Protein 2KX2 (pdb70)

Secondary structure (DSSP, 8-state):
-------EEEEEEEETTTTEEEEEEEEES--HHHHHHHHHHH-SEEEEETTEEEEE--B-GGG--S--HHHHTSTHHHHHHHHHHHHHHHHHHHH-

CATH classification: 3.30.780.30

Organism: Methanothermobacter thermautotrophicus (strain ATCC 29096 / DSM 1053 / JCM 10044 / NBRC 100330 / Delta H) (NCBI:txid187420)

Radius of gyration: 13.92 Å; Cα contacts (8 Å, |Δi|>4): 136; chains: 1; bounding box: 38×39×29 Å

InterPro domains:
  IPR043962 Protein of unknown function DUF5750 [PF19024] (6-96)

Sequence (96 aa):
MVFYLKVKVEDFGFREDMGLNYVRYRVSGLDEELTEKLIERLDEDTERDDGDLIITVFYEREYFPFGSEESKVKMADFIAREEIEMMVFLSSVLEDMVFYLKVKVEDFGFREDMGLNYVRYRVSGLDEELTEKLIERLDEDTERDDGDLIITVFYEREYFPFGSEESKVKMADFIAREEIEMMVFLSSVLEDMVFYLKVKVEDFGFREDMGLNYVRYRVSGLDEELTEKLIERLDEDTERDDGDLIITVFYEREYFPFGSEESKVKMADFIAREEIEMMVFLSSVLEDMVFYLKVKVEDFGFREDMGLNYVRYRVSGLDEELTEKLIERLDEDTERDDGDLIITVFYEREYFPFGSEESKVKMADFIAREEIEMMVFLSSVLEDMVFYLKVKVEDFGFREDMGLNYVRYRVSGLDEELTEKLIERLDEDTERDDGDLIITVFYEREYFPFGSEESKVKMADFIAREEIEMMVFLSSVLEDMVFYLKVKVEDFGFREDMGLNYVRYRVSGLDEELTEKLIERLDEDTERDDGDLIITVFYEREYFPFGSEESKVKMADFIAREEIEMMVFLSSVLEDMVFYLKVKVEDFGFREDMGLNYVRYRVSGLDEELTEKLIERLDEDTERDDGDLIITVFYEREYFPFGSEESKVKMADFIAREEIEMMVFLSSVLEDMVFYLKVKVEDFGFREDMGLNYVRYRVSGLDEELTEKLIERLDEDTERDDGDLIITVFYEREYFPFGSEESKVKMADFIAREEIEMMVFLSSVLEDMVFYLKVKVEDFGFREDMGLNYVRYRVSGLDEELTEKLIERLDEDTERDDGDLIITVFYEREYFPFGSEESKVKMADFIAREEIEMMVFLSSVLEDMVFYLKVKVEDFGFREDMGLNYVRYRVSGLDEELTEKLIERLDEDTERDDGDLIITVFYEREYFPFGSEESKVKMADFIAREEIEMMVFLSSVLEDMVFYLKVKVEDFGFREDMGLNYVRYRVSGLDEELTEKLIERLDEDTERDDGDLIITVFYEREYFPFGSEESKVKMADFIAREEIEMMVFLSSVLEDMVFYLKVKVEDFGFREDMGLNYVRYRVSGLDEELTEKLIERLDEDTERDDGDLIITVFYEREYFPFGSEESKVKMADFIAREEIEMMVFLSSVLEDMVFYLKVKVEDFGFREDMGLNYVRYRVSGLDEELTEKLIERLDEDTERDDGDLIITVFYEREYFPFGSEESKVKMADFIAREEIEMMVFLSSVLEDMVFYLKVKVEDFGFREDMGLNYVRYRVSGLDEELTEKLIERLDEDTERDDGDLIITVFYEREYFPFGSEESKVKMADFIAREEIEMMVFLSSVLEDMVFYLKVKVEDFGFREDMGLNYVRYRVSGLDEELTEKLIERLDEDTERDDGDLIITVFYEREYFPFGSEESKVKMADFIAREEIEMMVFLSSVLEDMVFYLKVKVEDFGFREDMGLNYVRYRVSGLDEELTEKLIERLDEDTERDDGDLIITVFYEREYFPFGSEESKVKMADFIAREEIEMMVFLSSVLEDMVFYLKVKVEDFGFREDMGLNYVRYRVSGLDEELTEKLIERLDEDTERDDGDLIITVFYEREYFPFGSEESKVKMADFIAREEIEMMVFLSSVLEDMVFYLKVKVEDFGFREDMGLNYVRYRVSGLDEELTEKLIERLDEDTERDDGDLIITVFYEREYFPFGSEESKVKMADFIAREEIEMMVFLSSVLEDMVFYLKVKVEDFGFREDMGLNYVRYRVSGLDEELTEKLIERLDEDTERDDGDLIITVFYEREYFPFGSEESKVKMADFIAREEIEMMVFLSSVLEDMVFYLKVKVEDFGFREDMGLNYVRYRVSGLDEELTEKLIERLDEDTERDDGDLIITVFYEREYFPFGSEESKVKMADFIAREEIEMMVFLSSVLED

Structure (mmCIF, N/CA/C/O backbone):
data_2KX2
#
_entry.id   2KX2
#
loop_
_atom_site.group_PDB
_atom_site.id
_atom_site.type_symbol
_atom_site.label_atom_id
_atom_site.label_alt_id
_atom_site.label_comp_id
_atom_site.label_asym_id
_atom_site.label_entity_id
_atom_site.label_seq_id
_atom_site.pdbx_PDB_ins_code
_atom_site.Cartn_x
_atom_site.Cartn_y
_atom_site.Cartn_z
_atom_site.occupancy
_atom_site.B_iso_or_equiv
_atom_site.auth_seq_id
_atom_site.auth_comp_id
_atom_site.auth_asym_id
_atom_site.auth_atom_id
_atom_site.pdbx_PDB_model_num
ATOM 1 N N . MET A 1 1 ? 2.075 -1.685 -0.132 1.00 0.00 1 MET A N 1
ATOM 2 C CA . MET A 1 1 ? 2.545 -2.148 1.169 1.00 0.00 1 MET A CA 1
ATOM 3 C C . MET A 1 1 ? 3.737 -3.087 1.013 1.00 0.00 1 MET A C 1
ATOM 4 O O . MET A 1 1 ? 4.633 -3.114 1.856 1.00 0.00 1 MET A O 1
ATOM 18 N N . VAL A 1 2 ? 3.741 -3.856 -0.071 1.00 0.00 2 VAL A N 1
ATOM 19 C CA . VAL A 1 2 ? 4.824 -4.796 -0.338 1.00 0.00 2 VAL A CA 1
ATOM 20 C C . VAL A 1 2 ? 5.439 -4.550 -1.711 1.00 0.00 2 VAL A C 1
ATOM 21 O O . VAL A 1 2 ? 4.736 -4.236 -2.671 1.00 0.00 2 VAL A O 1
ATOM 34 N N . PHE A 1 3 ? 6.758 -4.695 -1.796 1.00 0.00 3 PHE A N 1
ATOM 35 C CA . PHE A 1 3 ? 7.469 -4.488 -3.052 1.00 0.00 3 PHE A CA 1
ATOM 36 C C . PHE A 1 3 ? 7.635 -5.804 -3.807 1.00 0.00 3 PHE A C 1
ATOM 37 O O . PHE A 1 3 ? 7.783 -6.865 -3.201 1.00 0.00 3 PHE A O 1
ATOM 54 N N . TYR A 1 4 ? 7.607 -5.726 -5.133 1.00 0.00 4 TYR A N 1
ATOM 55 C CA . TYR A 1 4 ? 7.751 -6.910 -5.971 1.00 0.00 4 TYR A CA 1
ATOM 56 C C . TYR A 1 4 ? 9.012 -6.824 -6.825 1.00 0.00 4 TYR A C 1
ATOM 57 O O . TYR A 1 4 ? 9.139 -5.946 -7.679 1.00 0.00 4 TYR A O 1
ATOM 75 N N . LEU A 1 5 ? 9.943 -7.742 -6.588 1.00 0.00 5 LEU A N 1
ATOM 76 C CA . LEU A 1 5 ? 11.195 -7.772 -7.335 1.00 0.00 5 LEU A CA 1
ATOM 77 C C . LEU A 1 5 ? 11.300 -9.042 -8.172 1.00 0.00 5 LEU A C 1
ATOM 78 O O . LEU A 1 5 ? 11.056 -10.145 -7.681 1.00 0.00 5 LEU A O 1
ATOM 94 N N . LYS A 1 6 ? 11.667 -8.881 -9.439 1.00 0.00 6 LYS A N 1
ATOM 95 C CA . LYS A 1 6 ? 11.808 -10.014 -10.346 1.00 0.00 6 LYS A CA 1
ATOM 96 C C . LYS A 1 6 ? 13.194 -10.032 -10.983 1.00 0.00 6 LYS A C 1
ATOM 97 O O . LYS A 1 6 ? 13.574 -9.101 -11.692 1.00 0.00 6 LYS A O 1
ATOM 116 N N . VAL A 1 7 ? 13.944 -11.099 -10.726 1.00 0.00 7 VAL A N 1
ATOM 117 C CA . VAL A 1 7 ? 15.287 -11.240 -11.277 1.00 0.00 7 VAL A CA 1
ATOM 118 C C . VAL A 1 7 ? 15.387 -12.468 -12.174 1.00 0.00 7 VAL A C 1
ATOM 119 O O . VAL A 1 7 ? 15.120 -13.590 -11.743 1.00 0.00 7 VAL A O 1
ATOM 132 N N . LYS A 1 8 ? 15.774 -12.249 -13.426 1.00 0.00 8 LYS A N 1
ATOM 133 C CA . LYS A 1 8 ? 15.912 -13.337 -14.387 1.00 0.00 8 LYS A CA 1
ATOM 134 C C . LYS A 1 8 ? 17.206 -13.200 -15.183 1.00 0.00 8 LYS A C 1
ATOM 135 O O . LYS A 1 8 ? 17.737 -12.100 -15.338 1.00 0.00 8 LYS A O 1
ATOM 154 N N . VAL A 1 9 ? 17.708 -14.323 -15.687 1.00 0.00 9 VAL A N 1
ATOM 155 C CA . VAL A 1 9 ? 18.938 -14.327 -16.469 1.00 0.00 9 VAL A CA 1
ATOM 156 C C . VAL A 1 9 ? 18.727 -13.671 -17.829 1.00 0.00 9 VAL A C 1
ATOM 157 O O . VAL A 1 9 ? 17.709 -13.893 -18.484 1.00 0.00 9 VAL A O 1
ATOM 170 N N . GLU A 1 10 ? 19.695 -12.862 -18.247 1.00 0.00 10 GLU A N 1
ATOM 171 C CA . GLU A 1 10 ? 19.614 -12.173 -19.529 1.00 0.00 10 GLU A CA 1
ATOM 172 C C . GLU A 1 10 ? 20.735 -12.626 -20.462 1.00 0.00 10 GLU A C 1
ATOM 173 O O . GLU A 1 10 ? 20.559 -12.682 -21.679 1.00 0.00 10 GLU A O 1
ATOM 185 N N . ASP A 1 11 ? 21.886 -12.946 -19.881 1.00 0.00 11 ASP A N 1
ATOM 186 C CA . ASP A 1 11 ? 23.035 -13.394 -20.659 1.00 0.00 11 ASP A CA 1
ATOM 187 C C . ASP A 1 11 ? 24.010 -14.177 -19.785 1.00 0.00 11 ASP A C 1
ATOM 188 O O . ASP A 1 11 ? 24.585 -13.637 -18.839 1.00 0.00 11 ASP A O 1
ATOM 197 N N . PHE A 1 12 ? 24.192 -15.454 -20.108 1.00 0.00 12 PHE A N 1
ATOM 198 C CA . PHE A 1 12 ? 25.096 -16.312 -19.351 1.00 0.00 12 PHE A CA 1
ATOM 199 C C . PHE A 1 12 ? 26.317 -16.686 -20.186 1.00 0.00 12 PHE A C 1
ATOM 200 O O . PHE A 1 12 ? 26.247 -16.754 -21.412 1.00 0.00 12 PHE A O 1
ATOM 217 N N . GLY A 1 13 ? 27.437 -16.926 -19.511 1.00 0.00 13 GLY A N 1
ATOM 218 C CA . GLY A 1 13 ? 28.659 -17.289 -20.205 1.00 0.00 13 GLY A CA 1
ATOM 219 C C . GLY A 1 13 ? 29.698 -17.884 -19.277 1.00 0.00 13 GLY A C 1
ATOM 220 O O . GLY A 1 13 ? 29.495 -17.948 -18.064 1.00 0.00 13 GLY A O 1
ATOM 224 N N . PHE A 1 14 ? 30.816 -18.323 -19.846 1.00 0.00 14 PHE A N 1
ATOM 225 C CA . PHE A 1 14 ? 31.891 -18.919 -19.061 1.00 0.00 14 PHE A CA 1
ATOM 226 C C . PHE A 1 14 ? 33.251 -18.399 -19.518 1.00 0.00 14 PHE A C 1
ATOM 227 O O . PHE A 1 14 ? 33.501 -18.252 -20.715 1.00 0.00 14 PHE A O 1
ATOM 244 N N . ARG A 1 15 ? 34.125 -18.121 -18.556 1.00 0.00 15 ARG A N 1
ATOM 245 C CA . ARG A 1 15 ? 35.458 -17.616 -18.859 1.00 0.00 15 ARG A CA 1
ATOM 246 C C . ARG A 1 15 ? 36.516 -18.686 -18.605 1.00 0.00 15 ARG A C 1
ATOM 247 O O . ARG A 1 15 ? 36.776 -19.055 -17.460 1.00 0.00 15 ARG A O 1
ATOM 268 N N . GLU A 1 16 ? 37.121 -19.180 -19.681 1.00 0.00 16 GLU A N 1
ATOM 269 C CA . GLU A 1 16 ? 38.149 -20.208 -19.574 1.00 0.00 16 GLU A CA 1
ATOM 270 C C . GLU A 1 16 ? 39.432 -19.635 -18.979 1.00 0.00 16 GLU A C 1
ATOM 271 O O . GLU A 1 16 ? 40.222 -20.356 -18.369 1.00 0.00 16 GLU A O 1
ATOM 283 N N . ASP A 1 17 ? 39.632 -18.335 -19.161 1.00 0.00 17 ASP A N 1
ATOM 284 C CA . ASP A 1 17 ? 40.819 -17.664 -18.642 1.00 0.00 17 ASP A CA 1
ATOM 285 C C . ASP A 1 17 ? 40.828 -17.679 -17.116 1.00 0.00 17 ASP A C 1
ATOM 286 O O . ASP A 1 17 ? 41.887 -17.621 -16.492 1.00 0.00 17 ASP A O 1
ATOM 295 N N . MET A 1 18 ? 39.641 -17.755 -16.523 1.00 0.00 18 MET A N 1
ATOM 296 C CA . MET A 1 18 ? 39.514 -17.778 -15.071 1.00 0.00 18 MET A CA 1
ATOM 297 C C . MET A 1 18 ? 39.173 -19.180 -14.577 1.00 0.00 18 MET A C 1
ATOM 298 O O . MET A 1 18 ? 39.769 -19.673 -13.619 1.00 0.00 18 MET A O 1
ATOM 312 N N . GLY A 1 19 ? 38.211 -19.819 -15.236 1.00 0.00 19 GLY A N 1
ATOM 313 C CA . GLY A 1 19 ? 37.809 -21.158 -14.849 1.00 0.00 19 GLY A CA 1
ATOM 314 C C . GLY A 1 19 ? 36.510 -21.170 -14.068 1.00 0.00 19 GLY A C 1
ATOM 315 O O . GLY A 1 19 ? 36.219 -22.125 -13.346 1.00 0.00 19 GLY A O 1
ATOM 319 N N . LEU A 1 20 ? 35.726 -20.107 -14.210 1.00 0.00 20 LEU A N 1
ATOM 320 C CA . LEU A 1 20 ? 34.450 -19.997 -13.511 1.00 0.00 20 LEU A CA 1
ATOM 321 C C . LEU A 1 20 ? 33.344 -19.551 -14.462 1.00 0.00 20 LEU A C 1
ATOM 322 O O . LEU A 1 20 ? 33.614 -19.000 -15.528 1.00 0.00 20 LEU A O 1
ATOM 338 N N . ASN A 1 21 ? 32.099 -19.793 -14.068 1.00 0.00 21 ASN A N 1
ATOM 339 C CA . ASN A 1 21 ? 30.951 -19.415 -14.884 1.00 0.00 21 ASN A CA 1
ATOM 340 C C . ASN A 1 21 ? 30.360 -18.090 -14.412 1.00 0.00 21 ASN A C 1
ATOM 341 O O . ASN A 1 21 ? 30.378 -17.780 -13.220 1.00 0.00 21 ASN A O 1
ATOM 352 N N . TYR A 1 22 ? 29.834 -17.314 -15.353 1.00 0.00 22 TYR A N 1
ATOM 353 C CA . TYR A 1 22 ? 29.238 -16.022 -15.033 1.00 0.00 22 TYR A CA 1
ATOM 354 C C . TYR A 1 22 ? 27.884 -15.863 -15.717 1.00 0.00 22 TYR A C 1
ATOM 355 O O . TYR A 1 22 ? 27.628 -16.463 -16.761 1.00 0.00 22 TYR A O 1
ATOM 373 N N . VAL A 1 23 ? 27.020 -15.047 -15.121 1.00 0.00 23 VAL A N 1
ATOM 374 C CA . VAL A 1 23 ? 25.692 -14.806 -15.672 1.00 0.00 23 VAL A CA 1
ATOM 375 C C . VAL A 1 23 ? 25.188 -13.415 -15.303 1.00 0.00 23 VAL A C 1
ATOM 376 O O . VAL A 1 23 ? 25.440 -12.925 -14.202 1.00 0.00 23 VAL A O 1
ATOM 389 N N . ARG A 1 24 ? 24.474 -12.784 -16.230 1.00 0.00 24 ARG A N 1
ATOM 390 C CA . ARG A 1 24 ? 23.935 -11.449 -16.002 1.00 0.00 24 ARG A CA 1
ATOM 391 C C . ARG A 1 24 ? 22.441 -11.511 -15.697 1.00 0.00 24 ARG A C 1
ATOM 392 O O . ARG A 1 24 ? 21.681 -12.175 -16.401 1.00 0.00 24 ARG A O 1
ATOM 413 N N . TYR A 1 25 ? 22.029 -10.815 -14.643 1.00 0.00 25 TYR A N 1
ATOM 414 C CA . TYR A 1 25 ? 20.627 -10.793 -14.243 1.00 0.00 25 TYR A CA 1
ATOM 415 C C . TYR A 1 25 ? 19.972 -9.470 -14.626 1.00 0.00 25 TYR A C 1
ATOM 416 O O . TYR A 1 25 ? 20.626 -8.427 -14.660 1.00 0.00 25 TYR A O 1
ATOM 434 N N . ARG A 1 26 ? 18.675 -9.520 -14.914 1.00 0.00 26 ARG A N 1
ATOM 435 C CA . ARG A 1 26 ? 17.930 -8.327 -15.296 1.00 0.00 26 ARG A CA 1
ATOM 436 C C . ARG A 1 26 ? 16.980 -7.900 -14.181 1.00 0.00 26 ARG A C 1
ATOM 437 O O . ARG A 1 26 ? 16.015 -8.598 -13.871 1.00 0.00 26 ARG A O 1
ATOM 458 N N . VAL A 1 27 ? 17.261 -6.747 -13.580 1.00 0.00 27 VAL A N 1
ATOM 459 C CA . VAL A 1 27 ? 16.431 -6.226 -12.500 1.00 0.00 27 VAL A CA 1
ATOM 460 C C . VAL A 1 27 ? 15.898 -4.838 -12.838 1.00 0.00 27 VAL A C 1
ATOM 461 O O . VAL A 1 27 ? 16.647 -3.962 -13.269 1.00 0.00 27 VAL A O 1
ATOM 474 N N . SER A 1 28 ? 14.598 -4.645 -12.638 1.00 0.00 28 SER A N 1
ATOM 475 C CA . SER A 1 28 ? 13.963 -3.364 -12.924 1.00 0.00 28 SER A CA 1
ATOM 476 C C . SER A 1 28 ? 13.249 -2.824 -11.688 1.00 0.00 28 SER A C 1
ATOM 477 O O . SER A 1 28 ? 12.548 -3.557 -10.992 1.00 0.00 28 SER A O 1
ATOM 485 N N . GLY A 1 29 ? 13.434 -1.534 -11.422 1.00 0.00 29 GLY A N 1
ATOM 486 C CA . GLY A 1 29 ? 12.802 -0.916 -10.271 1.00 0.00 29 GLY A CA 1
ATOM 487 C C . GLY A 1 29 ? 13.787 -0.149 -9.411 1.00 0.00 29 GLY A C 1
ATOM 488 O O . GLY A 1 29 ? 13.411 0.793 -8.713 1.00 0.00 29 GLY A O 1
ATOM 492 N N . LEU A 1 30 ? 15.052 -0.553 -9.459 1.00 0.00 30 LEU A N 1
ATOM 493 C CA . LEU A 1 30 ? 16.095 0.102 -8.677 1.00 0.00 30 LEU A CA 1
ATOM 494 C C . LEU A 1 30 ? 16.296 1.542 -9.137 1.00 0.00 30 LEU A C 1
ATOM 495 O O . LEU A 1 30 ? 15.714 1.974 -10.132 1.00 0.00 30 LEU A O 1
ATOM 511 N N . ASP A 1 31 ? 17.126 2.280 -8.407 1.00 0.00 31 ASP A N 1
ATOM 512 C CA . ASP A 1 31 ? 17.408 3.671 -8.742 1.00 0.00 31 ASP A CA 1
ATOM 513 C C . ASP A 1 31 ? 18.909 3.903 -8.880 1.00 0.00 31 ASP A C 1
ATOM 514 O O . ASP A 1 31 ? 19.716 3.069 -8.471 1.00 0.00 31 ASP A O 1
ATOM 523 N N . GLU A 1 32 ? 19.276 5.042 -9.460 1.00 0.00 32 GLU A N 1
ATOM 524 C CA . GLU A 1 32 ? 20.680 5.382 -9.654 1.00 0.00 32 GLU A CA 1
ATOM 525 C C . GLU A 1 32 ? 21.441 5.326 -8.332 1.00 0.00 32 GLU A C 1
ATOM 526 O O . GLU A 1 32 ? 22.543 4.785 -8.262 1.00 0.00 32 GLU A O 1
ATOM 538 N N . GLU A 1 33 ? 20.843 5.891 -7.288 1.00 0.00 33 GLU A N 1
ATOM 539 C CA . GLU A 1 33 ? 21.465 5.907 -5.969 1.00 0.00 33 GLU A CA 1
ATOM 540 C C . GLU A 1 33 ? 21.347 4.543 -5.295 1.00 0.00 33 GLU A C 1
ATOM 541 O O . GLU A 1 33 ? 22.295 4.060 -4.675 1.00 0.00 33 GLU A O 1
ATOM 553 N N . LEU A 1 34 ? 20.176 3.928 -5.421 1.00 0.00 34 LEU A N 1
ATOM 554 C CA . LEU A 1 34 ? 19.932 2.619 -4.824 1.00 0.00 34 LEU A CA 1
ATOM 555 C C . LEU A 1 34 ? 20.944 1.594 -5.327 1.00 0.00 34 LEU A C 1
ATOM 556 O O . LEU A 1 34 ? 21.411 0.743 -4.570 1.00 0.00 34 LEU A O 1
ATOM 572 N N . THR A 1 35 ? 21.280 1.682 -6.610 1.00 0.00 35 THR A N 1
ATOM 573 C CA . THR A 1 35 ? 22.237 0.764 -7.214 1.00 0.00 35 THR A CA 1
ATOM 574 C C . THR A 1 35 ? 23.534 0.717 -6.415 1.00 0.00 35 THR A C 1
ATOM 575 O O . THR A 1 35 ? 24.117 -0.350 -6.224 1.00 0.00 35 THR A O 1
ATOM 586 N N . GLU A 1 36 ? 23.979 1.879 -5.949 1.00 0.00 36 GLU A N 1
ATOM 587 C CA . GLU A 1 36 ? 25.208 1.969 -5.170 1.00 0.00 36 GLU A CA 1
ATOM 588 C C . GLU A 1 36 ? 25.110 1.128 -3.900 1.00 0.00 36 GLU A C 1
ATOM 589 O O . GLU A 1 36 ? 26.120 0.669 -3.365 1.00 0.00 36 GLU A O 1
ATOM 601 N N . LYS A 1 37 ? 23.886 0.930 -3.422 1.00 0.00 37 LYS A N 1
ATOM 602 C CA . LYS A 1 37 ? 23.653 0.145 -2.216 1.00 0.00 37 LYS A CA 1
ATOM 603 C C . LYS A 1 37 ? 23.888 -1.339 -2.479 1.00 0.00 37 LYS A C 1
ATOM 604 O O . LYS A 1 37 ? 24.668 -1.989 -1.781 1.00 0.00 37 LYS A O 1
ATOM 623 N N . LEU A 1 38 ? 23.210 -1.870 -3.491 1.00 0.00 38 LEU A N 1
ATOM 624 C CA . LEU A 1 38 ? 23.347 -3.278 -3.848 1.00 0.00 38 LEU A CA 1
ATOM 625 C C . LEU A 1 38 ? 24.757 -3.580 -4.345 1.00 0.00 38 LEU A C 1
ATOM 626 O O . LEU A 1 38 ? 25.395 -4.531 -3.892 1.00 0.00 38 LEU A O 1
ATOM 642 N N . ILE A 1 39 ? 25.238 -2.763 -5.276 1.00 0.00 39 ILE A N 1
ATOM 643 C CA . ILE A 1 39 ? 26.574 -2.941 -5.832 1.00 0.00 39 ILE A CA 1
ATOM 644 C C . ILE A 1 39 ? 27.625 -2.992 -4.729 1.00 0.00 39 ILE A C 1
ATOM 645 O O . ILE A 1 39 ? 28.669 -3.625 -4.882 1.00 0.00 39 ILE A O 1
ATOM 661 N N . GLU A 1 40 ? 27.341 -2.322 -3.616 1.00 0.00 40 GLU A N 1
ATOM 662 C CA . GLU A 1 40 ? 28.263 -2.292 -2.486 1.00 0.00 40 GLU A CA 1
ATOM 663 C C . GLU A 1 40 ? 28.185 -3.589 -1.686 1.00 0.00 40 GLU A C 1
ATOM 664 O O . GLU A 1 40 ? 29.208 -4.187 -1.353 1.00 0.00 40 GLU A O 1
ATOM 676 N N . ARG A 1 41 ? 26.965 -4.017 -1.381 1.00 0.00 41 ARG A N 1
ATOM 677 C CA . ARG A 1 41 ? 26.753 -5.241 -0.619 1.00 0.00 41 ARG A CA 1
ATOM 678 C C . ARG A 1 41 ? 27.214 -6.462 -1.411 1.00 0.00 41 ARG A C 1
ATOM 679 O O . ARG A 1 41 ? 27.896 -7.339 -0.879 1.00 0.00 41 ARG A O 1
ATOM 700 N N . LEU A 1 42 ? 26.838 -6.511 -2.683 1.00 0.00 42 LEU A N 1
ATOM 701 C CA . LEU A 1 42 ? 27.212 -7.624 -3.549 1.00 0.00 42 LEU A CA 1
ATOM 702 C C . LEU A 1 42 ? 28.643 -7.464 -4.054 1.00 0.00 42 LEU A C 1
ATOM 703 O O . LEU A 1 42 ? 29.328 -8.449 -4.331 1.00 0.00 42 LEU A O 1
ATOM 719 N N . ASP A 1 43 ? 29.088 -6.218 -4.168 1.00 0.00 43 ASP A N 1
ATOM 720 C CA . ASP A 1 43 ? 30.439 -5.928 -4.635 1.00 0.00 43 ASP A CA 1
ATOM 721 C C . ASP A 1 43 ? 30.629 -6.401 -6.073 1.00 0.00 43 ASP A C 1
ATOM 722 O O . ASP A 1 43 ? 31.737 -6.749 -6.480 1.00 0.00 43 ASP A O 1
ATOM 731 N N . GLU A 1 44 ? 29.541 -6.411 -6.836 1.00 0.00 44 GLU A N 1
ATOM 732 C CA . GLU A 1 44 ? 29.589 -6.843 -8.228 1.00 0.00 44 GLU A CA 1
ATOM 733 C C . GLU A 1 44 ? 29.549 -5.644 -9.171 1.00 0.00 44 GLU A C 1
ATOM 734 O O . GLU A 1 44 ? 29.629 -4.495 -8.736 1.00 0.00 44 GLU A O 1
ATOM 746 N N . ASP A 1 45 ? 29.427 -5.920 -10.465 1.00 0.00 45 ASP A N 1
ATOM 747 C CA . ASP A 1 45 ? 29.376 -4.866 -11.471 1.00 0.00 45 ASP A CA 1
ATOM 748 C C . ASP A 1 45 ? 27.933 -4.542 -11.847 1.00 0.00 45 ASP A C 1
ATOM 749 O O . ASP A 1 45 ? 27.286 -5.295 -12.575 1.00 0.00 45 ASP A O 1
ATOM 758 N N . THR A 1 46 ? 27.434 -3.417 -11.345 1.00 0.00 46 THR A N 1
ATOM 759 C CA . THR A 1 46 ? 26.067 -2.995 -11.626 1.00 0.00 46 THR A CA 1
ATOM 760 C C . THR A 1 46 ? 26.046 -1.783 -12.550 1.00 0.00 46 THR A C 1
ATOM 761 O O . THR A 1 46 ? 26.882 -0.888 -12.433 1.00 0.00 46 THR A O 1
ATOM 772 N N . GLU A 1 47 ? 25.083 -1.760 -13.466 1.00 0.00 47 GLU A N 1
ATOM 773 C CA . GLU A 1 47 ? 24.953 -0.656 -14.410 1.00 0.00 47 GLU A CA 1
ATOM 774 C C . GLU A 1 47 ? 23.522 -0.547 -14.926 1.00 0.00 47 GLU A C 1
ATOM 775 O O . GLU A 1 47 ? 22.851 -1.556 -15.146 1.00 0.00 47 GLU A O 1
ATOM 787 N N . ARG A 1 48 ? 23.060 0.685 -15.117 1.00 0.00 48 ARG A N 1
ATOM 788 C CA . ARG A 1 48 ? 21.708 0.927 -15.606 1.00 0.00 48 ARG A CA 1
ATOM 789 C C . ARG A 1 48 ? 21.646 0.786 -17.124 1.00 0.00 48 ARG A C 1
ATOM 790 O O . ARG A 1 48 ? 22.447 1.380 -17.846 1.00 0.00 48 ARG A O 1
ATOM 811 N N . ASP A 1 49 ? 20.689 -0.002 -17.601 1.00 0.00 49 ASP A N 1
ATOM 812 C CA . ASP A 1 49 ? 20.521 -0.221 -19.033 1.00 0.00 49 ASP A CA 1
ATOM 813 C C . ASP A 1 49 ? 19.043 -0.280 -19.404 1.00 0.00 49 ASP A C 1
ATOM 814 O O . ASP A 1 49 ? 18.366 -1.274 -19.139 1.00 0.00 49 ASP A O 1
ATOM 823 N N . ASP A 1 50 ? 18.548 0.789 -20.018 1.00 0.00 50 ASP A N 1
ATOM 824 C CA . ASP A 1 50 ? 17.150 0.859 -20.425 1.00 0.00 50 ASP A CA 1
ATOM 825 C C . ASP A 1 50 ? 16.225 0.708 -19.222 1.00 0.00 50 ASP A C 1
ATOM 826 O O . ASP A 1 50 ? 15.079 0.281 -19.356 1.00 0.00 50 ASP A O 1
ATOM 835 N N . GLY A 1 51 ? 16.732 1.060 -18.044 1.00 0.00 51 GLY A N 1
ATOM 836 C CA . GLY A 1 51 ? 15.939 0.955 -16.833 1.00 0.00 51 GLY A CA 1
ATOM 837 C C . GLY A 1 51 ? 16.274 -0.283 -16.026 1.00 0.00 51 GLY A C 1
ATOM 838 O O . GLY A 1 51 ? 16.049 -0.324 -14.816 1.00 0.00 51 GLY A O 1
ATOM 842 N N . ASP A 1 52 ? 16.812 -1.297 -16.695 1.00 0.00 52 ASP A N 1
ATOM 843 C CA . ASP A 1 52 ? 17.178 -2.543 -16.032 1.00 0.00 52 ASP A CA 1
ATOM 844 C C . ASP A 1 52 ? 18.589 -2.458 -15.457 1.00 0.00 52 ASP A C 1
ATOM 845 O O . ASP A 1 52 ? 19.327 -1.511 -15.733 1.00 0.00 52 ASP A O 1
ATOM 854 N N . LEU A 1 53 ? 18.956 -3.452 -14.656 1.00 0.00 53 LEU A N 1
ATOM 855 C CA . LEU A 1 53 ? 20.278 -3.489 -14.040 1.00 0.00 53 LEU A CA 1
ATOM 856 C C . LEU A 1 53 ? 20.983 -4.808 -14.343 1.00 0.00 53 LEU A C 1
ATOM 857 O O . LEU A 1 53 ? 20.400 -5.882 -14.197 1.00 0.00 53 LEU A O 1
ATOM 873 N N . ILE A 1 54 ? 22.240 -4.717 -14.764 1.00 0.00 54 ILE A N 1
ATOM 874 C CA . ILE A 1 54 ? 23.025 -5.903 -15.085 1.00 0.00 54 ILE A CA 1
ATOM 875 C C . ILE A 1 54 ? 23.950 -6.277 -13.932 1.00 0.00 54 ILE A C 1
ATOM 876 O O . ILE A 1 54 ? 24.730 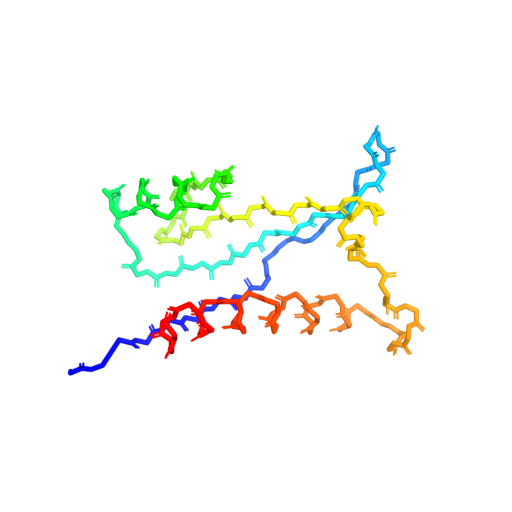-5.452 -13.455 1.00 0.00 54 ILE A O 1
ATOM 892 N N . ILE A 1 55 ? 23.860 -7.527 -13.490 1.00 0.00 55 ILE A N 1
ATOM 893 C CA . ILE A 1 55 ? 24.691 -8.012 -12.395 1.00 0.00 55 ILE A CA 1
ATOM 894 C C . ILE A 1 55 ? 25.383 -9.319 -12.767 1.00 0.00 55 ILE A C 1
ATOM 895 O O . ILE A 1 55 ? 24.730 -10.339 -12.991 1.00 0.00 55 ILE A O 1
ATOM 911 N N . THR A 1 56 ? 26.710 -9.283 -12.831 1.00 0.00 56 THR A N 1
ATOM 912 C CA . THR A 1 56 ? 27.492 -10.464 -13.175 1.00 0.00 56 THR A CA 1
ATOM 913 C C . THR A 1 56 ? 28.204 -11.028 -11.950 1.00 0.00 56 THR A C 1
ATOM 914 O O . THR A 1 56 ? 29.019 -10.349 -11.326 1.00 0.00 56 THR A O 1
ATOM 925 N N . VAL A 1 57 ? 27.891 -12.274 -11.612 1.00 0.00 57 VAL A N 1
ATOM 926 C CA . VAL A 1 57 ? 28.503 -12.931 -10.462 1.00 0.00 57 VAL A CA 1
ATOM 927 C C . VAL A 1 57 ? 29.052 -14.301 -10.841 1.00 0.00 57 VAL A C 1
ATOM 928 O O . VAL A 1 57 ? 28.303 -15.198 -11.229 1.00 0.00 57 VAL A O 1
ATOM 941 N N . PHE A 1 58 ? 30.367 -14.458 -10.725 1.00 0.00 58 PHE A N 1
ATOM 942 C CA . PHE A 1 58 ? 31.019 -15.720 -11.055 1.00 0.00 58 PHE A CA 1
ATOM 943 C C . PHE A 1 58 ? 31.744 -16.292 -9.840 1.00 0.00 58 PHE A C 1
ATOM 944 O O . PHE A 1 58 ? 32.280 -15.550 -9.017 1.00 0.00 58 PHE A O 1
ATOM 961 N N . TYR A 1 59 ? 31.755 -17.616 -9.735 1.00 0.00 59 TYR A N 1
ATOM 962 C CA . TYR A 1 59 ? 32.411 -18.289 -8.620 1.00 0.00 59 TYR A CA 1
ATOM 963 C C . TYR A 1 59 ? 33.166 -19.525 -9.098 1.00 0.00 59 TYR A C 1
ATOM 964 O O . TYR A 1 59 ? 32.678 -20.275 -9.943 1.00 0.00 59 TYR A O 1
ATOM 982 N N . GLU A 1 60 ? 34.360 -19.730 -8.550 1.00 0.00 60 GLU A N 1
ATOM 983 C CA . GLU A 1 60 ? 35.183 -20.875 -8.920 1.00 0.00 60 GLU A CA 1
ATOM 984 C C . GLU A 1 60 ? 34.924 -22.055 -7.987 1.00 0.00 60 GLU A C 1
ATOM 985 O O . GLU A 1 60 ? 34.056 -21.994 -7.117 1.00 0.00 60 GLU A O 1
ATOM 997 N N . ARG A 1 61 ? 35.684 -23.129 -8.177 1.00 0.00 61 ARG A N 1
ATOM 998 C CA . ARG A 1 61 ? 35.537 -24.324 -7.355 1.00 0.00 61 ARG A CA 1
ATOM 999 C C . ARG A 1 61 ? 35.406 -23.956 -5.880 1.00 0.00 61 ARG A C 1
ATOM 1000 O O . ARG A 1 61 ? 34.654 -24.587 -5.138 1.00 0.00 61 ARG A O 1
ATOM 1021 N N . GLU A 1 62 ? 36.144 -22.933 -5.462 1.00 0.00 62 GLU A N 1
ATOM 1022 C CA . GLU A 1 62 ? 36.111 -22.483 -4.076 1.00 0.00 62 GLU A CA 1
ATOM 1023 C C . GLU A 1 62 ? 34.674 -22.276 -3.605 1.00 0.00 62 GLU A C 1
ATOM 1024 O O . GLU A 1 62 ? 34.334 -22.580 -2.461 1.00 0.00 62 GLU A O 1
ATOM 1036 N N . TYR A 1 63 ? 33.836 -21.756 -4.495 1.00 0.00 63 TYR A N 1
ATOM 1037 C CA . TYR A 1 63 ? 32.436 -21.506 -4.170 1.00 0.00 63 TYR A CA 1
ATOM 1038 C C . TYR A 1 63 ? 31.514 -22.320 -5.072 1.00 0.00 63 TYR A C 1
ATOM 1039 O O . TYR A 1 63 ? 30.308 -22.076 -5.130 1.00 0.00 63 TYR A O 1
ATOM 1057 N N . PHE A 1 64 ? 32.089 -23.290 -5.776 1.00 0.00 64 PHE A N 1
ATOM 1058 C CA . PHE A 1 64 ? 31.320 -24.141 -6.676 1.00 0.00 64 PHE A CA 1
ATOM 1059 C C . PHE A 1 64 ? 30.748 -23.330 -7.835 1.00 0.00 64 PHE A C 1
ATOM 1060 O O . PHE A 1 64 ? 29.756 -22.615 -7.695 1.00 0.00 64 PHE A O 1
ATOM 1077 N N . PRO A 1 65 ? 31.389 -23.443 -9.008 1.00 0.00 65 PRO A N 1
ATOM 1078 C CA . PRO A 1 65 ? 30.962 -22.728 -10.215 1.00 0.00 65 PRO A CA 1
ATOM 1079 C C . PRO A 1 65 ? 29.646 -23.262 -10.770 1.00 0.00 65 PRO A C 1
ATOM 1080 O O . PRO A 1 65 ? 29.293 -24.421 -10.552 1.00 0.00 65 PRO A O 1
ATOM 1091 N N . PHE A 1 66 ? 28.923 -22.410 -11.489 1.00 0.00 66 PHE A N 1
ATOM 1092 C CA . PHE A 1 66 ? 27.645 -22.797 -12.076 1.00 0.00 66 PHE A CA 1
ATOM 1093 C C . PHE A 1 66 ? 27.853 -23.514 -13.407 1.00 0.00 66 PHE A C 1
ATOM 1094 O O . PHE A 1 66 ? 28.115 -22.884 -14.430 1.00 0.00 66 PHE A O 1
ATOM 1111 N N . GLY A 1 67 ? 27.733 -24.838 -13.383 1.00 0.00 67 GLY A N 1
ATOM 1112 C CA . GLY A 1 67 ? 27.911 -25.621 -14.592 1.00 0.00 67 GLY A CA 1
ATOM 1113 C C . GLY A 1 67 ? 27.394 -27.038 -14.447 1.00 0.00 67 GLY A C 1
ATOM 1114 O O . GLY A 1 67 ? 27.957 -27.973 -15.015 1.00 0.00 67 GLY A O 1
ATOM 1118 N N . SER A 1 68 ? 26.318 -27.198 -13.683 1.00 0.00 68 SER A N 1
ATOM 1119 C CA . SER A 1 68 ? 25.728 -28.513 -13.460 1.00 0.00 68 SER A CA 1
ATOM 1120 C C . SER A 1 68 ? 24.568 -28.758 -14.420 1.00 0.00 68 SER A C 1
ATOM 1121 O O . SER A 1 68 ? 23.602 -29.440 -14.081 1.00 0.00 68 SER A O 1
ATOM 1129 N N . GLU A 1 69 ? 24.672 -28.195 -15.620 1.00 0.00 69 GLU A N 1
ATOM 1130 C CA . GLU A 1 69 ? 23.632 -28.351 -16.630 1.00 0.00 69 GLU A CA 1
ATOM 1131 C C . GLU A 1 69 ? 23.540 -29.800 -17.097 1.00 0.00 69 GLU A C 1
ATOM 1132 O O . GLU A 1 69 ? 22.499 -30.241 -17.584 1.00 0.00 69 GLU A O 1
ATOM 1144 N N . GLU A 1 70 ? 24.636 -30.536 -16.944 1.00 0.00 70 GLU A N 1
ATOM 1145 C CA . GLU A 1 70 ? 24.680 -31.935 -17.352 1.00 0.00 70 GLU A CA 1
ATOM 1146 C C . GLU A 1 70 ? 23.567 -32.733 -16.678 1.00 0.00 70 GLU A C 1
ATOM 1147 O O . GLU A 1 70 ? 23.133 -33.766 -17.187 1.00 0.00 70 GLU A O 1
ATOM 1159 N N . SER A 1 71 ? 23.110 -32.245 -15.528 1.00 0.00 71 SER A N 1
ATOM 1160 C CA . SER A 1 71 ? 22.051 -32.914 -14.782 1.00 0.00 71 SER A CA 1
ATOM 1161 C C . SER A 1 71 ? 20.725 -32.837 -15.532 1.00 0.00 71 SER A C 1
ATOM 1162 O O . SER A 1 71 ? 20.117 -33.859 -15.851 1.00 0.00 71 SER A O 1
ATOM 1170 N N . LYS A 1 72 ? 20.281 -31.616 -15.812 1.00 0.00 72 LYS A N 1
ATOM 1171 C CA . LYS A 1 72 ? 19.028 -31.402 -16.525 1.00 0.00 72 LYS A CA 1
ATOM 1172 C C . LYS A 1 72 ? 19.174 -31.760 -18.001 1.00 0.00 72 LYS A C 1
ATOM 1173 O O . LYS A 1 72 ? 18.188 -32.043 -18.682 1.00 0.00 72 LYS A O 1
ATOM 1192 N N . VAL A 1 73 ? 20.410 -31.748 -18.488 1.00 0.00 73 VAL A N 1
ATOM 1193 C CA . VAL A 1 73 ? 20.686 -32.074 -19.883 1.00 0.00 73 VAL A CA 1
ATOM 1194 C C . VAL A 1 73 ? 20.096 -31.025 -20.819 1.00 0.00 73 VAL A C 1
ATOM 1195 O O . VAL A 1 73 ? 19.465 -31.357 -21.823 1.00 0.00 73 VAL A O 1
ATOM 1208 N N . LYS A 1 74 ? 20.307 -29.757 -20.485 1.00 0.00 74 LYS A N 1
ATOM 1209 C CA . LYS A 1 74 ? 19.799 -28.657 -21.296 1.00 0.00 74 LYS A CA 1
ATOM 1210 C C . LYS A 1 74 ? 20.184 -27.311 -20.691 1.00 0.00 74 LYS A C 1
ATOM 1211 O O . LYS A 1 74 ? 20.656 -27.243 -19.556 1.00 0.00 74 LYS A O 1
ATOM 1230 N N . MET A 1 75 ? 19.978 -26.243 -21.454 1.00 0.00 75 MET A N 1
ATOM 1231 C CA . MET A 1 75 ? 20.301 -24.898 -20.990 1.00 0.00 75 MET A CA 1
ATOM 1232 C C . MET A 1 75 ? 19.350 -24.463 -19.881 1.00 0.00 75 MET A C 1
ATOM 1233 O O . MET A 1 75 ? 19.696 -23.627 -19.046 1.00 0.00 75 MET A O 1
ATOM 1247 N N . ALA A 1 76 ? 18.150 -25.034 -19.878 1.00 0.00 76 ALA A N 1
ATOM 1248 C CA . ALA A 1 76 ? 17.149 -24.705 -18.870 1.00 0.00 76 ALA A CA 1
ATOM 1249 C C . ALA A 1 76 ? 17.734 -24.800 -17.465 1.00 0.00 76 ALA A C 1
ATOM 1250 O O . ALA A 1 76 ? 17.306 -24.090 -16.555 1.00 0.00 76 ALA A O 1
ATOM 1257 N N . ASP A 1 77 ? 18.713 -25.682 -17.295 1.00 0.00 77 ASP A N 1
ATOM 1258 C CA . ASP A 1 77 ? 19.357 -25.869 -16.000 1.00 0.00 77 ASP A CA 1
ATOM 1259 C C . ASP A 1 77 ? 20.087 -24.602 -15.568 1.00 0.00 77 ASP A C 1
ATOM 1260 O O . ASP A 1 77 ? 20.059 -24.226 -14.396 1.00 0.00 77 ASP A O 1
ATOM 1269 N N . PHE A 1 78 ? 20.741 -23.947 -16.521 1.00 0.00 78 PHE A N 1
ATOM 1270 C CA . PHE A 1 78 ? 21.481 -22.722 -16.238 1.00 0.00 78 PHE A CA 1
ATOM 1271 C C . PHE A 1 78 ? 20.538 -21.608 -15.793 1.00 0.00 78 PHE A C 1
ATOM 1272 O O . PHE A 1 78 ? 20.748 -20.981 -14.754 1.00 0.00 78 PHE A O 1
ATOM 1289 N N . ILE A 1 79 ? 19.500 -21.368 -16.586 1.00 0.00 79 ILE A N 1
ATOM 1290 C CA . ILE A 1 79 ? 18.524 -20.330 -16.273 1.00 0.00 79 ILE A CA 1
ATOM 1291 C C . ILE A 1 79 ? 17.724 -20.687 -15.025 1.00 0.00 79 ILE A C 1
ATOM 1292 O O . ILE A 1 79 ? 17.351 -19.812 -14.244 1.00 0.00 79 ILE A O 1
ATOM 1308 N N . ALA A 1 80 ? 17.464 -21.977 -14.844 1.00 0.00 80 ALA A N 1
ATOM 1309 C CA . ALA A 1 80 ? 16.711 -22.450 -13.689 1.00 0.00 80 ALA A CA 1
ATOM 1310 C C . ALA A 1 80 ? 17.535 -22.335 -12.411 1.00 0.00 80 ALA A C 1
ATOM 1311 O O . ALA A 1 80 ? 17.041 -21.877 -11.381 1.00 0.00 80 ALA A O 1
ATOM 1318 N N . ARG A 1 81 ? 18.795 -22.753 -12.485 1.00 0.00 81 ARG A N 1
ATOM 1319 C CA . ARG A 1 81 ? 19.687 -22.698 -11.334 1.00 0.00 81 ARG A CA 1
ATOM 1320 C C . ARG A 1 81 ? 20.097 -21.260 -11.032 1.00 0.00 81 ARG A C 1
ATOM 1321 O O . ARG A 1 81 ? 20.320 -20.898 -9.877 1.00 0.00 81 ARG A O 1
ATOM 1342 N N . GLU A 1 82 ? 20.194 -20.445 -12.078 1.00 0.00 82 GLU A N 1
ATOM 1343 C CA . GLU A 1 82 ? 20.578 -19.047 -11.924 1.00 0.00 82 GLU A CA 1
ATOM 1344 C C . GLU A 1 82 ? 19.416 -18.220 -11.383 1.00 0.00 82 GLU A C 1
ATOM 1345 O O . GLU A 1 82 ? 19.589 -17.407 -10.476 1.00 0.00 82 GLU A O 1
ATOM 1357 N N . GLU A 1 83 ? 18.231 -18.434 -11.947 1.00 0.00 83 GLU A N 1
ATOM 1358 C CA . GLU A 1 83 ? 17.041 -17.707 -11.522 1.00 0.00 83 GLU A CA 1
ATOM 1359 C C . GLU A 1 83 ? 16.779 -17.915 -10.033 1.00 0.00 83 GLU A C 1
ATOM 1360 O O . GLU A 1 83 ? 16.632 -16.953 -9.278 1.00 0.00 83 GLU A O 1
ATOM 1372 N N . ILE A 1 84 ? 16.723 -19.176 -9.618 1.00 0.00 84 ILE A N 1
ATOM 1373 C CA . ILE A 1 84 ? 16.480 -19.509 -8.220 1.00 0.00 84 ILE A CA 1
ATOM 1374 C C . ILE A 1 84 ? 17.619 -19.020 -7.332 1.00 0.00 84 ILE A C 1
ATOM 1375 O O . ILE A 1 84 ? 17.409 -18.678 -6.169 1.00 0.00 84 ILE A O 1
ATOM 1391 N N . GLU A 1 85 ? 18.825 -18.988 -7.890 1.00 0.00 85 GLU A N 1
ATOM 1392 C CA . GLU A 1 85 ? 19.998 -18.539 -7.148 1.00 0.00 85 GLU A CA 1
ATOM 1393 C C . GLU A 1 85 ? 19.834 -17.091 -6.696 1.00 0.00 85 GLU A C 1
ATOM 1394 O O . GLU A 1 85 ? 20.082 -16.760 -5.537 1.00 0.00 85 GLU A O 1
ATOM 1406 N N . MET A 1 86 ? 19.415 -16.233 -7.621 1.00 0.00 86 MET A N 1
ATOM 1407 C CA . MET A 1 86 ? 19.218 -14.820 -7.318 1.00 0.00 86 MET A CA 1
ATOM 1408 C C . MET A 1 86 ? 17.943 -14.611 -6.506 1.00 0.00 86 MET A C 1
ATOM 1409 O O . MET A 1 86 ? 17.945 -13.896 -5.504 1.00 0.00 86 MET A O 1
ATOM 1423 N N . MET A 1 87 ? 16.858 -15.238 -6.946 1.00 0.00 87 MET A N 1
ATOM 1424 C CA . MET A 1 87 ? 15.576 -15.121 -6.260 1.00 0.00 87 MET A CA 1
ATOM 1425 C C . MET A 1 87 ? 15.696 -15.566 -4.806 1.00 0.00 87 MET A C 1
ATOM 1426 O O . MET A 1 87 ? 15.302 -14.844 -3.890 1.00 0.00 87 MET A O 1
ATOM 1440 N N . VAL A 1 88 ? 16.242 -16.761 -4.600 1.00 0.00 88 VAL A N 1
ATOM 1441 C CA . VAL A 1 88 ? 16.415 -17.302 -3.257 1.00 0.00 88 VAL A CA 1
ATOM 1442 C C . VAL A 1 88 ? 17.378 -16.448 -2.440 1.00 0.00 88 VAL A C 1
ATOM 1443 O O . VAL A 1 88 ? 17.165 -16.221 -1.249 1.00 0.00 88 VAL A O 1
ATOM 1456 N N . PHE A 1 89 ? 18.438 -15.977 -3.088 1.00 0.00 89 PHE A N 1
ATOM 1457 C CA . PHE A 1 89 ? 19.435 -15.148 -2.422 1.00 0.00 89 PHE A CA 1
ATOM 1458 C C . PHE A 1 89 ? 18.793 -13.898 -1.827 1.00 0.00 89 PHE A C 1
ATOM 1459 O O . PHE A 1 89 ? 18.914 -13.633 -0.630 1.00 0.00 89 PHE A O 1
ATOM 1476 N N . LEU A 1 90 ? 18.112 -13.131 -2.671 1.00 0.00 90 LEU A N 1
ATOM 1477 C CA . LEU A 1 90 ? 17.451 -11.908 -2.231 1.00 0.00 90 LEU A CA 1
ATOM 1478 C C . LEU A 1 90 ? 16.365 -12.215 -1.205 1.00 0.00 90 LEU A C 1
ATOM 1479 O O . LEU A 1 90 ? 16.358 -11.656 -0.108 1.00 0.00 90 LEU A O 1
ATOM 1495 N N . SER A 1 91 ? 15.449 -13.107 -1.568 1.00 0.00 91 SER A N 1
ATOM 1496 C CA . SER A 1 91 ? 14.357 -13.488 -0.680 1.00 0.00 91 SER A CA 1
ATOM 1497 C C . SER A 1 91 ? 14.890 -13.900 0.689 1.00 0.00 91 SER A C 1
ATOM 1498 O O . SER A 1 91 ? 14.293 -13.587 1.720 1.00 0.00 91 SER A O 1
ATOM 1506 N N . SER A 1 92 ? 16.017 -14.605 0.691 1.00 0.00 92 SER A N 1
ATOM 1507 C CA . SER A 1 92 ? 16.629 -15.065 1.932 1.00 0.00 92 SER A CA 1
ATOM 1508 C C . SER A 1 92 ? 17.171 -13.889 2.739 1.00 0.00 92 SER A C 1
ATOM 1509 O O . SER A 1 92 ? 17.188 -13.919 3.969 1.00 0.00 92 SER A O 1
ATOM 1517 N N . VAL A 1 93 ? 17.615 -12.851 2.035 1.00 0.00 93 VAL A N 1
ATOM 1518 C CA . VAL A 1 93 ? 18.157 -11.664 2.684 1.00 0.00 93 VAL A CA 1
ATOM 1519 C C . VAL A 1 93 ? 17.044 -10.791 3.254 1.00 0.00 93 VAL A C 1
ATOM 1520 O O . VAL A 1 93 ? 17.180 -10.220 4.336 1.00 0.00 93 VAL A O 1
ATOM 1533 N N . LEU A 1 94 ? 15.942 -10.694 2.518 1.00 0.00 94 LEU A N 1
ATOM 1534 C CA . LEU A 1 94 ? 14.803 -9.891 2.950 1.00 0.00 94 LEU A CA 1
ATOM 1535 C C . LEU A 1 94 ? 13.996 -10.622 4.019 1.00 0.00 94 LEU A C 1
ATOM 1536 O O . LEU A 1 94 ? 13.487 -10.005 4.954 1.00 0.00 94 LEU A O 1
ATOM 1552 N N . GLU A 1 95 ? 13.887 -11.938 3.874 1.00 0.00 95 GLU A N 1
ATOM 1553 C CA . GLU A 1 95 ? 13.143 -12.752 4.829 1.00 0.00 95 GLU A CA 1
ATOM 1554 C C . GLU A 1 95 ? 13.890 -12.853 6.156 1.00 0.00 95 GLU A C 1
ATOM 1555 O O . GLU A 1 95 ? 13.282 -13.042 7.210 1.00 0.00 95 GLU A O 1
ATOM 1567 N N . ASP A 1 96 ? 15.211 -12.726 6.095 1.00 0.00 96 ASP A N 1
ATOM 1568 C CA . ASP A 1 96 ? 16.042 -12.802 7.291 1.00 0.00 96 ASP A CA 1
ATOM 1569 C C . ASP A 1 96 ? 16.721 -11.464 7.567 1.00 0.00 96 ASP A C 1
ATOM 1570 O O . ASP A 1 96 ? 17.636 -11.061 6.847 1.00 0.00 96 ASP A O 1
ATOM 1579 N N . MET A 1 1 ? 1.648 0.642 -0.084 1.00 0.00 1 MET A N 2
ATOM 1580 C CA . MET A 1 1 ? 2.403 0.603 -1.331 1.00 0.00 1 MET A CA 2
ATOM 1581 C C . MET A 1 1 ? 3.530 -0.422 -1.253 1.00 0.00 1 MET A C 2
ATOM 1582 O O . MET A 1 1 ? 4.147 -0.602 -0.202 1.00 0.00 1 MET A O 2
ATOM 1596 N N . VAL A 1 2 ? 3.793 -1.092 -2.370 1.00 0.00 2 VAL A N 2
ATOM 1597 C CA . VAL A 1 2 ? 4.846 -2.099 -2.427 1.00 0.00 2 VAL A CA 2
ATOM 1598 C C . VAL A 1 2 ? 5.404 -2.230 -3.840 1.00 0.00 2 VAL A C 2
ATOM 1599 O O . VAL A 1 2 ? 4.677 -2.084 -4.822 1.00 0.00 2 VAL A O 2
ATOM 1612 N N . PHE A 1 3 ? 6.700 -2.508 -3.935 1.00 0.00 3 PHE A N 2
ATOM 1613 C CA . PHE A 1 3 ? 7.357 -2.660 -5.228 1.00 0.00 3 PHE A CA 2
ATOM 1614 C C . PHE A 1 3 ? 7.799 -4.103 -5.448 1.00 0.00 3 PHE A C 2
ATOM 1615 O O . PHE A 1 3 ? 8.547 -4.664 -4.646 1.00 0.00 3 PHE A O 2
ATOM 1632 N N . TYR A 1 4 ? 7.332 -4.699 -6.539 1.00 0.00 4 TYR A N 2
ATOM 1633 C CA . TYR A 1 4 ? 7.676 -6.078 -6.863 1.00 0.00 4 TYR A CA 2
ATOM 1634 C C . TYR A 1 4 ? 8.743 -6.132 -7.952 1.00 0.00 4 TYR A C 2
ATOM 1635 O O . TYR A 1 4 ? 8.536 -5.647 -9.066 1.00 0.00 4 TYR A O 2
ATOM 1653 N N . LEU A 1 5 ? 9.885 -6.726 -7.624 1.00 0.00 5 LEU A N 2
ATOM 1654 C CA . LEU A 1 5 ? 10.986 -6.845 -8.573 1.00 0.00 5 LEU A CA 2
ATOM 1655 C C . LEU A 1 5 ? 11.393 -8.303 -8.755 1.00 0.00 5 LEU A C 2
ATOM 1656 O O . LEU A 1 5 ? 11.395 -9.082 -7.801 1.00 0.00 5 LEU A O 2
ATOM 1672 N N . LYS A 1 6 ? 11.740 -8.666 -9.985 1.00 0.00 6 LYS A N 2
ATOM 1673 C CA . LYS A 1 6 ? 12.153 -10.030 -10.293 1.00 0.00 6 LYS A CA 2
ATOM 1674 C C . LYS A 1 6 ? 13.521 -10.046 -10.967 1.00 0.00 6 LYS A C 2
ATOM 1675 O O . LYS A 1 6 ? 13.873 -9.121 -11.699 1.00 0.00 6 LYS A O 2
ATOM 1694 N N . VAL A 1 7 ? 14.287 -11.103 -10.717 1.00 0.00 7 VAL A N 2
ATOM 1695 C CA . VAL A 1 7 ? 15.616 -11.239 -11.303 1.00 0.00 7 VAL A CA 2
ATOM 1696 C C . VAL A 1 7 ? 15.672 -12.417 -12.269 1.00 0.00 7 VAL A C 2
ATOM 1697 O O . VAL A 1 7 ? 15.350 -13.549 -11.905 1.00 0.00 7 VAL A O 2
ATOM 1710 N N . LYS A 1 8 ? 16.083 -12.144 -13.502 1.00 0.00 8 LYS A N 2
ATOM 1711 C CA . LYS A 1 8 ? 16.184 -13.181 -14.523 1.00 0.00 8 LYS A CA 2
ATOM 1712 C C . LYS A 1 8 ? 17.491 -13.055 -15.299 1.00 0.00 8 LYS A C 2
ATOM 1713 O O . LYS A 1 8 ? 18.070 -11.972 -15.387 1.00 0.00 8 LYS A O 2
ATOM 1732 N N . VAL A 1 9 ? 17.950 -14.169 -15.861 1.00 0.00 9 VAL A N 2
ATOM 1733 C CA . VAL A 1 9 ? 19.187 -14.182 -16.632 1.00 0.00 9 VAL A CA 2
ATOM 1734 C C . VAL A 1 9 ? 18.974 -13.595 -18.023 1.00 0.00 9 VAL A C 2
ATOM 1735 O O . VAL A 1 9 ? 18.053 -13.987 -18.738 1.00 0.00 9 VAL A O 2
ATOM 1748 N N . GLU A 1 10 ? 19.833 -12.653 -18.399 1.00 0.00 10 GLU A N 2
ATOM 1749 C CA . GLU A 1 10 ? 19.738 -12.011 -19.705 1.00 0.00 10 GLU A CA 2
ATOM 1750 C C . GLU A 1 10 ? 20.835 -12.515 -20.640 1.00 0.00 10 GLU A C 2
ATOM 1751 O O . GLU A 1 10 ? 20.632 -12.625 -21.849 1.00 0.00 10 GLU A O 2
ATOM 1763 N N . ASP A 1 11 ? 21.996 -12.819 -20.070 1.00 0.00 11 ASP A N 2
ATOM 1764 C CA . ASP A 1 11 ? 23.125 -13.311 -20.851 1.00 0.00 11 ASP A CA 2
ATOM 1765 C C . ASP A 1 11 ? 24.207 -13.883 -19.941 1.00 0.00 11 ASP A C 2
ATOM 1766 O O . ASP A 1 11 ? 24.860 -13.149 -19.198 1.00 0.00 11 ASP A O 2
ATOM 1775 N N . PHE A 1 12 ? 24.391 -15.197 -20.002 1.00 0.00 12 PHE A N 2
ATOM 1776 C CA . PHE A 1 12 ? 25.393 -15.868 -19.181 1.00 0.00 12 PHE A CA 2
ATOM 1777 C C . PHE A 1 12 ? 26.385 -16.634 -20.052 1.00 0.00 12 PHE A C 2
ATOM 1778 O O . PHE A 1 12 ? 26.183 -16.785 -21.256 1.00 0.00 12 PHE A O 2
ATOM 1795 N N . GLY A 1 13 ? 27.459 -17.114 -19.432 1.00 0.00 13 GLY A N 2
ATOM 1796 C CA . GLY A 1 13 ? 28.468 -17.858 -20.165 1.00 0.00 13 GLY A CA 2
ATOM 1797 C C . GLY A 1 13 ? 29.592 -18.344 -19.272 1.00 0.00 13 GLY A C 2
ATOM 1798 O O . GLY A 1 13 ? 29.569 -18.129 -18.060 1.00 0.00 13 GLY A O 2
ATOM 1802 N N . PHE A 1 14 ? 30.578 -19.003 -19.872 1.00 0.00 14 PHE A N 2
ATOM 1803 C CA . PHE A 1 14 ? 31.716 -19.523 -19.122 1.00 0.00 14 PHE A CA 2
ATOM 1804 C C . PHE A 1 14 ? 33.030 -19.006 -19.699 1.00 0.00 14 PHE A C 2
ATOM 1805 O O . PHE A 1 14 ? 33.206 -18.946 -20.916 1.00 0.00 14 PHE A O 2
ATOM 1822 N N . ARG A 1 15 ? 33.950 -18.631 -18.816 1.00 0.00 15 ARG A N 2
ATOM 1823 C CA . ARG A 1 15 ? 35.248 -18.116 -19.236 1.00 0.00 15 ARG A CA 2
ATOM 1824 C C . ARG A 1 15 ? 36.364 -19.087 -18.864 1.00 0.00 15 ARG A C 2
ATOM 1825 O O . ARG A 1 15 ? 36.579 -19.379 -17.688 1.00 0.00 15 ARG A O 2
ATOM 1846 N N . GLU A 1 16 ? 37.071 -19.584 -19.874 1.00 0.00 16 GLU A N 2
ATOM 1847 C CA . GLU A 1 16 ? 38.164 -20.523 -19.652 1.00 0.00 16 GLU A CA 2
ATOM 1848 C C . GLU A 1 16 ? 39.363 -19.823 -19.020 1.00 0.00 16 GLU A C 2
ATOM 1849 O O . GLU A 1 16 ? 40.060 -20.396 -18.182 1.00 0.00 16 GLU A O 2
ATOM 1861 N N . ASP A 1 17 ? 39.597 -18.580 -19.427 1.00 0.00 17 ASP A N 2
ATOM 1862 C CA . ASP A 1 17 ? 40.711 -17.800 -18.900 1.00 0.00 17 ASP A CA 2
ATOM 1863 C C . ASP A 1 17 ? 40.559 -17.580 -17.398 1.00 0.00 17 ASP A C 2
ATOM 1864 O O . ASP A 1 17 ? 41.543 -17.380 -16.687 1.00 0.00 17 ASP A O 2
ATOM 1873 N N . MET A 1 18 ? 39.318 -17.616 -16.923 1.00 0.00 18 MET A N 2
ATOM 1874 C CA . MET A 1 18 ? 39.037 -17.420 -15.506 1.00 0.00 18 MET A CA 2
ATOM 1875 C C . MET A 1 18 ? 38.749 -18.752 -14.820 1.00 0.00 18 MET A C 2
ATOM 1876 O O . MET A 1 18 ? 38.839 -18.864 -13.598 1.00 0.00 18 MET A O 2
ATOM 1890 N N . GLY A 1 19 ? 38.401 -19.760 -15.615 1.00 0.00 19 GLY A N 2
ATOM 1891 C CA . GLY A 1 19 ? 38.105 -21.070 -15.065 1.00 0.00 19 GLY A CA 2
ATOM 1892 C C . GLY A 1 19 ? 36.802 -21.093 -14.292 1.00 0.00 19 GLY A C 2
ATOM 1893 O O . GLY A 1 19 ? 36.530 -22.035 -13.546 1.00 0.00 19 GLY A O 2
ATOM 1897 N N . LEU A 1 20 ? 35.993 -20.054 -14.467 1.00 0.00 20 LEU A N 2
ATOM 1898 C CA . LEU A 1 20 ? 34.711 -19.957 -13.778 1.00 0.00 20 LEU A CA 2
ATOM 1899 C C . LEU A 1 20 ? 33.605 -19.537 -14.742 1.00 0.00 20 LEU A C 2
ATOM 1900 O O . LEU A 1 20 ? 33.873 -19.152 -15.879 1.00 0.00 20 LEU A O 2
ATOM 1916 N N . ASN A 1 21 ? 32.363 -19.611 -14.277 1.00 0.00 21 ASN A N 2
ATOM 1917 C CA . ASN A 1 21 ? 31.216 -19.236 -15.097 1.00 0.00 21 ASN A CA 2
ATOM 1918 C C . ASN A 1 21 ? 30.593 -17.936 -14.599 1.00 0.00 21 ASN A C 2
ATOM 1919 O O . ASN A 1 21 ? 30.594 -17.654 -13.400 1.00 0.00 21 ASN A O 2
ATOM 1930 N N . TYR A 1 22 ? 30.060 -17.148 -15.526 1.00 0.00 22 TYR A N 2
ATOM 1931 C CA . TYR A 1 22 ? 29.435 -15.877 -15.183 1.00 0.00 22 TYR A CA 2
ATOM 1932 C C . TYR A 1 22 ? 28.024 -15.791 -15.757 1.00 0.00 22 TYR A C 2
ATOM 1933 O O . TYR A 1 22 ? 27.692 -16.477 -16.724 1.00 0.00 22 TYR A O 2
ATOM 1951 N N . VAL A 1 23 ? 27.198 -14.941 -15.155 1.00 0.00 23 VAL A N 2
ATOM 1952 C CA . VAL A 1 23 ? 25.823 -14.762 -15.606 1.00 0.00 23 VAL A CA 2
ATOM 1953 C C . VAL A 1 23 ? 25.317 -13.361 -15.284 1.00 0.00 23 VAL A C 2
ATOM 1954 O O . VAL A 1 23 ? 25.489 -12.869 -14.169 1.00 0.00 23 VAL A O 2
ATOM 1967 N N . ARG A 1 24 ? 24.692 -12.723 -16.268 1.00 0.00 24 ARG A N 2
ATOM 1968 C CA . ARG A 1 24 ? 24.161 -11.377 -16.090 1.00 0.00 24 ARG A CA 2
ATOM 1969 C C . ARG A 1 24 ? 22.663 -11.417 -15.803 1.00 0.00 24 ARG A C 2
ATOM 1970 O O . ARG A 1 24 ? 21.897 -12.045 -16.534 1.00 0.00 24 ARG A O 2
ATOM 1991 N N . TYR A 1 25 ? 22.252 -10.744 -14.734 1.00 0.00 25 TYR A N 2
ATOM 1992 C CA . TYR A 1 25 ? 20.847 -10.705 -14.348 1.00 0.00 25 TYR A CA 2
ATOM 1993 C C . TYR A 1 25 ? 20.222 -9.358 -14.702 1.00 0.00 25 TYR A C 2
ATOM 1994 O O . TYR A 1 25 ? 20.894 -8.327 -14.692 1.00 0.00 25 TYR A O 2
ATOM 2012 N N . ARG A 1 26 ? 18.930 -9.377 -15.014 1.00 0.00 26 ARG A N 2
ATOM 2013 C CA . ARG A 1 26 ? 18.213 -8.159 -15.372 1.00 0.00 26 ARG A CA 2
ATOM 2014 C C . ARG A 1 26 ? 17.248 -7.751 -14.263 1.00 0.00 26 ARG A C 2
ATOM 2015 O O . ARG A 1 26 ? 16.269 -8.446 -13.990 1.00 0.00 26 ARG A O 2
ATOM 2036 N N . VAL A 1 27 ? 17.530 -6.619 -13.626 1.00 0.00 27 VAL A N 2
ATOM 2037 C CA . VAL A 1 27 ? 16.688 -6.118 -12.547 1.00 0.00 27 VAL A CA 2
ATOM 2038 C C . VAL A 1 27 ? 16.175 -4.716 -12.856 1.00 0.00 27 VAL A C 2
ATOM 2039 O O . VAL A 1 27 ? 16.952 -3.765 -12.943 1.00 0.00 27 VAL A O 2
ATOM 2052 N N . SER A 1 28 ? 14.862 -4.595 -13.021 1.00 0.00 28 SER A N 2
ATOM 2053 C CA . SER A 1 28 ? 14.244 -3.309 -13.324 1.00 0.00 28 SER A CA 2
ATOM 2054 C C . SER A 1 28 ? 13.298 -2.883 -12.206 1.00 0.00 28 SER A C 2
ATOM 2055 O O . SER A 1 28 ? 12.510 -3.684 -11.706 1.00 0.00 28 SER A O 2
ATOM 2063 N N . GLY A 1 29 ? 13.383 -1.614 -11.817 1.00 0.00 29 GLY A N 2
ATOM 2064 C CA . GLY A 1 29 ? 12.530 -1.103 -10.761 1.00 0.00 29 GLY A CA 2
ATOM 2065 C C . GLY A 1 29 ? 13.322 -0.530 -9.602 1.00 0.00 29 GLY A C 2
ATOM 2066 O O . GLY A 1 29 ? 12.837 -0.486 -8.471 1.00 0.00 29 GLY A O 2
ATOM 2070 N N . LEU A 1 30 ? 14.545 -0.093 -9.882 1.00 0.00 30 LEU A N 2
ATOM 2071 C CA . LEU A 1 30 ? 15.407 0.479 -8.854 1.00 0.00 30 LEU A CA 2
ATOM 2072 C C . LEU A 1 30 ? 15.765 1.924 -9.184 1.00 0.00 30 LEU A C 2
ATOM 2073 O O . LEU A 1 30 ? 15.430 2.427 -10.257 1.00 0.00 30 LEU A O 2
ATOM 2089 N N . ASP A 1 31 ? 16.449 2.585 -8.257 1.00 0.00 31 ASP A N 2
ATOM 2090 C CA . ASP A 1 31 ? 16.855 3.972 -8.451 1.00 0.00 31 ASP A CA 2
ATOM 2091 C C . ASP A 1 31 ? 18.360 4.130 -8.254 1.00 0.00 31 ASP A C 2
ATOM 2092 O O . ASP A 1 31 ? 19.038 3.203 -7.811 1.00 0.00 31 ASP A O 2
ATOM 2101 N N . GLU A 1 32 ? 18.875 5.310 -8.588 1.00 0.00 32 GLU A N 2
ATOM 2102 C CA . GLU A 1 32 ? 20.300 5.587 -8.449 1.00 0.00 32 GLU A CA 2
ATOM 2103 C C . GLU A 1 32 ? 20.736 5.478 -6.991 1.00 0.00 32 GLU A C 2
ATOM 2104 O O . GLU A 1 32 ? 21.799 4.936 -6.689 1.00 0.00 32 GLU A O 2
ATOM 2116 N N . GLU A 1 33 ? 19.907 5.999 -6.091 1.00 0.00 33 GLU A N 2
ATOM 2117 C CA . GLU A 1 33 ? 20.208 5.962 -4.665 1.00 0.00 33 GLU A CA 2
ATOM 2118 C C . GLU A 1 33 ? 20.115 4.537 -4.126 1.00 0.00 33 GLU A C 2
ATOM 2119 O O . GLU A 1 33 ? 20.939 4.113 -3.314 1.00 0.00 33 GLU A O 2
ATOM 2131 N N . LEU A 1 34 ? 19.106 3.803 -4.582 1.00 0.00 34 LEU A N 2
ATOM 2132 C CA . LEU A 1 34 ? 18.904 2.425 -4.147 1.00 0.00 34 LEU A CA 2
ATOM 2133 C C . LEU A 1 34 ? 20.002 1.516 -4.689 1.00 0.00 34 LEU A C 2
ATOM 2134 O O . LEU A 1 34 ? 20.457 0.598 -4.007 1.00 0.00 34 LEU A O 2
ATOM 2150 N N . THR A 1 35 ? 20.425 1.778 -5.922 1.00 0.00 35 THR A N 2
ATOM 2151 C CA . THR A 1 35 ? 21.470 0.985 -6.557 1.00 0.00 35 THR A CA 2
ATOM 2152 C C . THR A 1 35 ? 22.708 0.897 -5.671 1.00 0.00 35 THR A C 2
ATOM 2153 O O . THR A 1 35 ? 23.336 -0.156 -5.571 1.00 0.00 35 THR A O 2
ATOM 2164 N N . GLU A 1 36 ? 23.051 2.010 -5.031 1.00 0.00 36 GLU A N 2
ATOM 2165 C CA . GLU A 1 36 ? 24.215 2.058 -4.154 1.00 0.00 36 GLU A CA 2
ATOM 2166 C C . GLU A 1 36 ? 24.076 1.056 -3.011 1.00 0.00 36 GLU A C 2
ATOM 2167 O O . GLU A 1 36 ? 25.070 0.583 -2.460 1.00 0.00 36 GLU A O 2
ATOM 2179 N N . LYS A 1 37 ? 22.835 0.738 -2.659 1.00 0.00 37 LYS A N 2
ATOM 2180 C CA . LYS A 1 37 ? 22.563 -0.208 -1.582 1.00 0.00 37 LYS A CA 2
ATOM 2181 C C . LYS A 1 37 ? 22.893 -1.633 -2.014 1.00 0.00 37 LYS A C 2
ATOM 2182 O O . LYS A 1 37 ? 23.658 -2.332 -1.349 1.00 0.00 37 LYS A O 2
ATOM 2201 N N . LEU A 1 38 ? 22.311 -2.057 -3.130 1.00 0.00 38 LEU A N 2
ATOM 2202 C CA . LEU A 1 38 ? 22.544 -3.400 -3.652 1.00 0.00 38 LEU A CA 2
ATOM 2203 C C . LEU A 1 38 ? 24.000 -3.575 -4.073 1.00 0.00 38 LEU A C 2
ATOM 2204 O O . LEU A 1 38 ? 24.651 -4.551 -3.698 1.00 0.00 38 LEU A O 2
ATOM 2220 N N . ILE A 1 39 ? 24.504 -2.624 -4.852 1.00 0.00 39 ILE A N 2
ATOM 2221 C CA . ILE A 1 39 ? 25.883 -2.673 -5.321 1.00 0.00 39 ILE A CA 2
ATOM 2222 C C . ILE A 1 39 ? 26.854 -2.827 -4.155 1.00 0.00 39 ILE A C 2
ATOM 2223 O O . ILE A 1 39 ? 27.939 -3.387 -4.309 1.00 0.00 39 ILE A O 2
ATOM 2239 N N . GLU A 1 40 ? 26.456 -2.327 -2.990 1.00 0.00 40 GLU A N 2
ATOM 2240 C CA . GLU A 1 40 ? 27.292 -2.410 -1.798 1.00 0.00 40 GLU A CA 2
ATOM 2241 C C . GLU A 1 40 ? 27.235 -3.809 -1.191 1.00 0.00 40 GLU A C 2
ATOM 2242 O O . GLU A 1 40 ? 28.267 -4.400 -0.869 1.00 0.00 40 GLU A O 2
ATOM 2254 N N . ARG A 1 41 ? 26.023 -4.332 -1.036 1.00 0.00 41 ARG A N 2
ATOM 2255 C CA . ARG A 1 41 ? 25.831 -5.660 -0.466 1.00 0.00 41 ARG A CA 2
ATOM 2256 C C . ARG A 1 41 ? 26.402 -6.735 -1.387 1.00 0.00 41 ARG A C 2
ATOM 2257 O O . ARG A 1 41 ? 27.092 -7.651 -0.937 1.00 0.00 41 ARG A O 2
ATOM 2278 N N . LEU A 1 42 ? 26.109 -6.617 -2.677 1.00 0.00 42 LEU A N 2
ATOM 2279 C CA . LEU A 1 42 ? 26.592 -7.578 -3.662 1.00 0.00 42 LEU A CA 2
ATOM 2280 C C . LEU A 1 42 ? 28.060 -7.329 -3.992 1.00 0.00 42 LEU A C 2
ATOM 2281 O O . LEU A 1 42 ? 28.836 -8.270 -4.165 1.00 0.00 42 LEU A O 2
ATOM 2297 N N . ASP A 1 43 ? 28.435 -6.058 -4.075 1.00 0.00 43 ASP A N 2
ATOM 2298 C CA . ASP A 1 43 ? 29.811 -5.684 -4.380 1.00 0.00 43 ASP A CA 2
ATOM 2299 C C . ASP A 1 43 ? 30.208 -6.164 -5.773 1.00 0.00 43 ASP A C 2
ATOM 2300 O O . ASP A 1 43 ? 31.388 -6.370 -6.055 1.00 0.00 43 ASP A O 2
ATOM 2309 N N . GLU A 1 44 ? 29.215 -6.341 -6.638 1.00 0.00 44 GLU A N 2
ATOM 2310 C CA . GLU A 1 44 ? 29.461 -6.799 -8.000 1.00 0.00 44 GLU A CA 2
ATOM 2311 C C . GLU A 1 44 ? 29.428 -5.631 -8.981 1.00 0.00 44 GLU A C 2
ATOM 2312 O O . GLU A 1 44 ? 29.310 -4.473 -8.580 1.00 0.00 44 GLU A O 2
ATOM 2324 N N . ASP A 1 45 ? 29.534 -5.944 -10.268 1.00 0.00 45 ASP A N 2
ATOM 2325 C CA . ASP A 1 45 ? 29.516 -4.921 -11.307 1.00 0.00 45 ASP A CA 2
ATOM 2326 C C . ASP A 1 45 ? 28.084 -4.573 -11.701 1.00 0.00 45 ASP A C 2
ATOM 2327 O O . ASP A 1 45 ? 27.423 -5.327 -12.417 1.00 0.00 45 ASP A O 2
ATOM 2336 N N . THR A 1 46 ? 27.608 -3.425 -11.229 1.00 0.00 46 THR A N 2
ATOM 2337 C CA . THR A 1 46 ? 26.254 -2.977 -11.529 1.00 0.00 46 THR A CA 2
ATOM 2338 C C . THR A 1 46 ? 26.267 -1.783 -12.476 1.00 0.00 46 THR A C 2
ATOM 2339 O O . THR A 1 46 ? 27.136 -0.916 -12.384 1.00 0.00 46 THR A O 2
ATOM 2350 N N . GLU A 1 47 ? 25.299 -1.744 -13.386 1.00 0.00 47 GLU A N 2
ATOM 2351 C CA . GLU A 1 47 ? 25.201 -0.655 -14.351 1.00 0.00 47 GLU A CA 2
ATOM 2352 C C . GLU A 1 47 ? 23.770 -0.506 -14.860 1.00 0.00 47 GLU A C 2
ATOM 2353 O O . GLU A 1 47 ? 23.069 -1.495 -15.071 1.00 0.00 47 GLU A O 2
ATOM 2365 N N . ARG A 1 48 ? 23.344 0.738 -15.054 1.00 0.00 48 ARG A N 2
ATOM 2366 C CA . ARG A 1 48 ? 21.997 1.018 -15.536 1.00 0.00 48 ARG A CA 2
ATOM 2367 C C . ARG A 1 48 ? 21.945 0.976 -17.061 1.00 0.00 48 ARG A C 2
ATOM 2368 O O . ARG A 1 48 ? 22.705 1.669 -17.737 1.00 0.00 48 ARG A O 2
ATOM 2389 N N . ASP A 1 49 ? 21.045 0.157 -17.594 1.00 0.00 49 ASP A N 2
ATOM 2390 C CA . ASP A 1 49 ? 20.894 0.025 -19.039 1.00 0.00 49 ASP A CA 2
ATOM 2391 C C . ASP A 1 49 ? 19.421 -0.069 -19.424 1.00 0.00 49 ASP A C 2
ATOM 2392 O O . ASP A 1 49 ? 18.773 -1.091 -19.198 1.00 0.00 49 ASP A O 2
ATOM 2401 N N . ASP A 1 50 ? 18.898 1.005 -20.007 1.00 0.00 50 ASP A N 2
ATOM 2402 C CA . ASP A 1 50 ? 17.501 1.045 -20.424 1.00 0.00 50 ASP A CA 2
ATOM 2403 C C . ASP A 1 50 ? 16.571 0.927 -19.220 1.00 0.00 50 ASP A C 2
ATOM 2404 O O . ASP A 1 50 ? 15.423 0.504 -19.350 1.00 0.00 50 ASP A O 2
ATOM 2413 N N . GLY A 1 51 ? 17.076 1.303 -18.049 1.00 0.00 51 GLY A N 2
ATOM 2414 C CA . GLY A 1 51 ? 16.277 1.230 -16.840 1.00 0.00 51 GLY A CA 2
ATOM 2415 C C . GLY A 1 51 ? 16.427 -0.098 -16.125 1.00 0.00 51 GLY A C 2
ATOM 2416 O O . GLY A 1 51 ? 15.714 -0.375 -15.160 1.00 0.00 51 GLY A O 2
ATOM 2420 N N . ASP A 1 52 ? 17.353 -0.923 -16.601 1.00 0.00 52 ASP A N 2
ATOM 2421 C CA . ASP A 1 52 ? 17.593 -2.231 -16.001 1.00 0.00 52 ASP A CA 2
ATOM 2422 C C . ASP A 1 52 ? 18.928 -2.253 -15.263 1.00 0.00 52 ASP A C 2
ATOM 2423 O O . ASP A 1 52 ? 19.724 -1.318 -15.368 1.00 0.00 52 ASP A O 2
ATOM 2432 N N . LEU A 1 53 ? 19.168 -3.326 -14.517 1.00 0.00 53 LEU A N 2
ATOM 2433 C CA . LEU A 1 53 ? 20.407 -3.470 -13.760 1.00 0.00 53 LEU A CA 2
ATOM 2434 C C . LEU A 1 53 ? 21.113 -4.775 -14.115 1.00 0.00 53 LEU A C 2
ATOM 2435 O O . LEU A 1 53 ? 20.527 -5.854 -14.022 1.00 0.00 53 LEU A O 2
ATOM 2451 N N . ILE A 1 54 ? 22.374 -4.668 -14.520 1.00 0.00 54 ILE A N 2
ATOM 2452 C CA . ILE A 1 54 ? 23.160 -5.840 -14.885 1.00 0.00 54 ILE A CA 2
ATOM 2453 C C . ILE A 1 54 ? 24.053 -6.284 -13.732 1.00 0.00 54 ILE A C 2
ATOM 2454 O O . ILE A 1 54 ? 24.850 -5.501 -13.213 1.00 0.00 54 ILE A O 2
ATOM 2470 N N . ILE A 1 55 ? 23.915 -7.545 -13.336 1.00 0.00 55 ILE A N 2
ATOM 2471 C CA . ILE A 1 55 ? 24.712 -8.094 -12.246 1.00 0.00 55 ILE A CA 2
ATOM 2472 C C . ILE A 1 55 ? 25.432 -9.367 -12.678 1.00 0.00 55 ILE A C 2
ATOM 2473 O O . ILE A 1 55 ? 24.799 -10.361 -13.036 1.00 0.00 55 ILE A O 2
ATOM 2489 N N . THR A 1 56 ? 26.760 -9.331 -12.640 1.00 0.00 56 THR A N 2
ATOM 2490 C CA . THR A 1 56 ? 27.567 -10.481 -13.027 1.00 0.00 56 THR A CA 2
ATOM 2491 C C . THR A 1 56 ? 28.296 -11.071 -11.825 1.00 0.00 56 THR A C 2
ATOM 2492 O O . THR A 1 56 ? 29.103 -10.398 -11.183 1.00 0.00 56 THR A O 2
ATOM 2503 N N . VAL A 1 57 ? 28.007 -12.333 -11.524 1.00 0.00 57 VAL A N 2
ATOM 2504 C CA . VAL A 1 57 ? 28.637 -13.015 -10.400 1.00 0.00 57 VAL A CA 2
ATOM 2505 C C . VAL A 1 57 ? 29.212 -14.361 -10.825 1.00 0.00 57 VAL A C 2
ATOM 2506 O O . VAL A 1 57 ? 28.476 -15.266 -11.219 1.00 0.00 57 VAL A O 2
ATOM 2519 N N . PHE A 1 58 ? 30.532 -14.487 -10.741 1.00 0.00 58 PHE A N 2
ATOM 2520 C CA . PHE A 1 58 ? 31.207 -15.724 -11.118 1.00 0.00 58 PHE A CA 2
ATOM 2521 C C . PHE A 1 58 ? 31.988 -16.298 -9.939 1.00 0.00 58 PHE A C 2
ATOM 2522 O O . PHE A 1 58 ? 32.526 -15.556 -9.116 1.00 0.00 58 PHE A O 2
ATOM 2539 N N . TYR A 1 59 ? 32.046 -17.623 -9.865 1.00 0.00 59 TYR A N 2
ATOM 2540 C CA . TYR A 1 59 ? 32.759 -18.297 -8.786 1.00 0.00 59 TYR A CA 2
ATOM 2541 C C . TYR A 1 59 ? 33.489 -19.532 -9.304 1.00 0.00 59 TYR A C 2
ATOM 2542 O O . TYR A 1 59 ? 32.950 -20.294 -10.106 1.00 0.00 59 TYR A O 2
ATOM 2560 N N . GLU A 1 60 ? 34.720 -19.722 -8.839 1.00 0.00 60 GLU A N 2
ATOM 2561 C CA . GLU A 1 60 ? 35.526 -20.864 -9.256 1.00 0.00 60 GLU A CA 2
ATOM 2562 C C . GLU A 1 60 ? 35.365 -22.027 -8.281 1.00 0.00 60 GLU A C 2
ATOM 2563 O O . GLU A 1 60 ? 34.592 -21.949 -7.327 1.00 0.00 60 GLU A O 2
ATOM 2575 N N . ARG A 1 61 ? 36.100 -23.106 -8.531 1.00 0.00 61 ARG A N 2
ATOM 2576 C CA . ARG A 1 61 ? 36.039 -24.286 -7.677 1.00 0.00 61 ARG A CA 2
ATOM 2577 C C . ARG A 1 61 ? 36.099 -23.895 -6.203 1.00 0.00 61 ARG A C 2
ATOM 2578 O O . ARG A 1 61 ? 35.483 -24.540 -5.355 1.00 0.00 61 ARG A O 2
ATOM 2599 N N . GLU A 1 62 ? 36.846 -22.836 -5.907 1.00 0.00 62 GLU A N 2
ATOM 2600 C CA . GLU A 1 62 ? 36.987 -22.361 -4.536 1.00 0.00 62 GLU A CA 2
ATOM 2601 C C . GLU A 1 62 ? 35.621 -22.144 -3.892 1.00 0.00 62 GLU A C 2
ATOM 2602 O O . GLU A 1 62 ? 35.435 -22.402 -2.703 1.00 0.00 62 GLU A O 2
ATOM 2614 N N . TYR A 1 63 ? 34.669 -21.666 -4.686 1.00 0.00 63 TYR A N 2
ATOM 2615 C CA . TYR A 1 63 ? 33.321 -21.410 -4.194 1.00 0.00 63 TYR A CA 2
ATOM 2616 C C . TYR A 1 63 ? 32.294 -22.235 -4.963 1.00 0.00 63 TYR A C 2
ATOM 2617 O O . TYR A 1 63 ? 31.090 -21.996 -4.868 1.00 0.00 63 TYR A O 2
ATOM 2635 N N . PHE A 1 64 ? 32.780 -23.210 -5.725 1.00 0.00 64 PHE A N 2
ATOM 2636 C CA . PHE A 1 64 ? 31.906 -24.072 -6.512 1.00 0.00 64 PHE A CA 2
ATOM 2637 C C . PHE A 1 64 ? 31.224 -23.284 -7.627 1.00 0.00 64 PHE A C 2
ATOM 2638 O O . PHE A 1 64 ? 30.260 -22.551 -7.403 1.00 0.00 64 PHE A O 2
ATOM 2655 N N . PRO A 1 65 ? 31.736 -23.437 -8.857 1.00 0.00 65 PRO A N 2
ATOM 2656 C CA . PRO A 1 65 ? 31.192 -22.748 -10.031 1.00 0.00 65 PRO A CA 2
ATOM 2657 C C . PRO A 1 65 ? 29.819 -23.277 -10.430 1.00 0.00 65 PRO A C 2
ATOM 2658 O O . PRO A 1 65 ? 29.476 -24.424 -10.140 1.00 0.00 65 PRO A O 2
ATOM 2669 N N . PHE A 1 66 ? 29.036 -22.436 -11.097 1.00 0.00 66 PHE A N 2
ATOM 2670 C CA . PHE A 1 66 ? 27.699 -22.819 -11.536 1.00 0.00 66 PHE A CA 2
ATOM 2671 C C . PHE A 1 66 ? 27.758 -23.583 -12.856 1.00 0.00 66 PHE A C 2
ATOM 2672 O O . PHE A 1 66 ? 27.923 -22.991 -13.921 1.00 0.00 66 PHE A O 2
ATOM 2689 N N . GLY A 1 67 ? 27.622 -24.903 -12.775 1.00 0.00 67 GLY A N 2
ATOM 2690 C CA . GLY A 1 67 ? 27.663 -25.727 -13.969 1.00 0.00 67 GLY A CA 2
ATOM 2691 C C . GLY A 1 67 ? 27.278 -27.167 -13.693 1.00 0.00 67 GLY A C 2
ATOM 2692 O O . GLY A 1 67 ? 28.116 -27.974 -13.291 1.00 0.00 67 GLY A O 2
ATOM 2696 N N . SER A 1 68 ? 26.007 -27.490 -13.908 1.00 0.00 68 SER A N 2
ATOM 2697 C CA . SER A 1 68 ? 25.512 -28.842 -13.675 1.00 0.00 68 SER A CA 2
ATOM 2698 C C . SER A 1 68 ? 24.269 -29.118 -14.516 1.00 0.00 68 SER A C 2
ATOM 2699 O O . SER A 1 68 ? 23.327 -29.762 -14.057 1.00 0.00 68 SER A O 2
ATOM 2707 N N . GLU A 1 69 ? 24.277 -28.625 -15.751 1.00 0.00 69 GLU A N 2
ATOM 2708 C CA . GLU A 1 69 ? 23.151 -28.818 -16.657 1.00 0.00 69 GLU A CA 2
ATOM 2709 C C . GLU A 1 69 ? 22.994 -30.291 -17.024 1.00 0.00 69 GLU A C 2
ATOM 2710 O O . GLU A 1 69 ? 21.910 -30.735 -17.401 1.00 0.00 69 GLU A O 2
ATOM 2722 N N . GLU A 1 70 ? 24.085 -31.042 -16.912 1.00 0.00 70 GLU A N 2
ATOM 2723 C CA . GLU A 1 70 ? 24.069 -32.464 -17.234 1.00 0.00 70 GLU A CA 2
ATOM 2724 C C . GLU A 1 70 ? 22.996 -33.192 -16.430 1.00 0.00 70 GLU A C 2
ATOM 2725 O O . GLU A 1 70 ? 22.507 -34.245 -16.838 1.00 0.00 70 GLU A O 2
ATOM 2737 N N . SER A 1 71 ? 22.634 -32.622 -15.285 1.00 0.00 71 SER A N 2
ATOM 2738 C CA . SER A 1 71 ? 21.622 -33.218 -14.421 1.00 0.00 71 SER A CA 2
ATOM 2739 C C . SER A 1 71 ? 20.242 -33.140 -15.067 1.00 0.00 71 SER A C 2
ATOM 2740 O O . SER A 1 71 ? 19.581 -34.159 -15.273 1.00 0.00 71 SER A O 2
ATOM 2748 N N . LYS A 1 72 ? 19.812 -31.924 -15.385 1.00 0.00 72 LYS A N 2
ATOM 2749 C CA . LYS A 1 72 ? 18.512 -31.710 -16.009 1.00 0.00 72 LYS A CA 2
ATOM 2750 C C . LYS A 1 72 ? 18.524 -32.170 -17.463 1.00 0.00 72 LYS A C 2
ATOM 2751 O O . LYS A 1 72 ? 17.481 -32.495 -18.031 1.00 0.00 72 LYS A O 2
ATOM 2770 N N . VAL A 1 73 ? 19.711 -32.195 -18.061 1.00 0.00 73 VAL A N 2
ATOM 2771 C CA . VAL A 1 73 ? 19.859 -32.618 -19.449 1.00 0.00 73 VAL A CA 2
ATOM 2772 C C . VAL A 1 73 ? 19.183 -31.635 -20.398 1.00 0.00 73 VAL A C 2
ATOM 2773 O O . VAL A 1 73 ? 18.700 -32.017 -21.464 1.00 0.00 73 VAL A O 2
ATOM 2786 N N . LYS A 1 74 ? 19.152 -30.367 -20.004 1.00 0.00 74 LYS A N 2
ATOM 2787 C CA . LYS A 1 74 ? 18.537 -29.326 -20.819 1.00 0.00 74 LYS A CA 2
ATOM 2788 C C . LYS A 1 74 ? 19.009 -27.943 -20.383 1.00 0.00 74 LYS A C 2
ATOM 2789 O O . LYS A 1 74 ? 19.369 -27.737 -19.224 1.00 0.00 74 LYS A O 2
ATOM 2808 N N . MET A 1 75 ? 19.002 -26.998 -21.318 1.00 0.00 75 MET A N 2
ATOM 2809 C CA . MET A 1 75 ? 19.427 -25.634 -21.028 1.00 0.00 75 MET A CA 2
ATOM 2810 C C . MET A 1 75 ? 18.634 -25.053 -19.862 1.00 0.00 75 MET A C 2
ATOM 2811 O O . MET A 1 75 ? 19.109 -24.163 -19.157 1.00 0.00 75 MET A O 2
ATOM 2825 N N . ALA A 1 76 ? 17.422 -25.563 -19.665 1.00 0.00 76 ALA A N 2
ATOM 2826 C CA . ALA A 1 76 ? 16.564 -25.096 -18.583 1.00 0.00 76 ALA A CA 2
ATOM 2827 C C . ALA A 1 76 ? 17.306 -25.104 -17.251 1.00 0.00 76 ALA A C 2
ATOM 2828 O O . ALA A 1 76 ? 17.020 -24.298 -16.365 1.00 0.00 76 ALA A O 2
ATOM 2835 N N . ASP A 1 77 ? 18.259 -26.020 -17.116 1.00 0.00 77 ASP A N 2
ATOM 2836 C CA . ASP A 1 77 ? 19.043 -26.132 -15.891 1.00 0.00 77 ASP A CA 2
ATOM 2837 C C . ASP A 1 77 ? 19.880 -24.878 -15.664 1.00 0.00 77 ASP A C 2
ATOM 2838 O O . ASP A 1 77 ? 20.051 -24.429 -14.531 1.00 0.00 77 ASP A O 2
ATOM 2847 N N . PHE A 1 78 ? 20.402 -24.316 -16.750 1.00 0.00 78 PHE A N 2
ATOM 2848 C CA . PHE A 1 78 ? 21.224 -23.114 -16.670 1.00 0.00 78 PHE A CA 2
ATOM 2849 C C . PHE A 1 78 ? 20.394 -21.918 -16.213 1.00 0.00 78 PHE A C 2
ATOM 2850 O O . PHE A 1 78 ? 20.767 -21.213 -15.275 1.00 0.00 78 PHE A O 2
ATOM 2867 N N . ILE A 1 79 ? 19.268 -21.696 -16.882 1.00 0.00 79 ILE A N 2
ATOM 2868 C CA . ILE A 1 79 ? 18.386 -20.585 -16.545 1.00 0.00 79 ILE A CA 2
ATOM 2869 C C . ILE A 1 79 ? 17.726 -20.801 -15.188 1.00 0.00 79 ILE A C 2
ATOM 2870 O O . ILE A 1 79 ? 17.502 -19.852 -14.437 1.00 0.00 79 ILE A O 2
ATOM 2886 N N . ALA A 1 80 ? 17.418 -22.056 -14.878 1.00 0.00 80 ALA A N 2
ATOM 2887 C CA . ALA A 1 80 ? 16.787 -22.397 -13.609 1.00 0.00 80 ALA A CA 2
ATOM 2888 C C . ALA A 1 80 ? 17.769 -22.255 -12.452 1.00 0.00 80 ALA A C 2
ATOM 2889 O O . ALA A 1 80 ? 17.459 -21.636 -11.434 1.00 0.00 80 ALA A O 2
ATOM 2896 N N . ARG A 1 81 ? 18.955 -22.833 -12.614 1.00 0.00 81 ARG A N 2
ATOM 2897 C CA . ARG A 1 81 ? 19.983 -22.772 -11.582 1.00 0.00 81 ARG A CA 2
ATOM 2898 C C . ARG A 1 81 ? 20.411 -21.330 -11.326 1.00 0.00 81 ARG A C 2
ATOM 2899 O O . ARG A 1 81 ? 20.693 -20.949 -10.190 1.00 0.00 81 ARG A O 2
ATOM 2920 N N . GLU A 1 82 ? 20.458 -20.534 -12.389 1.00 0.00 82 GLU A N 2
ATOM 2921 C CA . GLU A 1 82 ? 20.854 -19.135 -12.279 1.00 0.00 82 GLU A CA 2
ATOM 2922 C C . GLU A 1 82 ? 19.733 -18.299 -11.667 1.00 0.00 82 GLU A C 2
ATOM 2923 O O . GLU A 1 82 ? 19.956 -17.542 -10.723 1.00 0.00 82 GLU A O 2
ATOM 2935 N N . GLU A 1 83 ? 18.530 -18.443 -12.212 1.00 0.00 83 GLU A N 2
ATOM 2936 C CA . GLU A 1 83 ? 17.375 -17.700 -11.721 1.00 0.00 83 GLU A CA 2
ATOM 2937 C C . GLU A 1 83 ? 17.166 -17.945 -10.229 1.00 0.00 83 GLU A C 2
ATOM 2938 O O . GLU A 1 83 ? 17.077 -17.003 -9.441 1.00 0.00 83 GLU A O 2
ATOM 2950 N N . ILE A 1 84 ? 17.088 -19.216 -9.850 1.00 0.00 84 ILE A N 2
ATOM 2951 C CA . ILE A 1 84 ? 16.889 -19.585 -8.453 1.00 0.00 84 ILE A CA 2
ATOM 2952 C C . ILE A 1 84 ? 18.066 -19.136 -7.594 1.00 0.00 84 ILE A C 2
ATOM 2953 O O . ILE A 1 84 ? 17.901 -18.822 -6.415 1.00 0.00 84 ILE A O 2
ATOM 2969 N N . GLU A 1 85 ? 19.252 -19.107 -8.192 1.00 0.00 85 GLU A N 2
ATOM 2970 C CA . GLU A 1 85 ? 20.456 -18.694 -7.481 1.00 0.00 85 GLU A CA 2
ATOM 2971 C C . GLU A 1 85 ? 20.316 -17.269 -6.955 1.00 0.00 85 GLU A C 2
ATOM 2972 O O . GLU A 1 85 ? 20.604 -16.994 -5.790 1.00 0.00 85 GLU A O 2
ATOM 2984 N N . MET A 1 86 ? 19.873 -16.365 -7.823 1.00 0.00 86 MET A N 2
ATOM 2985 C CA . MET A 1 86 ? 19.694 -14.968 -7.446 1.00 0.00 86 MET A CA 2
ATOM 2986 C C . MET A 1 86 ? 18.418 -14.784 -6.630 1.00 0.00 86 MET A C 2
ATOM 2987 O O . MET A 1 86 ? 18.423 -14.118 -5.595 1.00 0.00 86 MET A O 2
ATOM 3001 N N . MET A 1 87 ? 17.327 -15.377 -7.104 1.00 0.00 87 MET A N 2
ATOM 3002 C CA . MET A 1 87 ? 16.045 -15.279 -6.417 1.00 0.00 87 MET A CA 2
ATOM 3003 C C . MET A 1 87 ? 16.160 -15.767 -4.976 1.00 0.00 87 MET A C 2
ATOM 3004 O O . MET A 1 87 ? 15.649 -15.134 -4.053 1.00 0.00 87 MET A O 2
ATOM 3018 N N . VAL A 1 88 ? 16.836 -16.897 -4.792 1.00 0.00 88 VAL A N 2
ATOM 3019 C CA . VAL A 1 88 ? 17.019 -17.470 -3.464 1.00 0.00 88 VAL A CA 2
ATOM 3020 C C . VAL A 1 88 ? 18.046 -16.679 -2.661 1.00 0.00 88 VAL A C 2
ATOM 3021 O O . VAL A 1 88 ? 17.894 -16.489 -1.454 1.00 0.00 88 VAL A O 2
ATOM 3034 N N . PHE A 1 89 ? 19.092 -16.219 -3.339 1.00 0.00 89 PHE A N 2
ATOM 3035 C CA . PHE A 1 89 ? 20.146 -15.448 -2.690 1.00 0.00 89 PHE A CA 2
ATOM 3036 C C . PHE A 1 89 ? 19.583 -14.173 -2.070 1.00 0.00 89 PHE A C 2
ATOM 3037 O O . PHE A 1 89 ? 19.758 -13.918 -0.878 1.00 0.00 89 PHE A O 2
ATOM 3054 N N . LEU A 1 90 ? 18.907 -13.373 -2.888 1.00 0.00 90 LEU A N 2
ATOM 3055 C CA . LEU A 1 90 ? 18.318 -12.123 -2.422 1.00 0.00 90 LEU A CA 2
ATOM 3056 C C . LEU A 1 90 ? 17.263 -12.383 -1.351 1.00 0.00 90 LEU A C 2
ATOM 3057 O O . LEU A 1 90 ? 17.107 -11.599 -0.416 1.00 0.00 90 LEU A O 2
ATOM 3073 N N . SER A 1 91 ? 16.543 -13.491 -1.495 1.00 0.00 91 SER A N 2
ATOM 3074 C CA . SER A 1 91 ? 15.501 -13.855 -0.542 1.00 0.00 91 SER A CA 2
ATOM 3075 C C . SER A 1 91 ? 16.082 -14.020 0.860 1.00 0.00 91 SER A C 2
ATOM 3076 O O . SER A 1 91 ? 15.408 -13.759 1.857 1.00 0.00 91 SER A O 2
ATOM 3084 N N . SER A 1 92 ? 17.336 -14.455 0.927 1.00 0.00 92 SER A N 2
ATOM 3085 C CA . SER A 1 92 ? 18.007 -14.659 2.206 1.00 0.00 92 SER A CA 2
ATOM 3086 C C . SER A 1 92 ? 18.268 -13.326 2.901 1.00 0.00 92 SER A C 2
ATOM 3087 O O . SER A 1 92 ? 18.268 -13.242 4.129 1.00 0.00 92 SER A O 2
ATOM 3095 N N . VAL A 1 93 ? 18.491 -12.284 2.105 1.00 0.00 93 VAL A N 2
ATOM 3096 C CA . VAL A 1 93 ? 18.753 -10.954 2.642 1.00 0.00 93 VAL A CA 2
ATOM 3097 C C . VAL A 1 93 ? 17.455 -10.250 3.023 1.00 0.00 93 VAL A C 2
ATOM 3098 O O . VAL A 1 93 ? 17.401 -9.515 4.010 1.00 0.00 93 VAL A O 2
ATOM 3111 N N . LEU A 1 94 ? 16.411 -10.480 2.235 1.00 0.00 94 LEU A N 2
ATOM 3112 C CA . LEU A 1 94 ? 15.111 -9.868 2.489 1.00 0.00 94 LEU A CA 2
ATOM 3113 C C . LEU A 1 94 ? 14.384 -10.585 3.622 1.00 0.00 94 LEU A C 2
ATOM 3114 O O . LEU A 1 94 ? 13.700 -9.957 4.429 1.00 0.00 94 LEU A O 2
ATOM 3130 N N . GLU A 1 95 ? 14.539 -11.904 3.677 1.00 0.00 95 GLU A N 2
ATOM 3131 C CA . GLU A 1 95 ? 13.898 -12.706 4.712 1.00 0.00 95 GLU A CA 2
ATOM 3132 C C . GLU A 1 95 ? 14.451 -12.358 6.091 1.00 0.00 95 GLU A C 2
ATOM 3133 O O . GLU A 1 95 ? 13.739 -12.424 7.092 1.00 0.00 95 GLU A O 2
ATOM 3145 N N . ASP A 1 96 ? 15.726 -11.987 6.133 1.00 0.00 96 ASP A N 2
ATOM 3146 C CA . ASP A 1 96 ? 16.376 -11.627 7.388 1.00 0.00 96 ASP A CA 2
ATOM 3147 C C . ASP A 1 96 ? 17.422 -10.539 7.166 1.00 0.00 96 ASP A C 2
ATOM 3148 O O . ASP A 1 96 ? 18.383 -10.731 6.420 1.00 0.00 96 ASP A O 2
ATOM 3157 N N . MET A 1 1 ? 4.500 -4.985 2.918 1.00 0.00 1 MET A N 3
ATOM 3158 C CA . MET A 1 1 ? 5.813 -4.652 2.379 1.00 0.00 1 MET A CA 3
ATOM 3159 C C . MET A 1 1 ? 6.322 -5.760 1.464 1.00 0.00 1 MET A C 3
ATOM 3160 O O . MET A 1 1 ? 7.458 -6.217 1.598 1.00 0.00 1 MET A O 3
ATOM 3174 N N . VAL A 1 2 ? 5.476 -6.189 0.533 1.00 0.00 2 VAL A N 3
ATOM 3175 C CA . VAL A 1 2 ? 5.841 -7.244 -0.405 1.00 0.00 2 VAL A CA 3
ATOM 3176 C C . VAL A 1 2 ? 6.173 -6.669 -1.777 1.00 0.00 2 VAL A C 3
ATOM 3177 O O . VAL A 1 2 ? 5.361 -6.728 -2.700 1.00 0.00 2 VAL A O 3
ATOM 3190 N N . PHE A 1 3 ? 7.373 -6.112 -1.904 1.00 0.00 3 PHE A N 3
ATOM 3191 C CA . PHE A 1 3 ? 7.814 -5.525 -3.164 1.00 0.00 3 PHE A CA 3
ATOM 3192 C C . PHE A 1 3 ? 7.855 -6.576 -4.270 1.00 0.00 3 PHE A C 3
ATOM 3193 O O . PHE A 1 3 ? 8.122 -7.750 -4.015 1.00 0.00 3 PHE A O 3
ATOM 3210 N N . TYR A 1 4 ? 7.587 -6.145 -5.497 1.00 0.00 4 TYR A N 3
ATOM 3211 C CA . TYR A 1 4 ? 7.590 -7.049 -6.642 1.00 0.00 4 TYR A CA 3
ATOM 3212 C C . TYR A 1 4 ? 8.892 -6.928 -7.428 1.00 0.00 4 TYR A C 3
ATOM 3213 O O . TYR A 1 4 ? 9.221 -5.861 -7.948 1.00 0.00 4 TYR A O 3
ATOM 3231 N N . LEU A 1 5 ? 9.630 -8.029 -7.510 1.00 0.00 5 LEU A N 3
ATOM 3232 C CA . LEU A 1 5 ? 10.897 -8.050 -8.234 1.00 0.00 5 LEU A CA 3
ATOM 3233 C C . LEU A 1 5 ? 11.165 -9.430 -8.824 1.00 0.00 5 LEU A C 3
ATOM 3234 O O . LEU A 1 5 ? 11.110 -10.440 -8.121 1.00 0.00 5 LEU A O 3
ATOM 3250 N N . LYS A 1 6 ? 11.456 -9.467 -10.120 1.00 0.00 6 LYS A N 3
ATOM 3251 C CA . LYS A 1 6 ? 11.737 -10.723 -10.806 1.00 0.00 6 LYS A CA 3
ATOM 3252 C C . LYS A 1 6 ? 13.086 -10.665 -11.516 1.00 0.00 6 LYS A C 3
ATOM 3253 O O . LYS A 1 6 ? 13.367 -9.727 -12.261 1.00 0.00 6 LYS A O 3
ATOM 3272 N N . VAL A 1 7 ? 13.917 -11.676 -11.281 1.00 0.00 7 VAL A N 3
ATOM 3273 C CA . VAL A 1 7 ? 15.235 -11.742 -11.901 1.00 0.00 7 VAL A CA 3
ATOM 3274 C C . VAL A 1 7 ? 15.264 -12.773 -13.023 1.00 0.00 7 VAL A C 3
ATOM 3275 O O . VAL A 1 7 ? 14.802 -13.902 -12.856 1.00 0.00 7 VAL A O 3
ATOM 3288 N N . LYS A 1 8 ? 15.811 -12.379 -14.168 1.00 0.00 8 LYS A N 3
ATOM 3289 C CA . LYS A 1 8 ? 15.903 -13.269 -15.319 1.00 0.00 8 LYS A CA 3
ATOM 3290 C C . LYS A 1 8 ? 17.275 -13.166 -15.978 1.00 0.00 8 LYS A C 3
ATOM 3291 O O . LYS A 1 8 ? 17.858 -12.084 -16.056 1.00 0.00 8 LYS A O 3
ATOM 3310 N N . VAL A 1 9 ? 17.786 -14.298 -16.451 1.00 0.00 9 VAL A N 3
ATOM 3311 C CA . VAL A 1 9 ? 19.088 -14.335 -17.106 1.00 0.00 9 VAL A CA 3
ATOM 3312 C C . VAL A 1 9 ? 19.036 -13.657 -18.471 1.00 0.00 9 VAL A C 3
ATOM 3313 O O . VAL A 1 9 ? 18.269 -14.059 -19.345 1.00 0.00 9 VAL A O 3
ATOM 3326 N N . GLU A 1 10 ? 19.858 -12.627 -18.645 1.00 0.00 10 GLU A N 3
ATOM 3327 C CA . GLU A 1 10 ? 19.905 -11.893 -19.905 1.00 0.00 10 GLU A CA 3
ATOM 3328 C C . GLU A 1 10 ? 21.007 -12.436 -20.810 1.00 0.00 10 GLU A C 3
ATOM 3329 O O . GLU A 1 10 ? 20.853 -12.488 -22.030 1.00 0.00 10 GLU A O 3
ATOM 3341 N N . ASP A 1 11 ? 22.118 -12.838 -20.203 1.00 0.00 11 ASP A N 3
ATOM 3342 C CA . ASP A 1 11 ? 23.247 -13.378 -20.953 1.00 0.00 11 ASP A CA 3
ATOM 3343 C C . ASP A 1 11 ? 24.263 -14.024 -20.016 1.00 0.00 11 ASP A C 3
ATOM 3344 O O . ASP A 1 11 ? 24.983 -13.335 -19.294 1.00 0.00 11 ASP A O 3
ATOM 3353 N N . PHE A 1 12 ? 24.314 -15.352 -20.033 1.00 0.00 12 PHE A N 3
ATOM 3354 C CA . PHE A 1 12 ? 25.240 -16.092 -19.184 1.00 0.00 12 PHE A CA 3
ATOM 3355 C C . PHE A 1 12 ? 26.329 -16.759 -20.019 1.00 0.00 12 PHE A C 3
ATOM 3356 O O . PHE A 1 12 ? 26.233 -16.828 -21.244 1.00 0.00 12 PHE A O 3
ATOM 3373 N N . GLY A 1 13 ? 27.366 -17.250 -19.346 1.00 0.00 13 GLY A N 3
ATOM 3374 C CA . GLY A 1 13 ? 28.458 -17.905 -20.041 1.00 0.00 13 GLY A CA 3
ATOM 3375 C C . GLY A 1 13 ? 29.546 -18.377 -19.097 1.00 0.00 13 GLY A C 3
ATOM 3376 O O . GLY A 1 13 ? 29.336 -18.455 -17.886 1.00 0.00 13 GLY A O 3
ATOM 3380 N N . PHE A 1 14 ? 30.711 -18.695 -19.650 1.00 0.00 14 PHE A N 3
ATOM 3381 C CA . PHE A 1 14 ? 31.836 -19.165 -18.849 1.00 0.00 14 PHE A CA 3
ATOM 3382 C C . PHE A 1 14 ? 33.135 -18.498 -19.293 1.00 0.00 14 PHE A C 3
ATOM 3383 O O . PHE A 1 14 ? 33.442 -18.442 -20.484 1.00 0.00 14 PHE A O 3
ATOM 3400 N N . ARG A 1 15 ? 33.894 -17.994 -18.325 1.00 0.00 15 ARG A N 3
ATOM 3401 C CA . ARG A 1 15 ? 35.160 -17.330 -18.615 1.00 0.00 15 ARG A CA 3
ATOM 3402 C C . ARG A 1 15 ? 36.337 -18.263 -18.345 1.00 0.00 15 ARG A C 3
ATOM 3403 O O . ARG A 1 15 ? 36.641 -18.577 -17.195 1.00 0.00 15 ARG A O 3
ATOM 3424 N N . GLU A 1 16 ? 36.995 -18.701 -19.414 1.00 0.00 16 GLU A N 3
ATOM 3425 C CA . GLU A 1 16 ? 38.138 -19.598 -19.292 1.00 0.00 16 GLU A CA 3
ATOM 3426 C C . GLU A 1 16 ? 39.340 -18.870 -18.696 1.00 0.00 16 GLU A C 3
ATOM 3427 O O . GLU A 1 16 ? 40.223 -19.489 -18.103 1.00 0.00 16 GLU A O 3
ATOM 3439 N N . ASP A 1 17 ? 39.367 -17.552 -18.860 1.00 0.00 17 ASP A N 3
ATOM 3440 C CA . ASP A 1 17 ? 40.459 -16.738 -18.339 1.00 0.00 17 ASP A CA 3
ATOM 3441 C C . ASP A 1 17 ? 40.577 -16.892 -16.826 1.00 0.00 17 ASP A C 3
ATOM 3442 O O . ASP A 1 17 ? 41.653 -16.712 -16.257 1.00 0.00 17 ASP A O 3
ATOM 3451 N N . MET A 1 18 ? 39.464 -17.224 -16.181 1.00 0.00 18 MET A N 3
ATOM 3452 C CA . MET A 1 18 ? 39.443 -17.402 -14.734 1.00 0.00 18 MET A CA 3
ATOM 3453 C C . MET A 1 18 ? 39.119 -18.847 -14.368 1.00 0.00 18 MET A C 3
ATOM 3454 O O . MET A 1 18 ? 39.616 -19.371 -13.373 1.00 0.00 18 MET A O 3
ATOM 3468 N N . GLY A 1 19 ? 38.281 -19.485 -15.181 1.00 0.00 19 GLY A N 3
ATOM 3469 C CA . GLY A 1 19 ? 37.905 -20.863 -14.925 1.00 0.00 19 GLY A CA 3
ATOM 3470 C C . GLY A 1 19 ? 36.633 -20.974 -14.109 1.00 0.00 19 GLY A C 3
ATOM 3471 O O . GLY A 1 19 ? 36.425 -21.960 -13.400 1.00 0.00 19 GLY A O 3
ATOM 3475 N N . LEU A 1 20 ? 35.779 -19.961 -14.206 1.00 0.00 20 LEU A N 3
ATOM 3476 C CA . LEU A 1 20 ? 34.520 -19.949 -13.469 1.00 0.00 20 LEU A CA 3
ATOM 3477 C C . LEU A 1 20 ? 33.359 -19.567 -14.382 1.00 0.00 20 LEU A C 3
ATOM 3478 O O . LEU A 1 20 ? 33.563 -19.047 -15.478 1.00 0.00 20 LEU A O 3
ATOM 3494 N N . ASN A 1 21 ? 32.140 -19.827 -13.920 1.00 0.00 21 ASN A N 3
ATOM 3495 C CA . ASN A 1 21 ? 30.945 -19.509 -14.695 1.00 0.00 21 ASN A CA 3
ATOM 3496 C C . ASN A 1 21 ? 30.331 -18.192 -14.231 1.00 0.00 21 ASN A C 3
ATOM 3497 O O . ASN A 1 21 ? 30.338 -17.876 -13.041 1.00 0.00 21 ASN A O 3
ATOM 3508 N N . TYR A 1 22 ? 29.800 -17.427 -15.178 1.00 0.00 22 TYR A N 3
ATOM 3509 C CA . TYR A 1 22 ? 29.183 -16.143 -14.868 1.00 0.00 22 TYR A CA 3
ATOM 3510 C C . TYR A 1 22 ? 27.823 -16.013 -15.548 1.00 0.00 22 TYR A C 3
ATOM 3511 O O . TYR A 1 22 ? 27.576 -16.622 -16.590 1.00 0.00 22 TYR A O 3
ATOM 3529 N N . VAL A 1 23 ? 26.944 -15.214 -14.952 1.00 0.00 23 VAL A N 3
ATOM 3530 C CA . VAL A 1 23 ? 25.610 -15.001 -15.500 1.00 0.00 23 VAL A CA 3
ATOM 3531 C C . VAL A 1 23 ? 25.120 -13.585 -15.219 1.00 0.00 23 VAL A C 3
ATOM 3532 O O . VAL A 1 23 ? 25.292 -13.065 -14.117 1.00 0.00 23 VAL A O 3
ATOM 3545 N N . ARG A 1 24 ? 24.508 -12.966 -16.224 1.00 0.00 24 ARG A N 3
ATOM 3546 C CA . ARG A 1 24 ? 23.993 -11.609 -16.085 1.00 0.00 24 ARG A CA 3
ATOM 3547 C C . ARG A 1 24 ? 22.493 -11.623 -15.806 1.00 0.00 24 ARG A C 3
ATOM 3548 O O . ARG A 1 24 ? 21.723 -12.259 -16.526 1.00 0.00 24 ARG A O 3
ATOM 3569 N N . TYR A 1 25 ? 22.085 -10.917 -14.757 1.00 0.00 25 TYR A N 3
ATOM 3570 C CA . TYR A 1 25 ? 20.678 -10.851 -14.381 1.00 0.00 25 TYR A CA 3
ATOM 3571 C C . TYR A 1 25 ? 20.110 -9.459 -14.640 1.00 0.00 25 TYR A C 3
ATOM 3572 O O . TYR A 1 25 ? 20.761 -8.450 -14.366 1.00 0.00 25 TYR A O 3
ATOM 3590 N N . ARG A 1 26 ? 18.892 -9.413 -15.170 1.00 0.00 26 ARG A N 3
ATOM 3591 C CA . ARG A 1 26 ? 18.236 -8.146 -15.467 1.00 0.00 26 ARG A CA 3
ATOM 3592 C C . ARG A 1 26 ? 17.084 -7.890 -14.500 1.00 0.00 26 ARG A C 3
ATOM 3593 O O . ARG A 1 26 ? 16.085 -8.609 -14.503 1.00 0.00 26 ARG A O 3
ATOM 3614 N N . VAL A 1 27 ? 17.231 -6.861 -13.671 1.00 0.00 27 VAL A N 3
ATOM 3615 C CA . VAL A 1 27 ? 16.203 -6.510 -12.698 1.00 0.00 27 VAL A CA 3
ATOM 3616 C C . VAL A 1 27 ? 15.717 -5.079 -12.904 1.00 0.00 27 VAL A C 3
ATOM 3617 O O . VAL A 1 27 ? 16.516 -4.163 -13.095 1.00 0.00 27 VAL A O 3
ATOM 3630 N N . SER A 1 28 ? 14.401 -4.896 -12.864 1.00 0.00 28 SER A N 3
ATOM 3631 C CA . SER A 1 28 ? 13.808 -3.577 -13.049 1.00 0.00 28 SER A CA 3
ATOM 3632 C C . SER A 1 28 ? 13.132 -3.100 -11.767 1.00 0.00 28 SER A C 3
ATOM 3633 O O . SER A 1 28 ? 12.411 -3.854 -11.115 1.00 0.00 28 SER A O 3
ATOM 3641 N N . GLY A 1 29 ? 13.371 -1.841 -11.412 1.00 0.00 29 GLY A N 3
ATOM 3642 C CA . GLY A 1 29 ? 12.778 -1.284 -10.210 1.00 0.00 29 GLY A CA 3
ATOM 3643 C C . GLY A 1 29 ? 13.760 -0.448 -9.414 1.00 0.00 29 GLY A C 3
ATOM 3644 O O . GLY A 1 29 ? 13.450 0.677 -9.018 1.00 0.00 29 GLY A O 3
ATOM 3648 N N . LEU A 1 30 ? 14.947 -0.996 -9.177 1.00 0.00 30 LEU A N 3
ATOM 3649 C CA . LEU A 1 30 ? 15.977 -0.293 -8.421 1.00 0.00 30 LEU A CA 3
ATOM 3650 C C . LEU A 1 30 ? 16.217 1.101 -8.993 1.00 0.00 30 LEU A C 3
ATOM 3651 O O . LEU A 1 30 ? 15.722 1.434 -10.070 1.00 0.00 30 LEU A O 3
ATOM 3667 N N . ASP A 1 31 ? 16.980 1.909 -8.266 1.00 0.00 31 ASP A N 3
ATOM 3668 C CA . ASP A 1 31 ? 17.289 3.266 -8.703 1.00 0.00 31 ASP A CA 3
ATOM 3669 C C . ASP A 1 31 ? 18.788 3.438 -8.924 1.00 0.00 31 ASP A C 3
ATOM 3670 O O . ASP A 1 31 ? 19.584 2.584 -8.536 1.00 0.00 31 ASP A O 3
ATOM 3679 N N . GLU A 1 32 ? 19.165 4.548 -9.550 1.00 0.00 32 GLU A N 3
ATOM 3680 C CA . GLU A 1 32 ? 20.570 4.830 -9.824 1.00 0.00 32 GLU A CA 3
ATOM 3681 C C . GLU A 1 32 ? 21.359 4.974 -8.526 1.00 0.00 32 GLU A C 3
ATOM 3682 O O . GLU A 1 32 ? 22.480 4.479 -8.412 1.00 0.00 32 GLU A O 3
ATOM 3694 N N . GLU A 1 33 ? 20.765 5.656 -7.552 1.00 0.00 33 GLU A N 3
ATOM 3695 C CA . GLU A 1 33 ? 21.414 5.867 -6.263 1.00 0.00 33 GLU A CA 3
ATOM 3696 C C . GLU A 1 33 ? 21.361 4.600 -5.414 1.00 0.00 33 GLU A C 3
ATOM 3697 O O . GLU A 1 33 ? 22.357 4.202 -4.809 1.00 0.00 33 GLU A O 3
ATOM 3709 N N . LEU A 1 34 ? 20.192 3.970 -5.374 1.00 0.00 34 LEU A N 3
ATOM 3710 C CA . LEU A 1 34 ? 20.007 2.748 -4.599 1.00 0.00 34 LEU A CA 3
ATOM 3711 C C . LEU A 1 34 ? 21.011 1.679 -5.020 1.00 0.00 34 LEU A C 3
ATOM 3712 O O . LEU A 1 34 ? 21.563 0.965 -4.182 1.00 0.00 34 LEU A O 3
ATOM 3728 N N . THR A 1 35 ? 21.246 1.576 -6.325 1.00 0.00 35 THR A N 3
ATOM 3729 C CA . THR A 1 35 ? 22.184 0.596 -6.857 1.00 0.00 35 THR A CA 3
ATOM 3730 C C . THR A 1 35 ? 23.540 0.702 -6.168 1.00 0.00 35 THR A C 3
ATOM 3731 O O . THR A 1 35 ? 24.175 -0.309 -5.870 1.00 0.00 35 THR A O 3
ATOM 3742 N N . GLU A 1 36 ? 23.977 1.932 -5.918 1.00 0.00 36 GLU A N 3
ATOM 3743 C CA . GLU A 1 36 ? 25.258 2.169 -5.264 1.00 0.00 36 GLU A CA 3
ATOM 3744 C C . GLU A 1 36 ? 25.288 1.529 -3.879 1.00 0.00 36 GLU A C 3
ATOM 3745 O O . GLU A 1 36 ? 26.352 1.184 -3.364 1.00 0.00 36 GLU A O 3
ATOM 3757 N N . LYS A 1 37 ? 24.112 1.375 -3.280 1.00 0.00 37 LYS A N 3
ATOM 3758 C CA . LYS A 1 37 ? 24.001 0.777 -1.954 1.00 0.00 37 LYS A CA 3
ATOM 3759 C C . LYS A 1 37 ? 24.262 -0.725 -2.011 1.00 0.00 37 LYS A C 3
ATOM 3760 O O . LYS A 1 37 ? 25.116 -1.244 -1.291 1.00 0.00 37 LYS A O 3
ATOM 3779 N N . LEU A 1 38 ? 23.524 -1.417 -2.872 1.00 0.00 38 LEU A N 3
ATOM 3780 C CA . LEU A 1 38 ? 23.677 -2.859 -3.024 1.00 0.00 38 LEU A CA 3
ATOM 3781 C C . LEU A 1 38 ? 25.054 -3.205 -3.584 1.00 0.00 38 LEU A C 3
ATOM 3782 O O . LEU A 1 38 ? 25.751 -4.070 -3.052 1.00 0.00 38 LEU A O 3
ATOM 3798 N N . ILE A 1 39 ? 25.439 -2.522 -4.657 1.00 0.00 39 ILE A N 3
ATOM 3799 C CA . ILE A 1 39 ? 26.733 -2.755 -5.285 1.00 0.00 39 ILE A CA 3
ATOM 3800 C C . ILE A 1 39 ? 27.868 -2.613 -4.277 1.00 0.00 39 ILE A C 3
ATOM 3801 O O . ILE A 1 39 ? 28.923 -3.228 -4.424 1.00 0.00 39 ILE A O 3
ATOM 3817 N N . GLU A 1 40 ? 27.641 -1.798 -3.251 1.00 0.00 40 GLU A N 3
ATOM 3818 C CA . GLU A 1 40 ? 28.645 -1.576 -2.216 1.00 0.00 40 GLU A CA 3
ATOM 3819 C C . GLU A 1 40 ? 28.678 -2.741 -1.231 1.00 0.00 40 GLU A C 3
ATOM 3820 O O . GLU A 1 40 ? 29.701 -3.004 -0.598 1.00 0.00 40 GLU A O 3
ATOM 3832 N N . ARG A 1 41 ? 27.550 -3.434 -1.105 1.00 0.00 41 ARG A N 3
ATOM 3833 C CA . ARG A 1 41 ? 27.449 -4.569 -0.196 1.00 0.00 41 ARG A CA 3
ATOM 3834 C C . ARG A 1 41 ? 27.687 -5.882 -0.936 1.00 0.00 41 ARG A C 3
ATOM 3835 O O . ARG A 1 41 ? 27.956 -6.914 -0.320 1.00 0.00 41 ARG A O 3
ATOM 3856 N N . LEU A 1 42 ? 27.587 -5.835 -2.260 1.00 0.00 42 LEU A N 3
ATOM 3857 C CA . LEU A 1 42 ? 27.791 -7.021 -3.085 1.00 0.00 42 LEU A CA 3
ATOM 3858 C C . LEU A 1 42 ? 29.131 -6.955 -3.810 1.00 0.00 42 LEU A C 3
ATOM 3859 O O . LEU A 1 42 ? 29.674 -7.979 -4.227 1.00 0.00 42 LEU A O 3
ATOM 3875 N N . ASP A 1 43 ? 29.660 -5.745 -3.956 1.00 0.00 43 ASP A N 3
ATOM 3876 C CA . ASP A 1 43 ? 30.939 -5.546 -4.628 1.00 0.00 43 ASP A CA 3
ATOM 3877 C C . ASP A 1 43 ? 30.917 -6.150 -6.028 1.00 0.00 43 ASP A C 3
ATOM 3878 O O . ASP A 1 43 ? 31.955 -6.539 -6.563 1.00 0.00 43 ASP A O 3
ATOM 3887 N N . GLU A 1 44 ? 29.727 -6.226 -6.616 1.00 0.00 44 GLU A N 3
ATOM 3888 C CA . GLU A 1 44 ? 29.571 -6.785 -7.954 1.00 0.00 44 GLU A CA 3
ATOM 3889 C C . GLU A 1 44 ? 29.533 -5.679 -9.004 1.00 0.00 44 GLU A C 3
ATOM 3890 O O . GLU A 1 44 ? 29.660 -4.498 -8.682 1.00 0.00 44 GLU A O 3
ATOM 3902 N N . ASP A 1 45 ? 29.359 -6.071 -10.261 1.00 0.00 45 ASP A N 3
ATOM 3903 C CA . ASP A 1 45 ? 29.304 -5.114 -11.360 1.00 0.00 45 ASP A CA 3
ATOM 3904 C C . ASP A 1 45 ? 27.859 -4.774 -11.713 1.00 0.00 45 ASP A C 3
ATOM 3905 O O . ASP A 1 45 ? 27.125 -5.608 -12.244 1.00 0.00 45 ASP A O 3
ATOM 3914 N N . THR A 1 46 ? 27.456 -3.543 -11.413 1.00 0.00 46 THR A N 3
ATOM 3915 C CA . THR A 1 46 ? 26.099 -3.093 -11.696 1.00 0.00 46 THR A CA 3
ATOM 3916 C C . THR A 1 46 ? 26.100 -1.930 -12.681 1.00 0.00 46 THR A C 3
ATOM 3917 O O . THR A 1 46 ? 26.966 -1.058 -12.625 1.00 0.00 46 THR A O 3
ATOM 3928 N N . GLU A 1 47 ? 25.122 -1.924 -13.583 1.00 0.00 47 GLU A N 3
ATOM 3929 C CA . GLU A 1 47 ? 25.012 -0.867 -14.581 1.00 0.00 47 GLU A CA 3
ATOM 3930 C C . GLU A 1 47 ? 23.569 -0.714 -15.054 1.00 0.00 47 GLU A C 3
ATOM 3931 O O . GLU A 1 47 ? 22.848 -1.700 -15.208 1.00 0.00 47 GLU A O 3
ATOM 3943 N N . ARG A 1 48 ? 23.156 0.528 -15.283 1.00 0.00 48 ARG A N 3
ATOM 3944 C CA . ARG A 1 48 ? 21.799 0.811 -15.736 1.00 0.00 48 ARG A CA 3
ATOM 3945 C C . ARG A 1 48 ? 21.689 0.656 -17.250 1.00 0.00 48 ARG A C 3
ATOM 3946 O O . ARG A 1 48 ? 22.484 1.221 -18.002 1.00 0.00 48 ARG A O 3
ATOM 3967 N N . ASP A 1 49 ? 20.700 -0.114 -17.691 1.00 0.00 49 ASP A N 3
ATOM 3968 C CA . ASP A 1 49 ? 20.485 -0.343 -19.115 1.00 0.00 49 ASP A CA 3
ATOM 3969 C C . ASP A 1 49 ? 18.997 -0.454 -19.429 1.00 0.00 49 ASP A C 3
ATOM 3970 O O . ASP A 1 49 ? 18.354 -1.450 -19.096 1.00 0.00 49 ASP A O 3
ATOM 3979 N N . ASP A 1 50 ? 18.455 0.575 -20.071 1.00 0.00 50 ASP A N 3
ATOM 3980 C CA . ASP A 1 50 ? 17.041 0.594 -20.430 1.00 0.00 50 ASP A CA 3
ATOM 3981 C C . ASP A 1 50 ? 16.163 0.529 -19.184 1.00 0.00 50 ASP A C 3
ATOM 3982 O O . ASP A 1 50 ? 15.019 0.082 -19.242 1.00 0.00 50 ASP A O 3
ATOM 3991 N N . GLY A 1 51 ? 16.708 0.978 -18.058 1.00 0.00 51 GLY A N 3
ATOM 3992 C CA . GLY A 1 51 ? 15.961 0.962 -16.814 1.00 0.00 51 GLY A CA 3
ATOM 3993 C C . GLY A 1 51 ? 16.262 -0.263 -15.973 1.00 0.00 51 GLY A C 3
ATOM 3994 O O . GLY A 1 51 ? 16.048 -0.260 -14.760 1.00 0.00 51 GLY A O 3
ATOM 3998 N N . ASP A 1 52 ? 16.759 -1.313 -16.617 1.00 0.00 52 ASP A N 3
ATOM 3999 C CA . ASP A 1 52 ? 17.090 -2.551 -15.921 1.00 0.00 52 ASP A CA 3
ATOM 4000 C C . ASP A 1 52 ? 18.506 -2.495 -15.355 1.00 0.00 52 ASP A C 3
ATOM 4001 O O . ASP A 1 52 ? 19.273 -1.582 -15.664 1.00 0.00 52 ASP A O 3
ATOM 4010 N N . LEU A 1 53 ? 18.845 -3.475 -14.525 1.00 0.00 53 LEU A N 3
ATOM 4011 C CA . LEU A 1 53 ? 20.168 -3.537 -13.915 1.00 0.00 53 LEU A CA 3
ATOM 4012 C C . LEU A 1 53 ? 20.844 -4.871 -14.214 1.00 0.00 53 LEU A C 3
ATOM 4013 O O . LEU A 1 53 ? 20.232 -5.932 -14.080 1.00 0.00 53 LEU A O 3
ATOM 4029 N N . ILE A 1 54 ? 22.108 -4.811 -14.617 1.00 0.00 54 ILE A N 3
ATOM 4030 C CA . ILE A 1 54 ? 22.868 -6.015 -14.932 1.00 0.00 54 ILE A CA 3
ATOM 4031 C C . ILE A 1 54 ? 23.742 -6.436 -13.756 1.00 0.00 54 ILE A C 3
ATOM 4032 O O . ILE A 1 54 ? 24.490 -5.628 -13.205 1.00 0.00 54 ILE A O 3
ATOM 4048 N N . ILE A 1 55 ? 23.645 -7.707 -13.378 1.00 0.00 55 ILE A N 3
ATOM 4049 C CA . ILE A 1 55 ? 24.430 -8.236 -12.270 1.00 0.00 55 ILE A CA 3
ATOM 4050 C C . ILE A 1 55 ? 25.160 -9.512 -12.673 1.00 0.00 55 ILE A C 3
ATOM 4051 O O . ILE A 1 55 ? 24.537 -10.502 -13.058 1.00 0.00 55 ILE A O 3
ATOM 4067 N N . THR A 1 56 ? 26.486 -9.484 -12.581 1.00 0.00 56 THR A N 3
ATOM 4068 C CA . THR A 1 56 ? 27.302 -10.638 -12.935 1.00 0.00 56 THR A CA 3
ATOM 4069 C C . THR A 1 56 ? 28.041 -11.184 -11.718 1.00 0.00 56 THR A C 3
ATOM 4070 O O . THR A 1 56 ? 28.851 -10.487 -11.108 1.00 0.00 56 THR A O 3
ATOM 4081 N N . VAL A 1 57 ? 27.756 -12.435 -11.370 1.00 0.00 57 VAL A N 3
ATOM 4082 C CA . VAL A 1 57 ? 28.396 -13.074 -10.227 1.00 0.00 57 VAL A CA 3
ATOM 4083 C C . VAL A 1 57 ? 28.959 -14.440 -10.605 1.00 0.00 57 VAL A C 3
ATOM 4084 O O . VAL A 1 57 ? 28.213 -15.357 -10.951 1.00 0.00 57 VAL A O 3
ATOM 4097 N N . PHE A 1 58 ? 30.279 -14.569 -10.536 1.00 0.00 58 PHE A N 3
ATOM 4098 C CA . PHE A 1 58 ? 30.943 -15.823 -10.871 1.00 0.00 58 PHE A CA 3
ATOM 4099 C C . PHE A 1 58 ? 31.734 -16.356 -9.680 1.00 0.00 58 PHE A C 3
ATOM 4100 O O . PHE A 1 58 ? 32.286 -15.586 -8.893 1.00 0.00 58 PHE A O 3
ATOM 4117 N N . TYR A 1 59 ? 31.783 -17.677 -9.553 1.00 0.00 59 TYR A N 3
ATOM 4118 C CA . TYR A 1 59 ? 32.503 -18.314 -8.456 1.00 0.00 59 TYR A CA 3
ATOM 4119 C C . TYR A 1 59 ? 33.291 -19.523 -8.951 1.00 0.00 59 TYR A C 3
ATOM 4120 O O . TYR A 1 59 ? 32.796 -20.313 -9.754 1.00 0.00 59 TYR A O 3
ATOM 4138 N N . GLU A 1 60 ? 34.520 -19.660 -8.464 1.00 0.00 60 GLU A N 3
ATOM 4139 C CA . GLU A 1 60 ? 35.377 -20.772 -8.856 1.00 0.00 60 GLU A CA 3
ATOM 4140 C C . GLU A 1 60 ? 35.239 -21.936 -7.879 1.00 0.00 60 GLU A C 3
ATOM 4141 O O . GLU A 1 60 ? 34.422 -21.895 -6.959 1.00 0.00 60 GLU A O 3
ATOM 4153 N N . ARG A 1 61 ? 36.043 -22.974 -8.087 1.00 0.00 61 ARG A N 3
ATOM 4154 C CA . ARG A 1 61 ? 36.010 -24.151 -7.227 1.00 0.00 61 ARG A CA 3
ATOM 4155 C C . ARG A 1 61 ? 35.945 -23.748 -5.757 1.00 0.00 61 ARG A C 3
ATOM 4156 O O . ARG A 1 61 ? 35.272 -24.394 -4.955 1.00 0.00 61 ARG A O 3
ATOM 4177 N N . GLU A 1 62 ? 36.650 -22.675 -5.411 1.00 0.00 62 GLU A N 3
ATOM 4178 C CA . GLU A 1 62 ? 36.674 -22.187 -4.037 1.00 0.00 62 GLU A CA 3
ATOM 4179 C C . GLU A 1 62 ? 35.258 -22.039 -3.488 1.00 0.00 62 GLU A C 3
ATOM 4180 O O . GLU A 1 62 ? 34.999 -22.330 -2.320 1.00 0.00 62 GLU A O 3
ATOM 4192 N N . TYR A 1 63 ? 34.344 -21.585 -4.339 1.00 0.00 63 TYR A N 3
ATOM 4193 C CA . TYR A 1 63 ? 32.955 -21.395 -3.939 1.00 0.00 63 TYR A CA 3
ATOM 4194 C C . TYR A 1 63 ? 32.026 -22.289 -4.755 1.00 0.00 63 TYR A C 3
ATOM 4195 O O . TYR A 1 63 ? 30.808 -22.113 -4.745 1.00 0.00 63 TYR A O 3
ATOM 4213 N N . PHE A 1 64 ? 32.612 -23.252 -5.460 1.00 0.00 64 PHE A N 3
ATOM 4214 C CA . PHE A 1 64 ? 31.839 -24.175 -6.282 1.00 0.00 64 PHE A CA 3
ATOM 4215 C C . PHE A 1 64 ? 31.147 -23.438 -7.425 1.00 0.00 64 PHE A C 3
ATOM 4216 O O . PHE A 1 64 ? 30.120 -22.783 -7.244 1.00 0.00 64 PHE A O 3
ATOM 4233 N N . PRO A 1 65 ? 31.722 -23.545 -8.632 1.00 0.00 65 PRO A N 3
ATOM 4234 C CA . PRO A 1 65 ? 31.179 -22.895 -9.829 1.00 0.00 65 PRO A CA 3
ATOM 4235 C C . PRO A 1 65 ? 29.870 -23.528 -10.288 1.00 0.00 65 PRO A C 3
ATOM 4236 O O . PRO A 1 65 ? 29.713 -24.749 -10.252 1.00 0.00 65 PRO A O 3
ATOM 4247 N N . PHE A 1 66 ? 28.933 -22.691 -10.720 1.00 0.00 66 PHE A N 3
ATOM 4248 C CA . PHE A 1 66 ? 27.636 -23.169 -11.186 1.00 0.00 66 PHE A CA 3
ATOM 4249 C C . PHE A 1 66 ? 27.710 -23.603 -12.647 1.00 0.00 66 PHE A C 3
ATOM 4250 O O . PHE A 1 66 ? 28.279 -22.904 -13.485 1.00 0.00 66 PHE A O 3
ATOM 4267 N N . GLY A 1 67 ? 27.131 -24.762 -12.944 1.00 0.00 67 GLY A N 3
ATOM 4268 C CA . GLY A 1 67 ? 27.142 -25.270 -14.303 1.00 0.00 67 GLY A CA 3
ATOM 4269 C C . GLY A 1 67 ? 26.768 -26.737 -14.377 1.00 0.00 67 GLY A C 3
ATOM 4270 O O . GLY A 1 67 ? 27.334 -27.490 -15.169 1.00 0.00 67 GLY A O 3
ATOM 4274 N N . SER A 1 68 ? 25.812 -27.145 -13.548 1.00 0.00 68 SER A N 3
ATOM 4275 C CA . SER A 1 68 ? 25.367 -28.533 -13.518 1.00 0.00 68 SER A CA 3
ATOM 4276 C C . SER A 1 68 ? 24.169 -28.739 -14.441 1.00 0.00 68 SER A C 3
ATOM 4277 O O . SER A 1 68 ? 23.202 -29.408 -14.079 1.00 0.00 68 SER A O 3
ATOM 4285 N N . GLU A 1 69 ? 24.242 -28.157 -15.634 1.00 0.00 69 GLU A N 3
ATOM 4286 C CA . GLU A 1 69 ? 23.163 -28.275 -16.608 1.00 0.00 69 GLU A CA 3
ATOM 4287 C C . GLU A 1 69 ? 23.024 -29.716 -17.092 1.00 0.00 69 GLU A C 3
ATOM 4288 O O . GLU A 1 69 ? 21.960 -30.124 -17.558 1.00 0.00 69 GLU A O 3
ATOM 4300 N N . GLU A 1 70 ? 24.106 -30.480 -16.979 1.00 0.00 70 GLU A N 3
ATOM 4301 C CA . GLU A 1 70 ? 24.104 -31.874 -17.407 1.00 0.00 70 GLU A CA 3
ATOM 4302 C C . GLU A 1 70 ? 22.986 -32.652 -16.719 1.00 0.00 70 GLU A C 3
ATOM 4303 O O . GLU A 1 70 ? 22.513 -33.665 -17.234 1.00 0.00 70 GLU A O 3
ATOM 4315 N N . SER A 1 71 ? 22.570 -32.172 -15.552 1.00 0.00 71 SER A N 3
ATOM 4316 C CA . SER A 1 71 ? 21.511 -32.824 -14.791 1.00 0.00 71 SER A CA 3
ATOM 4317 C C . SER A 1 71 ? 20.184 -32.760 -15.541 1.00 0.00 71 SER A C 3
ATOM 4318 O O . SER A 1 71 ? 19.575 -33.788 -15.840 1.00 0.00 71 SER A O 3
ATOM 4326 N N . LYS A 1 72 ? 19.740 -31.544 -15.842 1.00 0.00 72 LYS A N 3
ATOM 4327 C CA . LYS A 1 72 ? 18.486 -31.342 -16.558 1.00 0.00 72 LYS A CA 3
ATOM 4328 C C . LYS A 1 72 ? 18.631 -31.723 -18.028 1.00 0.00 72 LYS A C 3
ATOM 4329 O O . LYS A 1 72 ? 17.647 -32.028 -18.701 1.00 0.00 72 LYS A O 3
ATOM 4348 N N . VAL A 1 73 ? 19.866 -31.705 -18.520 1.00 0.00 73 VAL A N 3
ATOM 4349 C CA . VAL A 1 73 ? 20.141 -32.051 -19.910 1.00 0.00 73 VAL A CA 3
ATOM 4350 C C . VAL A 1 73 ? 19.540 -31.022 -20.861 1.00 0.00 73 VAL A C 3
ATOM 4351 O O . VAL A 1 73 ? 18.899 -31.375 -21.851 1.00 0.00 73 VAL A O 3
ATOM 4364 N N . LYS A 1 74 ? 19.753 -29.747 -20.555 1.00 0.00 74 LYS A N 3
ATOM 4365 C CA . LYS A 1 74 ? 19.235 -28.664 -21.383 1.00 0.00 74 LYS A CA 3
ATOM 4366 C C . LYS A 1 74 ? 19.635 -27.306 -20.816 1.00 0.00 74 LYS A C 3
ATOM 4367 O O . LYS A 1 74 ? 20.142 -27.215 -19.698 1.00 0.00 74 LYS A O 3
ATOM 4386 N N . MET A 1 75 ? 19.403 -26.253 -21.593 1.00 0.00 75 MET A N 3
ATOM 4387 C CA . MET A 1 75 ? 19.738 -24.900 -21.166 1.00 0.00 75 MET A CA 3
ATOM 4388 C C . MET A 1 75 ? 18.818 -24.443 -20.038 1.00 0.00 75 MET A C 3
ATOM 4389 O O . MET A 1 75 ? 19.191 -23.598 -19.224 1.00 0.00 75 MET A O 3
ATOM 4403 N N . ALA A 1 76 ? 17.616 -25.007 -19.996 1.00 0.00 76 ALA A N 3
ATOM 4404 C CA . ALA A 1 76 ? 16.644 -24.658 -18.966 1.00 0.00 76 ALA A CA 3
ATOM 4405 C C . ALA A 1 76 ? 17.262 -24.747 -17.575 1.00 0.00 76 ALA A C 3
ATOM 4406 O O . ALA A 1 76 ? 16.870 -24.019 -16.664 1.00 0.00 76 ALA A O 3
ATOM 4413 N N . ASP A 1 77 ? 18.229 -25.645 -17.419 1.00 0.00 77 ASP A N 3
ATOM 4414 C CA . ASP A 1 77 ? 18.902 -25.829 -16.138 1.00 0.00 77 ASP A CA 3
ATOM 4415 C C . ASP A 1 77 ? 19.673 -24.573 -15.744 1.00 0.00 77 ASP A C 3
ATOM 4416 O O . ASP A 1 77 ? 19.631 -24.143 -14.591 1.00 0.00 77 ASP A O 3
ATOM 4425 N N . PHE A 1 78 ? 20.377 -23.990 -16.708 1.00 0.00 78 PHE A N 3
ATOM 4426 C CA . PHE A 1 78 ? 21.160 -22.785 -16.462 1.00 0.00 78 PHE A CA 3
ATOM 4427 C C . PHE A 1 78 ? 20.260 -21.631 -16.028 1.00 0.00 78 PHE A C 3
ATOM 4428 O O . PHE A 1 78 ? 20.497 -20.998 -14.999 1.00 0.00 78 PHE A O 3
ATOM 4445 N N . ILE A 1 79 ? 19.227 -21.364 -16.821 1.00 0.00 79 ILE A N 3
ATOM 4446 C CA . ILE A 1 79 ? 18.292 -20.288 -16.519 1.00 0.00 79 ILE A CA 3
ATOM 4447 C C . ILE A 1 79 ? 17.509 -20.581 -15.244 1.00 0.00 79 ILE A C 3
ATOM 4448 O O . ILE A 1 79 ? 17.162 -19.670 -14.493 1.00 0.00 79 ILE A O 3
ATOM 4464 N N . ALA A 1 80 ? 17.236 -21.860 -15.004 1.00 0.00 80 ALA A N 3
ATOM 4465 C CA . ALA A 1 80 ? 16.498 -22.274 -13.818 1.00 0.00 80 ALA A CA 3
ATOM 4466 C C . ALA A 1 80 ? 17.339 -22.097 -12.558 1.00 0.00 80 ALA A C 3
ATOM 4467 O O . ALA A 1 80 ? 16.873 -21.543 -11.562 1.00 0.00 80 ALA A O 3
ATOM 4474 N N . ARG A 1 81 ? 18.580 -22.570 -12.609 1.00 0.00 81 ARG A N 3
ATOM 4475 C CA . ARG A 1 81 ? 19.485 -22.465 -11.471 1.00 0.00 81 ARG A CA 3
ATOM 4476 C C . ARG A 1 81 ? 19.955 -21.026 -11.281 1.00 0.00 81 ARG A C 3
ATOM 4477 O O . ARG A 1 81 ? 20.203 -20.588 -10.158 1.00 0.00 81 ARG A O 3
ATOM 4498 N N . GLU A 1 82 ? 20.076 -20.297 -12.386 1.00 0.00 82 GLU A N 3
ATOM 4499 C CA . GLU A 1 82 ? 20.517 -18.908 -12.340 1.00 0.00 82 GLU A CA 3
ATOM 4500 C C . GLU A 1 82 ? 19.425 -18.009 -11.769 1.00 0.00 82 GLU A C 3
ATOM 4501 O O . GLU A 1 82 ? 19.688 -17.161 -10.917 1.00 0.00 82 GLU A O 3
ATOM 4513 N N . GLU A 1 83 ? 18.199 -18.201 -12.246 1.00 0.00 83 GLU A N 3
ATOM 4514 C CA . GLU A 1 83 ? 17.067 -17.406 -11.784 1.00 0.00 83 GLU A CA 3
ATOM 4515 C C . GLU A 1 83 ? 16.810 -17.638 -10.297 1.00 0.00 83 GLU A C 3
ATOM 4516 O O . GLU A 1 83 ? 16.734 -16.690 -9.515 1.00 0.00 83 GLU A O 3
ATOM 4528 N N . ILE A 1 84 ? 16.677 -18.904 -9.916 1.00 0.00 84 ILE A N 3
ATOM 4529 C CA . ILE A 1 84 ? 16.429 -19.260 -8.525 1.00 0.00 84 ILE A CA 3
ATOM 4530 C C . ILE A 1 84 ? 17.598 -18.849 -7.636 1.00 0.00 84 ILE A C 3
ATOM 4531 O O . ILE A 1 84 ? 17.414 -18.525 -6.463 1.00 0.00 84 ILE A O 3
ATOM 4547 N N . GLU A 1 85 ? 18.800 -18.863 -8.203 1.00 0.00 85 GLU A N 3
ATOM 4548 C CA . GLU A 1 85 ? 19.999 -18.491 -7.462 1.00 0.00 85 GLU A CA 3
ATOM 4549 C C . GLU A 1 85 ? 19.866 -17.084 -6.884 1.00 0.00 85 GLU A C 3
ATOM 4550 O O . GLU A 1 85 ? 20.156 -16.854 -5.711 1.00 0.00 85 GLU A O 3
ATOM 4562 N N . MET A 1 86 ? 19.427 -16.148 -7.719 1.00 0.00 86 MET A N 3
ATOM 4563 C CA . MET A 1 86 ? 19.255 -14.764 -7.292 1.00 0.00 86 MET A CA 3
ATOM 4564 C C . MET A 1 86 ? 17.977 -14.601 -6.477 1.00 0.00 86 MET A C 3
ATOM 4565 O O . MET A 1 86 ? 17.980 -13.973 -5.418 1.00 0.00 86 MET A O 3
ATOM 4579 N N . MET A 1 87 ? 16.885 -15.170 -6.977 1.00 0.00 87 MET A N 3
ATOM 4580 C CA . MET A 1 87 ? 15.599 -15.089 -6.293 1.00 0.00 87 MET A CA 3
ATOM 4581 C C . MET A 1 87 ? 15.713 -15.593 -4.858 1.00 0.00 87 MET A C 3
ATOM 4582 O O . MET A 1 87 ? 15.251 -14.941 -3.922 1.00 0.00 87 MET A O 3
ATOM 4596 N N . VAL A 1 88 ? 16.331 -16.758 -4.692 1.00 0.00 88 VAL A N 3
ATOM 4597 C CA . VAL A 1 88 ? 16.507 -17.349 -3.371 1.00 0.00 88 VAL A CA 3
ATOM 4598 C C . VAL A 1 88 ? 17.534 -16.573 -2.554 1.00 0.00 88 VAL A C 3
ATOM 4599 O O . VAL A 1 88 ? 17.376 -16.396 -1.346 1.00 0.00 88 VAL A O 3
ATOM 4612 N N . PHE A 1 89 ? 18.586 -16.112 -3.221 1.00 0.00 89 PHE A N 3
ATOM 4613 C CA . PHE A 1 89 ? 19.641 -15.355 -2.556 1.00 0.00 89 PHE A CA 3
ATOM 4614 C C . PHE A 1 89 ? 19.089 -14.066 -1.956 1.00 0.00 89 PHE A C 3
ATOM 4615 O O . PHE A 1 89 ? 19.248 -13.805 -0.762 1.00 0.00 89 PHE A O 3
ATOM 4632 N N . LEU A 1 90 ? 18.440 -13.262 -2.791 1.00 0.00 90 LEU A N 3
ATOM 4633 C CA . LEU A 1 90 ? 17.863 -11.998 -2.344 1.00 0.00 90 LEU A CA 3
ATOM 4634 C C . LEU A 1 90 ? 16.728 -12.238 -1.354 1.00 0.00 90 LEU A C 3
ATOM 4635 O O . LEU A 1 90 ? 16.521 -11.452 -0.430 1.00 0.00 90 LEU A O 3
ATOM 4651 N N . SER A 1 91 ? 15.996 -13.329 -1.553 1.00 0.00 91 SER A N 3
ATOM 4652 C CA . SER A 1 91 ? 14.880 -13.672 -0.679 1.00 0.00 91 SER A CA 3
ATOM 4653 C C . SER A 1 91 ? 15.379 -14.080 0.703 1.00 0.00 91 SER A C 3
ATOM 4654 O O . SER A 1 91 ? 14.760 -13.760 1.718 1.00 0.00 91 SER A O 3
ATOM 4662 N N . SER A 1 92 ? 16.502 -14.790 0.735 1.00 0.00 92 SER A N 3
ATOM 4663 C CA . SER A 1 92 ? 17.083 -15.246 1.992 1.00 0.00 92 SER A CA 3
ATOM 4664 C C . SER A 1 92 ? 17.620 -14.069 2.801 1.00 0.00 92 SER A C 3
ATOM 4665 O O . SER A 1 92 ? 17.612 -14.092 4.032 1.00 0.00 92 SER A O 3
ATOM 4673 N N . VAL A 1 93 ? 18.086 -13.040 2.100 1.00 0.00 93 VAL A N 3
ATOM 4674 C CA . VAL A 1 93 ? 18.625 -11.853 2.752 1.00 0.00 93 VAL A CA 3
ATOM 4675 C C . VAL A 1 93 ? 17.509 -10.911 3.190 1.00 0.00 93 VAL A C 3
ATOM 4676 O O . VAL A 1 93 ? 17.600 -10.269 4.237 1.00 0.00 93 VAL A O 3
ATOM 4689 N N . LEU A 1 94 ? 16.457 -10.835 2.384 1.00 0.00 94 LEU A N 3
ATOM 4690 C CA . LEU A 1 94 ? 15.321 -9.972 2.688 1.00 0.00 94 LEU A CA 3
ATOM 4691 C C . LEU A 1 94 ? 14.429 -10.601 3.754 1.00 0.00 94 LEU A C 3
ATOM 4692 O O . LEU A 1 94 ? 13.885 -9.906 4.611 1.00 0.00 94 LEU A O 3
ATOM 4708 N N . GLU A 1 95 ? 14.285 -11.921 3.693 1.00 0.00 95 GLU A N 3
ATOM 4709 C CA . GLU A 1 95 ? 13.460 -12.644 4.654 1.00 0.00 95 GLU A CA 3
ATOM 4710 C C . GLU A 1 95 ? 14.047 -12.543 6.059 1.00 0.00 95 GLU A C 3
ATOM 4711 O O . GLU A 1 95 ? 13.319 -12.582 7.051 1.00 0.00 95 GLU A O 3
ATOM 4723 N N . ASP A 1 96 ? 15.367 -12.415 6.135 1.00 0.00 96 ASP A N 3
ATOM 4724 C CA . ASP A 1 96 ? 16.052 -12.308 7.418 1.00 0.00 96 ASP A CA 3
ATOM 4725 C C . ASP A 1 96 ? 16.929 -11.060 7.463 1.00 0.00 96 ASP A C 3
ATOM 4726 O O . ASP A 1 96 ? 17.350 -10.624 8.535 1.00 0.00 96 ASP A O 3
ATOM 4735 N N . MET A 1 1 ? 1.876 -4.293 -0.576 1.00 0.00 1 MET A N 4
ATOM 4736 C CA . MET A 1 1 ? 2.405 -5.583 -1.003 1.00 0.00 1 MET A CA 4
ATOM 4737 C C . MET A 1 1 ? 2.210 -5.780 -2.503 1.00 0.00 1 MET A C 4
ATOM 4738 O O . MET A 1 1 ? 1.753 -6.834 -2.946 1.00 0.00 1 MET A O 4
ATOM 4752 N N . VAL A 1 2 ? 2.558 -4.760 -3.280 1.00 0.00 2 VAL A N 4
ATOM 4753 C CA . VAL A 1 2 ? 2.421 -4.822 -4.731 1.00 0.00 2 VAL A CA 4
ATOM 4754 C C . VAL A 1 2 ? 3.786 -4.852 -5.410 1.00 0.00 2 VAL A C 4
ATOM 4755 O O . VAL A 1 2 ? 3.909 -5.272 -6.561 1.00 0.00 2 VAL A O 4
ATOM 4768 N N . PHE A 1 3 ? 4.809 -4.405 -4.691 1.00 0.00 3 PHE A N 4
ATOM 4769 C CA . PHE A 1 3 ? 6.166 -4.380 -5.224 1.00 0.00 3 PHE A CA 4
ATOM 4770 C C . PHE A 1 3 ? 6.836 -5.742 -5.071 1.00 0.00 3 PHE A C 4
ATOM 4771 O O . PHE A 1 3 ? 7.132 -6.179 -3.958 1.00 0.00 3 PHE A O 4
ATOM 4788 N N . TYR A 1 4 ? 7.071 -6.408 -6.196 1.00 0.00 4 TYR A N 4
ATOM 4789 C CA . TYR A 1 4 ? 7.703 -7.722 -6.188 1.00 0.00 4 TYR A CA 4
ATOM 4790 C C . TYR A 1 4 ? 8.815 -7.799 -7.229 1.00 0.00 4 TYR A C 4
ATOM 4791 O O . TYR A 1 4 ? 8.607 -8.280 -8.343 1.00 0.00 4 TYR A O 4
ATOM 4809 N N . LEU A 1 5 ? 9.998 -7.320 -6.858 1.00 0.00 5 LEU A N 4
ATOM 4810 C CA . LEU A 1 5 ? 11.145 -7.334 -7.758 1.00 0.00 5 LEU A CA 4
ATOM 4811 C C . LEU A 1 5 ? 11.369 -8.728 -8.334 1.00 0.00 5 LEU A C 4
ATOM 4812 O O . LEU A 1 5 ? 11.255 -9.730 -7.627 1.00 0.00 5 LEU A O 4
ATOM 4828 N N . LYS A 1 6 ? 11.690 -8.786 -9.622 1.00 0.00 6 LYS A N 4
ATOM 4829 C CA . LYS A 1 6 ? 11.934 -10.057 -10.294 1.00 0.00 6 LYS A CA 4
ATOM 4830 C C . LYS A 1 6 ? 13.301 -10.061 -10.969 1.00 0.00 6 LYS A C 4
ATOM 4831 O O . LYS A 1 6 ? 13.692 -9.086 -11.611 1.00 0.00 6 LYS A O 4
ATOM 4850 N N . VAL A 1 7 ? 14.025 -11.166 -10.821 1.00 0.00 7 VAL A N 4
ATOM 4851 C CA . VAL A 1 7 ? 15.349 -11.299 -11.419 1.00 0.00 7 VAL A CA 4
ATOM 4852 C C . VAL A 1 7 ? 15.391 -12.457 -12.410 1.00 0.00 7 VAL A C 4
ATOM 4853 O O . VAL A 1 7 ? 15.067 -13.594 -12.068 1.00 0.00 7 VAL A O 4
ATOM 4866 N N . LYS A 1 8 ? 15.792 -12.160 -13.641 1.00 0.00 8 LYS A N 4
ATOM 4867 C CA . LYS A 1 8 ? 15.878 -13.175 -14.684 1.00 0.00 8 LYS A CA 4
ATOM 4868 C C . LYS A 1 8 ? 17.177 -13.037 -15.472 1.00 0.00 8 LYS A C 4
ATOM 4869 O O . LYS A 1 8 ? 17.762 -11.955 -15.539 1.00 0.00 8 LYS A O 4
ATOM 4888 N N . VAL A 1 9 ? 17.623 -14.138 -16.067 1.00 0.00 9 VAL A N 4
ATOM 4889 C CA . VAL A 1 9 ? 18.852 -14.139 -16.852 1.00 0.00 9 VAL A CA 4
ATOM 4890 C C . VAL A 1 9 ? 18.669 -13.375 -18.159 1.00 0.00 9 VAL A C 4
ATOM 4891 O O . VAL A 1 9 ? 17.676 -13.558 -18.862 1.00 0.00 9 VAL A O 4
ATOM 4904 N N . GLU A 1 10 ? 19.635 -12.519 -18.478 1.00 0.00 10 GLU A N 4
ATOM 4905 C CA . GLU A 1 10 ? 19.580 -11.727 -19.701 1.00 0.00 10 GLU A CA 4
ATOM 4906 C C . GLU A 1 10 ? 20.732 -12.088 -20.635 1.00 0.00 10 GLU A C 4
ATOM 4907 O O . GLU A 1 10 ? 20.644 -11.898 -21.849 1.00 0.00 10 GLU A O 4
ATOM 4919 N N . ASP A 1 11 ? 21.810 -12.609 -20.061 1.00 0.00 11 ASP A N 4
ATOM 4920 C CA . ASP A 1 11 ? 22.980 -12.997 -20.841 1.00 0.00 11 ASP A CA 4
ATOM 4921 C C . ASP A 1 11 ? 23.962 -13.793 -19.988 1.00 0.00 11 ASP A C 4
ATOM 4922 O O . ASP A 1 11 ? 24.561 -13.261 -19.053 1.00 0.00 11 ASP A O 4
ATOM 4931 N N . PHE A 1 12 ? 24.123 -15.071 -20.315 1.00 0.00 12 PHE A N 4
ATOM 4932 C CA . PHE A 1 12 ? 25.031 -15.941 -19.578 1.00 0.00 12 PHE A CA 4
ATOM 4933 C C . PHE A 1 12 ? 26.289 -16.230 -20.392 1.00 0.00 12 PHE A C 4
ATOM 4934 O O . PHE A 1 12 ? 26.292 -16.101 -21.616 1.00 0.00 12 PHE A O 4
ATOM 4951 N N . GLY A 1 13 ? 27.356 -16.621 -19.703 1.00 0.00 13 GLY A N 4
ATOM 4952 C CA . GLY A 1 13 ? 28.606 -16.922 -20.377 1.00 0.00 13 GLY A CA 4
ATOM 4953 C C . GLY A 1 13 ? 29.630 -17.544 -19.450 1.00 0.00 13 GLY A C 4
ATOM 4954 O O . GLY A 1 13 ? 29.628 -17.284 -18.246 1.00 0.00 13 GLY A O 4
ATOM 4958 N N . PHE A 1 14 ? 30.508 -18.370 -20.009 1.00 0.00 14 PHE A N 4
ATOM 4959 C CA . PHE A 1 14 ? 31.542 -19.034 -19.223 1.00 0.00 14 PHE A CA 4
ATOM 4960 C C . PHE A 1 14 ? 32.932 -18.590 -19.668 1.00 0.00 14 PHE A C 4
ATOM 4961 O O . PHE A 1 14 ? 33.192 -18.428 -20.861 1.00 0.00 14 PHE A O 4
ATOM 4978 N N . ARG A 1 15 ? 33.822 -18.395 -18.701 1.00 0.00 15 ARG A N 4
ATOM 4979 C CA . ARG A 1 15 ? 35.186 -17.969 -18.991 1.00 0.00 15 ARG A CA 4
ATOM 4980 C C . ARG A 1 15 ? 36.187 -19.059 -18.621 1.00 0.00 15 ARG A C 4
ATOM 4981 O O . ARG A 1 15 ? 36.585 -19.181 -17.463 1.00 0.00 15 ARG A O 4
ATOM 5002 N N . GLU A 1 16 ? 36.589 -19.848 -19.612 1.00 0.00 16 GLU A N 4
ATOM 5003 C CA . GLU A 1 16 ? 37.543 -20.928 -19.389 1.00 0.00 16 GLU A CA 4
ATOM 5004 C C . GLU A 1 16 ? 38.862 -20.386 -18.847 1.00 0.00 16 GLU A C 4
ATOM 5005 O O . GLU A 1 16 ? 39.609 -21.097 -18.175 1.00 0.00 16 GLU A O 4
ATOM 5017 N N . ASP A 1 17 ? 39.142 -19.121 -19.144 1.00 0.00 17 ASP A N 4
ATOM 5018 C CA . ASP A 1 17 ? 40.370 -18.482 -18.687 1.00 0.00 17 ASP A CA 4
ATOM 5019 C C . ASP A 1 17 ? 40.338 -18.260 -17.178 1.00 0.00 17 ASP A C 4
ATOM 5020 O O . ASP A 1 17 ? 41.381 -18.186 -16.529 1.00 0.00 17 ASP A O 4
ATOM 5029 N N . MET A 1 18 ? 39.134 -18.152 -16.626 1.00 0.00 18 MET A N 4
ATOM 5030 C CA . MET A 1 18 ? 38.966 -17.938 -15.194 1.00 0.00 18 MET A CA 4
ATOM 5031 C C . MET A 1 18 ? 38.580 -19.236 -14.491 1.00 0.00 18 MET A C 4
ATOM 5032 O O . MET A 1 18 ? 38.825 -19.403 -13.298 1.00 0.00 18 MET A O 4
ATOM 5046 N N . GLY A 1 19 ? 37.975 -20.152 -15.241 1.00 0.00 19 GLY A N 4
ATOM 5047 C CA . GLY A 1 19 ? 37.564 -21.423 -14.672 1.00 0.00 19 GLY A CA 4
ATOM 5048 C C . GLY A 1 19 ? 36.240 -21.330 -13.942 1.00 0.00 19 GLY A C 4
ATOM 5049 O O . GLY A 1 19 ? 35.877 -22.229 -13.182 1.00 0.00 19 GLY A O 4
ATOM 5053 N N . LEU A 1 20 ? 35.515 -20.240 -14.169 1.00 0.00 20 LEU A N 4
ATOM 5054 C CA . LEU A 1 20 ? 34.222 -20.033 -13.526 1.00 0.00 20 LEU A CA 4
ATOM 5055 C C . LEU A 1 20 ? 33.170 -19.604 -14.543 1.00 0.00 20 LEU A C 4
ATOM 5056 O O . LEU A 1 20 ? 33.489 -19.308 -15.694 1.00 0.00 20 LEU A O 4
ATOM 5072 N N . ASN A 1 21 ? 31.914 -19.572 -14.110 1.00 0.00 21 ASN A N 4
ATOM 5073 C CA . ASN A 1 21 ? 30.814 -19.177 -14.982 1.00 0.00 21 ASN A CA 4
ATOM 5074 C C . ASN A 1 21 ? 30.162 -17.889 -14.488 1.00 0.00 21 ASN A C 4
ATOM 5075 O O . ASN A 1 21 ? 30.026 -17.673 -13.284 1.00 0.00 21 ASN A O 4
ATOM 5086 N N . TYR A 1 22 ? 29.761 -17.039 -15.426 1.00 0.00 22 TYR A N 4
ATOM 5087 C CA . TYR A 1 22 ? 29.125 -15.771 -15.087 1.00 0.00 22 TYR A CA 4
ATOM 5088 C C . TYR A 1 22 ? 27.790 -15.621 -15.809 1.00 0.00 22 TYR A C 4
ATOM 5089 O O . TYR A 1 22 ? 27.569 -16.220 -16.861 1.00 0.00 22 TYR A O 4
ATOM 5107 N N . VAL A 1 23 ? 26.902 -14.815 -15.235 1.00 0.00 23 VAL A N 4
ATOM 5108 C CA . VAL A 1 23 ? 25.588 -14.584 -15.824 1.00 0.00 23 VAL A CA 4
ATOM 5109 C C . VAL A 1 23 ? 25.051 -13.208 -15.444 1.00 0.00 23 VAL A C 4
ATOM 5110 O O . VAL A 1 23 ? 25.186 -12.772 -14.301 1.00 0.00 23 VAL A O 4
ATOM 5123 N N . ARG A 1 24 ? 24.440 -12.530 -16.410 1.00 0.00 24 ARG A N 4
ATOM 5124 C CA . ARG A 1 24 ? 23.882 -11.204 -16.177 1.00 0.00 24 ARG A CA 4
ATOM 5125 C C . ARG A 1 24 ? 22.380 -11.282 -15.923 1.00 0.00 24 ARG A C 4
ATOM 5126 O O . ARG A 1 24 ? 21.638 -11.879 -16.704 1.00 0.00 24 ARG A O 4
ATOM 5147 N N . TYR A 1 25 ? 21.938 -10.677 -14.826 1.00 0.00 25 TYR A N 4
ATOM 5148 C CA . TYR A 1 25 ? 20.525 -10.681 -14.467 1.00 0.00 25 TYR A CA 4
ATOM 5149 C C . TYR A 1 25 ? 19.887 -9.324 -14.750 1.00 0.00 25 TYR A C 4
ATOM 5150 O O . TYR A 1 25 ? 20.563 -8.295 -14.748 1.00 0.00 25 TYR A O 4
ATOM 5168 N N . ARG A 1 26 ? 18.580 -9.331 -14.993 1.00 0.00 26 ARG A N 4
ATOM 5169 C CA . ARG A 1 26 ? 17.850 -8.102 -15.279 1.00 0.00 26 ARG A CA 4
ATOM 5170 C C . ARG A 1 26 ? 16.955 -7.716 -14.104 1.00 0.00 26 ARG A C 4
ATOM 5171 O O . ARG A 1 26 ? 15.992 -8.414 -13.789 1.00 0.00 26 ARG A O 4
ATOM 5192 N N . VAL A 1 27 ? 17.281 -6.600 -13.460 1.00 0.00 27 VAL A N 4
ATOM 5193 C CA . VAL A 1 27 ? 16.507 -6.120 -12.321 1.00 0.00 27 VAL A CA 4
ATOM 5194 C C . VAL A 1 27 ? 15.980 -4.712 -12.569 1.00 0.00 27 VAL A C 4
ATOM 5195 O O . VAL A 1 27 ? 16.753 -3.770 -12.745 1.00 0.00 27 VAL A O 4
ATOM 5208 N N . SER A 1 28 ? 14.658 -4.575 -12.581 1.00 0.00 28 SER A N 4
ATOM 5209 C CA . SER A 1 28 ? 14.025 -3.281 -12.810 1.00 0.00 28 SER A CA 4
ATOM 5210 C C . SER A 1 28 ? 13.270 -2.818 -11.569 1.00 0.00 28 SER A C 4
ATOM 5211 O O . SER A 1 28 ? 12.552 -3.594 -10.940 1.00 0.00 28 SER A O 4
ATOM 5219 N N . GLY A 1 29 ? 13.437 -1.545 -11.221 1.00 0.00 29 GLY A N 4
ATOM 5220 C CA . GLY A 1 29 ? 12.766 -0.999 -10.057 1.00 0.00 29 GLY A CA 4
ATOM 5221 C C . GLY A 1 29 ? 13.736 -0.426 -9.043 1.00 0.00 29 GLY A C 4
ATOM 5222 O O . GLY A 1 29 ? 13.430 -0.351 -7.852 1.00 0.00 29 GLY A O 4
ATOM 5226 N N . LEU A 1 30 ? 14.911 -0.021 -9.514 1.00 0.00 30 LEU A N 4
ATOM 5227 C CA . LEU A 1 30 ? 15.931 0.547 -8.640 1.00 0.00 30 LEU A CA 4
ATOM 5228 C C . LEU A 1 30 ? 16.300 1.960 -9.081 1.00 0.00 30 LEU A C 4
ATOM 5229 O O . LEU A 1 30 ? 15.924 2.400 -10.167 1.00 0.00 30 LEU A O 4
ATOM 5245 N N . ASP A 1 31 ? 17.040 2.664 -8.231 1.00 0.00 31 ASP A N 4
ATOM 5246 C CA . ASP A 1 31 ? 17.463 4.027 -8.534 1.00 0.00 31 ASP A CA 4
ATOM 5247 C C . ASP A 1 31 ? 18.981 4.109 -8.661 1.00 0.00 31 ASP A C 4
ATOM 5248 O O . ASP A 1 31 ? 19.694 3.174 -8.300 1.00 0.00 31 ASP A O 4
ATOM 5257 N N . GLU A 1 32 ? 19.466 5.233 -9.179 1.00 0.00 32 GLU A N 4
ATOM 5258 C CA . GLU A 1 32 ? 20.899 5.435 -9.356 1.00 0.00 32 GLU A CA 4
ATOM 5259 C C . GLU A 1 32 ? 21.617 5.450 -8.010 1.00 0.00 32 GLU A C 4
ATOM 5260 O O . GLU A 1 32 ? 22.704 4.892 -7.868 1.00 0.00 32 GLU A O 4
ATOM 5272 N N . GLU A 1 33 ? 21.000 6.094 -7.024 1.00 0.00 33 GLU A N 4
ATOM 5273 C CA . GLU A 1 33 ? 21.580 6.183 -5.689 1.00 0.00 33 GLU A CA 4
ATOM 5274 C C . GLU A 1 33 ? 21.437 4.860 -4.944 1.00 0.00 33 GLU A C 4
ATOM 5275 O O . GLU A 1 33 ? 22.386 4.376 -4.325 1.00 0.00 33 GLU A O 4
ATOM 5287 N N . LEU A 1 34 ? 20.244 4.279 -5.007 1.00 0.00 34 LEU A N 4
ATOM 5288 C CA . LEU A 1 34 ? 19.974 3.011 -4.337 1.00 0.00 34 LEU A CA 4
ATOM 5289 C C . LEU A 1 34 ? 20.945 1.931 -4.805 1.00 0.00 34 LEU A C 4
ATOM 5290 O O . LEU A 1 34 ? 21.465 1.158 -4.000 1.00 0.00 34 LEU A O 4
ATOM 5306 N N . THR A 1 35 ? 21.187 1.885 -6.111 1.00 0.00 35 THR A N 4
ATOM 5307 C CA . THR A 1 35 ? 22.096 0.902 -6.686 1.00 0.00 35 THR A CA 4
ATOM 5308 C C . THR A 1 35 ? 23.449 0.928 -5.985 1.00 0.00 35 THR A C 4
ATOM 5309 O O . THR A 1 35 ? 24.042 -0.117 -5.722 1.00 0.00 35 THR A O 4
ATOM 5320 N N . GLU A 1 36 ? 23.932 2.130 -5.685 1.00 0.00 36 GLU A N 4
ATOM 5321 C CA . GLU A 1 36 ? 25.216 2.291 -5.014 1.00 0.00 36 GLU A CA 4
ATOM 5322 C C . GLU A 1 36 ? 25.218 1.580 -3.664 1.00 0.00 36 GLU A C 4
ATOM 5323 O O . GLU A 1 36 ? 26.267 1.171 -3.166 1.00 0.00 36 GLU A O 4
ATOM 5335 N N . LYS A 1 37 ? 24.035 1.435 -3.077 1.00 0.00 37 LYS A N 4
ATOM 5336 C CA . LYS A 1 37 ? 23.898 0.773 -1.785 1.00 0.00 37 LYS A CA 4
ATOM 5337 C C . LYS A 1 37 ? 24.120 -0.730 -1.918 1.00 0.00 37 LYS A C 4
ATOM 5338 O O . LYS A 1 37 ? 24.955 -1.308 -1.221 1.00 0.00 37 LYS A O 4
ATOM 5357 N N . LEU A 1 38 ? 23.370 -1.357 -2.817 1.00 0.00 38 LEU A N 4
ATOM 5358 C CA . LEU A 1 38 ? 23.486 -2.794 -3.042 1.00 0.00 38 LEU A CA 4
ATOM 5359 C C . LEU A 1 38 ? 24.856 -3.146 -3.614 1.00 0.00 38 LEU A C 4
ATOM 5360 O O . LEU A 1 38 ? 25.531 -4.051 -3.121 1.00 0.00 38 LEU A O 4
ATOM 5376 N N . ILE A 1 39 ? 25.261 -2.424 -4.653 1.00 0.00 39 ILE A N 4
ATOM 5377 C CA . ILE A 1 39 ? 26.552 -2.659 -5.289 1.00 0.00 39 ILE A CA 4
ATOM 5378 C C . ILE A 1 39 ? 27.685 -2.594 -4.271 1.00 0.00 39 ILE A C 4
ATOM 5379 O O . ILE A 1 39 ? 28.725 -3.229 -4.445 1.00 0.00 39 ILE A O 4
ATOM 5395 N N . GLU A 1 40 ? 27.476 -1.823 -3.208 1.00 0.00 40 GLU A N 4
ATOM 5396 C CA . GLU A 1 40 ? 28.482 -1.677 -2.162 1.00 0.00 40 GLU A CA 4
ATOM 5397 C C . GLU A 1 40 ? 28.491 -2.894 -1.243 1.00 0.00 40 GLU A C 4
ATOM 5398 O O . GLU A 1 40 ? 29.513 -3.223 -0.641 1.00 0.00 40 GLU A O 4
ATOM 5410 N N . ARG A 1 41 ? 27.345 -3.559 -1.139 1.00 0.00 41 ARG A N 4
ATOM 5411 C CA . ARG A 1 41 ? 27.220 -4.739 -0.292 1.00 0.00 41 ARG A CA 4
ATOM 5412 C C . ARG A 1 41 ? 27.442 -6.015 -1.100 1.00 0.00 41 ARG A C 4
ATOM 5413 O O . ARG A 1 41 ? 27.702 -7.080 -0.540 1.00 0.00 41 ARG A O 4
ATOM 5434 N N . LEU A 1 42 ? 27.336 -5.899 -2.419 1.00 0.00 42 LEU A N 4
ATOM 5435 C CA . LEU A 1 42 ? 27.525 -7.042 -3.305 1.00 0.00 42 LEU A CA 4
ATOM 5436 C C . LEU A 1 42 ? 28.887 -6.983 -3.988 1.00 0.00 42 LEU A C 4
ATOM 5437 O O . LEU A 1 42 ? 29.408 -8.001 -4.445 1.00 0.00 42 LEU A O 4
ATOM 5453 N N . ASP A 1 43 ? 29.461 -5.787 -4.050 1.00 0.00 43 ASP A N 4
ATOM 5454 C CA . ASP A 1 43 ? 30.765 -5.596 -4.673 1.00 0.00 43 ASP A CA 4
ATOM 5455 C C . ASP A 1 43 ? 30.776 -6.152 -6.094 1.00 0.00 43 ASP A C 4
ATOM 5456 O O . ASP A 1 43 ? 31.821 -6.552 -6.606 1.00 0.00 43 ASP A O 4
ATOM 5465 N N . GLU A 1 44 ? 29.605 -6.175 -6.723 1.00 0.00 44 GLU A N 4
ATOM 5466 C CA . GLU A 1 44 ? 29.480 -6.684 -8.084 1.00 0.00 44 GLU A CA 4
ATOM 5467 C C . GLU A 1 44 ? 29.483 -5.541 -9.095 1.00 0.00 44 GLU A C 4
ATOM 5468 O O . GLU A 1 44 ? 29.674 -4.379 -8.734 1.00 0.00 44 GLU A O 4
ATOM 5480 N N . ASP A 1 45 ? 29.272 -5.880 -10.362 1.00 0.00 45 ASP A N 4
ATOM 5481 C CA . ASP A 1 45 ? 29.250 -4.883 -11.426 1.00 0.00 45 ASP A CA 4
ATOM 5482 C C . ASP A 1 45 ? 27.816 -4.543 -11.823 1.00 0.00 45 ASP A C 4
ATOM 5483 O O . ASP A 1 45 ? 27.157 -5.307 -12.529 1.00 0.00 45 ASP A O 4
ATOM 5492 N N . THR A 1 46 ? 27.338 -3.391 -11.362 1.00 0.00 46 THR A N 4
ATOM 5493 C CA . THR A 1 46 ? 25.982 -2.951 -11.666 1.00 0.00 46 THR A CA 4
ATOM 5494 C C . THR A 1 46 ? 25.991 -1.769 -12.629 1.00 0.00 46 THR A C 4
ATOM 5495 O O . THR A 1 46 ? 26.855 -0.898 -12.548 1.00 0.00 46 THR A O 4
ATOM 5506 N N . GLU A 1 47 ? 25.022 -1.746 -13.540 1.00 0.00 47 GLU A N 4
ATOM 5507 C CA . GLU A 1 47 ? 24.920 -0.670 -14.519 1.00 0.00 47 GLU A CA 4
ATOM 5508 C C . GLU A 1 47 ? 23.478 -0.497 -14.988 1.00 0.00 47 GLU A C 4
ATOM 5509 O O . GLU A 1 47 ? 22.749 -1.473 -15.162 1.00 0.00 47 GLU A O 4
ATOM 5521 N N . ARG A 1 48 ? 23.074 0.753 -15.190 1.00 0.00 48 ARG A N 4
ATOM 5522 C CA . ARG A 1 48 ? 21.720 1.055 -15.637 1.00 0.00 48 ARG A CA 4
ATOM 5523 C C . ARG A 1 48 ? 21.616 0.963 -17.157 1.00 0.00 48 ARG A C 4
ATOM 5524 O O . ARG A 1 48 ? 22.404 1.572 -17.881 1.00 0.00 48 ARG A O 4
ATOM 5545 N N . ASP A 1 49 ? 20.640 0.198 -17.632 1.00 0.00 49 ASP A N 4
ATOM 5546 C CA . ASP A 1 49 ? 20.432 0.027 -19.065 1.00 0.00 49 ASP A CA 4
ATOM 5547 C C . ASP A 1 49 ? 18.944 -0.049 -19.393 1.00 0.00 49 ASP A C 4
ATOM 5548 O O . ASP A 1 49 ? 18.270 -1.019 -19.044 1.00 0.00 49 ASP A O 4
ATOM 5557 N N . ASP A 1 50 ? 18.438 0.979 -20.065 1.00 0.00 50 ASP A N 4
ATOM 5558 C CA . ASP A 1 50 ? 17.030 1.029 -20.440 1.00 0.00 50 ASP A CA 4
ATOM 5559 C C . ASP A 1 50 ? 16.135 0.928 -19.209 1.00 0.00 50 ASP A C 4
ATOM 5560 O O . ASP A 1 50 ? 14.986 0.499 -19.297 1.00 0.00 50 ASP A O 4
ATOM 5569 N N . GLY A 1 51 ? 16.672 1.327 -18.059 1.00 0.00 51 GLY A N 4
ATOM 5570 C CA . GLY A 1 51 ? 15.909 1.272 -16.826 1.00 0.00 51 GLY A CA 4
ATOM 5571 C C . GLY A 1 51 ? 16.166 0.001 -16.041 1.00 0.00 51 GLY A C 4
ATOM 5572 O O . GLY A 1 51 ? 15.860 -0.075 -14.851 1.00 0.00 51 GLY A O 4
ATOM 5576 N N . ASP A 1 52 ? 16.728 -1.001 -16.708 1.00 0.00 52 ASP A N 4
ATOM 5577 C CA . ASP A 1 52 ? 17.026 -2.276 -16.066 1.00 0.00 52 ASP A CA 4
ATOM 5578 C C . ASP A 1 52 ? 18.398 -2.242 -15.400 1.00 0.00 52 ASP A C 4
ATOM 5579 O O . ASP A 1 52 ? 19.171 -1.303 -15.595 1.00 0.00 52 ASP A O 4
ATOM 5588 N N . LEU A 1 53 ? 18.694 -3.271 -14.614 1.00 0.00 53 LEU A N 4
ATOM 5589 C CA . LEU A 1 53 ? 19.973 -3.359 -13.919 1.00 0.00 53 LEU A CA 4
ATOM 5590 C C . LEU A 1 53 ? 20.668 -4.683 -14.222 1.00 0.00 53 LEU A C 4
ATOM 5591 O O . LEU A 1 53 ? 20.053 -5.747 -14.157 1.00 0.00 53 LEU A O 4
ATOM 5607 N N . ILE A 1 54 ? 21.953 -4.608 -14.552 1.00 0.00 54 ILE A N 4
ATOM 5608 C CA . ILE A 1 54 ? 22.732 -5.801 -14.863 1.00 0.00 54 ILE A CA 4
ATOM 5609 C C . ILE A 1 54 ? 23.549 -6.252 -13.657 1.00 0.00 54 ILE A C 4
ATOM 5610 O O . ILE A 1 54 ? 24.139 -5.433 -12.952 1.00 0.00 54 ILE A O 4
ATOM 5626 N N . ILE A 1 55 ? 23.579 -7.561 -13.427 1.00 0.00 55 ILE A N 4
ATOM 5627 C CA . ILE A 1 55 ? 24.326 -8.122 -12.308 1.00 0.00 55 ILE A CA 4
ATOM 5628 C C . ILE A 1 55 ? 25.084 -9.377 -12.727 1.00 0.00 55 ILE A C 4
ATOM 5629 O O . ILE A 1 55 ? 24.481 -10.397 -13.064 1.00 0.00 55 ILE A O 4
ATOM 5645 N N . THR A 1 56 ? 26.411 -9.297 -12.703 1.00 0.00 56 THR A N 4
ATOM 5646 C CA . THR A 1 56 ? 27.252 -10.427 -13.079 1.00 0.00 56 THR A CA 4
ATOM 5647 C C . THR A 1 56 ? 27.976 -11.001 -11.867 1.00 0.00 56 THR A C 4
ATOM 5648 O O . THR A 1 56 ? 28.780 -10.320 -11.232 1.00 0.00 56 THR A O 4
ATOM 5659 N N . VAL A 1 57 ? 27.686 -12.260 -11.552 1.00 0.00 57 VAL A N 4
ATOM 5660 C CA . VAL A 1 57 ? 28.311 -12.927 -10.416 1.00 0.00 57 VAL A CA 4
ATOM 5661 C C . VAL A 1 57 ? 28.850 -14.297 -10.813 1.00 0.00 57 VAL A C 4
ATOM 5662 O O . VAL A 1 57 ? 28.089 -15.193 -11.177 1.00 0.00 57 VAL A O 4
ATOM 5675 N N . PHE A 1 58 ? 30.167 -14.452 -10.738 1.00 0.00 58 PHE A N 4
ATOM 5676 C CA . PHE A 1 58 ? 30.809 -15.714 -11.089 1.00 0.00 58 PHE A CA 4
ATOM 5677 C C . PHE A 1 58 ? 31.591 -16.275 -9.905 1.00 0.00 58 PHE A C 4
ATOM 5678 O O . PHE A 1 58 ? 32.152 -15.525 -9.106 1.00 0.00 58 PHE A O 4
ATOM 5695 N N . TYR A 1 59 ? 31.622 -17.599 -9.798 1.00 0.00 59 TYR A N 4
ATOM 5696 C CA . TYR A 1 59 ? 32.331 -18.261 -8.710 1.00 0.00 59 TYR A CA 4
ATOM 5697 C C . TYR A 1 59 ? 32.944 -19.577 -9.181 1.00 0.00 59 TYR A C 4
ATOM 5698 O O . TYR A 1 59 ? 32.317 -20.338 -9.917 1.00 0.00 59 TYR A O 4
ATOM 5716 N N . GLU A 1 60 ? 34.175 -19.836 -8.750 1.00 0.00 60 GLU A N 4
ATOM 5717 C CA . GLU A 1 60 ? 34.873 -21.059 -9.127 1.00 0.00 60 GLU A CA 4
ATOM 5718 C C . GLU A 1 60 ? 34.666 -22.150 -8.080 1.00 0.00 60 GLU A C 4
ATOM 5719 O O . GLU A 1 60 ? 33.945 -21.956 -7.101 1.00 0.00 60 GLU A O 4
ATOM 5731 N N . ARG A 1 61 ? 35.302 -23.296 -8.294 1.00 0.00 61 ARG A N 4
ATOM 5732 C CA . ARG A 1 61 ? 35.187 -24.419 -7.371 1.00 0.00 61 ARG A CA 4
ATOM 5733 C C . ARG A 1 61 ? 35.344 -23.952 -5.926 1.00 0.00 61 ARG A C 4
ATOM 5734 O O . ARG A 1 61 ? 34.716 -24.495 -5.018 1.00 0.00 61 ARG A O 4
ATOM 5755 N N . GLU A 1 62 ? 36.187 -22.945 -5.723 1.00 0.00 62 GLU A N 4
ATOM 5756 C CA . GLU A 1 62 ? 36.427 -22.407 -4.389 1.00 0.00 62 GLU A CA 4
ATOM 5757 C C . GLU A 1 62 ? 35.114 -22.025 -3.712 1.00 0.00 62 GLU A C 4
ATOM 5758 O O . GLU A 1 62 ? 34.953 -22.197 -2.504 1.00 0.00 62 GLU A O 4
ATOM 5770 N N . TYR A 1 63 ? 34.179 -21.505 -4.499 1.00 0.00 63 TYR A N 4
ATOM 5771 C CA . TYR A 1 63 ? 32.881 -21.096 -3.976 1.00 0.00 63 TYR A CA 4
ATOM 5772 C C . TYR A 1 63 ? 31.753 -21.875 -4.646 1.00 0.00 63 TYR A C 4
ATOM 5773 O O . TYR A 1 63 ? 30.580 -21.522 -4.523 1.00 0.00 63 TYR A O 4
ATOM 5791 N N . PHE A 1 64 ? 32.118 -22.940 -5.353 1.00 0.00 64 PHE A N 4
ATOM 5792 C CA . PHE A 1 64 ? 31.138 -23.771 -6.043 1.00 0.00 64 PHE A CA 4
ATOM 5793 C C . PHE A 1 64 ? 30.476 -23.001 -7.181 1.00 0.00 64 PHE A C 4
ATOM 5794 O O . PHE A 1 64 ? 29.589 -22.173 -6.971 1.00 0.00 64 PHE A O 4
ATOM 5811 N N . PRO A 1 65 ? 30.916 -23.278 -8.417 1.00 0.00 65 PRO A N 4
ATOM 5812 C CA . PRO A 1 65 ? 30.380 -22.623 -9.614 1.00 0.00 65 PRO A CA 4
ATOM 5813 C C . PRO A 1 65 ? 28.950 -23.054 -9.921 1.00 0.00 65 PRO A C 4
ATOM 5814 O O . PRO A 1 65 ? 28.520 -24.138 -9.527 1.00 0.00 65 PRO A O 4
ATOM 5825 N N . PHE A 1 66 ? 28.217 -22.199 -10.626 1.00 0.00 66 PHE A N 4
ATOM 5826 C CA . PHE A 1 66 ? 26.835 -22.491 -10.985 1.00 0.00 66 PHE A CA 4
ATOM 5827 C C . PHE A 1 66 ? 26.770 -23.368 -12.232 1.00 0.00 66 PHE A C 4
ATOM 5828 O O . PHE A 1 66 ? 26.946 -22.888 -13.351 1.00 0.00 66 PHE A O 4
ATOM 5845 N N . GLY A 1 67 ? 26.518 -24.658 -12.029 1.00 0.00 67 GLY A N 4
ATOM 5846 C CA . GLY A 1 67 ? 26.436 -25.582 -13.146 1.00 0.00 67 GLY A CA 4
ATOM 5847 C C . GLY A 1 67 ? 25.879 -26.932 -12.741 1.00 0.00 67 GLY A C 4
ATOM 5848 O O . GLY A 1 67 ? 26.422 -27.596 -11.858 1.00 0.00 67 GLY A O 4
ATOM 5852 N N . SER A 1 68 ? 24.791 -27.339 -13.386 1.00 0.00 68 SER A N 4
ATOM 5853 C CA . SER A 1 68 ? 24.156 -28.617 -13.084 1.00 0.00 68 SER A CA 4
ATOM 5854 C C . SER A 1 68 ? 23.604 -29.262 -14.351 1.00 0.00 68 SER A C 4
ATOM 5855 O O . SER A 1 68 ? 22.776 -30.171 -14.288 1.00 0.00 68 SER A O 4
ATOM 5863 N N . GLU A 1 69 ? 24.069 -28.785 -15.502 1.00 0.00 69 GLU A N 4
ATOM 5864 C CA . GLU A 1 69 ? 23.621 -29.315 -16.784 1.00 0.00 69 GLU A CA 4
ATOM 5865 C C . GLU A 1 69 ? 23.898 -30.812 -16.882 1.00 0.00 69 GLU A C 4
ATOM 5866 O O . GLU A 1 69 ? 23.264 -31.521 -17.661 1.00 0.00 69 GLU A O 4
ATOM 5878 N N . GLU A 1 70 ? 24.852 -31.284 -16.085 1.00 0.00 70 GLU A N 4
ATOM 5879 C CA . GLU A 1 70 ? 25.215 -32.696 -16.083 1.00 0.00 70 GLU A CA 4
ATOM 5880 C C . GLU A 1 70 ? 24.045 -33.558 -15.617 1.00 0.00 70 GLU A C 4
ATOM 5881 O O . GLU A 1 70 ? 23.964 -34.742 -15.944 1.00 0.00 70 GLU A O 4
ATOM 5893 N N . SER A 1 71 ? 23.142 -32.955 -14.852 1.00 0.00 71 SER A N 4
ATOM 5894 C CA . SER A 1 71 ? 21.978 -33.667 -14.337 1.00 0.00 71 SER A CA 4
ATOM 5895 C C . SER A 1 71 ? 20.749 -33.394 -15.198 1.00 0.00 71 SER A C 4
ATOM 5896 O O . SER A 1 71 ? 20.122 -34.317 -15.717 1.00 0.00 71 SER A O 4
ATOM 5904 N N . LYS A 1 72 ? 20.409 -32.117 -15.345 1.00 0.00 72 LYS A N 4
ATOM 5905 C CA . LYS A 1 72 ? 19.256 -31.719 -16.143 1.00 0.00 72 LYS A CA 4
ATOM 5906 C C . LYS A 1 72 ? 19.445 -32.110 -17.605 1.00 0.00 72 LYS A C 4
ATOM 5907 O O . LYS A 1 72 ? 18.510 -32.567 -18.262 1.00 0.00 72 LYS A O 4
ATOM 5926 N N . VAL A 1 73 ? 20.662 -31.930 -18.109 1.00 0.00 73 VAL A N 4
ATOM 5927 C CA . VAL A 1 73 ? 20.975 -32.267 -19.493 1.00 0.00 73 VAL A CA 4
ATOM 5928 C C . VAL A 1 73 ? 20.224 -31.360 -20.462 1.00 0.00 73 VAL A C 4
ATOM 5929 O O . VAL A 1 73 ? 19.546 -31.834 -21.374 1.00 0.00 73 VAL A O 4
ATOM 5942 N N . LYS A 1 74 ? 20.350 -30.053 -20.259 1.00 0.00 74 LYS A N 4
ATOM 5943 C CA . LYS A 1 74 ? 19.686 -29.078 -21.115 1.00 0.00 74 LYS A CA 4
ATOM 5944 C C . LYS A 1 74 ? 20.004 -27.655 -20.667 1.00 0.00 74 LYS A C 4
ATOM 5945 O O . LYS A 1 74 ? 20.288 -27.412 -19.495 1.00 0.00 74 LYS A O 4
ATOM 5964 N N . MET A 1 75 ? 19.952 -26.718 -21.608 1.00 0.00 75 MET A N 4
ATOM 5965 C CA . MET A 1 75 ? 20.232 -25.318 -21.309 1.00 0.00 75 MET A CA 4
ATOM 5966 C C . MET A 1 75 ? 19.354 -24.821 -20.164 1.00 0.00 75 MET A C 4
ATOM 5967 O O . MET A 1 75 ? 19.731 -23.906 -19.434 1.00 0.00 75 MET A O 4
ATOM 5981 N N . ALA A 1 76 ? 18.183 -25.431 -20.015 1.00 0.00 76 ALA A N 4
ATOM 5982 C CA . ALA A 1 76 ? 17.253 -25.051 -18.959 1.00 0.00 76 ALA A CA 4
ATOM 5983 C C . ALA A 1 76 ? 17.946 -25.025 -17.601 1.00 0.00 76 ALA A C 4
ATOM 5984 O O . ALA A 1 76 ? 17.571 -24.255 -16.716 1.00 0.00 76 ALA A O 4
ATOM 5991 N N . ASP A 1 77 ? 18.958 -25.871 -17.442 1.00 0.00 77 ASP A N 4
ATOM 5992 C CA . ASP A 1 77 ? 19.704 -25.944 -16.191 1.00 0.00 77 ASP A CA 4
ATOM 5993 C C . ASP A 1 77 ? 20.435 -24.634 -15.916 1.00 0.00 77 ASP A C 4
ATOM 5994 O O . ASP A 1 77 ? 20.500 -24.175 -14.775 1.00 0.00 77 ASP A O 4
ATOM 6003 N N . PHE A 1 78 ? 20.984 -24.036 -16.969 1.00 0.00 78 PHE A N 4
ATOM 6004 C CA . PHE A 1 78 ? 21.712 -22.779 -16.841 1.00 0.00 78 PHE A CA 4
ATOM 6005 C C . PHE A 1 78 ? 20.777 -21.650 -16.415 1.00 0.00 78 PHE A C 4
ATOM 6006 O O . PHE A 1 78 ? 21.042 -20.945 -15.441 1.00 0.00 78 PHE A O 4
ATOM 6023 N N . ILE A 1 79 ? 19.684 -21.486 -17.152 1.00 0.00 79 ILE A N 4
ATOM 6024 C CA . ILE A 1 79 ? 18.710 -20.444 -16.852 1.00 0.00 79 ILE A CA 4
ATOM 6025 C C . ILE A 1 79 ? 18.019 -20.705 -15.518 1.00 0.00 79 ILE A C 4
ATOM 6026 O O . ILE A 1 79 ? 17.687 -19.774 -14.786 1.00 0.00 79 ILE A O 4
ATOM 6042 N N . ALA A 1 80 ? 17.808 -21.980 -15.207 1.00 0.00 80 ALA A N 4
ATOM 6043 C CA . ALA A 1 80 ? 17.160 -22.365 -13.960 1.00 0.00 80 ALA A CA 4
ATOM 6044 C C . ALA A 1 80 ? 18.080 -22.127 -12.767 1.00 0.00 80 ALA A C 4
ATOM 6045 O O . ALA A 1 80 ? 17.676 -21.528 -11.770 1.00 0.00 80 ALA A O 4
ATOM 6052 N N . ARG A 1 81 ? 19.318 -22.598 -12.876 1.00 0.00 81 ARG A N 4
ATOM 6053 C CA . ARG A 1 81 ? 20.294 -22.438 -11.806 1.00 0.00 81 ARG A CA 4
ATOM 6054 C C . ARG A 1 81 ? 20.651 -20.967 -11.612 1.00 0.00 81 ARG A C 4
ATOM 6055 O O . ARG A 1 81 ? 20.936 -20.530 -10.497 1.00 0.00 81 ARG A O 4
ATOM 6076 N N . GLU A 1 82 ? 20.633 -20.209 -12.704 1.00 0.00 82 GLU A N 4
ATOM 6077 C CA . GLU A 1 82 ? 20.956 -18.788 -12.653 1.00 0.00 82 GLU A CA 4
ATOM 6078 C C . GLU A 1 82 ? 19.817 -17.994 -12.019 1.00 0.00 82 GLU A C 4
ATOM 6079 O O . GLU A 1 82 ? 20.041 -17.166 -11.137 1.00 0.00 82 GLU A O 4
ATOM 6091 N N . GLU A 1 83 ? 18.597 -18.253 -12.477 1.00 0.00 83 GLU A N 4
ATOM 6092 C CA . GLU A 1 83 ? 17.423 -17.561 -11.956 1.00 0.00 83 GLU A CA 4
ATOM 6093 C C . GLU A 1 83 ? 17.236 -17.852 -10.470 1.00 0.00 83 GLU A C 4
ATOM 6094 O O . GLU A 1 83 ? 17.120 -16.934 -9.657 1.00 0.00 83 GLU A O 4
ATOM 6106 N N . ILE A 1 84 ? 17.207 -19.134 -10.123 1.00 0.00 84 ILE A N 4
ATOM 6107 C CA . ILE A 1 84 ? 17.034 -19.546 -8.736 1.00 0.00 84 ILE A CA 4
ATOM 6108 C C . ILE A 1 84 ? 18.160 -19.009 -7.859 1.00 0.00 84 ILE A C 4
ATOM 6109 O O . ILE A 1 84 ? 17.958 -18.724 -6.679 1.00 0.00 84 ILE A O 4
ATOM 6125 N N . GLU A 1 85 ? 19.345 -18.871 -8.445 1.00 0.00 85 GLU A N 4
ATOM 6126 C CA . GLU A 1 85 ? 20.503 -18.367 -7.716 1.00 0.00 85 GLU A CA 4
ATOM 6127 C C . GLU A 1 85 ? 20.254 -16.947 -7.214 1.00 0.00 85 GLU A C 4
ATOM 6128 O O . GLU A 1 85 ? 20.575 -16.616 -6.073 1.00 0.00 85 GLU A O 4
ATOM 6140 N N . MET A 1 86 ? 19.681 -16.114 -8.076 1.00 0.00 86 MET A N 4
ATOM 6141 C CA . MET A 1 86 ? 19.388 -14.730 -7.720 1.00 0.00 86 MET A CA 4
ATOM 6142 C C . MET A 1 86 ? 18.142 -14.646 -6.845 1.00 0.00 86 MET A C 4
ATOM 6143 O O . MET A 1 86 ? 18.134 -13.958 -5.824 1.00 0.00 86 MET A O 4
ATOM 6157 N N . MET A 1 87 ? 17.090 -15.349 -7.251 1.00 0.00 87 MET A N 4
ATOM 6158 C CA . MET A 1 87 ? 15.838 -15.353 -6.502 1.00 0.00 87 MET A CA 4
ATOM 6159 C C . MET A 1 87 ? 16.057 -15.861 -5.081 1.00 0.00 87 MET A C 4
ATOM 6160 O O . MET A 1 87 ? 15.587 -15.258 -4.116 1.00 0.00 87 MET A O 4
ATOM 6174 N N . VAL A 1 88 ? 16.773 -16.975 -4.958 1.00 0.00 88 VAL A N 4
ATOM 6175 C CA . VAL A 1 88 ? 17.055 -17.563 -3.655 1.00 0.00 88 VAL A CA 4
ATOM 6176 C C . VAL A 1 88 ? 18.020 -16.694 -2.856 1.00 0.00 88 VAL A C 4
ATOM 6177 O O . VAL A 1 88 ? 17.884 -16.552 -1.641 1.00 0.00 88 VAL A O 4
ATOM 6190 N N . PHE A 1 89 ? 18.994 -16.112 -3.548 1.00 0.00 89 PHE A N 4
ATOM 6191 C CA . PHE A 1 89 ? 19.983 -15.256 -2.903 1.00 0.00 89 PHE A CA 4
ATOM 6192 C C . PHE A 1 89 ? 19.307 -14.108 -2.159 1.00 0.00 89 PHE A C 4
ATOM 6193 O O . PHE A 1 89 ? 19.530 -13.911 -0.964 1.00 0.00 89 PHE A O 4
ATOM 6210 N N . LEU A 1 90 ? 18.479 -13.354 -2.874 1.00 0.00 90 LEU A N 4
ATOM 6211 C CA . LEU A 1 90 ? 17.770 -12.224 -2.284 1.00 0.00 90 LEU A CA 4
ATOM 6212 C C . LEU A 1 90 ? 16.733 -12.702 -1.272 1.00 0.00 90 LEU A C 4
ATOM 6213 O O . LEU A 1 90 ? 16.476 -12.035 -0.270 1.00 0.00 90 LEU A O 4
ATOM 6229 N N . SER A 1 91 ? 16.143 -13.863 -1.539 1.00 0.00 91 SER A N 4
ATOM 6230 C CA . SER A 1 91 ? 15.133 -14.429 -0.653 1.00 0.00 91 SER A CA 4
ATOM 6231 C C . SER A 1 91 ? 15.743 -14.807 0.694 1.00 0.00 91 SER A C 4
ATOM 6232 O O . SER A 1 91 ? 15.138 -14.591 1.744 1.00 0.00 91 SER A O 4
ATOM 6240 N N . SER A 1 92 ? 16.946 -15.372 0.655 1.00 0.00 92 SER A N 4
ATOM 6241 C CA . SER A 1 92 ? 17.637 -15.783 1.871 1.00 0.00 92 SER A CA 4
ATOM 6242 C C . SER A 1 92 ? 18.061 -14.569 2.692 1.00 0.00 92 SER A C 4
ATOM 6243 O O . SER A 1 92 ? 18.113 -14.624 3.921 1.00 0.00 92 SER A O 4
ATOM 6251 N N . VAL A 1 93 ? 18.365 -13.474 2.003 1.00 0.00 93 VAL A N 4
ATOM 6252 C CA . VAL A 1 93 ? 18.784 -12.245 2.667 1.00 0.00 93 VAL A CA 4
ATOM 6253 C C . VAL A 1 93 ? 17.582 -11.461 3.182 1.00 0.00 93 VAL A C 4
ATOM 6254 O O . VAL A 1 93 ? 17.641 -10.838 4.242 1.00 0.00 93 VAL A O 4
ATOM 6267 N N . LEU A 1 94 ? 16.491 -11.497 2.424 1.00 0.00 94 LEU A N 4
ATOM 6268 C CA . LEU A 1 94 ? 15.273 -10.790 2.804 1.00 0.00 94 LEU A CA 4
ATOM 6269 C C . LEU A 1 94 ? 14.516 -11.551 3.887 1.00 0.00 94 LEU A C 4
ATOM 6270 O O . LEU A 1 94 ? 13.931 -10.950 4.788 1.00 0.00 94 LEU A O 4
ATOM 6286 N N . GLU A 1 95 ? 14.535 -12.877 3.794 1.00 0.00 95 GLU A N 4
ATOM 6287 C CA . GLU A 1 95 ? 13.851 -13.721 4.768 1.00 0.00 95 GLU A CA 4
ATOM 6288 C C . GLU A 1 95 ? 14.488 -13.584 6.148 1.00 0.00 95 GLU A C 4
ATOM 6289 O O . GLU A 1 95 ? 13.808 -13.680 7.169 1.00 0.00 95 GLU A O 4
ATOM 6301 N N . ASP A 1 96 ? 15.798 -13.361 6.169 1.00 0.00 96 ASP A N 4
ATOM 6302 C CA . ASP A 1 96 ? 16.528 -13.211 7.423 1.00 0.00 96 ASP A CA 4
ATOM 6303 C C . ASP A 1 96 ? 16.768 -11.738 7.738 1.00 0.00 96 ASP A C 4
ATOM 6304 O O . ASP A 1 96 ? 17.908 -11.312 7.927 1.00 0.00 96 ASP A O 4
ATOM 6313 N N . MET A 1 1 ? -1.057 1.340 -4.771 1.00 0.00 1 MET A N 5
ATOM 6314 C CA . MET A 1 1 ? -0.646 0.260 -5.660 1.00 0.00 1 MET A CA 5
ATOM 6315 C C . MET A 1 1 ? 0.644 -0.388 -5.167 1.00 0.00 1 MET A C 5
ATOM 6316 O O . MET A 1 1 ? 1.505 0.278 -4.591 1.00 0.00 1 MET A O 5
ATOM 6330 N N . VAL A 1 2 ? 0.772 -1.691 -5.398 1.00 0.00 2 VAL A N 5
ATOM 6331 C CA . VAL A 1 2 ? 1.958 -2.428 -4.978 1.00 0.00 2 VAL A CA 5
ATOM 6332 C C . VAL A 1 2 ? 2.789 -2.863 -6.180 1.00 0.00 2 VAL A C 5
ATOM 6333 O O . VAL A 1 2 ? 2.255 -3.100 -7.264 1.00 0.00 2 VAL A O 5
ATOM 6346 N N . PHE A 1 3 ? 4.098 -2.967 -5.981 1.00 0.00 3 PHE A N 5
ATOM 6347 C CA . PHE A 1 3 ? 5.004 -3.373 -7.049 1.00 0.00 3 PHE A CA 5
ATOM 6348 C C . PHE A 1 3 ? 5.959 -4.462 -6.567 1.00 0.00 3 PHE A C 5
ATOM 6349 O O . PHE A 1 3 ? 6.254 -4.561 -5.376 1.00 0.00 3 PHE A O 5
ATOM 6366 N N . TYR A 1 4 ? 6.438 -5.275 -7.501 1.00 0.00 4 TYR A N 5
ATOM 6367 C CA . TYR A 1 4 ? 7.358 -6.359 -7.173 1.00 0.00 4 TYR A CA 5
ATOM 6368 C C . TYR A 1 4 ? 8.500 -6.428 -8.182 1.00 0.00 4 TYR A C 5
ATOM 6369 O O . TYR A 1 4 ? 8.313 -6.158 -9.369 1.00 0.00 4 TYR A O 5
ATOM 6387 N N . LEU A 1 5 ? 9.683 -6.794 -7.702 1.00 0.00 5 LEU A N 5
ATOM 6388 C CA . LEU A 1 5 ? 10.858 -6.901 -8.560 1.00 0.00 5 LEU A CA 5
ATOM 6389 C C . LEU A 1 5 ? 11.224 -8.362 -8.802 1.00 0.00 5 LEU A C 5
ATOM 6390 O O . LEU A 1 5 ? 11.161 -9.188 -7.892 1.00 0.00 5 LEU A O 5
ATOM 6406 N N . LYS A 1 6 ? 11.609 -8.674 -10.035 1.00 0.00 6 LYS A N 5
ATOM 6407 C CA . LYS A 1 6 ? 11.990 -10.034 -10.397 1.00 0.00 6 LYS A CA 5
ATOM 6408 C C . LYS A 1 6 ? 13.381 -10.061 -11.023 1.00 0.00 6 LYS A C 5
ATOM 6409 O O . LYS A 1 6 ? 13.794 -9.107 -11.683 1.00 0.00 6 LYS A O 5
ATOM 6428 N N . VAL A 1 7 ? 14.098 -11.160 -10.814 1.00 0.00 7 VAL A N 5
ATOM 6429 C CA . VAL A 1 7 ? 15.441 -11.313 -11.360 1.00 0.00 7 VAL A CA 5
ATOM 6430 C C . VAL A 1 7 ? 15.523 -12.519 -12.288 1.00 0.00 7 VAL A C 5
ATOM 6431 O O . VAL A 1 7 ? 15.252 -13.649 -11.881 1.00 0.00 7 VAL A O 5
ATOM 6444 N N . LYS A 1 8 ? 15.900 -12.273 -13.538 1.00 0.00 8 LYS A N 5
ATOM 6445 C CA . LYS A 1 8 ? 16.021 -13.338 -14.526 1.00 0.00 8 LYS A CA 5
ATOM 6446 C C . LYS A 1 8 ? 17.302 -13.183 -15.340 1.00 0.00 8 LYS A C 5
ATOM 6447 O O . LYS A 1 8 ? 17.831 -12.081 -15.479 1.00 0.00 8 LYS A O 5
ATOM 6466 N N . VAL A 1 9 ? 17.795 -14.295 -15.876 1.00 0.00 9 VAL A N 5
ATOM 6467 C CA . VAL A 1 9 ? 19.012 -14.282 -16.679 1.00 0.00 9 VAL A CA 5
ATOM 6468 C C . VAL A 1 9 ? 18.777 -13.602 -18.023 1.00 0.00 9 VAL A C 5
ATOM 6469 O O . VAL A 1 9 ? 17.776 -13.858 -18.692 1.00 0.00 9 VAL A O 5
ATOM 6482 N N . GLU A 1 10 ? 19.706 -12.735 -18.412 1.00 0.00 10 GLU A N 5
ATOM 6483 C CA . GLU A 1 10 ? 19.599 -12.017 -19.677 1.00 0.00 10 GLU A CA 5
ATOM 6484 C C . GLU A 1 10 ? 20.720 -12.424 -20.629 1.00 0.00 10 GLU A C 5
ATOM 6485 O O . GLU A 1 10 ? 20.553 -12.397 -21.849 1.00 0.00 10 GLU A O 5
ATOM 6497 N N . ASP A 1 11 ? 21.862 -12.798 -20.063 1.00 0.00 11 ASP A N 5
ATOM 6498 C CA . ASP A 1 11 ? 23.011 -13.211 -20.861 1.00 0.00 11 ASP A CA 5
ATOM 6499 C C . ASP A 1 11 ? 24.003 -14.004 -20.015 1.00 0.00 11 ASP A C 5
ATOM 6500 O O . ASP A 1 11 ? 24.626 -13.465 -19.100 1.00 0.00 11 ASP A O 5
ATOM 6509 N N . PHE A 1 12 ? 24.143 -15.288 -20.327 1.00 0.00 12 PHE A N 5
ATOM 6510 C CA . PHE A 1 12 ? 25.057 -16.157 -19.594 1.00 0.00 12 PHE A CA 5
ATOM 6511 C C . PHE A 1 12 ? 26.287 -16.487 -20.436 1.00 0.00 12 PHE A C 5
ATOM 6512 O O . PHE A 1 12 ? 26.245 -16.429 -21.665 1.00 0.00 12 PHE A O 5
ATOM 6529 N N . GLY A 1 13 ? 27.381 -16.832 -19.765 1.00 0.00 13 GLY A N 5
ATOM 6530 C CA . GLY A 1 13 ? 28.607 -17.165 -20.467 1.00 0.00 13 GLY A CA 5
ATOM 6531 C C . GLY A 1 13 ? 29.661 -17.749 -19.547 1.00 0.00 13 GLY A C 5
ATOM 6532 O O . GLY A 1 13 ? 29.716 -17.416 -18.363 1.00 0.00 13 GLY A O 5
ATOM 6536 N N . PHE A 1 14 ? 30.499 -18.625 -20.091 1.00 0.00 14 PHE A N 5
ATOM 6537 C CA . PHE A 1 14 ? 31.555 -19.260 -19.311 1.00 0.00 14 PHE A CA 5
ATOM 6538 C C . PHE A 1 14 ? 32.932 -18.876 -19.845 1.00 0.00 14 PHE A C 5
ATOM 6539 O O . PHE A 1 14 ? 33.140 -18.797 -21.056 1.00 0.00 14 PHE A O 5
ATOM 6556 N N . ARG A 1 15 ? 33.868 -18.638 -18.933 1.00 0.00 15 ARG A N 5
ATOM 6557 C CA . ARG A 1 15 ? 35.224 -18.260 -19.311 1.00 0.00 15 ARG A CA 5
ATOM 6558 C C . ARG A 1 15 ? 36.220 -19.349 -18.921 1.00 0.00 15 ARG A C 5
ATOM 6559 O O . ARG A 1 15 ? 36.477 -19.574 -17.739 1.00 0.00 15 ARG A O 5
ATOM 6580 N N . GLU A 1 16 ? 36.778 -20.020 -19.924 1.00 0.00 16 GLU A N 5
ATOM 6581 C CA . GLU A 1 16 ? 37.744 -21.086 -19.685 1.00 0.00 16 GLU A CA 5
ATOM 6582 C C . GLU A 1 16 ? 39.063 -20.518 -19.170 1.00 0.00 16 GLU A C 5
ATOM 6583 O O . GLU A 1 16 ? 39.840 -21.217 -18.519 1.00 0.00 16 GLU A O 5
ATOM 6595 N N . ASP A 1 17 ? 39.309 -19.247 -19.466 1.00 0.00 17 ASP A N 5
ATOM 6596 C CA . ASP A 1 17 ? 40.534 -18.584 -19.033 1.00 0.00 17 ASP A CA 5
ATOM 6597 C C . ASP A 1 17 ? 40.521 -18.349 -17.526 1.00 0.00 17 ASP A C 5
ATOM 6598 O O . ASP A 1 17 ? 41.573 -18.251 -16.894 1.00 0.00 17 ASP A O 5
ATOM 6607 N N . MET A 1 18 ? 39.324 -18.258 -16.957 1.00 0.00 18 MET A N 5
ATOM 6608 C CA . MET A 1 18 ? 39.174 -18.035 -15.523 1.00 0.00 18 MET A CA 5
ATOM 6609 C C . MET A 1 18 ? 38.813 -19.331 -14.806 1.00 0.00 18 MET A C 5
ATOM 6610 O O . MET A 1 18 ? 39.123 -19.507 -13.628 1.00 0.00 18 MET A O 5
ATOM 6624 N N . GLY A 1 19 ? 38.155 -20.237 -15.524 1.00 0.00 19 GLY A N 5
ATOM 6625 C CA . GLY A 1 19 ? 37.763 -21.505 -14.938 1.00 0.00 19 GLY A CA 5
ATOM 6626 C C . GLY A 1 19 ? 36.439 -21.420 -14.204 1.00 0.00 19 GLY A C 5
ATOM 6627 O O . GLY A 1 19 ? 36.085 -22.319 -13.440 1.00 0.00 19 GLY A O 5
ATOM 6631 N N . LEU A 1 20 ? 35.706 -20.336 -14.433 1.00 0.00 20 LEU A N 5
ATOM 6632 C CA . LEU A 1 20 ? 34.414 -20.136 -13.786 1.00 0.00 20 LEU A CA 5
ATOM 6633 C C . LEU A 1 20 ? 33.367 -19.674 -14.794 1.00 0.00 20 LEU A C 5
ATOM 6634 O O . LEU A 1 20 ? 33.693 -19.325 -15.927 1.00 0.00 20 LEU A O 5
ATOM 6650 N N . ASN A 1 21 ? 32.106 -19.674 -14.372 1.00 0.00 21 ASN A N 5
ATOM 6651 C CA . ASN A 1 21 ? 31.010 -19.254 -15.237 1.00 0.00 21 ASN A CA 5
ATOM 6652 C C . ASN A 1 21 ? 30.367 -17.972 -14.716 1.00 0.00 21 ASN A C 5
ATOM 6653 O O . ASN A 1 21 ? 30.299 -17.746 -13.508 1.00 0.00 21 ASN A O 5
ATOM 6664 N N . TYR A 1 22 ? 29.896 -17.138 -15.636 1.00 0.00 22 TYR A N 5
ATOM 6665 C CA . TYR A 1 22 ? 29.259 -15.878 -15.271 1.00 0.00 22 TYR A CA 5
ATOM 6666 C C . TYR A 1 22 ? 27.899 -15.737 -15.948 1.00 0.00 22 TYR A C 5
ATOM 6667 O O . TYR A 1 22 ? 27.642 -16.352 -16.983 1.00 0.00 22 TYR A O 5
ATOM 6685 N N . VAL A 1 23 ? 27.032 -14.923 -15.357 1.00 0.00 23 VAL A N 5
ATOM 6686 C CA . VAL A 1 23 ? 25.698 -14.699 -15.902 1.00 0.00 23 VAL A CA 5
ATOM 6687 C C . VAL A 1 23 ? 25.176 -13.316 -15.528 1.00 0.00 23 VAL A C 5
ATOM 6688 O O . VAL A 1 23 ? 25.363 -12.855 -14.401 1.00 0.00 23 VAL A O 5
ATOM 6701 N N . ARG A 1 24 ? 24.521 -12.659 -16.479 1.00 0.00 24 ARG A N 5
ATOM 6702 C CA . ARG A 1 24 ? 23.972 -11.328 -16.249 1.00 0.00 24 ARG A CA 5
ATOM 6703 C C . ARG A 1 24 ? 22.483 -11.404 -15.922 1.00 0.00 24 ARG A C 5
ATOM 6704 O O . ARG A 1 24 ? 21.707 -12.020 -16.653 1.00 0.00 24 ARG A O 5
ATOM 6725 N N . TYR A 1 25 ? 22.092 -10.773 -14.820 1.00 0.00 25 TYR A N 5
ATOM 6726 C CA . TYR A 1 25 ? 20.698 -10.771 -14.395 1.00 0.00 25 TYR A CA 5
ATOM 6727 C C . TYR A 1 25 ? 20.045 -9.421 -14.676 1.00 0.00 25 TYR A C 5
ATOM 6728 O O . TYR A 1 25 ? 20.703 -8.382 -14.645 1.00 0.00 25 TYR A O 5
ATOM 6746 N N . ARG A 1 26 ? 18.744 -9.447 -14.951 1.00 0.00 26 ARG A N 5
ATOM 6747 C CA . ARG A 1 26 ? 18.000 -8.226 -15.239 1.00 0.00 26 ARG A CA 5
ATOM 6748 C C . ARG A 1 26 ? 17.076 -7.867 -14.079 1.00 0.00 26 ARG A C 5
ATOM 6749 O O . ARG A 1 26 ? 16.107 -8.573 -13.802 1.00 0.00 26 ARG A O 5
ATOM 6770 N N . VAL A 1 27 ? 17.384 -6.763 -13.404 1.00 0.00 27 VAL A N 5
ATOM 6771 C CA . VAL A 1 27 ? 16.581 -6.309 -12.275 1.00 0.00 27 VAL A CA 5
ATOM 6772 C C . VAL A 1 27 ? 16.077 -4.887 -12.495 1.00 0.00 27 VAL A C 5
ATOM 6773 O O . VAL A 1 27 ? 16.865 -3.964 -12.702 1.00 0.00 27 VAL A O 5
ATOM 6786 N N . SER A 1 28 ? 14.760 -4.718 -12.449 1.00 0.00 28 SER A N 5
ATOM 6787 C CA . SER A 1 28 ? 14.150 -3.409 -12.647 1.00 0.00 28 SER A CA 5
ATOM 6788 C C . SER A 1 28 ? 13.279 -3.029 -11.453 1.00 0.00 28 SER A C 5
ATOM 6789 O O . SER A 1 28 ? 12.509 -3.844 -10.948 1.00 0.00 28 SER A O 5
ATOM 6797 N N . GLY A 1 29 ? 13.409 -1.783 -11.006 1.00 0.00 29 GLY A N 5
ATOM 6798 C CA . GLY A 1 29 ? 12.629 -1.316 -9.875 1.00 0.00 29 GLY A CA 5
ATOM 6799 C C . GLY A 1 29 ? 13.476 -0.594 -8.846 1.00 0.00 29 GLY A C 5
ATOM 6800 O O . GLY A 1 29 ? 12.949 0.040 -7.931 1.00 0.00 29 GLY A O 5
ATOM 6804 N N . LEU A 1 30 ? 14.793 -0.692 -8.992 1.00 0.00 30 LEU A N 5
ATOM 6805 C CA . LEU A 1 30 ? 15.716 -0.045 -8.065 1.00 0.00 30 LEU A CA 5
ATOM 6806 C C . LEU A 1 30 ? 15.958 1.407 -8.464 1.00 0.00 30 LEU A C 5
ATOM 6807 O O . LEU A 1 30 ? 15.342 1.915 -9.401 1.00 0.00 30 LEU A O 5
ATOM 6823 N N . ASP A 1 31 ? 16.860 2.069 -7.748 1.00 0.00 31 ASP A N 5
ATOM 6824 C CA . ASP A 1 31 ? 17.187 3.462 -8.028 1.00 0.00 31 ASP A CA 5
ATOM 6825 C C . ASP A 1 31 ? 18.685 3.635 -8.253 1.00 0.00 31 ASP A C 5
ATOM 6826 O O . ASP A 1 31 ? 19.471 2.726 -7.986 1.00 0.00 31 ASP A O 5
ATOM 6835 N N . GLU A 1 32 ? 19.074 4.806 -8.747 1.00 0.00 32 GLU A N 5
ATOM 6836 C CA . GLU A 1 32 ? 20.479 5.096 -9.009 1.00 0.00 32 GLU A CA 5
ATOM 6837 C C . GLU A 1 32 ? 21.284 5.105 -7.713 1.00 0.00 32 GLU A C 5
ATOM 6838 O O . GLU A 1 32 ? 22.403 4.597 -7.662 1.00 0.00 32 GLU A O 5
ATOM 6850 N N . GLU A 1 33 ? 20.705 5.688 -6.668 1.00 0.00 33 GLU A N 5
ATOM 6851 C CA . GLU A 1 33 ? 21.369 5.765 -5.372 1.00 0.00 33 GLU A CA 5
ATOM 6852 C C . GLU A 1 33 ? 21.312 4.422 -4.651 1.00 0.00 33 GLU A C 5
ATOM 6853 O O . GLU A 1 33 ? 22.307 3.965 -4.086 1.00 0.00 33 GLU A O 5
ATOM 6865 N N . LEU A 1 34 ? 20.142 3.794 -4.673 1.00 0.00 34 LEU A N 5
ATOM 6866 C CA . LEU A 1 34 ? 19.953 2.503 -4.021 1.00 0.00 34 LEU A CA 5
ATOM 6867 C C . LEU A 1 34 ? 20.949 1.475 -4.550 1.00 0.00 34 LEU A C 5
ATOM 6868 O O . LEU A 1 34 ? 21.516 0.693 -3.786 1.00 0.00 34 LEU A O 5
ATOM 6884 N N . THR A 1 35 ? 21.161 1.485 -5.862 1.00 0.00 35 THR A N 5
ATOM 6885 C CA . THR A 1 35 ? 22.089 0.556 -6.494 1.00 0.00 35 THR A CA 5
ATOM 6886 C C . THR A 1 35 ? 23.458 0.605 -5.823 1.00 0.00 35 THR A C 5
ATOM 6887 O O . THR A 1 35 ? 24.097 -0.427 -5.622 1.00 0.00 35 THR A O 5
ATOM 6898 N N . GLU A 1 36 ? 23.900 1.811 -5.479 1.00 0.00 36 GLU A N 5
ATOM 6899 C CA . GLU A 1 36 ? 25.193 1.993 -4.831 1.00 0.00 36 GLU A CA 5
ATOM 6900 C C . GLU A 1 36 ? 25.251 1.233 -3.509 1.00 0.00 36 GLU A C 5
ATOM 6901 O O . GLU A 1 36 ? 26.326 0.846 -3.049 1.00 0.00 36 GLU A O 5
ATOM 6913 N N . LYS A 1 37 ? 24.088 1.023 -2.903 1.00 0.00 37 LYS A N 5
ATOM 6914 C CA . LYS A 1 37 ? 24.004 0.309 -1.634 1.00 0.00 37 LYS A CA 5
ATOM 6915 C C . LYS A 1 37 ? 24.274 -1.179 -1.828 1.00 0.00 37 LYS A C 5
ATOM 6916 O O . LYS A 1 37 ? 25.144 -1.754 -1.172 1.00 0.00 37 LYS A O 5
ATOM 6935 N N . LEU A 1 38 ? 23.525 -1.799 -2.734 1.00 0.00 38 LEU A N 5
ATOM 6936 C CA . LEU A 1 38 ? 23.685 -3.221 -3.016 1.00 0.00 38 LEU A CA 5
ATOM 6937 C C . LEU A 1 38 ? 25.051 -3.504 -3.631 1.00 0.00 38 LEU A C 5
ATOM 6938 O O . LEU A 1 38 ? 25.767 -4.403 -3.190 1.00 0.00 38 LEU A O 5
ATOM 6954 N N . ILE A 1 39 ? 25.407 -2.729 -4.650 1.00 0.00 39 ILE A N 5
ATOM 6955 C CA . ILE A 1 39 ? 26.689 -2.895 -5.324 1.00 0.00 39 ILE A CA 5
ATOM 6956 C C . ILE A 1 39 ? 27.844 -2.829 -4.330 1.00 0.00 39 ILE A C 5
ATOM 6957 O O . ILE A 1 39 ? 28.900 -3.421 -4.551 1.00 0.00 39 ILE A O 5
ATOM 6973 N N . GLU A 1 40 ? 27.635 -2.105 -3.235 1.00 0.00 40 GLU A N 5
ATOM 6974 C CA . GLU A 1 40 ? 28.659 -1.962 -2.207 1.00 0.00 40 GLU A CA 5
ATOM 6975 C C . GLU A 1 40 ? 28.730 -3.211 -1.332 1.00 0.00 40 GLU A C 5
ATOM 6976 O O . GLU A 1 40 ? 29.775 -3.525 -0.763 1.00 0.00 40 GLU A O 5
ATOM 6988 N N . ARG A 1 41 ? 27.609 -3.918 -1.230 1.00 0.00 41 ARG A N 5
ATOM 6989 C CA . ARG A 1 41 ? 27.542 -5.130 -0.423 1.00 0.00 41 ARG A CA 5
ATOM 6990 C C . ARG A 1 41 ? 27.805 -6.367 -1.278 1.00 0.00 41 ARG A C 5
ATOM 6991 O O . ARG A 1 41 ? 28.135 -7.434 -0.759 1.00 0.00 41 ARG A O 5
ATOM 7012 N N . LEU A 1 42 ? 27.655 -6.216 -2.589 1.00 0.00 42 LEU A N 5
ATOM 7013 C CA . LEU A 1 42 ? 27.875 -7.320 -3.516 1.00 0.00 42 LEU A CA 5
ATOM 7014 C C . LEU A 1 42 ? 29.222 -7.181 -4.219 1.00 0.00 42 LEU A C 5
ATOM 7015 O O . LEU A 1 42 ? 29.777 -8.160 -4.718 1.00 0.00 42 LEU A O 5
ATOM 7031 N N . ASP A 1 43 ? 29.742 -5.959 -4.252 1.00 0.00 43 ASP A N 5
ATOM 7032 C CA . ASP A 1 43 ? 31.026 -5.692 -4.891 1.00 0.00 43 ASP A CA 5
ATOM 7033 C C . ASP A 1 43 ? 31.040 -6.215 -6.323 1.00 0.00 43 ASP A C 5
ATOM 7034 O O . ASP A 1 43 ? 32.092 -6.566 -6.855 1.00 0.00 43 ASP A O 5
ATOM 7043 N N . GLU A 1 44 ? 29.864 -6.266 -6.941 1.00 0.00 44 GLU A N 5
ATOM 7044 C CA . GLU A 1 44 ? 29.741 -6.749 -8.311 1.00 0.00 44 GLU A CA 5
ATOM 7045 C C . GLU A 1 44 ? 29.699 -5.585 -9.297 1.00 0.00 44 GLU A C 5
ATOM 7046 O O . GLU A 1 44 ? 29.949 -4.437 -8.929 1.00 0.00 44 GLU A O 5
ATOM 7058 N N . ASP A 1 45 ? 29.382 -5.890 -10.550 1.00 0.00 45 ASP A N 5
ATOM 7059 C CA . ASP A 1 45 ? 29.306 -4.870 -11.590 1.00 0.00 45 ASP A CA 5
ATOM 7060 C C . ASP A 1 45 ? 27.854 -4.559 -11.941 1.00 0.00 45 ASP A C 5
ATOM 7061 O O . ASP A 1 45 ? 27.190 -5.336 -12.629 1.00 0.00 45 ASP A O 5
ATOM 7070 N N . THR A 1 46 ? 27.366 -3.419 -11.464 1.00 0.00 46 THR A N 5
ATOM 7071 C CA . THR A 1 46 ? 25.993 -3.006 -11.726 1.00 0.00 46 THR A CA 5
ATOM 7072 C C . THR A 1 46 ? 25.950 -1.795 -12.650 1.00 0.00 46 THR A C 5
ATOM 7073 O O . THR A 1 46 ? 26.837 -0.943 -12.614 1.00 0.00 46 THR A O 5
ATOM 7084 N N . GLU A 1 47 ? 24.912 -1.725 -13.478 1.00 0.00 47 GLU A N 5
ATOM 7085 C CA . GLU A 1 47 ? 24.754 -0.617 -14.413 1.00 0.00 47 GLU A CA 5
ATOM 7086 C C . GLU A 1 47 ? 23.306 -0.500 -14.879 1.00 0.00 47 GLU A C 5
ATOM 7087 O O . GLU A 1 47 ? 22.628 -1.506 -15.091 1.00 0.00 47 GLU A O 5
ATOM 7099 N N . ARG A 1 48 ? 22.839 0.734 -15.037 1.00 0.00 48 ARG A N 5
ATOM 7100 C CA . ARG A 1 48 ? 21.471 0.983 -15.476 1.00 0.00 48 ARG A CA 5
ATOM 7101 C C . ARG A 1 48 ? 21.394 1.056 -16.998 1.00 0.00 48 ARG A C 5
ATOM 7102 O O . ARG A 1 48 ? 22.135 1.807 -17.632 1.00 0.00 48 ARG A O 5
ATOM 7123 N N . ASP A 1 49 ? 20.493 0.270 -17.577 1.00 0.00 49 ASP A N 5
ATOM 7124 C CA . ASP A 1 49 ? 20.318 0.246 -19.025 1.00 0.00 49 ASP A CA 5
ATOM 7125 C C . ASP A 1 49 ? 18.846 0.082 -19.392 1.00 0.00 49 ASP A C 5
ATOM 7126 O O . ASP A 1 49 ? 18.258 -0.979 -19.182 1.00 0.00 49 ASP A O 5
ATOM 7135 N N . ASP A 1 50 ? 18.257 1.140 -19.940 1.00 0.00 50 ASP A N 5
ATOM 7136 C CA . ASP A 1 50 ? 16.854 1.114 -20.336 1.00 0.00 50 ASP A CA 5
ATOM 7137 C C . ASP A 1 50 ? 15.950 0.919 -19.122 1.00 0.00 50 ASP A C 5
ATOM 7138 O O . ASP A 1 50 ? 14.809 0.478 -19.249 1.00 0.00 50 ASP A O 5
ATOM 7147 N N . GLY A 1 51 ? 16.470 1.251 -17.944 1.00 0.00 51 GLY A N 5
ATOM 7148 C CA . GLY A 1 51 ? 15.697 1.105 -16.724 1.00 0.00 51 GLY A CA 5
ATOM 7149 C C . GLY A 1 51 ? 15.927 -0.232 -16.049 1.00 0.00 51 GLY A C 5
ATOM 7150 O O . GLY A 1 51 ? 15.320 -0.528 -15.019 1.00 0.00 51 GLY A O 5
ATOM 7154 N N . ASP A 1 52 ? 16.806 -1.042 -16.629 1.00 0.00 52 ASP A N 5
ATOM 7155 C CA . ASP A 1 52 ? 17.114 -2.356 -16.076 1.00 0.00 52 ASP A CA 5
ATOM 7156 C C . ASP A 1 52 ? 18.452 -2.337 -15.343 1.00 0.00 52 ASP A C 5
ATOM 7157 O O . ASP A 1 52 ? 19.202 -1.363 -15.423 1.00 0.00 52 ASP A O 5
ATOM 7166 N N . LEU A 1 53 ? 18.744 -3.417 -14.627 1.00 0.00 53 LEU A N 5
ATOM 7167 C CA . LEU A 1 53 ? 19.991 -3.524 -13.877 1.00 0.00 53 LEU A CA 5
ATOM 7168 C C . LEU A 1 53 ? 20.715 -4.825 -14.208 1.00 0.00 53 LEU A C 5
ATOM 7169 O O . LEU A 1 53 ? 20.126 -5.905 -14.155 1.00 0.00 53 LEU A O 5
ATOM 7185 N N . ILE A 1 54 ? 21.995 -4.714 -14.547 1.00 0.00 54 ILE A N 5
ATOM 7186 C CA . ILE A 1 54 ? 22.800 -5.882 -14.883 1.00 0.00 54 ILE A CA 5
ATOM 7187 C C . ILE A 1 54 ? 23.626 -6.342 -13.687 1.00 0.00 54 ILE A C 5
ATOM 7188 O O . ILE A 1 54 ? 24.198 -5.526 -12.963 1.00 0.00 54 ILE A O 5
ATOM 7204 N N . ILE A 1 55 ? 23.687 -7.654 -13.486 1.00 0.00 55 ILE A N 5
ATOM 7205 C CA . ILE A 1 55 ? 24.447 -8.223 -12.380 1.00 0.00 55 ILE A CA 5
ATOM 7206 C C . ILE A 1 55 ? 25.219 -9.461 -12.822 1.00 0.00 55 ILE A C 5
ATOM 7207 O O . ILE A 1 55 ? 24.628 -10.484 -13.171 1.00 0.00 55 ILE A O 5
ATOM 7223 N N . THR A 1 56 ? 26.545 -9.363 -12.805 1.00 0.00 56 THR A N 5
ATOM 7224 C CA . THR A 1 56 ? 27.399 -10.474 -13.203 1.00 0.00 56 THR A CA 5
ATOM 7225 C C . THR A 1 56 ? 28.167 -11.032 -12.011 1.00 0.00 56 THR A C 5
ATOM 7226 O O . THR A 1 56 ? 28.973 -10.333 -11.396 1.00 0.00 56 THR A O 5
ATOM 7237 N N . VAL A 1 57 ? 27.914 -12.297 -11.689 1.00 0.00 57 VAL A N 5
ATOM 7238 C CA . VAL A 1 57 ? 28.584 -12.950 -10.570 1.00 0.00 57 VAL A CA 5
ATOM 7239 C C . VAL A 1 57 ? 29.149 -14.304 -10.983 1.00 0.00 57 VAL A C 5
ATOM 7240 O O . VAL A 1 57 ? 28.404 -15.218 -11.336 1.00 0.00 57 VAL A O 5
ATOM 7253 N N . PHE A 1 58 ? 30.471 -14.426 -10.935 1.00 0.00 58 PHE A N 5
ATOM 7254 C CA . PHE A 1 58 ? 31.138 -15.670 -11.305 1.00 0.00 58 PHE A CA 5
ATOM 7255 C C . PHE A 1 58 ? 31.949 -16.220 -10.135 1.00 0.00 58 PHE A C 5
ATOM 7256 O O . PHE A 1 58 ? 32.503 -15.463 -9.339 1.00 0.00 58 PHE A O 5
ATOM 7273 N N . TYR A 1 59 ? 32.013 -17.544 -10.039 1.00 0.00 59 TYR A N 5
ATOM 7274 C CA . TYR A 1 59 ? 32.753 -18.197 -8.966 1.00 0.00 59 TYR A CA 5
ATOM 7275 C C . TYR A 1 59 ? 33.399 -19.489 -9.458 1.00 0.00 59 TYR A C 5
ATOM 7276 O O . TYR A 1 59 ? 32.790 -20.254 -10.204 1.00 0.00 59 TYR A O 5
ATOM 7294 N N . GLU A 1 60 ? 34.637 -19.723 -9.033 1.00 0.00 60 GLU A N 5
ATOM 7295 C CA . GLU A 1 60 ? 35.366 -20.921 -9.430 1.00 0.00 60 GLU A CA 5
ATOM 7296 C C . GLU A 1 60 ? 35.190 -22.032 -8.398 1.00 0.00 60 GLU A C 5
ATOM 7297 O O . GLU A 1 60 ? 34.476 -21.867 -7.409 1.00 0.00 60 GLU A O 5
ATOM 7309 N N . ARG A 1 61 ? 35.846 -23.163 -8.637 1.00 0.00 61 ARG A N 5
ATOM 7310 C CA . ARG A 1 61 ? 35.762 -24.301 -7.730 1.00 0.00 61 ARG A CA 5
ATOM 7311 C C . ARG A 1 61 ? 35.942 -23.857 -6.281 1.00 0.00 61 ARG A C 5
ATOM 7312 O O . ARG A 1 61 ? 35.361 -24.441 -5.367 1.00 0.00 61 ARG A O 5
ATOM 7333 N N . GLU A 1 62 ? 36.751 -22.821 -6.081 1.00 0.00 62 GLU A N 5
ATOM 7334 C CA . GLU A 1 62 ? 37.008 -22.301 -4.744 1.00 0.00 62 GLU A CA 5
ATOM 7335 C C . GLU A 1 62 ? 35.702 -21.947 -4.037 1.00 0.00 62 GLU A C 5
ATOM 7336 O O . GLU A 1 62 ? 35.570 -22.128 -2.827 1.00 0.00 62 GLU A O 5
ATOM 7348 N N . TYR A 1 63 ? 34.741 -21.441 -4.802 1.00 0.00 63 TYR A N 5
ATOM 7349 C CA . TYR A 1 63 ? 33.447 -21.059 -4.250 1.00 0.00 63 TYR A CA 5
ATOM 7350 C C . TYR A 1 63 ? 32.319 -21.844 -4.913 1.00 0.00 63 TYR A C 5
ATOM 7351 O O . TYR A 1 63 ? 31.143 -21.507 -4.767 1.00 0.00 63 TYR A O 5
ATOM 7369 N N . PHE A 1 64 ? 32.685 -22.892 -5.643 1.00 0.00 64 PHE A N 5
ATOM 7370 C CA . PHE A 1 64 ? 31.706 -23.725 -6.330 1.00 0.00 64 PHE A CA 5
ATOM 7371 C C . PHE A 1 64 ? 31.023 -22.949 -7.453 1.00 0.00 64 PHE A C 5
ATOM 7372 O O . PHE A 1 64 ? 30.132 -22.132 -7.224 1.00 0.00 64 PHE A O 5
ATOM 7389 N N . PRO A 1 65 ? 31.452 -23.210 -8.697 1.00 0.00 65 PRO A N 5
ATOM 7390 C CA . PRO A 1 65 ? 30.896 -22.548 -9.881 1.00 0.00 65 PRO A CA 5
ATOM 7391 C C . PRO A 1 65 ? 29.467 -22.989 -10.175 1.00 0.00 65 PRO A C 5
ATOM 7392 O O . PRO A 1 65 ? 29.054 -24.085 -9.796 1.00 0.00 65 PRO A O 5
ATOM 7403 N N . PHE A 1 66 ? 28.715 -22.129 -10.855 1.00 0.00 66 PHE A N 5
ATOM 7404 C CA . PHE A 1 66 ? 27.331 -22.431 -11.200 1.00 0.00 66 PHE A CA 5
ATOM 7405 C C . PHE A 1 66 ? 27.258 -23.283 -12.464 1.00 0.00 66 PHE A C 5
ATOM 7406 O O . PHE A 1 66 ? 27.412 -22.778 -13.575 1.00 0.00 66 PHE A O 5
ATOM 7423 N N . GLY A 1 67 ? 27.024 -24.579 -12.284 1.00 0.00 67 GLY A N 5
ATOM 7424 C CA . GLY A 1 67 ? 26.936 -25.481 -13.417 1.00 0.00 67 GLY A CA 5
ATOM 7425 C C . GLY A 1 67 ? 26.003 -26.648 -13.159 1.00 0.00 67 GLY A C 5
ATOM 7426 O O . GLY A 1 67 ? 24.809 -26.457 -12.927 1.00 0.00 67 GLY A O 5
ATOM 7430 N N . SER A 1 68 ? 26.548 -27.860 -13.200 1.00 0.00 68 SER A N 5
ATOM 7431 C CA . SER A 1 68 ? 25.755 -29.062 -12.973 1.00 0.00 68 SER A CA 5
ATOM 7432 C C . SER A 1 68 ? 24.591 -29.139 -13.957 1.00 0.00 68 SER A C 5
ATOM 7433 O O . SER A 1 68 ? 23.578 -29.783 -13.686 1.00 0.00 68 SER A O 5
ATOM 7441 N N . GLU A 1 69 ? 24.745 -28.476 -15.099 1.00 0.00 69 GLU A N 5
ATOM 7442 C CA . GLU A 1 69 ? 23.706 -28.468 -16.122 1.00 0.00 69 GLU A CA 5
ATOM 7443 C C . GLU A 1 69 ? 23.519 -29.860 -16.719 1.00 0.00 69 GLU A C 5
ATOM 7444 O O . GLU A 1 69 ? 22.456 -30.181 -17.249 1.00 0.00 69 GLU A O 5
ATOM 7456 N N . GLU A 1 70 ? 24.561 -30.681 -16.627 1.00 0.00 70 GLU A N 5
ATOM 7457 C CA . GLU A 1 70 ? 24.511 -32.038 -17.159 1.00 0.00 70 GLU A CA 5
ATOM 7458 C C . GLU A 1 70 ? 23.338 -32.813 -16.566 1.00 0.00 70 GLU A C 5
ATOM 7459 O O . GLU A 1 70 ? 22.837 -33.761 -17.170 1.00 0.00 70 GLU A O 5
ATOM 7471 N N . SER A 1 71 ? 22.905 -32.402 -15.378 1.00 0.00 71 SER A N 5
ATOM 7472 C CA . SER A 1 71 ? 21.794 -33.059 -14.700 1.00 0.00 71 SER A CA 5
ATOM 7473 C C . SER A 1 71 ? 20.514 -32.950 -15.523 1.00 0.00 71 SER A C 5
ATOM 7474 O O . SER A 1 71 ? 19.905 -33.957 -15.883 1.00 0.00 71 SER A O 5
ATOM 7482 N N . LYS A 1 72 ? 20.111 -31.718 -15.819 1.00 0.00 72 LYS A N 5
ATOM 7483 C CA . LYS A 1 72 ? 18.905 -31.474 -16.600 1.00 0.00 72 LYS A CA 5
ATOM 7484 C C . LYS A 1 72 ? 19.126 -31.831 -18.067 1.00 0.00 72 LYS A C 5
ATOM 7485 O O . LYS A 1 72 ? 18.174 -32.100 -18.801 1.00 0.00 72 LYS A O 5
ATOM 7504 N N . VAL A 1 73 ? 20.386 -31.832 -18.488 1.00 0.00 73 VAL A N 5
ATOM 7505 C CA . VAL A 1 73 ? 20.732 -32.158 -19.866 1.00 0.00 73 VAL A CA 5
ATOM 7506 C C . VAL A 1 73 ? 20.200 -31.103 -20.831 1.00 0.00 73 VAL A C 5
ATOM 7507 O O . VAL A 1 73 ? 19.856 -31.408 -21.973 1.00 0.00 73 VAL A O 5
ATOM 7520 N N . LYS A 1 74 ? 20.136 -29.861 -20.364 1.00 0.00 74 LYS A N 5
ATOM 7521 C CA . LYS A 1 74 ? 19.648 -28.759 -21.184 1.00 0.00 74 LYS A CA 5
ATOM 7522 C C . LYS A 1 74 ? 20.038 -27.415 -20.577 1.00 0.00 74 LYS A C 5
ATOM 7523 O O . LYS A 1 74 ? 20.220 -27.300 -19.365 1.00 0.00 74 LYS A O 5
ATOM 7542 N N . MET A 1 75 ? 20.163 -26.401 -21.427 1.00 0.00 75 MET A N 5
ATOM 7543 C CA . MET A 1 75 ? 20.529 -25.064 -20.973 1.00 0.00 75 MET A CA 5
ATOM 7544 C C . MET A 1 75 ? 19.585 -24.587 -19.874 1.00 0.00 75 MET A C 5
ATOM 7545 O O . MET A 1 75 ? 19.957 -23.764 -19.037 1.00 0.00 75 MET A O 5
ATOM 7559 N N . ALA A 1 76 ? 18.362 -25.107 -19.882 1.00 0.00 76 ALA A N 5
ATOM 7560 C CA . ALA A 1 76 ? 17.367 -24.735 -18.885 1.00 0.00 76 ALA A CA 5
ATOM 7561 C C . ALA A 1 76 ? 17.930 -24.859 -17.473 1.00 0.00 76 ALA A C 5
ATOM 7562 O O . ALA A 1 76 ? 17.528 -24.128 -16.568 1.00 0.00 76 ALA A O 5
ATOM 7569 N N . ASP A 1 77 ? 18.862 -25.788 -17.293 1.00 0.00 77 ASP A N 5
ATOM 7570 C CA . ASP A 1 77 ? 19.481 -26.007 -15.991 1.00 0.00 77 ASP A CA 5
ATOM 7571 C C . ASP A 1 77 ? 20.281 -24.783 -15.556 1.00 0.00 77 ASP A C 5
ATOM 7572 O O . ASP A 1 77 ? 20.257 -24.395 -14.388 1.00 0.00 77 ASP A O 5
ATOM 7581 N N . PHE A 1 78 ? 20.989 -24.178 -16.504 1.00 0.00 78 PHE A N 5
ATOM 7582 C CA . PHE A 1 78 ? 21.798 -22.999 -16.219 1.00 0.00 78 PHE A CA 5
ATOM 7583 C C . PHE A 1 78 ? 20.919 -21.827 -15.791 1.00 0.00 78 PHE A C 5
ATOM 7584 O O . PHE A 1 78 ? 21.159 -21.204 -14.756 1.00 0.00 78 PHE A O 5
ATOM 7601 N N . ILE A 1 79 ? 19.903 -21.533 -16.594 1.00 0.00 79 ILE A N 5
ATOM 7602 C CA . ILE A 1 79 ? 18.988 -20.438 -16.298 1.00 0.00 79 ILE A CA 5
ATOM 7603 C C . ILE A 1 79 ? 18.160 -20.734 -15.053 1.00 0.00 79 ILE A C 5
ATOM 7604 O O . ILE A 1 79 ? 17.844 -19.833 -14.276 1.00 0.00 79 ILE A O 5
ATOM 7620 N N . ALA A 1 80 ? 17.812 -22.003 -14.868 1.00 0.00 80 ALA A N 5
ATOM 7621 C CA . ALA A 1 80 ? 17.024 -22.420 -13.715 1.00 0.00 80 ALA A CA 5
ATOM 7622 C C . ALA A 1 80 ? 17.851 -22.363 -12.435 1.00 0.00 80 ALA A C 5
ATOM 7623 O O . ALA A 1 80 ? 17.352 -21.975 -11.379 1.00 0.00 80 ALA A O 5
ATOM 7630 N N . ARG A 1 81 ? 19.118 -22.753 -12.537 1.00 0.00 81 ARG A N 5
ATOM 7631 C CA . ARG A 1 81 ? 20.014 -22.748 -11.387 1.00 0.00 81 ARG A CA 5
ATOM 7632 C C . ARG A 1 81 ? 20.400 -21.322 -11.004 1.00 0.00 81 ARG A C 5
ATOM 7633 O O . ARG A 1 81 ? 20.563 -21.008 -9.826 1.00 0.00 81 ARG A O 5
ATOM 7654 N N . GLU A 1 82 ? 20.544 -20.464 -12.009 1.00 0.00 82 GLU A N 5
ATOM 7655 C CA . GLU A 1 82 ? 20.912 -19.072 -11.777 1.00 0.00 82 GLU A CA 5
ATOM 7656 C C . GLU A 1 82 ? 19.716 -18.269 -11.275 1.00 0.00 82 GLU A C 5
ATOM 7657 O O . GLU A 1 82 ? 19.818 -17.532 -10.295 1.00 0.00 82 GLU A O 5
ATOM 7669 N N . GLU A 1 83 ? 18.583 -18.418 -11.954 1.00 0.00 83 GLU A N 5
ATOM 7670 C CA . GLU A 1 83 ? 17.367 -17.706 -11.577 1.00 0.00 83 GLU A CA 5
ATOM 7671 C C . GLU A 1 83 ? 17.026 -17.951 -10.110 1.00 0.00 83 GLU A C 5
ATOM 7672 O O . GLU A 1 83 ? 16.837 -17.009 -9.341 1.00 0.00 83 GLU A O 5
ATOM 7684 N N . ILE A 1 84 ? 16.948 -19.222 -9.731 1.00 0.00 84 ILE A N 5
ATOM 7685 C CA . ILE A 1 84 ? 16.630 -19.591 -8.357 1.00 0.00 84 ILE A CA 5
ATOM 7686 C C . ILE A 1 84 ? 17.711 -19.112 -7.395 1.00 0.00 84 ILE A C 5
ATOM 7687 O O . ILE A 1 84 ? 17.431 -18.791 -6.241 1.00 0.00 84 ILE A O 5
ATOM 7703 N N . GLU A 1 85 ? 18.949 -19.066 -7.880 1.00 0.00 85 GLU A N 5
ATOM 7704 C CA . GLU A 1 85 ? 20.072 -18.624 -7.062 1.00 0.00 85 GLU A CA 5
ATOM 7705 C C . GLU A 1 85 ? 19.898 -17.169 -6.638 1.00 0.00 85 GLU A C 5
ATOM 7706 O O . GLU A 1 85 ? 20.192 -16.804 -5.499 1.00 0.00 85 GLU A O 5
ATOM 7718 N N . MET A 1 86 ? 19.419 -16.343 -7.561 1.00 0.00 86 MET A N 5
ATOM 7719 C CA . MET A 1 86 ? 19.205 -14.927 -7.283 1.00 0.00 86 MET A CA 5
ATOM 7720 C C . MET A 1 86 ? 17.932 -14.720 -6.470 1.00 0.00 86 MET A C 5
ATOM 7721 O O . MET A 1 86 ? 17.927 -13.983 -5.484 1.00 0.00 86 MET A O 5
ATOM 7735 N N . MET A 1 87 ? 16.853 -15.373 -6.890 1.00 0.00 87 MET A N 5
ATOM 7736 C CA . MET A 1 87 ? 15.574 -15.260 -6.199 1.00 0.00 87 MET A CA 5
ATOM 7737 C C . MET A 1 87 ? 15.685 -15.763 -4.764 1.00 0.00 87 MET A C 5
ATOM 7738 O O . MET A 1 87 ? 15.169 -15.141 -3.835 1.00 0.00 87 MET A O 5
ATOM 7752 N N . VAL A 1 88 ? 16.361 -16.894 -4.589 1.00 0.00 88 VAL A N 5
ATOM 7753 C CA . VAL A 1 88 ? 16.541 -17.481 -3.266 1.00 0.00 88 VAL A CA 5
ATOM 7754 C C . VAL A 1 88 ? 17.521 -16.665 -2.431 1.00 0.00 88 VAL A C 5
ATOM 7755 O O . VAL A 1 88 ? 17.337 -16.498 -1.225 1.00 0.00 88 VAL A O 5
ATOM 7768 N N . PHE A 1 89 ? 18.563 -16.157 -3.081 1.00 0.00 89 PHE A N 5
ATOM 7769 C CA . PHE A 1 89 ? 19.574 -15.358 -2.398 1.00 0.00 89 PHE A CA 5
ATOM 7770 C C . PHE A 1 89 ? 18.942 -14.148 -1.717 1.00 0.00 89 PHE A C 5
ATOM 7771 O O . PHE A 1 89 ? 19.110 -13.940 -0.514 1.00 0.00 89 PHE A O 5
ATOM 7788 N N . LEU A 1 90 ? 18.215 -13.352 -2.493 1.00 0.00 90 LEU A N 5
ATOM 7789 C CA . LEU A 1 90 ? 17.557 -12.162 -1.966 1.00 0.00 90 LEU A CA 5
ATOM 7790 C C . LEU A 1 90 ? 16.488 -12.537 -0.945 1.00 0.00 90 LEU A C 5
ATOM 7791 O O . LEU A 1 90 ? 16.299 -11.844 0.054 1.00 0.00 90 LEU A O 5
ATOM 7807 N N . SER A 1 91 ? 15.792 -13.640 -1.203 1.00 0.00 91 SER A N 5
ATOM 7808 C CA . SER A 1 91 ? 14.741 -14.108 -0.307 1.00 0.00 91 SER A CA 5
ATOM 7809 C C . SER A 1 91 ? 15.264 -14.247 1.119 1.00 0.00 91 SER A C 5
ATOM 7810 O O . SER A 1 91 ? 14.545 -13.987 2.084 1.00 0.00 91 SER A O 5
ATOM 7818 N N . SER A 1 92 ? 16.522 -14.659 1.244 1.00 0.00 92 SER A N 5
ATOM 7819 C CA . SER A 1 92 ? 17.141 -14.837 2.552 1.00 0.00 92 SER A CA 5
ATOM 7820 C C . SER A 1 92 ? 17.350 -13.492 3.241 1.00 0.00 92 SER A C 5
ATOM 7821 O O . SER A 1 92 ? 17.296 -13.395 4.467 1.00 0.00 92 SER A O 5
ATOM 7829 N N . VAL A 1 93 ? 17.589 -12.456 2.444 1.00 0.00 93 VAL A N 5
ATOM 7830 C CA . VAL A 1 93 ? 17.805 -11.115 2.976 1.00 0.00 93 VAL A CA 5
ATOM 7831 C C . VAL A 1 93 ? 16.481 -10.429 3.291 1.00 0.00 93 VAL A C 5
ATOM 7832 O O . VAL A 1 93 ? 16.372 -9.684 4.266 1.00 0.00 93 VAL A O 5
ATOM 7845 N N . LEU A 1 94 ? 15.476 -10.685 2.461 1.00 0.00 94 LEU A N 5
ATOM 7846 C CA . LEU A 1 94 ? 14.157 -10.093 2.651 1.00 0.00 94 LEU A CA 5
ATOM 7847 C C . LEU A 1 94 ? 13.393 -10.808 3.762 1.00 0.00 94 LEU A C 5
ATOM 7848 O O . LEU A 1 94 ? 12.665 -10.181 4.530 1.00 0.00 94 LEU A O 5
ATOM 7864 N N . GLU A 1 95 ? 13.568 -12.123 3.840 1.00 0.00 95 GLU A N 5
ATOM 7865 C CA . GLU A 1 95 ? 12.896 -12.923 4.858 1.00 0.00 95 GLU A CA 5
ATOM 7866 C C . GLU A 1 95 ? 13.382 -12.546 6.255 1.00 0.00 95 GLU A C 5
ATOM 7867 O O . GLU A 1 95 ? 12.647 -12.670 7.234 1.00 0.00 95 GLU A O 5
ATOM 7879 N N . ASP A 1 96 ? 14.625 -12.085 6.337 1.00 0.00 96 ASP A N 5
ATOM 7880 C CA . ASP A 1 96 ? 15.211 -11.689 7.613 1.00 0.00 96 ASP A CA 5
ATOM 7881 C C . ASP A 1 96 ? 16.110 -10.469 7.443 1.00 0.00 96 ASP A C 5
ATOM 7882 O O . ASP A 1 96 ? 17.061 -10.491 6.660 1.00 0.00 96 ASP A O 5
ATOM 7891 N N . MET A 1 1 ? 2.018 -1.622 0.992 1.00 0.00 1 MET A N 6
ATOM 7892 C CA . MET A 1 1 ? 3.074 -0.812 0.396 1.00 0.00 1 MET A CA 6
ATOM 7893 C C . MET A 1 1 ? 4.363 -1.616 0.258 1.00 0.00 1 MET A C 6
ATOM 7894 O O . MET A 1 1 ? 5.289 -1.466 1.056 1.00 0.00 1 MET A O 6
ATOM 7908 N N . VAL A 1 2 ? 4.417 -2.469 -0.760 1.00 0.00 2 VAL A N 6
ATOM 7909 C CA . VAL A 1 2 ? 5.593 -3.296 -1.003 1.00 0.00 2 VAL A CA 6
ATOM 7910 C C . VAL A 1 2 ? 5.719 -3.651 -2.481 1.00 0.00 2 VAL A C 6
ATOM 7911 O O . VAL A 1 2 ? 4.719 -3.870 -3.165 1.00 0.00 2 VAL A O 6
ATOM 7924 N N . PHE A 1 3 ? 6.954 -3.706 -2.967 1.00 0.00 3 PHE A N 6
ATOM 7925 C CA . PHE A 1 3 ? 7.212 -4.035 -4.364 1.00 0.00 3 PHE A CA 6
ATOM 7926 C C . PHE A 1 3 ? 8.148 -5.235 -4.477 1.00 0.00 3 PHE A C 6
ATOM 7927 O O . PHE A 1 3 ? 9.230 -5.250 -3.889 1.00 0.00 3 PHE A O 6
ATOM 7944 N N . TYR A 1 4 ? 7.723 -6.239 -5.236 1.00 0.00 4 TYR A N 6
ATOM 7945 C CA . TYR A 1 4 ? 8.520 -7.445 -5.424 1.00 0.00 4 TYR A CA 6
ATOM 7946 C C . TYR A 1 4 ? 9.406 -7.325 -6.661 1.00 0.00 4 TYR A C 6
ATOM 7947 O O . TYR A 1 4 ? 8.913 -7.197 -7.782 1.00 0.00 4 TYR A O 6
ATOM 7965 N N . LEU A 1 5 ? 10.716 -7.367 -6.448 1.00 0.00 5 LEU A N 6
ATOM 7966 C CA . LEU A 1 5 ? 11.673 -7.264 -7.544 1.00 0.00 5 LEU A CA 6
ATOM 7967 C C . LEU A 1 5 ? 11.798 -8.592 -8.285 1.00 0.00 5 LEU A C 6
ATOM 7968 O O . LEU A 1 5 ? 11.569 -9.658 -7.713 1.00 0.00 5 LEU A O 6
ATOM 7984 N N . LYS A 1 6 ? 12.165 -8.520 -9.559 1.00 0.00 6 LYS A N 6
ATOM 7985 C CA . LYS A 1 6 ? 12.325 -9.715 -10.379 1.00 0.00 6 LYS A CA 6
ATOM 7986 C C . LYS A 1 6 ? 13.715 -9.765 -11.004 1.00 0.00 6 LYS A C 6
ATOM 7987 O O . LYS A 1 6 ? 14.169 -8.795 -11.611 1.00 0.00 6 LYS A O 6
ATOM 8006 N N . VAL A 1 7 ? 14.387 -10.902 -10.853 1.00 0.00 7 VAL A N 6
ATOM 8007 C CA . VAL A 1 7 ? 15.725 -11.079 -11.405 1.00 0.00 7 VAL A CA 6
ATOM 8008 C C . VAL A 1 7 ? 15.780 -12.286 -12.335 1.00 0.00 7 VAL A C 6
ATOM 8009 O O . VAL A 1 7 ? 15.489 -13.411 -11.929 1.00 0.00 7 VAL A O 6
ATOM 8022 N N . LYS A 1 8 ? 16.157 -12.045 -13.586 1.00 0.00 8 LYS A N 6
ATOM 8023 C CA . LYS A 1 8 ? 16.253 -13.111 -14.576 1.00 0.00 8 LYS A CA 6
ATOM 8024 C C . LYS A 1 8 ? 17.535 -12.983 -15.391 1.00 0.00 8 LYS A C 6
ATOM 8025 O O . LYS A 1 8 ? 18.089 -11.892 -15.528 1.00 0.00 8 LYS A O 6
ATOM 8044 N N . VAL A 1 9 ? 18.002 -14.104 -15.933 1.00 0.00 9 VAL A N 6
ATOM 8045 C CA . VAL A 1 9 ? 19.218 -14.115 -16.737 1.00 0.00 9 VAL A CA 6
ATOM 8046 C C . VAL A 1 9 ? 18.965 -13.537 -18.125 1.00 0.00 9 VAL A C 6
ATOM 8047 O O . VAL A 1 9 ? 18.173 -14.076 -18.897 1.00 0.00 9 VAL A O 6
ATOM 8060 N N . GLU A 1 10 ? 19.643 -12.436 -18.434 1.00 0.00 10 GLU A N 6
ATOM 8061 C CA . GLU A 1 10 ? 19.490 -11.784 -19.729 1.00 0.00 10 GLU A CA 6
ATOM 8062 C C . GLU A 1 10 ? 20.493 -12.337 -20.738 1.00 0.00 10 GLU A C 6
ATOM 8063 O O . GLU A 1 10 ? 20.166 -12.540 -21.907 1.00 0.00 10 GLU A O 6
ATOM 8075 N N . ASP A 1 11 ? 21.715 -12.578 -20.277 1.00 0.00 11 ASP A N 6
ATOM 8076 C CA . ASP A 1 11 ? 22.767 -13.107 -21.137 1.00 0.00 11 ASP A CA 6
ATOM 8077 C C . ASP A 1 11 ? 23.931 -13.639 -20.308 1.00 0.00 11 ASP A C 6
ATOM 8078 O O . ASP A 1 11 ? 24.745 -12.870 -19.796 1.00 0.00 11 ASP A O 6
ATOM 8087 N N . PHE A 1 12 ? 24.004 -14.960 -20.178 1.00 0.00 12 PHE A N 6
ATOM 8088 C CA . PHE A 1 12 ? 25.067 -15.595 -19.409 1.00 0.00 12 PHE A CA 6
ATOM 8089 C C . PHE A 1 12 ? 26.073 -16.277 -20.332 1.00 0.00 12 PHE A C 6
ATOM 8090 O O . PHE A 1 12 ? 25.840 -16.409 -21.532 1.00 0.00 12 PHE A O 6
ATOM 8107 N N . GLY A 1 13 ? 27.193 -16.710 -19.760 1.00 0.00 13 GLY A N 6
ATOM 8108 C CA . GLY A 1 13 ? 28.218 -17.372 -20.545 1.00 0.00 13 GLY A CA 6
ATOM 8109 C C . GLY A 1 13 ? 29.297 -17.996 -19.682 1.00 0.00 13 GLY A C 6
ATOM 8110 O O . GLY A 1 13 ? 29.208 -17.977 -18.454 1.00 0.00 13 GLY A O 6
ATOM 8114 N N . PHE A 1 14 ? 30.319 -18.552 -20.324 1.00 0.00 14 PHE A N 6
ATOM 8115 C CA . PHE A 1 14 ? 31.419 -19.186 -19.607 1.00 0.00 14 PHE A CA 6
ATOM 8116 C C . PHE A 1 14 ? 32.763 -18.641 -20.080 1.00 0.00 14 PHE A C 6
ATOM 8117 O O . PHE A 1 14 ? 32.967 -18.413 -21.273 1.00 0.00 14 PHE A O 6
ATOM 8134 N N . ARG A 1 15 ? 33.676 -18.435 -19.137 1.00 0.00 15 ARG A N 6
ATOM 8135 C CA . ARG A 1 15 ? 35.001 -17.915 -19.456 1.00 0.00 15 ARG A CA 6
ATOM 8136 C C . ARG A 1 15 ? 36.081 -18.940 -19.124 1.00 0.00 15 ARG A C 6
ATOM 8137 O O . ARG A 1 15 ? 36.512 -19.052 -17.977 1.00 0.00 15 ARG A O 6
ATOM 8158 N N . GLU A 1 16 ? 36.514 -19.685 -20.136 1.00 0.00 16 GLU A N 6
ATOM 8159 C CA . GLU A 1 16 ? 37.544 -20.701 -19.951 1.00 0.00 16 GLU A CA 6
ATOM 8160 C C . GLU A 1 16 ? 38.869 -20.065 -19.541 1.00 0.00 16 GLU A C 6
ATOM 8161 O O . GLU A 1 16 ? 39.711 -20.707 -18.913 1.00 0.00 16 GLU A O 6
ATOM 8173 N N . ASP A 1 17 ? 39.046 -18.799 -19.902 1.00 0.00 17 ASP A N 6
ATOM 8174 C CA . ASP A 1 17 ? 40.268 -18.074 -19.572 1.00 0.00 17 ASP A CA 6
ATOM 8175 C C . ASP A 1 17 ? 40.478 -18.021 -18.062 1.00 0.00 17 ASP A C 6
ATOM 8176 O O . ASP A 1 17 ? 41.605 -17.882 -17.587 1.00 0.00 17 ASP A O 6
ATOM 8185 N N . MET A 1 18 ? 39.385 -18.130 -17.314 1.00 0.00 18 MET A N 6
ATOM 8186 C CA . MET A 1 18 ? 39.450 -18.095 -15.858 1.00 0.00 18 MET A CA 6
ATOM 8187 C C . MET A 1 18 ? 39.089 -19.453 -15.264 1.00 0.00 18 MET A C 6
ATOM 8188 O O . MET A 1 18 ? 39.655 -19.870 -14.254 1.00 0.00 18 MET A O 6
ATOM 8202 N N . GLY A 1 19 ? 38.142 -20.138 -15.898 1.00 0.00 19 GLY A N 6
ATOM 8203 C CA . GLY A 1 19 ? 37.722 -21.441 -15.417 1.00 0.00 19 GLY A CA 6
ATOM 8204 C C . GLY A 1 19 ? 36.424 -21.380 -14.636 1.00 0.00 19 GLY A C 6
ATOM 8205 O O . GLY A 1 19 ? 36.085 -22.314 -13.907 1.00 0.00 19 GLY A O 6
ATOM 8209 N N . LEU A 1 20 ? 35.697 -20.279 -14.785 1.00 0.00 20 LEU A N 6
ATOM 8210 C CA . LEU A 1 20 ? 34.429 -20.098 -14.086 1.00 0.00 20 LEU A CA 6
ATOM 8211 C C . LEU A 1 20 ? 33.333 -19.661 -15.052 1.00 0.00 20 LEU A C 6
ATOM 8212 O O . LEU A 1 20 ? 33.603 -19.336 -16.207 1.00 0.00 20 LEU A O 6
ATOM 8228 N N . ASN A 1 21 ? 32.094 -19.654 -14.569 1.00 0.00 21 ASN A N 6
ATOM 8229 C CA . ASN A 1 21 ? 30.956 -19.255 -15.389 1.00 0.00 21 ASN A CA 6
ATOM 8230 C C . ASN A 1 21 ? 30.356 -17.945 -14.886 1.00 0.00 21 ASN A C 6
ATOM 8231 O O . ASN A 1 21 ? 30.353 -17.672 -13.686 1.00 0.00 21 ASN A O 6
ATOM 8242 N N . TYR A 1 22 ? 29.849 -17.139 -15.813 1.00 0.00 22 TYR A N 6
ATOM 8243 C CA . TYR A 1 22 ? 29.248 -15.858 -15.464 1.00 0.00 22 TYR A CA 6
ATOM 8244 C C . TYR A 1 22 ? 27.829 -15.754 -16.014 1.00 0.00 22 TYR A C 6
ATOM 8245 O O . TYR A 1 22 ? 27.466 -16.448 -16.964 1.00 0.00 22 TYR A O 6
ATOM 8263 N N . VAL A 1 23 ? 27.029 -14.881 -15.410 1.00 0.00 23 VAL A N 6
ATOM 8264 C CA . VAL A 1 23 ? 25.650 -14.684 -15.838 1.00 0.00 23 VAL A CA 6
ATOM 8265 C C . VAL A 1 23 ? 25.174 -13.270 -15.527 1.00 0.00 23 VAL A C 6
ATOM 8266 O O . VAL A 1 23 ? 25.435 -12.740 -14.446 1.00 0.00 23 VAL A O 6
ATOM 8279 N N . ARG A 1 24 ? 24.475 -12.663 -16.480 1.00 0.00 24 ARG A N 6
ATOM 8280 C CA . ARG A 1 24 ? 23.963 -11.309 -16.308 1.00 0.00 24 ARG A CA 6
ATOM 8281 C C . ARG A 1 24 ? 22.494 -11.331 -15.898 1.00 0.00 24 ARG A C 6
ATOM 8282 O O . ARG A 1 24 ? 21.668 -11.976 -16.545 1.00 0.00 24 ARG A O 6
ATOM 8303 N N . TYR A 1 25 ? 22.175 -10.622 -14.821 1.00 0.00 25 TYR A N 6
ATOM 8304 C CA . TYR A 1 25 ? 20.806 -10.563 -14.323 1.00 0.00 25 TYR A CA 6
ATOM 8305 C C . TYR A 1 25 ? 20.167 -9.215 -14.644 1.00 0.00 25 TYR A C 6
ATOM 8306 O O . TYR A 1 25 ? 20.837 -8.182 -14.641 1.00 0.00 25 TYR A O 6
ATOM 8324 N N . ARG A 1 26 ? 18.867 -9.234 -14.921 1.00 0.00 26 ARG A N 6
ATOM 8325 C CA . ARG A 1 26 ? 18.137 -8.015 -15.245 1.00 0.00 26 ARG A CA 6
ATOM 8326 C C . ARG A 1 26 ? 17.204 -7.620 -14.103 1.00 0.00 26 ARG A C 6
ATOM 8327 O O . ARG A 1 26 ? 16.241 -8.326 -13.802 1.00 0.00 26 ARG A O 6
ATOM 8348 N N . VAL A 1 27 ? 17.497 -6.488 -13.471 1.00 0.00 27 VAL A N 6
ATOM 8349 C CA . VAL A 1 27 ? 16.684 -5.999 -12.363 1.00 0.00 27 VAL A CA 6
ATOM 8350 C C . VAL A 1 27 ? 16.132 -4.609 -12.658 1.00 0.00 27 VAL A C 6
ATOM 8351 O O . VAL A 1 27 ? 16.888 -3.669 -12.904 1.00 0.00 27 VAL A O 6
ATOM 8364 N N . SER A 1 28 ? 14.809 -4.486 -12.632 1.00 0.00 28 SER A N 6
ATOM 8365 C CA . SER A 1 28 ? 14.155 -3.210 -12.900 1.00 0.00 28 SER A CA 6
ATOM 8366 C C . SER A 1 28 ? 13.412 -2.711 -11.665 1.00 0.00 28 SER A C 6
ATOM 8367 O O . SER A 1 28 ? 12.717 -3.473 -10.994 1.00 0.00 28 SER A O 6
ATOM 8375 N N . GLY A 1 29 ? 13.564 -1.423 -11.370 1.00 0.00 29 GLY A N 6
ATOM 8376 C CA . GLY A 1 29 ? 12.903 -0.843 -10.216 1.00 0.00 29 GLY A CA 6
ATOM 8377 C C . GLY A 1 29 ? 13.880 -0.218 -9.241 1.00 0.00 29 GLY A C 6
ATOM 8378 O O . GLY A 1 29 ? 13.480 0.501 -8.324 1.00 0.00 29 GLY A O 6
ATOM 8382 N N . LEU A 1 30 ? 15.165 -0.492 -9.436 1.00 0.00 30 LEU A N 6
ATOM 8383 C CA . LEU A 1 30 ? 16.204 0.047 -8.565 1.00 0.00 30 LEU A CA 6
ATOM 8384 C C . LEU A 1 30 ? 16.359 1.551 -8.769 1.00 0.00 30 LEU A C 6
ATOM 8385 O O . LEU A 1 30 ? 15.807 2.120 -9.712 1.00 0.00 30 LEU A O 6
ATOM 8401 N N . ASP A 1 31 ? 17.115 2.188 -7.882 1.00 0.00 31 ASP A N 6
ATOM 8402 C CA . ASP A 1 31 ? 17.346 3.625 -7.967 1.00 0.00 31 ASP A CA 6
ATOM 8403 C C . ASP A 1 31 ? 18.839 3.936 -7.976 1.00 0.00 31 ASP A C 6
ATOM 8404 O O . ASP A 1 31 ? 19.665 3.067 -7.698 1.00 0.00 31 ASP A O 6
ATOM 8413 N N . GLU A 1 32 ? 19.178 5.180 -8.299 1.00 0.00 32 GLU A N 6
ATOM 8414 C CA . GLU A 1 32 ? 20.572 5.604 -8.346 1.00 0.00 32 GLU A CA 6
ATOM 8415 C C . GLU A 1 32 ? 21.236 5.444 -6.982 1.00 0.00 32 GLU A C 6
ATOM 8416 O O . GLU A 1 32 ? 22.365 4.966 -6.882 1.00 0.00 32 GLU A O 6
ATOM 8428 N N . GLU A 1 33 ? 20.526 5.849 -5.933 1.00 0.00 33 GLU A N 6
ATOM 8429 C CA . GLU A 1 33 ? 21.047 5.752 -4.575 1.00 0.00 33 GLU A CA 6
ATOM 8430 C C . GLU A 1 33 ? 20.969 4.316 -4.064 1.00 0.00 33 GLU A C 6
ATOM 8431 O O . GLU A 1 33 ? 21.817 3.875 -3.287 1.00 0.00 33 GLU A O 6
ATOM 8443 N N . LEU A 1 34 ? 19.946 3.592 -4.505 1.00 0.00 34 LEU A N 6
ATOM 8444 C CA . LEU A 1 34 ? 19.756 2.206 -4.092 1.00 0.00 34 LEU A CA 6
ATOM 8445 C C . LEU A 1 34 ? 20.816 1.302 -4.714 1.00 0.00 34 LEU A C 6
ATOM 8446 O O . LEU A 1 34 ? 21.275 0.345 -4.091 1.00 0.00 34 LEU A O 6
ATOM 8462 N N . THR A 1 35 ? 21.202 1.614 -5.948 1.00 0.00 35 THR A N 6
ATOM 8463 C CA . THR A 1 35 ? 22.208 0.831 -6.654 1.00 0.00 35 THR A CA 6
ATOM 8464 C C . THR A 1 35 ? 23.472 0.675 -5.815 1.00 0.00 35 THR A C 6
ATOM 8465 O O . THR A 1 35 ? 24.084 -0.392 -5.793 1.00 0.00 35 THR A O 6
ATOM 8476 N N . GLU A 1 36 ? 23.855 1.745 -5.125 1.00 0.00 36 GLU A N 6
ATOM 8477 C CA . GLU A 1 36 ? 25.046 1.724 -4.285 1.00 0.00 36 GLU A CA 6
ATOM 8478 C C . GLU A 1 36 ? 24.914 0.682 -3.179 1.00 0.00 36 GLU A C 6
ATOM 8479 O O . GLU A 1 36 ? 25.911 0.159 -2.679 1.00 0.00 36 GLU A O 6
ATOM 8491 N N . LYS A 1 37 ? 23.676 0.383 -2.800 1.00 0.00 37 LYS A N 6
ATOM 8492 C CA . LYS A 1 37 ? 23.410 -0.597 -1.754 1.00 0.00 37 LYS A CA 6
ATOM 8493 C C . LYS A 1 37 ? 23.678 -2.013 -2.254 1.00 0.00 37 LYS A C 6
ATOM 8494 O O . LYS A 1 37 ? 24.443 -2.762 -1.646 1.00 0.00 37 LYS A O 6
ATOM 8513 N N . LEU A 1 38 ? 23.045 -2.372 -3.365 1.00 0.00 38 LEU A N 6
ATOM 8514 C CA . LEU A 1 38 ? 23.217 -3.698 -3.948 1.00 0.00 38 LEU A CA 6
ATOM 8515 C C . LEU A 1 38 ? 24.650 -3.900 -4.430 1.00 0.00 38 LEU A C 6
ATOM 8516 O O . LEU A 1 38 ? 25.282 -4.911 -4.122 1.00 0.00 38 LEU A O 6
ATOM 8532 N N . ILE A 1 39 ? 25.157 -2.931 -5.184 1.00 0.00 39 ILE A N 6
ATOM 8533 C CA . ILE A 1 39 ? 26.517 -3.001 -5.705 1.00 0.00 39 ILE A CA 6
ATOM 8534 C C . ILE A 1 39 ? 27.523 -3.237 -4.584 1.00 0.00 39 ILE A C 6
ATOM 8535 O O . ILE A 1 39 ? 28.585 -3.819 -4.803 1.00 0.00 39 ILE A O 6
ATOM 8551 N N . GLU A 1 40 ? 27.180 -2.784 -3.382 1.00 0.00 40 GLU A N 6
ATOM 8552 C CA . GLU A 1 40 ? 28.054 -2.947 -2.227 1.00 0.00 40 GLU A CA 6
ATOM 8553 C C . GLU A 1 40 ? 27.982 -4.373 -1.687 1.00 0.00 40 GLU A C 6
ATOM 8554 O O . GLU A 1 40 ? 29.007 -5.006 -1.437 1.00 0.00 40 GLU A O 6
ATOM 8566 N N . ARG A 1 41 ? 26.762 -4.870 -1.509 1.00 0.00 41 ARG A N 6
ATOM 8567 C CA . ARG A 1 41 ? 26.555 -6.219 -0.997 1.00 0.00 41 ARG A CA 6
ATOM 8568 C C . ARG A 1 41 ? 27.035 -7.262 -2.002 1.00 0.00 41 ARG A C 6
ATOM 8569 O O . ARG A 1 41 ? 27.715 -8.223 -1.639 1.00 0.00 41 ARG A O 6
ATOM 8590 N N . LEU A 1 42 ? 26.677 -7.066 -3.266 1.00 0.00 42 LEU A N 6
ATOM 8591 C CA . LEU A 1 42 ? 27.070 -7.990 -4.325 1.00 0.00 42 LEU A CA 6
ATOM 8592 C C . LEU A 1 42 ? 28.532 -7.785 -4.710 1.00 0.00 42 LEU A C 6
ATOM 8593 O O . LEU A 1 42 ? 29.258 -8.746 -4.965 1.00 0.00 42 LEU A O 6
ATOM 8609 N N . ASP A 1 43 ? 28.957 -6.527 -4.749 1.00 0.00 43 ASP A N 6
ATOM 8610 C CA . ASP A 1 43 ? 30.333 -6.196 -5.100 1.00 0.00 43 ASP A CA 6
ATOM 8611 C C . ASP A 1 43 ? 30.675 -6.704 -6.497 1.00 0.00 43 ASP A C 6
ATOM 8612 O O . ASP A 1 43 ? 31.691 -7.369 -6.694 1.00 0.00 43 ASP A O 6
ATOM 8621 N N . GLU A 1 44 ? 29.819 -6.386 -7.463 1.00 0.00 44 GLU A N 6
ATOM 8622 C CA . GLU A 1 44 ? 30.030 -6.812 -8.842 1.00 0.00 44 GLU A CA 6
ATOM 8623 C C . GLU A 1 44 ? 29.815 -5.652 -9.809 1.00 0.00 44 GLU A C 6
ATOM 8624 O O . GLU A 1 44 ? 29.555 -4.523 -9.393 1.00 0.00 44 GLU A O 6
ATOM 8636 N N . ASP A 1 45 ? 29.925 -5.939 -11.101 1.00 0.00 45 ASP A N 6
ATOM 8637 C CA . ASP A 1 45 ? 29.742 -4.921 -12.129 1.00 0.00 45 ASP A CA 6
ATOM 8638 C C . ASP A 1 45 ? 28.266 -4.571 -12.292 1.00 0.00 45 ASP A C 6
ATOM 8639 O O . ASP A 1 45 ? 27.453 -5.420 -12.659 1.00 0.00 45 ASP A O 6
ATOM 8648 N N . THR A 1 46 ? 27.926 -3.316 -12.014 1.00 0.00 46 THR A N 6
ATOM 8649 C CA . THR A 1 46 ? 26.548 -2.855 -12.127 1.00 0.00 46 THR A CA 6
ATOM 8650 C C . THR A 1 46 ? 26.444 -1.658 -13.065 1.00 0.00 46 THR A C 6
ATOM 8651 O O . THR A 1 46 ? 27.346 -0.823 -13.122 1.00 0.00 46 THR A O 6
ATOM 8662 N N . GLU A 1 47 ? 25.339 -1.582 -13.800 1.00 0.00 47 GLU A N 6
ATOM 8663 C CA . GLU A 1 47 ? 25.118 -0.486 -14.736 1.00 0.00 47 GLU A CA 6
ATOM 8664 C C . GLU A 1 47 ? 23.639 -0.359 -15.086 1.00 0.00 47 GLU A C 6
ATOM 8665 O O . GLU A 1 47 ? 22.937 -1.360 -15.234 1.00 0.00 47 GLU A O 6
ATOM 8677 N N . ARG A 1 48 ? 23.172 0.878 -15.216 1.00 0.00 48 ARG A N 6
ATOM 8678 C CA . ARG A 1 48 ? 21.776 1.137 -15.547 1.00 0.00 48 ARG A CA 6
ATOM 8679 C C . ARG A 1 48 ? 21.569 1.152 -17.059 1.00 0.00 48 ARG A C 6
ATOM 8680 O O . ARG A 1 48 ? 22.229 1.902 -17.778 1.00 0.00 48 ARG A O 6
ATOM 8701 N N . ASP A 1 49 ? 20.649 0.319 -17.533 1.00 0.00 49 ASP A N 6
ATOM 8702 C CA . ASP A 1 49 ? 20.354 0.237 -18.959 1.00 0.00 49 ASP A CA 6
ATOM 8703 C C . ASP A 1 49 ? 18.849 0.267 -19.205 1.00 0.00 49 ASP A C 6
ATOM 8704 O O . ASP A 1 49 ? 18.143 -0.698 -18.911 1.00 0.00 49 ASP A O 6
ATOM 8713 N N . ASP A 1 50 ? 18.366 1.380 -19.746 1.00 0.00 50 ASP A N 6
ATOM 8714 C CA . ASP A 1 50 ? 16.944 1.535 -20.032 1.00 0.00 50 ASP A CA 6
ATOM 8715 C C . ASP A 1 50 ? 16.111 1.340 -18.770 1.00 0.00 50 ASP A C 6
ATOM 8716 O O . ASP A 1 50 ? 14.937 0.979 -18.838 1.00 0.00 50 ASP A O 6
ATOM 8725 N N . GLY A 1 51 ? 16.728 1.581 -17.616 1.00 0.00 51 GLY A N 6
ATOM 8726 C CA . GLY A 1 51 ? 16.028 1.426 -16.355 1.00 0.00 51 GLY A CA 6
ATOM 8727 C C . GLY A 1 51 ? 16.347 0.109 -15.674 1.00 0.00 51 GLY A C 6
ATOM 8728 O O . GLY A 1 51 ? 16.065 -0.069 -1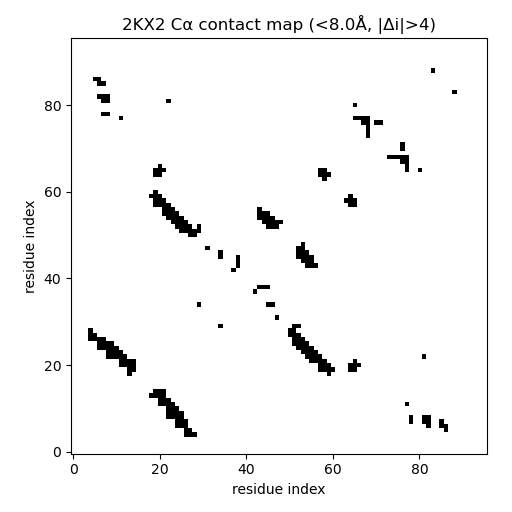4.489 1.00 0.00 51 GLY A O 6
ATOM 8732 N N . ASP A 1 52 ? 16.934 -0.816 -16.425 1.00 0.00 52 ASP A N 6
ATOM 8733 C CA . ASP A 1 52 ? 17.290 -2.124 -15.887 1.00 0.00 52 ASP A CA 6
ATOM 8734 C C . ASP A 1 52 ? 18.695 -2.102 -15.292 1.00 0.00 52 ASP A C 6
ATOM 8735 O O . ASP A 1 52 ? 19.459 -1.162 -15.511 1.00 0.00 52 ASP A O 6
ATOM 8744 N N . LEU A 1 53 ? 19.028 -3.144 -14.537 1.00 0.00 53 LEU A N 6
ATOM 8745 C CA . LEU A 1 53 ? 20.341 -3.244 -13.909 1.00 0.00 53 LEU A CA 6
ATOM 8746 C C . LEU A 1 53 ? 21.003 -4.577 -14.242 1.00 0.00 53 LEU A C 6
ATOM 8747 O O . LEU A 1 53 ? 20.395 -5.638 -14.097 1.00 0.00 53 LEU A O 6
ATOM 8763 N N . ILE A 1 54 ? 22.254 -4.516 -14.688 1.00 0.00 54 ILE A N 6
ATOM 8764 C CA . ILE A 1 54 ? 22.999 -5.718 -15.038 1.00 0.00 54 ILE A CA 6
ATOM 8765 C C . ILE A 1 54 ? 23.918 -6.147 -13.899 1.00 0.00 54 ILE A C 6
ATOM 8766 O O . ILE A 1 54 ? 24.590 -5.318 -13.285 1.00 0.00 54 ILE A O 6
ATOM 8782 N N . ILE A 1 55 ? 23.942 -7.446 -13.623 1.00 0.00 55 ILE A N 6
ATOM 8783 C CA . ILE A 1 55 ? 24.780 -7.986 -12.559 1.00 0.00 55 ILE A CA 6
ATOM 8784 C C . ILE A 1 55 ? 25.481 -9.264 -13.007 1.00 0.00 55 ILE A C 6
ATOM 8785 O O . ILE A 1 55 ? 24.833 -10.259 -13.333 1.00 0.00 55 ILE A O 6
ATOM 8801 N N . THR A 1 56 ? 26.810 -9.231 -13.018 1.00 0.00 56 THR A N 6
ATOM 8802 C CA . THR A 1 56 ? 27.599 -10.387 -13.424 1.00 0.00 56 THR A CA 6
ATOM 8803 C C . THR A 1 56 ? 28.388 -10.954 -12.249 1.00 0.00 56 THR A C 6
ATOM 8804 O O . THR A 1 56 ? 29.241 -10.276 -11.675 1.00 0.00 56 THR A O 6
ATOM 8815 N N . VAL A 1 57 ? 28.098 -12.202 -11.896 1.00 0.00 57 VAL A N 6
ATOM 8816 C CA . VAL A 1 57 ? 28.781 -12.862 -10.789 1.00 0.00 57 VAL A CA 6
ATOM 8817 C C . VAL A 1 57 ? 29.286 -14.241 -11.199 1.00 0.00 57 VAL A C 6
ATOM 8818 O O . VAL A 1 57 ? 28.498 -15.136 -11.508 1.00 0.00 57 VAL A O 6
ATOM 8831 N N . PHE A 1 58 ? 30.604 -14.406 -11.200 1.00 0.00 58 PHE A N 6
ATOM 8832 C CA . PHE A 1 58 ? 31.215 -15.677 -11.573 1.00 0.00 58 PHE A CA 6
ATOM 8833 C C . PHE A 1 58 ? 32.074 -16.222 -10.435 1.00 0.00 58 PHE A C 6
ATOM 8834 O O . PHE A 1 58 ? 32.690 -15.461 -9.688 1.00 0.00 58 PHE A O 6
ATOM 8851 N N . TYR A 1 59 ? 32.108 -17.544 -10.309 1.00 0.00 59 TYR A N 6
ATOM 8852 C CA . TYR A 1 59 ? 32.887 -18.192 -9.261 1.00 0.00 59 TYR A CA 6
ATOM 8853 C C . TYR A 1 59 ? 33.455 -19.522 -9.747 1.00 0.00 59 TYR A C 6
ATOM 8854 O O . TYR A 1 59 ? 32.763 -20.303 -10.398 1.00 0.00 59 TYR A O 6
ATOM 8872 N N . GLU A 1 60 ? 34.721 -19.770 -9.425 1.00 0.00 60 GLU A N 6
ATOM 8873 C CA . GLU A 1 60 ? 35.382 -21.005 -9.829 1.00 0.00 60 GLU A CA 6
ATOM 8874 C C . GLU A 1 60 ? 35.297 -22.055 -8.725 1.00 0.00 60 GLU A C 6
ATOM 8875 O O . GLU A 1 60 ? 34.668 -21.833 -7.690 1.00 0.00 60 GLU A O 6
ATOM 8887 N N . ARG A 1 61 ? 35.934 -23.199 -8.953 1.00 0.00 61 ARG A N 6
ATOM 8888 C CA . ARG A 1 61 ? 35.930 -24.283 -7.979 1.00 0.00 61 ARG A CA 6
ATOM 8889 C C . ARG A 1 61 ? 36.180 -23.751 -6.571 1.00 0.00 61 ARG A C 6
ATOM 8890 O O . ARG A 1 61 ? 35.575 -24.215 -5.606 1.00 0.00 61 ARG A O 6
ATOM 8911 N N . GLU A 1 62 ? 37.076 -22.775 -6.464 1.00 0.00 62 GLU A N 6
ATOM 8912 C CA . GLU A 1 62 ? 37.407 -22.181 -5.174 1.00 0.00 62 GLU A CA 6
ATOM 8913 C C . GLU A 1 62 ? 36.144 -21.762 -4.428 1.00 0.00 62 GLU A C 6
ATOM 8914 O O . GLU A 1 62 ? 36.047 -21.919 -3.211 1.00 0.00 62 GLU A O 6
ATOM 8926 N N . TYR A 1 63 ? 35.178 -21.227 -5.167 1.00 0.00 63 TYR A N 6
ATOM 8927 C CA . TYR A 1 63 ? 33.922 -20.781 -4.577 1.00 0.00 63 TYR A CA 6
ATOM 8928 C C . TYR A 1 63 ? 32.751 -21.612 -5.095 1.00 0.00 63 TYR A C 6
ATOM 8929 O O . TYR A 1 63 ? 31.589 -21.248 -4.916 1.00 0.00 63 TYR A O 6
ATOM 8947 N N . PHE A 1 64 ? 33.068 -22.731 -5.738 1.00 0.00 64 PHE A N 6
ATOM 8948 C CA . PHE A 1 64 ? 32.044 -23.614 -6.283 1.00 0.00 64 PHE A CA 6
ATOM 8949 C C . PHE A 1 64 ? 31.241 -22.909 -7.373 1.00 0.00 64 PHE A C 6
ATOM 8950 O O . PHE A 1 64 ? 30.356 -22.098 -7.101 1.00 0.00 64 PHE A O 6
ATOM 8967 N N . PRO A 1 65 ? 31.557 -23.226 -8.638 1.00 0.00 65 PRO A N 6
ATOM 8968 C CA . PRO A 1 65 ? 30.877 -22.634 -9.795 1.00 0.00 65 PRO A CA 6
ATOM 8969 C C . PRO A 1 65 ? 29.437 -23.116 -9.930 1.00 0.00 65 PRO A C 6
ATOM 8970 O O . PRO A 1 65 ? 29.112 -24.245 -9.560 1.00 0.00 65 PRO A O 6
ATOM 8981 N N . PHE A 1 66 ? 28.577 -22.255 -10.462 1.00 0.00 66 PHE A N 6
ATOM 8982 C CA . PHE A 1 66 ? 27.170 -22.593 -10.646 1.00 0.00 66 PHE A CA 6
ATOM 8983 C C . PHE A 1 66 ? 26.963 -23.373 -11.941 1.00 0.00 66 PHE A C 6
ATOM 8984 O O . PHE A 1 66 ? 27.618 -23.109 -12.949 1.00 0.00 66 PHE A O 6
ATOM 9001 N N . GLY A 1 67 ? 26.046 -24.335 -11.905 1.00 0.00 67 GLY A N 6
ATOM 9002 C CA . GLY A 1 67 ? 25.769 -25.140 -13.081 1.00 0.00 67 GLY A CA 6
ATOM 9003 C C . GLY A 1 67 ? 25.401 -26.568 -12.732 1.00 0.00 67 GLY A C 6
ATOM 9004 O O . GLY A 1 67 ? 26.275 -27.403 -12.500 1.00 0.00 67 GLY A O 6
ATOM 9008 N N . SER A 1 68 ? 24.102 -26.850 -12.693 1.00 0.00 68 SER A N 6
ATOM 9009 C CA . SER A 1 68 ? 23.620 -28.186 -12.365 1.00 0.00 68 SER A CA 6
ATOM 9010 C C . SER A 1 68 ? 23.242 -28.953 -13.628 1.00 0.00 68 SER A C 6
ATOM 9011 O O . SER A 1 68 ? 22.212 -29.625 -13.674 1.00 0.00 68 SER A O 6
ATOM 9019 N N . GLU A 1 69 ? 24.085 -28.848 -14.651 1.00 0.00 69 GLU A N 6
ATOM 9020 C CA . GLU A 1 69 ? 23.839 -29.531 -15.916 1.00 0.00 69 GLU A CA 6
ATOM 9021 C C . GLU A 1 69 ? 23.914 -31.045 -15.740 1.00 0.00 69 GLU A C 6
ATOM 9022 O O . GLU A 1 69 ? 23.352 -31.800 -16.533 1.00 0.00 69 GLU A O 6
ATOM 9034 N N . GLU A 1 70 ? 24.614 -31.479 -14.696 1.00 0.00 70 GLU A N 6
ATOM 9035 C CA . GLU A 1 70 ? 24.764 -32.903 -14.418 1.00 0.00 70 GLU A CA 6
ATOM 9036 C C . GLU A 1 70 ? 23.423 -33.529 -14.049 1.00 0.00 70 GLU A C 6
ATOM 9037 O O . GLU A 1 70 ? 23.220 -34.732 -14.215 1.00 0.00 70 GLU A O 6
ATOM 9049 N N . SER A 1 71 ? 22.509 -32.705 -13.545 1.00 0.00 71 SER A N 6
ATOM 9050 C CA . SER A 1 71 ? 21.189 -33.178 -13.148 1.00 0.00 71 SER A CA 6
ATOM 9051 C C . SER A 1 71 ? 20.151 -32.857 -14.219 1.00 0.00 71 SER A C 6
ATOM 9052 O O . SER A 1 71 ? 19.464 -33.746 -14.723 1.00 0.00 71 SER A O 6
ATOM 9060 N N . LYS A 1 72 ? 20.043 -31.578 -14.564 1.00 0.00 72 LYS A N 6
ATOM 9061 C CA . LYS A 1 72 ? 19.091 -31.136 -15.577 1.00 0.00 72 LYS A CA 6
ATOM 9062 C C . LYS A 1 72 ? 19.475 -31.669 -16.953 1.00 0.00 72 LYS A C 6
ATOM 9063 O O . LYS A 1 72 ? 18.623 -32.141 -17.707 1.00 0.00 72 LYS A O 6
ATOM 9082 N N . VAL A 1 73 ? 20.762 -31.592 -17.275 1.00 0.00 73 VAL A N 6
ATOM 9083 C CA . VAL A 1 73 ? 21.259 -32.069 -18.561 1.00 0.00 73 VAL A CA 6
ATOM 9084 C C . VAL A 1 73 ? 20.741 -31.205 -19.705 1.00 0.00 73 VAL A C 6
ATOM 9085 O O . VAL A 1 73 ? 20.201 -31.714 -20.687 1.00 0.00 73 VAL A O 6
ATOM 9098 N N . LYS A 1 74 ? 20.911 -29.894 -19.572 1.00 0.00 74 LYS A N 6
ATOM 9099 C CA . LYS A 1 74 ? 20.463 -28.956 -20.595 1.00 0.00 74 LYS A CA 6
ATOM 9100 C C . LYS A 1 74 ? 20.778 -27.519 -20.192 1.00 0.00 74 LYS A C 6
ATOM 9101 O O . LYS A 1 74 ? 20.897 -27.209 -19.007 1.00 0.00 74 LYS A O 6
ATOM 9120 N N . MET A 1 75 ? 20.911 -26.647 -21.185 1.00 0.00 75 MET A N 6
ATOM 9121 C CA . MET A 1 75 ? 21.209 -25.242 -20.933 1.00 0.00 75 MET A CA 6
ATOM 9122 C C . MET A 1 75 ? 20.253 -24.661 -19.896 1.00 0.00 75 MET A C 6
ATOM 9123 O O . MET A 1 75 ? 20.618 -23.765 -19.135 1.00 0.00 75 MET A O 6
ATOM 9137 N N . ALA A 1 76 ? 19.029 -25.176 -19.872 1.00 0.00 76 ALA A N 6
ATOM 9138 C CA . ALA A 1 76 ? 18.022 -24.710 -18.927 1.00 0.00 76 ALA A CA 6
ATOM 9139 C C . ALA A 1 76 ? 18.549 -24.754 -17.496 1.00 0.00 76 ALA A C 6
ATOM 9140 O O . ALA A 1 76 ? 18.142 -23.957 -16.650 1.00 0.00 76 ALA A O 6
ATOM 9147 N N . ASP A 1 77 ? 19.455 -25.689 -17.233 1.00 0.00 77 ASP A N 6
ATOM 9148 C CA . ASP A 1 77 ? 20.038 -25.836 -15.905 1.00 0.00 77 ASP A CA 6
ATOM 9149 C C . ASP A 1 77 ? 20.840 -24.597 -15.523 1.00 0.00 77 ASP A C 6
ATOM 9150 O O . ASP A 1 77 ? 20.872 -24.199 -14.358 1.00 0.00 77 ASP A O 6
ATOM 9159 N N . PHE A 1 78 ? 21.489 -23.990 -16.512 1.00 0.00 78 PHE A N 6
ATOM 9160 C CA . PHE A 1 78 ? 22.294 -22.796 -16.279 1.00 0.00 78 PHE A CA 6
ATOM 9161 C C . PHE A 1 78 ? 21.409 -21.602 -15.936 1.00 0.00 78 PHE A C 6
ATOM 9162 O O . PHE A 1 78 ? 21.625 -20.924 -14.931 1.00 0.00 78 PHE A O 6
ATOM 9179 N N . ILE A 1 79 ? 20.412 -21.350 -16.778 1.00 0.00 79 ILE A N 6
ATOM 9180 C CA . ILE A 1 79 ? 19.494 -20.238 -16.564 1.00 0.00 79 ILE A CA 6
ATOM 9181 C C . ILE A 1 79 ? 18.627 -20.471 -15.332 1.00 0.00 79 ILE A C 6
ATOM 9182 O O . ILE A 1 79 ? 18.295 -19.533 -14.608 1.00 0.00 79 ILE A O 6
ATOM 9198 N N . ALA A 1 80 ? 18.265 -21.728 -15.098 1.00 0.00 80 ALA A N 6
ATOM 9199 C CA . ALA A 1 80 ? 17.440 -22.085 -13.951 1.00 0.00 80 ALA A CA 6
ATOM 9200 C C . ALA A 1 80 ? 18.229 -21.972 -12.651 1.00 0.00 80 ALA A C 6
ATOM 9201 O O . ALA A 1 80 ? 17.767 -21.367 -11.684 1.00 0.00 80 ALA A O 6
ATOM 9208 N N . ARG A 1 81 ? 19.421 -22.560 -12.635 1.00 0.00 81 ARG A N 6
ATOM 9209 C CA . ARG A 1 81 ? 20.274 -22.527 -11.452 1.00 0.00 81 ARG A CA 6
ATOM 9210 C C . ARG A 1 81 ? 20.592 -21.089 -11.052 1.00 0.00 81 ARG A C 6
ATOM 9211 O O . ARG A 1 81 ? 20.639 -20.762 -9.866 1.00 0.00 81 ARG A O 6
ATOM 9232 N N . GLU A 1 82 ? 20.809 -20.237 -12.048 1.00 0.00 82 GLU A N 6
ATOM 9233 C CA . GLU A 1 82 ? 21.124 -18.835 -11.798 1.00 0.00 82 GLU A CA 6
ATOM 9234 C C . GLU A 1 82 ? 19.875 -18.062 -11.386 1.00 0.00 82 GLU A C 6
ATOM 9235 O O . GLU A 1 82 ? 19.879 -17.345 -10.385 1.00 0.00 82 GLU A O 6
ATOM 9247 N N . GLU A 1 83 ? 18.808 -18.213 -12.164 1.00 0.00 83 GLU A N 6
ATOM 9248 C CA . GLU A 1 83 ? 17.553 -17.528 -11.880 1.00 0.00 83 GLU A CA 6
ATOM 9249 C C . GLU A 1 83 ? 17.093 -17.804 -10.452 1.00 0.00 83 GLU A C 6
ATOM 9250 O O . GLU A 1 83 ? 16.816 -16.879 -9.688 1.00 0.00 83 GLU A O 6
ATOM 9262 N N . ILE A 1 84 ? 17.015 -19.083 -10.099 1.00 0.00 84 ILE A N 6
ATOM 9263 C CA . ILE A 1 84 ? 16.590 -19.482 -8.763 1.00 0.00 84 ILE A CA 6
ATOM 9264 C C . ILE A 1 84 ? 17.602 -19.044 -7.710 1.00 0.00 84 ILE A C 6
ATOM 9265 O O . ILE A 1 84 ? 17.240 -18.752 -6.571 1.00 0.00 84 ILE A O 6
ATOM 9281 N N . GLU A 1 85 ? 18.872 -18.999 -8.101 1.00 0.00 85 GLU A N 6
ATOM 9282 C CA . GLU A 1 85 ? 19.937 -18.596 -7.190 1.00 0.00 85 GLU A CA 6
ATOM 9283 C C . GLU A 1 85 ? 19.747 -17.151 -6.737 1.00 0.00 85 GLU A C 6
ATOM 9284 O O . GLU A 1 85 ? 19.911 -16.832 -5.560 1.00 0.00 85 GLU A O 6
ATOM 9296 N N . MET A 1 86 ? 19.401 -16.282 -7.681 1.00 0.00 86 MET A N 6
ATOM 9297 C CA . MET A 1 86 ? 19.189 -14.871 -7.379 1.00 0.00 86 MET A CA 6
ATOM 9298 C C . MET A 1 86 ? 17.833 -14.656 -6.715 1.00 0.00 86 MET A C 6
ATOM 9299 O O . MET A 1 86 ? 17.722 -13.924 -5.731 1.00 0.00 86 MET A O 6
ATOM 9313 N N . MET A 1 87 ? 16.804 -15.298 -7.258 1.00 0.00 87 MET A N 6
ATOM 9314 C CA . MET A 1 87 ? 15.455 -15.176 -6.716 1.00 0.00 87 MET A CA 6
ATOM 9315 C C . MET A 1 87 ? 15.398 -15.690 -5.281 1.00 0.00 87 MET A C 6
ATOM 9316 O O . MET A 1 87 ? 14.826 -15.045 -4.402 1.00 0.00 87 MET A O 6
ATOM 9330 N N . VAL A 1 88 ? 15.993 -16.856 -5.050 1.00 0.00 88 VAL A N 6
ATOM 9331 C CA . VAL A 1 88 ? 16.010 -17.456 -3.722 1.00 0.00 88 VAL A CA 6
ATOM 9332 C C . VAL A 1 88 ? 16.916 -16.674 -2.777 1.00 0.00 88 VAL A C 6
ATOM 9333 O O . VAL A 1 88 ? 16.607 -16.512 -1.596 1.00 0.00 88 VAL A O 6
ATOM 9346 N N . PHE A 1 89 ? 18.035 -16.191 -3.305 1.00 0.00 89 PHE A N 6
ATOM 9347 C CA . PHE A 1 89 ? 18.988 -15.426 -2.509 1.00 0.00 89 PHE A CA 6
ATOM 9348 C C . PHE A 1 89 ? 18.311 -14.222 -1.860 1.00 0.00 89 PHE A C 6
ATOM 9349 O O . PHE A 1 89 ? 18.364 -14.047 -0.642 1.00 0.00 89 PHE A O 6
ATOM 9366 N N . LEU A 1 90 ? 17.674 -13.395 -2.682 1.00 0.00 90 LEU A N 6
ATOM 9367 C CA . LEU A 1 90 ? 16.986 -12.207 -2.190 1.00 0.00 90 LEU A CA 6
ATOM 9368 C C . LEU A 1 90 ? 15.782 -12.589 -1.335 1.00 0.00 90 LEU A C 6
ATOM 9369 O O . LEU A 1 90 ? 15.466 -11.917 -0.354 1.00 0.00 90 LEU A O 6
ATOM 9385 N N . SER A 1 91 ? 15.115 -13.675 -1.714 1.00 0.00 91 SER A N 6
ATOM 9386 C CA . SER A 1 91 ? 13.944 -14.146 -0.983 1.00 0.00 91 SER A CA 6
ATOM 9387 C C . SER A 1 91 ? 14.281 -14.386 0.485 1.00 0.00 91 SER A C 6
ATOM 9388 O O . SER A 1 91 ? 13.445 -14.182 1.366 1.00 0.00 91 SER A O 6
ATOM 9396 N N . SER A 1 92 ? 15.511 -14.821 0.741 1.00 0.00 92 SER A N 6
ATOM 9397 C CA . SER A 1 92 ? 15.958 -15.092 2.102 1.00 0.00 92 SER A CA 6
ATOM 9398 C C . SER A 1 92 ? 16.085 -13.799 2.900 1.00 0.00 92 SER A C 6
ATOM 9399 O O . SER A 1 92 ? 15.881 -13.782 4.115 1.00 0.00 92 SER A O 6
ATOM 9407 N N . VAL A 1 93 ? 16.423 -12.715 2.209 1.00 0.00 93 VAL A N 6
ATOM 9408 C CA . VAL A 1 93 ? 16.577 -11.415 2.852 1.00 0.00 93 VAL A CA 6
ATOM 9409 C C . VAL A 1 93 ? 15.227 -10.730 3.036 1.00 0.00 93 VAL A C 6
ATOM 9410 O O . VAL A 1 93 ? 15.000 -10.039 4.030 1.00 0.00 93 VAL A O 6
ATOM 9423 N N . LEU A 1 94 ? 14.334 -10.926 2.072 1.00 0.00 94 LEU A N 6
ATOM 9424 C CA . LEU A 1 94 ? 13.005 -10.327 2.127 1.00 0.00 94 LEU A CA 6
ATOM 9425 C C . LEU A 1 94 ? 12.099 -11.101 3.079 1.00 0.00 94 LEU A C 6
ATOM 9426 O O . LEU A 1 94 ? 11.282 -10.514 3.788 1.00 0.00 94 LEU A O 6
ATOM 9442 N N . GLU A 1 95 ? 12.250 -12.422 3.090 1.00 0.00 95 GLU A N 6
ATOM 9443 C CA . GLU A 1 95 ? 11.445 -13.275 3.956 1.00 0.00 95 GLU A CA 6
ATOM 9444 C C . GLU A 1 95 ? 11.723 -12.974 5.426 1.00 0.00 95 GLU A C 6
ATOM 9445 O O . GLU A 1 95 ? 10.829 -13.060 6.268 1.00 0.00 95 GLU A O 6
ATOM 9457 N N . ASP A 1 96 ? 12.968 -12.622 5.727 1.00 0.00 96 ASP A N 6
ATOM 9458 C CA . ASP A 1 96 ? 13.365 -12.308 7.095 1.00 0.00 96 ASP A CA 6
ATOM 9459 C C . ASP A 1 96 ? 13.366 -10.800 7.327 1.00 0.00 96 ASP A C 6
ATOM 9460 O O . ASP A 1 96 ? 13.431 -10.338 8.467 1.00 0.00 96 ASP A O 6
ATOM 9469 N N . MET A 1 1 ? 6.878 -2.792 2.771 1.00 0.00 1 MET A N 7
ATOM 9470 C CA . MET A 1 1 ? 7.183 -4.057 2.113 1.00 0.00 1 MET A CA 7
ATOM 9471 C C . MET A 1 1 ? 6.767 -4.021 0.646 1.00 0.00 1 MET A C 7
ATOM 9472 O O . MET A 1 1 ? 5.622 -3.705 0.322 1.00 0.00 1 MET A O 7
ATOM 9486 N N . VAL A 1 2 ? 7.704 -4.345 -0.239 1.00 0.00 2 VAL A N 7
ATOM 9487 C CA . VAL A 1 2 ? 7.434 -4.350 -1.672 1.00 0.00 2 VAL A CA 7
ATOM 9488 C C . VAL A 1 2 ? 7.998 -5.602 -2.333 1.00 0.00 2 VAL A C 7
ATOM 9489 O O . VAL A 1 2 ? 9.132 -6.001 -2.067 1.00 0.00 2 VAL A O 7
ATOM 9502 N N . PHE A 1 3 ? 7.199 -6.220 -3.197 1.00 0.00 3 PHE A N 7
ATOM 9503 C CA . PHE A 1 3 ? 7.618 -7.428 -3.897 1.00 0.00 3 PHE A CA 7
ATOM 9504 C C . PHE A 1 3 ? 7.231 -7.364 -5.372 1.00 0.00 3 PHE A C 7
ATOM 9505 O O . PHE A 1 3 ? 6.509 -8.226 -5.873 1.00 0.00 3 PHE A O 7
ATOM 9522 N N . TYR A 1 4 ? 7.717 -6.338 -6.060 1.00 0.00 4 TYR A N 7
ATOM 9523 C CA . TYR A 1 4 ? 7.421 -6.158 -7.477 1.00 0.00 4 TYR A CA 7
ATOM 9524 C C . TYR A 1 4 ? 8.699 -6.194 -8.309 1.00 0.00 4 TYR A C 7
ATOM 9525 O O . TYR A 1 4 ? 8.756 -5.634 -9.405 1.00 0.00 4 TYR A O 7
ATOM 9543 N N . LEU A 1 5 ? 9.722 -6.858 -7.782 1.00 0.00 5 LEU A N 7
ATOM 9544 C CA . LEU A 1 5 ? 11.000 -6.970 -8.476 1.00 0.00 5 LEU A CA 7
ATOM 9545 C C . LEU A 1 5 ? 11.205 -8.381 -9.016 1.00 0.00 5 LEU A C 7
ATOM 9546 O O . LEU A 1 5 ? 11.032 -9.365 -8.296 1.00 0.00 5 LEU A O 7
ATOM 9562 N N . LYS A 1 6 ? 11.578 -8.474 -10.288 1.00 0.00 6 LYS A N 7
ATOM 9563 C CA . LYS A 1 6 ? 11.811 -9.764 -10.926 1.00 0.00 6 LYS A CA 7
ATOM 9564 C C . LYS A 1 6 ? 13.206 -9.824 -11.540 1.00 0.00 6 LYS A C 7
ATOM 9565 O O . LYS A 1 6 ? 13.542 -9.030 -12.420 1.00 0.00 6 LYS A O 7
ATOM 9584 N N . VAL A 1 7 ? 14.014 -10.770 -11.073 1.00 0.00 7 VAL A N 7
ATOM 9585 C CA . VAL A 1 7 ? 15.372 -10.934 -11.579 1.00 0.00 7 VAL A CA 7
ATOM 9586 C C . VAL A 1 7 ? 15.501 -12.211 -12.401 1.00 0.00 7 VAL A C 7
ATOM 9587 O O . VAL A 1 7 ? 15.251 -13.310 -11.905 1.00 0.00 7 VAL A O 7
ATOM 9600 N N . LYS A 1 8 ? 15.893 -12.060 -13.661 1.00 0.00 8 LYS A N 7
ATOM 9601 C CA . LYS A 1 8 ? 16.058 -13.201 -14.554 1.00 0.00 8 LYS A CA 7
ATOM 9602 C C . LYS A 1 8 ? 17.347 -13.079 -15.361 1.00 0.00 8 LYS A C 7
ATOM 9603 O O . LYS A 1 8 ? 17.845 -11.977 -15.591 1.00 0.00 8 LYS A O 7
ATOM 9622 N N . VAL A 1 9 ? 17.881 -14.217 -15.791 1.00 0.00 9 VAL A N 7
ATOM 9623 C CA . VAL A 1 9 ? 19.110 -14.237 -16.575 1.00 0.00 9 VAL A CA 7
ATOM 9624 C C . VAL A 1 9 ? 18.892 -13.627 -17.955 1.00 0.00 9 VAL A C 7
ATOM 9625 O O . VAL A 1 9 ? 17.902 -13.921 -18.624 1.00 0.00 9 VAL A O 7
ATOM 9638 N N . GLU A 1 10 ? 19.823 -12.776 -18.374 1.00 0.00 10 GLU A N 7
ATOM 9639 C CA . GLU A 1 10 ? 19.731 -12.124 -19.675 1.00 0.00 10 GLU A CA 7
ATOM 9640 C C . GLU A 1 10 ? 20.828 -12.623 -20.612 1.00 0.00 10 GLU A C 7
ATOM 9641 O O . GLU A 1 10 ? 20.603 -12.798 -21.810 1.00 0.00 10 GLU A O 7
ATOM 9653 N N . ASP A 1 11 ? 22.014 -12.848 -20.058 1.00 0.00 11 ASP A N 7
ATOM 9654 C CA . ASP A 1 11 ? 23.146 -13.327 -20.843 1.00 0.00 11 ASP A CA 7
ATOM 9655 C C . ASP A 1 11 ? 24.114 -14.121 -19.972 1.00 0.00 11 ASP A C 7
ATOM 9656 O O . ASP A 1 11 ? 24.779 -13.564 -19.098 1.00 0.00 11 ASP A O 7
ATOM 9665 N N . PHE A 1 12 ? 24.188 -15.425 -20.215 1.00 0.00 12 PHE A N 7
ATOM 9666 C CA . PHE A 1 12 ? 25.074 -16.297 -19.451 1.00 0.00 12 PHE A CA 7
ATOM 9667 C C . PHE A 1 12 ? 26.199 -16.833 -20.330 1.00 0.00 12 PHE A C 7
ATOM 9668 O O . PHE A 1 12 ? 26.041 -16.976 -21.542 1.00 0.00 12 PHE A O 7
ATOM 9685 N N . GLY A 1 13 ? 27.338 -17.128 -19.709 1.00 0.00 13 GLY A N 7
ATOM 9686 C CA . GLY A 1 13 ? 28.474 -17.644 -20.450 1.00 0.00 13 GLY A CA 7
ATOM 9687 C C . GLY A 1 13 ? 29.564 -18.178 -19.541 1.00 0.00 13 GLY A C 7
ATOM 9688 O O . GLY A 1 13 ? 29.434 -18.145 -18.317 1.00 0.00 13 GLY A O 7
ATOM 9692 N N . PHE A 1 14 ? 30.642 -18.674 -20.140 1.00 0.00 14 PHE A N 7
ATOM 9693 C CA . PHE A 1 14 ? 31.757 -19.220 -19.377 1.00 0.00 14 PHE A CA 7
ATOM 9694 C C . PHE A 1 14 ? 33.091 -18.740 -19.942 1.00 0.00 14 PHE A C 7
ATOM 9695 O O . PHE A 1 14 ? 33.311 -18.773 -21.153 1.00 0.00 14 PHE A O 7
ATOM 9712 N N . ARG A 1 15 ? 33.976 -18.293 -19.057 1.00 0.00 15 ARG A N 7
ATOM 9713 C CA . ARG A 1 15 ? 35.286 -17.803 -19.468 1.00 0.00 15 ARG A CA 7
ATOM 9714 C C . ARG A 1 15 ? 36.360 -18.861 -19.230 1.00 0.00 15 ARG A C 7
ATOM 9715 O O . ARG A 1 15 ? 36.683 -19.185 -18.087 1.00 0.00 15 ARG A O 7
ATOM 9736 N N . GLU A 1 16 ? 36.909 -19.395 -20.317 1.00 0.00 16 GLU A N 7
ATOM 9737 C CA . GLU A 1 16 ? 37.945 -20.417 -20.225 1.00 0.00 16 GLU A CA 7
ATOM 9738 C C . GLU A 1 16 ? 39.255 -19.819 -19.719 1.00 0.00 16 GLU A C 7
ATOM 9739 O O . GLU A 1 16 ? 40.093 -20.522 -19.154 1.00 0.00 16 GLU A O 7
ATOM 9751 N N . ASP A 1 17 ? 39.424 -18.518 -19.928 1.00 0.00 17 ASP A N 7
ATOM 9752 C CA . ASP A 1 17 ? 40.631 -17.825 -19.494 1.00 0.00 17 ASP A CA 7
ATOM 9753 C C . ASP A 1 17 ? 40.673 -17.708 -17.973 1.00 0.00 17 ASP A C 7
ATOM 9754 O O . ASP A 1 17 ? 41.746 -17.605 -17.378 1.00 0.00 17 ASP A O 7
ATOM 9763 N N . MET A 1 18 ? 39.499 -17.722 -17.351 1.00 0.00 18 MET A N 7
ATOM 9764 C CA . MET A 1 18 ? 39.402 -17.617 -15.900 1.00 0.00 18 MET A CA 7
ATOM 9765 C C . MET A 1 18 ? 39.081 -18.972 -15.277 1.00 0.00 18 MET A C 7
ATOM 9766 O O . MET A 1 18 ? 39.383 -19.218 -14.110 1.00 0.00 18 MET A O 7
ATOM 9780 N N . GLY A 1 19 ? 38.464 -19.849 -16.064 1.00 0.00 19 GLY A N 7
ATOM 9781 C CA . GLY A 1 19 ? 38.111 -21.168 -15.572 1.00 0.00 19 GLY A CA 7
ATOM 9782 C C . GLY A 1 19 ? 36.851 -21.154 -14.730 1.00 0.00 19 GLY A C 7
ATOM 9783 O O . GLY A 1 19 ? 36.596 -22.086 -13.966 1.00 0.00 19 GLY A O 7
ATOM 9787 N N . LEU A 1 20 ? 36.061 -20.095 -14.867 1.00 0.00 20 LEU A N 7
ATOM 9788 C CA . LEU A 1 20 ? 34.820 -19.963 -14.111 1.00 0.00 20 LEU A CA 7
ATOM 9789 C C . LEU A 1 20 ? 33.662 -19.584 -15.028 1.00 0.00 20 LEU A C 7
ATOM 9790 O O . LEU A 1 20 ? 33.864 -19.258 -16.197 1.00 0.00 20 LEU A O 7
ATOM 9806 N N . ASN A 1 21 ? 32.448 -19.629 -14.489 1.00 0.00 21 ASN A N 7
ATOM 9807 C CA . ASN A 1 21 ? 31.257 -19.289 -15.259 1.00 0.00 21 ASN A CA 7
ATOM 9808 C C . ASN A 1 21 ? 30.614 -18.010 -14.730 1.00 0.00 21 ASN A C 7
ATOM 9809 O O . ASN A 1 21 ? 30.582 -17.772 -13.522 1.00 0.00 21 ASN A O 7
ATOM 9820 N N . TYR A 1 22 ? 30.104 -17.190 -15.642 1.00 0.00 22 TYR A N 7
ATOM 9821 C CA . TYR A 1 22 ? 29.464 -15.935 -15.269 1.00 0.00 22 TYR A CA 7
ATOM 9822 C C . TYR A 1 22 ? 28.090 -15.808 -15.921 1.00 0.00 22 TYR A C 7
ATOM 9823 O O . TYR A 1 22 ? 27.804 -16.462 -16.924 1.00 0.00 22 TYR A O 7
ATOM 9841 N N . VAL A 1 23 ? 27.244 -14.962 -15.342 1.00 0.00 23 VAL A N 7
ATOM 9842 C CA . VAL A 1 23 ? 25.900 -14.747 -15.866 1.00 0.00 23 VAL A CA 7
ATOM 9843 C C . VAL A 1 23 ? 25.398 -13.347 -15.534 1.00 0.00 23 VAL A C 7
ATOM 9844 O O . VAL A 1 23 ? 25.630 -12.837 -14.437 1.00 0.00 23 VAL A O 7
ATOM 9857 N N . ARG A 1 24 ? 24.709 -12.729 -16.488 1.00 0.00 24 ARG A N 7
ATOM 9858 C CA . ARG A 1 24 ? 24.175 -11.386 -16.297 1.00 0.00 24 ARG A CA 7
ATOM 9859 C C . ARG A 1 24 ? 22.690 -11.437 -15.946 1.00 0.00 24 ARG A C 7
ATOM 9860 O O . ARG A 1 24 ? 21.899 -12.075 -16.640 1.00 0.00 24 ARG A O 7
ATOM 9881 N N . TYR A 1 25 ? 22.321 -10.761 -14.864 1.00 0.00 25 TYR A N 7
ATOM 9882 C CA . TYR A 1 25 ? 20.933 -10.731 -14.418 1.00 0.00 25 TYR A CA 7
ATOM 9883 C C . TYR A 1 25 ? 20.284 -9.390 -14.745 1.00 0.00 25 TYR A C 7
ATOM 9884 O O . TYR A 1 25 ? 20.947 -8.352 -14.752 1.00 0.00 25 TYR A O 7
ATOM 9902 N N . ARG A 1 26 ? 18.983 -9.419 -15.016 1.00 0.00 26 ARG A N 7
ATOM 9903 C CA . ARG A 1 26 ? 18.244 -8.207 -15.344 1.00 0.00 26 ARG A CA 7
ATOM 9904 C C . ARG A 1 26 ? 17.310 -7.813 -14.204 1.00 0.00 26 ARG A C 7
ATOM 9905 O O . ARG A 1 26 ? 16.344 -8.516 -13.907 1.00 0.00 26 ARG A O 7
ATOM 9926 N N . VAL A 1 27 ? 17.606 -6.684 -13.566 1.00 0.00 27 VAL A N 7
ATOM 9927 C CA . VAL A 1 27 ? 16.793 -6.197 -12.459 1.00 0.00 27 VAL A CA 7
ATOM 9928 C C . VAL A 1 27 ? 16.267 -4.793 -12.739 1.00 0.00 27 VAL A C 7
ATOM 9929 O O . VAL A 1 27 ? 17.039 -3.840 -12.848 1.00 0.00 27 VAL A O 7
ATOM 9942 N N . SER A 1 28 ? 14.949 -4.673 -12.854 1.00 0.00 28 SER A N 7
ATOM 9943 C CA . SER A 1 28 ? 14.319 -3.386 -13.125 1.00 0.00 28 SER A CA 7
ATOM 9944 C C . SER A 1 28 ? 13.436 -2.957 -11.957 1.00 0.00 28 SER A C 7
ATOM 9945 O O . SER A 1 28 ? 12.676 -3.757 -11.412 1.00 0.00 28 SER A O 7
ATOM 9953 N N . GLY A 1 29 ? 13.542 -1.687 -11.578 1.00 0.00 29 GLY A N 7
ATOM 9954 C CA . GLY A 1 29 ? 12.748 -1.172 -10.478 1.00 0.00 29 GLY A CA 7
ATOM 9955 C C . GLY A 1 29 ? 13.593 -0.472 -9.431 1.00 0.00 29 GLY A C 7
ATOM 9956 O O . GLY A 1 29 ? 13.093 0.364 -8.677 1.00 0.00 29 GLY A O 7
ATOM 9960 N N . LEU A 1 30 ? 14.876 -0.813 -9.384 1.00 0.00 30 LEU A N 7
ATOM 9961 C CA . LEU A 1 30 ? 15.792 -0.213 -8.420 1.00 0.00 30 LEU A CA 7
ATOM 9962 C C . LEU A 1 30 ? 15.910 1.291 -8.646 1.00 0.00 30 LEU A C 7
ATOM 9963 O O . LEU A 1 30 ? 15.350 1.832 -9.600 1.00 0.00 30 LEU A O 7
ATOM 9979 N N . ASP A 1 31 ? 16.644 1.960 -7.764 1.00 0.00 31 ASP A N 7
ATOM 9980 C CA . ASP A 1 31 ? 16.839 3.402 -7.868 1.00 0.00 31 ASP A CA 7
ATOM 9981 C C . ASP A 1 31 ? 18.324 3.749 -7.894 1.00 0.00 31 ASP A C 7
ATOM 9982 O O . ASP A 1 31 ? 19.170 2.923 -7.551 1.00 0.00 31 ASP A O 7
ATOM 9991 N N . GLU A 1 32 ? 18.633 4.975 -8.305 1.00 0.00 32 GLU A N 7
ATOM 9992 C CA . GLU A 1 32 ? 20.017 5.430 -8.377 1.00 0.00 32 GLU A CA 7
ATOM 9993 C C . GLU A 1 32 ? 20.708 5.286 -7.024 1.00 0.00 32 GLU A C 7
ATOM 9994 O O . GLU A 1 32 ? 21.841 4.813 -6.942 1.00 0.00 32 GLU A O 7
ATOM 10006 N N . GLU A 1 33 ? 20.017 5.699 -5.966 1.00 0.00 33 GLU A N 7
ATOM 10007 C CA . GLU A 1 33 ? 20.565 5.618 -4.617 1.00 0.00 33 GLU A CA 7
ATOM 10008 C C . GLU A 1 33 ? 20.525 4.183 -4.099 1.00 0.00 33 GLU A C 7
ATOM 10009 O O . GLU A 1 33 ? 21.486 3.701 -3.498 1.00 0.00 33 GLU A O 7
ATOM 10021 N N . LEU A 1 34 ? 19.407 3.506 -4.336 1.00 0.00 34 LEU A N 7
ATOM 10022 C CA . LEU A 1 34 ? 19.240 2.126 -3.893 1.00 0.00 34 LEU A CA 7
ATOM 10023 C C . LEU A 1 34 ? 20.324 1.230 -4.483 1.00 0.00 34 LEU A C 7
ATOM 10024 O O . LEU A 1 34 ? 20.831 0.328 -3.815 1.00 0.00 34 LEU A O 7
ATOM 10040 N N . THR A 1 35 ? 20.679 1.486 -5.738 1.00 0.00 35 THR A N 7
ATOM 10041 C CA . THR A 1 35 ? 21.704 0.704 -6.418 1.00 0.00 35 THR A CA 7
ATOM 10042 C C . THR A 1 35 ? 22.986 0.646 -5.596 1.00 0.00 35 THR A C 7
ATOM 10043 O O . THR A 1 35 ? 23.636 -0.396 -5.515 1.00 0.00 35 THR A O 7
ATOM 10054 N N . GLU A 1 36 ? 23.344 1.772 -4.986 1.00 0.00 36 GLU A N 7
ATOM 10055 C CA . GLU A 1 36 ? 24.551 1.848 -4.170 1.00 0.00 36 GLU A CA 7
ATOM 10056 C C . GLU A 1 36 ? 24.486 0.859 -3.011 1.00 0.00 36 GLU A C 7
ATOM 10057 O O . GLU A 1 36 ? 25.514 0.406 -2.507 1.00 0.00 36 GLU A O 7
ATOM 10069 N N . LYS A 1 37 ? 23.270 0.527 -2.591 1.00 0.00 37 LYS A N 7
ATOM 10070 C CA . LYS A 1 37 ? 23.068 -0.410 -1.491 1.00 0.00 37 LYS A CA 7
ATOM 10071 C C . LYS A 1 37 ? 23.404 -1.834 -1.921 1.00 0.00 37 LYS A C 7
ATOM 10072 O O . LYS A 1 37 ? 24.211 -2.512 -1.284 1.00 0.00 37 LYS A O 7
ATOM 10091 N N . LEU A 1 38 ? 22.782 -2.282 -3.006 1.00 0.00 38 LEU A N 7
ATOM 10092 C CA . LEU A 1 38 ? 23.016 -3.626 -3.523 1.00 0.00 38 LEU A CA 7
ATOM 10093 C C . LEU A 1 38 ? 24.452 -3.778 -4.013 1.00 0.00 38 LEU A C 7
ATOM 10094 O O . LEU A 1 38 ? 25.142 -4.734 -3.657 1.00 0.00 38 LEU A O 7
ATOM 10110 N N . ILE A 1 39 ? 24.897 -2.829 -4.830 1.00 0.00 39 ILE A N 7
ATOM 10111 C CA . ILE A 1 39 ? 26.252 -2.857 -5.366 1.00 0.00 39 ILE A CA 7
ATOM 10112 C C . ILE A 1 39 ? 27.283 -2.974 -4.249 1.00 0.00 39 ILE A C 7
ATOM 10113 O O . ILE A 1 39 ? 28.371 -3.511 -4.450 1.00 0.00 39 ILE A O 7
ATOM 10129 N N . GLU A 1 40 ? 26.931 -2.468 -3.071 1.00 0.00 40 GLU A N 7
ATOM 10130 C CA . GLU A 1 40 ? 27.826 -2.517 -1.921 1.00 0.00 40 GLU A CA 7
ATOM 10131 C C . GLU A 1 40 ? 27.833 -3.909 -1.296 1.00 0.00 40 GLU A C 7
ATOM 10132 O O . GLU A 1 40 ? 28.893 -4.471 -1.018 1.00 0.00 40 GLU A O 7
ATOM 10144 N N . ARG A 1 41 ? 26.643 -4.459 -1.077 1.00 0.00 41 ARG A N 7
ATOM 10145 C CA . ARG A 1 41 ? 26.511 -5.784 -0.484 1.00 0.00 41 ARG A CA 7
ATOM 10146 C C . ARG A 1 41 ? 27.056 -6.857 -1.422 1.00 0.00 41 ARG A C 7
ATOM 10147 O O . ARG A 1 41 ? 27.789 -7.752 -1.000 1.00 0.00 41 ARG A O 7
ATOM 10168 N N . LEU A 1 42 ? 26.693 -6.761 -2.696 1.00 0.00 42 LEU A N 7
ATOM 10169 C CA . LEU A 1 42 ? 27.145 -7.723 -3.695 1.00 0.00 42 LEU A CA 7
ATOM 10170 C C . LEU A 1 42 ? 28.588 -7.446 -4.105 1.00 0.00 42 LEU A C 7
ATOM 10171 O O . LEU A 1 42 ? 29.371 -8.371 -4.319 1.00 0.00 42 LEU A O 7
ATOM 10187 N N . ASP A 1 43 ? 28.932 -6.167 -4.209 1.00 0.00 43 ASP A N 7
ATOM 10188 C CA . ASP A 1 43 ? 30.282 -5.768 -4.590 1.00 0.00 43 ASP A CA 7
ATOM 10189 C C . ASP A 1 43 ? 30.607 -6.232 -6.006 1.00 0.00 43 ASP A C 7
ATOM 10190 O O . ASP A 1 43 ? 31.773 -6.412 -6.358 1.00 0.00 43 ASP A O 7
ATOM 10199 N N . GLU A 1 44 ? 29.569 -6.424 -6.814 1.00 0.00 44 GLU A N 7
ATOM 10200 C CA . GLU A 1 44 ? 29.745 -6.869 -8.191 1.00 0.00 44 GLU A CA 7
ATOM 10201 C C . GLU A 1 44 ? 29.706 -5.686 -9.154 1.00 0.00 44 GLU A C 7
ATOM 10202 O O . GLU A 1 44 ? 29.733 -4.529 -8.735 1.00 0.00 44 GLU A O 7
ATOM 10214 N N . ASP A 1 45 ? 29.643 -5.986 -10.447 1.00 0.00 45 ASP A N 7
ATOM 10215 C CA . ASP A 1 45 ? 29.599 -4.949 -11.471 1.00 0.00 45 ASP A CA 7
ATOM 10216 C C . ASP A 1 45 ? 28.158 -4.607 -11.838 1.00 0.00 45 ASP A C 7
ATOM 10217 O O . ASP A 1 45 ? 27.506 -5.339 -12.583 1.00 0.00 45 ASP A O 7
ATOM 10226 N N . THR A 1 46 ? 27.666 -3.491 -11.309 1.00 0.00 46 THR A N 7
ATOM 10227 C CA . THR A 1 46 ? 26.302 -3.054 -11.579 1.00 0.00 46 THR A CA 7
ATOM 10228 C C . THR A 1 46 ? 26.287 -1.820 -12.474 1.00 0.00 46 THR A C 7
ATOM 10229 O O . THR A 1 46 ? 27.150 -0.950 -12.360 1.00 0.00 46 THR A O 7
ATOM 10240 N N . GLU A 1 47 ? 25.301 -1.751 -13.363 1.00 0.00 47 GLU A N 7
ATOM 10241 C CA . GLU A 1 47 ? 25.176 -0.623 -14.277 1.00 0.00 47 GLU A CA 7
ATOM 10242 C C . GLU A 1 47 ? 23.747 -0.503 -14.801 1.00 0.00 47 GLU A C 7
ATOM 10243 O O . GLU A 1 47 ? 23.087 -1.507 -15.069 1.00 0.00 47 GLU A O 7
ATOM 10255 N N . ARG A 1 48 ? 23.277 0.731 -14.944 1.00 0.00 48 ARG A N 7
ATOM 10256 C CA . ARG A 1 48 ? 21.927 0.983 -15.434 1.00 0.00 48 ARG A CA 7
ATOM 10257 C C . ARG A 1 48 ? 21.885 0.941 -16.959 1.00 0.00 48 ARG A C 7
ATOM 10258 O O . ARG A 1 48 ? 22.676 1.605 -17.630 1.00 0.00 48 ARG A O 7
ATOM 10279 N N . ASP A 1 49 ? 20.958 0.158 -17.499 1.00 0.00 49 ASP A N 7
ATOM 10280 C CA . ASP A 1 49 ? 20.813 0.030 -18.944 1.00 0.00 49 ASP A CA 7
ATOM 10281 C C . ASP A 1 49 ? 19.340 -0.018 -19.340 1.00 0.00 49 ASP A C 7
ATOM 10282 O O . ASP A 1 49 ? 18.675 -1.040 -19.172 1.00 0.00 49 ASP A O 7
ATOM 10291 N N . ASP A 1 50 ? 18.838 1.094 -19.865 1.00 0.00 50 ASP A N 7
ATOM 10292 C CA . ASP A 1 50 ? 17.444 1.179 -20.285 1.00 0.00 50 ASP A CA 7
ATOM 10293 C C . ASP A 1 50 ? 16.506 1.009 -19.093 1.00 0.00 50 ASP A C 7
ATOM 10294 O O . ASP A 1 50 ? 15.357 0.599 -19.248 1.00 0.00 50 ASP A O 7
ATOM 10303 N N . GLY A 1 51 ? 17.006 1.327 -17.903 1.00 0.00 51 GLY A N 7
ATOM 10304 C CA . GLY A 1 51 ? 16.201 1.202 -16.702 1.00 0.00 51 GLY A CA 7
ATOM 10305 C C . GLY A 1 51 ? 16.403 -0.129 -16.005 1.00 0.00 51 GLY A C 7
ATOM 10306 O O . GLY A 1 51 ? 15.800 -0.389 -14.963 1.00 0.00 51 GLY A O 7
ATOM 10310 N N . ASP A 1 52 ? 17.252 -0.973 -16.580 1.00 0.00 52 ASP A N 7
ATOM 10311 C CA . ASP A 1 52 ? 17.531 -2.285 -16.007 1.00 0.00 52 ASP A CA 7
ATOM 10312 C C . ASP A 1 52 ? 18.881 -2.291 -15.297 1.00 0.00 52 ASP A C 7
ATOM 10313 O O . ASP A 1 52 ? 19.657 -1.340 -15.407 1.00 0.00 52 ASP A O 7
ATOM 10322 N N . LEU A 1 53 ? 19.156 -3.367 -14.568 1.00 0.00 53 LEU A N 7
ATOM 10323 C CA . LEU A 1 53 ? 20.412 -3.497 -13.838 1.00 0.00 53 LEU A CA 7
ATOM 10324 C C . LEU A 1 53 ? 21.114 -4.805 -14.190 1.00 0.00 53 LEU A C 7
ATOM 10325 O O . LEU A 1 53 ? 20.535 -5.884 -14.063 1.00 0.00 53 LEU A O 7
ATOM 10341 N N . ILE A 1 54 ? 22.363 -4.700 -14.631 1.00 0.00 54 ILE A N 7
ATOM 10342 C CA . ILE A 1 54 ? 23.144 -5.875 -14.997 1.00 0.00 54 ILE A CA 7
ATOM 10343 C C . ILE A 1 54 ? 24.068 -6.297 -13.861 1.00 0.00 54 ILE A C 7
ATOM 10344 O O . ILE A 1 54 ? 24.808 -5.479 -13.312 1.00 0.00 54 ILE A O 7
ATOM 10360 N N . ILE A 1 55 ? 24.023 -7.579 -13.514 1.00 0.00 55 ILE A N 7
ATOM 10361 C CA . ILE A 1 55 ? 24.859 -8.110 -12.444 1.00 0.00 55 ILE A CA 7
ATOM 10362 C C . ILE A 1 55 ? 25.578 -9.379 -12.888 1.00 0.00 55 ILE A C 7
ATOM 10363 O O . ILE A 1 55 ? 24.946 -10.363 -13.275 1.00 0.00 55 ILE A O 7
ATOM 10379 N N . THR A 1 56 ? 26.906 -9.353 -12.827 1.00 0.00 56 THR A N 7
ATOM 10380 C CA . THR A 1 56 ? 27.713 -10.500 -13.222 1.00 0.00 56 THR A CA 7
ATOM 10381 C C . THR A 1 56 ? 28.434 -11.104 -12.022 1.00 0.00 56 THR A C 7
ATOM 10382 O O . THR A 1 56 ? 29.252 -10.445 -11.381 1.00 0.00 56 THR A O 7
ATOM 10393 N N . VAL A 1 57 ? 28.127 -12.363 -11.725 1.00 0.00 57 VAL A N 7
ATOM 10394 C CA . VAL A 1 57 ? 28.748 -13.056 -10.603 1.00 0.00 57 VAL A CA 7
ATOM 10395 C C . VAL A 1 57 ? 29.294 -14.414 -11.030 1.00 0.00 57 VAL A C 7
ATOM 10396 O O . VAL A 1 57 ? 28.538 -15.303 -11.423 1.00 0.00 57 VAL A O 7
ATOM 10409 N N . PHE A 1 58 ? 30.611 -14.567 -10.950 1.00 0.00 58 PHE A N 7
ATOM 10410 C CA . PHE A 1 58 ? 31.260 -15.817 -11.329 1.00 0.00 58 PHE A CA 7
ATOM 10411 C C . PHE A 1 58 ? 32.036 -16.405 -10.155 1.00 0.00 58 PHE A C 7
ATOM 10412 O O . PHE A 1 58 ? 32.592 -15.673 -9.335 1.00 0.00 58 PHE A O 7
ATOM 10429 N N . TYR A 1 59 ? 32.069 -17.731 -10.079 1.00 0.00 59 TYR A N 7
ATOM 10430 C CA . TYR A 1 59 ? 32.775 -18.418 -9.004 1.00 0.00 59 TYR A CA 7
ATOM 10431 C C . TYR A 1 59 ? 33.444 -19.690 -9.517 1.00 0.00 59 TYR A C 7
ATOM 10432 O O . TYR A 1 59 ? 32.851 -20.450 -10.281 1.00 0.00 59 TYR A O 7
ATOM 10450 N N . GLU A 1 60 ? 34.682 -19.913 -9.089 1.00 0.00 60 GLU A N 7
ATOM 10451 C CA . GLU A 1 60 ? 35.432 -21.093 -9.504 1.00 0.00 60 GLU A CA 7
ATOM 10452 C C . GLU A 1 60 ? 35.285 -22.218 -8.484 1.00 0.00 60 GLU A C 7
ATOM 10453 O O . GLU A 1 60 ? 34.559 -22.086 -7.499 1.00 0.00 60 GLU A O 7
ATOM 10465 N N . ARG A 1 61 ? 35.979 -23.325 -8.729 1.00 0.00 61 ARG A N 7
ATOM 10466 C CA . ARG A 1 61 ? 35.925 -24.474 -7.834 1.00 0.00 61 ARG A CA 7
ATOM 10467 C C . ARG A 1 61 ? 36.065 -24.037 -6.379 1.00 0.00 61 ARG A C 7
ATOM 10468 O O . ARG A 1 61 ? 35.462 -24.628 -5.483 1.00 0.00 61 ARG A O 7
ATOM 10489 N N . GLU A 1 62 ? 36.864 -22.999 -6.152 1.00 0.00 62 GLU A N 7
ATOM 10490 C CA . GLU A 1 62 ? 37.083 -22.485 -4.806 1.00 0.00 62 GLU A CA 7
ATOM 10491 C C . GLU A 1 62 ? 35.756 -22.202 -4.108 1.00 0.00 62 GLU A C 7
ATOM 10492 O O . GLU A 1 62 ? 35.619 -22.411 -2.902 1.00 0.00 62 GLU A O 7
ATOM 10504 N N . TYR A 1 63 ? 34.781 -21.726 -4.874 1.00 0.00 63 TYR A N 7
ATOM 10505 C CA . TYR A 1 63 ? 33.465 -21.412 -4.330 1.00 0.00 63 TYR A CA 7
ATOM 10506 C C . TYR A 1 63 ? 32.381 -22.240 -5.014 1.00 0.00 63 TYR A C 7
ATOM 10507 O O . TYR A 1 63 ? 31.190 -21.964 -4.871 1.00 0.00 63 TYR A O 7
ATOM 10525 N N . PHE A 1 64 ? 32.804 -23.257 -5.758 1.00 0.00 64 PHE A N 7
ATOM 10526 C CA . PHE A 1 64 ? 31.871 -24.126 -6.465 1.00 0.00 64 PHE A CA 7
ATOM 10527 C C . PHE A 1 64 ? 31.143 -23.361 -7.567 1.00 0.00 64 PHE A C 7
ATOM 10528 O O . PHE A 1 64 ? 30.202 -22.608 -7.317 1.00 0.00 64 PHE A O 7
ATOM 10545 N N . PRO A 1 65 ? 31.589 -23.558 -8.817 1.00 0.00 65 PRO A N 7
ATOM 10546 C CA . PRO A 1 65 ? 30.996 -22.896 -9.982 1.00 0.00 65 PRO A CA 7
ATOM 10547 C C . PRO A 1 65 ? 29.597 -23.416 -10.295 1.00 0.00 65 PRO A C 7
ATOM 10548 O O . PRO A 1 65 ? 29.322 -24.609 -10.158 1.00 0.00 65 PRO A O 7
ATOM 10559 N N . PHE A 1 66 ? 28.715 -22.515 -10.715 1.00 0.00 66 PHE A N 7
ATOM 10560 C CA . PHE A 1 66 ? 27.344 -22.884 -11.046 1.00 0.00 66 PHE A CA 7
ATOM 10561 C C . PHE A 1 66 ? 27.256 -23.427 -12.470 1.00 0.00 66 PHE A C 7
ATOM 10562 O O . PHE A 1 66 ? 27.850 -22.875 -13.395 1.00 0.00 66 PHE A O 7
ATOM 10579 N N . GLY A 1 67 ? 26.510 -24.515 -12.636 1.00 0.00 67 GLY A N 7
ATOM 10580 C CA . GLY A 1 67 ? 26.358 -25.116 -13.948 1.00 0.00 67 GLY A CA 7
ATOM 10581 C C . GLY A 1 67 ? 26.208 -26.623 -13.881 1.00 0.00 67 GLY A C 7
ATOM 10582 O O . GLY A 1 67 ? 27.126 -27.362 -14.236 1.00 0.00 67 GLY A O 7
ATOM 10586 N N . SER A 1 68 ? 25.047 -27.081 -13.424 1.00 0.00 68 SER A N 7
ATOM 10587 C CA . SER A 1 68 ? 24.782 -28.510 -13.306 1.00 0.00 68 SER A CA 7
ATOM 10588 C C . SER A 1 68 ? 23.839 -28.981 -14.410 1.00 0.00 68 SER A C 7
ATOM 10589 O O . SER A 1 68 ? 22.921 -29.762 -14.164 1.00 0.00 68 SER A O 7
ATOM 10597 N N . GLU A 1 69 ? 24.073 -28.497 -15.626 1.00 0.00 69 GLU A N 7
ATOM 10598 C CA . GLU A 1 69 ? 23.244 -28.867 -16.767 1.00 0.00 69 GLU A CA 7
ATOM 10599 C C . GLU A 1 69 ? 23.255 -30.378 -16.980 1.00 0.00 69 GLU A C 7
ATOM 10600 O O . GLU A 1 69 ? 22.348 -30.934 -17.599 1.00 0.00 69 GLU A O 7
ATOM 10612 N N . GLU A 1 70 ? 24.287 -31.036 -16.461 1.00 0.00 70 GLU A N 7
ATOM 10613 C CA . GLU A 1 70 ? 24.416 -32.482 -16.596 1.00 0.00 70 GLU A CA 7
ATOM 10614 C C . GLU A 1 70 ? 23.339 -33.202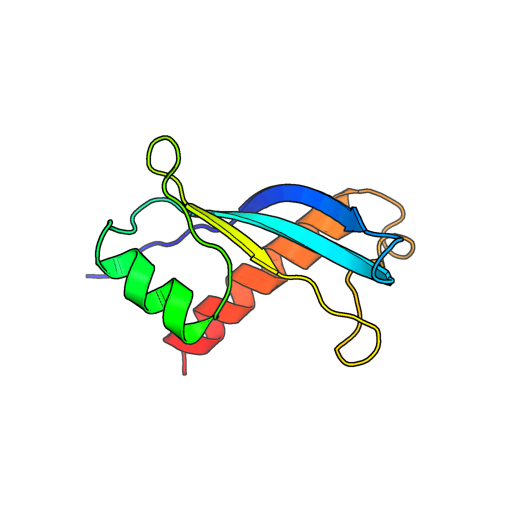 -15.789 1.00 0.00 70 GLU A C 7
ATOM 10615 O O . GLU A 1 70 ? 22.974 -34.337 -16.095 1.00 0.00 70 GLU A O 7
ATOM 10627 N N . SER A 1 71 ? 22.834 -32.533 -14.758 1.00 0.00 71 SER A N 7
ATOM 10628 C CA . SER A 1 71 ? 21.802 -33.109 -13.904 1.00 0.00 71 SER A CA 7
ATOM 10629 C C . SER A 1 71 ? 20.427 -32.985 -14.554 1.00 0.00 71 SER A C 7
ATOM 10630 O O . SER A 1 71 ? 19.729 -33.979 -14.754 1.00 0.00 71 SER A O 7
ATOM 10638 N N . LYS A 1 72 ? 20.044 -31.755 -14.882 1.00 0.00 72 LYS A N 7
ATOM 10639 C CA . LYS A 1 72 ? 18.754 -31.498 -15.511 1.00 0.00 72 LYS A CA 7
ATOM 10640 C C . LYS A 1 72 ? 18.746 -31.984 -16.957 1.00 0.00 72 LYS A C 7
ATOM 10641 O O . LYS A 1 72 ? 17.688 -32.238 -17.532 1.00 0.00 72 LYS A O 7
ATOM 10660 N N . VAL A 1 73 ? 19.934 -32.113 -17.539 1.00 0.00 73 VAL A N 7
ATOM 10661 C CA . VAL A 1 73 ? 20.065 -32.572 -18.917 1.00 0.00 73 VAL A CA 7
ATOM 10662 C C . VAL A 1 73 ? 19.456 -31.568 -19.890 1.00 0.00 73 VAL A C 7
ATOM 10663 O O . VAL A 1 73 ? 18.774 -31.945 -20.843 1.00 0.00 73 VAL A O 7
ATOM 10676 N N . LYS A 1 74 ? 19.709 -30.287 -19.644 1.00 0.00 74 LYS A N 7
ATOM 10677 C CA . LYS A 1 74 ? 19.188 -29.227 -20.499 1.00 0.00 74 LYS A CA 7
ATOM 10678 C C . LYS A 1 74 ? 19.676 -27.860 -20.029 1.00 0.00 74 LYS A C 7
ATOM 10679 O O . LYS A 1 74 ? 20.005 -27.678 -18.857 1.00 0.00 74 LYS A O 7
ATOM 10698 N N . MET A 1 75 ? 19.718 -26.903 -20.950 1.00 0.00 75 MET A N 7
ATOM 10699 C CA . MET A 1 75 ? 20.163 -25.552 -20.628 1.00 0.00 75 MET A CA 7
ATOM 10700 C C . MET A 1 75 ? 19.298 -24.942 -19.530 1.00 0.00 75 MET A C 7
ATOM 10701 O O . MET A 1 75 ? 19.733 -24.042 -18.812 1.00 0.00 75 MET A O 7
ATOM 10715 N N . ALA A 1 76 ? 18.071 -25.437 -19.405 1.00 0.00 76 ALA A N 7
ATOM 10716 C CA . ALA A 1 76 ? 17.146 -24.942 -18.394 1.00 0.00 76 ALA A CA 7
ATOM 10717 C C . ALA A 1 76 ? 17.803 -24.910 -17.018 1.00 0.00 76 ALA A C 7
ATOM 10718 O O . ALA A 1 76 ? 17.467 -24.074 -16.179 1.00 0.00 76 ALA A O 7
ATOM 10725 N N . ASP A 1 77 ? 18.740 -25.824 -16.793 1.00 0.00 77 ASP A N 7
ATOM 10726 C CA . ASP A 1 77 ? 19.445 -25.900 -15.519 1.00 0.00 77 ASP A CA 7
ATOM 10727 C C . ASP A 1 77 ? 20.278 -24.644 -15.283 1.00 0.00 77 ASP A C 7
ATOM 10728 O O . ASP A 1 77 ? 20.372 -24.150 -14.160 1.00 0.00 77 ASP A O 7
ATOM 10737 N N . PHE A 1 78 ? 20.883 -24.133 -16.350 1.00 0.00 78 PHE A N 7
ATOM 10738 C CA . PHE A 1 78 ? 21.711 -22.936 -16.260 1.00 0.00 78 PHE A CA 7
ATOM 10739 C C . PHE A 1 78 ? 20.865 -21.715 -15.912 1.00 0.00 78 PHE A C 7
ATOM 10740 O O . PHE A 1 78 ? 21.172 -20.982 -14.971 1.00 0.00 78 PHE A O 7
ATOM 10757 N N . ILE A 1 79 ? 19.801 -21.502 -16.678 1.00 0.00 79 ILE A N 7
ATOM 10758 C CA . ILE A 1 79 ? 18.910 -20.371 -16.451 1.00 0.00 79 ILE A CA 7
ATOM 10759 C C . ILE A 1 79 ? 18.172 -20.510 -15.124 1.00 0.00 79 ILE A C 7
ATOM 10760 O O . ILE A 1 79 ? 17.933 -19.524 -14.428 1.00 0.00 79 ILE A O 7
ATOM 10776 N N . ALA A 1 80 ? 17.813 -21.743 -14.779 1.00 0.00 80 ALA A N 7
ATOM 10777 C CA . ALA A 1 80 ? 17.105 -22.012 -13.534 1.00 0.00 80 ALA A CA 7
ATOM 10778 C C . ALA A 1 80 ? 18.024 -21.835 -12.330 1.00 0.00 80 ALA A C 7
ATOM 10779 O O . ALA A 1 80 ? 17.669 -21.166 -11.360 1.00 0.00 80 ALA A O 7
ATOM 10786 N N . ARG A 1 81 ? 19.206 -22.440 -12.400 1.00 0.00 81 ARG A N 7
ATOM 10787 C CA . ARG A 1 81 ? 20.175 -22.350 -11.315 1.00 0.00 81 ARG A CA 7
ATOM 10788 C C . ARG A 1 81 ? 20.539 -20.896 -11.030 1.00 0.00 81 ARG A C 7
ATOM 10789 O O . ARG A 1 81 ? 20.680 -20.497 -9.875 1.00 0.00 81 ARG A O 7
ATOM 10810 N N . GLU A 1 82 ? 20.691 -20.110 -12.092 1.00 0.00 82 GLU A N 7
ATOM 10811 C CA . GLU A 1 82 ? 21.041 -18.701 -11.955 1.00 0.00 82 GLU A CA 7
ATOM 10812 C C . GLU A 1 82 ? 19.843 -17.888 -11.472 1.00 0.00 82 GLU A C 7
ATOM 10813 O O . GLU A 1 82 ? 19.959 -17.084 -10.547 1.00 0.00 82 GLU A O 7
ATOM 10825 N N . GLU A 1 83 ? 18.694 -18.104 -12.105 1.00 0.00 83 GLU A N 7
ATOM 10826 C CA . GLU A 1 83 ? 17.476 -17.391 -11.740 1.00 0.00 83 GLU A CA 7
ATOM 10827 C C . GLU A 1 83 ? 17.143 -17.600 -10.266 1.00 0.00 83 GLU A C 7
ATOM 10828 O O .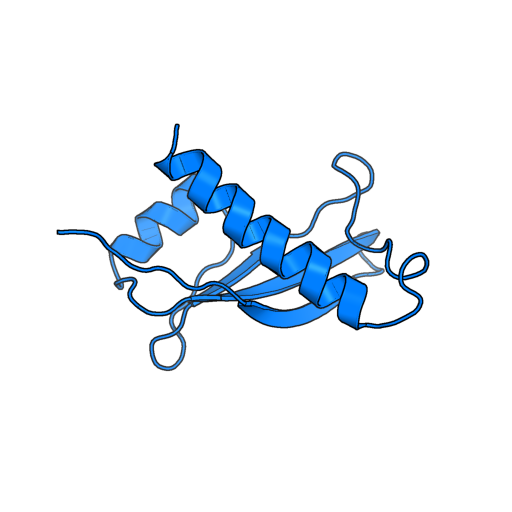 GLU A 1 83 ? 16.950 -16.640 -9.520 1.00 0.00 83 GLU A O 7
ATOM 10840 N N . ILE A 1 84 ? 17.077 -18.862 -9.854 1.00 0.00 84 ILE A N 7
ATOM 10841 C CA . ILE A 1 84 ? 16.768 -19.198 -8.470 1.00 0.00 84 ILE A CA 7
ATOM 10842 C C . ILE A 1 84 ? 17.870 -18.722 -7.529 1.00 0.00 84 ILE A C 7
ATOM 10843 O O . ILE A 1 84 ? 17.610 -18.381 -6.376 1.00 0.00 84 ILE A O 7
ATOM 10859 N N . GLU A 1 85 ? 19.100 -18.700 -8.032 1.00 0.00 85 GLU A N 7
ATOM 10860 C CA . GLU A 1 85 ? 20.242 -18.264 -7.236 1.00 0.00 85 GLU A CA 7
ATOM 10861 C C . GLU A 1 85 ? 20.075 -16.813 -6.794 1.00 0.00 85 GLU A C 7
ATOM 10862 O O . GLU A 1 85 ? 20.279 -16.481 -5.627 1.00 0.00 85 GLU A O 7
ATOM 10874 N N . MET A 1 86 ? 19.703 -15.953 -7.736 1.00 0.00 86 MET A N 7
ATOM 10875 C CA . MET A 1 86 ? 19.508 -14.537 -7.445 1.00 0.00 86 MET A CA 7
ATOM 10876 C C . MET A 1 86 ? 18.181 -14.308 -6.728 1.00 0.00 86 MET A C 7
ATOM 10877 O O . MET A 1 86 ? 18.116 -13.572 -5.744 1.00 0.00 86 MET A O 7
ATOM 10891 N N . MET A 1 87 ? 17.126 -14.943 -7.227 1.00 0.00 87 MET A N 7
ATOM 10892 C CA . MET A 1 87 ? 15.801 -14.808 -6.633 1.00 0.00 87 MET A CA 7
ATOM 10893 C C . MET A 1 87 ? 15.815 -15.241 -5.171 1.00 0.00 87 MET A C 7
ATOM 10894 O O . MET A 1 87 ? 15.269 -14.557 -4.305 1.00 0.00 87 MET A O 7
ATOM 10908 N N . VAL A 1 88 ? 16.441 -16.382 -4.902 1.00 0.00 88 VAL A N 7
ATOM 10909 C CA . VAL A 1 88 ? 16.526 -16.906 -3.544 1.00 0.00 88 VAL A CA 7
ATOM 10910 C C . VAL A 1 88 ? 17.501 -16.092 -2.701 1.00 0.00 88 VAL A C 7
ATOM 10911 O O . VAL A 1 88 ? 17.266 -15.855 -1.516 1.00 0.00 88 VAL A O 7
ATOM 10924 N N . PHE A 1 89 ? 18.597 -15.666 -3.320 1.00 0.00 89 PHE A N 7
ATOM 10925 C CA . PHE A 1 89 ? 19.609 -14.878 -2.626 1.00 0.00 89 PHE A CA 7
ATOM 10926 C C . PHE A 1 89 ? 18.992 -13.633 -1.995 1.00 0.00 89 PHE A C 7
ATOM 10927 O O . PHE A 1 89 ? 19.129 -13.399 -0.794 1.00 0.00 89 PHE A O 7
ATOM 10944 N N . LEU A 1 90 ? 18.312 -12.838 -2.814 1.00 0.00 90 LEU A N 7
ATOM 10945 C CA . LEU A 1 90 ? 17.673 -11.616 -2.338 1.00 0.00 90 LEU A CA 7
ATOM 10946 C C . LEU A 1 90 ? 16.539 -11.937 -1.369 1.00 0.00 90 LEU A C 7
ATOM 10947 O O . LEU A 1 90 ? 16.333 -11.230 -0.382 1.00 0.00 90 LEU A O 7
ATOM 10963 N N . SER A 1 91 ? 15.807 -13.009 -1.656 1.00 0.00 91 SER A N 7
ATOM 10964 C CA . SER A 1 91 ? 14.693 -13.422 -0.811 1.00 0.00 91 SER A CA 7
ATOM 10965 C C . SER A 1 91 ? 15.144 -13.598 0.636 1.00 0.00 91 SER A C 7
ATOM 10966 O O . SER A 1 91 ? 14.379 -13.359 1.570 1.00 0.00 91 SER A O 7
ATOM 10974 N N . SER A 1 92 ? 16.393 -14.017 0.813 1.00 0.00 92 SER A N 7
ATOM 10975 C CA . SER A 1 92 ? 16.947 -14.228 2.145 1.00 0.00 92 SER A CA 7
ATOM 10976 C C . SER A 1 92 ? 17.113 -12.902 2.881 1.00 0.00 92 SER A C 7
ATOM 10977 O O . SER A 1 92 ? 16.978 -12.836 4.103 1.00 0.00 92 SER A O 7
ATOM 10985 N N . VAL A 1 93 ? 17.409 -11.848 2.128 1.00 0.00 93 VAL A N 7
ATOM 10986 C CA . VAL A 1 93 ? 17.593 -10.522 2.707 1.00 0.00 93 VAL A CA 7
ATOM 10987 C C . VAL A 1 93 ? 16.255 -9.820 2.908 1.00 0.00 93 VAL A C 7
ATOM 10988 O O . VAL A 1 93 ? 16.089 -9.032 3.840 1.00 0.00 93 VAL A O 7
ATOM 11001 N N . LEU A 1 94 ? 15.303 -10.110 2.029 1.00 0.00 94 LEU A N 7
ATOM 11002 C CA . LEU A 1 94 ? 13.977 -9.506 2.109 1.00 0.00 94 LEU A CA 7
ATOM 11003 C C . LEU A 1 94 ? 13.141 -10.173 3.196 1.00 0.00 94 LEU A C 7
ATOM 11004 O O . LEU A 1 94 ? 12.295 -9.533 3.821 1.00 0.00 94 LEU A O 7
ATOM 11020 N N . GLU A 1 95 ? 13.384 -11.461 3.417 1.00 0.00 95 GLU A N 7
ATOM 11021 C CA . GLU A 1 95 ? 12.653 -12.213 4.430 1.00 0.00 95 GLU A CA 7
ATOM 11022 C C . GLU A 1 95 ? 12.777 -11.547 5.797 1.00 0.00 95 GLU A C 7
ATOM 11023 O O . GLU A 1 95 ? 11.917 -11.715 6.661 1.00 0.00 95 GLU A O 7
ATOM 11035 N N . ASP A 1 96 ? 13.854 -10.792 5.985 1.00 0.00 96 ASP A N 7
ATOM 11036 C CA . ASP A 1 96 ? 14.092 -10.100 7.247 1.00 0.00 96 ASP A CA 7
ATOM 11037 C C . ASP A 1 96 ? 14.130 -8.590 7.039 1.00 0.00 96 ASP A C 7
ATOM 11038 O O . ASP A 1 96 ? 14.196 -7.822 8.000 1.00 0.00 96 ASP A O 7
ATOM 11047 N N . MET A 1 1 ? -1.736 0.857 -7.077 1.00 0.00 1 MET A N 8
ATOM 11048 C CA . MET A 1 1 ? -0.585 0.316 -7.791 1.00 0.00 1 MET A CA 8
ATOM 11049 C C . MET A 1 1 ? 0.298 -0.504 -6.856 1.00 0.00 1 MET A C 8
ATOM 11050 O O . MET A 1 1 ? 0.636 -0.061 -5.759 1.00 0.00 1 MET A O 8
ATOM 11064 N N . VAL A 1 2 ? 0.669 -1.701 -7.299 1.00 0.00 2 VAL A N 8
ATOM 11065 C CA . VAL A 1 2 ? 1.514 -2.582 -6.502 1.00 0.00 2 VAL A CA 8
ATOM 11066 C C . VAL A 1 2 ? 2.434 -3.413 -7.390 1.00 0.00 2 VAL A C 8
ATOM 11067 O O . VAL A 1 2 ? 2.057 -3.811 -8.492 1.00 0.00 2 VAL A O 8
ATOM 11080 N N . PHE A 1 3 ? 3.643 -3.671 -6.902 1.00 0.00 3 PHE A N 8
ATOM 11081 C CA . PHE A 1 3 ? 4.619 -4.454 -7.652 1.00 0.00 3 PHE A CA 8
ATOM 11082 C C . PHE A 1 3 ? 5.863 -4.722 -6.811 1.00 0.00 3 PHE A C 8
ATOM 11083 O O . PHE A 1 3 ? 6.139 -4.009 -5.847 1.00 0.00 3 PHE A O 8
ATOM 11100 N N . TYR A 1 4 ? 6.610 -5.756 -7.183 1.00 0.00 4 TYR A N 8
ATOM 11101 C CA . TYR A 1 4 ? 7.823 -6.121 -6.462 1.00 0.00 4 TYR A CA 8
ATOM 11102 C C . TYR A 1 4 ? 9.010 -6.234 -7.414 1.00 0.00 4 TYR A C 8
ATOM 11103 O O . TYR A 1 4 ? 8.884 -5.985 -8.614 1.00 0.00 4 TYR A O 8
ATOM 11121 N N . LEU A 1 5 ? 10.162 -6.612 -6.871 1.00 0.00 5 LEU A N 8
ATOM 11122 C CA . LEU A 1 5 ? 11.373 -6.759 -7.671 1.00 0.00 5 LEU A CA 8
ATOM 11123 C C . LEU A 1 5 ? 11.658 -8.229 -7.962 1.00 0.00 5 LEU A C 8
ATOM 11124 O O . LEU A 1 5 ? 11.618 -9.070 -7.064 1.00 0.00 5 LEU A O 8
ATOM 11140 N N . LYS A 1 6 ? 11.947 -8.532 -9.223 1.00 0.00 6 LYS A N 8
ATOM 11141 C CA . LYS A 1 6 ? 12.243 -9.899 -9.633 1.00 0.00 6 LYS A CA 8
ATOM 11142 C C . LYS A 1 6 ? 13.589 -9.974 -10.346 1.00 0.00 6 LYS A C 8
ATOM 11143 O O . LYS A 1 6 ? 13.997 -9.031 -11.024 1.00 0.00 6 LYS A O 8
ATOM 11162 N N . VAL A 1 7 ? 14.275 -11.102 -10.190 1.00 0.00 7 VAL A N 8
ATOM 11163 C CA . VAL A 1 7 ? 15.574 -11.301 -10.820 1.00 0.00 7 VAL A CA 8
ATOM 11164 C C . VAL A 1 7 ? 15.532 -12.459 -11.811 1.00 0.00 7 VAL A C 8
ATOM 11165 O O . VAL A 1 7 ? 15.191 -13.586 -11.452 1.00 0.00 7 VAL A O 8
ATOM 11178 N N . LYS A 1 8 ? 15.882 -12.174 -13.061 1.00 0.00 8 LYS A N 8
ATOM 11179 C CA . LYS A 1 8 ? 15.887 -13.192 -14.105 1.00 0.00 8 LYS A CA 8
ATOM 11180 C C . LYS A 1 8 ? 17.164 -13.113 -14.936 1.00 0.00 8 LYS A C 8
ATOM 11181 O O . LYS A 1 8 ? 17.779 -12.052 -15.048 1.00 0.00 8 LYS A O 8
ATOM 11200 N N . VAL A 1 9 ? 17.557 -14.241 -15.518 1.00 0.00 9 VAL A N 8
ATOM 11201 C CA . VAL A 1 9 ? 18.760 -14.299 -16.340 1.00 0.00 9 VAL A CA 8
ATOM 11202 C C . VAL A 1 9 ? 18.514 -13.690 -17.716 1.00 0.00 9 VAL A C 8
ATOM 11203 O O . VAL A 1 9 ? 17.506 -13.978 -18.361 1.00 0.00 9 VAL A O 8
ATOM 11216 N N . GLU A 1 10 ? 19.442 -12.848 -18.159 1.00 0.00 10 GLU A N 8
ATOM 11217 C CA . GLU A 1 10 ? 19.325 -12.198 -19.459 1.00 0.00 10 GLU A CA 8
ATOM 11218 C C . GLU A 1 10 ? 20.425 -12.672 -20.405 1.00 0.00 10 GLU A C 8
ATOM 11219 O O . GLU A 1 10 ? 20.250 -12.680 -21.623 1.00 0.00 10 GLU A O 8
ATOM 11231 N N . ASP A 1 11 ? 21.559 -13.065 -19.834 1.00 0.00 11 ASP A N 8
ATOM 11232 C CA . ASP A 1 11 ? 22.688 -13.541 -20.625 1.00 0.00 11 ASP A CA 8
ATOM 11233 C C . ASP A 1 11 ? 23.693 -14.280 -19.747 1.00 0.00 11 ASP A C 8
ATOM 11234 O O . ASP A 1 11 ? 24.316 -13.689 -18.866 1.00 0.00 11 ASP A O 8
ATOM 11243 N N . PHE A 1 12 ? 23.844 -15.577 -19.994 1.00 0.00 12 PHE A N 8
ATOM 11244 C CA . PHE A 1 12 ? 24.772 -16.399 -19.225 1.00 0.00 12 PHE A CA 8
ATOM 11245 C C . PHE A 1 12 ? 26.005 -16.748 -20.054 1.00 0.00 12 PHE A C 8
ATOM 11246 O O . PHE A 1 12 ? 25.984 -16.669 -21.281 1.00 0.00 12 PHE A O 8
ATOM 11263 N N . GLY A 1 13 ? 27.079 -17.135 -19.372 1.00 0.00 13 GLY A N 8
ATOM 11264 C CA . GLY A 1 13 ? 28.306 -17.490 -20.060 1.00 0.00 13 GLY A CA 8
ATOM 11265 C C . GLY A 1 13 ? 29.348 -18.072 -19.125 1.00 0.00 13 GLY A C 8
ATOM 11266 O O . GLY A 1 13 ? 29.255 -17.917 -17.907 1.00 0.00 13 GLY A O 8
ATOM 11270 N N . PHE A 1 14 ? 30.341 -18.746 -19.695 1.00 0.00 14 PHE A N 8
ATOM 11271 C CA . PHE A 1 14 ? 31.404 -19.356 -18.904 1.00 0.00 14 PHE A CA 8
ATOM 11272 C C . PHE A 1 14 ? 32.775 -18.891 -19.384 1.00 0.00 14 PHE A C 8
ATOM 11273 O O . PHE A 1 14 ? 33.013 -18.762 -20.585 1.00 0.00 14 PHE A O 8
ATOM 11290 N N . ARG A 1 15 ? 33.673 -18.639 -18.437 1.00 0.00 15 ARG A N 8
ATOM 11291 C CA . ARG A 1 15 ? 35.020 -18.187 -18.762 1.00 0.00 15 ARG A CA 8
ATOM 11292 C C . ARG A 1 15 ? 36.055 -19.242 -18.382 1.00 0.00 15 ARG A C 8
ATOM 11293 O O . ARG A 1 15 ? 36.313 -19.474 -17.202 1.00 0.00 15 ARG A O 8
ATOM 11314 N N . GLU A 1 16 ? 36.644 -19.876 -19.391 1.00 0.00 16 GLU A N 8
ATOM 11315 C CA . GLU A 1 16 ? 37.649 -20.907 -19.161 1.00 0.00 16 GLU A CA 8
ATOM 11316 C C . GLU A 1 16 ? 38.937 -20.299 -18.612 1.00 0.00 16 GLU A C 8
ATOM 11317 O O . GLU A 1 16 ? 39.703 -20.965 -17.917 1.00 0.00 16 GLU A O 8
ATOM 11329 N N . ASP A 1 17 ? 39.167 -19.030 -18.931 1.00 0.00 17 ASP A N 8
ATOM 11330 C CA . ASP A 1 17 ? 40.361 -18.331 -18.470 1.00 0.00 17 ASP A CA 8
ATOM 11331 C C . ASP A 1 17 ? 40.331 -18.145 -16.956 1.00 0.00 17 ASP A C 8
ATOM 11332 O O . ASP A 1 17 ? 41.376 -18.053 -16.312 1.00 0.00 17 ASP A O 8
ATOM 11341 N N . MET A 1 18 ? 39.128 -18.090 -16.395 1.00 0.00 18 MET A N 8
ATOM 11342 C CA . MET A 1 18 ? 38.963 -17.914 -14.957 1.00 0.00 18 MET A CA 8
ATOM 11343 C C . MET A 1 18 ? 38.622 -19.240 -14.284 1.00 0.00 18 MET A C 8
ATOM 11344 O O . MET A 1 18 ? 38.926 -19.447 -13.110 1.00 0.00 18 MET A O 8
ATOM 11358 N N . GLY A 1 19 ? 37.988 -20.135 -15.035 1.00 0.00 19 GLY A N 8
ATOM 11359 C CA . GLY A 1 19 ? 37.616 -21.429 -14.493 1.00 0.00 19 GLY A CA 8
ATOM 11360 C C . GLY A 1 19 ? 36.273 -21.399 -13.791 1.00 0.00 19 GLY A C 8
ATOM 11361 O O . GLY A 1 19 ? 35.920 -22.333 -13.069 1.00 0.00 19 GLY A O 8
ATOM 11365 N N . LEU A 1 20 ? 35.522 -20.323 -14.000 1.00 0.00 20 LEU A N 8
ATOM 11366 C CA . LEU A 1 20 ? 34.210 -20.174 -13.379 1.00 0.00 20 LEU A CA 8
ATOM 11367 C C . LEU A 1 20 ? 33.178 -19.697 -14.396 1.00 0.00 20 LEU A C 8
ATOM 11368 O O . LEU A 1 20 ? 33.527 -19.270 -15.496 1.00 0.00 20 LEU A O 8
ATOM 11384 N N . ASN A 1 21 ? 31.905 -19.770 -14.019 1.00 0.00 21 ASN A N 8
ATOM 11385 C CA . ASN A 1 21 ? 30.822 -19.343 -14.897 1.00 0.00 21 ASN A CA 8
ATOM 11386 C C . ASN A 1 21 ? 30.145 -18.088 -14.355 1.00 0.00 21 ASN A C 8
ATOM 11387 O O . ASN A 1 21 ? 30.057 -17.891 -13.143 1.00 0.00 21 ASN A O 8
ATOM 11398 N N . TYR A 1 22 ? 29.667 -17.243 -15.261 1.00 0.00 22 TYR A N 8
ATOM 11399 C CA . TYR A 1 22 ? 28.999 -16.006 -14.875 1.00 0.00 22 TYR A CA 8
ATOM 11400 C C . TYR A 1 22 ? 27.649 -15.874 -15.574 1.00 0.00 22 TYR A C 8
ATOM 11401 O O . TYR A 1 22 ? 27.391 -16.535 -16.580 1.00 0.00 22 TYR A O 8
ATOM 11419 N N . VAL A 1 23 ? 26.791 -15.015 -15.033 1.00 0.00 23 VAL A N 8
ATOM 11420 C CA . VAL A 1 23 ? 25.468 -14.794 -15.605 1.00 0.00 23 VAL A CA 8
ATOM 11421 C C . VAL A 1 23 ? 24.969 -13.385 -15.306 1.00 0.00 23 VAL A C 8
ATOM 11422 O O . VAL A 1 23 ? 25.179 -12.859 -14.213 1.00 0.00 23 VAL A O 8
ATOM 11435 N N . ARG A 1 24 ? 24.306 -12.778 -16.286 1.00 0.00 24 ARG A N 8
ATOM 11436 C CA . ARG A 1 24 ? 23.777 -11.428 -16.128 1.00 0.00 24 ARG A CA 8
ATOM 11437 C C . ARG A 1 24 ? 22.291 -11.464 -15.786 1.00 0.00 24 ARG A C 8
ATOM 11438 O O . ARG A 1 24 ? 21.501 -12.115 -16.469 1.00 0.00 24 ARG A O 8
ATOM 11459 N N . TYR A 1 25 ? 21.917 -10.759 -14.723 1.00 0.00 25 TYR A N 8
ATOM 11460 C CA . TYR A 1 25 ? 20.526 -10.712 -14.288 1.00 0.00 25 TYR A CA 8
ATOM 11461 C C . TYR A 1 25 ? 19.884 -9.379 -14.660 1.00 0.00 25 TYR A C 8
ATOM 11462 O O . TYR A 1 25 ? 20.557 -8.351 -14.731 1.00 0.00 25 TYR A O 8
ATOM 11480 N N . ARG A 1 26 ? 18.576 -9.406 -14.896 1.00 0.00 26 ARG A N 8
ATOM 11481 C CA . ARG A 1 26 ? 17.841 -8.201 -15.262 1.00 0.00 26 ARG A CA 8
ATOM 11482 C C . ARG A 1 26 ? 16.941 -7.745 -14.117 1.00 0.00 26 ARG A C 8
ATOM 11483 O O . ARG A 1 26 ? 15.971 -8.418 -13.770 1.00 0.00 26 ARG A O 8
ATOM 11504 N N . VAL A 1 27 ? 17.271 -6.597 -13.534 1.00 0.00 27 VAL A N 8
ATOM 11505 C CA . VAL A 1 27 ? 16.493 -6.050 -12.428 1.00 0.00 27 VAL A CA 8
ATOM 11506 C C . VAL A 1 27 ? 15.994 -4.646 -12.750 1.00 0.00 27 VAL A C 8
ATOM 11507 O O . VAL A 1 27 ? 16.786 -3.729 -12.966 1.00 0.00 27 VAL A O 8
ATOM 11520 N N . SER A 1 28 ? 14.675 -4.485 -12.779 1.00 0.00 28 SER A N 8
ATOM 11521 C CA . SER A 1 28 ? 14.069 -3.192 -13.077 1.00 0.00 28 SER A CA 8
ATOM 11522 C C . SER A 1 28 ? 13.237 -2.697 -11.898 1.00 0.00 28 SER A C 8
ATOM 11523 O O . SER A 1 28 ? 12.474 -3.455 -11.300 1.00 0.00 28 SER A O 8
ATOM 11531 N N . GLY A 1 29 ? 13.391 -1.418 -11.569 1.00 0.00 29 GLY A N 8
ATOM 11532 C CA . GLY A 1 29 ? 12.649 -0.843 -10.462 1.00 0.00 29 GLY A CA 8
ATOM 11533 C C . GLY A 1 29 ? 13.556 -0.279 -9.387 1.00 0.00 29 GLY A C 8
ATOM 11534 O O . GLY A 1 29 ? 13.172 -0.199 -8.219 1.00 0.00 29 GLY A O 8
ATOM 11538 N N . LEU A 1 30 ? 14.764 0.112 -9.779 1.00 0.00 30 LEU A N 8
ATOM 11539 C CA . LEU A 1 30 ? 15.730 0.670 -8.839 1.00 0.00 30 LEU A CA 8
ATOM 11540 C C . LEU A 1 30 ? 16.120 2.090 -9.237 1.00 0.00 30 LEU A C 8
ATOM 11541 O O . LEU A 1 30 ? 15.653 2.611 -10.250 1.00 0.00 30 LEU A O 8
ATOM 11557 N N . ASP A 1 31 ? 16.979 2.709 -8.435 1.00 0.00 31 ASP A N 8
ATOM 11558 C CA . ASP A 1 31 ? 17.434 4.067 -8.705 1.00 0.00 31 ASP A CA 8
ATOM 11559 C C . ASP A 1 31 ? 18.953 4.114 -8.843 1.00 0.00 31 ASP A C 8
ATOM 11560 O O . ASP A 1 31 ? 19.640 3.131 -8.569 1.00 0.00 31 ASP A O 8
ATOM 11569 N N . GLU A 1 32 ? 19.468 5.262 -9.271 1.00 0.00 32 GLU A N 8
ATOM 11570 C CA . GLU A 1 32 ? 20.905 5.435 -9.447 1.00 0.00 32 GLU A CA 8
ATOM 11571 C C . GLU A 1 32 ? 21.624 5.422 -8.100 1.00 0.00 32 GLU A C 8
ATOM 11572 O O . GLU A 1 32 ? 22.709 4.856 -7.971 1.00 0.00 32 GLU A O 8
ATOM 11584 N N . GLU A 1 33 ? 21.010 6.050 -7.103 1.00 0.00 33 GLU A N 8
ATOM 11585 C CA . GLU A 1 33 ? 21.592 6.112 -5.767 1.00 0.00 33 GLU A CA 8
ATOM 11586 C C . GLU A 1 33 ? 21.428 4.780 -5.040 1.00 0.00 33 GLU A C 8
ATOM 11587 O O . GLU A 1 33 ? 22.351 4.303 -4.378 1.00 0.00 33 GLU A O 8
ATOM 11599 N N . LEU A 1 34 ? 20.247 4.184 -5.168 1.00 0.00 34 LEU A N 8
ATOM 11600 C CA . LEU A 1 34 ? 19.961 2.907 -4.524 1.00 0.00 34 LEU A CA 8
ATOM 11601 C C . LEU A 1 34 ? 20.930 1.829 -4.997 1.00 0.00 34 LEU A C 8
ATOM 11602 O O . LEU A 1 34 ? 21.441 1.043 -4.198 1.00 0.00 34 LEU A O 8
ATOM 11618 N N . THR A 1 35 ? 21.182 1.798 -6.302 1.00 0.00 35 THR A N 8
ATOM 11619 C CA . THR A 1 35 ? 22.090 0.817 -6.883 1.00 0.00 35 THR A CA 8
ATOM 11620 C C . THR A 1 35 ? 23.439 0.830 -6.173 1.00 0.00 35 THR A C 8
ATOM 11621 O O . THR A 1 35 ? 24.030 -0.220 -5.924 1.00 0.00 35 THR A O 8
ATOM 11632 N N . GLU A 1 36 ? 23.921 2.027 -5.850 1.00 0.00 36 GLU A N 8
ATOM 11633 C CA . GLU A 1 36 ? 25.202 2.175 -5.169 1.00 0.00 36 GLU A CA 8
ATOM 11634 C C . GLU A 1 36 ? 25.192 1.448 -3.827 1.00 0.00 36 GLU A C 8
ATOM 11635 O O . GLU A 1 36 ? 26.236 1.027 -3.328 1.00 0.00 36 GLU A O 8
ATOM 11647 N N . LYS A 1 37 ? 24.005 1.304 -3.248 1.00 0.00 37 LYS A N 8
ATOM 11648 C CA . LYS A 1 37 ? 23.856 0.628 -1.965 1.00 0.00 37 LYS A CA 8
ATOM 11649 C C . LYS A 1 37 ? 24.085 -0.873 -2.111 1.00 0.00 37 LYS A C 8
ATOM 11650 O O . LYS A 1 37 ? 24.915 -1.456 -1.411 1.00 0.00 37 LYS A O 8
ATOM 11669 N N . LEU A 1 38 ? 23.347 -1.493 -3.024 1.00 0.00 38 LEU A N 8
ATOM 11670 C CA . LEU A 1 38 ? 23.470 -2.927 -3.264 1.00 0.00 38 LEU A CA 8
ATOM 11671 C C . LEU A 1 38 ? 24.846 -3.268 -3.826 1.00 0.00 38 LEU A C 8
ATOM 11672 O O . LEU A 1 38 ? 25.523 -4.171 -3.333 1.00 0.00 38 LEU A O 8
ATOM 11688 N N . ILE A 1 39 ? 25.255 -2.540 -4.860 1.00 0.00 39 ILE A N 8
ATOM 11689 C CA . ILE A 1 39 ? 26.552 -2.764 -5.487 1.00 0.00 39 ILE A CA 8
ATOM 11690 C C . ILE A 1 39 ? 27.678 -2.692 -4.461 1.00 0.00 39 ILE A C 8
ATOM 11691 O O . ILE A 1 39 ? 28.724 -3.318 -4.629 1.00 0.00 39 ILE A O 8
ATOM 11707 N N . GLU A 1 40 ? 27.455 -1.926 -3.398 1.00 0.00 40 GLU A N 8
ATOM 11708 C CA . GLU A 1 40 ? 28.451 -1.774 -2.344 1.00 0.00 40 GLU A CA 8
ATOM 11709 C C . GLU A 1 40 ? 28.464 -2.994 -1.428 1.00 0.00 40 GLU A C 8
ATOM 11710 O O . GLU A 1 40 ? 29.483 -3.311 -0.814 1.00 0.00 40 GLU A O 8
ATOM 11722 N N . ARG A 1 41 ? 27.326 -3.673 -1.340 1.00 0.00 41 ARG A N 8
ATOM 11723 C CA . ARG A 1 41 ? 27.205 -4.857 -0.498 1.00 0.00 41 ARG A CA 8
ATOM 11724 C C . ARG A 1 41 ? 27.519 -6.123 -1.290 1.00 0.00 41 ARG A C 8
ATOM 11725 O O . ARG A 1 41 ? 27.971 -7.122 -0.731 1.00 0.00 41 ARG A O 8
ATOM 11746 N N . LEU A 1 42 ? 27.277 -6.072 -2.595 1.00 0.00 42 LEU A N 8
ATOM 11747 C CA . LEU A 1 42 ? 27.533 -7.215 -3.466 1.00 0.00 42 LEU A CA 8
ATOM 11748 C C . LEU A 1 42 ? 28.901 -7.097 -4.130 1.00 0.00 42 LEU A C 8
ATOM 11749 O O . LEU A 1 42 ? 29.477 -8.093 -4.569 1.00 0.00 42 LEU A O 8
ATOM 11765 N N . ASP A 1 43 ? 29.416 -5.874 -4.199 1.00 0.00 43 ASP A N 8
ATOM 11766 C CA . ASP A 1 43 ? 30.718 -5.626 -4.807 1.00 0.00 43 ASP A CA 8
ATOM 11767 C C . ASP A 1 43 ? 30.784 -6.219 -6.211 1.00 0.00 43 ASP A C 8
ATOM 11768 O O . ASP A 1 43 ? 31.825 -6.722 -6.634 1.00 0.00 43 ASP A O 8
ATOM 11777 N N . GLU A 1 44 ? 29.666 -6.157 -6.928 1.00 0.00 44 GLU A N 8
ATOM 11778 C CA . GLU A 1 44 ? 29.598 -6.690 -8.283 1.00 0.00 44 GLU A CA 8
ATOM 11779 C C . GLU A 1 44 ? 29.570 -5.562 -9.310 1.00 0.00 44 GLU A C 8
ATOM 11780 O O . GLU A 1 44 ? 29.788 -4.398 -8.976 1.00 0.00 44 GLU A O 8
ATOM 11792 N N . ASP A 1 45 ? 29.300 -5.917 -10.562 1.00 0.00 45 ASP A N 8
ATOM 11793 C CA . ASP A 1 45 ? 29.242 -4.935 -11.639 1.00 0.00 45 ASP A CA 8
ATOM 11794 C C . ASP A 1 45 ? 27.796 -4.617 -12.008 1.00 0.00 45 ASP A C 8
ATOM 11795 O O . ASP A 1 45 ? 27.109 -5.429 -12.628 1.00 0.00 45 ASP A O 8
ATOM 11804 N N . THR A 1 46 ? 27.340 -3.430 -11.621 1.00 0.00 46 THR A N 8
ATOM 11805 C CA . THR A 1 46 ? 25.975 -3.005 -11.908 1.00 0.00 46 THR A CA 8
ATOM 11806 C C . THR A 1 46 ? 25.957 -1.849 -12.902 1.00 0.00 46 THR A C 8
ATOM 11807 O O . THR A 1 46 ? 26.865 -1.019 -12.918 1.00 0.00 46 THR A O 8
ATOM 11818 N N . GLU A 1 47 ? 24.917 -1.802 -13.728 1.00 0.00 47 GLU A N 8
ATOM 11819 C CA . GLU A 1 47 ? 24.782 -0.747 -14.725 1.00 0.00 47 GLU A CA 8
ATOM 11820 C C . GLU A 1 47 ? 23.332 -0.611 -15.181 1.00 0.00 47 GLU A C 8
ATOM 11821 O O . GLU A 1 47 ? 22.622 -1.605 -15.331 1.00 0.00 47 GLU A O 8
ATOM 11833 N N . ARG A 1 48 ? 22.900 0.627 -15.398 1.00 0.00 48 ARG A N 8
ATOM 11834 C CA . ARG A 1 48 ? 21.535 0.894 -15.835 1.00 0.00 48 ARG A CA 8
ATOM 11835 C C . ARG A 1 48 ? 21.450 0.938 -17.358 1.00 0.00 48 ARG A C 8
ATOM 11836 O O . ARG A 1 48 ? 22.203 1.660 -18.011 1.00 0.00 48 ARG A O 8
ATOM 11857 N N . ASP A 1 49 ? 20.529 0.160 -17.916 1.00 0.00 49 ASP A N 8
ATOM 11858 C CA . ASP A 1 49 ? 20.344 0.110 -19.361 1.00 0.00 49 ASP A CA 8
ATOM 11859 C C . ASP A 1 49 ? 18.868 -0.040 -19.716 1.00 0.00 49 ASP A C 8
ATOM 11860 O O . ASP A 1 49 ? 18.241 -1.049 -19.395 1.00 0.00 49 ASP A O 8
ATOM 11869 N N . ASP A 1 50 ? 18.319 0.972 -20.379 1.00 0.00 50 ASP A N 8
ATOM 11870 C CA . ASP A 1 50 ? 16.917 0.954 -20.778 1.00 0.00 50 ASP A CA 8
ATOM 11871 C C . ASP A 1 50 ? 16.008 0.808 -19.561 1.00 0.00 50 ASP A C 8
ATOM 11872 O O . ASP A 1 50 ? 14.871 0.353 -19.675 1.00 0.00 50 ASP A O 8
ATOM 11881 N N . GLY A 1 51 ? 16.519 1.197 -18.397 1.00 0.00 51 GLY A N 8
ATOM 11882 C CA . GLY A 1 51 ? 15.741 1.101 -17.176 1.00 0.00 51 GLY A CA 8
ATOM 11883 C C . GLY A 1 51 ? 15.976 -0.203 -16.440 1.00 0.00 51 GLY A C 8
ATOM 11884 O O . GLY A 1 51 ? 15.423 -0.424 -15.362 1.00 0.00 51 GLY A O 8
ATOM 11888 N N . ASP A 1 52 ? 16.796 -1.070 -17.023 1.00 0.00 52 ASP A N 8
ATOM 11889 C CA . ASP A 1 52 ? 17.102 -2.360 -16.416 1.00 0.00 52 ASP A CA 8
ATOM 11890 C C . ASP A 1 52 ? 18.447 -2.316 -15.697 1.00 0.00 52 ASP A C 8
ATOM 11891 O O . ASP A 1 52 ? 19.203 -1.353 -15.829 1.00 0.00 52 ASP A O 8
ATOM 11900 N N . LEU A 1 53 ? 18.739 -3.365 -14.935 1.00 0.00 53 LEU A N 8
ATOM 11901 C CA . LEU A 1 53 ? 19.992 -3.446 -14.193 1.00 0.00 53 LEU A CA 8
ATOM 11902 C C . LEU A 1 53 ? 20.688 -4.780 -14.445 1.00 0.00 53 LEU A C 8
ATOM 11903 O O . LEU A 1 53 ? 20.070 -5.841 -14.352 1.00 0.00 53 LEU A O 8
ATOM 11919 N N . ILE A 1 54 ? 21.977 -4.719 -14.761 1.00 0.00 54 ILE A N 8
ATOM 11920 C CA . ILE A 1 54 ? 22.757 -5.922 -15.022 1.00 0.00 54 ILE A CA 8
ATOM 11921 C C . ILE A 1 54 ? 23.548 -6.343 -13.788 1.00 0.00 54 ILE A C 8
ATOM 11922 O O . ILE A 1 54 ? 24.117 -5.505 -13.088 1.00 0.00 54 ILE A O 8
ATOM 11938 N N . ILE A 1 55 ? 23.581 -7.646 -13.529 1.00 0.00 55 ILE A N 8
ATOM 11939 C CA . ILE A 1 55 ? 24.304 -8.178 -12.381 1.00 0.00 55 ILE A CA 8
ATOM 11940 C C . ILE A 1 55 ? 25.072 -9.442 -12.753 1.00 0.00 55 ILE A C 8
ATOM 11941 O O . ILE A 1 55 ? 24.479 -10.466 -13.091 1.00 0.00 55 ILE A O 8
ATOM 11957 N N . THR A 1 56 ? 26.398 -9.363 -12.688 1.00 0.00 56 THR A N 8
ATOM 11958 C CA . THR A 1 56 ? 27.248 -10.500 -13.017 1.00 0.00 56 THR A CA 8
ATOM 11959 C C . THR A 1 56 ? 27.935 -11.051 -11.772 1.00 0.00 56 THR A C 8
ATOM 11960 O O . THR A 1 56 ? 28.712 -10.355 -11.120 1.00 0.00 56 THR A O 8
ATOM 11971 N N . VAL A 1 57 ? 27.644 -12.308 -11.449 1.00 0.00 57 VAL A N 8
ATOM 11972 C CA . VAL A 1 57 ? 28.235 -12.954 -10.283 1.00 0.00 57 VAL A CA 8
ATOM 11973 C C . VAL A 1 57 ? 28.817 -14.315 -10.646 1.00 0.00 57 VAL A C 8
ATOM 11974 O O . VAL A 1 57 ? 28.093 -15.224 -11.053 1.00 0.00 57 VAL A O 8
ATOM 11987 N N . PHE A 1 58 ? 30.131 -14.450 -10.495 1.00 0.00 58 PHE A N 8
ATOM 11988 C CA . PHE A 1 58 ? 30.812 -15.701 -10.807 1.00 0.00 58 PHE A CA 8
ATOM 11989 C C . PHE A 1 58 ? 31.513 -16.261 -9.573 1.00 0.00 58 PHE A C 8
ATOM 11990 O O . PHE A 1 58 ? 32.010 -15.510 -8.734 1.00 0.00 58 PHE A O 8
ATOM 12007 N N . TYR A 1 59 ? 31.548 -17.585 -9.470 1.00 0.00 59 TYR A N 8
ATOM 12008 C CA . TYR A 1 59 ? 32.185 -18.246 -8.338 1.00 0.00 59 TYR A CA 8
ATOM 12009 C C . TYR A 1 59 ? 33.037 -19.423 -8.803 1.00 0.00 59 TYR A C 8
ATOM 12010 O O . TYR A 1 59 ? 32.642 -20.176 -9.692 1.00 0.00 59 TYR A O 8
ATOM 12028 N N . GLU A 1 60 ? 34.210 -19.573 -8.195 1.00 0.00 60 GLU A N 8
ATOM 12029 C CA . GLU A 1 60 ? 35.119 -20.657 -8.547 1.00 0.00 60 GLU A CA 8
ATOM 12030 C C . GLU A 1 60 ? 34.884 -21.874 -7.657 1.00 0.00 60 GLU A C 8
ATOM 12031 O O . GLU A 1 60 ? 33.986 -21.877 -6.816 1.00 0.00 60 GLU A O 8
ATOM 12043 N N . ARG A 1 61 ? 35.699 -22.907 -7.850 1.00 0.00 61 ARG A N 8
ATOM 12044 C CA . ARG A 1 61 ? 35.579 -24.131 -7.067 1.00 0.00 61 ARG A CA 8
ATOM 12045 C C . ARG A 1 61 ? 35.416 -23.814 -5.584 1.00 0.00 61 ARG A C 8
ATOM 12046 O O . ARG A 1 61 ? 34.720 -24.526 -4.861 1.00 0.00 61 ARG A O 8
ATOM 12067 N N . GLU A 1 62 ? 36.062 -22.741 -5.138 1.00 0.00 62 GLU A N 8
ATOM 12068 C CA . GLU A 1 62 ? 35.989 -22.331 -3.741 1.00 0.00 62 GLU A CA 8
ATOM 12069 C C . GLU A 1 62 ? 34.538 -22.214 -3.284 1.00 0.00 62 GLU A C 8
ATOM 12070 O O . GLU A 1 62 ? 34.205 -22.547 -2.146 1.00 0.00 62 GLU A O 8
ATOM 12082 N N . TYR A 1 63 ? 33.679 -21.738 -4.178 1.00 0.00 63 TYR A N 8
ATOM 12083 C CA . TYR A 1 63 ? 32.264 -21.574 -3.867 1.00 0.00 63 TYR A CA 8
ATOM 12084 C C . TYR A 1 63 ? 31.398 -22.402 -4.812 1.00 0.00 63 TYR A C 8
ATOM 12085 O O . TYR A 1 63 ? 30.182 -22.223 -4.875 1.00 0.00 63 TYR A O 8
ATOM 12103 N N . PHE A 1 64 ? 32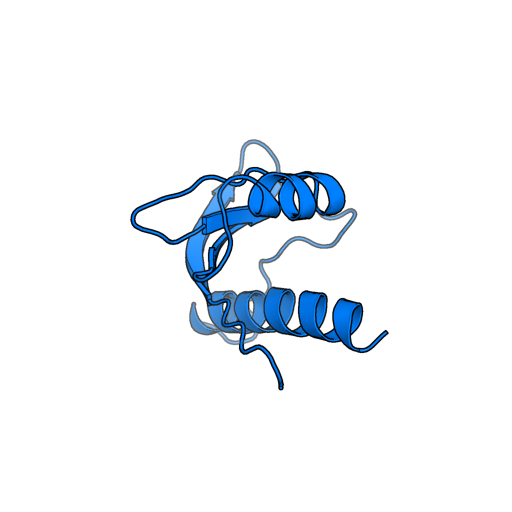.035 -23.308 -5.546 1.00 0.00 64 PHE A N 8
ATOM 12104 C CA . PHE A 1 64 ? 31.325 -24.164 -6.489 1.00 0.00 64 PHE A CA 8
ATOM 12105 C C . PHE A 1 64 ? 30.763 -23.347 -7.649 1.00 0.00 64 PHE A C 8
ATOM 12106 O O . PHE A 1 64 ? 29.743 -22.668 -7.527 1.00 0.00 64 PHE A O 8
ATOM 12123 N N . PRO A 1 65 ? 31.444 -23.412 -8.803 1.00 0.00 65 PRO A N 8
ATOM 12124 C CA . PRO A 1 65 ? 31.033 -22.685 -10.007 1.00 0.00 65 PRO A CA 8
ATOM 12125 C C . PRO A 1 65 ? 29.754 -23.250 -10.617 1.00 0.00 65 PRO A C 8
ATOM 12126 O O . PRO A 1 65 ? 29.430 -24.422 -10.428 1.00 0.00 65 PRO A O 8
ATOM 12137 N N . PHE A 1 66 ? 29.031 -22.408 -11.348 1.00 0.00 66 PHE A N 8
ATOM 12138 C CA . PHE A 1 66 ? 27.787 -22.824 -11.985 1.00 0.00 66 PHE A CA 8
ATOM 12139 C C . PHE A 1 66 ? 28.063 -23.519 -13.315 1.00 0.00 66 PHE A C 8
ATOM 12140 O O . PHE A 1 66 ? 28.365 -22.872 -14.316 1.00 0.00 66 PHE A O 8
ATOM 12157 N N . GLY A 1 67 ? 27.957 -24.845 -13.316 1.00 0.00 67 GLY A N 8
ATOM 12158 C CA . GLY A 1 67 ? 28.199 -25.608 -14.527 1.00 0.00 67 GLY A CA 8
ATOM 12159 C C . GLY A 1 67 ? 27.745 -27.049 -14.405 1.00 0.00 67 GLY A C 8
ATOM 12160 O O . GLY A 1 67 ? 28.521 -27.973 -14.644 1.00 0.00 67 GLY A O 8
ATOM 12164 N N . SER A 1 68 ? 26.484 -27.241 -14.029 1.00 0.00 68 SER A N 8
ATOM 12165 C CA . SER A 1 68 ? 25.930 -28.580 -13.870 1.00 0.00 68 SER A CA 8
ATOM 12166 C C . SER A 1 68 ? 24.735 -28.787 -14.796 1.00 0.00 68 SER A C 8
ATOM 12167 O O . SER A 1 68 ? 23.785 -29.490 -14.452 1.00 0.00 68 SER A O 8
ATOM 12175 N N . GLU A 1 69 ? 24.791 -28.168 -15.971 1.00 0.00 69 GLU A N 8
ATOM 12176 C CA . GLU A 1 69 ? 23.713 -28.284 -16.946 1.00 0.00 69 GLU A CA 8
ATOM 12177 C C . GLU A 1 69 ? 23.604 -29.713 -17.471 1.00 0.00 69 GLU A C 8
ATOM 12178 O O . GLU A 1 69 ? 22.547 -30.133 -17.939 1.00 0.00 69 GLU A O 8
ATOM 12190 N N . GLU A 1 70 ? 24.706 -30.452 -17.388 1.00 0.00 70 GLU A N 8
ATOM 12191 C CA . GLU A 1 70 ? 24.734 -31.833 -17.856 1.00 0.00 70 GLU A CA 8
ATOM 12192 C C . GLU A 1 70 ? 23.647 -32.660 -17.176 1.00 0.00 70 GLU A C 8
ATOM 12193 O O . GLU A 1 70 ? 23.198 -33.674 -17.710 1.00 0.00 70 GLU A O 8
ATOM 12205 N N . SER A 1 71 ? 23.229 -32.220 -15.994 1.00 0.00 71 SER A N 8
ATOM 12206 C CA . SER A 1 71 ? 22.197 -32.921 -15.238 1.00 0.00 71 SER A CA 8
ATOM 12207 C C . SER A 1 71 ? 20.848 -32.828 -15.944 1.00 0.00 71 SER A C 8
ATOM 12208 O O . SER A 1 71 ? 20.237 -33.843 -16.278 1.00 0.00 71 SER A O 8
ATOM 12216 N N . LYS A 1 72 ? 20.389 -31.601 -16.168 1.00 0.00 72 LYS A N 8
ATOM 12217 C CA . LYS A 1 72 ? 19.113 -31.371 -16.835 1.00 0.00 72 LYS A CA 8
ATOM 12218 C C . LYS A 1 72 ? 19.214 -31.683 -18.325 1.00 0.00 72 LYS A C 8
ATOM 12219 O O . LYS A 1 72 ? 18.217 -32.002 -18.972 1.00 0.00 72 LYS A O 8
ATOM 12238 N N . VAL A 1 73 ? 20.426 -31.589 -18.864 1.00 0.00 73 VAL A N 8
ATOM 12239 C CA . VAL A 1 73 ? 20.657 -31.864 -20.277 1.00 0.00 73 VAL A CA 8
ATOM 12240 C C . VAL A 1 73 ? 19.973 -30.824 -21.158 1.00 0.00 73 VAL A C 8
ATOM 12241 O O . VAL A 1 73 ? 19.430 -31.150 -22.213 1.00 0.00 73 VAL A O 8
ATOM 12254 N N . LYS A 1 74 ? 20.004 -29.571 -20.717 1.00 0.00 74 LYS A N 8
ATOM 12255 C CA . LYS A 1 74 ? 19.389 -28.481 -21.466 1.00 0.00 74 LYS A CA 8
ATOM 12256 C C . LYS A 1 74 ? 19.742 -27.131 -20.850 1.00 0.00 74 LYS A C 8
ATOM 12257 O O . LYS A 1 74 ? 19.948 -27.024 -19.642 1.00 0.00 74 LYS A O 8
ATOM 12276 N N . MET A 1 75 ? 19.810 -26.103 -21.690 1.00 0.00 75 MET A N 8
ATOM 12277 C CA . MET A 1 75 ? 20.136 -24.759 -21.227 1.00 0.00 75 MET A CA 8
ATOM 12278 C C . MET A 1 75 ? 19.239 -24.353 -20.062 1.00 0.00 75 MET A C 8
ATOM 12279 O O . MET A 1 75 ? 19.620 -23.530 -19.231 1.00 0.00 75 MET A O 8
ATOM 12293 N N . ALA A 1 76 ? 18.046 -24.936 -20.009 1.00 0.00 76 ALA A N 8
ATOM 12294 C CA . ALA A 1 76 ? 17.095 -24.635 -18.945 1.00 0.00 76 ALA A CA 8
ATOM 12295 C C . ALA A 1 76 ? 17.751 -24.753 -17.574 1.00 0.00 76 ALA A C 8
ATOM 12296 O O . ALA A 1 76 ? 17.369 -24.060 -16.631 1.00 0.00 76 ALA A O 8
ATOM 12303 N N . ASP A 1 77 ? 18.740 -25.634 -17.470 1.00 0.00 77 ASP A N 8
ATOM 12304 C CA . ASP A 1 77 ? 19.450 -25.842 -16.213 1.00 0.00 77 ASP A CA 8
ATOM 12305 C C . ASP A 1 77 ? 20.218 -24.588 -15.808 1.00 0.00 77 ASP A C 8
ATOM 12306 O O . ASP A 1 77 ? 20.266 -24.229 -14.631 1.00 0.00 77 ASP A O 8
ATOM 12315 N N . PHE A 1 78 ? 20.818 -23.925 -16.791 1.00 0.00 78 PHE A N 8
ATOM 12316 C CA . PHE A 1 78 ? 21.585 -22.711 -16.538 1.00 0.00 78 PHE A CA 8
ATOM 12317 C C . PHE A 1 78 ? 20.680 -21.590 -16.035 1.00 0.00 78 PHE A C 8
ATOM 12318 O O . PHE A 1 78 ? 20.950 -20.977 -15.002 1.00 0.00 78 PHE A O 8
ATOM 12335 N N . ILE A 1 79 ? 19.608 -21.328 -16.774 1.00 0.00 79 ILE A N 8
ATOM 12336 C CA . ILE A 1 79 ? 18.663 -20.282 -16.404 1.00 0.00 79 ILE A CA 8
ATOM 12337 C C . ILE A 1 79 ? 17.936 -20.630 -15.110 1.00 0.00 79 ILE A C 8
ATOM 12338 O O . ILE A 1 79 ? 17.658 -19.757 -14.287 1.00 0.00 79 ILE A O 8
ATOM 12354 N N . ALA A 1 80 ? 17.632 -21.912 -14.935 1.00 0.00 80 ALA A N 8
ATOM 12355 C CA . ALA A 1 80 ? 16.941 -22.377 -13.738 1.00 0.00 80 ALA A CA 8
ATOM 12356 C C . ALA A 1 80 ? 17.858 -22.330 -12.521 1.00 0.00 80 ALA A C 8
ATOM 12357 O O . ALA A 1 80 ? 17.424 -22.003 -11.417 1.00 0.00 80 ALA A O 8
ATOM 12364 N N . ARG A 1 81 ? 19.129 -22.659 -12.731 1.00 0.00 81 ARG A N 8
ATOM 12365 C CA . ARG A 1 81 ? 20.107 -22.656 -11.650 1.00 0.00 81 ARG A CA 8
ATOM 12366 C C . ARG A 1 81 ? 20.466 -21.229 -11.245 1.00 0.00 81 ARG A C 8
ATOM 12367 O O . ARG A 1 81 ? 20.675 -20.942 -10.067 1.00 0.00 81 ARG A O 8
ATOM 12388 N N . GLU A 1 82 ? 20.535 -20.339 -12.231 1.00 0.00 82 GLU A N 8
ATOM 12389 C CA . GLU A 1 82 ? 20.870 -18.943 -11.977 1.00 0.00 82 GLU A CA 8
ATOM 12390 C C . GLU A 1 82 ? 19.681 -18.199 -11.377 1.00 0.00 82 GLU A C 8
ATOM 12391 O O . GLU A 1 82 ? 19.817 -17.493 -10.378 1.00 0.00 82 GLU A O 8
ATOM 12403 N N . GLU A 1 83 ? 18.515 -18.363 -11.994 1.00 0.00 83 GLU A N 8
ATOM 12404 C CA . GLU A 1 83 ? 17.302 -17.705 -11.522 1.00 0.00 83 GLU A CA 8
ATOM 12405 C C . GLU A 1 83 ? 17.060 -18.006 -10.046 1.00 0.00 83 GLU A C 8
ATOM 12406 O O . GLU A 1 83 ? 16.892 -17.094 -9.235 1.00 0.00 83 GLU A O 8
ATOM 12418 N N . ILE A 1 84 ? 17.043 -19.290 -9.704 1.00 0.00 84 ILE A N 8
ATOM 12419 C CA . ILE A 1 84 ? 16.822 -19.711 -8.326 1.00 0.00 84 ILE A CA 8
ATOM 12420 C C . ILE A 1 84 ? 17.965 -19.259 -7.424 1.00 0.00 84 ILE A C 8
ATOM 12421 O O . ILE A 1 84 ? 17.762 -18.980 -6.242 1.00 0.00 84 ILE A O 8
ATOM 12437 N N . GLU A 1 85 ? 19.166 -19.188 -7.989 1.00 0.00 85 GLU A N 8
ATOM 12438 C CA . GLU A 1 85 ? 20.341 -18.768 -7.234 1.00 0.00 85 GLU A CA 8
ATOM 12439 C C . GLU A 1 85 ? 20.184 -17.335 -6.736 1.00 0.00 85 GLU A C 8
ATOM 12440 O O . GLU A 1 85 ? 20.543 -17.018 -5.602 1.00 0.00 85 GLU A O 8
ATOM 12452 N N . MET A 1 86 ? 19.646 -16.472 -7.592 1.00 0.00 86 MET A N 8
ATOM 12453 C CA . MET A 1 86 ? 19.441 -15.072 -7.238 1.00 0.00 86 MET A CA 8
ATOM 12454 C C . MET A 1 86 ? 18.211 -14.910 -6.350 1.00 0.00 86 MET A C 8
ATOM 12455 O O . MET A 1 86 ? 18.257 -14.221 -5.332 1.00 0.00 86 MET A O 8
ATOM 12469 N N . MET A 1 87 ? 17.114 -15.549 -6.744 1.00 0.00 87 MET A N 8
ATOM 12470 C CA . MET A 1 87 ? 15.873 -15.476 -5.982 1.00 0.00 87 MET A CA 8
ATOM 12471 C C . MET A 1 87 ? 16.066 -16.028 -4.573 1.00 0.00 87 MET A C 8
ATOM 12472 O O . MET A 1 87 ? 15.594 -15.445 -3.597 1.00 0.00 87 MET A O 8
ATOM 12486 N N . VAL A 1 88 ? 16.762 -17.157 -4.475 1.00 0.00 88 VAL A N 8
ATOM 12487 C CA . VAL A 1 88 ? 17.018 -17.787 -3.186 1.00 0.00 88 VAL A CA 8
ATOM 12488 C C . VAL A 1 88 ? 18.044 -16.997 -2.382 1.00 0.00 88 VAL A C 8
ATOM 12489 O O . VAL A 1 88 ? 17.932 -16.874 -1.162 1.00 0.00 88 VAL A O 8
ATOM 12502 N N . PHE A 1 89 ? 19.046 -16.463 -3.073 1.00 0.00 89 PHE A N 8
ATOM 12503 C CA . PHE A 1 89 ? 20.094 -15.685 -2.423 1.00 0.00 89 PHE A CA 8
ATOM 12504 C C . PHE A 1 89 ? 19.500 -14.508 -1.655 1.00 0.00 89 PHE A C 8
ATOM 12505 O O . PHE A 1 89 ? 19.738 -14.350 -0.456 1.00 0.00 89 PHE A O 8
ATOM 12522 N N . LEU A 1 90 ? 18.726 -13.684 -2.352 1.00 0.00 90 LEU A N 8
ATOM 12523 C CA . LEU A 1 90 ? 18.097 -12.520 -1.736 1.00 0.00 90 LEU A CA 8
ATOM 12524 C C . LEU A 1 90 ? 17.108 -12.944 -0.655 1.00 0.00 90 LEU A C 8
ATOM 12525 O O . LEU A 1 90 ? 16.995 -12.296 0.385 1.00 0.00 90 LEU A O 8
ATOM 12541 N N . SER A 1 91 ? 16.395 -14.036 -0.908 1.00 0.00 91 SER A N 8
ATOM 12542 C CA . SER A 1 91 ? 15.414 -14.546 0.043 1.00 0.00 91 SER A CA 8
ATOM 12543 C C . SER A 1 91 ? 16.059 -14.807 1.401 1.00 0.00 91 SER A C 8
ATOM 12544 O O . SER A 1 91 ? 15.427 -14.634 2.444 1.00 0.00 91 SER A O 8
ATOM 12552 N N . SER A 1 92 ? 17.321 -15.224 1.380 1.00 0.00 92 SER A N 8
ATOM 12553 C CA . SER A 1 92 ? 18.051 -15.513 2.608 1.00 0.00 92 SER A CA 8
ATOM 12554 C C . SER A 1 92 ? 18.326 -14.232 3.391 1.00 0.00 92 SER A C 8
ATOM 12555 O O . SER A 1 92 ? 18.380 -14.241 4.620 1.00 0.00 92 SER A O 8
ATOM 12563 N N . VAL A 1 93 ? 18.499 -13.130 2.667 1.00 0.00 93 VAL A N 8
ATOM 12564 C CA . VAL A 1 93 ? 18.768 -11.840 3.292 1.00 0.00 93 VAL A CA 8
ATOM 12565 C C . VAL A 1 93 ? 17.480 -11.188 3.781 1.00 0.00 93 VAL A C 8
ATOM 12566 O O . VAL A 1 93 ? 17.461 -10.530 4.822 1.00 0.00 93 VAL A O 8
ATOM 12579 N N . LEU A 1 94 ? 16.404 -11.374 3.025 1.00 0.00 94 LEU A N 8
ATOM 12580 C CA . LEU A 1 94 ? 15.110 -10.804 3.381 1.00 0.00 94 LEU A CA 8
ATOM 12581 C C . LEU A 1 94 ? 14.443 -11.616 4.487 1.00 0.00 94 LEU A C 8
ATOM 12582 O O . LEU A 1 94 ? 13.789 -11.061 5.369 1.00 0.00 94 LEU A O 8
ATOM 12598 N N . GLU A 1 95 ? 14.617 -12.933 4.434 1.00 0.00 95 GLU A N 8
ATOM 12599 C CA . GLU A 1 95 ? 14.033 -13.821 5.433 1.00 0.00 95 GLU A CA 8
ATOM 12600 C C . GLU A 1 95 ? 14.642 -13.567 6.809 1.00 0.00 95 GLU A C 8
ATOM 12601 O O . GLU A 1 95 ? 13.985 -13.752 7.834 1.00 0.00 95 GLU A O 8
ATOM 12613 N N . ASP A 1 96 ? 15.901 -13.143 6.823 1.00 0.00 96 ASP A N 8
ATOM 12614 C CA . ASP A 1 96 ? 16.600 -12.864 8.072 1.00 0.00 96 ASP A CA 8
ATOM 12615 C C . ASP A 1 96 ? 17.643 -11.768 7.877 1.00 0.00 96 ASP A C 8
ATOM 12616 O O . ASP A 1 96 ? 18.433 -11.810 6.932 1.00 0.00 96 ASP A O 8
ATOM 12625 N N . MET A 1 1 ? -0.558 0.210 -3.903 1.00 0.00 1 MET A N 9
ATOM 12626 C CA . MET A 1 1 ? 0.840 0.495 -4.205 1.00 0.00 1 MET A CA 9
ATOM 12627 C C . MET A 1 1 ? 1.766 -0.426 -3.418 1.00 0.00 1 MET A C 9
ATOM 12628 O O . MET A 1 1 ? 2.063 -0.173 -2.250 1.00 0.00 1 MET A O 9
ATOM 12642 N N . VAL A 1 2 ? 2.218 -1.496 -4.064 1.00 0.00 2 VAL A N 9
ATOM 12643 C CA . VAL A 1 2 ? 3.111 -2.455 -3.424 1.00 0.00 2 VAL A CA 9
ATOM 12644 C C . VAL A 1 2 ? 4.394 -2.633 -4.228 1.00 0.00 2 VAL A C 9
ATOM 12645 O O . VAL A 1 2 ? 4.515 -2.128 -5.344 1.00 0.00 2 VAL A O 9
ATOM 12658 N N . PHE A 1 3 ? 5.350 -3.355 -3.653 1.00 0.00 3 PHE A N 9
ATOM 12659 C CA . PHE A 1 3 ? 6.626 -3.600 -4.316 1.00 0.00 3 PHE A CA 9
ATOM 12660 C C . PHE A 1 3 ? 6.705 -5.034 -4.830 1.00 0.00 3 PHE A C 9
ATOM 12661 O O . PHE A 1 3 ? 6.402 -5.982 -4.106 1.00 0.00 3 PHE A O 9
ATOM 12678 N N . TYR A 1 4 ? 7.114 -5.184 -6.085 1.00 0.00 4 TYR A N 9
ATOM 12679 C CA . TYR A 1 4 ? 7.230 -6.502 -6.698 1.00 0.00 4 TYR A CA 9
ATOM 12680 C C . TYR A 1 4 ? 8.386 -6.539 -7.694 1.00 0.00 4 TYR A C 9
ATOM 12681 O O . TYR A 1 4 ? 8.183 -6.422 -8.903 1.00 0.00 4 TYR A O 9
ATOM 12699 N N . LEU A 1 5 ? 9.598 -6.704 -7.176 1.00 0.00 5 LEU A N 9
ATOM 12700 C CA . LEU A 1 5 ? 10.788 -6.758 -8.018 1.00 0.00 5 LEU A CA 9
ATOM 12701 C C . LEU A 1 5 ? 11.111 -8.196 -8.413 1.00 0.00 5 LEU A C 9
ATOM 12702 O O . LEU A 1 5 ? 11.074 -9.103 -7.582 1.00 0.00 5 LEU A O 9
ATOM 12718 N N . LYS A 1 6 ? 11.428 -8.396 -9.688 1.00 0.00 6 LYS A N 9
ATOM 12719 C CA . LYS A 1 6 ? 11.761 -9.722 -10.195 1.00 0.00 6 LYS A CA 9
ATOM 12720 C C . LYS A 1 6 ? 13.121 -9.715 -10.885 1.00 0.00 6 LYS A C 9
ATOM 12721 O O . LYS A 1 6 ? 13.514 -8.721 -11.495 1.00 0.00 6 LYS A O 9
ATOM 12740 N N . VAL A 1 7 ? 13.836 -10.832 -10.785 1.00 0.00 7 VAL A N 9
ATOM 12741 C CA . VAL A 1 7 ? 15.151 -10.955 -11.402 1.00 0.00 7 VAL A CA 9
ATOM 12742 C C . VAL A 1 7 ? 15.229 -12.194 -12.286 1.00 0.00 7 VAL A C 9
ATOM 12743 O O . VAL A 1 7 ? 15.028 -13.317 -11.821 1.00 0.00 7 VAL A O 9
ATOM 12756 N N . LYS A 1 8 ? 15.523 -11.985 -13.565 1.00 0.00 8 LYS A N 9
ATOM 12757 C CA . LYS A 1 8 ? 15.631 -13.084 -14.516 1.00 0.00 8 LYS A CA 9
ATOM 12758 C C . LYS A 1 8 ? 16.940 -13.004 -15.295 1.00 0.00 8 LYS A C 9
ATOM 12759 O O . LYS A 1 8 ? 17.519 -11.928 -15.447 1.00 0.00 8 LYS A O 9
ATOM 12778 N N . VAL A 1 9 ? 17.401 -14.149 -15.789 1.00 0.00 9 VAL A N 9
ATOM 12779 C CA . VAL A 1 9 ? 18.640 -14.207 -16.555 1.00 0.00 9 VAL A CA 9
ATOM 12780 C C . VAL A 1 9 ? 18.480 -13.530 -17.911 1.00 0.00 9 VAL A C 9
ATOM 12781 O O . VAL A 1 9 ? 17.462 -13.695 -18.582 1.00 0.00 9 VAL A O 9
ATOM 12794 N N . GLU A 1 10 ? 19.494 -12.768 -18.309 1.00 0.00 10 GLU A N 9
ATOM 12795 C CA . GLU A 1 10 ? 19.465 -12.065 -19.586 1.00 0.00 10 GLU A CA 9
ATOM 12796 C C . GLU A 1 10 ? 20.517 -12.624 -20.539 1.00 0.00 10 GLU A C 9
ATOM 12797 O O . GLU A 1 10 ? 20.283 -12.738 -21.743 1.00 0.00 10 GLU A O 9
ATOM 12809 N N . ASP A 1 11 ? 21.677 -12.972 -19.992 1.00 0.00 11 ASP A N 9
ATOM 12810 C CA . ASP A 1 11 ? 22.766 -13.520 -20.793 1.00 0.00 11 ASP A CA 9
ATOM 12811 C C . ASP A 1 11 ? 23.856 -14.104 -19.899 1.00 0.00 11 ASP A C 9
ATOM 12812 O O . ASP A 1 11 ? 24.452 -13.396 -19.087 1.00 0.00 11 ASP A O 9
ATOM 12821 N N . PHE A 1 12 ? 24.111 -15.399 -20.055 1.00 0.00 12 PHE A N 9
ATOM 12822 C CA . PHE A 1 12 ? 25.129 -16.078 -19.261 1.00 0.00 12 PHE A CA 9
ATOM 12823 C C . PHE A 1 12 ? 26.171 -16.735 -20.161 1.00 0.00 12 PHE A C 9
ATOM 12824 O O . PHE A 1 12 ? 25.952 -16.910 -21.358 1.00 0.00 12 PHE A O 9
ATOM 12841 N N . GLY A 1 13 ? 27.308 -17.096 -19.573 1.00 0.00 13 GLY A N 9
ATOM 12842 C CA . GLY A 1 13 ? 28.369 -17.729 -20.335 1.00 0.00 13 GLY A CA 9
ATOM 12843 C C . GLY A 1 13 ? 29.458 -18.299 -19.449 1.00 0.00 13 GLY A C 9
ATOM 12844 O O . GLY A 1 13 ? 29.348 -18.275 -18.223 1.00 0.00 13 GLY A O 9
ATOM 12848 N N . PHE A 1 14 ? 30.514 -18.816 -20.070 1.00 0.00 14 PHE A N 9
ATOM 12849 C CA . PHE A 1 14 ? 31.627 -19.398 -19.329 1.00 0.00 14 PHE A CA 9
ATOM 12850 C C . PHE A 1 14 ? 32.961 -19.011 -19.960 1.00 0.00 14 PHE A C 9
ATOM 12851 O O . PHE A 1 14 ? 33.095 -18.977 -21.183 1.00 0.00 14 PHE A O 9
ATOM 12868 N N . ARG A 1 15 ? 33.945 -18.719 -19.116 1.00 0.00 15 ARG A N 9
ATOM 12869 C CA . ARG A 1 15 ? 35.269 -18.332 -19.589 1.00 0.00 15 ARG A CA 9
ATOM 12870 C C . ARG A 1 15 ? 36.312 -19.376 -19.201 1.00 0.00 15 ARG A C 9
ATOM 12871 O O . ARG A 1 15 ? 36.622 -19.548 -18.023 1.00 0.00 15 ARG A O 9
ATOM 12892 N N . GLU A 1 16 ? 36.848 -20.070 -20.200 1.00 0.00 16 GLU A N 9
ATOM 12893 C CA . GLU A 1 16 ? 37.854 -21.098 -19.962 1.00 0.00 16 GLU A CA 9
ATOM 12894 C C . GLU A 1 16 ? 39.169 -20.475 -19.502 1.00 0.00 16 GLU A C 9
ATOM 12895 O O . GLU A 1 16 ? 39.987 -21.130 -18.855 1.00 0.00 16 GLU A O 9
ATOM 12907 N N . ASP A 1 17 ? 39.366 -19.205 -19.841 1.00 0.00 17 ASP A N 9
ATOM 12908 C CA . ASP A 1 17 ? 40.581 -18.493 -19.463 1.00 0.00 17 ASP A CA 9
ATOM 12909 C C . ASP A 1 17 ? 40.592 -18.192 -17.968 1.00 0.00 17 ASP A C 9
ATOM 12910 O O . ASP A 1 17 ? 41.652 -18.025 -17.366 1.00 0.00 17 ASP A O 9
ATOM 12919 N N . MET A 1 18 ? 39.405 -18.123 -17.375 1.00 0.00 18 MET A N 9
ATOM 12920 C CA . MET A 1 18 ? 39.278 -17.843 -15.949 1.00 0.00 18 MET A CA 9
ATOM 12921 C C . MET A 1 18 ? 38.978 -19.118 -15.168 1.00 0.00 18 MET A C 9
ATOM 12922 O O . MET A 1 18 ? 39.282 -19.216 -13.980 1.00 0.00 18 MET A O 9
ATOM 12936 N N . GLY A 1 19 ? 38.378 -20.094 -15.845 1.00 0.00 19 GLY A N 9
ATOM 12937 C CA . GLY A 1 19 ? 38.046 -21.350 -15.198 1.00 0.00 19 GLY A CA 9
ATOM 12938 C C . GLY A 1 19 ? 36.749 -21.275 -14.417 1.00 0.00 19 GLY A C 9
ATOM 12939 O O . GLY A 1 19 ? 36.437 -22.170 -13.631 1.00 0.00 19 GLY A O 9
ATOM 12943 N N . LEU A 1 20 ? 35.992 -20.204 -14.632 1.00 0.00 20 LEU A N 9
ATOM 12944 C CA . LEU A 1 20 ? 34.722 -20.015 -13.941 1.00 0.00 20 LEU A CA 9
ATOM 12945 C C . LEU A 1 20 ? 33.629 -19.590 -14.917 1.00 0.00 20 LEU A C 9
ATOM 12946 O O . LEU A 1 20 ? 33.904 -19.284 -16.077 1.00 0.00 20 LEU A O 9
ATOM 12962 N N . ASN A 1 21 ? 32.389 -19.571 -14.439 1.00 0.00 21 ASN A N 9
ATOM 12963 C CA . ASN A 1 21 ? 31.255 -19.182 -15.269 1.00 0.00 21 ASN A CA 9
ATOM 12964 C C . ASN A 1 21 ? 30.605 -17.908 -14.739 1.00 0.00 21 ASN A C 9
ATOM 12965 O O . ASN A 1 21 ? 30.576 -17.669 -13.531 1.00 0.00 21 ASN A O 9
ATOM 12976 N N . TYR A 1 22 ? 30.085 -17.093 -15.649 1.00 0.00 22 TYR A N 9
ATOM 12977 C CA . TYR A 1 22 ? 29.437 -15.841 -15.274 1.00 0.00 22 TYR A CA 9
ATOM 12978 C C . TYR A 1 22 ? 28.032 -15.758 -15.863 1.00 0.00 22 TYR A C 9
ATOM 12979 O O . TYR A 1 22 ? 27.735 -16.382 -16.882 1.00 0.00 22 TYR A O 9
ATOM 12997 N N . VAL A 1 23 ? 27.171 -14.981 -15.214 1.00 0.00 23 VAL A N 9
ATOM 12998 C CA . VAL A 1 23 ? 25.797 -14.813 -15.672 1.00 0.00 23 VAL A CA 9
ATOM 12999 C C . VAL A 1 23 ? 25.280 -13.414 -15.357 1.00 0.00 23 VAL A C 9
ATOM 13000 O O . VAL A 1 23 ? 25.486 -12.897 -14.259 1.00 0.00 23 VAL A O 9
ATOM 13013 N N . ARG A 1 24 ? 24.607 -12.806 -16.329 1.00 0.00 24 ARG A N 9
ATOM 13014 C CA . ARG A 1 24 ? 24.060 -11.465 -16.156 1.00 0.00 24 ARG A CA 9
ATOM 13015 C C . ARG A 1 24 ? 22.578 -11.524 -15.796 1.00 0.00 24 ARG A C 9
ATOM 13016 O O . ARG A 1 24 ? 21.789 -12.180 -16.477 1.00 0.00 24 ARG A O 9
ATOM 13037 N N . TYR A 1 25 ? 22.208 -10.836 -14.722 1.00 0.00 25 TYR A N 9
ATOM 13038 C CA . TYR A 1 25 ? 20.822 -10.813 -14.270 1.00 0.00 25 TYR A CA 9
ATOM 13039 C C . TYR A 1 25 ? 20.178 -9.459 -14.557 1.00 0.00 25 TYR A C 9
ATOM 13040 O O . TYR A 1 25 ? 20.847 -8.426 -14.540 1.00 0.00 25 TYR A O 9
ATOM 13058 N N . ARG A 1 26 ? 18.875 -9.475 -14.818 1.00 0.00 26 ARG A N 9
ATOM 13059 C CA . ARG A 1 26 ? 18.140 -8.250 -15.109 1.00 0.00 26 ARG A CA 9
ATOM 13060 C C . ARG A 1 26 ? 17.226 -7.876 -13.946 1.00 0.00 26 ARG A C 9
ATOM 13061 O O . ARG A 1 26 ? 16.263 -8.582 -13.648 1.00 0.00 26 ARG A O 9
ATOM 13082 N N . VAL A 1 27 ? 17.535 -6.760 -13.293 1.00 0.00 27 VAL A N 9
ATOM 13083 C CA . VAL A 1 27 ? 16.741 -6.291 -12.163 1.00 0.00 27 VAL A CA 9
ATOM 13084 C C . VAL A 1 27 ? 16.211 -4.883 -12.411 1.00 0.00 27 VAL A C 9
ATOM 13085 O O . VAL A 1 27 ? 16.982 -3.946 -12.617 1.00 0.00 27 VAL A O 9
ATOM 13098 N N . SER A 1 28 ? 14.890 -4.742 -12.390 1.00 0.00 28 SER A N 9
ATOM 13099 C CA . SER A 1 28 ? 14.255 -3.449 -12.615 1.00 0.00 28 SER A CA 9
ATOM 13100 C C . SER A 1 28 ? 13.491 -2.995 -11.375 1.00 0.00 28 SER A C 9
ATOM 13101 O O . SER A 1 28 ? 12.775 -3.778 -10.752 1.00 0.00 28 SER A O 9
ATOM 13109 N N . GLY A 1 29 ? 13.650 -1.723 -11.022 1.00 0.00 29 GLY A N 9
ATOM 13110 C CA . GLY A 1 29 ? 12.970 -1.185 -9.858 1.00 0.00 29 GLY A CA 9
ATOM 13111 C C . GLY A 1 29 ? 13.930 -0.578 -8.855 1.00 0.00 29 GLY A C 9
ATOM 13112 O O . GLY A 1 29 ? 13.542 -0.249 -7.733 1.00 0.00 29 GLY A O 9
ATOM 13116 N N . LEU A 1 30 ? 15.188 -0.430 -9.256 1.00 0.00 30 LEU A N 9
ATOM 13117 C CA . LEU A 1 30 ? 16.208 0.140 -8.383 1.00 0.00 30 LEU A CA 9
ATOM 13118 C C . LEU A 1 30 ? 16.465 1.603 -8.730 1.00 0.00 30 LEU A C 9
ATOM 13119 O O . LEU A 1 30 ? 15.945 2.117 -9.720 1.00 0.00 30 LEU A O 9
ATOM 13135 N N . ASP A 1 31 ? 17.271 2.267 -7.909 1.00 0.00 31 ASP A N 9
ATOM 13136 C CA . ASP A 1 31 ? 17.600 3.670 -8.130 1.00 0.00 31 ASP A CA 9
ATOM 13137 C C . ASP A 1 31 ? 19.112 3.874 -8.170 1.00 0.00 31 ASP A C 9
ATOM 13138 O O . ASP A 1 31 ? 19.878 2.972 -7.833 1.00 0.00 31 ASP A O 9
ATOM 13147 N N . GLU A 1 32 ? 19.532 5.064 -8.586 1.00 0.00 32 GLU A N 9
ATOM 13148 C CA . GLU A 1 32 ? 20.952 5.385 -8.672 1.00 0.00 32 GLU A CA 9
ATOM 13149 C C . GLU A 1 32 ? 21.610 5.315 -7.297 1.00 0.00 32 GLU A C 9
ATOM 13150 O O . GLU A 1 32 ? 22.714 4.791 -7.152 1.00 0.00 32 GLU A O 9
ATOM 13162 N N . GLU A 1 33 ? 20.923 5.848 -6.291 1.00 0.00 33 GLU A N 9
ATOM 13163 C CA . GLU A 1 33 ? 21.442 5.847 -4.928 1.00 0.00 33 GLU A CA 9
ATOM 13164 C C . GLU A 1 33 ? 21.303 4.466 -4.294 1.00 0.00 33 GLU A C 9
ATOM 13165 O O . GLU A 1 33 ? 22.123 4.064 -3.467 1.00 0.00 33 GLU A O 9
ATOM 13177 N N . LEU A 1 34 ? 20.259 3.744 -4.686 1.00 0.00 34 LEU A N 9
ATOM 13178 C CA . LEU A 1 34 ? 20.010 2.408 -4.156 1.00 0.00 34 LEU A CA 9
ATOM 13179 C C . LEU A 1 34 ? 21.010 1.404 -4.720 1.00 0.00 34 LEU A C 9
ATOM 13180 O O . LEU A 1 34 ? 21.438 0.480 -4.027 1.00 0.00 34 LEU A O 9
ATOM 13196 N N . THR A 1 35 ? 21.381 1.591 -5.983 1.00 0.00 35 THR A N 9
ATOM 13197 C CA . THR A 1 35 ? 22.331 0.703 -6.641 1.00 0.00 35 THR A CA 9
ATOM 13198 C C . THR A 1 35 ? 23.607 0.559 -5.821 1.00 0.00 35 THR A C 9
ATOM 13199 O O . THR A 1 35 ? 24.175 -0.528 -5.725 1.00 0.00 35 THR A O 9
ATOM 13210 N N . GLU A 1 36 ? 24.053 1.664 -5.230 1.00 0.00 36 GLU A N 9
ATOM 13211 C CA . GLU A 1 36 ? 25.264 1.659 -4.417 1.00 0.00 36 GLU A CA 9
ATOM 13212 C C . GLU A 1 36 ? 25.116 0.717 -3.225 1.00 0.00 36 GLU A C 9
ATOM 13213 O O . GLU A 1 36 ? 26.102 0.198 -2.702 1.00 0.00 36 GLU A O 9
ATOM 13225 N N . LYS A 1 37 ? 23.875 0.502 -2.800 1.00 0.00 37 LYS A N 9
ATOM 13226 C CA . LYS A 1 37 ? 23.595 -0.376 -1.670 1.00 0.00 37 LYS A CA 9
ATOM 13227 C C . LYS A 1 37 ? 23.797 -1.838 -2.055 1.00 0.00 37 LYS A C 9
ATOM 13228 O O . LYS A 1 37 ? 24.543 -2.566 -1.398 1.00 0.00 37 LYS A O 9
ATOM 13247 N N . LEU A 1 38 ? 23.131 -2.262 -3.123 1.00 0.00 38 LEU A N 9
ATOM 13248 C CA . LEU A 1 38 ? 23.239 -3.637 -3.596 1.00 0.00 38 LEU A CA 9
ATOM 13249 C C . LEU A 1 38 ? 24.655 -3.938 -4.079 1.00 0.00 38 LEU A C 9
ATOM 13250 O O . LEU A 1 38 ? 25.250 -4.945 -3.697 1.00 0.00 38 LEU A O 9
ATOM 13266 N N . ILE A 1 39 ? 25.187 -3.056 -4.918 1.00 0.00 39 ILE A N 9
ATOM 13267 C CA . ILE A 1 39 ? 26.534 -3.225 -5.450 1.00 0.00 39 ILE A CA 9
ATOM 13268 C C . ILE A 1 39 ? 27.549 -3.410 -4.327 1.00 0.00 39 ILE A C 9
ATOM 13269 O O . ILE A 1 39 ? 28.581 -4.055 -4.510 1.00 0.00 39 ILE A O 9
ATOM 13285 N N . GLU A 1 40 ? 27.247 -2.841 -3.164 1.00 0.00 40 GLU A N 9
ATOM 13286 C CA . GLU A 1 40 ? 28.134 -2.944 -2.011 1.00 0.00 40 GLU A CA 9
ATOM 13287 C C . GLU A 1 40 ? 28.003 -4.311 -1.345 1.00 0.00 40 GLU A C 9
ATOM 13288 O O . GLU A 1 40 ? 29.002 -4.968 -1.051 1.00 0.00 40 GLU A O 9
ATOM 13300 N N . ARG A 1 41 ? 26.765 -4.732 -1.109 1.00 0.00 41 ARG A N 9
ATOM 13301 C CA . ARG A 1 41 ? 26.503 -6.019 -0.476 1.00 0.00 41 ARG A CA 9
ATOM 13302 C C . ARG A 1 41 ? 26.934 -7.168 -1.383 1.00 0.00 41 ARG A C 9
ATOM 13303 O O . ARG A 1 41 ? 27.576 -8.119 -0.935 1.00 0.00 41 ARG A O 9
ATOM 13324 N N . LEU A 1 42 ? 26.576 -7.074 -2.659 1.00 0.00 42 LEU A N 9
ATOM 13325 C CA . LEU A 1 42 ? 26.925 -8.106 -3.629 1.00 0.00 42 LEU A CA 9
ATOM 13326 C C . LEU A 1 42 ? 28.388 -7.989 -4.046 1.00 0.00 42 LEU A C 9
ATOM 13327 O O . LEU A 1 42 ? 29.076 -8.995 -4.222 1.00 0.00 42 LEU A O 9
ATOM 13343 N N . ASP A 1 43 ? 28.857 -6.756 -4.199 1.00 0.00 43 ASP A N 9
ATOM 13344 C CA . ASP A 1 43 ? 30.239 -6.507 -4.592 1.00 0.00 43 ASP A CA 9
ATOM 13345 C C . ASP A 1 43 ? 30.500 -7.006 -6.009 1.00 0.00 43 ASP A C 9
ATOM 13346 O O . ASP A 1 43 ? 31.490 -7.691 -6.263 1.00 0.00 43 ASP A O 9
ATOM 13355 N N . GLU A 1 44 ? 29.604 -6.658 -6.928 1.00 0.00 44 GLU A N 9
ATOM 13356 C CA . GLU A 1 44 ? 29.737 -7.074 -8.319 1.00 0.00 44 GLU A CA 9
ATOM 13357 C C . GLU A 1 44 ? 29.615 -5.877 -9.258 1.00 0.00 44 GLU A C 9
ATOM 13358 O O . GLU A 1 44 ? 29.435 -4.743 -8.815 1.00 0.00 44 GLU A O 9
ATOM 13370 N N . ASP A 1 45 ? 29.714 -6.139 -10.557 1.00 0.00 45 ASP A N 9
ATOM 13371 C CA . ASP A 1 45 ? 29.614 -5.085 -11.559 1.00 0.00 45 ASP A CA 9
ATOM 13372 C C . ASP A 1 45 ? 28.155 -4.760 -11.863 1.00 0.00 45 ASP A C 9
ATOM 13373 O O . ASP A 1 45 ? 27.430 -5.578 -12.432 1.00 0.00 45 ASP A O 9
ATOM 13382 N N . THR A 1 46 ? 27.728 -3.561 -11.479 1.00 0.00 46 THR A N 9
ATOM 13383 C CA . THR A 1 46 ? 26.355 -3.129 -11.708 1.00 0.00 46 THR A CA 9
ATOM 13384 C C . THR A 1 46 ? 26.289 -2.052 -12.785 1.00 0.00 46 THR A C 9
ATOM 13385 O O . THR A 1 46 ? 27.256 -1.324 -13.006 1.00 0.00 46 THR A O 9
ATOM 13396 N N . GLU A 1 47 ? 25.143 -1.957 -13.452 1.00 0.00 47 GLU A N 9
ATOM 13397 C CA . GLU A 1 47 ? 24.953 -0.969 -14.507 1.00 0.00 47 GLU A CA 9
ATOM 13398 C C . GLU A 1 47 ? 23.469 -0.748 -14.785 1.00 0.00 47 GLU A C 9
ATOM 13399 O O . GLU A 1 47 ? 22.675 -1.688 -14.757 1.00 0.00 47 GLU A O 9
ATOM 13411 N N . ARG A 1 48 ? 23.103 0.502 -15.052 1.00 0.00 48 ARG A N 9
ATOM 13412 C CA . ARG A 1 48 ? 21.715 0.847 -15.333 1.00 0.00 48 ARG A CA 9
ATOM 13413 C C . ARG A 1 48 ? 21.498 1.054 -16.829 1.00 0.00 48 ARG A C 9
ATOM 13414 O O . ARG A 1 48 ? 22.109 1.932 -17.440 1.00 0.00 48 ARG A O 9
ATOM 13435 N N . ASP A 1 49 ? 20.626 0.240 -17.414 1.00 0.00 49 ASP A N 9
ATOM 13436 C CA . ASP A 1 49 ? 20.329 0.333 -18.838 1.00 0.00 49 ASP A CA 9
ATOM 13437 C C . ASP A 1 49 ? 18.823 0.301 -19.082 1.00 0.00 49 ASP A C 9
ATOM 13438 O O . ASP A 1 49 ? 18.173 -0.724 -18.877 1.00 0.00 49 ASP A O 9
ATOM 13447 N N . ASP A 1 50 ? 18.276 1.429 -19.520 1.00 0.00 50 ASP A N 9
ATOM 13448 C CA . ASP A 1 50 ? 16.847 1.531 -19.792 1.00 0.00 50 ASP A CA 9
ATOM 13449 C C . ASP A 1 50 ? 16.031 1.151 -18.560 1.00 0.00 50 ASP A C 9
ATOM 13450 O O . ASP A 1 50 ? 14.894 0.694 -18.672 1.00 0.00 50 ASP A O 9
ATOM 13459 N N . GLY A 1 51 ? 16.621 1.343 -17.383 1.00 0.00 51 GLY A N 9
ATOM 13460 C CA . GLY A 1 51 ? 15.935 1.015 -16.147 1.00 0.00 51 GLY A CA 9
ATOM 13461 C C . GLY A 1 51 ? 16.297 -0.364 -15.632 1.00 0.00 51 GLY A C 9
ATOM 13462 O O . GLY A 1 51 ? 16.018 -0.696 -14.479 1.00 0.00 51 GLY A O 9
ATOM 13466 N N . ASP A 1 52 ? 16.919 -1.169 -16.486 1.00 0.00 52 ASP A N 9
ATOM 13467 C CA . ASP A 1 52 ? 17.319 -2.520 -16.111 1.00 0.00 52 ASP A CA 9
ATOM 13468 C C . ASP A 1 52 ? 18.687 -2.513 -15.435 1.00 0.00 52 ASP A C 9
ATOM 13469 O O . ASP A 1 52 ? 19.532 -1.667 -15.729 1.00 0.00 52 ASP A O 9
ATOM 13478 N N . LEU A 1 53 ? 18.897 -3.460 -14.528 1.00 0.00 53 LEU A N 9
ATOM 13479 C CA . LEU A 1 53 ? 20.162 -3.563 -13.808 1.00 0.00 53 LEU A CA 9
ATOM 13480 C C . LEU A 1 53 ? 20.879 -4.864 -14.152 1.00 0.00 53 LEU A C 9
ATOM 13481 O O . LEU A 1 53 ? 20.308 -5.949 -14.038 1.00 0.00 53 LEU A O 9
ATOM 13497 N N . ILE A 1 54 ? 22.135 -4.748 -14.571 1.00 0.00 54 ILE A N 9
ATOM 13498 C CA . ILE A 1 54 ? 22.932 -5.916 -14.928 1.00 0.00 54 ILE A CA 9
ATOM 13499 C C . ILE A 1 54 ? 23.822 -6.349 -13.769 1.00 0.00 54 ILE A C 9
ATOM 13500 O O . ILE A 1 54 ? 24.524 -5.531 -13.174 1.00 0.00 54 ILE A O 9
ATOM 13516 N N . ILE A 1 55 ? 23.790 -7.640 -13.455 1.00 0.00 55 ILE A N 9
ATOM 13517 C CA . ILE A 1 55 ? 24.597 -8.182 -12.369 1.00 0.00 55 ILE A CA 9
ATOM 13518 C C . ILE A 1 55 ? 25.362 -9.422 -12.819 1.00 0.00 55 ILE A C 9
ATOM 13519 O O . ILE A 1 55 ? 24.766 -10.449 -13.146 1.00 0.00 55 ILE A O 9
ATOM 13535 N N . THR A 1 56 ? 26.688 -9.321 -12.831 1.00 0.00 56 THR A N 9
ATOM 13536 C CA . THR A 1 56 ? 27.535 -10.434 -13.240 1.00 0.00 56 THR A CA 9
ATOM 13537 C C . THR A 1 56 ? 28.368 -10.949 -12.072 1.00 0.00 56 THR A C 9
ATOM 13538 O O . THR A 1 56 ? 29.187 -10.220 -11.512 1.00 0.00 56 THR A O 9
ATOM 13549 N N . VAL A 1 57 ? 28.154 -12.209 -11.708 1.00 0.00 57 VAL A N 9
ATOM 13550 C CA . VAL A 1 57 ? 28.887 -12.822 -10.607 1.00 0.00 57 VAL A CA 9
ATOM 13551 C C . VAL A 1 57 ? 29.473 -14.168 -11.018 1.00 0.00 57 VAL A C 9
ATOM 13552 O O . VAL A 1 57 ? 28.739 -15.112 -11.316 1.00 0.00 57 VAL A O 9
ATOM 13565 N N . PHE A 1 58 ? 30.799 -14.251 -11.032 1.00 0.00 58 PHE A N 9
ATOM 13566 C CA . PHE A 1 58 ? 31.484 -15.482 -11.408 1.00 0.00 58 PHE A CA 9
ATOM 13567 C C . PHE A 1 58 ? 32.371 -15.980 -10.270 1.00 0.00 58 PHE A C 9
ATOM 13568 O O . PHE A 1 58 ? 32.941 -15.187 -9.520 1.00 0.00 58 PHE A O 9
ATOM 13585 N N . TYR A 1 59 ? 32.481 -17.298 -10.147 1.00 0.00 59 TYR A N 9
ATOM 13586 C CA . TYR A 1 59 ? 33.295 -17.903 -9.100 1.00 0.00 59 TYR A CA 9
ATOM 13587 C C . TYR A 1 59 ? 33.961 -19.182 -9.597 1.00 0.00 59 TYR A C 9
ATOM 13588 O O . TYR A 1 59 ? 33.344 -19.983 -10.299 1.00 0.00 59 TYR A O 9
ATOM 13606 N N . GLU A 1 60 ? 35.224 -19.366 -9.227 1.00 0.00 60 GLU A N 9
ATOM 13607 C CA . GLU A 1 60 ? 35.975 -20.548 -9.636 1.00 0.00 60 GLU A CA 9
ATOM 13608 C C . GLU A 1 60 ? 35.870 -21.649 -8.585 1.00 0.00 60 GLU A C 9
ATOM 13609 O O . GLU A 1 60 ? 35.180 -21.496 -7.576 1.00 0.00 60 GLU A O 9
ATOM 13621 N N . ARG A 1 61 ? 36.558 -22.760 -8.829 1.00 0.00 61 ARG A N 9
ATOM 13622 C CA . ARG A 1 61 ? 36.541 -23.888 -7.905 1.00 0.00 61 ARG A CA 9
ATOM 13623 C C . ARG A 1 61 ? 36.733 -23.416 -6.467 1.00 0.00 61 ARG A C 9
ATOM 13624 O O . ARG A 1 61 ? 36.176 -23.994 -5.535 1.00 0.00 61 ARG A O 9
ATOM 13645 N N . GLU A 1 62 ? 37.526 -22.362 -6.296 1.00 0.00 62 GLU A N 9
ATOM 13646 C CA . GLU A 1 62 ? 37.792 -21.814 -4.971 1.00 0.00 62 GLU A CA 9
ATOM 13647 C C . GLU A 1 62 ? 36.490 -21.529 -4.229 1.00 0.00 62 GLU A C 9
ATOM 13648 O O . GLU A 1 62 ? 36.400 -21.718 -3.015 1.00 0.00 62 GLU A O 9
ATOM 13660 N N . TYR A 1 63 ? 35.483 -21.074 -4.966 1.00 0.00 63 TYR A N 9
ATOM 13661 C CA . TYR A 1 63 ? 34.186 -20.760 -4.378 1.00 0.00 63 TYR A CA 9
ATOM 13662 C C . TYR A 1 63 ? 33.082 -21.599 -5.014 1.00 0.00 63 TYR A C 9
ATOM 13663 O O . TYR A 1 63 ? 31.895 -21.326 -4.832 1.00 0.00 63 TYR A O 9
ATOM 13681 N N . PHE A 1 64 ? 33.482 -22.622 -5.762 1.00 0.00 64 PHE A N 9
ATOM 13682 C CA . PHE A 1 64 ? 32.527 -23.502 -6.427 1.00 0.00 64 PHE A CA 9
ATOM 13683 C C . PHE A 1 64 ? 31.774 -22.756 -7.525 1.00 0.00 64 PHE A C 9
ATOM 13684 O O . PHE A 1 64 ? 30.852 -21.983 -7.265 1.00 0.00 64 PHE A O 9
ATOM 13701 N N . PRO A 1 65 ? 32.175 -22.993 -8.783 1.00 0.00 65 PRO A N 9
ATOM 13702 C CA . PRO A 1 65 ? 31.552 -22.355 -9.946 1.00 0.00 65 PRO A CA 9
ATOM 13703 C C . PRO A 1 65 ? 30.137 -22.863 -10.198 1.00 0.00 65 PRO A C 9
ATOM 13704 O O . PRO A 1 65 ? 29.794 -23.985 -9.824 1.00 0.00 65 PRO A O 9
ATOM 13715 N N . PHE A 1 66 ? 29.319 -22.031 -10.834 1.00 0.00 66 PHE A N 9
ATOM 13716 C CA . PHE A 1 66 ? 27.939 -22.397 -11.135 1.00 0.00 66 PHE A CA 9
ATOM 13717 C C . PHE A 1 66 ? 27.862 -23.213 -12.422 1.00 0.00 66 PHE A C 9
ATOM 13718 O O . PHE A 1 66 ? 27.944 -22.668 -13.521 1.00 0.00 66 PHE A O 9
ATOM 13735 N N . GLY A 1 67 ? 27.703 -24.525 -12.274 1.00 0.00 67 GLY A N 9
ATOM 13736 C CA . GLY A 1 67 ? 27.618 -25.397 -13.432 1.00 0.00 67 GLY A CA 9
ATOM 13737 C C . GLY A 1 67 ? 27.190 -26.804 -13.067 1.00 0.00 67 GLY A C 9
ATOM 13738 O O . GLY A 1 67 ? 27.932 -27.536 -12.412 1.00 0.00 67 GLY A O 9
ATOM 13742 N N . SER A 1 68 ? 25.989 -27.185 -13.491 1.00 0.00 68 SER A N 9
ATOM 13743 C CA . SER A 1 68 ? 25.461 -28.513 -13.201 1.00 0.00 68 SER A CA 9
ATOM 13744 C C . SER A 1 68 ? 24.422 -28.923 -14.240 1.00 0.00 68 SER A C 9
ATOM 13745 O O . SER A 1 68 ? 23.544 -29.740 -13.965 1.00 0.00 68 SER A O 9
ATOM 13753 N N . GLU A 1 69 ? 24.529 -28.349 -15.434 1.00 0.00 69 GLU A N 9
ATOM 13754 C CA . GLU A 1 69 ? 23.598 -28.654 -16.514 1.00 0.00 69 GLU A CA 9
ATOM 13755 C C . GLU A 1 69 ? 23.586 -30.150 -16.815 1.00 0.00 69 GLU A C 9
ATOM 13756 O O . GLU A 1 69 ? 22.613 -30.677 -17.354 1.00 0.00 69 GLU A O 9
ATOM 13768 N N . GLU A 1 70 ? 24.674 -30.828 -16.463 1.00 0.00 70 GLU A N 9
ATOM 13769 C CA . GLU A 1 70 ? 24.789 -32.262 -16.697 1.00 0.00 70 GLU A CA 9
ATOM 13770 C C . GLU A 1 70 ? 23.721 -33.028 -15.922 1.00 0.00 70 GLU A C 9
ATOM 13771 O O . GLU A 1 70 ? 23.346 -34.140 -16.293 1.00 0.00 70 GLU A O 9
ATOM 13783 N N . SER A 1 71 ? 23.235 -32.423 -14.842 1.00 0.00 71 SER A N 9
ATOM 13784 C CA . SER A 1 71 ? 22.213 -33.049 -14.011 1.00 0.00 71 SER A CA 9
ATOM 13785 C C . SER A 1 71 ? 20.857 -33.030 -14.711 1.00 0.00 71 SER A C 9
ATOM 13786 O O . SER A 1 71 ? 20.244 -34.075 -14.931 1.00 0.00 71 SER A O 9
ATOM 13794 N N . LYS A 1 72 ? 20.395 -31.834 -15.059 1.00 0.00 72 LYS A N 9
ATOM 13795 C CA . LYS A 1 72 ? 19.112 -31.676 -15.735 1.00 0.00 72 LYS A CA 9
ATOM 13796 C C . LYS A 1 72 ? 19.196 -32.157 -17.180 1.00 0.00 72 LYS A C 9
ATOM 13797 O O . LYS A 1 72 ? 18.184 -32.499 -17.791 1.00 0.00 72 LYS A O 9
ATOM 13816 N N . VAL A 1 73 ? 20.410 -32.182 -17.721 1.00 0.00 73 VAL A N 9
ATOM 13817 C CA . VAL A 1 73 ? 20.627 -32.624 -19.094 1.00 0.00 73 VAL A CA 9
ATOM 13818 C C . VAL A 1 73 ? 19.980 -31.666 -20.088 1.00 0.00 73 VAL A C 9
ATOM 13819 O O . VAL A 1 73 ? 19.467 -32.084 -21.126 1.00 0.00 73 VAL A O 9
ATOM 13832 N N . LYS A 1 74 ? 20.006 -30.378 -19.763 1.00 0.00 74 LYS A N 9
ATOM 13833 C CA . LYS A 1 74 ? 19.424 -29.358 -20.627 1.00 0.00 74 LYS A CA 9
ATOM 13834 C C . LYS A 1 74 ? 19.799 -27.960 -20.147 1.00 0.00 74 LYS A C 9
ATOM 13835 O O . LYS A 1 74 ? 20.037 -27.744 -18.959 1.00 0.00 74 LYS A O 9
ATOM 13854 N N . MET A 1 75 ? 19.849 -27.013 -21.079 1.00 0.00 75 MET A N 9
ATOM 13855 C CA . MET A 1 75 ? 20.192 -25.634 -20.749 1.00 0.00 75 MET A CA 9
ATOM 13856 C C . MET A 1 75 ? 19.262 -25.085 -19.673 1.00 0.00 75 MET A C 9
ATOM 13857 O O . MET A 1 75 ? 19.625 -24.171 -18.933 1.00 0.00 75 MET A O 9
ATOM 13871 N N . ALA A 1 76 ? 18.061 -25.648 -19.591 1.00 0.00 76 ALA A N 9
ATOM 13872 C CA . ALA A 1 76 ? 17.080 -25.215 -18.604 1.00 0.00 76 ALA A CA 9
ATOM 13873 C C . ALA A 1 76 ? 17.692 -25.160 -17.208 1.00 0.00 76 ALA A C 9
ATOM 13874 O O . ALA A 1 76 ? 17.280 -24.358 -16.370 1.00 0.00 76 ALA A O 9
ATOM 13881 N N . ASP A 1 77 ? 18.677 -26.018 -16.966 1.00 0.00 77 ASP A N 9
ATOM 13882 C CA . ASP A 1 77 ? 19.347 -26.067 -15.671 1.00 0.00 77 ASP A CA 9
ATOM 13883 C C . ASP A 1 77 ? 20.077 -24.758 -15.388 1.00 0.00 77 ASP A C 9
ATOM 13884 O O . ASP A 1 77 ? 20.063 -24.259 -14.262 1.00 0.00 77 ASP A O 9
ATOM 13893 N N . PHE A 1 78 ? 20.715 -24.207 -16.415 1.00 0.00 78 PHE A N 9
ATOM 13894 C CA . PHE A 1 78 ? 21.453 -22.957 -16.276 1.00 0.00 78 PHE A CA 9
ATOM 13895 C C . PHE A 1 78 ? 20.511 -21.804 -15.937 1.00 0.00 78 PHE A C 9
ATOM 13896 O O . PHE A 1 78 ? 20.727 -21.076 -14.968 1.00 0.00 78 PHE A O 9
ATOM 13913 N N . ILE A 1 79 ? 19.467 -21.646 -16.743 1.00 0.00 79 ILE A N 9
ATOM 13914 C CA . ILE A 1 79 ? 18.492 -20.583 -16.530 1.00 0.00 79 ILE A CA 9
ATOM 13915 C C . ILE A 1 79 ? 17.717 -20.800 -15.234 1.00 0.00 79 ILE A C 9
ATOM 13916 O O . ILE A 1 79 ? 17.346 -19.845 -14.554 1.00 0.00 79 ILE A O 9
ATOM 13932 N N . ALA A 1 80 ? 17.479 -22.064 -14.899 1.00 0.00 80 ALA A N 9
ATOM 13933 C CA . ALA A 1 80 ? 16.752 -22.407 -13.683 1.00 0.00 80 ALA A CA 9
ATOM 13934 C C . ALA A 1 80 ? 17.595 -22.130 -12.443 1.00 0.00 80 ALA A C 9
ATOM 13935 O O . ALA A 1 80 ? 17.130 -21.500 -11.492 1.00 0.00 80 ALA A O 9
ATOM 13942 N N . ARG A 1 81 ? 18.836 -22.606 -12.459 1.00 0.00 81 ARG A N 9
ATOM 13943 C CA . ARG A 1 81 ? 19.743 -22.411 -11.334 1.00 0.00 81 ARG A CA 9
ATOM 13944 C C . ARG A 1 81 ? 20.144 -20.945 -11.207 1.00 0.00 81 ARG A C 9
ATOM 13945 O O . ARG A 1 81 ? 20.383 -20.451 -10.105 1.00 0.00 81 ARG A O 9
ATOM 13966 N N . GLU A 1 82 ? 20.217 -20.256 -12.341 1.00 0.00 82 GLU A N 9
ATOM 13967 C CA . GLU A 1 82 ? 20.590 -18.846 -12.355 1.00 0.00 82 GLU A CA 9
ATOM 13968 C C . GLU A 1 82 ? 19.456 -17.977 -11.820 1.00 0.00 82 GLU A C 9
ATOM 13969 O O . GLU A 1 82 ? 19.666 -17.134 -10.948 1.00 0.00 82 GLU A O 9
ATOM 13981 N N . GLU A 1 83 ? 18.255 -18.189 -12.349 1.00 0.00 83 GLU A N 9
ATOM 13982 C CA . GLU A 1 83 ? 17.088 -17.424 -11.925 1.00 0.00 83 GLU A CA 9
ATOM 13983 C C . GLU A 1 83 ? 16.828 -17.611 -10.433 1.00 0.00 83 GLU A C 9
ATOM 13984 O O . GLU A 1 83 ? 16.712 -16.639 -9.686 1.00 0.00 83 GLU A O 9
ATOM 13996 N N . ILE A 1 84 ? 16.736 -18.867 -10.008 1.00 0.00 84 ILE A N 9
ATOM 13997 C CA . ILE A 1 84 ? 16.490 -19.182 -8.606 1.00 0.00 84 ILE A CA 9
ATOM 13998 C C . ILE A 1 84 ? 17.621 -18.670 -7.721 1.00 0.00 84 ILE A C 9
ATOM 13999 O O . ILE A 1 84 ? 17.403 -18.309 -6.565 1.00 0.00 84 ILE A O 9
ATOM 14015 N N . GLU A 1 85 ? 18.831 -18.642 -8.272 1.00 0.00 85 GLU A N 9
ATOM 14016 C CA . GLU A 1 85 ? 19.996 -18.174 -7.532 1.00 0.00 85 GLU A CA 9
ATOM 14017 C C . GLU A 1 85 ? 19.777 -16.757 -7.011 1.00 0.00 85 GLU A C 9
ATOM 14018 O O . GLU A 1 85 ? 19.995 -16.477 -5.833 1.00 0.00 85 GLU A O 9
ATOM 14030 N N . MET A 1 86 ? 19.344 -15.867 -7.898 1.00 0.00 86 MET A N 9
ATOM 14031 C CA . MET A 1 86 ? 19.095 -14.479 -7.528 1.00 0.00 86 MET A CA 9
ATOM 14032 C C . MET A 1 86 ? 17.764 -14.342 -6.796 1.00 0.00 86 MET A C 9
ATOM 14033 O O . MET A 1 86 ? 17.679 -13.682 -5.761 1.00 0.00 86 MET A O 9
ATOM 14047 N N . MET A 1 87 ? 16.727 -14.971 -7.340 1.00 0.00 87 MET A N 9
ATOM 14048 C CA . MET A 1 87 ? 15.400 -14.919 -6.737 1.00 0.00 87 MET A CA 9
ATOM 14049 C C . MET A 1 87 ? 15.450 -15.354 -5.275 1.00 0.00 87 MET A C 9
ATOM 14050 O O . MET A 1 87 ? 14.906 -14.682 -4.399 1.00 0.00 87 MET A O 9
ATOM 14064 N N . VAL A 1 88 ? 16.106 -16.481 -5.020 1.00 0.00 88 VAL A N 9
ATOM 14065 C CA . VAL A 1 88 ? 16.228 -17.004 -3.664 1.00 0.00 88 VAL A CA 9
ATOM 14066 C C . VAL A 1 88 ? 17.166 -16.144 -2.825 1.00 0.00 88 VAL A C 9
ATOM 14067 O O . VAL A 1 88 ? 16.927 -15.921 -1.638 1.00 0.00 88 VAL A O 9
ATOM 14080 N N . PHE A 1 89 ? 18.236 -15.663 -3.450 1.00 0.00 89 PHE A N 9
ATOM 14081 C CA . PHE A 1 89 ? 19.212 -14.827 -2.761 1.00 0.00 89 PHE A CA 9
ATOM 14082 C C . PHE A 1 89 ? 18.540 -13.605 -2.140 1.00 0.00 89 PHE A C 9
ATOM 14083 O O . PHE A 1 89 ? 18.667 -13.355 -0.941 1.00 0.00 89 PHE A O 9
ATOM 14100 N N . LEU A 1 90 ? 17.824 -12.848 -2.964 1.00 0.00 90 LEU A N 9
ATOM 14101 C CA . LEU A 1 90 ? 17.132 -11.652 -2.498 1.00 0.00 90 LEU A CA 9
ATOM 14102 C C . LEU A 1 90 ? 15.941 -12.021 -1.618 1.00 0.00 90 LEU A C 9
ATOM 14103 O O . LEU A 1 90 ? 15.655 -11.345 -0.630 1.00 0.00 90 LEU A O 9
ATOM 14119 N N . SER A 1 91 ? 15.253 -13.097 -1.983 1.00 0.00 91 SER A N 9
ATOM 14120 C CA . SER A 1 91 ? 14.092 -13.555 -1.228 1.00 0.00 91 SER A CA 9
ATOM 14121 C C . SER A 1 91 ? 14.466 -13.838 0.223 1.00 0.00 91 SER A C 9
ATOM 14122 O O . SER A 1 91 ? 13.669 -13.617 1.135 1.00 0.00 91 SER A O 9
ATOM 14130 N N . SER A 1 92 ? 15.684 -14.329 0.429 1.00 0.00 92 SER A N 9
ATOM 14131 C CA . SER A 1 92 ? 16.163 -14.647 1.769 1.00 0.00 92 SER A CA 9
ATOM 14132 C C . SER A 1 92 ? 16.357 -13.377 2.592 1.00 0.00 92 SER A C 9
ATOM 14133 O O . SER A 1 92 ? 16.183 -13.381 3.811 1.00 0.00 92 SER A O 9
ATOM 14141 N N . VAL A 1 93 ? 16.718 -12.291 1.917 1.00 0.00 93 VAL A N 9
ATOM 14142 C CA . VAL A 1 93 ? 16.935 -11.013 2.583 1.00 0.00 93 VAL A CA 9
ATOM 14143 C C . VAL A 1 93 ? 15.610 -10.342 2.930 1.00 0.00 93 VAL A C 9
ATOM 14144 O O . VAL A 1 93 ? 15.469 -9.732 3.991 1.00 0.00 93 VAL A O 9
ATOM 14157 N N . LEU A 1 94 ? 14.641 -10.459 2.029 1.00 0.00 94 LEU A N 9
ATOM 14158 C CA . LEU A 1 94 ? 13.326 -9.864 2.239 1.00 0.00 94 LEU A CA 9
ATOM 14159 C C . LEU A 1 94 ? 12.497 -10.703 3.206 1.00 0.00 94 LEU A C 9
ATOM 14160 O O . LEU A 1 94 ? 11.744 -10.168 4.018 1.00 0.00 94 LEU A O 9
ATOM 14176 N N . GLU A 1 95 ? 12.643 -12.021 3.113 1.00 0.00 95 GLU A N 9
ATOM 14177 C CA . GLU A 1 95 ? 11.908 -12.934 3.981 1.00 0.00 95 GLU A CA 9
ATOM 14178 C C . GLU A 1 95 ? 12.438 -12.870 5.411 1.00 0.00 95 GLU A C 9
ATOM 14179 O O . GLU A 1 95 ? 11.712 -13.148 6.365 1.00 0.00 95 GLU A O 9
ATOM 14191 N N . ASP A 1 96 ? 13.707 -12.502 5.549 1.00 0.00 96 ASP A N 9
ATOM 14192 C CA . ASP A 1 96 ? 14.334 -12.400 6.861 1.00 0.00 96 ASP A CA 9
ATOM 14193 C C . ASP A 1 96 ? 14.966 -11.025 7.057 1.00 0.00 96 ASP A C 9
ATOM 14194 O O . ASP A 1 96 ? 15.789 -10.831 7.952 1.00 0.00 96 ASP A O 9
ATOM 14203 N N . MET A 1 1 ? 0.971 0.714 -1.554 1.00 0.00 1 MET A N 10
ATOM 14204 C CA . MET A 1 1 ? 1.972 0.468 -2.586 1.00 0.00 1 MET A CA 10
ATOM 14205 C C . MET A 1 1 ? 2.697 -0.850 -2.336 1.00 0.00 1 MET A C 10
ATOM 14206 O O . MET A 1 1 ? 3.508 -0.960 -1.416 1.00 0.00 1 MET A O 10
ATOM 14220 N N . VAL A 1 2 ? 2.401 -1.850 -3.161 1.00 0.00 2 VAL A N 10
ATOM 14221 C CA . VAL A 1 2 ? 3.025 -3.160 -3.031 1.00 0.00 2 VAL A CA 10
ATOM 14222 C C . VAL A 1 2 ? 3.590 -3.635 -4.365 1.00 0.00 2 VAL A C 10
ATOM 14223 O O . VAL A 1 2 ? 2.918 -3.572 -5.394 1.00 0.00 2 VAL A O 10
ATOM 14236 N N . PHE A 1 3 ? 4.830 -4.112 -4.340 1.00 0.00 3 PHE A N 10
ATOM 14237 C CA . PHE A 1 3 ? 5.487 -4.598 -5.547 1.00 0.00 3 PHE A CA 10
ATOM 14238 C C . PHE A 1 3 ? 6.683 -5.480 -5.199 1.00 0.00 3 PHE A C 10
ATOM 14239 O O . PHE A 1 3 ? 7.581 -5.066 -4.466 1.00 0.00 3 PHE A O 10
ATOM 14256 N N . TYR A 1 4 ? 6.686 -6.698 -5.729 1.00 0.00 4 TYR A N 10
ATOM 14257 C CA . TYR A 1 4 ? 7.768 -7.641 -5.472 1.00 0.00 4 TYR A CA 10
ATOM 14258 C C . TYR A 1 4 ? 8.781 -7.631 -6.613 1.00 0.00 4 TYR A C 10
ATOM 14259 O O . TYR A 1 4 ? 8.440 -7.904 -7.765 1.00 0.00 4 TYR A O 10
ATOM 14277 N N . LEU A 1 5 ? 10.029 -7.314 -6.285 1.00 0.00 5 LEU A N 10
ATOM 14278 C CA . LEU A 1 5 ? 11.094 -7.269 -7.280 1.00 0.00 5 LEU A CA 10
ATOM 14279 C C . LEU A 1 5 ? 11.321 -8.645 -7.898 1.00 0.00 5 LEU A C 10
ATOM 14280 O O . LEU A 1 5 ? 11.201 -9.668 -7.223 1.00 0.00 5 LEU A O 10
ATOM 14296 N N . LYS A 1 6 ? 11.653 -8.663 -9.184 1.00 0.00 6 LYS A N 10
ATOM 14297 C CA . LYS A 1 6 ? 11.902 -9.913 -9.893 1.00 0.00 6 LYS A CA 10
ATOM 14298 C C . LYS A 1 6 ? 13.274 -9.897 -10.560 1.00 0.00 6 LYS A C 10
ATOM 14299 O O . LYS A 1 6 ? 13.668 -8.901 -11.167 1.00 0.00 6 LYS A O 10
ATOM 14318 N N . VAL A 1 7 ? 13.996 -11.006 -10.443 1.00 0.00 7 VAL A N 10
ATOM 14319 C CA . VAL A 1 7 ? 15.323 -11.121 -11.036 1.00 0.00 7 VAL A CA 10
ATOM 14320 C C . VAL A 1 7 ? 15.412 -12.334 -11.954 1.00 0.00 7 VAL A C 10
ATOM 14321 O O . VAL A 1 7 ? 15.136 -13.461 -11.541 1.00 0.00 7 VAL A O 10
ATOM 14334 N N . LYS A 1 8 ? 15.799 -12.097 -13.203 1.00 0.00 8 LYS A N 10
ATOM 14335 C CA . LYS A 1 8 ? 15.927 -13.171 -14.182 1.00 0.00 8 LYS A CA 10
ATOM 14336 C C . LYS A 1 8 ? 17.217 -13.026 -14.982 1.00 0.00 8 LYS A C 10
ATOM 14337 O O . LYS A 1 8 ? 17.754 -11.927 -15.120 1.00 0.00 8 LYS A O 10
ATOM 14356 N N . VAL A 1 9 ? 17.709 -14.143 -15.510 1.00 0.00 9 VAL A N 10
ATOM 14357 C CA . VAL A 1 9 ? 18.934 -14.140 -16.300 1.00 0.00 9 VAL A CA 10
ATOM 14358 C C . VAL A 1 9 ? 18.703 -13.519 -17.673 1.00 0.00 9 VAL A C 10
ATOM 14359 O O . VAL A 1 9 ? 17.699 -13.796 -18.328 1.00 0.00 9 VAL A O 10
ATOM 14372 N N . GLU A 1 10 ? 19.639 -12.678 -18.101 1.00 0.00 10 GLU A N 10
ATOM 14373 C CA . GLU A 1 10 ? 19.535 -12.018 -19.397 1.00 0.00 10 GLU A CA 10
ATOM 14374 C C . GLU A 1 10 ? 20.611 -12.525 -20.354 1.00 0.00 10 GLU A C 10
ATOM 14375 O O . GLU A 1 10 ? 20.415 -12.548 -21.569 1.00 0.00 10 GLU A O 10
ATOM 14387 N N . ASP A 1 11 ? 21.747 -12.929 -19.796 1.00 0.00 11 ASP A N 10
ATOM 14388 C CA . ASP A 1 11 ? 22.855 -13.436 -20.598 1.00 0.00 11 ASP A CA 10
ATOM 14389 C C . ASP A 1 11 ? 23.868 -14.168 -19.724 1.00 0.00 11 ASP A C 10
ATOM 14390 O O . ASP A 1 11 ? 24.526 -13.562 -18.878 1.00 0.00 11 ASP A O 10
ATOM 14399 N N . PHE A 1 12 ? 23.987 -15.475 -19.933 1.00 0.00 12 PHE A N 10
ATOM 14400 C CA . PHE A 1 12 ? 24.918 -16.291 -19.163 1.00 0.00 12 PHE A CA 10
ATOM 14401 C C . PHE A 1 12 ? 26.119 -16.695 -20.013 1.00 0.00 12 PHE A C 10
ATOM 14402 O O . PHE A 1 12 ? 26.054 -16.687 -21.242 1.00 0.00 12 PHE A O 10
ATOM 14419 N N . GLY A 1 13 ? 27.216 -17.047 -19.349 1.00 0.00 13 GLY A N 10
ATOM 14420 C CA . GLY A 1 13 ? 28.416 -17.449 -20.059 1.00 0.00 13 GLY A CA 10
ATOM 14421 C C . GLY A 1 13 ? 29.483 -17.994 -19.131 1.00 0.00 13 GLY A C 10
ATOM 14422 O O . GLY A 1 13 ? 29.279 -18.078 -17.920 1.00 0.00 13 GLY A O 10
ATOM 14426 N N . PHE A 1 14 ? 30.625 -18.369 -19.699 1.00 0.00 14 PHE A N 10
ATOM 14427 C CA . PHE A 1 14 ? 31.727 -18.912 -18.915 1.00 0.00 14 PHE A CA 10
ATOM 14428 C C . PHE A 1 14 ? 33.064 -18.361 -19.401 1.00 0.00 14 PHE A C 10
ATOM 14429 O O . PHE A 1 14 ? 33.289 -18.217 -20.603 1.00 0.00 14 PHE A O 10
ATOM 14446 N N . ARG A 1 15 ? 33.949 -18.052 -18.458 1.00 0.00 15 ARG A N 10
ATOM 14447 C CA . ARG A 1 15 ? 35.263 -17.515 -18.790 1.00 0.00 15 ARG A CA 10
ATOM 14448 C C . ARG A 1 15 ? 36.359 -18.533 -18.488 1.00 0.00 15 ARG A C 10
ATOM 14449 O O . ARG A 1 15 ? 36.676 -18.791 -17.327 1.00 0.00 15 ARG A O 10
ATOM 14470 N N . GLU A 1 16 ? 36.932 -19.108 -19.541 1.00 0.00 16 GLU A N 10
ATOM 14471 C CA . GLU A 1 16 ? 37.990 -20.099 -19.387 1.00 0.00 16 GLU A CA 10
ATOM 14472 C C . GLU A 1 16 ? 39.282 -19.445 -18.905 1.00 0.00 16 GLU A C 10
ATOM 14473 O O . GLU A 1 16 ? 40.126 -20.094 -18.288 1.00 0.00 16 GLU A O 10
ATOM 14485 N N . ASP A 1 17 ? 39.428 -18.156 -19.192 1.00 0.00 17 ASP A N 10
ATOM 14486 C CA . ASP A 1 17 ? 40.616 -17.412 -18.787 1.00 0.00 17 ASP A CA 10
ATOM 14487 C C . ASP A 1 17 ? 40.753 -17.392 -17.268 1.00 0.00 17 ASP A C 10
ATOM 14488 O O . ASP A 1 17 ? 41.861 -17.321 -16.737 1.00 0.00 17 ASP A O 10
ATOM 14497 N N . MET A 1 18 ? 39.621 -17.455 -16.576 1.00 0.00 18 MET A N 10
ATOM 14498 C CA . MET A 1 18 ? 39.616 -17.444 -15.117 1.00 0.00 18 MET A CA 10
ATOM 14499 C C . MET A 1 18 ? 39.338 -18.838 -14.564 1.00 0.00 18 MET A C 10
ATOM 14500 O O . MET A 1 18 ? 40.011 -19.296 -13.642 1.00 0.00 18 MET A O 10
ATOM 14514 N N . GLY A 1 19 ? 38.341 -19.508 -15.134 1.00 0.00 19 GLY A N 10
ATOM 14515 C CA . GLY A 1 19 ? 37.992 -20.843 -14.684 1.00 0.00 19 GLY A CA 10
ATOM 14516 C C . GLY A 1 19 ? 36.687 -20.873 -13.914 1.00 0.00 19 GLY A C 10
ATOM 14517 O O . GLY A 1 19 ? 36.410 -21.825 -13.183 1.00 0.00 19 GLY A O 10
ATOM 14521 N N . LEU A 1 20 ? 35.883 -19.828 -14.076 1.00 0.00 20 LEU A N 10
ATOM 14522 C CA . LEU A 1 20 ? 34.599 -19.737 -13.389 1.00 0.00 20 LEU A CA 10
ATOM 14523 C C . LEU A 1 20 ? 33.492 -19.325 -14.355 1.00 0.00 20 LEU A C 10
ATOM 14524 O O . LEU A 1 20 ? 33.762 -18.813 -15.440 1.00 0.00 20 LEU A O 10
ATOM 14540 N N . ASN A 1 21 ? 32.247 -19.551 -13.950 1.00 0.00 21 ASN A N 10
ATOM 14541 C CA . ASN A 1 21 ? 31.099 -19.202 -14.779 1.00 0.00 21 ASN A CA 10
ATOM 14542 C C . ASN A 1 21 ? 30.463 -17.898 -14.306 1.00 0.00 21 ASN A C 10
ATOM 14543 O O . ASN A 1 21 ? 30.455 -17.596 -13.113 1.00 0.00 21 ASN A O 10
ATOM 14554 N N . TYR A 1 22 ? 29.931 -17.130 -15.250 1.00 0.00 22 TYR A N 10
ATOM 14555 C CA . TYR A 1 22 ? 29.294 -15.858 -14.931 1.00 0.00 22 TYR A CA 10
ATOM 14556 C C . TYR A 1 22 ? 27.923 -15.754 -15.592 1.00 0.00 22 TYR A C 10
ATOM 14557 O O . TYR A 1 22 ? 27.641 -16.438 -16.576 1.00 0.00 22 TYR A O 10
ATOM 14575 N N . VAL A 1 23 ? 27.073 -14.890 -15.045 1.00 0.00 23 VAL A N 10
ATOM 14576 C CA . VAL A 1 23 ? 25.731 -14.694 -15.581 1.00 0.00 23 VAL A CA 10
ATOM 14577 C C . VAL A 1 23 ? 25.226 -13.284 -15.295 1.00 0.00 23 VAL A C 10
ATOM 14578 O O . VAL A 1 23 ? 25.467 -12.734 -14.221 1.00 0.00 23 VAL A O 10
ATOM 14591 N N . ARG A 1 24 ? 24.524 -12.705 -16.263 1.00 0.00 24 ARG A N 10
ATOM 14592 C CA . ARG A 1 24 ? 23.985 -11.359 -16.116 1.00 0.00 24 ARG A CA 10
ATOM 14593 C C . ARG A 1 24 ? 22.512 -11.403 -15.720 1.00 0.00 24 ARG A C 10
ATOM 14594 O O . ARG A 1 24 ? 21.705 -12.070 -16.367 1.00 0.00 24 ARG A O 10
ATOM 14615 N N . TYR A 1 25 ? 22.170 -10.689 -14.653 1.00 0.00 25 TYR A N 10
ATOM 14616 C CA . TYR A 1 25 ? 20.795 -10.649 -14.169 1.00 0.00 25 TYR A CA 10
ATOM 14617 C C . TYR A 1 25 ? 20.137 -9.315 -14.509 1.00 0.00 25 TYR A C 10
ATOM 14618 O O . TYR A 1 25 ? 20.791 -8.272 -14.521 1.00 0.00 25 TYR A O 10
ATOM 14636 N N . ARG A 1 26 ? 18.837 -9.357 -14.783 1.00 0.00 26 ARG A N 10
ATOM 14637 C CA . ARG A 1 26 ? 18.088 -8.154 -15.123 1.00 0.00 26 ARG A CA 10
ATOM 14638 C C . ARG A 1 26 ? 17.145 -7.762 -13.990 1.00 0.00 26 ARG A C 10
ATOM 14639 O O . ARG A 1 26 ? 16.179 -8.468 -13.700 1.00 0.00 26 ARG A O 10
ATOM 14660 N N . VAL A 1 27 ? 17.431 -6.631 -13.352 1.00 0.00 27 VAL A N 10
ATOM 14661 C CA . VAL A 1 27 ? 16.609 -6.144 -12.251 1.00 0.00 27 VAL A CA 10
ATOM 14662 C C . VAL A 1 27 ? 16.079 -4.744 -12.538 1.00 0.00 27 VAL A C 10
ATOM 14663 O O . VAL A 1 27 ? 16.819 -3.869 -12.987 1.00 0.00 27 VAL A O 10
ATOM 14676 N N . SER A 1 28 ? 14.792 -4.539 -12.276 1.00 0.00 28 SER A N 10
ATOM 14677 C CA . SER A 1 28 ? 14.161 -3.245 -12.510 1.00 0.00 28 SER A CA 10
ATOM 14678 C C . SER A 1 28 ? 13.453 -2.752 -11.252 1.00 0.00 28 SER A C 10
ATOM 14679 O O . SER A 1 28 ? 12.809 -3.525 -10.544 1.00 0.00 28 SER A O 10
ATOM 14687 N N . GLY A 1 29 ? 13.576 -1.456 -10.980 1.00 0.00 29 GLY A N 10
ATOM 14688 C CA . GLY A 1 29 ? 12.944 -0.880 -9.808 1.00 0.00 29 GLY A CA 10
ATOM 14689 C C . GLY A 1 29 ? 13.942 -0.233 -8.869 1.00 0.00 29 GLY A C 10
ATOM 14690 O O . GLY A 1 29 ? 13.663 -0.051 -7.683 1.00 0.00 29 GLY A O 10
ATOM 14694 N N . LEU A 1 30 ? 15.110 0.114 -9.398 1.00 0.00 30 LEU A N 10
ATOM 14695 C CA . LEU A 1 30 ? 16.156 0.743 -8.599 1.00 0.00 30 LEU A CA 10
ATOM 14696 C C . LEU A 1 30 ? 16.573 2.080 -9.202 1.00 0.00 30 LEU A C 10
ATOM 14697 O O . LEU A 1 30 ? 16.226 2.393 -10.341 1.00 0.00 30 LEU A O 10
ATOM 14713 N N . ASP A 1 31 ? 17.321 2.863 -8.433 1.00 0.00 31 ASP A N 10
ATOM 14714 C CA . ASP A 1 31 ? 17.788 4.166 -8.893 1.00 0.00 31 ASP A CA 10
ATOM 14715 C C . ASP A 1 31 ? 19.304 4.279 -8.755 1.00 0.00 31 ASP A C 10
ATOM 14716 O O . ASP A 1 31 ? 19.953 3.392 -8.202 1.00 0.00 31 ASP A O 10
ATOM 14725 N N . GLU A 1 32 ? 19.859 5.375 -9.261 1.00 0.00 32 GLU A N 10
ATOM 14726 C CA . GLU A 1 32 ? 21.298 5.602 -9.195 1.00 0.00 32 GLU A CA 10
ATOM 14727 C C . GLU A 1 32 ? 21.814 5.413 -7.771 1.00 0.00 32 GLU A C 10
ATOM 14728 O O . GLU A 1 32 ? 22.828 4.752 -7.552 1.00 0.00 32 GLU A O 10
ATOM 14740 N N . GLU A 1 33 ? 21.107 5.998 -6.809 1.00 0.00 33 GLU A N 10
ATOM 14741 C CA . GLU A 1 33 ? 21.495 5.895 -5.407 1.00 0.00 33 GLU A CA 10
ATOM 14742 C C . GLU A 1 33 ? 21.302 4.471 -4.893 1.00 0.00 33 GLU A C 10
ATOM 14743 O O . GLU A 1 33 ? 22.204 3.890 -4.287 1.00 0.00 33 GLU A O 10
ATOM 14755 N N . LEU A 1 34 ? 20.122 3.914 -5.139 1.00 0.00 34 LEU A N 10
ATOM 14756 C CA . LEU A 1 34 ? 19.809 2.558 -4.701 1.00 0.00 34 LEU A CA 10
ATOM 14757 C C . LEU A 1 34 ? 20.842 1.565 -5.224 1.00 0.00 34 LEU A C 10
ATOM 14758 O O . LEU A 1 34 ? 21.250 0.645 -4.514 1.00 0.00 34 LEU A O 10
ATOM 14774 N N . THR A 1 35 ? 21.264 1.759 -6.470 1.00 0.00 35 THR A N 10
ATOM 14775 C CA . THR A 1 35 ? 22.250 0.881 -7.088 1.00 0.00 35 THR A CA 10
ATOM 14776 C C . THR A 1 35 ? 23.493 0.751 -6.215 1.00 0.00 35 THR A C 10
ATOM 14777 O O . THR A 1 35 ? 24.062 -0.333 -6.088 1.00 0.00 35 THR A O 10
ATOM 14788 N N . GLU A 1 36 ? 23.909 1.862 -5.615 1.00 0.00 36 GLU A N 10
ATOM 14789 C CA . GLU A 1 36 ? 25.085 1.870 -4.754 1.00 0.00 36 GLU A CA 10
ATOM 14790 C C . GLU A 1 36 ? 24.900 0.925 -3.570 1.00 0.00 36 GLU A C 10
ATOM 14791 O O . GLU A 1 36 ? 25.870 0.415 -3.010 1.00 0.00 36 GLU A O 10
ATOM 14803 N N . LYS A 1 37 ? 23.646 0.696 -3.194 1.00 0.00 37 LYS A N 10
ATOM 14804 C CA . LYS A 1 37 ? 23.331 -0.188 -2.079 1.00 0.00 37 LYS A CA 10
ATOM 14805 C C . LYS A 1 37 ? 23.569 -1.647 -2.456 1.00 0.00 37 LYS A C 10
ATOM 14806 O O . LYS A 1 37 ? 24.297 -2.365 -1.769 1.00 0.00 37 LYS A O 10
ATOM 14825 N N . LEU A 1 38 ? 22.954 -2.078 -3.551 1.00 0.00 38 LEU A N 10
ATOM 14826 C CA . LEU A 1 38 ? 23.101 -3.451 -4.021 1.00 0.00 38 LEU A CA 10
ATOM 14827 C C . LEU A 1 38 ? 24.539 -3.730 -4.448 1.00 0.00 38 LEU A C 10
ATOM 14828 O O . LEU A 1 38 ? 25.135 -4.728 -4.041 1.00 0.00 38 LEU A O 10
ATOM 14844 N N . ILE A 1 39 ? 25.090 -2.841 -5.268 1.00 0.00 39 ILE A N 10
ATOM 14845 C CA . ILE A 1 39 ? 26.458 -2.990 -5.747 1.00 0.00 39 ILE A CA 10
ATOM 14846 C C . ILE A 1 39 ? 27.432 -3.157 -4.585 1.00 0.00 39 ILE A C 10
ATOM 14847 O O . ILE A 1 39 ? 28.480 -3.785 -4.727 1.00 0.00 39 ILE A O 10
ATOM 14863 N N . GLU A 1 40 ? 27.077 -2.591 -3.436 1.00 0.00 40 GLU A N 10
ATOM 14864 C CA . GLU A 1 40 ? 27.919 -2.678 -2.250 1.00 0.00 40 GLU A CA 10
ATOM 14865 C C . GLU A 1 40 ? 27.785 -4.046 -1.586 1.00 0.00 40 GLU A C 10
ATOM 14866 O O . GLU A 1 40 ? 28.783 -4.684 -1.250 1.00 0.00 40 GLU A O 10
ATOM 14878 N N . ARG A 1 41 ? 26.546 -4.488 -1.401 1.00 0.00 41 ARG A N 10
ATOM 14879 C CA . ARG A 1 41 ? 26.281 -5.778 -0.776 1.00 0.00 41 ARG A CA 10
ATOM 14880 C C . ARG A 1 41 ? 26.777 -6.921 -1.657 1.00 0.00 41 ARG A C 10
ATOM 14881 O O . ARG A 1 41 ? 27.419 -7.856 -1.176 1.00 0.00 41 ARG A O 10
ATOM 14902 N N . LEU A 1 42 ? 26.476 -6.839 -2.948 1.00 0.00 42 LEU A N 10
ATOM 14903 C CA . LEU A 1 42 ? 26.891 -7.867 -3.897 1.00 0.00 42 LEU A CA 10
ATOM 14904 C C . LEU A 1 42 ? 28.366 -7.712 -4.256 1.00 0.00 42 LEU A C 10
ATOM 14905 O O . LEU A 1 42 ? 29.085 -8.700 -4.405 1.00 0.00 42 LEU A O 10
ATOM 14921 N N . ASP A 1 43 ? 28.809 -6.467 -4.392 1.00 0.00 43 ASP A N 10
ATOM 14922 C CA . ASP A 1 43 ? 30.199 -6.183 -4.730 1.00 0.00 43 ASP A CA 10
ATOM 14923 C C . ASP A 1 43 ? 30.532 -6.692 -6.129 1.00 0.00 43 ASP A C 10
ATOM 14924 O O . ASP A 1 43 ? 31.552 -7.350 -6.333 1.00 0.00 43 ASP A O 10
ATOM 14933 N N . GLU A 1 44 ? 29.666 -6.383 -7.088 1.00 0.00 44 GLU A N 10
ATOM 14934 C CA . GLU A 1 44 ? 29.869 -6.811 -8.467 1.00 0.00 44 GLU A CA 10
ATOM 14935 C C . GLU A 1 44 ? 29.726 -5.635 -9.429 1.00 0.00 44 GLU A C 10
ATOM 14936 O O . GLU A 1 44 ? 29.520 -4.496 -9.008 1.00 0.00 44 GLU A O 10
ATOM 14948 N N . ASP A 1 45 ? 29.837 -5.919 -10.722 1.00 0.00 45 ASP A N 10
ATOM 14949 C CA . ASP A 1 45 ? 29.720 -4.885 -11.744 1.00 0.00 45 ASP A CA 10
ATOM 14950 C C . ASP A 1 45 ? 28.256 -4.570 -12.034 1.00 0.00 45 ASP A C 10
ATOM 14951 O O . ASP A 1 45 ? 27.490 -5.444 -12.442 1.00 0.00 45 ASP A O 10
ATOM 14960 N N . THR A 1 46 ? 27.872 -3.316 -11.819 1.00 0.00 46 THR A N 10
ATOM 14961 C CA . THR A 1 46 ? 26.499 -2.886 -12.054 1.00 0.00 46 THR A CA 10
ATOM 14962 C C . THR A 1 46 ? 26.441 -1.784 -13.106 1.00 0.00 46 THR A C 10
ATOM 14963 O O . THR A 1 46 ? 27.369 -0.986 -13.233 1.00 0.00 46 THR A O 10
ATOM 14974 N N . GLU A 1 47 ? 25.345 -1.746 -13.856 1.00 0.00 47 GLU A N 10
ATOM 14975 C CA . GLU A 1 47 ? 25.167 -0.741 -14.898 1.00 0.00 47 GLU A CA 10
ATOM 14976 C C . GLU A 1 47 ? 23.695 -0.602 -15.274 1.00 0.00 47 GLU A C 10
ATOM 14977 O O . GLU A 1 47 ? 22.962 -1.590 -15.332 1.00 0.00 47 GLU A O 10
ATOM 14989 N N . ARG A 1 48 ? 23.269 0.631 -15.529 1.00 0.00 48 ARG A N 10
ATOM 14990 C CA . ARG A 1 48 ? 21.884 0.900 -15.898 1.00 0.00 48 ARG A CA 10
ATOM 14991 C C . ARG A 1 48 ? 21.700 0.820 -17.411 1.00 0.00 48 ARG A C 10
ATOM 14992 O O . ARG A 1 48 ? 22.499 1.363 -18.174 1.00 0.00 48 ARG A O 10
ATOM 15013 N N . ASP A 1 49 ? 20.642 0.139 -17.837 1.00 0.00 49 ASP A N 10
ATOM 15014 C CA . ASP A 1 49 ? 20.351 -0.012 -19.258 1.00 0.00 49 ASP A CA 10
ATOM 15015 C C . ASP A 1 49 ? 18.855 -0.199 -19.491 1.00 0.00 49 ASP A C 10
ATOM 15016 O O . ASP A 1 49 ? 18.253 -1.149 -18.989 1.00 0.00 49 ASP A O 10
ATOM 15025 N N . ASP A 1 50 ? 18.261 0.713 -20.252 1.00 0.00 50 ASP A N 10
ATOM 15026 C CA . ASP A 1 50 ? 16.835 0.648 -20.551 1.00 0.00 50 ASP A CA 10
ATOM 15027 C C . ASP A 1 50 ? 16.013 0.592 -19.267 1.00 0.00 50 ASP A C 10
ATOM 15028 O O . ASP A 1 50 ? 14.894 0.082 -19.257 1.00 0.00 50 ASP A O 10
ATOM 15037 N N . GLY A 1 51 ? 16.578 1.119 -18.185 1.00 0.00 51 GLY A N 10
ATOM 15038 C CA . GLY A 1 51 ? 15.884 1.117 -16.910 1.00 0.00 51 GLY A CA 10
ATOM 15039 C C . GLY A 1 51 ? 16.241 -0.084 -16.058 1.00 0.00 51 GLY A C 10
ATOM 15040 O O . GLY A 1 51 ? 16.073 -0.060 -14.838 1.00 0.00 51 GLY A O 10
ATOM 15044 N N . ASP A 1 52 ? 16.732 -1.138 -16.700 1.00 0.00 52 ASP A N 10
ATOM 15045 C CA . ASP A 1 52 ? 17.112 -2.356 -15.992 1.00 0.00 52 ASP A CA 10
ATOM 15046 C C . ASP A 1 52 ? 18.549 -2.264 -15.487 1.00 0.00 52 ASP A C 10
ATOM 15047 O O . ASP A 1 52 ? 19.287 -1.346 -15.847 1.00 0.00 52 ASP A O 10
ATOM 15056 N N . LEU A 1 53 ? 18.938 -3.220 -14.651 1.00 0.00 53 LEU A N 10
ATOM 15057 C CA . LEU A 1 53 ? 20.287 -3.247 -14.095 1.00 0.00 53 LEU A CA 10
ATOM 15058 C C . LEU A 1 53 ? 20.954 -4.594 -14.350 1.00 0.00 53 LEU A C 10
ATOM 15059 O O . LEU A 1 53 ? 20.339 -5.646 -14.170 1.00 0.00 53 LEU A O 10
ATOM 15075 N N . ILE A 1 54 ? 22.215 -4.555 -14.767 1.00 0.00 54 ILE A N 10
ATOM 15076 C CA . ILE A 1 54 ? 22.966 -5.773 -15.043 1.00 0.00 54 ILE A CA 10
ATOM 15077 C C . ILE A 1 54 ? 23.858 -6.148 -13.864 1.00 0.00 54 ILE A C 10
ATOM 15078 O O . ILE A 1 54 ? 24.492 -5.286 -13.254 1.00 0.00 54 ILE A O 10
ATOM 15094 N N . ILE A 1 55 ? 23.904 -7.438 -13.550 1.00 0.00 55 ILE A N 10
ATOM 15095 C CA . ILE A 1 55 ? 24.721 -7.927 -12.447 1.00 0.00 55 ILE A CA 10
ATOM 15096 C C . ILE A 1 55 ? 25.435 -9.221 -12.822 1.00 0.00 55 ILE A C 10
ATOM 15097 O O . ILE A 1 55 ? 24.798 -10.223 -13.148 1.00 0.00 55 ILE A O 10
ATOM 15113 N N . THR A 1 56 ? 26.763 -9.193 -12.774 1.00 0.00 56 THR A N 10
ATOM 15114 C CA . THR A 1 56 ? 27.565 -10.363 -13.108 1.00 0.00 56 THR A CA 10
ATOM 15115 C C . THR A 1 56 ? 28.281 -10.909 -11.878 1.00 0.00 56 THR A C 10
ATOM 15116 O O . THR A 1 56 ? 29.097 -10.221 -11.265 1.00 0.00 56 THR A O 10
ATOM 15127 N N . VAL A 1 57 ? 27.970 -12.151 -11.521 1.00 0.00 57 VAL A N 10
ATOM 15128 C CA . VAL A 1 57 ? 28.584 -12.791 -10.364 1.00 0.00 57 VAL A CA 10
ATOM 15129 C C . VAL A 1 57 ? 29.125 -14.171 -10.722 1.00 0.00 57 VAL A C 10
ATOM 15130 O O . VAL A 1 57 ? 28.369 -15.068 -11.096 1.00 0.00 57 VAL A O 10
ATOM 15143 N N . PHE A 1 58 ? 30.438 -14.334 -10.603 1.00 0.00 58 PHE A N 10
ATOM 15144 C CA . PHE A 1 58 ? 31.082 -15.606 -10.915 1.00 0.00 58 PHE A CA 10
ATOM 15145 C C . PHE A 1 58 ? 31.803 -16.164 -9.691 1.00 0.00 58 PHE A C 10
ATOM 15146 O O . PHE A 1 58 ? 32.339 -15.413 -8.876 1.00 0.00 58 PHE A O 10
ATOM 15163 N N . TYR A 1 59 ? 31.811 -17.487 -9.570 1.00 0.00 59 TYR A N 10
ATOM 15164 C CA . TYR A 1 59 ? 32.463 -18.147 -8.445 1.00 0.00 59 TYR A CA 10
ATOM 15165 C C . TYR A 1 59 ? 33.236 -19.378 -8.910 1.00 0.00 59 TYR A C 10
ATOM 15166 O O . TYR A 1 59 ? 32.764 -20.138 -9.755 1.00 0.00 59 TYR A O 10
ATOM 15184 N N . GLU A 1 60 ? 34.427 -19.567 -8.349 1.00 0.00 60 GLU A N 10
ATOM 15185 C CA . GLU A 1 60 ? 35.266 -20.704 -8.706 1.00 0.00 60 GLU A CA 10
ATOM 15186 C C . GLU A 1 60 ? 35.016 -21.881 -7.766 1.00 0.00 60 GLU A C 10
ATOM 15187 O O . GLU A 1 60 ? 34.157 -21.814 -6.887 1.00 0.00 60 GLU A O 10
ATOM 15199 N N . ARG A 1 61 ? 35.772 -22.956 -7.960 1.00 0.00 61 ARG A N 10
ATOM 15200 C CA . ARG A 1 61 ? 35.632 -24.148 -7.132 1.00 0.00 61 ARG A CA 10
ATOM 15201 C C . ARG A 1 61 ? 35.546 -23.776 -5.654 1.00 0.00 61 ARG A C 10
ATOM 15202 O O . ARG A 1 61 ? 34.850 -24.431 -4.880 1.00 0.00 61 ARG A O 10
ATOM 15223 N N . GLU A 1 62 ? 36.259 -22.721 -5.272 1.00 0.00 62 GLU A N 10
ATOM 15224 C CA . GLU A 1 62 ? 36.264 -22.264 -3.888 1.00 0.00 62 GLU A CA 10
ATOM 15225 C C . GLU A 1 62 ? 34.841 -22.060 -3.377 1.00 0.00 62 GLU A C 10
ATOM 15226 O O . GLU A 1 62 ? 34.539 -22.343 -2.217 1.00 0.00 62 GLU A O 10
ATOM 15238 N N . TYR A 1 63 ? 33.971 -21.566 -4.251 1.00 0.00 63 TYR A N 10
ATOM 15239 C CA . TYR A 1 63 ? 32.580 -21.321 -3.889 1.00 0.00 63 TYR A CA 10
ATOM 15240 C C . TYR A 1 63 ? 31.636 -22.138 -4.765 1.00 0.00 63 TYR A C 10
ATOM 15241 O O . TYR A 1 63 ? 30.428 -21.904 -4.784 1.00 0.00 63 TYR A O 10
ATOM 15259 N N . PHE A 1 64 ? 32.197 -23.099 -5.491 1.00 0.00 64 PHE A N 10
ATOM 15260 C CA . PHE A 1 64 ? 31.408 -23.953 -6.371 1.00 0.00 64 PHE A CA 10
ATOM 15261 C C . PHE A 1 64 ? 30.833 -23.150 -7.535 1.00 0.00 64 PHE A C 10
ATOM 15262 O O . PHE A 1 64 ? 29.851 -22.422 -7.395 1.00 0.00 64 PHE A O 10
ATOM 15279 N N . PRO A 1 65 ? 31.461 -23.285 -8.713 1.00 0.00 65 PRO A N 10
ATOM 15280 C CA . PRO A 1 65 ? 31.030 -22.581 -9.924 1.00 0.00 65 PRO A CA 10
ATOM 15281 C C . PRO A 1 65 ? 29.703 -23.107 -10.460 1.00 0.00 65 PRO A C 10
ATOM 15282 O O . PRO A 1 65 ? 29.330 -24.253 -10.207 1.00 0.00 65 PRO A O 10
ATOM 15293 N N . PHE A 1 66 ? 28.993 -22.263 -11.202 1.00 0.00 66 PHE A N 10
ATOM 15294 C CA . PHE A 1 66 ? 27.707 -22.643 -11.773 1.00 0.00 66 PHE A CA 10
ATOM 15295 C C . PHE A 1 66 ? 27.896 -23.418 -13.073 1.00 0.00 66 PHE A C 10
ATOM 15296 O O . PHE A 1 66 ? 28.185 -22.838 -14.119 1.00 0.00 66 PHE A O 10
ATOM 15313 N N . GLY A 1 67 ? 27.732 -24.736 -12.999 1.00 0.00 67 GLY A N 10
ATOM 15314 C CA . GLY A 1 67 ? 27.890 -25.570 -14.176 1.00 0.00 67 GLY A CA 10
ATOM 15315 C C . GLY A 1 67 ? 27.503 -27.013 -13.920 1.00 0.00 67 GLY A C 10
ATOM 15316 O O . GLY A 1 67 ? 28.351 -27.841 -13.586 1.00 0.00 67 GLY A O 10
ATOM 15320 N N . SER A 1 68 ? 26.218 -27.316 -14.075 1.00 0.00 68 SER A N 10
ATOM 15321 C CA . SER A 1 68 ? 25.719 -28.668 -13.853 1.00 0.00 68 SER A CA 10
ATOM 15322 C C . SER A 1 68 ? 24.480 -28.936 -14.702 1.00 0.00 68 SER A C 10
ATOM 15323 O O . SER A 1 68 ? 23.548 -29.608 -14.262 1.00 0.00 68 SER A O 10
ATOM 15331 N N . GLU A 1 69 ? 24.479 -28.405 -15.921 1.00 0.00 69 GLU A N 10
ATOM 15332 C CA . GLU A 1 69 ? 23.355 -28.586 -16.831 1.00 0.00 69 GLU A CA 10
ATOM 15333 C C . GLU A 1 69 ? 23.222 -30.048 -17.248 1.00 0.00 69 GLU A C 10
ATOM 15334 O O . GLU A 1 69 ? 22.146 -30.497 -17.641 1.00 0.00 69 GLU A O 10
ATOM 15346 N N . GLU A 1 70 ? 24.325 -30.785 -17.160 1.00 0.00 70 GLU A N 10
ATOM 15347 C CA . GLU A 1 70 ? 24.332 -32.196 -17.529 1.00 0.00 70 GLU A CA 10
ATOM 15348 C C . GLU A 1 70 ? 23.269 -32.967 -16.753 1.00 0.00 70 GLU A C 10
ATOM 15349 O O . GLU A 1 70 ? 22.798 -34.014 -17.197 1.00 0.00 70 GLU A O 10
ATOM 15361 N N . SER A 1 71 ? 22.896 -32.442 -15.590 1.00 0.00 71 SER A N 10
ATOM 15362 C CA . SER A 1 71 ? 21.892 -33.082 -14.749 1.00 0.00 71 SER A CA 10
ATOM 15363 C C . SER A 1 71 ? 20.517 -33.027 -15.407 1.00 0.00 71 SER A C 10
ATOM 15364 O O . SER A 1 71 ? 19.889 -34.058 -15.648 1.00 0.00 71 SER A O 10
ATOM 15372 N N . LYS A 1 72 ? 20.054 -31.815 -15.695 1.00 0.00 72 LYS A N 10
ATOM 15373 C CA . LYS A 1 72 ? 18.754 -31.622 -16.327 1.00 0.00 72 LYS A CA 10
ATOM 15374 C C . LYS A 1 72 ? 18.796 -32.032 -17.795 1.00 0.00 72 LYS A C 10
ATOM 15375 O O . LYS A 1 72 ? 17.773 -32.384 -18.382 1.00 0.00 72 LYS A O 10
ATOM 15394 N N . VAL A 1 73 ? 19.987 -31.986 -18.384 1.00 0.00 73 VAL A N 10
ATOM 15395 C CA . VAL A 1 73 ? 20.163 -32.355 -19.784 1.00 0.00 73 VAL A CA 10
ATOM 15396 C C . VAL A 1 73 ? 19.461 -31.365 -20.706 1.00 0.00 73 VAL A C 10
ATOM 15397 O O . VAL A 1 73 ? 18.927 -31.742 -21.749 1.00 0.00 73 VAL A O 10
ATOM 15410 N N . LYS A 1 74 ? 19.467 -30.095 -20.315 1.00 0.00 74 LYS A N 10
ATOM 15411 C CA . LYS A 1 74 ? 18.833 -29.047 -21.106 1.00 0.00 74 LYS A CA 10
ATOM 15412 C C . LYS A 1 74 ? 19.243 -27.665 -20.608 1.00 0.00 74 LYS A C 10
ATOM 15413 O O . LYS A 1 74 ? 19.558 -27.488 -19.431 1.00 0.00 74 LYS A O 10
ATOM 15432 N N . MET A 1 75 ? 19.234 -26.689 -21.510 1.00 0.00 75 MET A N 10
ATOM 15433 C CA . MET A 1 75 ? 19.603 -25.323 -21.160 1.00 0.00 75 MET A CA 10
ATOM 15434 C C . MET A 1 75 ? 18.774 -24.821 -19.982 1.00 0.00 75 MET A C 10
ATOM 15435 O O . MET A 1 75 ? 19.210 -23.949 -19.231 1.00 0.00 75 MET A O 10
ATOM 15449 N N . ALA A 1 76 ? 17.576 -25.376 -19.827 1.00 0.00 76 ALA A N 10
ATOM 15450 C CA . ALA A 1 76 ? 16.688 -24.985 -18.740 1.00 0.00 76 ALA A CA 10
ATOM 15451 C C . ALA A 1 76 ? 17.410 -25.030 -17.398 1.00 0.00 76 ALA A C 10
ATOM 15452 O O . ALA A 1 76 ? 17.087 -24.272 -16.483 1.00 0.00 76 ALA A O 10
ATOM 15459 N N . ASP A 1 77 ? 18.387 -25.923 -17.287 1.00 0.00 77 ASP A N 10
ATOM 15460 C CA . ASP A 1 77 ? 19.156 -26.066 -16.055 1.00 0.00 77 ASP A CA 10
ATOM 15461 C C . ASP A 1 77 ? 19.959 -24.802 -15.766 1.00 0.00 77 ASP A C 10
ATOM 15462 O O . ASP A 1 77 ? 20.096 -24.391 -14.614 1.00 0.00 77 ASP A O 10
ATOM 15471 N N . PHE A 1 78 ? 20.490 -24.191 -16.820 1.00 0.00 78 PHE A N 10
ATOM 15472 C CA . PHE A 1 78 ? 21.282 -22.974 -16.679 1.00 0.00 78 PHE A CA 10
ATOM 15473 C C . PHE A 1 78 ? 20.416 -21.814 -16.197 1.00 0.00 78 PHE A C 10
ATOM 15474 O O . PHE A 1 78 ? 20.748 -21.141 -15.221 1.00 0.00 78 PHE A O 10
ATOM 15491 N N . ILE A 1 79 ? 19.305 -21.586 -16.890 1.00 0.00 79 ILE A N 10
ATOM 15492 C CA . ILE A 1 79 ? 18.391 -20.508 -16.533 1.00 0.00 79 ILE A CA 10
ATOM 15493 C C . ILE A 1 79 ? 17.721 -20.777 -15.190 1.00 0.00 79 ILE A C 10
ATOM 15494 O O . ILE A 1 79 ? 17.478 -19.856 -14.411 1.00 0.00 79 ILE A O 10
ATOM 15510 N N . ALA A 1 80 ? 17.427 -22.046 -14.925 1.00 0.00 80 ALA A N 10
ATOM 15511 C CA . ALA A 1 80 ? 16.789 -22.437 -13.675 1.00 0.00 80 ALA A CA 10
ATOM 15512 C C . ALA A 1 80 ? 17.759 -22.320 -12.504 1.00 0.00 80 ALA A C 10
ATOM 15513 O O . ALA A 1 80 ? 17.430 -21.740 -11.469 1.00 0.00 80 ALA A O 10
ATOM 15520 N N . ARG A 1 81 ? 18.954 -22.875 -12.674 1.00 0.00 81 ARG A N 10
ATOM 15521 C CA . ARG A 1 81 ? 19.971 -22.835 -11.630 1.00 0.00 81 ARG A CA 10
ATOM 15522 C C . ARG A 1 81 ? 20.398 -21.399 -11.342 1.00 0.00 81 ARG A C 10
ATOM 15523 O O . ARG A 1 81 ? 20.694 -21.046 -10.201 1.00 0.00 81 ARG A O 10
ATOM 15544 N N . GLU A 1 82 ? 20.427 -20.575 -12.385 1.00 0.00 82 GLU A N 10
ATOM 15545 C CA . GLU A 1 82 ? 20.819 -19.178 -12.244 1.00 0.00 82 GLU A CA 10
ATOM 15546 C C . GLU A 1 82 ? 19.693 -18.357 -11.621 1.00 0.00 82 GLU A C 10
ATOM 15547 O O . GLU A 1 82 ? 19.905 -17.633 -10.649 1.00 0.00 82 GLU A O 10
ATOM 15559 N N . GLU A 1 83 ? 18.498 -18.477 -12.189 1.00 0.00 83 GLU A N 10
ATOM 15560 C CA . GLU A 1 83 ? 17.339 -17.745 -11.691 1.00 0.00 83 GLU A CA 10
ATOM 15561 C C . GLU A 1 83 ? 17.137 -17.997 -10.199 1.00 0.00 83 GLU A C 10
ATOM 15562 O O . GLU A 1 83 ? 17.049 -17.058 -9.407 1.00 0.00 83 GLU A O 10
ATOM 15574 N N . ILE A 1 84 ? 17.063 -19.270 -9.825 1.00 0.00 84 ILE A N 10
ATOM 15575 C CA . ILE A 1 84 ? 16.872 -19.645 -8.430 1.00 0.00 84 ILE A CA 10
ATOM 15576 C C . ILE A 1 84 ? 18.042 -19.179 -7.570 1.00 0.00 84 ILE A C 10
ATOM 15577 O O . ILE A 1 84 ? 17.873 -18.871 -6.390 1.00 0.00 84 ILE A O 10
ATOM 15593 N N . GLU A 1 85 ? 19.227 -19.128 -8.169 1.00 0.00 85 GLU A N 10
ATOM 15594 C CA . GLU A 1 85 ? 20.425 -18.698 -7.458 1.00 0.00 85 GLU A CA 10
ATOM 15595 C C . GLU A 1 85 ? 20.259 -17.279 -6.921 1.00 0.00 85 GLU A C 10
ATOM 15596 O O . GLU A 1 85 ? 20.518 -17.014 -5.748 1.00 0.00 85 GLU A O 10
ATOM 15608 N N . MET A 1 86 ? 19.826 -16.371 -7.790 1.00 0.00 86 MET A N 10
ATOM 15609 C CA . MET A 1 86 ? 19.624 -14.980 -7.404 1.00 0.00 86 MET A CA 10
ATOM 15610 C C . MET A 1 86 ? 18.324 -14.814 -6.624 1.00 0.00 86 MET A C 10
ATOM 15611 O O . MET A 1 86 ? 18.291 -14.151 -5.588 1.00 0.00 86 MET A O 10
ATOM 15625 N N . MET A 1 87 ? 17.255 -15.421 -7.130 1.00 0.00 87 MET A N 10
ATOM 15626 C CA . MET A 1 87 ? 15.952 -15.341 -6.479 1.00 0.00 87 MET A CA 10
ATOM 15627 C C . MET A 1 87 ? 16.038 -15.813 -5.031 1.00 0.00 87 MET A C 10
ATOM 15628 O O . MET A 1 87 ? 15.511 -15.167 -4.125 1.00 0.00 87 MET A O 10
ATOM 15642 N N . VAL A 1 88 ? 16.704 -16.944 -4.821 1.00 0.00 88 VAL A N 10
ATOM 15643 C CA . VAL A 1 88 ? 16.858 -17.502 -3.483 1.00 0.00 88 VAL A CA 10
ATOM 15644 C C . VAL A 1 88 ? 17.867 -16.701 -2.666 1.00 0.00 88 VAL A C 10
ATOM 15645 O O . VAL A 1 88 ? 17.689 -16.500 -1.465 1.00 0.00 88 VAL A O 10
ATOM 15658 N N . PHE A 1 89 ? 18.926 -16.245 -3.327 1.00 0.00 89 PHE A N 10
ATOM 15659 C CA . PHE A 1 89 ? 19.964 -15.466 -2.663 1.00 0.00 89 PHE A CA 10
ATOM 15660 C C . PHE A 1 89 ? 19.370 -14.235 -1.984 1.00 0.00 89 PHE A C 10
ATOM 15661 O O . PHE A 1 89 ? 19.559 -14.021 -0.786 1.00 0.00 89 PHE A O 10
ATOM 15678 N N . LEU A 1 90 ? 18.651 -13.430 -2.758 1.00 0.00 90 LEU A N 10
ATOM 15679 C CA . LEU A 1 90 ? 18.029 -12.219 -2.233 1.00 0.00 90 LEU A CA 10
ATOM 15680 C C . LEU A 1 90 ? 16.913 -12.562 -1.252 1.00 0.00 90 LEU A C 10
ATOM 15681 O O . LEU A 1 90 ? 16.709 -11.864 -0.259 1.00 0.00 90 LEU A O 10
ATOM 15697 N N . SER A 1 91 ? 16.194 -13.643 -1.535 1.00 0.00 91 SER A N 10
ATOM 15698 C CA . SER A 1 91 ? 15.097 -14.079 -0.678 1.00 0.00 91 SER A CA 10
ATOM 15699 C C . SER A 1 91 ? 15.558 -14.206 0.771 1.00 0.00 91 SER A C 10
ATOM 15700 O O . SER A 1 91 ? 14.822 -13.870 1.699 1.00 0.00 91 SER A O 10
ATOM 15708 N N . SER A 1 92 ? 16.780 -14.693 0.956 1.00 0.00 92 SER A N 10
ATOM 15709 C CA . SER A 1 92 ? 17.339 -14.868 2.291 1.00 0.00 92 SER A CA 10
ATOM 15710 C C . SER A 1 92 ? 17.600 -13.519 2.953 1.00 0.00 92 SER A C 10
ATOM 15711 O O . SER A 1 92 ? 17.504 -13.383 4.172 1.00 0.00 92 SER A O 10
ATOM 15719 N N . VAL A 1 93 ? 17.932 -12.522 2.138 1.00 0.00 93 VAL A N 10
ATOM 15720 C CA . VAL A 1 93 ? 18.207 -11.182 2.642 1.00 0.00 93 VAL A CA 10
ATOM 15721 C C . VAL A 1 93 ? 16.915 -10.450 2.990 1.00 0.00 93 VAL A C 10
ATOM 15722 O O . VAL A 1 93 ? 16.850 -9.721 3.981 1.00 0.00 93 VAL A O 10
ATOM 15735 N N . LEU A 1 94 ? 15.889 -10.649 2.170 1.00 0.00 94 LEU A N 10
ATOM 15736 C CA . LEU A 1 94 ? 14.598 -10.009 2.392 1.00 0.00 94 LEU A CA 10
ATOM 15737 C C . LEU A 1 94 ? 13.821 -10.718 3.496 1.00 0.00 94 LEU A C 10
ATOM 15738 O O . LEU A 1 94 ? 13.127 -10.080 4.287 1.00 0.00 94 L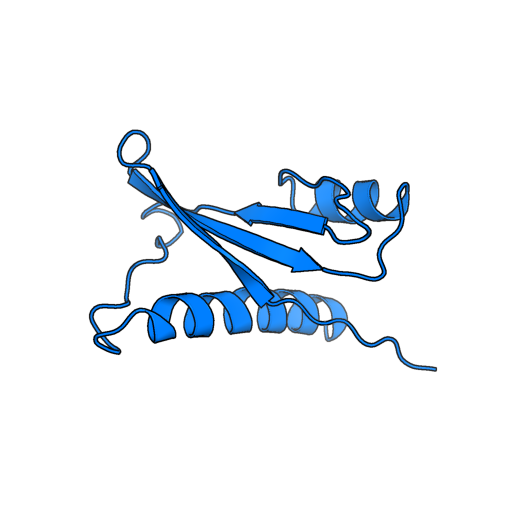EU A O 10
ATOM 15754 N N . GLU A 1 95 ? 13.944 -12.041 3.544 1.00 0.00 95 GLU A N 10
ATOM 15755 C CA . GLU A 1 95 ? 13.254 -12.835 4.553 1.00 0.00 95 GLU A CA 10
ATOM 15756 C C . GLU A 1 95 ? 13.872 -12.620 5.932 1.00 0.00 95 GLU A C 10
ATOM 15757 O O . GLU A 1 95 ? 13.204 -12.777 6.954 1.00 0.00 95 GLU A O 10
ATOM 15769 N N . ASP A 1 96 ? 15.151 -12.261 5.950 1.00 0.00 96 ASP A N 10
ATOM 15770 C CA . ASP A 1 96 ? 15.860 -12.024 7.202 1.00 0.00 96 ASP A CA 10
ATOM 15771 C C . ASP A 1 96 ? 16.204 -10.546 7.360 1.00 0.00 96 ASP A C 10
ATOM 15772 O O . ASP A 1 96 ? 16.580 -10.099 8.444 1.00 0.00 96 ASP A O 10
ATOM 15781 N N . MET A 1 1 ? 3.856 1.667 0.703 1.00 0.00 1 MET A N 11
ATOM 15782 C CA . MET A 1 1 ? 4.511 1.430 -0.578 1.00 0.00 1 MET A CA 11
ATOM 15783 C C . MET A 1 1 ? 4.821 -0.052 -0.764 1.00 0.00 1 MET A C 11
ATOM 15784 O O . MET A 1 1 ? 5.478 -0.669 0.075 1.00 0.00 1 MET A O 11
ATOM 15798 N N . VAL A 1 2 ? 4.344 -0.617 -1.869 1.00 0.00 2 VAL A N 11
ATOM 15799 C CA . VAL A 1 2 ? 4.571 -2.027 -2.165 1.00 0.00 2 VAL A CA 11
ATOM 15800 C C . VAL A 1 2 ? 5.728 -2.203 -3.143 1.00 0.00 2 VAL A C 11
ATOM 15801 O O . VAL A 1 2 ? 5.862 -1.447 -4.105 1.00 0.00 2 VAL A O 11
ATOM 15814 N N . PHE A 1 3 ? 6.560 -3.208 -2.890 1.00 0.00 3 PHE A N 11
ATOM 15815 C CA . PHE A 1 3 ? 7.707 -3.484 -3.749 1.00 0.00 3 PHE A CA 11
ATOM 15816 C C . PHE A 1 3 ? 7.548 -4.830 -4.451 1.00 0.00 3 PHE A C 11
ATOM 15817 O O . PHE A 1 3 ? 6.943 -5.756 -3.912 1.00 0.00 3 PHE A O 11
ATOM 15834 N N . TYR A 1 4 ? 8.095 -4.928 -5.657 1.00 0.00 4 TYR A N 11
ATOM 15835 C CA . TYR A 1 4 ? 8.013 -6.158 -6.436 1.00 0.00 4 TYR A CA 11
ATOM 15836 C C . TYR A 1 4 ? 9.140 -6.231 -7.461 1.00 0.00 4 TYR A C 11
ATOM 15837 O O . TYR A 1 4 ? 8.950 -5.913 -8.635 1.00 0.00 4 TYR A O 11
ATOM 15855 N N . LEU A 1 5 ? 10.316 -6.653 -7.008 1.00 0.00 5 LEU A N 11
ATOM 15856 C CA . LEU A 1 5 ? 11.476 -6.770 -7.884 1.00 0.00 5 LEU A CA 11
ATOM 15857 C C . LEU A 1 5 ? 11.616 -8.192 -8.417 1.00 0.00 5 LEU A C 11
ATOM 15858 O O . LEU A 1 5 ? 11.414 -9.163 -7.687 1.00 0.00 5 LEU A O 11
ATOM 15874 N N . LYS A 1 6 ? 11.964 -8.308 -9.694 1.00 0.00 6 LYS A N 11
ATOM 15875 C CA . LYS A 1 6 ? 12.135 -9.611 -10.326 1.00 0.00 6 LYS A CA 11
ATOM 15876 C C . LYS A 1 6 ? 13.518 -9.733 -10.958 1.00 0.00 6 LYS A C 11
ATOM 15877 O O . LYS A 1 6 ? 13.986 -8.815 -11.631 1.00 0.00 6 LYS A O 11
ATOM 15896 N N . VAL A 1 7 ? 14.166 -10.872 -10.738 1.00 0.00 7 VAL A N 11
ATOM 15897 C CA . VAL A 1 7 ? 15.494 -11.115 -11.288 1.00 0.00 7 VAL A CA 11
ATOM 15898 C C . VAL A 1 7 ? 15.498 -12.340 -12.195 1.00 0.00 7 VAL A C 11
ATOM 15899 O O . VAL A 1 7 ? 15.165 -13.445 -11.766 1.00 0.00 7 VAL A O 11
ATOM 15912 N N . LYS A 1 8 ? 15.877 -12.138 -13.452 1.00 0.00 8 LYS A N 11
ATOM 15913 C CA . LYS A 1 8 ? 15.927 -13.226 -14.421 1.00 0.00 8 LYS A CA 11
ATOM 15914 C C . LYS A 1 8 ? 17.206 -13.159 -15.250 1.00 0.00 8 LYS A C 11
ATOM 15915 O O . LYS A 1 8 ? 17.796 -12.091 -15.413 1.00 0.00 8 LYS A O 11
ATOM 15934 N N . VAL A 1 9 ? 17.628 -14.306 -15.773 1.00 0.00 9 VAL A N 11
ATOM 15935 C CA . VAL A 1 9 ? 18.835 -14.376 -16.587 1.00 0.00 9 VAL A CA 11
ATOM 15936 C C . VAL A 1 9 ? 18.630 -13.693 -17.935 1.00 0.00 9 VAL A C 11
ATOM 15937 O O . VAL A 1 9 ? 17.737 -14.061 -18.698 1.00 0.00 9 VAL A O 11
ATOM 15950 N N . GLU A 1 10 ? 19.463 -12.698 -18.221 1.00 0.00 10 GLU A N 11
ATOM 15951 C CA . GLU A 1 10 ? 19.372 -11.964 -19.478 1.00 0.00 10 GLU A CA 11
ATOM 15952 C C . GLU A 1 10 ? 20.510 -12.351 -20.418 1.00 0.00 10 GLU A C 11
ATOM 15953 O O . GLU A 1 10 ? 20.396 -12.217 -21.637 1.00 0.00 10 GLU A O 11
ATOM 15965 N N . ASP A 1 11 ? 21.607 -12.832 -19.843 1.00 0.00 11 ASP A N 11
ATOM 15966 C CA . ASP A 1 11 ? 22.766 -13.240 -20.629 1.00 0.00 11 ASP A CA 11
ATOM 15967 C C . ASP A 1 11 ? 23.742 -14.048 -19.779 1.00 0.00 11 ASP A C 11
ATOM 15968 O O . ASP A 1 11 ? 24.427 -13.502 -18.914 1.00 0.00 11 ASP A O 11
ATOM 15977 N N . PHE A 1 12 ? 23.798 -15.351 -20.030 1.00 0.00 12 PHE A N 11
ATOM 15978 C CA . PHE A 1 12 ? 24.688 -16.235 -19.286 1.00 0.00 12 PHE A CA 11
ATOM 15979 C C . PHE A 1 12 ? 25.867 -16.673 -20.151 1.00 0.00 12 PHE A C 11
ATOM 15980 O O . PHE A 1 12 ? 25.784 -16.674 -21.378 1.00 0.00 12 PHE A O 11
ATOM 15997 N N . GLY A 1 13 ? 26.965 -17.045 -19.500 1.00 0.00 13 GLY A N 11
ATOM 15998 C CA . GLY A 1 13 ? 28.145 -17.479 -20.224 1.00 0.00 13 GLY A CA 11
ATOM 15999 C C . GLY A 1 13 ? 29.266 -17.911 -19.300 1.00 0.00 13 GLY A C 11
ATOM 16000 O O . GLY A 1 13 ? 29.419 -17.372 -18.204 1.00 0.00 13 GLY A O 11
ATOM 16004 N N . PHE A 1 14 ? 30.053 -18.887 -19.742 1.00 0.00 14 PHE A N 11
ATOM 16005 C CA . PHE A 1 14 ? 31.164 -19.393 -18.945 1.00 0.00 14 PHE A CA 11
ATOM 16006 C C . PHE A 1 14 ? 32.498 -18.895 -19.494 1.00 0.00 14 PHE A C 11
ATOM 16007 O O . PHE A 1 14 ? 32.699 -18.835 -20.707 1.00 0.00 14 PHE A O 11
ATOM 16024 N N . ARG A 1 15 ? 33.406 -18.538 -18.592 1.00 0.00 15 ARG A N 11
ATOM 16025 C CA . ARG A 1 15 ? 34.720 -18.043 -18.985 1.00 0.00 15 ARG A CA 11
ATOM 16026 C C . ARG A 1 15 ? 35.805 -19.068 -18.667 1.00 0.00 15 ARG A C 11
ATOM 16027 O O . ARG A 1 15 ? 36.129 -19.301 -17.503 1.00 0.00 15 ARG A O 11
ATOM 16048 N N . GLU A 1 16 ? 36.360 -19.677 -19.710 1.00 0.00 16 GLU A N 11
ATOM 16049 C CA . GLU A 1 16 ? 37.406 -20.679 -19.541 1.00 0.00 16 GLU A CA 11
ATOM 16050 C C . GLU A 1 16 ? 38.712 -20.030 -19.091 1.00 0.00 16 GLU A C 11
ATOM 16051 O O . GLU A 1 16 ? 39.570 -20.683 -18.496 1.00 0.00 16 GLU A O 11
ATOM 16063 N N . ASP A 1 17 ? 38.856 -18.741 -19.381 1.00 0.00 17 ASP A N 11
ATOM 16064 C CA . ASP A 1 17 ? 40.057 -18.003 -19.006 1.00 0.00 17 ASP A CA 11
ATOM 16065 C C . ASP A 1 17 ? 40.129 -17.813 -17.494 1.00 0.00 17 ASP A C 11
ATOM 16066 O O . ASP A 1 17 ? 41.212 -17.683 -16.926 1.00 0.00 17 ASP A O 11
ATOM 16075 N N . MET A 1 18 ? 38.967 -17.798 -16.849 1.00 0.00 18 MET A N 11
ATOM 16076 C CA . MET A 1 18 ? 38.898 -17.624 -15.403 1.00 0.00 18 MET A CA 11
ATOM 16077 C C . MET A 1 18 ? 38.644 -18.958 -14.707 1.00 0.00 18 MET A C 11
ATOM 16078 O O . MET A 1 18 ? 39.070 -19.167 -13.571 1.00 0.00 18 MET A O 11
ATOM 16092 N N . GLY A 1 19 ? 37.947 -19.856 -15.395 1.00 0.00 19 GLY A N 11
ATOM 16093 C CA . GLY A 1 19 ? 37.648 -21.158 -14.826 1.00 0.00 19 GLY A CA 11
ATOM 16094 C C . GLY A 1 19 ? 36.351 -21.163 -14.041 1.00 0.00 19 GLY A C 11
ATOM 16095 O O . GLY A 1 19 ? 36.077 -22.097 -13.287 1.00 0.00 19 GLY A O 11
ATOM 16099 N N . LEU A 1 20 ? 35.551 -20.117 -14.217 1.00 0.00 20 LEU A N 11
ATOM 16100 C CA . LEU A 1 20 ? 34.275 -20.004 -13.517 1.00 0.00 20 LEU A CA 11
ATOM 16101 C C . LEU A 1 20 ? 33.166 -19.576 -14.473 1.00 0.00 20 LEU A C 11
ATOM 16102 O O . LEU A 1 20 ? 33.433 -19.126 -15.587 1.00 0.00 20 LEU A O 11
ATOM 16118 N N . ASN A 1 21 ? 31.922 -19.719 -14.030 1.00 0.00 21 ASN A N 11
ATOM 16119 C CA . ASN A 1 21 ? 30.772 -19.346 -14.845 1.00 0.00 21 ASN A CA 11
ATOM 16120 C C . ASN A 1 21 ? 30.134 -18.059 -14.330 1.00 0.00 21 ASN A C 11
ATOM 16121 O O . ASN A 1 21 ? 30.134 -17.792 -13.129 1.00 0.00 21 ASN A O 11
ATOM 16132 N N . TYR A 1 22 ? 29.592 -17.266 -15.248 1.00 0.00 22 TYR A N 11
ATOM 16133 C CA . TYR A 1 22 ? 28.952 -16.007 -14.887 1.00 0.00 22 TYR A CA 11
ATOM 16134 C C . TYR A 1 22 ? 27.612 -15.852 -15.600 1.00 0.00 22 TYR A C 11
ATOM 16135 O O . TYR A 1 22 ? 27.364 -16.487 -16.625 1.00 0.00 22 TYR A O 11
ATOM 16153 N N . VAL A 1 23 ? 26.751 -15.003 -15.050 1.00 0.00 23 VAL A N 11
ATOM 16154 C CA . VAL A 1 23 ? 25.436 -14.762 -15.632 1.00 0.00 23 VAL A CA 11
ATOM 16155 C C . VAL A 1 23 ? 24.942 -13.356 -15.312 1.00 0.00 23 VAL A C 11
ATOM 16156 O O . VAL A 1 23 ? 25.151 -12.849 -14.210 1.00 0.00 23 VAL A O 11
ATOM 16169 N N . ARG A 1 24 ? 24.285 -12.730 -16.283 1.00 0.00 24 ARG A N 11
ATOM 16170 C CA . ARG A 1 24 ? 23.762 -11.381 -16.105 1.00 0.00 24 ARG A CA 11
ATOM 16171 C C . ARG A 1 24 ? 22.277 -11.416 -15.758 1.00 0.00 24 ARG A C 11
ATOM 16172 O O . ARG A 1 24 ? 21.483 -12.063 -16.442 1.00 0.00 24 ARG A O 11
ATOM 16193 N N . TYR A 1 25 ? 21.908 -10.716 -14.690 1.00 0.00 25 TYR A N 11
ATOM 16194 C CA . TYR A 1 25 ? 20.519 -10.669 -14.250 1.00 0.00 25 TYR A CA 11
ATOM 16195 C C . TYR A 1 25 ? 19.875 -9.336 -14.619 1.00 0.00 25 TYR A C 11
ATOM 16196 O O . TYR A 1 25 ? 20.546 -8.305 -14.678 1.00 0.00 25 TYR A O 11
ATOM 16214 N N . ARG A 1 26 ? 18.569 -9.365 -14.865 1.00 0.00 26 ARG A N 11
ATOM 16215 C CA . ARG A 1 26 ? 17.833 -8.160 -15.229 1.00 0.00 26 ARG A CA 11
ATOM 16216 C C . ARG A 1 26 ? 16.929 -7.710 -14.085 1.00 0.00 26 ARG A C 11
ATOM 16217 O O . ARG A 1 26 ? 15.960 -8.387 -13.742 1.00 0.00 26 ARG A O 11
ATOM 16238 N N . VAL A 1 27 ? 17.253 -6.562 -13.498 1.00 0.00 27 VAL A N 11
ATOM 16239 C CA . VAL A 1 27 ? 16.471 -6.020 -12.394 1.00 0.00 27 VAL A CA 11
ATOM 16240 C C . VAL A 1 27 ? 15.966 -4.617 -12.714 1.00 0.00 27 VAL A C 11
ATOM 16241 O O . VAL A 1 27 ? 16.755 -3.698 -12.935 1.00 0.00 27 VAL A O 11
ATOM 16254 N N . SER A 1 28 ? 14.647 -4.460 -12.737 1.00 0.00 28 SER A N 11
ATOM 16255 C CA . SER A 1 28 ? 14.036 -3.169 -13.033 1.00 0.00 28 SER A CA 11
ATOM 16256 C C . SER A 1 28 ? 13.172 -2.697 -11.867 1.00 0.00 28 SER A C 11
ATOM 16257 O O . SER A 1 28 ? 12.402 -3.469 -11.298 1.00 0.00 28 SER A O 11
ATOM 16265 N N . GLY A 1 29 ? 13.307 -1.421 -11.518 1.00 0.00 29 GLY A N 11
ATOM 16266 C CA . GLY A 1 29 ? 12.534 -0.866 -10.422 1.00 0.00 29 GLY A CA 11
ATOM 16267 C C . GLY A 1 29 ? 13.396 -0.119 -9.424 1.00 0.00 29 GLY A C 11
ATOM 16268 O O . GLY A 1 29 ? 12.908 0.744 -8.694 1.00 0.00 29 GLY A O 11
ATOM 16272 N N . LEU A 1 30 ? 14.682 -0.451 -9.391 1.00 0.00 30 LEU A N 11
ATOM 16273 C CA . LEU A 1 30 ? 15.615 0.194 -8.473 1.00 0.00 30 LEU A CA 11
ATOM 16274 C C . LEU A 1 30 ? 15.918 1.621 -8.918 1.00 0.00 30 LEU A C 11
ATOM 16275 O O . LEU A 1 30 ? 15.330 2.120 -9.878 1.00 0.00 30 LEU A O 11
ATOM 16291 N N . ASP A 1 31 ? 16.839 2.271 -8.216 1.00 0.00 31 ASP A N 11
ATOM 16292 C CA . ASP A 1 31 ? 17.223 3.640 -8.540 1.00 0.00 31 ASP A CA 11
ATOM 16293 C C . ASP A 1 31 ? 18.730 3.747 -8.749 1.00 0.00 31 ASP A C 11
ATOM 16294 O O . ASP A 1 31 ? 19.475 2.814 -8.451 1.00 0.00 31 ASP A O 11
ATOM 16303 N N . GLU A 1 32 ? 19.172 4.890 -9.265 1.00 0.00 32 GLU A N 11
ATOM 16304 C CA . GLU A 1 32 ? 20.590 5.117 -9.515 1.00 0.00 32 GLU A CA 11
ATOM 16305 C C . GLU A 1 32 ? 21.371 5.177 -8.206 1.00 0.00 32 GLU A C 11
ATOM 16306 O O . GLU A 1 32 ? 22.482 4.657 -8.110 1.00 0.00 32 GLU A O 11
ATOM 16318 N N . GLU A 1 33 ? 20.781 5.816 -7.200 1.00 0.00 33 GLU A N 11
ATOM 16319 C CA . GLU A 1 33 ? 21.422 5.945 -5.897 1.00 0.00 33 GLU A CA 11
ATOM 16320 C C . GLU A 1 33 ? 21.340 4.635 -5.118 1.00 0.00 33 GLU A C 11
ATOM 16321 O O . GLU A 1 33 ? 22.319 4.196 -4.514 1.00 0.00 33 GLU A O 11
ATOM 16333 N N . LEU A 1 34 ? 20.164 4.016 -5.135 1.00 0.00 34 LEU A N 11
ATOM 16334 C CA . LEU A 1 34 ? 19.952 2.757 -4.430 1.00 0.00 34 LEU A CA 11
ATOM 16335 C C . LEU A 1 34 ? 20.942 1.696 -4.901 1.00 0.00 34 LEU A C 11
ATOM 16336 O O . LEU A 1 34 ? 21.482 0.934 -4.098 1.00 0.00 34 LEU A O 11
ATOM 16352 N N . THR A 1 35 ? 21.178 1.653 -6.209 1.00 0.00 35 THR A N 11
ATOM 16353 C CA . THR A 1 35 ? 22.104 0.687 -6.787 1.00 0.00 35 THR A CA 11
ATOM 16354 C C . THR A 1 35 ? 23.461 0.743 -6.094 1.00 0.00 35 THR A C 11
ATOM 16355 O O . THR A 1 35 ? 24.087 -0.289 -5.853 1.00 0.00 35 THR A O 11
ATOM 16366 N N . GLU A 1 36 ? 23.908 1.953 -5.775 1.00 0.00 36 GLU A N 11
ATOM 16367 C CA . GLU A 1 36 ? 25.191 2.142 -5.109 1.00 0.00 36 GLU A CA 11
ATOM 16368 C C . GLU A 1 36 ? 25.212 1.434 -3.757 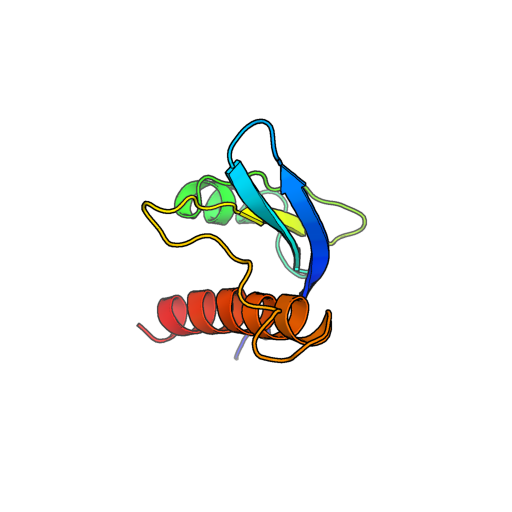1.00 0.00 36 GLU A C 11
ATOM 16369 O O . GLU A 1 36 ? 26.271 1.050 -3.261 1.00 0.00 36 GLU A O 11
ATOM 16381 N N . LYS A 1 37 ? 24.034 1.266 -3.166 1.00 0.00 37 LYS A N 11
ATOM 16382 C CA . LYS A 1 37 ? 23.915 0.604 -1.872 1.00 0.00 37 LYS A CA 11
ATOM 16383 C C . LYS A 1 37 ? 24.159 -0.896 -2.004 1.00 0.00 37 LYS A C 11
ATOM 16384 O O . LYS A 1 37 ? 25.007 -1.460 -1.310 1.00 0.00 37 LYS A O 11
ATOM 16403 N N . LEU A 1 38 ? 23.413 -1.536 -2.897 1.00 0.00 38 LEU A N 11
ATOM 16404 C CA . LEU A 1 38 ? 23.551 -2.972 -3.120 1.00 0.00 38 LEU A CA 11
ATOM 16405 C C . LEU A 1 38 ? 24.924 -3.304 -3.696 1.00 0.00 38 LEU A C 11
ATOM 16406 O O . LEU A 1 38 ? 25.613 -4.199 -3.205 1.00 0.00 38 LEU A O 11
ATOM 16422 N N . ILE A 1 39 ? 25.315 -2.577 -4.737 1.00 0.00 39 ILE A N 11
ATOM 16423 C CA . ILE A 1 39 ? 26.607 -2.794 -5.377 1.00 0.00 39 ILE A CA 11
ATOM 16424 C C . ILE A 1 39 ? 27.742 -2.713 -4.362 1.00 0.00 39 ILE A C 11
ATOM 16425 O O . ILE A 1 39 ? 28.790 -3.334 -4.539 1.00 0.00 39 ILE A O 11
ATOM 16441 N N . GLU A 1 40 ? 27.526 -1.946 -3.299 1.00 0.00 40 GLU A N 11
ATOM 16442 C CA . GLU A 1 40 ? 28.532 -1.786 -2.255 1.00 0.00 40 GLU A CA 11
ATOM 16443 C C . GLU A 1 40 ? 28.559 -3.002 -1.335 1.00 0.00 40 GLU A C 11
ATOM 16444 O O . GLU A 1 40 ? 29.589 -3.322 -0.741 1.00 0.00 40 GLU A O 11
ATOM 16456 N N . ARG A 1 41 ? 27.420 -3.677 -1.221 1.00 0.00 41 ARG A N 11
ATOM 16457 C CA . ARG A 1 41 ? 27.312 -4.857 -0.372 1.00 0.00 41 ARG A CA 11
ATOM 16458 C C . ARG A 1 41 ? 27.561 -6.130 -1.176 1.00 0.00 41 ARG A C 11
ATOM 16459 O O . ARG A 1 41 ? 27.851 -7.186 -0.613 1.00 0.00 41 ARG A O 11
ATOM 16480 N N . LEU A 1 42 ? 27.446 -6.022 -2.495 1.00 0.00 42 LEU A N 11
ATOM 16481 C CA . LEU A 1 42 ? 27.659 -7.164 -3.377 1.00 0.00 42 LEU A CA 11
ATOM 16482 C C . LEU A 1 42 ? 29.021 -7.080 -4.059 1.00 0.00 42 LEU A C 11
ATOM 16483 O O . LEU A 1 42 ? 29.565 -8.089 -4.508 1.00 0.00 42 LEU A O 11
ATOM 16499 N N . ASP A 1 43 ? 29.567 -5.871 -4.130 1.00 0.00 43 ASP A N 11
ATOM 16500 C CA . ASP A 1 43 ? 30.868 -5.655 -4.753 1.00 0.00 43 ASP A CA 11
ATOM 16501 C C . ASP A 1 43 ? 30.890 -6.217 -6.171 1.00 0.00 43 ASP A C 11
ATOM 16502 O O . ASP A 1 43 ? 31.943 -6.602 -6.679 1.00 0.00 43 ASP A O 11
ATOM 16511 N N . GLU A 1 44 ? 29.722 -6.261 -6.804 1.00 0.00 44 GLU A N 11
ATOM 16512 C CA . GLU A 1 44 ? 29.609 -6.777 -8.163 1.00 0.00 44 GLU A CA 11
ATOM 16513 C C . GLU A 1 44 ? 29.590 -5.638 -9.178 1.00 0.00 44 GLU A C 11
ATOM 16514 O O . GLU A 1 44 ? 29.822 -4.480 -8.832 1.00 0.00 44 GLU A O 11
ATOM 16526 N N . ASP A 1 45 ? 29.312 -5.976 -10.432 1.00 0.00 45 ASP A N 11
ATOM 16527 C CA . ASP A 1 45 ? 29.262 -4.983 -11.499 1.00 0.00 45 ASP A CA 11
ATOM 16528 C C . ASP A 1 45 ? 27.819 -4.654 -11.868 1.00 0.00 45 ASP A C 11
ATOM 16529 O O . ASP A 1 45 ? 27.128 -5.458 -12.494 1.00 0.00 45 ASP A O 11
ATOM 16538 N N . THR A 1 46 ? 27.368 -3.467 -11.475 1.00 0.00 46 THR A N 11
ATOM 16539 C CA . THR A 1 46 ? 26.007 -3.032 -11.762 1.00 0.00 46 THR A CA 11
ATOM 16540 C C . THR A 1 46 ? 25.999 -1.850 -12.724 1.00 0.00 46 THR A C 11
ATOM 16541 O O . THR A 1 46 ? 26.871 -0.984 -12.664 1.00 0.00 46 THR A O 11
ATOM 16552 N N . GLU A 1 47 ? 25.008 -1.820 -13.610 1.00 0.00 47 GLU A N 11
ATOM 16553 C CA . GLU A 1 47 ? 24.888 -0.743 -14.585 1.00 0.00 47 GLU A CA 11
ATOM 16554 C C . GLU A 1 47 ? 23.455 -0.630 -15.097 1.00 0.00 47 GLU A C 11
ATOM 16555 O O . GLU A 1 47 ? 22.774 -1.636 -15.297 1.00 0.00 47 GLU A O 11
ATOM 16567 N N . ARG A 1 48 ? 23.003 0.603 -15.306 1.00 0.00 48 ARG A N 11
ATOM 16568 C CA . ARG A 1 48 ? 21.651 0.849 -15.793 1.00 0.00 48 ARG A CA 11
ATOM 16569 C C . ARG A 1 48 ? 21.609 0.826 -17.318 1.00 0.00 48 ARG A C 11
ATOM 16570 O O . ARG A 1 48 ? 22.427 1.464 -17.981 1.00 0.00 48 ARG A O 11
ATOM 16591 N N . ASP A 1 49 ? 20.652 0.086 -17.867 1.00 0.00 49 ASP A N 11
ATOM 16592 C CA . ASP A 1 49 ? 20.503 -0.020 -19.314 1.00 0.00 49 ASP A CA 11
ATOM 16593 C C . ASP A 1 49 ? 19.031 -0.101 -19.704 1.00 0.00 49 ASP A C 11
ATOM 16594 O O . ASP A 1 49 ? 18.374 -1.118 -19.479 1.00 0.00 49 ASP A O 11
ATOM 16603 N N . ASP A 1 50 ? 18.519 0.976 -20.289 1.00 0.00 50 ASP A N 11
ATOM 16604 C CA . ASP A 1 50 ? 17.123 1.027 -20.710 1.00 0.00 50 ASP A CA 11
ATOM 16605 C C . ASP A 1 50 ? 16.189 0.923 -19.509 1.00 0.00 50 ASP A C 11
ATOM 16606 O O . ASP A 1 50 ? 15.025 0.548 -19.646 1.00 0.00 50 ASP A O 11
ATOM 16615 N N . GLY A 1 51 ? 16.707 1.257 -18.331 1.00 0.00 51 GLY A N 11
ATOM 16616 C CA . GLY A 1 51 ? 15.906 1.193 -17.123 1.00 0.00 51 GLY A CA 11
ATOM 16617 C C . GLY A 1 51 ? 16.111 -0.099 -16.359 1.00 0.00 51 GLY A C 11
ATOM 16618 O O . GLY A 1 51 ? 15.593 -0.265 -15.254 1.00 0.00 51 GLY A O 11
ATOM 16622 N N . ASP A 1 52 ? 16.868 -1.019 -16.947 1.00 0.00 52 ASP A N 11
ATOM 16623 C CA . ASP A 1 52 ? 17.141 -2.304 -16.315 1.00 0.00 52 ASP A CA 11
ATOM 16624 C C . ASP A 1 52 ? 18.489 -2.284 -15.601 1.00 0.00 52 ASP A C 11
ATOM 16625 O O . ASP A 1 52 ? 19.284 -1.360 -15.779 1.00 0.00 52 ASP A O 11
ATOM 16634 N N . LEU A 1 53 ? 18.739 -3.307 -14.791 1.00 0.00 53 LEU A N 11
ATOM 16635 C CA . LEU A 1 53 ? 19.991 -3.407 -14.049 1.00 0.00 53 LEU A CA 11
ATOM 16636 C C . LEU A 1 53 ? 20.681 -4.739 -14.321 1.00 0.00 53 LEU A C 11
ATOM 16637 O O . LEU A 1 53 ? 20.059 -5.799 -14.242 1.00 0.00 53 LEU A O 11
ATOM 16653 N N . ILE A 1 54 ? 21.969 -4.678 -14.640 1.00 0.00 54 ILE A N 11
ATOM 16654 C CA . ILE A 1 54 ? 22.744 -5.880 -14.920 1.00 0.00 54 ILE A CA 11
ATOM 16655 C C . ILE A 1 54 ? 23.542 -6.318 -13.697 1.00 0.00 54 ILE A C 11
ATOM 16656 O O . ILE A 1 54 ? 24.123 -5.490 -12.994 1.00 0.00 54 ILE A O 11
ATOM 16672 N N . ILE A 1 55 ? 23.567 -7.623 -13.449 1.00 0.00 55 ILE A N 11
ATOM 16673 C CA . ILE A 1 55 ? 24.296 -8.171 -12.312 1.00 0.00 55 ILE A CA 11
ATOM 16674 C C . ILE A 1 55 ? 25.049 -9.439 -12.701 1.00 0.00 55 ILE A C 11
ATOM 16675 O O . ILE A 1 55 ? 24.443 -10.449 -13.059 1.00 0.00 55 ILE A O 11
ATOM 16691 N N . THR A 1 56 ? 26.375 -9.379 -12.627 1.00 0.00 56 THR A N 11
ATOM 16692 C CA . THR A 1 56 ? 27.212 -10.522 -12.970 1.00 0.00 56 THR A CA 11
ATOM 16693 C C . THR A 1 56 ? 27.898 -11.092 -11.734 1.00 0.00 56 THR A C 11
ATOM 16694 O O . THR A 1 56 ? 28.690 -10.411 -11.082 1.00 0.00 56 THR A O 11
ATOM 16705 N N . VAL A 1 57 ? 27.591 -12.346 -11.417 1.00 0.00 57 VAL A N 11
ATOM 16706 C CA . VAL A 1 57 ? 28.180 -13.008 -10.260 1.00 0.00 57 VAL A CA 11
ATOM 16707 C C . VAL A 1 57 ? 28.729 -14.381 -10.632 1.00 0.00 57 VAL A C 11
ATOM 16708 O O . VAL A 1 57 ? 27.979 -15.277 -11.020 1.00 0.00 57 VAL A O 11
ATOM 16721 N N . PHE A 1 58 ? 30.043 -14.539 -10.512 1.00 0.00 58 PHE A N 11
ATOM 16722 C CA . PHE A 1 58 ? 30.693 -15.803 -10.837 1.00 0.00 58 PHE A CA 11
ATOM 16723 C C . PHE A 1 58 ? 31.427 -16.365 -9.622 1.00 0.00 58 PHE A C 11
ATOM 16724 O O . PHE A 1 58 ? 31.962 -15.615 -8.805 1.00 0.00 58 PHE A O 11
ATOM 16741 N N . TYR A 1 59 ? 31.448 -17.688 -9.511 1.00 0.00 59 TYR A N 11
ATOM 16742 C CA . TYR A 1 59 ? 32.114 -18.351 -8.396 1.00 0.00 59 TYR A CA 11
ATOM 16743 C C . TYR A 1 59 ? 32.984 -19.503 -8.888 1.00 0.00 59 TYR A C 11
ATOM 16744 O O . TYR A 1 59 ? 32.577 -20.276 -9.755 1.00 0.00 59 TYR A O 11
ATOM 16762 N N . GLU A 1 60 ? 34.184 -19.611 -8.327 1.00 0.00 60 GLU A N 11
ATOM 16763 C CA . GLU A 1 60 ? 35.113 -20.669 -8.708 1.00 0.00 60 GLU A CA 11
ATOM 16764 C C . GLU A 1 60 ? 34.980 -21.871 -7.778 1.00 0.00 60 GLU A C 11
ATOM 16765 O O . GLU A 1 60 ? 34.117 -21.898 -6.901 1.00 0.00 60 GLU A O 11
ATOM 16777 N N . ARG A 1 61 ? 35.842 -22.863 -7.976 1.00 0.00 61 ARG A N 11
ATOM 16778 C CA . ARG A 1 61 ? 35.821 -24.069 -7.157 1.00 0.00 61 ARG A CA 11
ATOM 16779 C C . ARG A 1 61 ? 35.698 -23.718 -5.677 1.00 0.00 61 ARG A C 11
ATOM 16780 O O . ARG A 1 61 ? 34.957 -24.364 -4.936 1.00 0.00 61 ARG A O 11
ATOM 16801 N N . GLU A 1 62 ? 36.430 -22.692 -5.254 1.00 0.00 62 GLU A N 11
ATOM 16802 C CA . GLU A 1 62 ? 36.403 -22.258 -3.862 1.00 0.00 62 GLU A CA 11
ATOM 16803 C C . GLU A 1 62 ? 34.968 -22.071 -3.378 1.00 0.00 62 GLU A C 11
ATOM 16804 O O . GLU A 1 62 ? 34.661 -22.305 -2.209 1.00 0.00 62 GLU A O 11
ATOM 16816 N N . TYR A 1 63 ? 34.094 -21.649 -4.285 1.00 0.00 63 TYR A N 11
ATOM 16817 C CA . TYR A 1 63 ? 32.692 -21.428 -3.950 1.00 0.00 63 TYR A CA 11
ATOM 16818 C C . TYR A 1 63 ? 31.784 -22.308 -4.803 1.00 0.00 63 TYR A C 11
ATOM 16819 O O . TYR A 1 63 ? 30.576 -22.083 -4.880 1.00 0.00 63 TYR A O 11
ATOM 16837 N N . PHE A 1 64 ? 32.374 -23.313 -5.441 1.00 0.00 64 PHE A N 11
ATOM 16838 C CA . PHE A 1 64 ? 31.619 -24.229 -6.288 1.00 0.00 64 PHE A CA 11
ATOM 16839 C C . PHE A 1 64 ? 30.946 -23.480 -7.435 1.00 0.00 64 PHE A C 11
ATOM 16840 O O . PHE A 1 64 ? 29.907 -22.841 -7.267 1.00 0.00 64 PHE A O 11
ATOM 16857 N N . PRO A 1 65 ? 31.552 -23.558 -8.629 1.00 0.00 65 PRO A N 11
ATOM 16858 C CA . PRO A 1 65 ? 31.030 -22.894 -9.827 1.00 0.00 65 PRO A CA 11
ATOM 16859 C C . PRO A 1 65 ? 29.741 -23.535 -10.329 1.00 0.00 65 PRO A C 11
ATOM 16860 O O . PRO A 1 65 ? 29.551 -24.745 -10.211 1.00 0.00 65 PRO A O 11
ATOM 16871 N N . PHE A 1 66 ? 28.858 -22.715 -10.891 1.00 0.00 66 PHE A N 11
ATOM 16872 C CA . PHE A 1 66 ? 27.587 -23.203 -11.412 1.00 0.00 66 PHE A CA 11
ATOM 16873 C C . PHE A 1 66 ? 27.751 -23.745 -12.829 1.00 0.00 66 PHE A C 11
ATOM 16874 O O . PHE A 1 66 ? 27.874 -22.982 -13.787 1.00 0.00 66 PHE A O 11
ATOM 16891 N N . GLY A 1 67 ? 27.752 -25.069 -12.953 1.00 0.00 67 GLY A N 11
ATOM 16892 C CA . GLY A 1 67 ? 27.902 -25.691 -14.256 1.00 0.00 67 GLY A CA 11
ATOM 16893 C C . GLY A 1 67 ? 27.495 -27.151 -14.251 1.00 0.00 67 GLY A C 11
ATOM 16894 O O . GLY A 1 67 ? 28.172 -27.994 -14.839 1.00 0.00 67 GLY A O 11
ATOM 16898 N N . SER A 1 68 ? 26.385 -27.452 -13.584 1.00 0.00 68 SER A N 11
ATOM 16899 C CA . SER A 1 68 ? 25.891 -28.821 -13.500 1.00 0.00 68 SER A CA 11
ATOM 16900 C C . SER A 1 68 ? 24.731 -29.041 -14.468 1.00 0.00 68 SER A C 11
ATOM 16901 O O . SER A 1 68 ? 23.737 -29.681 -14.126 1.00 0.00 68 SER A O 11
ATOM 16909 N N . GLU A 1 69 ? 24.868 -28.504 -15.676 1.00 0.00 69 GLU A N 11
ATOM 16910 C CA . GLU A 1 69 ? 23.831 -28.640 -16.693 1.00 0.00 69 GLU A CA 11
ATOM 16911 C C . GLU A 1 69 ? 23.684 -30.096 -17.128 1.00 0.00 69 GLU A C 11
ATOM 16912 O O . GLU A 1 69 ? 22.632 -30.503 -17.619 1.00 0.00 69 GLU A O 11
ATOM 16924 N N . GLU A 1 70 ? 24.746 -30.873 -16.944 1.00 0.00 70 GLU A N 11
ATOM 16925 C CA . GLU A 1 70 ? 24.735 -32.282 -17.319 1.00 0.00 70 GLU A CA 11
ATOM 16926 C C . GLU A 1 70 ? 23.581 -33.016 -16.641 1.00 0.00 70 GLU A C 11
ATOM 16927 O O . GLU A 1 70 ? 23.108 -34.040 -17.135 1.00 0.00 70 GLU A O 11
ATOM 16939 N N . SER A 1 71 ? 23.135 -32.486 -15.508 1.00 0.00 71 SER A N 11
ATOM 16940 C CA . SER A 1 71 ? 22.039 -33.092 -14.760 1.00 0.00 71 SER A CA 11
ATOM 16941 C C . SER A 1 71 ? 20.727 -32.975 -15.528 1.00 0.00 71 SER A C 11
ATOM 16942 O O . SER A 1 71 ? 20.080 -33.977 -15.832 1.00 0.00 71 SER A O 11
ATOM 16950 N N . LYS A 1 72 ? 20.338 -31.743 -15.839 1.00 0.00 72 LYS A N 11
ATOM 16951 C CA . LYS A 1 72 ? 19.104 -31.491 -16.572 1.00 0.00 72 LYS A CA 11
ATOM 16952 C C . LYS A 1 72 ? 19.250 -31.892 -18.037 1.00 0.00 72 LYS A C 11
ATOM 16953 O O . LYS A 1 72 ? 18.260 -32.146 -18.723 1.00 0.00 72 LYS A O 11
ATOM 16972 N N . VAL A 1 73 ? 20.491 -31.947 -18.510 1.00 0.00 73 VAL A N 11
ATOM 16973 C CA . VAL A 1 73 ? 20.767 -32.320 -19.892 1.00 0.00 73 VAL A CA 11
ATOM 16974 C C . VAL A 1 73 ? 20.233 -31.271 -20.861 1.00 0.00 73 VAL A C 11
ATOM 16975 O O . VAL A 1 73 ? 19.593 -31.600 -21.860 1.00 0.00 73 VAL A O 11
ATOM 16988 N N . LYS A 1 74 ? 20.499 -30.005 -20.559 1.00 0.00 74 LYS A N 11
ATOM 16989 C CA . LYS A 1 74 ? 20.047 -28.905 -21.403 1.00 0.00 74 LYS A CA 11
ATOM 16990 C C . LYS A 1 74 ? 20.479 -27.561 -20.824 1.00 0.00 74 LYS A C 11
ATOM 16991 O O . LYS A 1 74 ? 20.932 -27.484 -19.682 1.00 0.00 74 LYS A O 11
ATOM 17010 N N . MET A 1 75 ? 20.334 -26.506 -21.618 1.00 0.00 75 MET A N 11
ATOM 17011 C CA . MET A 1 75 ? 20.707 -25.165 -21.182 1.00 0.00 75 MET A CA 11
ATOM 17012 C C . MET A 1 75 ? 19.758 -24.662 -20.099 1.00 0.00 75 MET A C 11
ATOM 17013 O O . MET A 1 75 ? 20.125 -23.818 -19.282 1.00 0.00 75 MET A O 11
ATOM 17027 N N . ALA A 1 76 ? 18.536 -25.185 -20.100 1.00 0.00 76 ALA A N 11
ATOM 17028 C CA . ALA A 1 76 ? 17.535 -24.790 -19.117 1.00 0.00 76 ALA A CA 11
ATOM 17029 C C . ALA A 1 76 ? 18.095 -24.871 -17.701 1.00 0.00 76 ALA A C 11
ATOM 17030 O O . ALA A 1 76 ? 17.681 -24.123 -16.815 1.00 0.00 76 ALA A O 11
ATOM 17037 N N . ASP A 1 77 ? 19.037 -25.784 -17.493 1.00 0.00 77 ASP A N 11
ATOM 17038 C CA . ASP A 1 77 ? 19.655 -25.963 -16.184 1.00 0.00 77 ASP A CA 11
ATOM 17039 C C . ASP A 1 77 ? 20.423 -24.712 -15.771 1.00 0.00 77 ASP A C 11
ATOM 17040 O O . ASP A 1 77 ? 20.398 -24.312 -14.606 1.00 0.00 77 ASP A O 11
ATOM 17049 N N . PHE A 1 78 ? 21.106 -24.098 -16.731 1.00 0.00 78 PHE A N 11
ATOM 17050 C CA . PHE A 1 78 ? 21.884 -22.893 -16.467 1.00 0.00 78 PHE A CA 11
ATOM 17051 C C . PHE A 1 78 ? 20.974 -21.738 -16.059 1.00 0.00 78 PHE A C 11
ATOM 17052 O O . PHE A 1 78 ? 21.190 -21.098 -15.029 1.00 0.00 78 PHE A O 11
ATOM 17069 N N . ILE A 1 79 ? 19.958 -21.476 -16.874 1.00 0.00 79 ILE A N 11
ATOM 17070 C CA . ILE A 1 79 ? 19.016 -20.398 -16.598 1.00 0.00 79 ILE A CA 11
ATOM 17071 C C . ILE A 1 79 ? 18.191 -20.695 -15.351 1.00 0.00 79 ILE A C 11
ATOM 17072 O O . ILE A 1 79 ? 17.860 -19.792 -14.584 1.00 0.00 79 ILE A O 11
ATOM 17088 N N . ALA A 1 80 ? 17.864 -21.968 -15.153 1.00 0.00 80 ALA A N 11
ATOM 17089 C CA . ALA A 1 80 ? 17.082 -22.385 -13.997 1.00 0.00 80 ALA A CA 11
ATOM 17090 C C . ALA A 1 80 ? 17.906 -22.300 -12.716 1.00 0.00 80 ALA A C 11
ATOM 17091 O O . ALA A 1 80 ? 17.393 -21.927 -11.661 1.00 0.00 80 ALA A O 11
ATOM 17098 N N . ARG A 1 81 ? 19.184 -22.649 -12.817 1.00 0.00 81 ARG A N 11
ATOM 17099 C CA . ARG A 1 81 ? 20.078 -22.614 -11.666 1.00 0.00 81 ARG A CA 11
ATOM 17100 C C . ARG A 1 81 ? 20.420 -21.176 -11.287 1.00 0.00 81 ARG A C 11
ATOM 17101 O O . ARG A 1 81 ? 20.531 -20.845 -10.107 1.00 0.00 81 ARG A O 11
ATOM 17122 N N . GLU A 1 82 ? 20.587 -20.327 -12.297 1.00 0.00 82 GLU A N 11
ATOM 17123 C CA . GLU A 1 82 ? 20.918 -18.926 -12.069 1.00 0.00 82 GLU A CA 11
ATOM 17124 C C . GLU A 1 82 ? 19.699 -18.152 -11.574 1.00 0.00 82 GLU A C 11
ATOM 17125 O O . GLU A 1 82 ? 19.774 -17.421 -10.587 1.00 0.00 82 GLU A O 11
ATOM 17137 N N . GLU A 1 83 ? 18.578 -18.319 -12.269 1.00 0.00 83 GLU A N 11
ATOM 17138 C CA . GLU A 1 83 ? 17.344 -17.636 -11.901 1.00 0.00 83 GLU A CA 11
ATOM 17139 C C . GLU A 1 83 ? 16.997 -17.890 -10.437 1.00 0.00 83 GLU A C 11
ATOM 17140 O O . GLU A 1 83 ? 16.782 -16.952 -9.668 1.00 0.00 83 GLU A O 11
ATOM 17152 N N . ILE A 1 84 ? 16.943 -19.163 -10.060 1.00 0.00 84 ILE A N 11
ATOM 17153 C CA . ILE A 1 84 ? 16.623 -19.540 -8.689 1.00 0.00 84 ILE A CA 11
ATOM 17154 C C . ILE A 1 84 ? 17.724 -19.106 -7.728 1.00 0.00 84 ILE A C 11
ATOM 17155 O O . ILE A 1 84 ? 17.462 -18.799 -6.565 1.00 0.00 84 ILE A O 11
ATOM 17171 N N . GLU A 1 85 ? 18.958 -19.082 -8.222 1.00 0.00 85 GLU A N 11
ATOM 17172 C CA . GLU A 1 85 ? 20.100 -18.685 -7.407 1.00 0.00 85 GLU A CA 11
ATOM 17173 C C . GLU A 1 85 ? 19.954 -17.242 -6.934 1.00 0.00 85 GLU A C 11
ATOM 17174 O O . GLU A 1 85 ? 20.263 -16.919 -5.787 1.00 0.00 85 GLU A O 11
ATOM 17186 N N . MET A 1 86 ? 19.483 -16.377 -7.826 1.00 0.00 86 MET A N 11
ATOM 17187 C CA . MET A 1 86 ? 19.296 -14.968 -7.500 1.00 0.00 86 MET A CA 11
ATOM 17188 C C . MET A 1 86 ? 18.028 -14.764 -6.676 1.00 0.00 86 MET A C 11
ATOM 17189 O O . MET A 1 86 ? 18.041 -14.066 -5.663 1.00 0.00 86 MET A O 11
ATOM 17203 N N . MET A 1 87 ? 16.935 -15.378 -7.119 1.00 0.00 87 MET A N 11
ATOM 17204 C CA . MET A 1 87 ? 15.660 -15.264 -6.421 1.00 0.00 87 MET A CA 11
ATOM 17205 C C . MET A 1 87 ? 15.766 -15.812 -5.001 1.00 0.00 87 MET A C 11
ATOM 17206 O O . MET A 1 87 ? 15.262 -15.210 -4.053 1.00 0.00 87 MET A O 11
ATOM 17220 N N . VAL A 1 88 ? 16.424 -16.959 -4.862 1.00 0.00 88 VAL A N 11
ATOM 17221 C CA . VAL A 1 88 ? 16.596 -17.588 -3.558 1.00 0.00 88 VAL A CA 11
ATOM 17222 C C . VAL A 1 88 ? 17.588 -16.811 -2.700 1.00 0.00 88 VAL A C 11
ATOM 17223 O O . VAL A 1 88 ? 17.408 -16.680 -1.489 1.00 0.00 88 VAL A O 11
ATOM 17236 N N . PHE A 1 89 ? 18.635 -16.296 -3.335 1.00 0.00 89 PHE A N 11
ATOM 17237 C CA . PHE A 1 89 ? 19.657 -15.531 -2.630 1.00 0.00 89 PHE A CA 11
ATOM 17238 C C . PHE A 1 89 ? 19.041 -14.333 -1.912 1.00 0.00 89 PHE A C 11
ATOM 17239 O O . PHE A 1 89 ? 19.212 -14.164 -0.704 1.00 0.00 89 PHE A O 11
ATOM 17256 N N . LEU A 1 90 ? 18.326 -13.505 -2.664 1.00 0.00 90 LEU A N 11
ATOM 17257 C CA . LEU A 1 90 ? 17.684 -12.321 -2.102 1.00 0.00 90 LEU A CA 11
ATOM 17258 C C . LEU A 1 90 ? 16.616 -12.712 -1.086 1.00 0.00 90 LEU A C 11
ATOM 17259 O O . LEU A 1 90 ? 16.421 -12.030 -0.080 1.00 0.00 90 LEU A O 11
ATOM 17275 N N . SER A 1 91 ? 15.927 -13.817 -1.355 1.00 0.00 91 SER A N 11
ATOM 17276 C CA . SER A 1 91 ? 14.876 -14.298 -0.466 1.00 0.00 91 SER A CA 11
ATOM 17277 C C . SER A 1 91 ? 15.430 -14.574 0.929 1.00 0.00 91 SER A C 11
ATOM 17278 O O . SER A 1 91 ? 14.733 -14.406 1.930 1.00 0.00 91 SER A O 11
ATOM 17286 N N . SER A 1 92 ? 16.688 -14.999 0.986 1.00 0.00 92 SER A N 11
ATOM 17287 C CA . SER A 1 92 ? 17.335 -15.302 2.257 1.00 0.00 92 SER A CA 11
ATOM 17288 C C . SER A 1 92 ? 17.567 -14.030 3.066 1.00 0.00 92 SER A C 11
ATOM 17289 O O . SER A 1 92 ? 17.539 -14.049 4.297 1.00 0.00 92 SER A O 11
ATOM 17297 N N . VAL A 1 93 ? 17.795 -12.924 2.365 1.00 0.00 93 VAL A N 11
ATOM 17298 C CA . VAL A 1 93 ? 18.031 -11.641 3.017 1.00 0.00 93 VAL A CA 11
ATOM 17299 C C . VAL A 1 93 ? 16.718 -10.984 3.428 1.00 0.00 93 VAL A C 11
ATOM 17300 O O . VAL A 1 93 ? 16.636 -10.333 4.470 1.00 0.00 93 VAL A O 11
ATOM 17313 N N . LEU A 1 94 ? 15.692 -11.159 2.603 1.00 0.00 94 LEU A N 11
ATOM 17314 C CA . LEU A 1 94 ? 14.380 -10.583 2.880 1.00 0.00 94 LEU A CA 11
ATOM 17315 C C . LEU A 1 94 ? 13.640 -11.399 3.935 1.00 0.00 94 LEU A C 11
ATOM 17316 O O . LEU A 1 94 ? 12.934 -10.846 4.778 1.00 0.00 94 LEU A O 11
ATOM 17332 N N . GLU A 1 95 ? 13.808 -12.717 3.883 1.00 0.00 95 GLU A N 11
ATOM 17333 C CA . GLU A 1 95 ? 13.156 -13.608 4.835 1.00 0.00 95 GLU A CA 11
ATOM 17334 C C . GLU A 1 95 ? 13.677 -13.368 6.249 1.00 0.00 95 GLU A C 11
ATOM 17335 O O . GLU A 1 95 ? 12.956 -13.558 7.229 1.00 0.00 95 GLU A O 11
ATOM 17347 N N . ASP A 1 96 ? 14.935 -12.950 6.347 1.00 0.00 96 ASP A N 11
ATOM 17348 C CA . ASP A 1 96 ? 15.554 -12.684 7.640 1.00 0.00 96 ASP A CA 11
ATOM 17349 C C . ASP A 1 96 ? 15.577 -11.187 7.933 1.00 0.00 96 ASP A C 11
ATOM 17350 O O . ASP A 1 96 ? 14.938 -10.398 7.235 1.00 0.00 96 ASP A O 11
ATOM 17359 N N . MET A 1 1 ? 4.969 1.036 0.069 1.00 0.00 1 MET A N 12
ATOM 17360 C CA . MET A 1 1 ? 5.591 0.425 -1.100 1.00 0.00 1 MET A CA 12
ATOM 17361 C C . MET A 1 1 ? 5.803 -1.070 -0.884 1.00 0.00 1 MET A C 12
ATOM 17362 O O . MET A 1 1 ? 5.804 -1.549 0.250 1.00 0.00 1 MET A O 12
ATOM 17376 N N . VAL A 1 2 ? 5.981 -1.803 -1.979 1.00 0.00 2 VAL A N 12
ATOM 17377 C CA . VAL A 1 2 ? 6.194 -3.243 -1.909 1.00 0.00 2 VAL A CA 12
ATOM 17378 C C . VAL A 1 2 ? 7.362 -3.669 -2.791 1.00 0.00 2 VAL A C 12
ATOM 17379 O O . VAL A 1 2 ? 7.487 -3.223 -3.932 1.00 0.00 2 VAL A O 12
ATOM 17392 N N . PHE A 1 3 ? 8.215 -4.537 -2.257 1.00 0.00 3 PHE A N 12
ATOM 17393 C CA . PHE A 1 3 ? 9.374 -5.024 -2.996 1.00 0.00 3 PHE A CA 12
ATOM 17394 C C . PHE A 1 3 ? 9.064 -6.353 -3.678 1.00 0.00 3 PHE A C 12
ATOM 17395 O O . PHE A 1 3 ? 9.273 -7.422 -3.104 1.00 0.00 3 PHE A O 12
ATOM 17412 N N . TYR A 1 4 ? 8.565 -6.278 -4.907 1.00 0.00 4 TYR A N 12
ATOM 17413 C CA . TYR A 1 4 ? 8.223 -7.473 -5.668 1.00 0.00 4 TYR A CA 12
ATOM 17414 C C . TYR A 1 4 ? 9.100 -7.598 -6.910 1.00 0.00 4 TYR A C 12
ATOM 17415 O O . TYR A 1 4 ? 8.705 -8.208 -7.904 1.00 0.00 4 TYR A O 12
ATOM 17433 N N . LEU A 1 5 ? 10.292 -7.016 -6.845 1.00 0.00 5 LEU A N 12
ATOM 17434 C CA . LEU A 1 5 ? 11.228 -7.061 -7.963 1.00 0.00 5 LEU A CA 12
ATOM 17435 C C . LEU A 1 5 ? 11.507 -8.501 -8.382 1.00 0.00 5 LEU A C 12
ATOM 17436 O O . LEU A 1 5 ? 11.467 -9.417 -7.560 1.00 0.00 5 LEU A O 12
ATOM 17452 N N . LYS A 1 6 ? 11.790 -8.694 -9.666 1.00 0.00 6 LYS A N 12
ATOM 17453 C CA . LYS A 1 6 ? 12.080 -10.022 -10.194 1.00 0.00 6 LYS A CA 12
ATOM 17454 C C . LYS A 1 6 ? 13.424 -10.039 -10.914 1.00 0.00 6 LYS A C 12
ATOM 17455 O O . LYS A 1 6 ? 13.775 -9.093 -11.619 1.00 0.00 6 LYS A O 12
ATOM 17474 N N . VAL A 1 7 ? 14.174 -11.122 -10.733 1.00 0.00 7 VAL A N 12
ATOM 17475 C CA . VAL A 1 7 ? 15.479 -11.264 -11.367 1.00 0.00 7 VAL A CA 12
ATOM 17476 C C . VAL A 1 7 ? 15.492 -12.437 -12.341 1.00 0.00 7 VAL A C 12
ATOM 17477 O O . VAL A 1 7 ? 15.139 -13.560 -11.983 1.00 0.00 7 VAL A O 12
ATOM 17490 N N . LYS A 1 8 ? 15.902 -12.168 -13.576 1.00 0.00 8 LYS A N 12
ATOM 17491 C CA . LYS A 1 8 ? 15.964 -13.200 -14.604 1.00 0.00 8 LYS A CA 12
ATOM 17492 C C . LYS A 1 8 ? 17.270 -13.112 -15.387 1.00 0.00 8 LYS A C 12
ATOM 17493 O O . LYS A 1 8 ? 17.884 -12.048 -15.470 1.00 0.00 8 LYS A O 12
ATOM 17512 N N . VAL A 1 9 ? 17.689 -14.236 -15.960 1.00 0.00 9 VAL A N 12
ATOM 17513 C CA . VAL A 1 9 ? 18.921 -14.284 -16.738 1.00 0.00 9 VAL A CA 12
ATOM 17514 C C . VAL A 1 9 ? 18.731 -13.644 -18.108 1.00 0.00 9 VAL A C 12
ATOM 17515 O O . VAL A 1 9 ? 17.820 -14.006 -18.852 1.00 0.00 9 VAL A O 12
ATOM 17528 N N . GLU A 1 10 ? 19.598 -12.690 -18.434 1.00 0.00 10 GLU A N 12
ATOM 17529 C CA . GLU A 1 10 ? 19.524 -11.998 -19.716 1.00 0.00 10 GLU A CA 12
ATOM 17530 C C . GLU A 1 10 ? 20.677 -12.414 -20.625 1.00 0.00 10 GLU A C 12
ATOM 17531 O O . GLU A 1 10 ? 20.564 -12.365 -21.850 1.00 0.00 10 GLU A O 12
ATOM 17543 N N . ASP A 1 11 ? 21.785 -12.822 -20.016 1.00 0.00 11 ASP A N 12
ATOM 17544 C CA . ASP A 1 11 ? 22.960 -13.246 -20.770 1.00 0.00 11 ASP A CA 12
ATOM 17545 C C . ASP A 1 11 ? 23.907 -14.054 -19.889 1.00 0.00 11 ASP A C 12
ATOM 17546 O O . ASP A 1 11 ? 24.540 -13.514 -18.981 1.00 0.00 11 ASP A O 12
ATOM 17555 N N . PHE A 1 12 ? 23.999 -15.352 -20.162 1.00 0.00 12 PHE A N 12
ATOM 17556 C CA . PHE A 1 12 ? 24.868 -16.235 -19.393 1.00 0.00 12 PHE A CA 12
ATOM 17557 C C . PHE A 1 12 ? 26.101 -16.626 -20.203 1.00 0.00 12 PHE A C 12
ATOM 17558 O O . PHE A 1 12 ? 26.073 -16.631 -21.433 1.00 0.00 12 PHE A O 12
ATOM 17575 N N . GLY A 1 13 ? 27.183 -16.952 -19.503 1.00 0.00 13 GLY A N 12
ATOM 17576 C CA . GLY A 1 13 ? 28.411 -17.339 -20.172 1.00 0.00 13 GLY A CA 12
ATOM 17577 C C . GLY A 1 13 ? 29.426 -17.941 -19.220 1.00 0.00 13 GLY A C 12
ATOM 17578 O O . GLY A 1 13 ? 29.193 -18.006 -18.013 1.00 0.00 13 GLY A O 12
ATOM 17582 N N . PHE A 1 14 ? 30.555 -18.383 -19.764 1.00 0.00 14 PHE A N 12
ATOM 17583 C CA . PHE A 1 14 ? 31.608 -18.985 -18.955 1.00 0.00 14 PHE A CA 12
ATOM 17584 C C . PHE A 1 14 ? 32.984 -18.513 -19.414 1.00 0.00 14 PHE A C 12
ATOM 17585 O O . PHE A 1 14 ? 33.241 -18.389 -20.612 1.00 0.00 14 PHE A O 12
ATOM 17602 N N . ARG A 1 15 ? 33.864 -18.251 -18.454 1.00 0.00 15 ARG A N 12
ATOM 17603 C CA . ARG A 1 15 ? 35.214 -17.790 -18.759 1.00 0.00 15 ARG A CA 12
ATOM 17604 C C . ARG A 1 15 ? 36.242 -18.872 -18.442 1.00 0.00 15 ARG A C 12
ATOM 17605 O O . ARG A 1 15 ? 36.474 -19.199 -17.279 1.00 0.00 15 ARG A O 12
ATOM 17626 N N . GLU A 1 16 ? 36.855 -19.423 -19.485 1.00 0.00 16 GLU A N 12
ATOM 17627 C CA . GLU A 1 16 ? 37.857 -20.469 -19.317 1.00 0.00 16 GLU A CA 12
ATOM 17628 C C . GLU A 1 16 ? 39.133 -19.905 -18.698 1.00 0.00 16 GLU A C 12
ATOM 17629 O O . GLU A 1 16 ? 39.889 -20.625 -18.045 1.00 0.00 16 GLU A O 12
ATOM 17641 N N . ASP A 1 17 ? 39.364 -18.614 -18.907 1.00 0.00 17 ASP A N 12
ATOM 17642 C CA . ASP A 1 17 ? 40.548 -17.952 -18.370 1.00 0.00 17 ASP A CA 12
ATOM 17643 C C . ASP A 1 17 ? 40.463 -17.837 -16.851 1.00 0.00 17 ASP A C 12
ATOM 17644 O O . ASP A 1 17 ? 41.483 -17.761 -16.167 1.00 0.00 17 ASP A O 12
ATOM 17653 N N . MET A 1 18 ? 39.240 -17.822 -16.332 1.00 0.00 18 MET A N 12
ATOM 17654 C CA . MET A 1 18 ? 39.022 -17.715 -14.894 1.00 0.00 18 MET A CA 12
ATOM 17655 C C . MET A 1 18 ? 38.701 -19.078 -14.290 1.00 0.00 18 MET A C 12
ATOM 17656 O O . MET A 1 18 ? 39.115 -19.386 -13.173 1.00 0.00 18 MET A O 12
ATOM 17670 N N . GLY A 1 19 ? 37.959 -19.892 -15.036 1.00 0.00 19 GLY A N 12
ATOM 17671 C CA . GLY A 1 19 ? 37.595 -21.212 -14.556 1.00 0.00 19 GLY A CA 12
ATOM 17672 C C . GLY A 1 19 ? 36.256 -21.222 -13.845 1.00 0.00 19 GLY A C 12
ATOM 17673 O O . GLY A 1 19 ? 35.937 -22.165 -13.120 1.00 0.00 19 GLY A O 12
ATOM 17677 N N . LEU A 1 20 ? 35.472 -20.170 -14.051 1.00 0.00 20 LEU A N 12
ATOM 17678 C CA . LEU A 1 20 ? 34.160 -20.060 -13.423 1.00 0.00 20 LEU A CA 12
ATOM 17679 C C . LEU A 1 20 ? 33.107 -19.617 -14.434 1.00 0.00 20 LEU A C 12
ATOM 17680 O O . LEU A 1 20 ? 33.433 -19.234 -15.557 1.00 0.00 20 LEU A O 12
ATOM 17696 N N . ASN A 1 21 ? 31.843 -19.670 -14.026 1.00 0.00 21 ASN A N 12
ATOM 17697 C CA . ASN A 1 21 ? 30.742 -19.272 -14.896 1.00 0.00 21 ASN A CA 12
ATOM 17698 C C . ASN A 1 21 ? 30.121 -17.961 -14.423 1.00 0.00 21 ASN A C 12
ATOM 17699 O O . ASN A 1 21 ? 30.072 -17.682 -13.225 1.00 0.00 21 ASN A O 12
ATOM 17710 N N . TYR A 1 22 ? 29.647 -17.161 -15.372 1.00 0.00 22 TYR A N 12
ATOM 17711 C CA . TYR A 1 22 ? 29.031 -15.879 -15.053 1.00 0.00 22 TYR A CA 12
ATOM 17712 C C . TYR A 1 22 ? 27.678 -15.739 -15.743 1.00 0.00 22 TYR A C 12
ATOM 17713 O O . TYR A 1 22 ? 27.415 -16.384 -16.758 1.00 0.00 22 TYR A O 12
ATOM 17731 N N . VAL A 1 23 ? 26.821 -14.889 -15.185 1.00 0.00 23 VAL A N 12
ATOM 17732 C CA . VAL A 1 23 ? 25.495 -14.661 -15.746 1.00 0.00 23 VAL A CA 12
ATOM 17733 C C . VAL A 1 23 ? 24.994 -13.259 -15.418 1.00 0.00 23 VAL A C 12
ATOM 17734 O O . VAL A 1 23 ? 25.173 -12.769 -14.303 1.00 0.00 23 VAL A O 12
ATOM 17747 N N . ARG A 1 24 ? 24.364 -12.618 -16.398 1.00 0.00 24 ARG A N 12
ATOM 17748 C CA . ARG A 1 24 ? 23.836 -11.271 -16.214 1.00 0.00 24 ARG A CA 12
ATOM 17749 C C . ARG A 1 24 ? 22.342 -11.309 -15.908 1.00 0.00 24 ARG A C 12
ATOM 17750 O O . ARG A 1 24 ? 21.566 -11.935 -16.630 1.00 0.00 24 ARG A O 12
ATOM 17771 N N . TYR A 1 25 ? 21.946 -10.637 -14.833 1.00 0.00 25 TYR A N 12
ATOM 17772 C CA . TYR A 1 25 ? 20.545 -10.596 -14.430 1.00 0.00 25 TYR A CA 12
ATOM 17773 C C . TYR A 1 25 ? 19.921 -9.245 -14.763 1.00 0.00 25 TYR A C 12
ATOM 17774 O O . TYR A 1 25 ? 20.590 -8.211 -14.716 1.00 0.00 25 TYR A O 12
ATOM 17792 N N . ARG A 1 26 ? 18.636 -9.260 -15.098 1.00 0.00 26 ARG A N 12
ATOM 17793 C CA . ARG A 1 26 ? 17.920 -8.037 -15.440 1.00 0.00 26 ARG A CA 12
ATOM 17794 C C . ARG A 1 26 ? 16.934 -7.658 -14.338 1.00 0.00 26 ARG A C 12
ATOM 17795 O O . ARG A 1 26 ? 15.945 -8.354 -14.109 1.00 0.00 26 ARG A O 12
ATOM 17816 N N . VAL A 1 27 ? 17.212 -6.550 -13.658 1.00 0.00 27 VAL A N 12
ATOM 17817 C CA . VAL A 1 27 ? 16.350 -6.078 -12.581 1.00 0.00 27 VAL A CA 12
ATOM 17818 C C . VAL A 1 27 ? 15.868 -4.656 -12.847 1.00 0.00 27 VAL A C 12
ATOM 17819 O O . VAL A 1 27 ? 16.668 -3.755 -13.096 1.00 0.00 27 VAL A O 12
ATOM 17832 N N . SER A 1 28 ? 14.554 -4.463 -12.791 1.00 0.00 28 SER A N 12
ATOM 17833 C CA . SER A 1 28 ? 13.963 -3.151 -13.029 1.00 0.00 28 SER A CA 12
ATOM 17834 C C . SER A 1 28 ? 13.175 -2.682 -11.810 1.00 0.00 28 SER A C 12
ATOM 17835 O O . SER A 1 28 ? 12.418 -3.446 -11.214 1.00 0.00 28 SER A O 12
ATOM 17843 N N . GLY A 1 29 ? 13.359 -1.416 -11.446 1.00 0.00 29 GLY A N 12
ATOM 17844 C CA . GLY A 1 29 ? 12.659 -0.865 -10.300 1.00 0.00 29 GLY A CA 12
ATOM 17845 C C . GLY A 1 29 ? 13.592 -0.169 -9.330 1.00 0.00 29 GLY A C 12
ATOM 17846 O O . GLY A 1 29 ? 13.146 0.534 -8.422 1.00 0.00 29 GLY A O 12
ATOM 17850 N N . LEU A 1 30 ? 14.893 -0.364 -9.520 1.00 0.00 30 LEU A N 12
ATOM 17851 C CA . LEU A 1 30 ? 15.893 0.250 -8.653 1.00 0.00 30 LEU A CA 12
ATOM 17852 C C . LEU A 1 30 ? 16.148 1.699 -9.056 1.00 0.00 30 LEU A C 12
ATOM 17853 O O . LEU A 1 30 ? 15.577 2.193 -10.028 1.00 0.00 30 LEU A O 12
ATOM 17869 N N . ASP A 1 31 ? 17.010 2.373 -8.303 1.00 0.00 31 ASP A N 12
ATOM 17870 C CA . ASP A 1 31 ? 17.343 3.765 -8.584 1.00 0.00 31 ASP A CA 12
ATOM 17871 C C . ASP A 1 31 ? 18.852 3.944 -8.727 1.00 0.00 31 ASP A C 12
ATOM 17872 O O . ASP A 1 31 ? 19.629 3.081 -8.322 1.00 0.00 31 ASP A O 12
ATOM 17881 N N . GLU A 1 32 ? 19.257 5.070 -9.306 1.00 0.00 32 GLU A N 12
ATOM 17882 C CA . GLU A 1 32 ? 20.672 5.360 -9.504 1.00 0.00 32 GLU A CA 12
ATOM 17883 C C . GLU A 1 32 ? 21.414 5.385 -8.171 1.00 0.00 32 GLU A C 12
ATOM 17884 O O . GLU A 1 32 ? 22.520 4.858 -8.055 1.00 0.00 32 GLU A O 12
ATOM 17896 N N . GLU A 1 33 ? 20.796 6.002 -7.168 1.00 0.00 33 GLU A N 12
ATOM 17897 C CA . GLU A 1 33 ? 21.399 6.096 -5.844 1.00 0.00 33 GLU A CA 12
ATOM 17898 C C . GLU A 1 33 ? 21.283 4.770 -5.097 1.00 0.00 33 GLU A C 12
ATOM 17899 O O . GLU A 1 33 ? 22.246 4.301 -4.489 1.00 0.00 33 GLU A O 12
ATOM 17911 N N . LEU A 1 34 ? 20.099 4.171 -5.148 1.00 0.00 34 LEU A N 12
ATOM 17912 C CA . LEU A 1 34 ? 19.856 2.899 -4.477 1.00 0.00 34 LEU A CA 12
ATOM 17913 C C . LEU A 1 34 ? 20.845 1.837 -4.946 1.00 0.00 34 LEU A C 12
ATOM 17914 O O . LEU A 1 34 ? 21.368 1.062 -4.145 1.00 0.00 34 LEU A O 12
ATOM 17930 N N . THR A 1 35 ? 21.100 1.809 -6.251 1.00 0.00 35 THR A N 12
ATOM 17931 C CA . THR A 1 35 ? 22.028 0.844 -6.828 1.00 0.00 35 THR A CA 12
ATOM 17932 C C . THR A 1 35 ? 23.375 0.883 -6.115 1.00 0.00 35 THR A C 12
ATOM 17933 O O . THR A 1 35 ? 23.984 -0.157 -5.865 1.00 0.00 35 THR A O 12
ATOM 17944 N N . GLU A 1 36 ? 23.833 2.087 -5.791 1.00 0.00 36 GLU A N 12
ATOM 17945 C CA . GLU A 1 36 ? 25.109 2.259 -5.106 1.00 0.00 36 GLU A CA 12
ATOM 17946 C C . GLU A 1 36 ? 25.110 1.532 -3.765 1.00 0.00 36 GLU A C 12
ATOM 17947 O O . GLU A 1 36 ? 26.160 1.134 -3.261 1.00 0.00 36 GLU A O 12
ATOM 17959 N N . LYS A 1 37 ? 23.924 1.363 -3.190 1.00 0.00 37 LYS A N 12
ATOM 17960 C CA . LYS A 1 37 ? 23.784 0.684 -1.908 1.00 0.00 37 LYS A CA 12
ATOM 17961 C C . LYS A 1 37 ? 24.029 -0.815 -2.056 1.00 0.00 37 LYS A C 12
ATOM 17962 O O . LYS A 1 37 ? 24.865 -1.390 -1.358 1.00 0.00 37 LYS A O 12
ATOM 17981 N N . LEU A 1 38 ? 23.295 -1.441 -2.969 1.00 0.00 38 LEU A N 12
ATOM 17982 C CA . LEU A 1 38 ? 23.434 -2.873 -3.211 1.00 0.00 38 LEU A CA 12
ATOM 17983 C C . LEU A 1 38 ? 24.813 -3.200 -3.774 1.00 0.00 38 LEU A C 12
ATOM 17984 O O . LEU A 1 38 ? 25.496 -4.101 -3.286 1.00 0.00 38 LEU A O 12
ATOM 18000 N N . ILE A 1 39 ? 25.217 -2.461 -4.801 1.00 0.00 39 ILE A N 12
ATOM 18001 C CA . ILE A 1 39 ? 26.517 -2.670 -5.428 1.00 0.00 39 ILE A CA 12
ATOM 18002 C C . ILE A 1 39 ? 27.640 -2.600 -4.400 1.00 0.00 39 ILE A C 12
ATOM 18003 O O . ILE A 1 39 ? 28.689 -3.222 -4.569 1.00 0.00 39 ILE A O 12
ATOM 18019 N N . GLU A 1 40 ? 27.413 -1.840 -3.333 1.00 0.00 40 GLU A N 12
ATOM 18020 C CA . GLU A 1 40 ? 28.407 -1.690 -2.277 1.00 0.00 40 GLU A CA 12
ATOM 18021 C C . GLU A 1 40 ? 28.418 -2.912 -1.363 1.00 0.00 40 GLU A C 12
ATOM 18022 O O . GLU A 1 40 ? 29.436 -3.230 -0.747 1.00 0.00 40 GLU A O 12
ATOM 18034 N N . ARG A 1 41 ? 27.280 -3.592 -1.280 1.00 0.00 41 ARG A N 12
ATOM 18035 C CA . ARG A 1 41 ? 27.157 -4.778 -0.441 1.00 0.00 41 ARG A CA 12
ATOM 18036 C C . ARG A 1 41 ? 27.408 -6.046 -1.251 1.00 0.00 41 ARG A C 12
ATOM 18037 O O . ARG A 1 41 ? 27.677 -7.110 -0.692 1.00 0.00 41 ARG A O 12
ATOM 18058 N N . LEU A 1 42 ? 27.319 -5.926 -2.571 1.00 0.00 42 LEU A N 12
ATOM 18059 C CA . LEU A 1 42 ? 27.536 -7.062 -3.460 1.00 0.00 42 LEU A CA 12
ATOM 18060 C C . LEU A 1 42 ? 28.903 -6.975 -4.132 1.00 0.00 42 LEU A C 12
ATOM 18061 O O . LEU A 1 42 ? 29.444 -7.979 -4.594 1.00 0.00 42 LEU A O 12
ATOM 18077 N N . ASP A 1 43 ? 29.456 -5.768 -4.180 1.00 0.00 43 ASP A N 12
ATOM 18078 C CA . ASP A 1 43 ? 30.761 -5.550 -4.792 1.00 0.00 43 ASP A CA 12
ATOM 18079 C C . ASP A 1 43 ? 30.798 -6.111 -6.210 1.00 0.00 43 ASP A C 12
ATOM 18080 O O . ASP A 1 43 ? 31.852 -6.512 -6.702 1.00 0.00 43 ASP A O 12
ATOM 18089 N N . GLU A 1 44 ? 29.638 -6.138 -6.861 1.00 0.00 44 GLU A N 12
ATOM 18090 C CA . GLU A 1 44 ? 29.538 -6.653 -8.221 1.00 0.00 44 GLU A CA 12
ATOM 18091 C C . GLU A 1 44 ? 29.568 -5.515 -9.237 1.00 0.00 44 GLU A C 12
ATOM 18092 O O . GLU A 1 44 ? 29.843 -4.366 -8.890 1.00 0.00 44 GLU A O 12
ATOM 18104 N N . ASP A 1 45 ? 29.285 -5.843 -10.493 1.00 0.00 45 ASP A N 12
ATOM 18105 C CA . ASP A 1 45 ? 29.279 -4.849 -11.560 1.00 0.00 45 ASP A CA 12
ATOM 18106 C C . ASP A 1 45 ? 27.851 -4.501 -11.971 1.00 0.00 45 ASP A C 12
ATOM 18107 O O . ASP A 1 45 ? 27.204 -5.250 -12.704 1.00 0.00 45 ASP A O 12
ATOM 18116 N N . THR A 1 46 ? 27.364 -3.361 -11.492 1.00 0.00 46 THR A N 12
ATOM 18117 C CA . THR A 1 46 ? 26.013 -2.915 -11.807 1.00 0.00 46 THR A CA 12
ATOM 18118 C C . THR A 1 46 ? 26.035 -1.710 -12.741 1.00 0.00 46 THR A C 12
ATOM 18119 O O . THR A 1 46 ? 26.898 -0.841 -12.626 1.00 0.00 46 THR A O 12
ATOM 18130 N N . GLU A 1 47 ? 25.080 -1.665 -13.664 1.00 0.00 47 GLU A N 12
ATOM 18131 C CA . GLU A 1 47 ? 24.992 -0.565 -14.618 1.00 0.00 47 GLU A CA 12
ATOM 18132 C C . GLU A 1 47 ? 23.572 -0.430 -15.163 1.00 0.00 47 GLU A C 12
ATOM 18133 O O . GLU A 1 47 ? 22.890 -1.427 -15.401 1.00 0.00 47 GLU A O 12
ATOM 18145 N N . ARG A 1 48 ? 23.135 0.809 -15.356 1.00 0.00 48 ARG A N 12
ATOM 18146 C CA . ARG A 1 48 ? 21.797 1.076 -15.871 1.00 0.00 48 ARG A CA 12
ATOM 18147 C C . ARG A 1 48 ? 21.755 0.912 -17.387 1.00 0.00 48 ARG A C 12
ATOM 18148 O O . ARG A 1 48 ? 22.582 1.475 -18.106 1.00 0.00 48 ARG A O 12
ATOM 18169 N N . ASP A 1 49 ? 20.788 0.138 -17.867 1.00 0.00 49 ASP A N 12
ATOM 18170 C CA . ASP A 1 49 ? 20.638 -0.100 -19.298 1.00 0.00 49 ASP A CA 12
ATOM 18171 C C . ASP A 1 49 ? 19.165 -0.136 -19.691 1.00 0.00 49 ASP A C 12
ATOM 18172 O O . ASP A 1 49 ? 18.477 -1.132 -19.469 1.00 0.00 49 ASP A O 12
ATOM 18181 N N . ASP A 1 50 ? 18.687 0.957 -20.275 1.00 0.00 50 ASP A N 12
ATOM 18182 C CA . ASP A 1 50 ? 17.295 1.052 -20.700 1.00 0.00 50 ASP A CA 12
ATOM 18183 C C . ASP A 1 50 ? 16.355 0.971 -19.501 1.00 0.00 50 ASP A C 12
ATOM 18184 O O . ASP A 1 50 ? 15.196 0.579 -19.633 1.00 0.00 50 ASP A O 12
ATOM 18193 N N . GLY A 1 51 ? 16.863 1.345 -18.330 1.00 0.00 51 GLY A N 12
ATOM 18194 C CA . GLY A 1 51 ? 16.056 1.307 -17.125 1.00 0.00 51 GLY A CA 12
ATOM 18195 C C . GLY A 1 51 ? 16.291 0.051 -16.309 1.00 0.00 51 GLY A C 12
ATOM 18196 O O . GLY A 1 51 ? 15.984 0.010 -15.118 1.00 0.00 51 GLY A O 12
ATOM 18200 N N . ASP A 1 52 ? 16.835 -0.977 -16.952 1.00 0.00 52 ASP A N 12
ATOM 18201 C CA . ASP A 1 52 ? 17.111 -2.240 -16.279 1.00 0.00 52 ASP A CA 12
ATOM 18202 C C . ASP A 1 52 ? 18.481 -2.211 -15.608 1.00 0.00 52 ASP A C 12
ATOM 18203 O O . ASP A 1 52 ? 19.273 -1.294 -15.829 1.00 0.00 52 ASP A O 12
ATOM 18212 N N . LEU A 1 53 ? 18.754 -3.219 -14.787 1.00 0.00 53 LEU A N 12
ATOM 18213 C CA . LEU A 1 53 ? 20.028 -3.309 -14.083 1.00 0.00 53 LEU A CA 12
ATOM 18214 C C . LEU A 1 53 ? 20.717 -4.639 -14.371 1.00 0.00 53 LEU A C 12
ATOM 18215 O O . LEU A 1 53 ? 20.095 -5.700 -14.298 1.00 0.00 53 LEU A O 12
ATOM 18231 N N . ILE A 1 54 ? 22.004 -4.575 -14.696 1.00 0.00 54 ILE A N 12
ATOM 18232 C CA . ILE A 1 54 ? 22.777 -5.775 -14.991 1.00 0.00 54 ILE A CA 12
ATOM 18233 C C . ILE A 1 54 ? 23.580 -6.224 -13.775 1.00 0.00 54 ILE A C 12
ATOM 18234 O O . ILE A 1 54 ? 24.172 -5.405 -13.073 1.00 0.00 54 ILE A O 12
ATOM 18250 N N . ILE A 1 55 ? 23.597 -7.531 -13.535 1.00 0.00 55 ILE A N 12
ATOM 18251 C CA . ILE A 1 55 ? 24.330 -8.090 -12.405 1.00 0.00 55 ILE A CA 12
ATOM 18252 C C . ILE A 1 55 ? 25.083 -9.353 -12.809 1.00 0.00 55 ILE A C 12
ATOM 18253 O O . ILE A 1 55 ? 24.477 -10.371 -13.145 1.00 0.00 55 ILE A O 12
ATOM 18269 N N . THR A 1 56 ? 26.410 -9.281 -12.773 1.00 0.00 56 THR A N 12
ATOM 18270 C CA . THR A 1 56 ? 27.247 -10.418 -13.135 1.00 0.00 56 THR A CA 12
ATOM 18271 C C . THR A 1 56 ? 27.974 -10.975 -11.916 1.00 0.00 56 THR A C 12
ATOM 18272 O O . THR A 1 56 ? 28.779 -10.285 -11.291 1.00 0.00 56 THR A O 12
ATOM 18283 N N . VAL A 1 57 ? 27.684 -12.229 -11.582 1.00 0.00 57 VAL A N 12
ATOM 18284 C CA . VAL A 1 57 ? 28.311 -12.880 -10.439 1.00 0.00 57 VAL A CA 12
ATOM 18285 C C . VAL A 1 57 ? 28.852 -14.255 -10.818 1.00 0.00 57 VAL A C 12
ATOM 18286 O O . VAL A 1 57 ? 28.092 -15.159 -11.164 1.00 0.00 57 VAL A O 12
ATOM 18299 N N . PHE A 1 58 ? 30.171 -14.405 -10.749 1.00 0.00 58 PHE A N 12
ATOM 18300 C CA . PHE A 1 58 ? 30.815 -15.669 -11.085 1.00 0.00 58 PHE A CA 12
ATOM 18301 C C . PHE A 1 58 ? 31.613 -16.205 -9.900 1.00 0.00 58 PHE A C 12
ATOM 18302 O O . PHE A 1 58 ? 32.178 -15.438 -9.121 1.00 0.00 58 PHE A O 12
ATOM 18319 N N . TYR A 1 59 ? 31.653 -17.526 -9.771 1.00 0.00 59 TYR A N 12
ATOM 18320 C CA . TYR A 1 59 ? 32.378 -18.166 -8.680 1.00 0.00 59 TYR A CA 12
ATOM 18321 C C . TYR A 1 59 ? 33.006 -19.479 -9.139 1.00 0.00 59 TYR A C 12
ATOM 18322 O O . TYR A 1 59 ? 32.380 -20.262 -9.852 1.00 0.00 59 TYR A O 12
ATOM 18340 N N . GLU A 1 60 ? 34.247 -19.711 -8.723 1.00 0.00 60 GLU A N 12
ATOM 18341 C CA . GLU A 1 60 ? 34.961 -20.928 -9.091 1.00 0.00 60 GLU A CA 12
ATOM 18342 C C . GLU A 1 60 ? 34.786 -22.005 -8.024 1.00 0.00 60 GLU A C 12
ATOM 18343 O O . GLU A 1 60 ? 34.057 -21.816 -7.050 1.00 0.00 60 GLU A O 12
ATOM 18355 N N . ARG A 1 61 ? 35.459 -23.135 -8.216 1.00 0.00 61 ARG A N 12
ATOM 18356 C CA . ARG A 1 61 ? 35.377 -24.243 -7.272 1.00 0.00 61 ARG A CA 12
ATOM 18357 C C . ARG A 1 61 ? 35.479 -23.741 -5.835 1.00 0.00 61 ARG A C 12
ATOM 18358 O O . ARG A 1 61 ? 34.806 -24.251 -4.940 1.00 0.00 61 ARG A O 12
ATOM 18379 N N . GLU A 1 62 ? 36.328 -22.740 -5.622 1.00 0.00 62 GLU A N 12
ATOM 18380 C CA . GLU A 1 62 ? 36.519 -22.171 -4.293 1.00 0.00 62 GLU A CA 12
ATOM 18381 C C . GLU A 1 62 ? 35.179 -21.817 -3.655 1.00 0.00 62 GLU A C 12
ATOM 18382 O O . GLU A 1 62 ? 34.984 -22.001 -2.453 1.00 0.00 62 GLU A O 12
ATOM 18394 N N . TYR A 1 63 ? 34.259 -21.309 -4.467 1.00 0.00 63 TYR A N 12
ATOM 18395 C CA . TYR A 1 63 ? 32.938 -20.927 -3.982 1.00 0.00 63 TYR A CA 12
ATOM 18396 C C . TYR A 1 63 ? 31.849 -21.759 -4.653 1.00 0.00 63 TYR A C 12
ATOM 18397 O O . TYR A 1 63 ? 30.665 -21.434 -4.571 1.00 0.00 63 TYR A O 12
ATOM 18415 N N . PHE A 1 64 ? 32.260 -22.834 -5.317 1.00 0.00 64 PHE A N 12
ATOM 18416 C CA . PHE A 1 64 ? 31.322 -23.713 -6.004 1.00 0.00 64 PHE A CA 12
ATOM 18417 C C . PHE A 1 64 ? 30.626 -22.980 -7.148 1.00 0.00 64 PHE A C 12
ATOM 18418 O O . PHE A 1 64 ? 29.704 -22.191 -6.943 1.00 0.00 64 PHE A O 12
ATOM 18435 N N . PRO A 1 65 ? 31.079 -23.246 -8.382 1.00 0.00 65 PRO A N 12
ATOM 18436 C CA . PRO A 1 65 ? 30.516 -22.623 -9.583 1.00 0.00 65 PRO A CA 12
ATOM 18437 C C . PRO A 1 65 ? 29.106 -23.119 -9.887 1.00 0.00 65 PRO A C 12
ATOM 18438 O O . PRO A 1 65 ? 28.733 -24.229 -9.507 1.00 0.00 65 PRO A O 12
ATOM 18449 N N . PHE A 1 66 ? 28.328 -22.291 -10.575 1.00 0.00 66 PHE A N 12
ATOM 18450 C CA . PHE A 1 66 ? 26.959 -22.646 -10.930 1.00 0.00 66 PHE A CA 12
ATOM 18451 C C . PHE A 1 66 ? 26.928 -23.489 -12.201 1.00 0.00 66 PHE A C 12
ATOM 18452 O O . PHE A 1 66 ? 27.629 -23.198 -13.170 1.00 0.00 66 PHE A O 12
ATOM 18469 N N . GLY A 1 67 ? 26.109 -24.537 -12.190 1.00 0.00 67 GLY A N 12
ATOM 18470 C CA . GLY A 1 67 ? 26.001 -25.407 -13.346 1.00 0.00 67 GLY A CA 12
ATOM 18471 C C . GLY A 1 67 ? 25.452 -26.775 -12.993 1.00 0.00 67 GLY A C 12
ATOM 18472 O O . GLY A 1 67 ? 26.064 -27.518 -12.225 1.00 0.00 67 GLY A O 12
ATOM 18476 N N . SER A 1 68 ? 24.294 -27.109 -13.553 1.00 0.00 68 SER A N 12
ATOM 18477 C CA . SER A 1 68 ? 23.659 -28.395 -13.288 1.00 0.00 68 SER A CA 12
ATOM 18478 C C . SER A 1 68 ? 23.227 -29.065 -14.589 1.00 0.00 68 SER A C 12
ATOM 18479 O O . SER A 1 68 ? 22.248 -29.811 -14.619 1.00 0.00 68 SER A O 12
ATOM 18487 N N . GLU A 1 69 ? 23.964 -28.792 -15.661 1.00 0.00 69 GLU A N 12
ATOM 18488 C CA . GLU A 1 69 ? 23.656 -29.368 -16.965 1.00 0.00 69 GLU A CA 12
ATOM 18489 C C . GLU A 1 69 ? 23.860 -30.880 -16.954 1.00 0.00 69 GLU A C 12
ATOM 18490 O O . GLU A 1 69 ? 23.282 -31.600 -17.768 1.00 0.00 69 GLU A O 12
ATOM 18502 N N . GLU A 1 70 ? 24.686 -31.353 -16.027 1.00 0.00 70 GLU A N 12
ATOM 18503 C CA . GLU A 1 70 ? 24.967 -32.780 -15.911 1.00 0.00 70 GLU A CA 12
ATOM 18504 C C . GLU A 1 70 ? 23.718 -33.548 -15.492 1.00 0.00 70 GLU A C 12
ATOM 18505 O O . GLU A 1 70 ? 23.592 -34.743 -15.760 1.00 0.00 70 GLU A O 12
ATOM 18517 N N . SER A 1 71 ? 22.796 -32.854 -14.832 1.00 0.00 71 SER A N 12
ATOM 18518 C CA . SER A 1 71 ? 21.558 -33.472 -14.371 1.00 0.00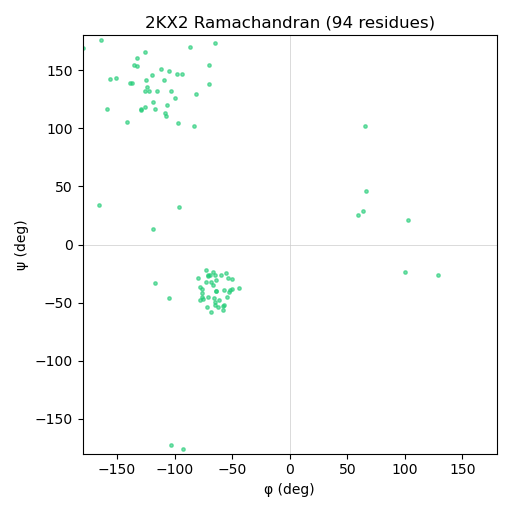 71 SER A CA 12
ATOM 18519 C C . SER A 1 71 ? 20.406 -33.150 -15.318 1.00 0.00 71 SER A C 12
ATOM 18520 O O . SER A 1 71 ? 19.745 -34.049 -15.839 1.00 0.00 71 SER A O 12
ATOM 18528 N N . LYS A 1 72 ? 20.170 -31.861 -15.537 1.00 0.00 72 LYS A N 12
ATOM 18529 C CA . LYS A 1 72 ? 19.099 -31.418 -16.421 1.00 0.00 72 LYS A CA 12
ATOM 18530 C C . LYS A 1 72 ? 19.388 -31.813 -17.866 1.00 0.00 72 LYS A C 12
ATOM 18531 O O . LYS A 1 72 ? 18.500 -32.272 -18.584 1.00 0.00 72 LYS A O 12
ATOM 18550 N N . VAL A 1 73 ? 20.637 -31.635 -18.285 1.00 0.00 73 VAL A N 12
ATOM 18551 C CA . VAL A 1 73 ? 21.043 -31.976 -19.644 1.00 0.00 73 VAL A CA 12
ATOM 18552 C C . VAL A 1 73 ? 20.360 -31.073 -20.665 1.00 0.00 73 VAL A C 12
ATOM 18553 O O . VAL A 1 73 ? 19.745 -31.550 -21.618 1.00 0.00 73 VAL A O 12
ATOM 18566 N N . LYS A 1 74 ? 20.473 -29.765 -20.459 1.00 0.00 74 LYS A N 12
ATOM 18567 C CA . LYS A 1 74 ? 19.868 -28.793 -21.362 1.00 0.00 74 LYS A CA 12
ATOM 18568 C C . LYS A 1 74 ? 20.139 -27.369 -20.888 1.00 0.00 74 LYS A C 12
ATOM 18569 O O . LYS A 1 74 ? 20.330 -27.127 -19.697 1.00 0.00 74 LYS A O 12
ATOM 18588 N N . MET A 1 75 ? 20.152 -26.430 -21.829 1.00 0.00 75 MET A N 12
ATOM 18589 C CA . MET A 1 75 ? 20.397 -25.029 -21.506 1.00 0.00 75 MET A CA 12
ATOM 18590 C C . MET A 1 75 ? 19.487 -24.565 -20.373 1.00 0.00 75 MET A C 12
ATOM 18591 O O . MET A 1 75 ? 19.858 -23.698 -19.582 1.00 0.00 75 MET A O 12
ATOM 18605 N N . ALA A 1 76 ? 18.295 -25.148 -20.301 1.00 0.00 76 ALA A N 12
ATOM 18606 C CA . ALA A 1 76 ? 17.334 -24.795 -19.264 1.00 0.00 76 ALA A CA 12
ATOM 18607 C C . ALA A 1 76 ? 17.963 -24.889 -17.878 1.00 0.00 76 ALA A C 12
ATOM 18608 O O . ALA A 1 76 ? 17.579 -24.163 -16.961 1.00 0.00 76 ALA A O 12
ATOM 18615 N N . ASP A 1 77 ? 18.930 -25.788 -17.732 1.00 0.00 77 ASP A N 12
ATOM 18616 C CA . ASP A 1 77 ? 19.613 -25.977 -16.457 1.00 0.00 77 ASP A CA 12
ATOM 18617 C C . ASP A 1 77 ? 20.387 -24.722 -16.064 1.00 0.00 77 ASP A C 12
ATOM 18618 O O . ASP A 1 77 ? 20.487 -24.386 -14.884 1.00 0.00 77 ASP A O 12
ATOM 18627 N N . PHE A 1 78 ? 20.933 -24.034 -17.061 1.00 0.00 78 PHE A N 12
ATOM 18628 C CA . PHE A 1 78 ? 21.700 -22.817 -16.819 1.00 0.00 78 PHE A CA 12
ATOM 18629 C C . PHE A 1 78 ? 20.790 -21.684 -16.353 1.00 0.00 78 PHE A C 12
ATOM 18630 O O . PHE A 1 78 ? 21.041 -21.055 -15.325 1.00 0.00 78 PHE A O 12
ATOM 18647 N N . ILE A 1 79 ? 19.733 -21.430 -17.117 1.00 0.00 79 ILE A N 12
ATOM 18648 C CA . ILE A 1 79 ? 18.786 -20.373 -16.783 1.00 0.00 79 ILE A CA 12
ATOM 18649 C C . ILE A 1 79 ? 18.026 -20.702 -15.503 1.00 0.00 79 ILE A C 12
ATOM 18650 O O . ILE A 1 79 ? 17.717 -19.815 -14.707 1.00 0.00 79 ILE A O 12
ATOM 18666 N N . ALA A 1 80 ? 17.729 -21.983 -15.309 1.00 0.00 80 ALA A N 12
ATOM 18667 C CA . ALA A 1 80 ? 17.008 -22.430 -14.124 1.00 0.00 80 ALA A CA 12
ATOM 18668 C C . ALA A 1 80 ? 17.893 -22.357 -12.884 1.00 0.00 80 ALA A C 12
ATOM 18669 O O . ALA A 1 80 ? 17.429 -22.007 -11.798 1.00 0.00 80 ALA A O 12
ATOM 18676 N N . ARG A 1 81 ? 19.168 -22.690 -13.052 1.00 0.00 81 ARG A N 12
ATOM 18677 C CA . ARG A 1 81 ? 20.117 -22.664 -11.946 1.00 0.00 81 ARG A CA 12
ATOM 18678 C C . ARG A 1 81 ? 20.452 -21.229 -11.550 1.00 0.00 81 ARG A C 12
ATOM 18679 O O . ARG A 1 81 ? 20.609 -20.921 -10.369 1.00 0.00 81 ARG A O 12
ATOM 18700 N N . GLU A 1 82 ? 20.561 -20.356 -12.547 1.00 0.00 82 GLU A N 12
ATOM 18701 C CA . GLU A 1 82 ? 20.879 -18.954 -12.302 1.00 0.00 82 GLU A CA 12
ATOM 18702 C C . GLU A 1 82 ? 19.670 -18.213 -11.737 1.00 0.00 82 GLU A C 12
ATOM 18703 O O . GLU A 1 82 ? 19.778 -17.502 -10.738 1.00 0.00 82 GLU A O 12
ATOM 18715 N N . GLU A 1 83 ? 18.522 -18.385 -12.384 1.00 0.00 83 GLU A N 12
ATOM 18716 C CA . GLU A 1 83 ? 17.294 -17.731 -11.946 1.00 0.00 83 GLU A CA 12
ATOM 18717 C C . GLU A 1 83 ? 17.018 -18.022 -10.474 1.00 0.00 83 GLU A C 12
ATOM 18718 O O . GLU A 1 83 ? 16.824 -17.105 -9.675 1.00 0.00 83 GLU A O 12
ATOM 18730 N N . ILE A 1 84 ? 17.001 -19.303 -10.123 1.00 0.00 84 ILE A N 12
ATOM 18731 C CA . ILE A 1 84 ? 16.749 -19.715 -8.748 1.00 0.00 84 ILE A CA 12
ATOM 18732 C C . ILE A 1 84 ? 17.885 -19.282 -7.827 1.00 0.00 84 ILE A C 12
ATOM 18733 O O . ILE A 1 84 ? 17.668 -19.000 -6.650 1.00 0.00 84 ILE A O 12
ATOM 18749 N N . GLU A 1 85 ? 19.095 -19.231 -8.374 1.00 0.00 85 GLU A N 12
ATOM 18750 C CA . GLU A 1 85 ? 20.265 -18.830 -7.602 1.00 0.00 85 GLU A CA 12
ATOM 18751 C C . GLU A 1 85 ? 20.116 -17.401 -7.089 1.00 0.00 85 GLU A C 12
ATOM 18752 O O . GLU A 1 85 ? 20.418 -17.110 -5.932 1.00 0.00 85 GLU A O 12
ATOM 18764 N N . MET A 1 86 ? 19.648 -16.512 -7.960 1.00 0.00 86 MET A N 12
ATOM 18765 C CA . MET A 1 86 ? 19.458 -15.113 -7.596 1.00 0.00 86 MET A CA 12
ATOM 18766 C C . MET A 1 86 ? 18.189 -14.934 -6.768 1.00 0.00 86 MET A C 12
ATOM 18767 O O . MET A 1 86 ? 18.198 -14.258 -5.740 1.00 0.00 86 MET A O 12
ATOM 18781 N N . MET A 1 87 ? 17.100 -15.544 -7.224 1.00 0.00 87 MET A N 12
ATOM 18782 C CA . MET A 1 87 ? 15.824 -15.452 -6.524 1.00 0.00 87 MET A CA 12
ATOM 18783 C C . MET A 1 87 ? 15.945 -15.987 -5.101 1.00 0.00 87 MET A C 12
ATOM 18784 O O . MET A 1 87 ? 15.453 -15.375 -4.153 1.00 0.00 87 MET A O 12
ATOM 18798 N N . VAL A 1 88 ? 16.602 -17.134 -4.958 1.00 0.00 88 VAL A N 12
ATOM 18799 C CA . VAL A 1 88 ? 16.788 -17.751 -3.650 1.00 0.00 88 VAL A CA 12
ATOM 18800 C C . VAL A 1 88 ? 17.801 -16.975 -2.816 1.00 0.00 88 VAL A C 12
ATOM 18801 O O . VAL A 1 88 ? 17.640 -16.827 -1.604 1.00 0.00 88 VAL A O 12
ATOM 18814 N N . PHE A 1 89 ? 18.845 -16.481 -3.472 1.00 0.00 89 PHE A N 12
ATOM 18815 C CA . PHE A 1 89 ? 19.886 -15.720 -2.791 1.00 0.00 89 PHE A CA 12
ATOM 18816 C C . PHE A 1 89 ? 19.290 -14.528 -2.048 1.00 0.00 89 PHE A C 12
ATOM 18817 O O . PHE A 1 89 ? 19.495 -14.366 -0.844 1.00 0.00 89 PHE A O 12
ATOM 18834 N N . LEU A 1 90 ? 18.553 -13.695 -2.774 1.00 0.00 90 LEU A N 12
ATOM 18835 C CA . LEU A 1 90 ? 17.927 -12.516 -2.185 1.00 0.00 90 LEU A CA 12
ATOM 18836 C C . LEU A 1 90 ? 16.869 -12.915 -1.161 1.00 0.00 90 LEU A C 12
ATOM 18837 O O . LEU A 1 90 ? 16.711 -12.262 -0.130 1.00 0.00 90 LEU A O 12
ATOM 18853 N N . SER A 1 91 ? 16.148 -13.993 -1.453 1.00 0.00 91 SER A N 12
ATOM 18854 C CA . SER A 1 91 ? 15.103 -14.479 -0.558 1.00 0.00 91 SER A CA 12
ATOM 18855 C C . SER A 1 91 ? 15.660 -14.734 0.839 1.00 0.00 91 SER A C 12
ATOM 18856 O O . SER A 1 91 ? 14.969 -14.541 1.839 1.00 0.00 91 SER A O 12
ATOM 18864 N N . SER A 1 92 ? 16.915 -15.169 0.899 1.00 0.00 92 SER A N 12
ATOM 18865 C CA . SER A 1 92 ? 17.565 -15.454 2.173 1.00 0.00 92 SER A CA 12
ATOM 18866 C C . SER A 1 92 ? 17.700 -14.186 3.010 1.00 0.00 92 SER A C 12
ATOM 18867 O O . SER A 1 92 ? 17.647 -14.231 4.240 1.00 0.00 92 SER A O 12
ATOM 18875 N N . VAL A 1 93 ? 17.874 -13.054 2.335 1.00 0.00 93 VAL A N 12
ATOM 18876 C CA . VAL A 1 93 ? 18.015 -11.772 3.015 1.00 0.00 93 VAL A CA 12
ATOM 18877 C C . VAL A 1 93 ? 16.653 -11.183 3.366 1.00 0.00 93 VAL A C 12
ATOM 18878 O O . VAL A 1 93 ? 16.492 -10.538 4.403 1.00 0.00 93 VAL A O 12
ATOM 18891 N N . LEU A 1 94 ? 15.675 -11.408 2.495 1.00 0.00 94 LEU A N 12
ATOM 18892 C CA . LEU A 1 94 ? 14.325 -10.900 2.713 1.00 0.00 94 LEU A CA 12
ATOM 18893 C C . LEU A 1 94 ? 13.572 -11.767 3.717 1.00 0.00 94 LEU A C 12
ATOM 18894 O O . LEU A 1 94 ? 12.557 -11.349 4.272 1.00 0.00 94 LEU A O 12
ATOM 18910 N N . GLU A 1 95 ? 14.079 -12.975 3.946 1.00 0.00 95 GLU A N 12
ATOM 18911 C CA . GLU A 1 95 ? 13.454 -13.899 4.885 1.00 0.00 95 GLU A CA 12
ATOM 18912 C C . GLU A 1 95 ? 14.048 -13.740 6.281 1.00 0.00 95 GLU A C 12
ATOM 18913 O O . GLU A 1 95 ? 13.884 -14.607 7.140 1.00 0.00 95 GLU A O 12
ATOM 18925 N N . ASP A 1 96 ? 14.738 -12.626 6.501 1.00 0.00 96 ASP A N 12
ATOM 18926 C CA . ASP A 1 96 ? 15.356 -12.352 7.793 1.00 0.00 96 ASP A CA 12
ATOM 18927 C C . ASP A 1 96 ? 16.509 -13.315 8.059 1.00 0.00 96 ASP A C 12
ATOM 18928 O O . ASP A 1 96 ? 17.313 -13.100 8.968 1.00 0.00 96 ASP A O 12
ATOM 18937 N N . MET A 1 1 ? 10.302 -1.928 2.430 1.00 0.00 1 MET A N 13
ATOM 18938 C CA . MET A 1 1 ? 9.987 -0.637 1.830 1.00 0.00 1 MET A CA 13
ATOM 18939 C C . MET A 1 1 ? 10.055 -0.712 0.308 1.00 0.00 1 MET A C 13
ATOM 18940 O O . MET A 1 1 ? 10.296 0.291 -0.363 1.00 0.00 1 MET A O 13
ATOM 18954 N N . VAL A 1 2 ? 9.842 -1.909 -0.230 1.00 0.00 2 VAL A N 13
ATOM 18955 C CA . VAL A 1 2 ? 9.879 -2.115 -1.673 1.00 0.00 2 VAL A CA 13
ATOM 18956 C C . VAL A 1 2 ? 8.838 -3.140 -2.109 1.00 0.00 2 VAL A C 13
ATOM 18957 O O . VAL A 1 2 ? 8.086 -3.665 -1.287 1.00 0.00 2 VAL A O 13
ATOM 18970 N N . PHE A 1 3 ? 8.800 -3.422 -3.407 1.00 0.00 3 PHE A N 13
ATOM 18971 C CA . PHE A 1 3 ? 7.851 -4.385 -3.952 1.00 0.00 3 PHE A CA 13
ATOM 18972 C C . PHE A 1 3 ? 8.560 -5.670 -4.371 1.00 0.00 3 PHE A C 13
ATOM 18973 O O . PHE A 1 3 ? 9.782 -5.779 -4.269 1.00 0.00 3 PHE A O 13
ATOM 18990 N N . TYR A 1 4 ? 7.784 -6.640 -4.841 1.00 0.00 4 TYR A N 13
ATOM 18991 C CA . TYR A 1 4 ? 8.336 -7.919 -5.272 1.00 0.00 4 TYR A CA 13
ATOM 18992 C C . TYR A 1 4 ? 9.349 -7.724 -6.397 1.00 0.00 4 TYR A C 13
ATOM 18993 O O . TYR A 1 4 ? 8.984 -7.402 -7.528 1.00 0.00 4 TYR A O 13
ATOM 19011 N N . LEU A 1 5 ? 10.623 -7.923 -6.077 1.00 0.00 5 LEU A N 13
ATOM 19012 C CA . LEU A 1 5 ? 11.691 -7.770 -7.059 1.00 0.00 5 LEU A CA 13
ATOM 19013 C C . LEU A 1 5 ? 11.642 -8.889 -8.095 1.00 0.00 5 LEU A C 13
ATOM 19014 O O . LEU A 1 5 ? 11.203 -10.002 -7.802 1.00 0.00 5 LEU A O 13
ATOM 19030 N N . LYS A 1 6 ? 12.098 -8.588 -9.306 1.00 0.00 6 LYS A N 13
ATOM 19031 C CA . LYS A 1 6 ? 12.111 -9.568 -10.385 1.00 0.00 6 LYS A CA 13
ATOM 19032 C C . LYS A 1 6 ? 13.510 -9.710 -10.975 1.00 0.00 6 LYS A C 13
ATOM 19033 O O . LYS A 1 6 ? 14.010 -8.802 -11.639 1.00 0.00 6 LYS A O 13
ATOM 19052 N N . VAL A 1 7 ? 14.138 -10.856 -10.728 1.00 0.00 7 VAL A N 13
ATOM 19053 C CA . VAL A 1 7 ? 15.479 -11.117 -11.237 1.00 0.00 7 VAL A CA 13
ATOM 19054 C C . VAL A 1 7 ? 15.497 -12.355 -12.128 1.00 0.00 7 VAL A C 13
ATOM 19055 O O . VAL A 1 7 ? 15.143 -13.451 -11.694 1.00 0.00 7 VAL A O 13
ATOM 19068 N N . LYS A 1 8 ? 15.913 -12.172 -13.376 1.00 0.00 8 LYS A N 13
ATOM 19069 C CA . LYS A 1 8 ? 15.980 -13.273 -14.330 1.00 0.00 8 LYS A CA 13
ATOM 19070 C C . LYS A 1 8 ? 17.278 -13.223 -15.128 1.00 0.00 8 LYS A C 13
ATOM 19071 O O . LYS A 1 8 ? 17.878 -12.161 -15.291 1.00 0.00 8 LYS A O 13
ATOM 19090 N N . VAL A 1 9 ? 17.707 -14.379 -15.625 1.00 0.00 9 VAL A N 13
ATOM 19091 C CA . VAL A 1 9 ? 18.933 -14.467 -16.409 1.00 0.00 9 VAL A CA 13
ATOM 19092 C C . VAL A 1 9 ? 18.751 -13.837 -17.786 1.00 0.00 9 VAL A C 13
ATOM 19093 O O . VAL A 1 9 ? 17.764 -14.097 -18.472 1.00 0.00 9 VAL A O 13
ATOM 19106 N N . GLU A 1 10 ? 19.712 -13.009 -18.183 1.00 0.00 10 GLU A N 13
ATOM 19107 C CA . GLU A 1 10 ? 19.657 -12.342 -19.479 1.00 0.00 10 GLU A CA 13
ATOM 19108 C C . GLU A 1 10 ? 20.714 -12.904 -20.425 1.00 0.00 10 GLU A C 13
ATOM 19109 O O . GLU A 1 10 ? 20.510 -12.960 -21.638 1.00 0.00 10 GLU A O 13
ATOM 19121 N N . ASP A 1 11 ? 21.844 -13.317 -19.862 1.00 0.00 11 ASP A N 13
ATOM 19122 C CA . ASP A 1 11 ? 22.934 -13.875 -20.654 1.00 0.00 11 ASP A CA 13
ATOM 19123 C C . ASP A 1 11 ? 23.935 -14.605 -19.764 1.00 0.00 11 ASP A C 13
ATOM 19124 O O . ASP A 1 11 ? 24.608 -13.991 -18.935 1.00 0.00 11 ASP A O 13
ATOM 19133 N N . PHE A 1 12 ? 24.027 -15.919 -19.939 1.00 0.00 12 PHE A N 13
ATOM 19134 C CA . PHE A 1 12 ? 24.943 -16.734 -19.150 1.00 0.00 12 PHE A CA 13
ATOM 19135 C C . PHE A 1 12 ? 26.110 -17.220 -20.004 1.00 0.00 12 PHE A C 13
ATOM 19136 O O . PHE A 1 12 ? 26.006 -17.307 -21.227 1.00 0.00 12 PHE A O 13
ATOM 19153 N N . GLY A 1 13 ? 27.223 -17.537 -19.349 1.00 0.00 13 GLY A N 13
ATOM 19154 C CA . GLY A 1 13 ? 28.395 -18.011 -20.063 1.00 0.00 13 GLY A CA 13
ATOM 19155 C C . GLY A 1 13 ? 29.481 -18.508 -19.130 1.00 0.00 13 GLY A C 13
ATOM 19156 O O . GLY A 1 13 ? 29.255 -18.665 -17.930 1.00 0.00 13 GLY A O 13
ATOM 19160 N N . PHE A 1 14 ? 30.664 -18.759 -19.681 1.00 0.00 14 PHE A N 13
ATOM 19161 C CA . PHE A 1 14 ? 31.789 -19.244 -18.890 1.00 0.00 14 PHE A CA 13
ATOM 19162 C C . PHE A 1 14 ? 33.086 -18.564 -19.316 1.00 0.00 14 PHE A C 13
ATOM 19163 O O . PHE A 1 14 ? 33.330 -18.355 -20.504 1.00 0.00 14 PHE A O 13
ATOM 19180 N N . ARG A 1 15 ? 33.915 -18.219 -18.336 1.00 0.00 15 ARG A N 13
ATOM 19181 C CA . ARG A 1 15 ? 35.187 -17.561 -18.607 1.00 0.00 15 ARG A CA 13
ATOM 19182 C C . ARG A 1 15 ? 36.355 -18.513 -18.367 1.00 0.00 15 ARG A C 13
ATOM 19183 O O . ARG A 1 15 ? 36.719 -18.787 -17.223 1.00 0.00 15 ARG A O 13
ATOM 19204 N N . GLU A 1 16 ? 36.937 -19.013 -19.452 1.00 0.00 16 GLU A N 13
ATOM 19205 C CA . GLU A 1 16 ? 38.063 -19.936 -19.357 1.00 0.00 16 GLU A CA 13
ATOM 19206 C C . GLU A 1 16 ? 39.318 -19.216 -18.873 1.00 0.00 16 GLU A C 13
ATOM 19207 O O . GLU A 1 16 ? 40.232 -19.836 -18.330 1.00 0.00 16 GLU A O 13
ATOM 19219 N N . ASP A 1 17 ? 39.354 -17.903 -19.074 1.00 0.00 17 ASP A N 13
ATOM 19220 C CA . ASP A 1 17 ? 40.495 -17.097 -18.658 1.00 0.00 17 ASP A CA 13
ATOM 19221 C C . ASP A 1 17 ? 40.725 -17.215 -17.155 1.00 0.00 17 ASP A C 13
ATOM 19222 O O . ASP A 1 17 ? 41.837 -17.010 -16.669 1.00 0.00 17 ASP A O 13
ATOM 19231 N N . MET A 1 18 ? 39.665 -17.545 -16.424 1.00 0.00 18 MET A N 13
ATOM 19232 C CA . MET A 1 18 ? 39.752 -17.690 -14.975 1.00 0.00 18 MET A CA 13
ATOM 19233 C C . MET A 1 18 ? 39.377 -19.106 -14.547 1.00 0.00 18 MET A C 13
ATOM 19234 O O . MET A 1 18 ? 39.905 -19.629 -13.567 1.00 0.00 18 MET A O 13
ATOM 19248 N N . GLY A 1 19 ? 38.460 -19.720 -15.289 1.00 0.00 19 GLY A N 13
ATOM 19249 C CA . GLY A 1 19 ? 38.030 -21.069 -14.970 1.00 0.00 19 GLY A CA 13
ATOM 19250 C C . GLY A 1 19 ? 36.745 -21.093 -14.167 1.00 0.00 19 GLY A C 13
ATOM 19251 O O . GLY A 1 19 ? 36.434 -22.085 -13.507 1.00 0.00 19 GLY A O 13
ATOM 19255 N N . LEU A 1 20 ? 35.995 -19.997 -14.221 1.00 0.00 20 LEU A N 13
ATOM 19256 C CA . LEU A 1 20 ? 34.736 -19.895 -13.491 1.00 0.00 20 LEU A CA 13
ATOM 19257 C C . LEU A 1 20 ? 33.593 -19.518 -14.429 1.00 0.00 20 LEU A C 13
ATOM 19258 O O . LEU A 1 20 ? 33.818 -18.982 -15.513 1.00 0.00 20 LEU A O 13
ATOM 19274 N N . ASN A 1 21 ? 32.367 -19.801 -14.001 1.00 0.00 21 ASN A N 13
ATOM 19275 C CA . ASN A 1 21 ? 31.188 -19.490 -14.802 1.00 0.00 21 ASN A CA 13
ATOM 19276 C C . ASN A 1 21 ? 30.559 -18.173 -14.356 1.00 0.00 21 ASN A C 13
ATOM 19277 O O . ASN A 1 21 ? 30.556 -17.845 -13.169 1.00 0.00 21 ASN A O 13
ATOM 19288 N N . TYR A 1 22 ? 30.029 -17.423 -15.315 1.00 0.00 22 TYR A N 13
ATOM 19289 C CA . TYR A 1 22 ? 29.399 -16.141 -15.022 1.00 0.00 22 TYR A CA 13
ATOM 19290 C C . TYR A 1 22 ? 28.020 -16.050 -15.670 1.00 0.00 22 TYR A C 13
ATOM 19291 O O . TYR A 1 22 ? 27.726 -16.759 -16.632 1.00 0.00 22 TYR A O 13
ATOM 19309 N N . VAL A 1 23 ? 27.179 -15.172 -15.134 1.00 0.00 23 VAL A N 13
ATOM 19310 C CA . VAL A 1 23 ? 25.831 -14.986 -15.659 1.00 0.00 23 VAL A CA 13
ATOM 19311 C C . VAL A 1 23 ? 25.333 -13.568 -15.405 1.00 0.00 23 VAL A C 13
ATOM 19312 O O . VAL A 1 23 ? 25.605 -12.982 -14.357 1.00 0.00 23 VAL A O 13
ATOM 19325 N N . ARG A 1 24 ? 24.602 -13.021 -16.371 1.00 0.00 24 ARG A N 13
ATOM 19326 C CA . ARG A 1 24 ? 24.066 -11.670 -16.252 1.00 0.00 24 ARG A CA 13
ATOM 19327 C C . ARG A 1 24 ? 22.601 -11.702 -15.827 1.00 0.00 24 ARG A C 13
ATOM 19328 O O . ARG A 1 24 ? 21.783 -12.392 -16.436 1.00 0.00 24 ARG A O 13
ATOM 19349 N N . TYR A 1 25 ? 22.278 -10.953 -14.779 1.00 0.00 25 TYR A N 13
ATOM 19350 C CA . TYR A 1 25 ? 20.913 -10.898 -14.271 1.00 0.00 25 TYR A CA 13
ATOM 19351 C C . TYR A 1 25 ? 20.257 -9.564 -14.615 1.00 0.00 25 TYR A C 13
ATOM 19352 O O . TYR A 1 25 ? 20.921 -8.529 -14.671 1.00 0.00 25 TYR A O 13
ATOM 19370 N N . ARG A 1 26 ? 18.948 -9.598 -14.845 1.00 0.00 26 ARG A N 13
ATOM 19371 C CA . ARG A 1 26 ? 18.201 -8.393 -15.184 1.00 0.00 26 ARG A CA 13
ATOM 19372 C C . ARG A 1 26 ? 17.309 -7.961 -14.024 1.00 0.00 26 ARG A C 13
ATOM 19373 O O . ARG A 1 26 ? 16.366 -8.662 -13.658 1.00 0.00 26 ARG A O 13
ATOM 19394 N N . VAL A 1 27 ? 17.616 -6.803 -13.448 1.00 0.00 27 VAL A N 13
ATOM 19395 C CA . VAL A 1 27 ? 16.842 -6.277 -12.330 1.00 0.00 27 VAL A CA 13
ATOM 19396 C C . VAL A 1 27 ? 16.263 -4.905 -12.658 1.00 0.00 27 VAL A C 13
ATOM 19397 O O . VAL A 1 27 ? 16.979 -4.008 -13.104 1.00 0.00 27 VAL A O 13
ATOM 19410 N N . SER A 1 28 ? 14.962 -4.749 -12.435 1.00 0.00 28 SER A N 13
ATOM 19411 C CA . SER A 1 28 ? 14.285 -3.487 -12.711 1.00 0.00 28 SER A CA 13
ATOM 19412 C C . SER A 1 28 ? 13.492 -3.019 -11.494 1.00 0.00 28 SER A C 13
ATOM 19413 O O . SER A 1 28 ? 12.827 -3.813 -10.830 1.00 0.00 28 SER A O 13
ATOM 19421 N N . GLY A 1 29 ? 13.568 -1.723 -11.209 1.00 0.00 29 GLY A N 13
ATOM 19422 C CA . GLY A 1 29 ? 12.854 -1.170 -10.073 1.00 0.00 29 GLY A CA 13
ATOM 19423 C C . GLY A 1 29 ? 13.780 -0.512 -9.069 1.00 0.00 29 GLY A C 13
ATOM 19424 O O . GLY A 1 29 ? 13.429 -0.355 -7.899 1.00 0.00 29 GLY A O 13
ATOM 19428 N N . LEU A 1 30 ? 14.967 -0.128 -9.526 1.00 0.00 30 LEU A N 13
ATOM 19429 C CA . LEU A 1 30 ? 15.948 0.515 -8.659 1.00 0.00 30 LEU A CA 13
ATOM 19430 C C . LEU A 1 30 ? 16.374 1.865 -9.227 1.00 0.00 30 LEU A C 13
ATOM 19431 O O . LEU A 1 30 ? 16.000 2.227 -10.342 1.00 0.00 30 LEU A O 13
ATOM 19447 N N . ASP A 1 31 ? 17.160 2.605 -8.453 1.00 0.00 31 ASP A N 13
ATOM 19448 C CA . ASP A 1 31 ? 17.640 3.914 -8.880 1.00 0.00 31 ASP A CA 13
ATOM 19449 C C . ASP A 1 31 ? 19.162 3.990 -8.794 1.00 0.00 31 ASP A C 13
ATOM 19450 O O . ASP A 1 31 ? 19.809 3.080 -8.277 1.00 0.00 31 ASP A O 13
ATOM 19459 N N . GLU A 1 32 ? 19.725 5.080 -9.305 1.00 0.00 32 GLU A N 13
ATOM 19460 C CA . GLU A 1 32 ? 21.170 5.272 -9.287 1.00 0.00 32 GLU A CA 13
ATOM 19461 C C . GLU A 1 32 ? 21.704 5.251 -7.858 1.00 0.00 32 GLU A C 13
ATOM 19462 O O . GLU A 1 32 ? 22.755 4.672 -7.586 1.00 0.00 32 GLU A O 13
ATOM 19474 N N . GLU A 1 33 ? 20.972 5.888 -6.949 1.00 0.00 33 GLU A N 13
ATOM 19475 C CA . GLU A 1 33 ? 21.373 5.944 -5.548 1.00 0.00 33 GLU A CA 13
ATOM 19476 C C . GLU A 1 33 ? 21.271 4.567 -4.898 1.00 0.00 33 GLU A C 13
ATOM 19477 O O . GLU A 1 33 ? 22.192 4.123 -4.211 1.00 0.00 33 GLU A O 13
ATOM 19489 N N . LEU A 1 34 ? 20.146 3.897 -5.119 1.00 0.00 34 LEU A N 13
ATOM 19490 C CA . LEU A 1 34 ? 19.922 2.570 -4.554 1.00 0.00 34 LEU A CA 13
ATOM 19491 C C . LEU A 1 34 ? 20.929 1.567 -5.108 1.00 0.00 34 LEU A C 13
ATOM 19492 O O . LEU A 1 34 ? 21.404 0.687 -4.389 1.00 0.00 34 LEU A O 13
ATOM 19508 N N . THR A 1 35 ? 21.251 1.705 -6.390 1.00 0.00 35 THR A N 13
ATOM 19509 C CA . THR A 1 35 ? 22.202 0.812 -7.040 1.00 0.00 35 THR A CA 13
ATOM 19510 C C . THR A 1 35 ? 23.508 0.735 -6.257 1.00 0.00 35 THR A C 13
ATOM 19511 O O . THR A 1 35 ? 24.082 -0.341 -6.097 1.00 0.00 35 THR A O 13
ATOM 19522 N N . GLU A 1 36 ? 23.970 1.883 -5.772 1.00 0.00 36 GLU A N 13
ATOM 19523 C CA . GLU A 1 36 ? 25.209 1.943 -5.005 1.00 0.00 36 GLU A CA 13
ATOM 19524 C C . GLU A 1 36 ? 25.128 1.054 -3.768 1.00 0.00 36 GLU A C 13
ATOM 19525 O O . GLU A 1 36 ? 26.144 0.570 -3.269 1.00 0.00 36 GLU A O 13
ATOM 19537 N N . LYS A 1 37 ? 23.911 0.842 -3.278 1.00 0.00 37 LYS A N 13
ATOM 19538 C CA . LYS A 1 37 ? 23.694 0.011 -2.100 1.00 0.00 37 LYS A CA 13
ATOM 19539 C C . LYS A 1 37 ? 23.943 -1.460 -2.419 1.00 0.00 37 LYS A C 13
ATOM 19540 O O . LYS A 1 37 ? 24.734 -2.126 -1.749 1.00 0.00 37 LYS A O 13
ATOM 19559 N N . LEU A 1 38 ? 23.265 -1.960 -3.445 1.00 0.00 38 LEU A N 13
ATOM 19560 C CA . LEU A 1 38 ? 23.413 -3.353 -3.854 1.00 0.00 38 LEU A CA 13
ATOM 19561 C C . LEU A 1 38 ? 24.821 -3.619 -4.378 1.00 0.00 38 LEU A C 13
ATOM 19562 O O . LEU A 1 38 ? 25.479 -4.573 -3.960 1.00 0.00 38 LEU A O 13
ATOM 19578 N N . ILE A 1 39 ? 25.277 -2.770 -5.293 1.00 0.00 39 ILE A N 13
ATOM 19579 C CA . ILE A 1 39 ? 26.607 -2.912 -5.870 1.00 0.00 39 ILE A CA 13
ATOM 19580 C C . ILE A 1 39 ? 27.676 -2.964 -4.784 1.00 0.00 39 ILE A C 13
ATOM 19581 O O . ILE A 1 39 ? 28.732 -3.569 -4.967 1.00 0.00 39 ILE A O 13
ATOM 19597 N N . GLU A 1 40 ? 27.393 -2.328 -3.652 1.00 0.00 40 GLU A N 13
ATOM 19598 C CA . GLU A 1 40 ? 28.330 -2.303 -2.535 1.00 0.00 40 GLU A CA 13
ATOM 19599 C C . GLU A 1 40 ? 28.301 -3.623 -1.771 1.00 0.00 40 GLU A C 13
ATOM 19600 O O . GLU A 1 40 ? 29.345 -4.200 -1.467 1.00 0.00 40 GLU A O 13
ATOM 19612 N N . ARG A 1 41 ? 27.097 -4.096 -1.463 1.00 0.00 41 ARG A N 13
ATOM 19613 C CA . ARG A 1 41 ? 26.932 -5.347 -0.733 1.00 0.00 41 ARG A CA 13
ATOM 19614 C C . ARG A 1 41 ? 27.398 -6.532 -1.573 1.00 0.00 41 ARG A C 13
ATOM 19615 O O . ARG A 1 41 ? 28.110 -7.411 -1.085 1.00 0.00 41 ARG A O 13
ATOM 19636 N N . LEU A 1 42 ? 26.993 -6.551 -2.838 1.00 0.00 42 LEU A N 13
ATOM 19637 C CA . LEU A 1 42 ? 27.369 -7.628 -3.746 1.00 0.00 42 LEU A CA 13
ATOM 19638 C C . LEU A 1 42 ? 28.797 -7.442 -4.250 1.00 0.00 42 LEU A C 13
ATOM 19639 O O . LEU A 1 42 ? 29.510 -8.415 -4.498 1.00 0.00 42 LEU A O 13
ATOM 19655 N N . ASP A 1 43 ? 29.208 -6.188 -4.398 1.00 0.00 43 ASP A N 13
ATOM 19656 C CA . ASP A 1 43 ? 30.552 -5.874 -4.869 1.00 0.00 43 ASP A CA 13
ATOM 19657 C C . ASP A 1 43 ? 30.759 -6.377 -6.294 1.00 0.00 43 ASP A C 13
ATOM 19658 O O . ASP A 1 43 ? 31.854 -6.805 -6.657 1.00 0.00 43 ASP A O 13
ATOM 19667 N N . GLU A 1 44 ? 29.700 -6.322 -7.096 1.00 0.00 44 GLU A N 13
ATOM 19668 C CA . GLU A 1 44 ? 29.767 -6.775 -8.480 1.00 0.00 44 GLU A CA 13
ATOM 19669 C C . GLU A 1 44 ? 29.705 -5.592 -9.442 1.00 0.00 44 GLU A C 13
ATOM 19670 O O . GLU A 1 44 ? 29.787 -4.436 -9.028 1.00 0.00 44 GLU A O 13
ATOM 19682 N N . ASP A 1 45 ? 29.561 -5.891 -10.729 1.00 0.00 45 ASP A N 13
ATOM 19683 C CA . ASP A 1 45 ? 29.488 -4.853 -11.751 1.00 0.00 45 ASP A CA 13
ATOM 19684 C C . ASP A 1 45 ? 28.039 -4.571 -12.136 1.00 0.00 45 ASP A C 13
ATOM 19685 O O . ASP A 1 45 ? 27.392 -5.382 -12.800 1.00 0.00 45 ASP A O 13
ATOM 19694 N N . THR A 1 46 ? 27.534 -3.416 -11.715 1.00 0.00 46 THR A N 13
ATOM 19695 C CA . THR A 1 46 ? 26.161 -3.028 -12.013 1.00 0.00 46 THR A CA 13
ATOM 19696 C C . THR A 1 46 ? 26.121 -1.862 -12.995 1.00 0.00 46 THR A C 13
ATOM 19697 O O . THR A 1 46 ? 26.946 -0.952 -12.926 1.00 0.00 46 THR A O 13
ATOM 19708 N N . GLU A 1 47 ? 25.155 -1.897 -13.908 1.00 0.00 47 GLU A N 13
ATOM 19709 C CA . GLU A 1 47 ? 25.008 -0.842 -14.904 1.00 0.00 47 GLU A CA 13
ATOM 19710 C C . GLU A 1 47 ? 23.554 -0.714 -15.350 1.00 0.00 47 GLU A C 13
ATOM 19711 O O . GLU A 1 47 ? 22.847 -1.711 -15.492 1.00 0.00 47 GLU A O 13
ATOM 19723 N N . ARG A 1 48 ? 23.116 0.522 -15.569 1.00 0.00 48 ARG A N 13
ATOM 19724 C CA . ARG A 1 48 ? 21.747 0.782 -15.997 1.00 0.00 48 ARG A CA 13
ATOM 19725 C C . ARG A 1 48 ? 21.630 0.715 -17.517 1.00 0.00 48 ARG A C 13
ATOM 19726 O O . ARG A 1 48 ? 22.473 1.249 -18.238 1.00 0.00 48 ARG A O 13
ATOM 19747 N N . ASP A 1 49 ? 20.581 0.055 -17.996 1.00 0.00 49 ASP A N 13
ATOM 19748 C CA . ASP A 1 49 ? 20.354 -0.081 -19.430 1.00 0.00 49 ASP A CA 13
ATOM 19749 C C . ASP A 1 49 ? 18.865 -0.221 -19.733 1.00 0.00 49 ASP A C 13
ATOM 19750 O O . ASP A 1 49 ? 18.270 -1.273 -19.498 1.00 0.00 49 ASP A O 13
ATOM 19759 N N . ASP A 1 50 ? 18.270 0.846 -20.255 1.00 0.00 50 ASP A N 13
ATOM 19760 C CA . ASP A 1 50 ? 16.851 0.842 -20.591 1.00 0.00 50 ASP A CA 13
ATOM 19761 C C . ASP A 1 50 ? 15.998 0.639 -19.343 1.00 0.00 50 ASP A C 13
ATOM 19762 O O . ASP A 1 50 ? 14.866 0.163 -19.422 1.00 0.00 50 ASP A O 13
ATOM 19771 N N . GLY A 1 51 ? 16.550 1.002 -18.189 1.00 0.00 51 GLY A N 13
ATOM 19772 C CA . GLY A 1 51 ? 15.827 0.851 -16.940 1.00 0.00 51 GLY A CA 13
ATOM 19773 C C . GLY A 1 51 ? 16.186 -0.430 -16.214 1.00 0.00 51 GLY A C 13
ATOM 19774 O O . GLY A 1 51 ? 15.926 -0.568 -15.018 1.00 0.00 51 GLY A O 13
ATOM 19778 N N . ASP A 1 52 ? 16.783 -1.371 -16.937 1.00 0.00 52 ASP A N 13
ATOM 19779 C CA . ASP A 1 52 ? 17.178 -2.648 -16.354 1.00 0.00 52 ASP A CA 13
ATOM 19780 C C . ASP A 1 52 ? 18.563 -2.552 -15.722 1.00 0.00 52 ASP A C 13
ATOM 19781 O O . ASP A 1 52 ? 19.271 -1.560 -15.900 1.00 0.00 52 ASP A O 13
ATOM 19790 N N . LEU A 1 53 ? 18.944 -3.589 -14.984 1.00 0.00 53 LEU A N 13
ATOM 19791 C CA . LEU A 1 53 ? 20.245 -3.622 -14.324 1.00 0.00 53 LEU A CA 13
ATOM 19792 C C . LEU A 1 53 ? 20.951 -4.949 -14.579 1.00 0.00 53 LEU A C 13
ATOM 19793 O O . LEU A 1 53 ? 20.361 -6.018 -14.421 1.00 0.00 53 LEU A O 13
ATOM 19809 N N . ILE A 1 54 ? 22.218 -4.873 -14.972 1.00 0.00 54 ILE A N 13
ATOM 19810 C CA . ILE A 1 54 ? 23.006 -6.069 -15.246 1.00 0.00 54 ILE A CA 13
ATOM 19811 C C . ILE A 1 54 ? 23.883 -6.434 -14.053 1.00 0.00 54 ILE A C 13
ATOM 19812 O O . ILE A 1 54 ? 24.482 -5.563 -13.421 1.00 0.00 54 ILE A O 13
ATOM 19828 N N . ILE A 1 55 ? 23.955 -7.726 -13.752 1.00 0.00 55 ILE A N 13
ATOM 19829 C CA . ILE A 1 55 ? 24.761 -8.206 -12.636 1.00 0.00 55 ILE A CA 13
ATOM 19830 C C . ILE A 1 55 ? 25.519 -9.475 -13.012 1.00 0.00 55 ILE A C 13
ATOM 19831 O O . ILE A 1 55 ? 24.917 -10.505 -13.317 1.00 0.00 55 ILE A O 13
ATOM 19847 N N . THR A 1 56 ? 26.846 -9.394 -12.988 1.00 0.00 56 THR A N 13
ATOM 19848 C CA . THR A 1 56 ? 27.688 -10.535 -13.326 1.00 0.00 56 THR A CA 13
ATOM 19849 C C . THR A 1 56 ? 28.431 -11.051 -12.100 1.00 0.00 56 THR A C 13
ATOM 19850 O O . THR A 1 56 ? 29.221 -10.330 -11.490 1.00 0.00 56 THR A O 13
ATOM 19861 N N . VAL A 1 57 ? 28.175 -12.306 -11.743 1.00 0.00 57 VAL A N 13
ATOM 19862 C CA . VAL A 1 57 ? 28.821 -12.920 -10.589 1.00 0.00 57 VAL A CA 13
ATOM 19863 C C . VAL A 1 57 ? 29.430 -14.269 -10.955 1.00 0.00 57 VAL A C 13
ATOM 19864 O O . VAL A 1 57 ? 28.719 -15.202 -11.329 1.00 0.00 57 VAL A O 13
ATOM 19877 N N . PHE A 1 58 ? 30.751 -14.366 -10.842 1.00 0.00 58 PHE A N 13
ATOM 19878 C CA . PHE A 1 58 ? 31.456 -15.602 -11.161 1.00 0.00 58 PHE A CA 13
ATOM 19879 C C . PHE A 1 58 ? 32.217 -16.123 -9.945 1.00 0.00 58 PHE A C 13
ATOM 19880 O O . PHE A 1 58 ? 32.714 -15.346 -9.130 1.00 0.00 58 PHE A O 13
ATOM 19897 N N . TYR A 1 59 ? 32.303 -17.444 -9.831 1.00 0.00 59 TYR A N 13
ATOM 19898 C CA . TYR A 1 59 ? 33.000 -18.070 -8.713 1.00 0.00 59 TYR A CA 13
ATOM 19899 C C . TYR A 1 59 ? 33.693 -19.355 -9.155 1.00 0.00 59 TYR A C 13
ATOM 19900 O O . TYR A 1 59 ? 33.146 -20.129 -9.940 1.00 0.00 59 TYR A O 13
ATOM 19918 N N . GLU A 1 60 ? 34.901 -19.574 -8.644 1.00 0.00 60 GLU A N 13
ATOM 19919 C CA . GLU A 1 60 ? 35.670 -20.764 -8.986 1.00 0.00 60 GLU A CA 13
ATOM 19920 C C . GLU A 1 60 ? 35.416 -21.883 -7.980 1.00 0.00 60 GLU A C 13
ATOM 19921 O O . GLU A 1 60 ? 34.598 -21.742 -7.072 1.00 0.00 60 GLU A O 13
ATOM 19933 N N . ARG A 1 61 ? 36.124 -22.995 -8.150 1.00 0.00 61 ARG A N 13
ATOM 19934 C CA . ARG A 1 61 ? 35.975 -24.139 -7.258 1.00 0.00 61 ARG A CA 13
ATOM 19935 C C . ARG A 1 61 ? 35.937 -23.691 -5.800 1.00 0.00 61 ARG A C 13
ATOM 19936 O O . ARG A 1 61 ? 35.196 -24.247 -4.990 1.00 0.00 61 ARG A O 13
ATOM 19957 N N . GLU A 1 62 ? 36.740 -22.683 -5.475 1.00 0.00 62 GLU A N 13
ATOM 19958 C CA . GLU A 1 62 ? 36.798 -22.162 -4.114 1.00 0.00 62 GLU A CA 13
ATOM 19959 C C . GLU A 1 62 ? 35.398 -21.862 -3.587 1.00 0.00 62 GLU A C 13
ATOM 19960 O O . GLU A 1 62 ? 35.100 -22.097 -2.415 1.00 0.00 62 GLU A O 13
ATOM 19972 N N . TYR A 1 63 ? 34.543 -21.341 -4.459 1.00 0.00 63 TYR A N 13
ATOM 19973 C CA . TYR A 1 63 ? 33.175 -21.005 -4.082 1.00 0.00 63 TYR A CA 13
ATOM 19974 C C . TYR A 1 63 ? 32.171 -21.821 -4.890 1.00 0.00 63 TYR A C 13
ATOM 19975 O O . TYR A 1 63 ? 30.977 -21.519 -4.907 1.00 0.00 63 TYR A O 13
ATOM 19993 N N . PHE A 1 64 ? 32.663 -22.857 -5.560 1.00 0.00 64 PHE A N 13
ATOM 19994 C CA . PHE A 1 64 ? 31.811 -23.718 -6.372 1.00 0.00 64 PHE A CA 13
ATOM 19995 C C . PHE A 1 64 ? 31.220 -22.946 -7.548 1.00 0.00 64 PHE A C 13
ATOM 19996 O O . PHE A 1 64 ? 30.277 -22.168 -7.401 1.00 0.00 64 PHE A O 13
ATOM 20013 N N . PRO A 1 65 ? 31.787 -23.163 -8.744 1.00 0.00 65 PRO A N 13
ATOM 20014 C CA . PRO A 1 65 ? 31.334 -22.498 -9.968 1.00 0.00 65 PRO A CA 13
ATOM 20015 C C . PRO A 1 65 ? 29.963 -22.988 -10.420 1.00 0.00 65 PRO A C 13
ATOM 20016 O O . PRO A 1 65 ? 29.548 -24.098 -10.086 1.00 0.00 65 PRO A O 13
ATOM 20027 N N . PHE A 1 66 ? 29.263 -22.154 -11.182 1.00 0.00 66 PHE A N 13
ATOM 20028 C CA . PHE A 1 66 ? 27.937 -22.502 -11.680 1.00 0.00 66 PHE A CA 13
ATOM 20029 C C . PHE A 1 66 ? 28.037 -23.375 -12.928 1.00 0.00 66 PHE A C 13
ATOM 20030 O O . PHE A 1 66 ? 28.554 -22.948 -13.959 1.00 0.00 66 PHE A O 13
ATOM 20047 N N . GLY A 1 67 ? 27.538 -24.604 -12.825 1.00 0.00 67 GLY A N 13
ATOM 20048 C CA . GLY A 1 67 ? 27.581 -25.519 -13.950 1.00 0.00 67 GLY A CA 13
ATOM 20049 C C . GLY A 1 67 ? 26.956 -26.862 -13.630 1.00 0.00 67 GLY A C 13
ATOM 20050 O O . GLY A 1 67 ? 27.623 -27.757 -13.112 1.00 0.00 67 GLY A O 13
ATOM 20054 N N . SER A 1 68 ? 25.670 -27.003 -13.937 1.00 0.00 68 SER A N 13
ATOM 20055 C CA . SER A 1 68 ? 24.953 -28.244 -13.673 1.00 0.00 68 SER A CA 13
ATOM 20056 C C . SER A 1 68 ? 23.980 -28.561 -14.805 1.00 0.00 68 SER A C 13
ATOM 20057 O O . SER A 1 68 ? 23.066 -29.368 -14.644 1.00 0.00 68 SER A O 13
ATOM 20065 N N . GLU A 1 69 ? 24.185 -27.917 -15.951 1.00 0.00 69 GLU A N 13
ATOM 20066 C CA . GLU A 1 69 ? 23.326 -28.129 -17.109 1.00 0.00 69 GLU A CA 13
ATOM 20067 C C . GLU A 1 69 ? 23.474 -29.551 -17.643 1.00 0.00 69 GLU A C 13
ATOM 20068 O O . GLU A 1 69 ? 22.582 -30.068 -18.315 1.00 0.00 69 GLU A O 13
ATOM 20080 N N . GLU A 1 70 ? 24.607 -30.177 -17.340 1.00 0.00 70 GLU A N 13
ATOM 20081 C CA . GLU A 1 70 ? 24.872 -31.538 -17.790 1.00 0.00 70 GLU A CA 13
ATOM 20082 C C . GLU A 1 70 ? 23.800 -32.498 -17.282 1.00 0.00 70 GLU A C 13
ATOM 20083 O O . GLU A 1 70 ? 23.561 -33.549 -17.876 1.00 0.00 70 GLU A O 13
ATOM 20095 N N . SER A 1 71 ? 23.159 -32.128 -16.178 1.00 0.00 71 SER A N 13
ATOM 20096 C CA . SER A 1 71 ? 22.115 -32.958 -15.586 1.00 0.00 71 SER A CA 13
ATOM 20097 C C . SER A 1 71 ? 20.837 -32.897 -16.416 1.00 0.00 71 SER A C 13
ATOM 20098 O O . SER A 1 71 ? 20.338 -33.921 -16.885 1.00 0.00 71 SER A O 13
ATOM 20106 N N . LYS A 1 72 ? 20.311 -31.690 -16.594 1.00 0.00 72 LYS A N 13
ATOM 20107 C CA . LYS A 1 72 ? 19.091 -31.493 -17.368 1.00 0.00 72 LYS A CA 13
ATOM 20108 C C . LYS A 1 72 ? 19.354 -31.695 -18.857 1.00 0.00 72 LYS A C 13
ATOM 20109 O O . LYS A 1 72 ? 18.428 -31.927 -19.635 1.00 0.00 72 LYS A O 13
ATOM 20128 N N . VAL A 1 73 ? 20.621 -31.606 -19.248 1.00 0.00 73 VAL A N 13
ATOM 20129 C CA . VAL A 1 73 ? 21.005 -31.781 -20.643 1.00 0.00 73 VAL A CA 13
ATOM 20130 C C . VAL A 1 73 ? 20.538 -30.605 -21.494 1.00 0.00 73 VAL A C 13
ATOM 20131 O O . VAL A 1 73 ? 20.396 -30.722 -22.711 1.00 0.00 73 VAL A O 13
ATOM 20144 N N . LYS A 1 74 ? 20.299 -29.471 -20.845 1.00 0.00 74 LYS A N 13
ATOM 20145 C CA . LYS A 1 74 ? 19.849 -28.271 -21.541 1.00 0.00 74 LYS A CA 13
ATOM 20146 C C . LYS A 1 74 ? 20.140 -27.022 -20.715 1.00 0.00 74 LYS A C 13
ATOM 20147 O O . LYS A 1 74 ? 20.525 -27.112 -19.550 1.00 0.00 74 LYS A O 13
ATOM 20166 N N . MET A 1 75 ? 19.951 -25.857 -21.327 1.00 0.00 75 MET A N 13
ATOM 20167 C CA . MET A 1 75 ? 20.191 -24.589 -20.646 1.00 0.00 75 MET A CA 13
ATOM 20168 C C . MET A 1 75 ? 19.134 -24.338 -19.576 1.00 0.00 75 MET A C 13
ATOM 20169 O O . MET A 1 75 ? 19.355 -23.570 -18.640 1.00 0.00 75 MET A O 13
ATOM 20183 N N . ALA A 1 76 ? 17.985 -24.990 -19.721 1.00 0.00 76 ALA A N 13
ATOM 20184 C CA . ALA A 1 76 ? 16.894 -24.838 -18.766 1.00 0.00 76 ALA A CA 13
ATOM 20185 C C . ALA A 1 76 ? 17.398 -24.968 -17.333 1.00 0.00 76 ALA A C 13
ATOM 20186 O O . ALA A 1 76 ? 16.887 -24.313 -16.424 1.00 0.00 76 ALA A O 13
ATOM 20193 N N . ASP A 1 77 ? 18.401 -25.816 -17.138 1.00 0.00 77 ASP A N 13
ATOM 20194 C CA . ASP A 1 77 ? 18.974 -26.032 -15.814 1.00 0.00 77 ASP A CA 13
ATOM 20195 C C . ASP A 1 77 ? 19.666 -24.770 -15.310 1.00 0.00 77 ASP A C 13
ATOM 20196 O O . ASP A 1 77 ? 19.506 -24.381 -14.153 1.00 0.00 77 ASP A O 13
ATOM 20205 N N . PHE A 1 78 ? 20.438 -24.134 -16.185 1.00 0.00 78 PHE A N 13
ATOM 20206 C CA . PHE A 1 78 ? 21.157 -22.917 -15.828 1.00 0.00 78 PHE A CA 13
ATOM 20207 C C . PHE A 1 78 ? 20.186 -21.806 -15.438 1.00 0.00 78 PHE A C 13
ATOM 20208 O O . PHE A 1 78 ? 20.317 -21.197 -14.376 1.00 0.00 78 PHE A O 13
ATOM 20225 N N . ILE A 1 79 ? 19.212 -21.548 -16.305 1.00 0.00 79 ILE A N 13
ATOM 20226 C CA . ILE A 1 79 ? 18.219 -20.512 -16.051 1.00 0.00 79 ILE A CA 13
ATOM 20227 C C . ILE A 1 79 ? 17.342 -20.872 -14.857 1.00 0.00 79 ILE A C 13
ATOM 20228 O O . ILE A 1 79 ? 16.905 -19.997 -14.109 1.00 0.00 79 ILE A O 13
ATOM 20244 N N . ALA A 1 80 ? 17.090 -22.165 -14.682 1.00 0.00 80 ALA A N 13
ATOM 20245 C CA . ALA A 1 80 ? 16.269 -22.641 -13.576 1.00 0.00 80 ALA A CA 13
ATOM 20246 C C . ALA A 1 80 ? 16.995 -22.481 -12.245 1.00 0.00 80 ALA A C 13
ATOM 20247 O O . ALA A 1 80 ? 16.429 -21.980 -11.274 1.00 0.00 80 ALA A O 13
ATOM 20254 N N . ARG A 1 81 ? 18.252 -22.911 -12.207 1.00 0.00 81 ARG A N 13
ATOM 20255 C CA . ARG A 1 81 ? 19.055 -22.818 -10.993 1.00 0.00 81 ARG A CA 13
ATOM 20256 C C . ARG A 1 81 ? 19.461 -21.373 -10.720 1.00 0.00 81 ARG A C 13
ATOM 20257 O O . ARG A 1 81 ? 19.612 -20.968 -9.568 1.00 0.00 81 ARG A O 13
ATOM 20278 N N . GLU A 1 82 ? 19.638 -20.601 -11.788 1.00 0.00 82 GLU A N 13
ATOM 20279 C CA . GLU A 1 82 ? 20.028 -19.202 -11.662 1.00 0.00 82 GLU A CA 13
ATOM 20280 C C . GLU A 1 82 ? 18.854 -18.350 -11.188 1.00 0.00 82 GLU A C 13
ATOM 20281 O O . GLU A 1 82 ? 18.986 -17.557 -10.257 1.00 0.00 82 GLU A O 13
ATOM 20293 N N . GLU A 1 83 ? 17.706 -18.521 -11.837 1.00 0.00 83 GLU A N 13
ATOM 20294 C CA . GLU A 1 83 ? 16.510 -17.767 -11.482 1.00 0.00 83 GLU A CA 13
ATOM 20295 C C . GLU A 1 83 ? 16.191 -17.919 -9.997 1.00 0.00 83 GLU A C 13
ATOM 20296 O O . GLU A 1 83 ? 16.031 -16.930 -9.281 1.00 0.00 83 GLU A O 13
ATOM 20308 N N . ILE A 1 84 ? 16.099 -19.164 -9.542 1.00 0.00 84 ILE A N 13
ATOM 20309 C CA . ILE A 1 84 ? 15.800 -19.446 -8.144 1.00 0.00 84 ILE A CA 13
ATOM 20310 C C . ILE A 1 84 ? 16.942 -19.000 -7.237 1.00 0.00 84 ILE A C 13
ATOM 20311 O O . ILE A 1 84 ? 16.721 -18.612 -6.090 1.00 0.00 84 ILE A O 13
ATOM 20327 N N . GLU A 1 85 ? 18.163 -19.056 -7.760 1.00 0.00 85 GLU A N 13
ATOM 20328 C CA . GLU A 1 85 ? 19.340 -18.657 -6.997 1.00 0.00 85 GLU A CA 13
ATOM 20329 C C . GLU A 1 85 ? 19.258 -17.185 -6.603 1.00 0.00 85 GLU A C 13
ATOM 20330 O O . GLU A 1 85 ? 19.520 -16.823 -5.456 1.00 0.00 85 GLU A O 13
ATOM 20342 N N . MET A 1 86 ? 18.893 -16.341 -7.562 1.00 0.00 86 MET A N 13
ATOM 20343 C CA . MET A 1 86 ? 18.777 -14.908 -7.316 1.00 0.00 86 MET A CA 13
ATOM 20344 C C . MET A 1 86 ? 17.497 -14.591 -6.549 1.00 0.00 86 MET A C 13
ATOM 20345 O O . MET A 1 86 ? 17.515 -13.831 -5.581 1.00 0.00 86 MET A O 13
ATOM 20359 N N . MET A 1 87 ? 16.388 -15.178 -6.988 1.00 0.00 87 MET A N 13
ATOM 20360 C CA . MET A 1 87 ? 15.100 -14.957 -6.341 1.00 0.00 87 MET A CA 13
ATOM 20361 C C . MET A 1 87 ? 15.151 -15.369 -4.873 1.00 0.00 87 MET A C 13
ATOM 20362 O O . MET A 1 87 ? 14.657 -14.654 -4.001 1.00 0.00 87 MET A O 13
ATOM 20376 N N . VAL A 1 88 ? 15.751 -16.525 -4.608 1.00 0.00 88 VAL A N 13
ATOM 20377 C CA . VAL A 1 88 ? 15.867 -17.030 -3.245 1.00 0.00 88 VAL A CA 13
ATOM 20378 C C . VAL A 1 88 ? 16.918 -16.254 -2.459 1.00 0.00 88 VAL A C 13
ATOM 20379 O O . VAL A 1 88 ? 16.745 -15.985 -1.270 1.00 0.00 88 VAL A O 13
ATOM 20392 N N . PHE A 1 89 ? 18.007 -15.896 -3.131 1.00 0.00 89 PHE A N 13
ATOM 20393 C CA . PHE A 1 89 ? 19.087 -15.151 -2.494 1.00 0.00 89 PHE A CA 13
ATOM 20394 C C . PHE A 1 89 ? 18.549 -13.910 -1.789 1.00 0.00 89 PHE A C 13
ATOM 20395 O O . PHE A 1 89 ? 18.779 -13.711 -0.595 1.00 0.00 89 PHE A O 13
ATOM 20412 N N . LEU A 1 90 ? 17.832 -13.076 -2.535 1.00 0.00 90 LEU A N 13
ATOM 20413 C CA . LEU A 1 90 ? 17.260 -11.853 -1.982 1.00 0.00 90 LEU A CA 13
ATOM 20414 C C . LEU A 1 90 ? 16.152 -12.172 -0.984 1.00 0.00 90 LEU A C 13
ATOM 20415 O O . LEU A 1 90 ? 16.057 -11.549 0.073 1.00 0.00 90 LEU A O 13
ATOM 20431 N N . SER A 1 91 ? 15.318 -13.149 -1.326 1.00 0.00 91 SER A N 13
ATOM 20432 C CA . SER A 1 91 ? 14.215 -13.550 -0.460 1.00 0.00 91 SER A CA 13
ATOM 20433 C C . SER A 1 91 ? 14.729 -13.984 0.909 1.00 0.00 91 SER A C 13
ATOM 20434 O O . SER A 1 91 ? 14.051 -13.812 1.922 1.00 0.00 91 SER A O 13
ATOM 20442 N N . SER A 1 92 ? 15.933 -14.546 0.931 1.00 0.00 92 SER A N 13
ATOM 20443 C CA . SER A 1 92 ? 16.539 -15.009 2.175 1.00 0.00 92 SER A CA 13
ATOM 20444 C C . SER A 1 92 ? 16.809 -13.838 3.115 1.00 0.00 92 SER A C 13
ATOM 20445 O O . SER A 1 92 ? 16.744 -13.980 4.336 1.00 0.00 92 SER A O 13
ATOM 20453 N N . VAL A 1 93 ? 17.112 -12.680 2.537 1.00 0.00 93 VAL A N 13
ATOM 20454 C CA . VAL A 1 93 ? 17.391 -11.484 3.322 1.00 0.00 93 VAL A CA 13
ATOM 20455 C C . VAL A 1 93 ? 16.101 -10.779 3.728 1.00 0.00 93 VAL A C 13
ATOM 20456 O O . VAL A 1 93 ? 16.008 -10.207 4.815 1.00 0.00 93 VAL A O 13
ATOM 20469 N N . LEU A 1 94 ? 15.107 -10.824 2.848 1.00 0.00 94 LEU A N 13
ATOM 20470 C CA . LEU A 1 94 ? 13.821 -10.191 3.113 1.00 0.00 94 LEU A CA 13
ATOM 20471 C C . LEU A 1 94 ? 12.974 -11.049 4.048 1.00 0.00 94 LEU A C 13
ATOM 20472 O O . LEU A 1 94 ? 12.008 -10.569 4.641 1.00 0.00 94 LEU A O 13
ATOM 20488 N N . GLU A 1 95 ? 13.344 -12.319 4.175 1.00 0.00 95 GLU A N 13
ATOM 20489 C CA . GLU A 1 95 ? 12.618 -13.243 5.038 1.00 0.00 95 GLU A CA 13
ATOM 20490 C C . GLU A 1 95 ? 13.223 -13.267 6.439 1.00 0.00 95 GLU A C 13
ATOM 20491 O O . GLU A 1 95 ? 12.958 -14.176 7.226 1.00 0.00 95 GLU A O 13
ATOM 20503 N N . ASP A 1 96 ? 14.037 -12.262 6.743 1.00 0.00 96 ASP A N 13
ATOM 20504 C CA . ASP A 1 96 ? 14.680 -12.167 8.048 1.00 0.00 96 ASP A CA 13
ATOM 20505 C C . ASP A 1 96 ? 15.711 -13.276 8.229 1.00 0.00 96 ASP A C 13
ATOM 20506 O O . ASP A 1 96 ? 15.895 -13.794 9.332 1.00 0.00 96 ASP A O 13
ATOM 20515 N N . MET A 1 1 ? -0.241 -10.019 -0.175 1.00 0.00 1 MET A N 14
ATOM 20516 C CA . MET A 1 1 ? 0.187 -8.911 -1.021 1.00 0.00 1 MET A CA 14
ATOM 20517 C C . MET A 1 1 ? 1.505 -8.325 -0.523 1.00 0.00 1 MET A C 14
ATOM 20518 O O . MET A 1 1 ? 1.645 -7.999 0.655 1.00 0.00 1 MET A O 14
ATOM 20532 N N . VAL A 1 2 ? 2.469 -8.194 -1.430 1.00 0.00 2 VAL A N 14
ATOM 20533 C CA . VAL A 1 2 ? 3.775 -7.646 -1.083 1.00 0.00 2 VAL A CA 14
ATOM 20534 C C . VAL A 1 2 ? 4.508 -7.148 -2.323 1.00 0.00 2 VAL A C 14
ATOM 20535 O O . VAL A 1 2 ? 4.319 -7.670 -3.421 1.00 0.00 2 VAL A O 14
ATOM 20548 N N . PHE A 1 3 ? 5.348 -6.134 -2.140 1.00 0.00 3 PHE A N 14
ATOM 20549 C CA . PHE A 1 3 ? 6.111 -5.564 -3.244 1.00 0.00 3 PHE A CA 14
ATOM 20550 C C . PHE A 1 3 ? 7.471 -6.243 -3.373 1.00 0.00 3 PHE A C 14
ATOM 20551 O O . PHE A 1 3 ? 8.193 -6.405 -2.389 1.00 0.00 3 PHE A O 14
ATOM 20568 N N . TYR A 1 4 ? 7.813 -6.641 -4.594 1.00 0.00 4 TYR A N 14
ATOM 20569 C CA . TYR A 1 4 ? 9.084 -7.306 -4.853 1.00 0.00 4 TYR A CA 14
ATOM 20570 C C . TYR A 1 4 ? 9.532 -7.083 -6.294 1.00 0.00 4 TYR A C 14
ATOM 20571 O O . TYR A 1 4 ? 8.758 -6.617 -7.132 1.00 0.00 4 TYR A O 14
ATOM 20589 N N . LEU A 1 5 ? 10.786 -7.419 -6.576 1.00 0.00 5 LEU A N 14
ATOM 20590 C CA . LEU A 1 5 ? 11.339 -7.256 -7.916 1.00 0.00 5 LEU A CA 14
ATOM 20591 C C . LEU A 1 5 ? 11.499 -8.607 -8.606 1.00 0.00 5 LEU A C 14
ATOM 20592 O O . LEU A 1 5 ? 11.281 -9.656 -8.000 1.00 0.00 5 LEU A O 14
ATOM 20608 N N . LYS A 1 6 ? 11.885 -8.574 -9.877 1.00 0.00 6 LYS A N 14
ATOM 20609 C CA . LYS A 1 6 ? 12.078 -9.795 -10.650 1.00 0.00 6 LYS A CA 14
ATOM 20610 C C . LYS A 1 6 ? 13.488 -9.855 -11.230 1.00 0.00 6 LYS A C 14
ATOM 20611 O O . LYS A 1 6 ? 13.984 -8.874 -11.784 1.00 0.00 6 LYS A O 14
ATOM 20630 N N . VAL A 1 7 ? 14.129 -11.012 -11.099 1.00 0.00 7 VAL A N 14
ATOM 20631 C CA . VAL A 1 7 ? 15.481 -11.199 -11.612 1.00 0.00 7 VAL A CA 14
ATOM 20632 C C . VAL A 1 7 ? 15.551 -12.400 -12.548 1.00 0.00 7 VAL A C 14
ATOM 20633 O O . VAL A 1 7 ? 15.236 -13.525 -12.158 1.00 0.00 7 VAL A O 14
ATOM 20646 N N . LYS A 1 8 ? 15.968 -12.155 -13.785 1.00 0.00 8 LYS A N 14
ATOM 20647 C CA . LYS A 1 8 ? 16.083 -13.216 -14.779 1.00 0.00 8 LYS A CA 14
ATOM 20648 C C . LYS A 1 8 ? 17.382 -13.085 -15.568 1.00 0.00 8 LYS A C 14
ATOM 20649 O O . LYS A 1 8 ? 17.931 -11.991 -15.700 1.00 0.00 8 LYS A O 14
ATOM 20668 N N . VAL A 1 9 ? 17.867 -14.206 -16.091 1.00 0.00 9 VAL A N 14
ATOM 20669 C CA . VAL A 1 9 ? 19.100 -14.215 -16.869 1.00 0.00 9 VAL A CA 14
ATOM 20670 C C . VAL A 1 9 ? 18.909 -13.517 -18.211 1.00 0.00 9 VAL A C 14
ATOM 20671 O O . VAL A 1 9 ? 17.918 -13.746 -18.905 1.00 0.00 9 VAL A O 14
ATOM 20684 N N . GLU A 1 10 ? 19.863 -12.664 -18.570 1.00 0.00 10 GLU A N 14
ATOM 20685 C CA . GLU A 1 10 ? 19.799 -11.932 -19.829 1.00 0.00 10 GLU A CA 14
ATOM 20686 C C . GLU A 1 10 ? 20.942 -12.340 -20.755 1.00 0.00 10 GLU A C 14
ATOM 20687 O O . GLU A 1 10 ? 20.843 -12.209 -21.975 1.00 0.00 10 GLU A O 14
ATOM 20699 N N . ASP A 1 11 ? 22.025 -12.834 -20.165 1.00 0.00 11 ASP A N 14
ATOM 20700 C CA . ASP A 1 11 ? 23.187 -13.261 -20.936 1.00 0.00 11 ASP A CA 14
ATOM 20701 C C . ASP A 1 11 ? 24.158 -14.050 -20.063 1.00 0.00 11 ASP A C 14
ATOM 20702 O O . ASP A 1 11 ? 24.748 -13.508 -19.127 1.00 0.00 11 ASP A O 14
ATOM 20711 N N . PHE A 1 12 ? 24.318 -15.332 -20.373 1.00 0.00 12 PHE A N 14
ATOM 20712 C CA . PHE A 1 12 ? 25.216 -16.195 -19.616 1.00 0.00 12 PHE A CA 14
ATOM 20713 C C . PHE A 1 12 ? 26.476 -16.507 -20.418 1.00 0.00 12 PHE A C 14
ATOM 20714 O O . PHE A 1 12 ? 26.476 -16.441 -21.646 1.00 0.00 12 PHE A O 14
ATOM 20731 N N . GLY A 1 13 ? 27.551 -16.847 -19.712 1.00 0.00 13 GLY A N 14
ATOM 20732 C CA . GLY A 1 13 ? 28.803 -17.163 -20.374 1.00 0.00 13 GLY A CA 14
ATOM 20733 C C . GLY A 1 13 ? 29.787 -17.855 -19.452 1.00 0.00 13 GLY A C 14
ATOM 20734 O O . GLY A 1 13 ? 29.488 -18.099 -18.283 1.00 0.00 13 GLY A O 14
ATOM 20738 N N . PHE A 1 14 ? 30.965 -18.174 -19.978 1.00 0.00 14 PHE A N 14
ATOM 20739 C CA . PHE A 1 14 ? 31.996 -18.845 -19.195 1.00 0.00 14 PHE A CA 14
ATOM 20740 C C . PHE A 1 14 ? 33.355 -18.185 -19.405 1.00 0.00 14 PHE A C 14
ATOM 20741 O O . PHE A 1 14 ? 33.704 -17.799 -20.522 1.00 0.00 14 PHE A O 14
ATOM 20758 N N . ARG A 1 15 ? 34.118 -18.057 -18.325 1.00 0.00 15 ARG A N 14
ATOM 20759 C CA . ARG A 1 15 ? 35.439 -17.442 -18.390 1.00 0.00 15 ARG A CA 14
ATOM 20760 C C . ARG A 1 15 ? 36.533 -18.476 -18.141 1.00 0.00 15 ARG A C 14
ATOM 20761 O O . ARG A 1 15 ? 36.902 -18.739 -16.997 1.00 0.00 15 ARG A O 14
ATOM 20782 N N . GLU A 1 16 ? 37.046 -19.058 -19.220 1.00 0.00 16 GLU A N 14
ATOM 20783 C CA . GLU A 1 16 ? 38.097 -20.064 -19.117 1.00 0.00 16 GLU A CA 14
ATOM 20784 C C . GLU A 1 16 ? 39.358 -19.472 -18.493 1.00 0.00 16 GLU A C 14
ATOM 20785 O O . GLU A 1 16 ? 40.183 -20.193 -17.931 1.00 0.00 16 GLU A O 14
ATOM 20797 N N . ASP A 1 17 ? 39.500 -18.155 -18.598 1.00 0.00 17 ASP A N 14
ATOM 20798 C CA . ASP A 1 17 ? 40.659 -17.465 -18.044 1.00 0.00 17 ASP A CA 14
ATOM 20799 C C . ASP A 1 17 ? 40.765 -17.701 -16.541 1.00 0.00 17 ASP A C 14
ATOM 20800 O O . ASP A 1 17 ? 41.850 -17.621 -15.965 1.00 0.00 17 ASP A O 14
ATOM 20809 N N . MET A 1 18 ? 39.632 -17.992 -15.911 1.00 0.00 18 MET A N 14
ATOM 20810 C CA . MET A 1 18 ? 39.598 -18.240 -14.474 1.00 0.00 18 MET A CA 14
ATOM 20811 C C . MET A 1 18 ? 39.096 -19.650 -14.177 1.00 0.00 18 MET A C 14
ATOM 20812 O O . MET A 1 18 ? 39.497 -20.267 -13.192 1.00 0.00 18 MET A O 14
ATOM 20826 N N . GLY A 1 19 ? 38.215 -20.153 -15.037 1.00 0.00 19 GLY A N 14
ATOM 20827 C CA . GLY A 1 19 ? 37.673 -21.486 -14.848 1.00 0.00 19 GLY A CA 14
ATOM 20828 C C . GLY A 1 19 ? 36.311 -21.469 -14.184 1.00 0.00 19 GLY A C 14
ATOM 20829 O O . GLY A 1 19 ? 35.866 -22.479 -13.637 1.00 0.00 19 GLY A O 14
ATOM 20833 N N . LEU A 1 20 ? 35.647 -20.319 -14.229 1.00 0.00 20 LEU A N 14
ATOM 20834 C CA . LEU A 1 20 ? 34.327 -20.174 -13.625 1.00 0.00 20 LEU A CA 14
ATOM 20835 C C . LEU A 1 20 ? 33.306 -19.699 -14.654 1.00 0.00 20 LEU A C 14
ATOM 20836 O O . LEU A 1 20 ? 33.663 -19.326 -15.771 1.00 0.00 20 LEU A O 14
ATOM 20852 N N . ASN A 1 21 ? 32.034 -19.715 -14.269 1.00 0.00 21 ASN A N 14
ATOM 20853 C CA . ASN A 1 21 ? 30.961 -19.285 -15.159 1.00 0.00 21 ASN A CA 14
ATOM 20854 C C . ASN A 1 21 ? 30.345 -17.976 -14.674 1.00 0.00 21 ASN A C 14
ATOM 20855 O O . ASN A 1 21 ? 30.271 -17.720 -13.472 1.00 0.00 21 ASN A O 14
ATOM 20866 N N . TYR A 1 22 ? 29.904 -17.151 -15.618 1.00 0.00 22 TYR A N 14
ATOM 20867 C CA . TYR A 1 22 ? 29.296 -15.868 -15.288 1.00 0.00 22 TYR A CA 14
ATOM 20868 C C . TYR A 1 22 ? 27.944 -15.712 -15.978 1.00 0.00 22 TYR A C 14
ATOM 20869 O O . TYR A 1 22 ? 27.693 -16.316 -17.021 1.00 0.00 22 TYR A O 14
ATOM 20887 N N . VAL A 1 23 ? 27.076 -14.896 -15.388 1.00 0.00 23 VAL A N 14
ATOM 20888 C CA . VAL A 1 23 ? 25.750 -14.658 -15.946 1.00 0.00 23 VAL A CA 14
ATOM 20889 C C . VAL A 1 23 ? 25.247 -13.264 -15.590 1.00 0.00 23 VAL A C 14
ATOM 20890 O O . VAL A 1 23 ? 25.441 -12.789 -14.471 1.00 0.00 23 VAL A O 14
ATOM 20903 N N . ARG A 1 24 ? 24.599 -12.612 -16.550 1.00 0.00 24 ARG A N 14
ATOM 20904 C CA . ARG A 1 24 ? 24.068 -11.271 -16.339 1.00 0.00 24 ARG A CA 14
ATOM 20905 C C . ARG A 1 24 ? 22.575 -11.320 -16.027 1.00 0.00 24 ARG A C 14
ATOM 20906 O O . ARG A 1 24 ? 21.797 -11.930 -16.760 1.00 0.00 24 ARG A O 14
ATOM 20927 N N . TYR A 1 25 ? 22.184 -10.674 -14.934 1.00 0.00 25 TYR A N 14
ATOM 20928 C CA . TYR A 1 25 ? 20.785 -10.647 -14.522 1.00 0.00 25 TYR A CA 14
ATOM 20929 C C . TYR A 1 25 ? 20.165 -9.280 -14.793 1.00 0.00 25 TYR A C 14
ATOM 20930 O O . TYR A 1 25 ? 20.831 -8.250 -14.684 1.00 0.00 25 TYR A O 14
ATOM 20948 N N . ARG A 1 26 ? 18.883 -9.278 -15.145 1.00 0.00 26 ARG A N 14
ATOM 20949 C CA . ARG A 1 26 ? 18.171 -8.039 -15.431 1.00 0.00 26 ARG A CA 14
ATOM 20950 C C . ARG A 1 26 ? 17.165 -7.722 -14.328 1.00 0.00 26 ARG A C 14
ATOM 20951 O O . ARG A 1 26 ? 16.181 -8.439 -14.146 1.00 0.00 26 ARG A O 14
ATOM 20972 N N . VAL A 1 27 ? 17.420 -6.643 -13.595 1.00 0.00 27 VAL A N 14
ATOM 20973 C CA . VAL A 1 27 ? 16.537 -6.230 -12.510 1.00 0.00 27 VAL A CA 14
ATOM 20974 C C . VAL A 1 27 ? 16.031 -4.808 -12.724 1.00 0.00 27 VAL A C 14
ATOM 20975 O O . VAL A 1 27 ? 16.800 -3.910 -13.067 1.00 0.00 27 VAL A O 14
ATOM 20988 N N . SER A 1 28 ? 14.733 -4.610 -12.519 1.00 0.00 28 SER A N 14
ATOM 20989 C CA . SER A 1 28 ? 14.123 -3.297 -12.692 1.00 0.00 28 SER A CA 14
ATOM 20990 C C . SER A 1 28 ? 13.305 -2.911 -11.463 1.00 0.00 28 SER A C 14
ATOM 20991 O O . SER A 1 28 ? 12.555 -3.723 -10.923 1.00 0.00 28 SER A O 14
ATOM 20999 N N . GLY A 1 29 ? 13.457 -1.665 -11.027 1.00 0.00 29 GLY A N 14
ATOM 21000 C CA . GLY A 1 29 ? 12.728 -1.192 -9.864 1.00 0.00 29 GLY A CA 14
ATOM 21001 C C . GLY A 1 29 ? 13.613 -0.435 -8.893 1.00 0.00 29 GLY A C 14
ATOM 21002 O O . GLY A 1 29 ? 13.122 0.190 -7.952 1.00 0.00 29 GLY A O 14
ATOM 21006 N N . LEU A 1 30 ? 14.921 -0.492 -9.119 1.00 0.00 30 LEU A N 14
ATOM 21007 C CA . LEU A 1 30 ? 15.877 0.192 -8.256 1.00 0.00 30 LEU A CA 14
ATOM 21008 C C . LEU A 1 30 ? 16.031 1.653 -8.664 1.00 0.00 30 LEU A C 14
ATOM 21009 O O . LEU A 1 30 ? 15.454 2.095 -9.658 1.00 0.00 30 LEU A O 14
ATOM 21025 N N . ASP A 1 31 ? 16.815 2.398 -7.893 1.00 0.00 31 ASP A N 14
ATOM 21026 C CA . ASP A 1 31 ? 17.049 3.810 -8.176 1.00 0.00 31 ASP A CA 14
ATOM 21027 C C . ASP A 1 31 ? 18.542 4.104 -8.275 1.00 0.00 31 ASP A C 14
ATOM 21028 O O . ASP A 1 31 ? 19.374 3.265 -7.932 1.00 0.00 31 ASP A O 14
ATOM 21037 N N . GLU A 1 32 ? 18.874 5.301 -8.748 1.00 0.00 32 GLU A N 14
ATOM 21038 C CA . GLU A 1 32 ? 20.267 5.705 -8.894 1.00 0.00 32 GLU A CA 14
ATOM 21039 C C . GLU A 1 32 ? 20.984 5.682 -7.547 1.00 0.00 32 GLU A C 14
ATOM 21040 O O . GLU A 1 32 ? 22.112 5.201 -7.441 1.00 0.00 32 GLU A O 14
ATOM 21052 N N . GLU A 1 33 ? 20.321 6.207 -6.521 1.00 0.00 33 GLU A N 14
ATOM 21053 C CA . GLU A 1 33 ? 20.896 6.247 -5.181 1.00 0.00 33 GLU A CA 14
ATOM 21054 C C . GLU A 1 33 ? 20.822 4.876 -4.516 1.00 0.00 33 GLU A C 14
ATOM 21055 O O . GLU A 1 33 ? 21.693 4.509 -3.726 1.00 0.00 33 GLU A O 14
ATOM 21067 N N . LEU A 1 34 ? 19.777 4.124 -4.839 1.00 0.00 34 LEU A N 14
ATOM 21068 C CA . LEU A 1 34 ? 19.587 2.793 -4.273 1.00 0.00 34 LEU A CA 14
ATOM 21069 C C . LEU A 1 34 ? 20.612 1.812 -4.834 1.00 0.00 34 LEU A C 14
ATOM 21070 O O . LEU A 1 34 ? 21.080 0.916 -4.131 1.00 0.00 34 LEU A O 14
ATOM 21086 N N . THR A 1 35 ? 20.958 1.988 -6.105 1.00 0.00 35 THR A N 14
ATOM 21087 C CA . THR A 1 35 ? 21.928 1.120 -6.760 1.00 0.00 35 THR A CA 14
ATOM 21088 C C . THR A 1 35 ? 23.221 1.035 -5.958 1.00 0.00 35 THR A C 14
ATOM 21089 O O . THR A 1 35 ? 23.815 -0.036 -5.832 1.00 0.00 35 THR A O 14
ATOM 21100 N N . GLU A 1 36 ? 23.651 2.170 -5.416 1.00 0.00 36 GLU A N 14
ATOM 21101 C CA . GLU A 1 36 ? 24.875 2.223 -4.625 1.00 0.00 36 GLU A CA 14
ATOM 21102 C C . GLU A 1 36 ? 24.783 1.294 -3.418 1.00 0.00 36 GLU A C 14
ATOM 21103 O O . GLU A 1 36 ? 25.797 0.817 -2.907 1.00 0.00 36 GLU A O 14
ATOM 21115 N N . LYS A 1 37 ? 23.559 1.042 -2.965 1.00 0.00 37 LYS A N 14
ATOM 21116 C CA . LYS A 1 37 ? 23.332 0.171 -1.818 1.00 0.00 37 LYS A CA 14
ATOM 21117 C C . LYS A 1 37 ? 23.590 -1.287 -2.183 1.00 0.00 37 LYS A C 14
ATOM 21118 O O . LYS A 1 37 ? 24.371 -1.974 -1.523 1.00 0.00 37 LYS A O 14
ATOM 21137 N N . LEU A 1 38 ? 22.931 -1.754 -3.238 1.00 0.00 38 LEU A N 14
ATOM 21138 C CA . LEU A 1 38 ? 23.091 -3.131 -3.692 1.00 0.00 38 LEU A CA 14
ATOM 21139 C C . LEU A 1 38 ? 24.508 -3.377 -4.199 1.00 0.00 38 LEU A C 14
ATOM 21140 O O . LEU A 1 38 ? 25.157 -4.348 -3.811 1.00 0.00 38 LEU A O 14
ATOM 21156 N N . ILE A 1 39 ? 24.983 -2.489 -5.066 1.00 0.00 39 ILE A N 14
ATOM 21157 C CA . ILE A 1 39 ? 26.324 -2.607 -5.623 1.00 0.00 39 ILE A CA 14
ATOM 21158 C C . ILE A 1 39 ? 27.370 -2.725 -4.519 1.00 0.00 39 ILE A C 14
ATOM 21159 O O . ILE A 1 39 ? 28.430 -3.317 -4.717 1.00 0.00 39 ILE A O 14
ATOM 21175 N N . GLU A 1 40 ? 27.061 -2.160 -3.357 1.00 0.00 40 GLU A N 14
ATOM 21176 C CA . GLU A 1 40 ? 27.974 -2.204 -2.221 1.00 0.00 40 GLU A CA 14
ATOM 21177 C C . GLU A 1 40 ? 27.937 -3.571 -1.545 1.00 0.00 40 GLU A C 14
ATOM 21178 O O . GLU A 1 40 ? 28.978 -4.162 -1.258 1.00 0.00 40 GLU A O 14
ATOM 21190 N N . ARG A 1 41 ? 26.730 -4.068 -1.293 1.00 0.00 41 ARG A N 14
ATOM 21191 C CA . ARG A 1 41 ? 26.556 -5.364 -0.649 1.00 0.00 41 ARG A CA 14
ATOM 21192 C C . ARG A 1 41 ? 26.851 -6.500 -1.625 1.00 0.00 41 ARG A C 14
ATOM 21193 O O . ARG A 1 41 ? 27.056 -7.645 -1.219 1.00 0.00 41 ARG A O 14
ATOM 21214 N N . LEU A 1 42 ? 26.872 -6.175 -2.913 1.00 0.00 42 LEU A N 14
ATOM 21215 C CA . LEU A 1 42 ? 27.141 -7.168 -3.948 1.00 0.00 42 LEU A CA 14
ATOM 21216 C C . LEU A 1 42 ? 28.604 -7.123 -4.377 1.00 0.00 42 LEU A C 14
ATOM 21217 O O . LEU A 1 42 ? 29.227 -8.161 -4.604 1.00 0.00 42 LEU A O 14
ATOM 21233 N N . ASP A 1 43 ? 29.147 -5.915 -4.485 1.00 0.00 43 ASP A N 14
ATOM 21234 C CA . ASP A 1 43 ? 30.538 -5.735 -4.884 1.00 0.00 43 ASP A CA 14
ATOM 21235 C C . ASP A 1 43 ? 30.768 -6.248 -6.302 1.00 0.00 43 ASP A C 14
ATOM 21236 O O . ASP A 1 43 ? 31.881 -6.631 -6.660 1.00 0.00 43 ASP A O 14
ATOM 21245 N N . GLU A 1 44 ? 29.707 -6.253 -7.103 1.00 0.00 44 GLU A N 14
ATOM 21246 C CA . GLU A 1 44 ? 29.794 -6.720 -8.482 1.00 0.00 44 GLU A CA 14
ATOM 21247 C C . GLU A 1 44 ? 29.758 -5.548 -9.457 1.00 0.00 44 GLU A C 14
ATOM 21248 O O . GLU A 1 44 ? 29.845 -4.388 -9.054 1.00 0.00 44 GLU A O 14
ATOM 21260 N N . ASP A 1 45 ? 29.629 -5.859 -10.742 1.00 0.00 45 ASP A N 14
ATOM 21261 C CA . ASP A 1 45 ? 29.581 -4.832 -11.777 1.00 0.00 45 ASP A CA 14
ATOM 21262 C C . ASP A 1 45 ? 28.138 -4.487 -12.133 1.00 0.00 45 ASP A C 14
ATOM 21263 O O . ASP A 1 45 ? 27.456 -5.250 -12.819 1.00 0.00 45 ASP A O 14
ATOM 21272 N N . THR A 1 46 ? 27.677 -3.333 -11.661 1.00 0.00 46 THR A N 14
ATOM 21273 C CA . THR A 1 46 ? 26.315 -2.887 -11.928 1.00 0.00 46 THR A CA 14
ATOM 21274 C C . THR A 1 46 ? 26.302 -1.697 -12.880 1.00 0.00 46 THR A C 14
ATOM 21275 O O . THR A 1 46 ? 27.197 -0.854 -12.845 1.00 0.00 46 THR A O 14
ATOM 21286 N N . GLU A 1 47 ? 25.281 -1.636 -13.729 1.00 0.00 47 GLU A N 14
ATOM 21287 C CA . GLU A 1 47 ? 25.153 -0.548 -14.692 1.00 0.00 47 GLU A CA 14
ATOM 21288 C C . GLU A 1 47 ? 23.718 -0.434 -15.197 1.00 0.00 47 GLU A C 14
ATOM 21289 O O . GLU A 1 47 ? 23.043 -1.441 -15.411 1.00 0.00 47 GLU A O 14
ATOM 21301 N N . ARG A 1 48 ? 23.259 0.798 -15.385 1.00 0.00 48 ARG A N 14
ATOM 21302 C CA . ARG A 1 48 ? 21.904 1.044 -15.864 1.00 0.00 48 ARG A CA 14
ATOM 21303 C C . ARG A 1 48 ? 21.828 0.898 -17.381 1.00 0.00 48 ARG A C 14
ATOM 21304 O O . ARG A 1 48 ? 22.606 1.509 -18.113 1.00 0.00 48 ARG A O 14
ATOM 21325 N N . ASP A 1 49 ? 20.886 0.084 -17.845 1.00 0.00 49 ASP A N 14
ATOM 21326 C CA . ASP A 1 49 ? 20.708 -0.142 -19.274 1.00 0.00 49 ASP A CA 14
ATOM 21327 C C . ASP A 1 49 ? 19.227 -0.232 -19.630 1.00 0.00 49 ASP A C 14
ATOM 21328 O O . ASP A 1 49 ? 18.569 -1.232 -19.342 1.00 0.00 49 ASP A O 14
ATOM 21337 N N . ASP A 1 50 ? 18.709 0.819 -20.255 1.00 0.00 50 ASP A N 14
ATOM 21338 C CA . ASP A 1 50 ? 17.306 0.859 -20.650 1.00 0.00 50 ASP A CA 14
ATOM 21339 C C . ASP A 1 50 ? 16.395 0.782 -19.428 1.00 0.00 50 ASP A C 14
ATOM 21340 O O . ASP A 1 50 ? 15.249 0.344 -19.522 1.00 0.00 50 ASP A O 14
ATOM 21349 N N . GLY A 1 51 ? 16.914 1.211 -18.281 1.00 0.00 51 GLY A N 14
ATOM 21350 C CA . GLY A 1 51 ? 16.135 1.181 -17.057 1.00 0.00 51 GLY A CA 14
ATOM 21351 C C . GLY A 1 51 ? 16.423 -0.046 -16.216 1.00 0.00 51 GLY A C 14
ATOM 21352 O O . GLY A 1 51 ? 16.205 -0.042 -15.005 1.00 0.00 51 GLY A O 14
ATOM 21356 N N . ASP A 1 52 ? 16.913 -1.100 -16.860 1.00 0.00 52 ASP A N 14
ATOM 21357 C CA . ASP A 1 52 ? 17.231 -2.341 -16.163 1.00 0.00 52 ASP A CA 14
ATOM 21358 C C . ASP A 1 52 ? 18.647 -2.299 -15.596 1.00 0.00 52 ASP A C 14
ATOM 21359 O O . ASP A 1 52 ? 19.434 -1.413 -15.930 1.00 0.00 52 ASP A O 14
ATOM 21368 N N . LEU A 1 53 ? 18.964 -3.262 -14.738 1.00 0.00 53 LEU A N 14
ATOM 21369 C CA . LEU A 1 53 ? 20.285 -3.334 -14.123 1.00 0.00 53 LEU A CA 14
ATOM 21370 C C . LEU A 1 53 ? 20.959 -4.666 -14.437 1.00 0.00 53 LEU A C 14
ATOM 21371 O O . LEU A 1 53 ? 20.339 -5.726 -14.336 1.00 0.00 53 LEU A O 14
ATOM 21387 N N . ILE A 1 54 ? 22.231 -4.605 -14.816 1.00 0.00 54 ILE A N 14
ATOM 21388 C CA . ILE A 1 54 ? 22.990 -5.807 -15.141 1.00 0.00 54 ILE A CA 14
ATOM 21389 C C . ILE A 1 54 ? 23.913 -6.201 -13.993 1.00 0.00 54 ILE A C 14
ATOM 21390 O O . ILE A 1 54 ? 24.617 -5.360 -13.433 1.00 0.00 54 ILE A O 14
ATOM 21406 N N . ILE A 1 55 ? 23.906 -7.485 -13.650 1.00 0.00 55 ILE A N 14
ATOM 21407 C CA . ILE A 1 55 ? 24.745 -7.991 -12.571 1.00 0.00 55 ILE A CA 14
ATOM 21408 C C . ILE A 1 55 ? 25.445 -9.283 -12.979 1.00 0.00 55 ILE A C 14
ATOM 21409 O O . ILE A 1 55 ? 24.796 -10.283 -13.288 1.00 0.00 55 ILE A O 14
ATOM 21425 N N . THR A 1 56 ? 26.774 -9.256 -12.976 1.00 0.00 56 THR A N 14
ATOM 21426 C CA . THR A 1 56 ? 27.563 -10.425 -13.345 1.00 0.00 56 THR A CA 14
ATOM 21427 C C . THR A 1 56 ? 28.303 -10.991 -12.139 1.00 0.00 56 THR A C 14
ATOM 21428 O O . THR A 1 56 ? 29.138 -10.316 -11.537 1.00 0.00 56 THR A O 14
ATOM 21439 N N . VAL A 1 57 ? 27.993 -12.236 -11.791 1.00 0.00 57 VAL A N 14
ATOM 21440 C CA . VAL A 1 57 ? 28.631 -12.894 -10.657 1.00 0.00 57 VAL A CA 14
ATOM 21441 C C . VAL A 1 57 ? 29.148 -14.276 -11.044 1.00 0.00 57 VAL A C 14
ATOM 21442 O O . VAL A 1 57 ? 28.372 -15.169 -11.381 1.00 0.00 57 VAL A O 14
ATOM 21455 N N . PHE A 1 58 ? 30.466 -14.444 -10.992 1.00 0.00 58 PHE A N 14
ATOM 21456 C CA . PHE A 1 58 ? 31.088 -15.717 -11.337 1.00 0.00 58 PHE A CA 14
ATOM 21457 C C . PHE A 1 58 ? 31.895 -16.263 -10.163 1.00 0.00 58 PHE A C 14
ATOM 21458 O O . PHE A 1 58 ? 32.479 -15.504 -9.390 1.00 0.00 58 PHE A O 14
ATOM 21475 N N . TYR A 1 59 ? 31.921 -17.585 -10.036 1.00 0.00 59 TYR A N 14
ATOM 21476 C CA . TYR A 1 59 ? 32.653 -18.235 -8.955 1.00 0.00 59 TYR A CA 14
ATOM 21477 C C . TYR A 1 59 ? 33.242 -19.564 -9.418 1.00 0.00 59 TYR A C 14
ATOM 21478 O O . TYR A 1 59 ? 32.587 -20.334 -10.119 1.00 0.00 59 TYR A O 14
ATOM 21496 N N . GLU A 1 60 ? 34.483 -19.825 -9.018 1.00 0.00 60 GLU A N 14
ATOM 21497 C CA . GLU A 1 60 ? 35.160 -21.061 -9.392 1.00 0.00 60 GLU A CA 14
ATOM 21498 C C . GLU A 1 60 ? 34.975 -22.129 -8.318 1.00 0.00 60 GLU A C 14
ATOM 21499 O O . GLU A 1 60 ? 34.265 -21.919 -7.335 1.00 0.00 60 GLU A O 14
ATOM 21511 N N . ARG A 1 61 ? 35.617 -23.276 -8.515 1.00 0.00 61 ARG A N 14
ATOM 21512 C CA . ARG A 1 61 ? 35.522 -24.378 -7.566 1.00 0.00 61 ARG A CA 14
ATOM 21513 C C . ARG A 1 61 ? 35.656 -23.874 -6.132 1.00 0.00 61 ARG A C 14
ATOM 21514 O O . ARG A 1 61 ? 34.981 -24.362 -5.227 1.00 0.00 61 ARG A O 14
ATOM 21535 N N . GLU A 1 62 ? 36.533 -22.894 -5.934 1.00 0.00 62 GLU A N 14
ATOM 21536 C CA . GLU A 1 62 ? 36.756 -22.325 -4.610 1.00 0.00 62 GLU A CA 14
ATOM 21537 C C . GLU A 1 62 ? 35.434 -21.936 -3.955 1.00 0.00 62 GLU A C 14
ATOM 21538 O O . GLU A 1 62 ? 35.250 -22.114 -2.751 1.00 0.00 62 GLU A O 14
ATOM 21550 N N . TYR A 1 63 ? 34.518 -21.405 -4.757 1.00 0.00 63 TYR A N 14
ATOM 21551 C CA . TYR A 1 63 ? 33.213 -20.988 -4.255 1.00 0.00 63 TYR A CA 14
ATOM 21552 C C . TYR A 1 63 ? 32.095 -21.794 -4.909 1.00 0.00 63 TYR A C 14
ATOM 21553 O O . TYR A 1 63 ? 30.920 -21.440 -4.812 1.00 0.00 63 TYR A O 14
ATOM 21571 N N . PHE A 1 64 ? 32.470 -22.881 -5.575 1.00 0.00 64 PHE A N 14
ATOM 21572 C CA . PHE A 1 64 ? 31.500 -23.739 -6.245 1.00 0.00 64 PHE A CA 14
ATOM 21573 C C . PHE A 1 64 ? 30.809 -22.993 -7.383 1.00 0.00 64 PHE A C 14
ATOM 21574 O O . PHE A 1 64 ? 29.913 -22.177 -7.170 1.00 0.00 64 PHE A O 14
ATOM 21591 N N . PRO A 1 65 ? 31.236 -23.279 -8.622 1.00 0.00 65 PRO A N 14
ATOM 21592 C CA . PRO A 1 65 ? 30.673 -22.647 -9.819 1.00 0.00 65 PRO A CA 14
ATOM 21593 C C . PRO A 1 65 ? 29.246 -23.104 -10.099 1.00 0.00 65 PRO A C 14
ATOM 21594 O O . PRO A 1 65 ? 28.840 -24.193 -9.691 1.00 0.00 65 PRO A O 14
ATOM 21605 N N . PHE A 1 66 ? 28.488 -22.267 -10.800 1.00 0.00 66 PHE A N 14
ATOM 21606 C CA . PHE A 1 66 ? 27.104 -22.586 -11.134 1.00 0.00 66 PHE A CA 14
ATOM 21607 C C . PHE A 1 66 ? 27.035 -23.472 -12.374 1.00 0.00 66 PHE A C 14
ATOM 21608 O O . PHE A 1 66 ? 27.453 -23.073 -13.460 1.00 0.00 66 PHE A O 14
ATOM 21625 N N . GLY A 1 67 ? 26.505 -24.680 -12.203 1.00 0.00 67 GLY A N 14
ATOM 21626 C CA . GLY A 1 67 ? 26.392 -25.605 -13.315 1.00 0.00 67 GLY A CA 14
ATOM 21627 C C . GLY A 1 67 ? 25.836 -26.951 -12.895 1.00 0.00 67 GLY A C 14
ATOM 21628 O O . GLY A 1 67 ? 26.274 -27.528 -11.900 1.00 0.00 67 GLY A O 14
ATOM 21632 N N . SER A 1 68 ? 24.866 -27.452 -13.654 1.00 0.00 68 SER A N 14
ATOM 21633 C CA . SER A 1 68 ? 24.245 -28.736 -13.352 1.00 0.00 68 SER A CA 14
ATOM 21634 C C . SER A 1 68 ? 23.404 -29.223 -14.528 1.00 0.00 68 SER A C 14
ATOM 21635 O O . SER A 1 68 ? 22.425 -29.946 -14.347 1.00 0.00 68 SER A O 14
ATOM 21643 N N . GLU A 1 69 ? 23.794 -28.820 -15.733 1.00 0.00 69 GLU A N 14
ATOM 21644 C CA . GLU A 1 69 ? 23.075 -29.214 -16.939 1.00 0.00 69 GLU A CA 14
ATOM 21645 C C . GLU A 1 69 ? 23.005 -30.734 -17.059 1.00 0.00 69 GLU A C 14
ATOM 21646 O O . GLU A 1 69 ? 22.125 -31.274 -17.727 1.00 0.00 69 GLU A O 14
ATOM 21658 N N . GLU A 1 70 ? 23.941 -31.417 -16.406 1.00 0.00 70 GLU A N 14
ATOM 21659 C CA . GLU A 1 70 ? 23.986 -32.874 -16.440 1.00 0.00 70 GLU A CA 14
ATOM 21660 C C . GLU A 1 70 ? 22.846 -33.473 -15.621 1.00 0.00 70 GLU A C 14
ATOM 21661 O O . GLU A 1 70 ? 22.427 -34.606 -15.857 1.00 0.00 70 GLU A O 14
ATOM 21673 N N . SER A 1 71 ? 22.351 -32.704 -14.656 1.00 0.00 71 SER A N 14
ATOM 21674 C CA . SER A 1 71 ? 21.263 -33.159 -13.798 1.00 0.00 71 SER A CA 14
ATOM 21675 C C . SER A 1 71 ? 19.916 -32.988 -14.493 1.00 0.00 71 SER A C 14
ATOM 21676 O O . SER A 1 71 ? 19.169 -33.951 -14.671 1.00 0.00 71 SER A O 14
ATOM 21684 N N . LYS A 1 72 ? 19.611 -31.755 -14.883 1.00 0.00 72 LYS A N 14
ATOM 21685 C CA . LYS A 1 72 ? 18.354 -31.455 -15.559 1.00 0.00 72 LYS A CA 14
ATOM 21686 C C . LYS A 1 72 ? 18.361 -31.998 -16.985 1.00 0.00 72 LYS A C 14
ATOM 21687 O O . LYS A 1 72 ? 17.313 -32.336 -17.536 1.00 0.00 72 LYS A O 14
ATOM 21706 N N . VAL A 1 73 ? 19.548 -32.079 -17.577 1.00 0.00 73 VAL A N 14
ATOM 21707 C CA . VAL A 1 73 ? 19.691 -32.583 -18.938 1.00 0.00 73 VAL A CA 14
ATOM 21708 C C . VAL A 1 73 ? 19.027 -31.648 -19.942 1.00 0.00 73 VAL A C 14
ATOM 21709 O O . VAL A 1 73 ? 18.228 -32.078 -20.774 1.00 0.00 73 VAL A O 14
ATOM 21722 N N . LYS A 1 74 ? 19.364 -30.365 -19.861 1.00 0.00 74 LYS A N 14
ATOM 21723 C CA . LYS A 1 74 ? 18.803 -29.368 -20.764 1.00 0.00 74 LYS A CA 14
ATOM 21724 C C . LYS A 1 74 ? 19.361 -27.981 -20.457 1.00 0.00 74 LYS A C 14
ATOM 21725 O O . LYS A 1 74 ? 20.026 -27.781 -19.441 1.00 0.00 74 LYS A O 14
ATOM 21744 N N . MET A 1 75 ? 19.085 -27.029 -21.342 1.00 0.00 75 MET A N 14
ATOM 21745 C CA . MET A 1 75 ? 19.558 -25.661 -21.164 1.00 0.00 75 MET A CA 14
ATOM 21746 C C . MET A 1 75 ? 18.847 -24.988 -19.994 1.00 0.00 75 MET A C 14
ATOM 21747 O O . MET A 1 75 ? 19.394 -24.086 -19.359 1.00 0.00 75 MET A O 14
ATOM 21761 N N . ALA A 1 76 ? 17.626 -25.432 -19.715 1.00 0.00 76 ALA A N 14
ATOM 21762 C CA . ALA A 1 76 ? 16.842 -24.874 -18.621 1.00 0.00 76 ALA A CA 14
ATOM 21763 C C . ALA A 1 76 ? 17.643 -24.858 -17.323 1.00 0.00 76 ALA A C 14
ATOM 21764 O O . ALA A 1 76 ? 17.435 -24.000 -16.464 1.00 0.00 76 ALA A O 14
ATOM 21771 N N . ASP A 1 77 ? 18.558 -25.811 -17.187 1.00 0.00 77 ASP A N 14
ATOM 21772 C CA . ASP A 1 77 ? 19.391 -25.906 -15.994 1.00 0.00 77 ASP A CA 14
ATOM 21773 C C . ASP A 1 77 ? 20.278 -24.673 -15.850 1.00 0.00 77 ASP A C 14
ATOM 21774 O O . ASP A 1 77 ? 20.516 -24.193 -14.742 1.00 0.00 77 ASP A O 14
ATOM 21783 N N . PHE A 1 78 ? 20.764 -24.166 -16.978 1.00 0.00 78 PHE A N 14
ATOM 21784 C CA . PHE A 1 78 ? 21.627 -22.990 -16.978 1.00 0.00 78 PHE A CA 14
ATOM 21785 C C . PHE A 1 78 ? 20.854 -21.749 -16.540 1.00 0.00 78 PHE A C 14
ATOM 21786 O O . PHE A 1 78 ? 21.271 -21.036 -15.627 1.00 0.00 78 PHE A O 14
ATOM 21803 N N . ILE A 1 79 ? 19.727 -21.498 -17.198 1.00 0.00 79 ILE A N 14
ATOM 21804 C CA . ILE A 1 79 ? 18.896 -20.345 -16.877 1.00 0.00 79 ILE A CA 14
ATOM 21805 C C . ILE A 1 79 ? 18.298 -20.470 -15.480 1.00 0.00 79 ILE A C 14
ATOM 21806 O O . ILE A 1 79 ? 18.154 -19.479 -14.765 1.00 0.00 79 ILE A O 14
ATOM 21822 N N . ALA A 1 80 ? 17.954 -21.695 -15.097 1.00 0.00 80 ALA A N 14
ATOM 21823 C CA . ALA A 1 80 ? 17.375 -21.951 -13.784 1.00 0.00 80 ALA A CA 14
ATOM 21824 C C . ALA A 1 80 ? 18.424 -21.810 -12.685 1.00 0.00 80 ALA A C 14
ATOM 21825 O O . ALA A 1 80 ? 18.206 -21.117 -11.691 1.00 0.00 80 ALA A O 14
ATOM 21832 N N . ARG A 1 81 ? 19.561 -22.473 -12.871 1.00 0.00 81 ARG A N 14
ATOM 21833 C CA . ARG A 1 81 ? 20.642 -22.424 -11.894 1.00 0.00 81 ARG A CA 14
ATOM 21834 C C . ARG A 1 81 ? 21.070 -20.983 -11.630 1.00 0.00 81 ARG A C 14
ATOM 21835 O O . ARG A 1 81 ? 21.370 -20.613 -10.495 1.00 0.00 81 ARG A O 14
ATOM 21856 N N . GLU A 1 82 ? 21.097 -20.176 -12.686 1.00 0.00 82 GLU A N 14
ATOM 21857 C CA . GLU A 1 82 ? 21.491 -18.777 -12.567 1.00 0.00 82 GLU A CA 14
ATOM 21858 C C . GLU A 1 82 ? 20.365 -17.945 -11.961 1.00 0.00 82 GLU A C 14
ATOM 21859 O O . GLU A 1 82 ? 20.585 -17.166 -11.034 1.00 0.00 82 GLU A O 14
ATOM 21871 N N . GLU A 1 83 ? 19.158 -18.116 -12.492 1.00 0.00 83 GLU A N 14
ATOM 21872 C CA . GLU A 1 83 ? 17.998 -17.379 -12.004 1.00 0.00 83 GLU A CA 14
ATOM 21873 C C . GLU A 1 83 ? 17.776 -17.638 -10.516 1.00 0.00 83 GLU A C 14
ATOM 21874 O O . GLU A 1 83 ? 17.708 -16.704 -9.716 1.00 0.00 83 GLU A O 14
ATOM 21886 N N . ILE A 1 84 ? 17.662 -18.911 -10.154 1.00 0.00 84 ILE A N 14
ATOM 21887 C CA . ILE A 1 84 ? 17.448 -19.293 -8.763 1.00 0.00 84 ILE A CA 14
ATOM 21888 C C . ILE A 1 84 ? 18.553 -18.745 -7.867 1.00 0.00 84 ILE A C 14
ATOM 21889 O O . ILE A 1 84 ? 18.325 -18.452 -6.693 1.00 0.00 84 ILE A O 14
ATOM 21905 N N . GLU A 1 85 ? 19.750 -18.607 -8.428 1.00 0.00 85 GLU A N 14
ATOM 21906 C CA . GLU A 1 85 ? 20.890 -18.092 -7.679 1.00 0.00 85 GLU A CA 14
ATOM 21907 C C . GLU A 1 85 ? 20.577 -16.721 -7.086 1.00 0.00 85 GLU A C 14
ATOM 21908 O O . GLU A 1 85 ? 20.795 -16.483 -5.898 1.00 0.00 85 GLU A O 14
ATOM 21920 N N . MET A 1 86 ? 20.067 -15.824 -7.922 1.00 0.00 86 MET A N 14
ATOM 21921 C CA . MET A 1 86 ? 19.723 -14.477 -7.481 1.00 0.00 86 MET A CA 14
ATOM 21922 C C . MET A 1 86 ? 18.395 -14.472 -6.732 1.00 0.00 86 MET A C 14
ATOM 21923 O O . MET A 1 86 ? 18.280 -13.884 -5.657 1.00 0.00 86 MET A O 14
ATOM 21937 N N . MET A 1 87 ? 17.394 -15.132 -7.306 1.00 0.00 87 MET A N 14
ATOM 21938 C CA . MET A 1 87 ? 16.074 -15.204 -6.691 1.00 0.00 87 MET A CA 14
ATOM 21939 C C . MET A 1 87 ? 16.169 -15.720 -5.259 1.00 0.00 87 MET A C 14
ATOM 21940 O O . MET A 1 87 ? 15.539 -15.179 -4.350 1.00 0.00 87 MET A O 14
ATOM 21954 N N . VAL A 1 88 ? 16.960 -16.771 -5.064 1.00 0.00 88 VAL A N 14
ATOM 21955 C CA . VAL A 1 88 ? 17.138 -17.359 -3.742 1.00 0.00 88 VAL A CA 14
ATOM 21956 C C . VAL A 1 88 ? 18.010 -16.474 -2.859 1.00 0.00 88 VAL A C 14
ATOM 21957 O O . VAL A 1 88 ? 17.765 -16.341 -1.660 1.00 0.00 88 VAL A O 14
ATOM 21970 N N . PHE A 1 89 ? 19.030 -15.870 -3.460 1.00 0.00 89 PHE A N 14
ATOM 21971 C CA . PHE A 1 89 ? 19.940 -14.997 -2.729 1.00 0.00 89 PHE A CA 14
ATOM 21972 C C . PHE A 1 89 ? 19.172 -13.898 -1.999 1.00 0.00 89 PHE A C 14
ATOM 21973 O O . PHE A 1 89 ? 19.314 -13.724 -0.788 1.00 0.00 89 PHE A O 14
ATOM 21990 N N . LEU A 1 90 ? 18.358 -13.159 -2.745 1.00 0.00 90 LEU A N 14
ATOM 21991 C CA . LEU A 1 90 ? 17.566 -12.077 -2.171 1.00 0.00 90 LEU A CA 14
ATOM 21992 C C . LEU A 1 90 ? 16.490 -12.624 -1.239 1.00 0.00 90 LEU A C 14
ATOM 21993 O O . LEU A 1 90 ? 16.183 -12.023 -0.209 1.00 0.00 90 LEU A O 14
ATOM 22009 N N . SER A 1 91 ? 15.923 -13.768 -1.606 1.00 0.00 91 SER A N 14
ATOM 22010 C CA . SER A 1 91 ? 14.880 -14.396 -0.803 1.00 0.00 91 SER A CA 14
ATOM 22011 C C . SER A 1 91 ? 15.368 -14.649 0.620 1.00 0.00 91 SER A C 14
ATOM 22012 O O . SER A 1 91 ? 14.604 -14.537 1.579 1.00 0.00 91 SER A O 14
ATOM 22020 N N . SER A 1 92 ? 16.646 -14.990 0.749 1.00 0.00 92 SER A N 14
ATOM 22021 C CA . SER A 1 92 ? 17.236 -15.263 2.054 1.00 0.00 92 SER A CA 14
ATOM 22022 C C . SER A 1 92 ? 17.321 -13.988 2.889 1.00 0.00 92 SER A C 14
ATOM 22023 O O . SER A 1 92 ? 17.218 -14.028 4.115 1.00 0.00 92 SER A O 14
ATOM 22031 N N . VAL A 1 93 ? 17.509 -12.858 2.215 1.00 0.00 93 VAL A N 14
ATOM 22032 C CA . VAL A 1 93 ? 17.606 -11.571 2.893 1.00 0.00 93 VAL A CA 14
ATOM 22033 C C . VAL A 1 93 ? 16.232 -11.071 3.324 1.00 0.00 93 VAL A C 14
ATOM 22034 O O . VAL A 1 93 ? 16.078 -10.496 4.402 1.00 0.00 93 VAL A O 14
ATOM 22047 N N . LEU A 1 94 ? 15.234 -11.296 2.476 1.00 0.00 94 LEU A N 14
ATOM 22048 C CA . LEU A 1 94 ? 13.870 -10.869 2.768 1.00 0.00 94 LEU A CA 14
ATOM 22049 C C . LEU A 1 94 ? 13.205 -11.815 3.763 1.00 0.00 94 LEU A C 14
ATOM 22050 O O . LEU A 1 94 ? 12.437 -11.386 4.623 1.00 0.00 94 LEU A O 14
ATOM 22066 N N . GLU A 1 95 ? 13.509 -13.103 3.640 1.00 0.00 95 GLU A N 14
ATOM 22067 C CA . GLU A 1 95 ? 12.941 -14.109 4.530 1.00 0.00 95 GLU A CA 14
ATOM 22068 C C . GLU A 1 95 ? 13.540 -13.999 5.929 1.00 0.00 95 GLU A C 14
ATOM 22069 O O . GLU A 1 95 ? 12.916 -14.389 6.916 1.00 0.00 95 GLU A O 14
ATOM 22081 N N . ASP A 1 96 ? 14.755 -13.466 6.005 1.00 0.00 96 ASP A N 14
ATOM 22082 C CA . ASP A 1 96 ? 15.439 -13.304 7.282 1.00 0.00 96 ASP A CA 14
ATOM 22083 C C . ASP A 1 96 ? 15.786 -11.839 7.531 1.00 0.00 96 ASP A C 14
ATOM 22084 O O . ASP A 1 96 ? 15.483 -11.291 8.592 1.00 0.00 96 ASP A O 14
ATOM 22093 N N . MET A 1 1 ? 3.624 -0.209 -5.894 1.00 0.00 1 MET A N 15
ATOM 22094 C CA . MET A 1 1 ? 3.396 -0.145 -4.455 1.00 0.00 1 MET A CA 15
ATOM 22095 C C . MET A 1 1 ? 4.156 -1.255 -3.735 1.00 0.00 1 MET A C 15
ATOM 22096 O O . MET A 1 1 ? 4.496 -1.126 -2.559 1.00 0.00 1 MET A O 15
ATOM 22110 N N . VAL A 1 2 ? 4.419 -2.345 -4.448 1.00 0.00 2 VAL A N 15
ATOM 22111 C CA . VAL A 1 2 ? 5.139 -3.477 -3.877 1.00 0.00 2 VAL A CA 15
ATOM 22112 C C . VAL A 1 2 ? 6.449 -3.724 -4.616 1.00 0.00 2 VAL A C 15
ATOM 22113 O O . VAL A 1 2 ? 6.499 -3.682 -5.845 1.00 0.00 2 VAL A O 15
ATOM 22126 N N . PHE A 1 3 ? 7.510 -3.983 -3.858 1.00 0.00 3 PHE A N 15
ATOM 22127 C CA . PHE A 1 3 ? 8.822 -4.237 -4.440 1.00 0.00 3 PHE A CA 15
ATOM 22128 C C . PHE A 1 3 ? 8.997 -5.718 -4.762 1.00 0.00 3 PHE A C 15
ATOM 22129 O O . PHE A 1 3 ? 9.989 -6.336 -4.375 1.00 0.00 3 PHE A O 15
ATOM 22146 N N . TYR A 1 4 ? 8.026 -6.281 -5.472 1.00 0.00 4 TYR A N 15
ATOM 22147 C CA . TYR A 1 4 ? 8.070 -7.691 -5.844 1.00 0.00 4 TYR A CA 15
ATOM 22148 C C . TYR A 1 4 ? 8.682 -7.869 -7.230 1.00 0.00 4 TYR A C 15
ATOM 22149 O O . TYR A 1 4 ? 8.223 -8.692 -8.023 1.00 0.00 4 TYR A O 15
ATOM 22167 N N . LEU A 1 5 ? 9.722 -7.094 -7.515 1.00 0.00 5 LEU A N 15
ATOM 22168 C CA . LEU A 1 5 ? 10.400 -7.165 -8.804 1.00 0.00 5 LEU A CA 15
ATOM 22169 C C . LEU A 1 5 ? 10.772 -8.605 -9.145 1.00 0.00 5 LEU A C 15
ATOM 22170 O O . LEU A 1 5 ? 10.681 -9.497 -8.302 1.00 0.00 5 LEU A O 15
ATOM 22186 N N . LYS A 1 6 ? 11.193 -8.824 -10.386 1.00 0.00 6 LYS A N 15
ATOM 22187 C CA . LYS A 1 6 ? 11.582 -10.154 -10.839 1.00 0.00 6 LYS A CA 15
ATOM 22188 C C . LYS A 1 6 ? 12.994 -10.140 -11.416 1.00 0.00 6 LYS A C 15
ATOM 22189 O O . LYS A 1 6 ? 13.372 -9.217 -12.137 1.00 0.00 6 LYS A O 15
ATOM 22208 N N . VAL A 1 7 ? 13.769 -11.171 -11.096 1.00 0.00 7 VAL A N 15
ATOM 22209 C CA . VAL A 1 7 ? 15.139 -11.279 -11.585 1.00 0.00 7 VAL A CA 15
ATOM 22210 C C . VAL A 1 7 ? 15.301 -12.485 -12.504 1.00 0.00 7 VAL A C 15
ATOM 22211 O O . VAL A 1 7 ? 15.049 -13.622 -12.104 1.00 0.00 7 VAL A O 15
ATOM 22224 N N . LYS A 1 8 ? 15.724 -12.230 -13.737 1.00 0.00 8 LYS A N 15
ATOM 22225 C CA . LYS A 1 8 ? 15.923 -13.294 -14.714 1.00 0.00 8 LYS A CA 15
ATOM 22226 C C . LYS A 1 8 ? 17.235 -13.103 -15.467 1.00 0.00 8 LYS A C 15
ATOM 22227 O O . LYS A 1 8 ? 17.694 -11.977 -15.659 1.00 0.00 8 LYS A O 15
ATOM 22246 N N . VAL A 1 9 ? 17.834 -14.210 -15.894 1.00 0.00 9 VAL A N 15
ATOM 22247 C CA . VAL A 1 9 ? 19.092 -14.165 -16.629 1.00 0.00 9 VAL A CA 15
ATOM 22248 C C . VAL A 1 9 ? 18.895 -13.572 -18.020 1.00 0.00 9 VAL A C 15
ATOM 22249 O O . VAL A 1 9 ? 18.017 -14.000 -18.768 1.00 0.00 9 VAL A O 15
ATOM 22262 N N . GLU A 1 10 ? 19.719 -12.585 -18.359 1.00 0.00 10 GLU A N 15
ATOM 22263 C CA . GLU A 1 10 ? 19.634 -11.934 -19.661 1.00 0.00 10 GLU A CA 15
ATOM 22264 C C . GLU A 1 10 ? 20.624 -12.552 -20.644 1.00 0.00 10 GLU A C 15
ATOM 22265 O O . GLU A 1 10 ? 20.314 -12.734 -21.821 1.00 0.00 10 GLU A O 15
ATOM 22277 N N . ASP A 1 11 ? 21.815 -12.872 -20.152 1.00 0.00 11 ASP A N 15
ATOM 22278 C CA . ASP A 1 11 ? 22.851 -13.470 -20.986 1.00 0.00 11 ASP A CA 15
ATOM 22279 C C . ASP A 1 11 ? 24.011 -13.975 -20.133 1.00 0.00 11 ASP A C 15
ATOM 22280 O O . ASP A 1 11 ? 24.771 -13.186 -19.570 1.00 0.00 11 ASP A O 15
ATOM 22289 N N . PHE A 1 12 ? 24.141 -15.294 -20.041 1.00 0.00 12 PHE A N 15
ATOM 22290 C CA . PHE A 1 12 ? 25.207 -15.905 -19.255 1.00 0.00 12 PHE A CA 15
ATOM 22291 C C . PHE A 1 12 ? 26.200 -16.631 -20.158 1.00 0.00 12 PHE A C 15
ATOM 22292 O O . PHE A 1 12 ? 25.957 -16.810 -21.350 1.00 0.00 12 PHE A O 15
ATOM 22309 N N . GLY A 1 13 ? 27.322 -17.047 -19.578 1.00 0.00 13 GLY A N 15
ATOM 22310 C CA . GLY A 1 13 ? 28.336 -17.749 -20.344 1.00 0.00 13 GLY A CA 15
ATOM 22311 C C . GLY A 1 13 ? 29.403 -18.367 -19.463 1.00 0.00 13 GLY A C 15
ATOM 22312 O O . GLY A 1 13 ? 29.175 -18.612 -18.278 1.00 0.00 13 GLY A O 15
ATOM 22316 N N . PHE A 1 14 ? 30.572 -18.623 -20.042 1.00 0.00 14 PHE A N 15
ATOM 22317 C CA . PHE A 1 14 ? 31.677 -19.219 -19.301 1.00 0.00 14 PHE A CA 15
ATOM 22318 C C . PHE A 1 14 ? 33.002 -18.564 -19.681 1.00 0.00 14 PHE A C 15
ATOM 22319 O O . PHE A 1 14 ? 33.247 -18.264 -20.849 1.00 0.00 14 PHE A O 15
ATOM 22336 N N . ARG A 1 15 ? 33.853 -18.344 -18.684 1.00 0.00 15 ARG A N 15
ATOM 22337 C CA . ARG A 1 15 ? 35.153 -17.723 -18.912 1.00 0.00 15 ARG A CA 15
ATOM 22338 C C . ARG A 1 15 ? 36.283 -18.708 -18.627 1.00 0.00 15 ARG A C 15
ATOM 22339 O O . ARG A 1 15 ? 36.669 -18.909 -17.476 1.00 0.00 15 ARG A O 15
ATOM 22360 N N . GLU A 1 16 ? 36.809 -19.318 -19.685 1.00 0.00 16 GLU A N 15
ATOM 22361 C CA . GLU A 1 16 ? 37.895 -20.282 -19.548 1.00 0.00 16 GLU A CA 15
ATOM 22362 C C . GLU A 1 16 ? 39.191 -19.588 -19.139 1.00 0.00 16 GLU A C 15
ATOM 22363 O O . GLU A 1 16 ? 40.071 -20.201 -18.535 1.00 0.00 16 GLU A O 15
ATOM 22375 N N . ASP A 1 17 ? 39.300 -18.307 -19.474 1.00 0.00 17 ASP A N 15
ATOM 22376 C CA . ASP A 1 17 ? 40.487 -17.529 -19.142 1.00 0.00 17 ASP A CA 15
ATOM 22377 C C . ASP A 1 17 ? 40.717 -17.505 -17.634 1.00 0.00 17 ASP A C 15
ATOM 22378 O O . ASP A 1 17 ? 41.845 -17.335 -17.171 1.00 0.00 17 ASP A O 15
ATOM 22387 N N . MET A 1 18 ? 39.641 -17.676 -16.873 1.00 0.00 18 MET A N 15
ATOM 22388 C CA . MET A 1 18 ? 39.726 -17.674 -15.417 1.00 0.00 18 MET A CA 15
ATOM 22389 C C . MET A 1 18 ? 39.367 -19.044 -14.850 1.00 0.00 18 MET A C 15
ATOM 22390 O O . MET A 1 18 ? 39.791 -19.402 -13.752 1.00 0.00 18 MET A O 15
ATOM 22404 N N . GLY A 1 19 ? 38.584 -19.807 -15.607 1.00 0.00 19 GLY A N 15
ATOM 22405 C CA . GLY A 1 19 ? 38.181 -21.128 -15.162 1.00 0.00 19 GLY A CA 15
ATOM 22406 C C . GLY A 1 19 ? 36.875 -21.108 -14.394 1.00 0.00 19 GLY A C 15
ATOM 22407 O O . GLY A 1 19 ? 36.566 -22.045 -13.656 1.00 0.00 19 GLY A O 15
ATOM 22411 N N . LEU A 1 20 ? 36.106 -20.039 -14.566 1.00 0.00 20 LEU A N 15
ATOM 22412 C CA . LEU A 1 20 ? 34.825 -19.900 -13.881 1.00 0.00 20 LEU A CA 15
ATOM 22413 C C . LEU A 1 20 ? 33.725 -19.501 -14.860 1.00 0.00 20 LEU A C 15
ATOM 22414 O O . LEU A 1 20 ? 33.997 -19.168 -16.013 1.00 0.00 20 LEU A O 15
ATOM 22430 N N . ASN A 1 21 ? 32.482 -19.536 -14.391 1.00 0.00 21 ASN A N 15
ATOM 22431 C CA . ASN A 1 21 ? 31.340 -19.176 -15.225 1.00 0.00 21 ASN A CA 15
ATOM 22432 C C . ASN A 1 21 ? 30.685 -17.892 -14.726 1.00 0.00 21 ASN A C 15
ATOM 22433 O O . ASN A 1 21 ? 30.671 -17.615 -13.526 1.00 0.00 21 ASN A O 15
ATOM 22444 N N . TYR A 1 22 ? 30.144 -17.111 -15.654 1.00 0.00 22 TYR A N 15
ATOM 22445 C CA . TYR A 1 22 ? 29.489 -15.855 -15.309 1.00 0.00 22 TYR A CA 15
ATOM 22446 C C . TYR A 1 22 ? 28.066 -15.814 -15.859 1.00 0.00 22 TYR A C 15
ATOM 22447 O O . TYR A 1 22 ? 27.731 -16.530 -16.803 1.00 0.00 22 TYR A O 15
ATOM 22465 N N . VAL A 1 23 ? 27.232 -14.969 -15.261 1.00 0.00 23 VAL A N 15
ATOM 22466 C CA . VAL A 1 23 ? 25.846 -14.831 -15.690 1.00 0.00 23 VAL A CA 15
ATOM 22467 C C . VAL A 1 23 ? 25.314 -13.434 -15.390 1.00 0.00 23 VAL A C 15
ATOM 22468 O O . VAL A 1 23 ? 25.525 -12.899 -14.302 1.00 0.00 23 VAL A O 15
ATOM 22481 N N . ARG A 1 24 ? 24.621 -12.849 -16.362 1.00 0.00 24 ARG A N 15
ATOM 22482 C CA . ARG A 1 24 ? 24.059 -11.514 -16.203 1.00 0.00 24 ARG A CA 15
ATOM 22483 C C . ARG A 1 24 ? 22.581 -11.587 -15.831 1.00 0.00 24 ARG A C 15
ATOM 22484 O O . ARG A 1 24 ? 21.795 -12.261 -16.498 1.00 0.00 24 ARG A O 15
ATOM 22505 N N . TYR A 1 25 ? 22.209 -10.890 -14.763 1.00 0.00 25 TYR A N 15
ATOM 22506 C CA . TYR A 1 25 ? 20.827 -10.878 -14.301 1.00 0.00 25 TYR A CA 15
ATOM 22507 C C . TYR A 1 25 ? 20.146 -9.559 -14.653 1.00 0.00 25 TYR A C 15
ATOM 22508 O O . TYR A 1 25 ? 20.796 -8.517 -14.744 1.00 0.00 25 TYR A O 15
ATOM 22526 N N . ARG A 1 26 ? 18.833 -9.612 -14.848 1.00 0.00 26 ARG A N 15
ATOM 22527 C CA . ARG A 1 26 ? 18.062 -8.422 -15.190 1.00 0.00 26 ARG A CA 15
ATOM 22528 C C . ARG A 1 26 ? 17.181 -7.991 -14.022 1.00 0.00 26 ARG A C 15
ATOM 22529 O O . ARG A 1 26 ? 16.243 -8.694 -13.645 1.00 0.00 26 ARG A O 15
ATOM 22550 N N . VAL A 1 27 ? 17.488 -6.830 -13.452 1.00 0.00 27 VAL A N 15
ATOM 22551 C CA . VAL A 1 27 ? 16.724 -6.304 -12.327 1.00 0.00 27 VAL A CA 15
ATOM 22552 C C . VAL A 1 27 ? 16.155 -4.926 -12.645 1.00 0.00 27 VAL A C 15
ATOM 22553 O O . VAL A 1 27 ? 16.898 -3.991 -12.945 1.00 0.00 27 VAL A O 15
ATOM 22566 N N . SER A 1 28 ? 14.833 -4.807 -12.577 1.00 0.00 28 SER A N 15
ATOM 22567 C CA . SER A 1 28 ? 14.163 -3.544 -12.861 1.00 0.00 28 SER A CA 15
ATOM 22568 C C . SER A 1 28 ? 13.382 -3.057 -11.644 1.00 0.00 28 SER A C 15
ATOM 22569 O O . SER A 1 28 ? 12.685 -3.831 -10.990 1.00 0.00 28 SER A O 15
ATOM 22577 N N . GLY A 1 29 ? 13.505 -1.767 -11.346 1.00 0.00 29 GLY A N 15
ATOM 22578 C CA . GLY A 1 29 ? 12.806 -1.198 -10.209 1.00 0.00 29 GLY A CA 15
ATOM 22579 C C . GLY A 1 29 ? 13.722 -0.394 -9.308 1.00 0.00 29 GLY A C 15
ATOM 22580 O O . GLY A 1 29 ? 13.353 0.683 -8.838 1.00 0.00 29 GLY A O 15
ATOM 22584 N N . LEU A 1 30 ? 14.919 -0.917 -9.066 1.00 0.00 30 LEU A N 15
ATOM 22585 C CA . LEU A 1 30 ? 15.891 -0.242 -8.213 1.00 0.00 30 LEU A CA 15
ATOM 22586 C C . LEU A 1 30 ? 16.147 1.181 -8.701 1.00 0.00 30 LEU A C 15
ATOM 22587 O O . LEU A 1 30 ? 15.664 1.581 -9.761 1.00 0.00 30 LEU A O 15
ATOM 22603 N N . ASP A 1 31 ? 16.910 1.939 -7.922 1.00 0.00 31 ASP A N 15
ATOM 22604 C CA . ASP A 1 31 ? 17.233 3.317 -8.276 1.00 0.00 31 ASP A CA 15
ATOM 22605 C C . ASP A 1 31 ? 18.738 3.493 -8.454 1.00 0.00 31 ASP A C 15
ATOM 22606 O O . ASP A 1 31 ? 19.522 2.617 -8.090 1.00 0.00 31 ASP A O 15
ATOM 22615 N N . GLU A 1 32 ? 19.133 4.631 -9.016 1.00 0.00 32 GLU A N 15
ATOM 22616 C CA . GLU A 1 32 ? 20.544 4.920 -9.243 1.00 0.00 32 GLU A CA 15
ATOM 22617 C C . GLU A 1 32 ? 21.308 4.974 -7.923 1.00 0.00 32 GLU A C 15
ATOM 22618 O O . GLU A 1 32 ? 22.419 4.457 -7.817 1.00 0.00 32 GLU A O 15
ATOM 22630 N N . GLU A 1 33 ? 20.703 5.605 -6.921 1.00 0.00 33 GLU A N 15
ATOM 22631 C CA . GLU A 1 33 ? 21.327 5.727 -5.609 1.00 0.00 33 GLU A CA 15
ATOM 22632 C C . GLU A 1 33 ? 21.262 4.405 -4.850 1.00 0.00 33 GLU A C 15
ATOM 22633 O O . GLU A 1 33 ? 22.251 3.964 -4.262 1.00 0.00 33 GLU A O 15
ATOM 22645 N N . LEU A 1 34 ? 20.092 3.777 -4.867 1.00 0.00 34 LEU A N 15
ATOM 22646 C CA . LEU A 1 34 ? 19.896 2.505 -4.180 1.00 0.00 34 LEU A CA 15
ATOM 22647 C C . LEU A 1 34 ? 20.901 1.465 -4.663 1.00 0.00 34 LEU A C 15
ATOM 22648 O O . LEU A 1 34 ? 21.445 0.695 -3.871 1.00 0.00 34 LEU A O 15
ATOM 22664 N N . THR A 1 35 ? 21.145 1.448 -5.970 1.00 0.00 35 THR A N 15
ATOM 22665 C CA . THR A 1 35 ? 22.085 0.503 -6.560 1.00 0.00 35 THR A CA 15
ATOM 22666 C C . THR A 1 35 ? 23.437 0.561 -5.857 1.00 0.00 35 THR A C 15
ATOM 22667 O O . THR A 1 35 ? 24.067 -0.468 -5.620 1.00 0.00 35 THR A O 15
ATOM 22678 N N . GLU A 1 36 ? 23.874 1.772 -5.525 1.00 0.00 36 GLU A N 15
ATOM 22679 C CA . GLU A 1 36 ? 25.152 1.962 -4.848 1.00 0.00 36 GLU A CA 15
ATOM 22680 C C . GLU A 1 36 ? 25.173 1.231 -3.509 1.00 0.00 36 GLU A C 15
ATOM 22681 O O . GLU A 1 36 ? 26.233 0.850 -3.013 1.00 0.00 36 GLU A O 15
ATOM 22693 N N . LYS A 1 37 ? 23.993 1.040 -2.928 1.00 0.00 37 LYS A N 15
ATOM 22694 C CA . LYS A 1 37 ? 23.873 0.354 -1.647 1.00 0.00 37 LYS A CA 15
ATOM 22695 C C . LYS A 1 37 ? 24.136 -1.140 -1.802 1.00 0.00 37 LYS A C 15
ATOM 22696 O O . LYS A 1 37 ? 24.985 -1.707 -1.113 1.00 0.00 37 LYS A O 15
ATOM 22715 N N . LEU A 1 38 ? 23.403 -1.773 -2.712 1.00 0.00 38 LEU A N 15
ATOM 22716 C CA . LEU A 1 38 ? 23.558 -3.202 -2.960 1.00 0.00 38 LEU A CA 15
ATOM 22717 C C . LEU A 1 38 ? 24.938 -3.509 -3.533 1.00 0.00 38 LEU A C 15
ATOM 22718 O O . LEU A 1 38 ? 25.634 -4.406 -3.056 1.00 0.00 38 LEU A O 15
ATOM 22734 N N . ILE A 1 39 ? 25.327 -2.759 -4.558 1.00 0.00 39 ILE A N 15
ATOM 22735 C CA . ILE A 1 39 ? 26.625 -2.949 -5.194 1.00 0.00 39 ILE A CA 15
ATOM 22736 C C . ILE A 1 39 ? 27.754 -2.873 -4.173 1.00 0.00 39 ILE A C 15
ATOM 22737 O O . ILE A 1 39 ? 28.809 -3.480 -4.353 1.00 0.00 39 ILE A O 15
ATOM 22753 N N . GLU A 1 40 ? 27.524 -2.124 -3.098 1.00 0.00 40 GLU A N 15
ATOM 22754 C CA . GLU A 1 40 ? 28.522 -1.970 -2.047 1.00 0.00 40 GLU A CA 15
ATOM 22755 C C . GLU A 1 40 ? 28.555 -3.199 -1.143 1.00 0.00 40 GLU A C 15
ATOM 22756 O O . GLU A 1 40 ? 29.580 -3.508 -0.535 1.00 0.00 40 GLU A O 15
ATOM 22768 N N . ARG A 1 41 ? 27.426 -3.895 -1.060 1.00 0.00 41 ARG A N 15
ATOM 22769 C CA . ARG A 1 41 ? 27.323 -5.089 -0.230 1.00 0.00 41 ARG A CA 15
ATOM 22770 C C . ARG A 1 41 ? 27.585 -6.347 -1.052 1.00 0.00 41 ARG A C 15
ATOM 22771 O O . ARG A 1 41 ? 27.873 -7.412 -0.503 1.00 0.00 41 ARG A O 15
ATOM 22792 N N . LEU A 1 42 ? 27.482 -6.218 -2.370 1.00 0.00 42 LEU A N 15
ATOM 22793 C CA . LEU A 1 42 ? 27.707 -7.345 -3.269 1.00 0.00 42 LEU A CA 15
ATOM 22794 C C . LEU A 1 42 ? 29.067 -7.235 -3.950 1.00 0.00 42 LEU A C 15
ATOM 22795 O O . LEU A 1 42 ? 29.618 -8.230 -4.421 1.00 0.00 42 LEU A O 15
ATOM 22811 N N . ASP A 1 43 ? 29.604 -6.021 -3.995 1.00 0.00 43 ASP A N 15
ATOM 22812 C CA . ASP A 1 43 ? 30.902 -5.782 -4.615 1.00 0.00 43 ASP A CA 15
ATOM 22813 C C . ASP A 1 43 ? 30.927 -6.311 -6.045 1.00 0.00 43 ASP A C 15
ATOM 22814 O O . ASP A 1 43 ? 31.983 -6.668 -6.566 1.00 0.00 43 ASP A O 15
ATOM 22823 N N . GLU A 1 44 ? 29.757 -6.358 -6.674 1.00 0.00 44 GLU A N 15
ATOM 22824 C CA . GLU A 1 44 ? 29.646 -6.845 -8.044 1.00 0.00 44 GLU A CA 15
ATOM 22825 C C . GLU A 1 44 ? 29.630 -5.685 -9.035 1.00 0.00 44 GLU A C 15
ATOM 22826 O O . GLU A 1 44 ? 29.793 -4.526 -8.652 1.00 0.00 44 GLU A O 15
ATOM 22838 N N . ASP A 1 45 ? 29.434 -6.005 -10.309 1.00 0.00 45 ASP A N 15
ATOM 22839 C CA . ASP A 1 45 ? 29.396 -4.990 -11.355 1.00 0.00 45 ASP A CA 15
ATOM 22840 C C . ASP A 1 45 ? 27.958 -4.671 -11.752 1.00 0.00 45 ASP A C 15
ATOM 22841 O O . ASP A 1 45 ? 27.318 -5.434 -12.476 1.00 0.00 45 ASP A O 15
ATOM 22850 N N . THR A 1 46 ? 27.455 -3.538 -11.271 1.00 0.00 46 THR A N 15
ATOM 22851 C CA . THR A 1 46 ? 26.092 -3.119 -11.573 1.00 0.00 46 THR A CA 15
ATOM 22852 C C . THR A 1 46 ? 26.081 -1.917 -12.511 1.00 0.00 46 THR A C 15
ATOM 22853 O O . THR A 1 46 ? 26.918 -1.023 -12.397 1.00 0.00 46 THR A O 15
ATOM 22864 N N . GLU A 1 47 ? 25.128 -1.904 -13.437 1.00 0.00 47 GLU A N 15
ATOM 22865 C CA . GLU A 1 47 ? 25.010 -0.811 -14.395 1.00 0.00 47 GLU A CA 15
ATOM 22866 C C . GLU A 1 47 ? 23.569 -0.661 -14.874 1.00 0.00 47 GLU A C 15
ATOM 22867 O O . GLU A 1 47 ? 22.864 -1.650 -15.074 1.00 0.00 47 GLU A O 15
ATOM 22879 N N . ARG A 1 48 ? 23.139 0.583 -15.057 1.00 0.00 48 ARG A N 15
ATOM 22880 C CA . ARG A 1 48 ? 21.782 0.864 -15.511 1.00 0.00 48 ARG A CA 15
ATOM 22881 C C . ARG A 1 48 ? 21.697 0.812 -17.034 1.00 0.00 48 ARG A C 15
ATOM 22882 O O . ARG A 1 48 ? 22.463 1.477 -17.731 1.00 0.00 48 ARG A O 15
ATOM 22903 N N . ASP A 1 49 ? 20.761 0.018 -17.542 1.00 0.00 49 ASP A N 15
ATOM 22904 C CA . ASP A 1 49 ? 20.575 -0.120 -18.982 1.00 0.00 49 ASP A CA 15
ATOM 22905 C C . ASP A 1 49 ? 19.092 -0.132 -19.339 1.00 0.00 49 ASP A C 15
ATOM 22906 O O . ASP A 1 49 ? 18.416 -1.151 -19.196 1.00 0.00 49 ASP A O 15
ATOM 22915 N N . ASP A 1 50 ? 18.592 1.008 -19.804 1.00 0.00 50 ASP A N 15
ATOM 22916 C CA . ASP A 1 50 ? 17.189 1.130 -20.182 1.00 0.00 50 ASP A CA 15
ATOM 22917 C C . ASP A 1 50 ? 16.280 0.925 -18.974 1.00 0.00 50 ASP A C 15
ATOM 22918 O O . ASP A 1 50 ? 15.117 0.552 -19.115 1.00 0.00 50 ASP A O 15
ATOM 22927 N N . GLY A 1 51 ? 16.822 1.172 -17.784 1.00 0.00 51 GLY A N 15
ATOM 22928 C CA . GLY A 1 51 ? 16.047 1.008 -16.568 1.00 0.00 51 GLY A CA 15
ATOM 22929 C C . GLY A 1 51 ? 16.359 -0.291 -15.852 1.00 0.00 51 GLY A C 15
ATOM 22930 O O . GLY A 1 51 ? 16.079 -0.434 -14.662 1.00 0.00 51 GLY A O 15
ATOM 22934 N N . ASP A 1 52 ? 16.939 -1.240 -16.578 1.00 0.00 52 ASP A N 15
ATOM 22935 C CA . ASP A 1 52 ? 17.289 -2.534 -16.005 1.00 0.00 52 ASP A CA 15
ATOM 22936 C C . ASP A 1 52 ? 18.670 -2.486 -15.357 1.00 0.00 52 ASP A C 15
ATOM 22937 O O . ASP A 1 52 ? 19.409 -1.514 -15.517 1.00 0.00 52 ASP A O 15
ATOM 22946 N N . LEU A 1 53 ? 19.012 -3.541 -14.626 1.00 0.00 53 LEU A N 15
ATOM 22947 C CA . LEU A 1 53 ? 20.304 -3.619 -13.953 1.00 0.00 53 LEU A CA 15
ATOM 22948 C C . LEU A 1 53 ? 21.030 -4.910 -14.317 1.00 0.00 53 LEU A C 15
ATOM 22949 O O . LEU A 1 53 ? 20.450 -5.995 -14.268 1.00 0.00 53 LEU A O 15
ATOM 22965 N N . ILE A 1 54 ? 22.302 -4.785 -14.679 1.00 0.00 54 ILE A N 15
ATOM 22966 C CA . ILE A 1 54 ? 23.108 -5.942 -15.048 1.00 0.00 54 ILE A CA 15
ATOM 22967 C C . ILE A 1 54 ? 23.972 -6.405 -13.879 1.00 0.00 54 ILE A C 15
ATOM 22968 O O . ILE A 1 54 ? 24.787 -5.644 -13.357 1.00 0.00 54 ILE A O 15
ATOM 22984 N N . ILE A 1 55 ? 23.789 -7.658 -13.476 1.00 0.00 55 ILE A N 15
ATOM 22985 C CA . ILE A 1 55 ? 24.554 -8.223 -12.371 1.00 0.00 55 ILE A CA 15
ATOM 22986 C C . ILE A 1 55 ? 25.336 -9.454 -12.817 1.00 0.00 55 ILE A C 15
ATOM 22987 O O . ILE A 1 55 ? 24.754 -10.470 -13.197 1.00 0.00 55 ILE A O 15
ATOM 23003 N N . THR A 1 56 ? 26.661 -9.356 -12.767 1.00 0.00 56 THR A N 15
ATOM 23004 C CA . THR A 1 56 ? 27.524 -10.461 -13.165 1.00 0.00 56 THR A CA 15
ATOM 23005 C C . THR A 1 56 ? 28.293 -11.016 -11.971 1.00 0.00 56 THR A C 15
ATOM 23006 O O . THR A 1 56 ? 29.086 -10.309 -11.348 1.00 0.00 56 THR A O 15
ATOM 23017 N N . VAL A 1 57 ? 28.055 -12.285 -11.658 1.00 0.00 57 VAL A N 15
ATOM 23018 C CA . VAL A 1 57 ? 28.727 -12.936 -10.539 1.00 0.00 57 VAL A CA 15
ATOM 23019 C C . VAL A 1 57 ? 29.319 -14.277 -10.958 1.00 0.00 57 VAL A C 15
ATOM 23020 O O . VAL A 1 57 ? 28.592 -15.202 -11.320 1.00 0.00 57 VAL A O 15
ATOM 23033 N N . PHE A 1 58 ? 30.643 -14.375 -10.905 1.00 0.00 58 PHE A N 15
ATOM 23034 C CA . PHE A 1 58 ? 31.334 -15.604 -11.280 1.00 0.00 58 PHE A CA 15
ATOM 23035 C C . PHE A 1 58 ? 32.154 -16.144 -10.112 1.00 0.00 58 PHE A C 15
ATOM 23036 O O . PHE A 1 58 ? 32.696 -15.380 -9.313 1.00 0.00 58 PHE A O 15
ATOM 23053 N N . TYR A 1 59 ? 32.240 -17.466 -10.019 1.00 0.00 59 TYR A N 15
ATOM 23054 C CA . TYR A 1 59 ? 32.990 -18.110 -8.948 1.00 0.00 59 TYR A CA 15
ATOM 23055 C C . TYR A 1 59 ? 33.695 -19.365 -9.455 1.00 0.00 59 TYR A C 15
ATOM 23056 O O . TYR A 1 59 ? 33.124 -20.147 -10.213 1.00 0.00 59 TYR A O 15
ATOM 23074 N N . GLU A 1 60 ? 34.941 -19.549 -9.028 1.00 0.00 60 GLU A N 15
ATOM 23075 C CA . GLU A 1 60 ? 35.725 -20.708 -9.439 1.00 0.00 60 GLU A CA 15
ATOM 23076 C C . GLU A 1 60 ? 35.587 -21.843 -8.429 1.00 0.00 60 GLU A C 15
ATOM 23077 O O . GLU A 1 60 ? 34.827 -21.742 -7.466 1.00 0.00 60 GLU A O 15
ATOM 23089 N N . ARG A 1 61 ? 36.327 -22.923 -8.657 1.00 0.00 61 ARG A N 15
ATOM 23090 C CA . ARG A 1 61 ? 36.286 -24.079 -7.769 1.00 0.00 61 ARG A CA 15
ATOM 23091 C C . ARG A 1 61 ? 36.330 -23.643 -6.307 1.00 0.00 61 ARG A C 15
ATOM 23092 O O . ARG A 1 61 ? 35.668 -24.232 -5.454 1.00 0.00 61 ARG A O 15
ATOM 23113 N N . GLU A 1 62 ? 37.115 -22.607 -6.027 1.00 0.00 62 GLU A N 15
ATOM 23114 C CA . GLU A 1 62 ? 37.245 -22.094 -4.668 1.00 0.00 62 GLU A CA 15
ATOM 23115 C C . GLU A 1 62 ? 35.874 -21.851 -4.044 1.00 0.00 62 GLU A C 15
ATOM 23116 O O . GLU A 1 62 ? 35.669 -22.094 -2.855 1.00 0.00 62 GLU A O 15
ATOM 23128 N N . TYR A 1 63 ? 34.939 -21.370 -4.855 1.00 0.00 63 TYR A N 15
ATOM 23129 C CA . TYR A 1 63 ? 33.587 -21.091 -4.383 1.00 0.00 63 TYR A CA 15
ATOM 23130 C C . TYR A 1 63 ? 32.564 -21.947 -5.124 1.00 0.00 63 TYR A C 15
ATOM 23131 O O . TYR A 1 63 ? 31.361 -21.696 -5.054 1.00 0.00 63 TYR A O 15
ATOM 23149 N N . PHE A 1 64 ? 33.052 -22.958 -5.834 1.00 0.00 64 PHE A N 15
ATOM 23150 C CA . PHE A 1 64 ? 32.181 -23.852 -6.589 1.00 0.00 64 PHE A CA 15
ATOM 23151 C C . PHE A 1 64 ? 31.471 -23.100 -7.710 1.00 0.00 64 PHE A C 15
ATOM 23152 O O . PHE A 1 64 ? 30.499 -22.377 -7.489 1.00 0.00 64 PHE A O 15
ATOM 23169 N N . PRO A 1 65 ? 31.966 -23.274 -8.945 1.00 0.00 65 PRO A N 15
ATOM 23170 C CA . PRO A 1 65 ? 31.394 -22.620 -10.126 1.00 0.00 65 PRO A CA 15
ATOM 23171 C C . PRO A 1 65 ? 30.024 -23.180 -10.491 1.00 0.00 65 PRO A C 15
ATOM 23172 O O . PRO A 1 65 ? 29.706 -24.326 -10.176 1.00 0.00 65 PRO A O 15
ATOM 23183 N N . PHE A 1 66 ? 29.215 -22.363 -11.158 1.00 0.00 66 PHE A N 15
ATOM 23184 C CA . PHE A 1 66 ? 27.878 -22.776 -11.567 1.00 0.00 66 PHE A CA 15
ATOM 23185 C C . PHE A 1 66 ? 27.926 -23.556 -12.878 1.00 0.00 66 PHE A C 15
ATOM 23186 O O . PHE A 1 66 ? 28.062 -22.974 -13.953 1.00 0.00 66 PHE A O 15
ATOM 23203 N N . GLY A 1 67 ? 27.814 -24.877 -12.778 1.00 0.00 67 GLY A N 15
ATOM 23204 C CA . GLY A 1 67 ? 27.847 -25.715 -13.962 1.00 0.00 67 GLY A CA 15
ATOM 23205 C C . GLY A 1 67 ? 27.383 -27.131 -13.684 1.00 0.00 67 GLY A C 15
ATOM 23206 O O . GLY A 1 67 ? 28.192 -28.057 -13.630 1.00 0.00 67 GLY A O 15
ATOM 23210 N N . SER A 1 68 ? 26.077 -27.300 -13.504 1.00 0.00 68 SER A N 15
ATOM 23211 C CA . SER A 1 68 ? 25.507 -28.612 -13.224 1.00 0.00 68 SER A CA 15
ATOM 23212 C C . SER A 1 68 ? 24.334 -28.905 -14.154 1.00 0.00 68 SER A C 15
ATOM 23213 O O . SER A 1 68 ? 23.394 -29.607 -13.782 1.00 0.00 68 SER A O 15
ATOM 23221 N N . GLU A 1 69 ? 24.397 -28.361 -15.365 1.00 0.00 69 GLU A N 15
ATOM 23222 C CA . GLU A 1 69 ? 23.339 -28.563 -16.349 1.00 0.00 69 GLU A CA 15
ATOM 23223 C C . GLU A 1 69 ? 23.270 -30.025 -16.780 1.00 0.00 69 GLU A C 15
ATOM 23224 O O . GLU A 1 69 ? 22.236 -30.494 -17.256 1.00 0.00 69 GLU A O 15
ATOM 23236 N N . GLU A 1 70 ? 24.378 -30.739 -16.611 1.00 0.00 70 GLU A N 15
ATOM 23237 C CA . GLU A 1 70 ? 24.444 -32.147 -16.985 1.00 0.00 70 GLU A CA 15
ATOM 23238 C C . GLU A 1 70 ? 23.331 -32.942 -16.308 1.00 0.00 70 GLU A C 15
ATOM 23239 O O . GLU A 1 70 ? 22.917 -33.992 -16.798 1.00 0.00 70 GLU A O 15
ATOM 23251 N N . SER A 1 71 ? 22.852 -32.433 -15.177 1.00 0.00 71 SER A N 15
ATOM 23252 C CA . SER A 1 71 ? 21.790 -33.096 -14.429 1.00 0.00 71 SER A CA 15
ATOM 23253 C C . SER A 1 71 ? 20.468 -33.029 -15.187 1.00 0.00 71 SER A C 15
ATOM 23254 O O . SER A 1 71 ? 19.860 -34.056 -15.491 1.00 0.00 71 SER A O 15
ATOM 23262 N N . LYS A 1 72 ? 20.028 -31.813 -15.491 1.00 0.00 72 LYS A N 15
ATOM 23263 C CA . LYS A 1 72 ? 18.779 -31.609 -16.215 1.00 0.00 72 LYS A CA 15
ATOM 23264 C C . LYS A 1 72 ? 18.928 -32.005 -17.680 1.00 0.00 72 LYS A C 15
ATOM 23265 O O . LYS A 1 72 ? 17.943 -32.299 -18.357 1.00 0.00 72 LYS A O 15
ATOM 23284 N N . VAL A 1 73 ? 20.167 -32.013 -18.163 1.00 0.00 73 VAL A N 15
ATOM 23285 C CA . VAL A 1 73 ? 20.445 -32.377 -19.547 1.00 0.00 73 VAL A CA 15
ATOM 23286 C C . VAL A 1 73 ? 19.872 -31.344 -20.512 1.00 0.00 73 VAL A C 15
ATOM 23287 O O . VAL A 1 73 ? 19.247 -31.693 -21.514 1.00 0.00 73 VAL A O 15
ATOM 23300 N N . LYS A 1 74 ? 20.089 -30.070 -20.204 1.00 0.00 74 LYS A N 15
ATOM 23301 C CA . LYS A 1 74 ? 19.597 -28.985 -21.044 1.00 0.00 74 LYS A CA 15
ATOM 23302 C C . LYS A 1 74 ? 19.992 -27.629 -20.467 1.00 0.00 74 LYS A C 15
ATOM 23303 O O . LYS A 1 74 ? 20.442 -27.537 -19.326 1.00 0.00 74 LYS A O 15
ATOM 23322 N N . MET A 1 75 ? 19.820 -26.579 -21.264 1.00 0.00 75 MET A N 15
ATOM 23323 C CA . MET A 1 75 ? 20.156 -25.228 -20.831 1.00 0.00 75 MET A CA 15
ATOM 23324 C C . MET A 1 75 ? 19.189 -24.746 -19.754 1.00 0.00 75 MET A C 15
ATOM 23325 O O . MET A 1 75 ? 19.531 -23.891 -18.937 1.00 0.00 75 MET A O 15
ATOM 23339 N N . ALA A 1 76 ? 17.980 -25.298 -19.761 1.00 0.00 76 ALA A N 15
ATOM 23340 C CA . ALA A 1 76 ? 16.965 -24.925 -18.784 1.00 0.00 76 ALA A CA 15
ATOM 23341 C C . ALA A 1 76 ? 17.519 -24.988 -17.365 1.00 0.00 76 ALA A C 15
ATOM 23342 O O . ALA A 1 76 ? 17.083 -24.245 -16.484 1.00 0.00 76 ALA A O 15
ATOM 23349 N N . ASP A 1 77 ? 18.480 -25.879 -17.149 1.00 0.00 77 ASP A N 15
ATOM 23350 C CA . ASP A 1 77 ? 19.094 -26.038 -15.836 1.00 0.00 77 ASP A CA 15
ATOM 23351 C C . ASP A 1 77 ? 19.837 -24.771 -15.426 1.00 0.00 77 ASP A C 15
ATOM 23352 O O . ASP A 1 77 ? 19.765 -24.341 -14.274 1.00 0.00 77 ASP A O 15
ATOM 23361 N N . PHE A 1 78 ? 20.552 -24.177 -16.376 1.00 0.00 78 PHE A N 15
ATOM 23362 C CA . PHE A 1 78 ? 21.311 -22.959 -16.113 1.00 0.00 78 PHE A CA 15
ATOM 23363 C C . PHE A 1 78 ? 20.381 -21.810 -15.735 1.00 0.00 78 PHE A C 15
ATOM 23364 O O . PHE A 1 78 ? 20.569 -21.159 -14.706 1.00 0.00 78 PHE A O 15
ATOM 23381 N N . ILE A 1 79 ? 19.380 -21.567 -16.573 1.00 0.00 79 ILE A N 15
ATOM 23382 C CA . ILE A 1 79 ? 18.420 -20.497 -16.327 1.00 0.00 79 ILE A CA 15
ATOM 23383 C C . ILE A 1 79 ? 17.591 -20.779 -15.079 1.00 0.00 79 ILE A C 15
ATOM 23384 O O . ILE A 1 79 ? 17.236 -19.863 -14.337 1.00 0.00 79 ILE A O 15
ATOM 23400 N N . ALA A 1 80 ? 17.288 -22.053 -14.851 1.00 0.00 80 ALA A N 15
ATOM 23401 C CA . ALA A 1 80 ? 16.504 -22.456 -13.691 1.00 0.00 80 ALA A CA 15
ATOM 23402 C C . ALA A 1 80 ? 17.315 -22.322 -12.407 1.00 0.00 80 ALA A C 15
ATOM 23403 O O . ALA A 1 80 ? 16.791 -21.913 -11.370 1.00 0.00 80 ALA A O 15
ATOM 23410 N N . ARG A 1 81 ? 18.596 -22.669 -12.482 1.00 0.00 81 ARG A N 15
ATOM 23411 C CA . ARG A 1 81 ? 19.479 -22.589 -11.325 1.00 0.00 81 ARG A CA 15
ATOM 23412 C C . ARG A 1 81 ? 19.810 -21.136 -10.993 1.00 0.00 81 ARG A C 15
ATOM 23413 O O . ARG A 1 81 ? 19.921 -20.767 -9.825 1.00 0.00 81 ARG A O 15
ATOM 23434 N N . GLU A 1 82 ? 19.967 -20.319 -12.030 1.00 0.00 82 GLU A N 15
ATOM 23435 C CA . GLU A 1 82 ? 20.287 -18.908 -11.848 1.00 0.00 82 GLU A CA 15
ATOM 23436 C C . GLU A 1 82 ? 19.062 -18.129 -11.378 1.00 0.00 82 GLU A C 15
ATOM 23437 O O . GLU A 1 82 ? 19.131 -17.367 -10.415 1.00 0.00 82 GLU A O 15
ATOM 23449 N N . GLU A 1 83 ? 17.943 -18.326 -12.068 1.00 0.00 83 GLU A N 15
ATOM 23450 C CA . GLU A 1 83 ? 16.703 -17.640 -11.722 1.00 0.00 83 GLU A CA 15
ATOM 23451 C C . GLU A 1 83 ? 16.355 -17.854 -10.252 1.00 0.00 83 GLU A C 15
ATOM 23452 O O . GLU A 1 83 ? 16.132 -16.897 -9.510 1.00 0.00 83 GLU A O 15
ATOM 23464 N N . ILE A 1 84 ? 16.310 -19.116 -9.838 1.00 0.00 84 ILE A N 15
ATOM 23465 C CA . ILE A 1 84 ? 15.989 -19.456 -8.458 1.00 0.00 84 ILE A CA 15
ATOM 23466 C C . ILE A 1 84 ? 17.084 -18.984 -7.507 1.00 0.00 84 ILE A C 15
ATOM 23467 O O . ILE A 1 84 ? 16.815 -18.651 -6.353 1.00 0.00 84 ILE A O 15
ATOM 23483 N N . GLU A 1 85 ? 18.317 -18.955 -8.001 1.00 0.00 85 GLU A N 15
ATOM 23484 C CA . GLU A 1 85 ? 19.453 -18.522 -7.195 1.00 0.00 85 GLU A CA 15
ATOM 23485 C C . GLU A 1 85 ? 19.263 -17.086 -6.715 1.00 0.00 85 GLU A C 15
ATOM 23486 O O . GLU A 1 85 ? 19.471 -16.779 -5.542 1.00 0.00 85 GLU A O 15
ATOM 23498 N N . MET A 1 86 ? 18.867 -16.209 -7.633 1.00 0.00 86 MET A N 15
ATOM 23499 C CA . MET A 1 86 ? 18.648 -14.805 -7.304 1.00 0.00 86 MET A CA 15
ATOM 23500 C C . MET A 1 86 ? 17.320 -14.617 -6.579 1.00 0.00 86 MET A C 15
ATOM 23501 O O . MET A 1 86 ? 17.249 -13.927 -5.563 1.00 0.00 86 MET A O 15
ATOM 23515 N N . MET A 1 87 ? 16.269 -15.235 -7.108 1.00 0.00 87 MET A N 15
ATOM 23516 C CA . MET A 1 87 ? 14.943 -15.136 -6.510 1.00 0.00 87 MET A CA 15
ATOM 23517 C C . MET A 1 87 ? 14.964 -15.608 -5.059 1.00 0.00 87 MET A C 15
ATOM 23518 O O . MET A 1 87 ? 14.379 -14.974 -4.181 1.00 0.00 87 MET A O 15
ATOM 23532 N N . VAL A 1 88 ? 15.643 -16.725 -4.815 1.00 0.00 88 VAL A N 15
ATOM 23533 C CA . VAL A 1 88 ? 15.741 -17.281 -3.471 1.00 0.00 88 VAL A CA 15
ATOM 23534 C C . VAL A 1 88 ? 16.694 -16.464 -2.606 1.00 0.00 88 VAL A C 15
ATOM 23535 O O . VAL A 1 88 ? 16.453 -16.265 -1.415 1.00 0.00 88 VAL A O 15
ATOM 23548 N N . PHE A 1 89 ? 17.778 -15.992 -3.213 1.00 0.00 89 PHE A N 15
ATOM 23549 C CA . PHE A 1 89 ? 18.769 -15.196 -2.499 1.00 0.00 89 PHE A CA 15
ATOM 23550 C C . PHE A 1 89 ? 18.160 -13.888 -2.001 1.00 0.00 89 PHE A C 15
ATOM 23551 O O . PHE A 1 89 ? 18.221 -13.575 -0.812 1.00 0.00 89 PHE A O 15
ATOM 23568 N N . LEU A 1 90 ? 17.575 -13.129 -2.920 1.00 0.00 90 LEU A N 15
ATOM 23569 C CA . LEU A 1 90 ? 16.955 -11.853 -2.577 1.00 0.00 90 LEU A CA 15
ATOM 23570 C C . LEU A 1 90 ? 15.820 -12.052 -1.577 1.00 0.00 90 LEU A C 15
ATOM 23571 O O . LEU A 1 90 ? 15.579 -11.202 -0.719 1.00 0.00 90 LEU A O 15
ATOM 23587 N N . SER A 1 91 ? 15.126 -13.179 -1.693 1.00 0.00 91 SER A N 15
ATOM 23588 C CA . SER A 1 91 ? 14.015 -13.489 -0.801 1.00 0.00 91 SER A CA 15
ATOM 23589 C C . SER A 1 91 ? 14.515 -13.761 0.615 1.00 0.00 91 SER A C 15
ATOM 23590 O O . SER A 1 91 ? 13.895 -13.347 1.594 1.00 0.00 91 SER A O 15
ATOM 23598 N N . SER A 1 92 ? 15.640 -14.462 0.713 1.00 0.00 92 SER A N 15
ATOM 23599 C CA . SER A 1 92 ? 16.223 -14.794 2.008 1.00 0.00 92 SER A CA 15
ATOM 23600 C C . SER A 1 92 ? 16.747 -13.542 2.705 1.00 0.00 92 SER A C 15
ATOM 23601 O O . SER A 1 92 ? 16.732 -13.449 3.933 1.00 0.00 92 SER A O 15
ATOM 23609 N N . VAL A 1 93 ? 17.211 -12.581 1.912 1.00 0.00 93 VAL A N 15
ATOM 23610 C CA . VAL A 1 93 ? 17.739 -11.334 2.452 1.00 0.00 93 VAL A CA 15
ATOM 23611 C C . VAL A 1 93 ? 16.613 -10.410 2.904 1.00 0.00 93 VAL A C 15
ATOM 23612 O O . VAL A 1 93 ? 16.726 -9.730 3.925 1.00 0.00 93 VAL A O 15
ATOM 23625 N N . LEU A 1 94 ? 15.528 -10.390 2.138 1.00 0.00 94 LEU A N 15
ATOM 23626 C CA . LEU A 1 94 ? 14.380 -9.550 2.460 1.00 0.00 94 LEU A CA 15
ATOM 23627 C C . LEU A 1 94 ? 13.548 -10.169 3.578 1.00 0.00 94 LEU A C 15
ATOM 23628 O O . LEU A 1 94 ? 13.018 -9.462 4.434 1.00 0.00 94 LEU A O 15
ATOM 23644 N N . GLU A 1 95 ? 13.441 -11.495 3.564 1.00 0.00 95 GLU A N 15
ATOM 23645 C CA . GLU A 1 95 ? 12.675 -12.209 4.579 1.00 0.00 95 GLU A CA 15
ATOM 23646 C C . GLU A 1 95 ? 13.391 -12.175 5.926 1.00 0.00 95 GLU A C 15
ATOM 23647 O O . GLU A 1 95 ? 12.760 -12.263 6.979 1.00 0.00 95 GLU A O 15
ATOM 23659 N N . ASP A 1 96 ? 14.713 -12.047 5.883 1.00 0.00 96 ASP A N 15
ATOM 23660 C CA . ASP A 1 96 ? 15.516 -12.002 7.099 1.00 0.00 96 ASP A CA 15
ATOM 23661 C C . ASP A 1 96 ? 16.675 -11.020 6.949 1.00 0.00 96 ASP A C 15
ATOM 23662 O O . ASP A 1 96 ? 17.518 -11.172 6.064 1.00 0.00 96 ASP A O 15
ATOM 23671 N N . MET A 1 1 ? 7.774 -3.142 3.146 1.00 0.00 1 MET A N 16
ATOM 23672 C CA . MET A 1 1 ? 8.091 -3.301 1.732 1.00 0.00 1 MET A CA 16
ATOM 23673 C C . MET A 1 1 ? 7.135 -4.287 1.069 1.00 0.00 1 MET A C 16
ATOM 23674 O O . MET A 1 1 ? 7.247 -5.499 1.258 1.00 0.00 1 MET A O 16
ATOM 23688 N N . VAL A 1 2 ? 6.194 -3.761 0.291 1.00 0.00 2 VAL A N 16
ATOM 23689 C CA . VAL A 1 2 ? 5.219 -4.595 -0.401 1.00 0.00 2 VAL A CA 16
ATOM 23690 C C . VAL A 1 2 ? 5.420 -4.538 -1.911 1.00 0.00 2 VAL A C 16
ATOM 23691 O O . VAL A 1 2 ? 4.456 -4.512 -2.676 1.00 0.00 2 VAL A O 16
ATOM 23704 N N . PHE A 1 3 ? 6.679 -4.520 -2.335 1.00 0.00 3 PHE A N 16
ATOM 23705 C CA . PHE A 1 3 ? 7.008 -4.466 -3.754 1.00 0.00 3 PHE A CA 16
ATOM 23706 C C . PHE A 1 3 ? 7.151 -5.870 -4.334 1.00 0.00 3 PHE A C 16
ATOM 23707 O O . PHE A 1 3 ? 7.151 -6.859 -3.600 1.00 0.00 3 PHE A O 16
ATOM 23724 N N . TYR A 1 4 ? 7.271 -5.949 -5.654 1.00 0.00 4 TYR A N 16
ATOM 23725 C CA . TYR A 1 4 ? 7.411 -7.232 -6.333 1.00 0.00 4 TYR A CA 16
ATOM 23726 C C . TYR A 1 4 ? 8.528 -7.180 -7.371 1.00 0.00 4 TYR A C 16
ATOM 23727 O O . TYR A 1 4 ? 8.296 -6.849 -8.534 1.00 0.00 4 TYR A O 16
ATOM 23745 N N . LEU A 1 5 ? 9.742 -7.509 -6.941 1.00 0.00 5 LEU A N 16
ATOM 23746 C CA . LEU A 1 5 ? 10.897 -7.501 -7.831 1.00 0.00 5 LEU A CA 16
ATOM 23747 C C . LEU A 1 5 ? 11.130 -8.883 -8.434 1.00 0.00 5 LEU A C 16
ATOM 23748 O O . LEU A 1 5 ? 10.924 -9.902 -7.775 1.00 0.00 5 LEU A O 16
ATOM 23764 N N . LYS A 1 6 ? 11.563 -8.910 -9.690 1.00 0.00 6 LYS A N 16
ATOM 23765 C CA . LYS A 1 6 ? 11.828 -10.165 -10.382 1.00 0.00 6 LYS A CA 16
ATOM 23766 C C . LYS A 1 6 ? 13.248 -10.192 -10.936 1.00 0.00 6 LYS A C 16
ATOM 23767 O O . LYS A 1 6 ? 13.720 -9.210 -11.509 1.00 0.00 6 LYS A O 16
ATOM 23786 N N . VAL A 1 7 ? 13.925 -11.323 -10.763 1.00 0.00 7 VAL A N 16
ATOM 23787 C CA . VAL A 1 7 ? 15.291 -11.478 -11.248 1.00 0.00 7 VAL A CA 16
ATOM 23788 C C . VAL A 1 7 ? 15.399 -12.644 -12.224 1.00 0.00 7 VAL A C 16
ATOM 23789 O O . VAL A 1 7 ? 15.094 -13.786 -11.880 1.00 0.00 7 VAL A O 16
ATOM 23802 N N . LYS A 1 8 ? 15.834 -12.349 -13.444 1.00 0.00 8 LYS A N 16
ATOM 23803 C CA . LYS A 1 8 ? 15.984 -13.372 -14.472 1.00 0.00 8 LYS A CA 16
ATOM 23804 C C . LYS A 1 8 ? 17.293 -13.190 -15.235 1.00 0.00 8 LYS A C 16
ATOM 23805 O O . LYS A 1 8 ? 17.810 -12.078 -15.343 1.00 0.00 8 LYS A O 16
ATOM 23824 N N . VAL A 1 9 ? 17.823 -14.289 -15.762 1.00 0.00 9 VAL A N 16
ATOM 23825 C CA . VAL A 1 9 ? 19.070 -14.249 -16.517 1.00 0.00 9 VAL A CA 16
ATOM 23826 C C . VAL A 1 9 ? 18.880 -13.545 -17.856 1.00 0.00 9 VAL A C 16
ATOM 23827 O O . VAL A 1 9 ? 17.915 -13.805 -18.574 1.00 0.00 9 VAL A O 16
ATOM 23840 N N . GLU A 1 10 ? 19.807 -12.651 -18.185 1.00 0.00 10 GLU A N 16
ATOM 23841 C CA . GLU A 1 10 ? 19.741 -11.908 -19.438 1.00 0.00 10 GLU A CA 16
ATOM 23842 C C . GLU A 1 10 ? 20.752 -12.449 -20.445 1.00 0.00 10 GLU A C 16
ATOM 23843 O O . GLU A 1 10 ? 20.458 -12.565 -21.635 1.00 0.00 10 GLU A O 16
ATOM 23855 N N . ASP A 1 11 ? 21.944 -12.778 -19.960 1.00 0.00 11 ASP A N 16
ATOM 23856 C CA . ASP A 1 11 ? 22.999 -13.307 -20.816 1.00 0.00 11 ASP A CA 16
ATOM 23857 C C . ASP A 1 11 ? 24.132 -13.896 -19.981 1.00 0.00 11 ASP A C 16
ATOM 23858 O O . ASP A 1 11 ? 24.953 -13.165 -19.426 1.00 0.00 11 ASP A O 16
ATOM 23867 N N . PHE A 1 12 ? 24.170 -15.222 -19.896 1.00 0.00 12 PHE A N 16
ATOM 23868 C CA . PHE A 1 12 ? 25.201 -15.909 -19.127 1.00 0.00 12 PHE A CA 16
ATOM 23869 C C . PHE A 1 12 ? 26.215 -16.576 -20.052 1.00 0.00 12 PHE A C 16
ATOM 23870 O O . PHE A 1 12 ? 25.982 -16.712 -21.253 1.00 0.00 12 PHE A O 16
ATOM 23887 N N . GLY A 1 13 ? 27.343 -16.992 -19.483 1.00 0.00 13 GLY A N 16
ATOM 23888 C CA . GLY A 1 13 ? 28.376 -17.640 -20.270 1.00 0.00 13 GLY A CA 16
ATOM 23889 C C . GLY A 1 13 ? 29.469 -18.241 -19.409 1.00 0.00 13 GLY A C 16
ATOM 23890 O O . GLY A 1 13 ? 29.305 -18.389 -18.198 1.00 0.00 13 GLY A O 16
ATOM 23894 N N . PHE A 1 14 ? 30.589 -18.589 -20.035 1.00 0.00 14 PHE A N 16
ATOM 23895 C CA . PHE A 1 14 ? 31.713 -19.180 -19.319 1.00 0.00 14 PHE A CA 16
ATOM 23896 C C . PHE A 1 14 ? 33.037 -18.613 -19.821 1.00 0.00 14 PHE A C 16
ATOM 23897 O O . PHE A 1 14 ? 33.241 -18.459 -21.026 1.00 0.00 14 PHE A O 16
ATOM 23914 N N . ARG A 1 15 ? 33.933 -18.304 -18.890 1.00 0.00 15 ARG A N 16
ATOM 23915 C CA . ARG A 1 15 ? 35.237 -17.752 -19.237 1.00 0.00 15 ARG A CA 16
ATOM 23916 C C . ARG A 1 15 ? 36.315 -18.830 -19.184 1.00 0.00 15 ARG A C 16
ATOM 23917 O O . ARG A 1 15 ? 36.656 -19.329 -18.112 1.00 0.00 15 ARG A O 16
ATOM 23938 N N . GLU A 1 16 ? 36.848 -19.185 -20.350 1.00 0.00 16 GLU A N 16
ATOM 23939 C CA . GLU A 1 16 ? 37.886 -20.206 -20.435 1.00 0.00 16 GLU A CA 16
ATOM 23940 C C . GLU A 1 16 ? 39.208 -19.684 -19.878 1.00 0.00 16 GLU A C 16
ATOM 23941 O O . GLU A 1 16 ? 40.054 -20.459 -19.430 1.00 0.00 16 GLU A O 16
ATOM 23953 N N . ASP A 1 17 ? 39.378 -18.367 -19.910 1.00 0.00 17 ASP A N 16
ATOM 23954 C CA . ASP A 1 17 ? 40.596 -17.741 -19.408 1.00 0.00 17 ASP A CA 16
ATOM 23955 C C . ASP A 1 17 ? 40.574 -17.654 -17.885 1.00 0.00 17 ASP A C 16
ATOM 23956 O O . ASP A 1 17 ? 41.617 -17.515 -17.247 1.00 0.00 17 ASP A O 16
ATOM 23965 N N . MET A 1 18 ? 39.379 -17.734 -17.310 1.00 0.00 18 MET A N 16
ATOM 23966 C CA . MET A 1 18 ? 39.222 -17.664 -15.862 1.00 0.00 18 MET A CA 16
ATOM 23967 C C . MET A 1 18 ? 38.924 -19.042 -15.280 1.00 0.00 18 MET A C 16
ATOM 23968 O O . MET A 1 18 ? 39.156 -19.291 -14.098 1.00 0.00 18 MET A O 16
ATOM 23982 N N . GLY A 1 19 ? 38.406 -19.935 -16.119 1.00 0.00 19 GLY A N 16
ATOM 23983 C CA . GLY A 1 19 ? 38.085 -21.277 -15.669 1.00 0.00 19 GLY A CA 16
ATOM 23984 C C . GLY A 1 19 ? 36.899 -21.302 -14.725 1.00 0.00 19 GLY A C 16
ATOM 23985 O O . GLY A 1 19 ? 36.766 -22.215 -13.908 1.00 0.00 19 GLY A O 16
ATOM 23989 N N . LEU A 1 20 ? 36.035 -20.299 -14.835 1.00 0.00 20 LEU A N 16
ATOM 23990 C CA . LEU A 1 20 ? 34.855 -20.209 -13.983 1.00 0.00 20 LEU A CA 16
ATOM 23991 C C . LEU A 1 20 ? 33.616 -19.865 -14.803 1.00 0.00 20 LEU A C 16
ATOM 23992 O O . LEU A 1 20 ? 33.715 -19.528 -15.983 1.00 0.00 20 LEU A O 16
ATOM 24008 N N . ASN A 1 21 ? 32.450 -19.949 -14.170 1.00 0.00 21 ASN A N 16
ATOM 24009 C CA . ASN A 1 21 ? 31.192 -19.645 -14.842 1.00 0.00 21 ASN A CA 16
ATOM 24010 C C . ASN A 1 21 ? 30.659 -18.284 -14.407 1.00 0.00 21 ASN A C 16
ATOM 24011 O O . ASN A 1 21 ? 30.810 -17.886 -13.251 1.00 0.00 21 ASN A O 16
ATOM 24022 N N . TYR A 1 22 ? 30.034 -17.574 -15.340 1.00 0.00 22 TYR A N 16
ATOM 24023 C CA . TYR A 1 22 ? 29.480 -16.256 -15.054 1.00 0.00 22 TYR A CA 16
ATOM 24024 C C . TYR A 1 22 ? 28.080 -16.114 -15.644 1.00 0.00 22 TYR A C 16
ATOM 24025 O O . TYR A 1 22 ? 27.732 -16.785 -16.616 1.00 0.00 22 TYR A O 16
ATOM 24043 N N . VAL A 1 23 ? 27.280 -15.235 -15.048 1.00 0.00 23 VAL A N 16
ATOM 24044 C CA . VAL A 1 23 ? 25.918 -15.002 -15.514 1.00 0.00 23 VAL A CA 16
ATOM 24045 C C . VAL A 1 23 ? 25.461 -13.585 -15.189 1.00 0.00 23 VAL A C 16
ATOM 24046 O O . VAL A 1 23 ? 25.789 -13.042 -14.134 1.00 0.00 23 VAL A O 16
ATOM 24059 N N . ARG A 1 24 ? 24.702 -12.989 -16.104 1.00 0.00 24 ARG A N 16
ATOM 24060 C CA . ARG A 1 24 ? 24.200 -11.634 -15.915 1.00 0.00 24 ARG A CA 16
ATOM 24061 C C . ARG A 1 24 ? 22.719 -11.649 -15.547 1.00 0.00 24 ARG A C 16
ATOM 24062 O O . ARG A 1 24 ? 21.910 -12.292 -16.215 1.00 0.00 24 ARG A O 16
ATOM 24083 N N . TYR A 1 25 ? 22.374 -10.937 -14.480 1.00 0.00 25 TYR A N 16
ATOM 24084 C CA . TYR A 1 25 ? 20.991 -10.871 -14.021 1.00 0.00 25 TYR A CA 16
ATOM 24085 C C . TYR A 1 25 ? 20.358 -9.532 -14.389 1.00 0.00 25 TYR A C 16
ATOM 24086 O O . TYR A 1 25 ? 21.005 -8.487 -14.320 1.00 0.00 25 TYR A O 16
ATOM 24104 N N . ARG A 1 26 ? 19.089 -9.573 -14.779 1.00 0.00 26 ARG A N 16
ATOM 24105 C CA . ARG A 1 26 ? 18.367 -8.364 -15.159 1.00 0.00 26 ARG A CA 16
ATOM 24106 C C . ARG A 1 26 ? 17.320 -8.004 -14.110 1.00 0.00 26 ARG A C 16
ATOM 24107 O O . ARG A 1 26 ? 16.320 -8.705 -13.949 1.00 0.00 26 ARG A O 16
ATOM 24128 N N . VAL A 1 27 ? 17.556 -6.907 -13.397 1.00 0.00 27 VAL A N 16
ATOM 24129 C CA . VAL A 1 27 ? 16.633 -6.453 -12.364 1.00 0.00 27 VAL A CA 16
ATOM 24130 C C . VAL A 1 27 ? 16.163 -5.028 -12.634 1.00 0.00 27 VAL A C 16
ATOM 24131 O O . VAL A 1 27 ? 16.959 -4.155 -12.978 1.00 0.00 27 VAL A O 16
ATOM 24144 N N . SER A 1 28 ? 14.863 -4.800 -12.476 1.00 0.00 28 SER A N 16
ATOM 24145 C CA . SER A 1 28 ? 14.285 -3.481 -12.706 1.00 0.00 28 SER A CA 16
ATOM 24146 C C . SER A 1 28 ? 13.455 -3.035 -11.506 1.00 0.00 28 SER A C 16
ATOM 24147 O O . SER A 1 28 ? 12.673 -3.808 -10.955 1.00 0.00 28 SER A O 16
ATOM 24155 N N . GLY A 1 29 ? 13.633 -1.779 -11.105 1.00 0.00 29 GLY A N 16
ATOM 24156 C CA . GLY A 1 29 ? 12.896 -1.250 -9.973 1.00 0.00 29 GLY A CA 16
ATOM 24157 C C . GLY A 1 29 ? 13.770 -0.433 -9.043 1.00 0.00 29 GLY A C 16
ATOM 24158 O O . GLY A 1 29 ? 13.281 0.160 -8.080 1.00 0.00 29 GLY A O 16
ATOM 24162 N N . LEU A 1 30 ? 15.067 -0.402 -9.327 1.00 0.00 30 LEU A N 16
ATOM 24163 C CA . LEU A 1 30 ? 16.013 0.347 -8.507 1.00 0.00 30 LEU A CA 16
ATOM 24164 C C . LEU A 1 30 ? 16.390 1.664 -9.177 1.00 0.00 30 LEU A C 16
ATOM 24165 O O . LEU A 1 30 ? 16.071 1.892 -10.344 1.00 0.00 30 LEU A O 16
ATOM 24181 N N . ASP A 1 31 ? 17.073 2.526 -8.433 1.00 0.00 31 ASP A N 16
ATOM 24182 C CA . ASP A 1 31 ? 17.498 3.820 -8.956 1.00 0.00 31 ASP A CA 16
ATOM 24183 C C . ASP A 1 31 ? 19.001 4.011 -8.778 1.00 0.00 31 ASP A C 16
ATOM 24184 O O . ASP A 1 31 ? 19.670 3.192 -8.148 1.00 0.00 31 ASP A O 16
ATOM 24193 N N . GLU A 1 32 ? 19.525 5.096 -9.339 1.00 0.00 32 GLU A N 16
ATOM 24194 C CA . GLU A 1 32 ? 20.950 5.393 -9.243 1.00 0.00 32 GLU A CA 16
ATOM 24195 C C . GLU A 1 32 ? 21.399 5.439 -7.786 1.00 0.00 32 GLU A C 16
ATOM 24196 O O . GLU A 1 32 ? 22.534 5.086 -7.465 1.00 0.00 32 GLU A O 16
ATOM 24208 N N . GLU A 1 33 ? 20.501 5.876 -6.909 1.00 0.00 33 GLU A N 16
ATOM 24209 C CA . GLU A 1 33 ? 20.806 5.969 -5.486 1.00 0.00 33 GLU A CA 16
ATOM 24210 C C . GLU A 1 33 ? 20.819 4.586 -4.840 1.00 0.00 33 GLU A C 16
ATOM 24211 O O . GLU A 1 33 ? 21.770 4.221 -4.147 1.00 0.00 33 GLU A O 16
ATOM 24223 N N . LEU A 1 34 ? 19.759 3.821 -5.073 1.00 0.00 34 LEU A N 16
ATOM 24224 C CA . LEU A 1 34 ? 19.647 2.478 -4.515 1.00 0.00 34 LEU A CA 16
ATOM 24225 C C . LEU A 1 34 ? 20.748 1.571 -5.053 1.00 0.00 34 LEU A C 16
ATOM 24226 O O . LEU A 1 34 ? 21.259 0.706 -4.341 1.00 0.00 34 LEU A O 16
ATOM 24242 N N . THR A 1 35 ? 21.113 1.776 -6.315 1.00 0.00 35 THR A N 16
ATOM 24243 C CA . THR A 1 35 ? 22.154 0.978 -6.949 1.00 0.00 35 THR A CA 16
ATOM 24244 C C . THR A 1 35 ? 23.428 0.970 -6.111 1.00 0.00 35 THR A C 16
ATOM 24245 O O . THR A 1 35 ? 24.095 -0.056 -5.990 1.00 0.00 35 THR A O 16
ATOM 24256 N N . GLU A 1 36 ? 23.758 2.121 -5.534 1.00 0.00 36 GLU A N 16
ATOM 24257 C CA . GLU A 1 36 ? 24.952 2.245 -4.706 1.00 0.00 36 GLU A CA 16
ATOM 24258 C C . GLU A 1 36 ? 24.879 1.312 -3.502 1.00 0.00 36 GLU A C 16
ATOM 24259 O O . GLU A 1 36 ? 25.904 0.909 -2.950 1.00 0.00 36 GLU A O 16
ATOM 24271 N N . LYS A 1 37 ? 23.660 0.972 -3.097 1.00 0.00 37 LYS A N 16
ATOM 24272 C CA . LYS A 1 37 ? 23.450 0.085 -1.959 1.00 0.00 37 LYS A CA 16
ATOM 24273 C C . LYS A 1 37 ? 23.770 -1.360 -2.328 1.00 0.00 37 LYS A C 16
ATOM 24274 O O . LYS A 1 37 ? 24.569 -2.019 -1.662 1.00 0.00 37 LYS A O 16
ATOM 24293 N N . LEU A 1 38 ? 23.143 -1.846 -3.394 1.00 0.00 38 LEU A N 16
ATOM 24294 C CA . LEU A 1 38 ? 23.363 -3.213 -3.853 1.00 0.00 38 LEU A CA 16
ATOM 24295 C C . LEU A 1 38 ? 24.802 -3.406 -4.321 1.00 0.00 38 LEU A C 16
ATOM 24296 O O . LEU A 1 38 ? 25.464 -4.371 -3.940 1.00 0.00 38 LEU A O 16
ATOM 24312 N N . ILE A 1 39 ? 25.279 -2.481 -5.147 1.00 0.00 39 ILE A N 16
ATOM 24313 C CA . ILE A 1 39 ? 26.640 -2.548 -5.664 1.00 0.00 39 ILE A CA 16
ATOM 24314 C C . ILE A 1 39 ? 27.653 -2.675 -4.531 1.00 0.00 39 ILE A C 16
ATOM 24315 O O . ILE A 1 39 ? 28.732 -3.238 -4.711 1.00 0.00 39 ILE A O 16
ATOM 24331 N N . GLU A 1 40 ? 27.295 -2.150 -3.363 1.00 0.00 40 GLU A N 16
ATOM 24332 C CA . GLU A 1 40 ? 28.173 -2.206 -2.200 1.00 0.00 40 GLU A CA 16
ATOM 24333 C C . GLU A 1 40 ? 28.128 -3.585 -1.550 1.00 0.00 40 GLU A C 16
ATOM 24334 O O . GLU A 1 40 ? 29.165 -4.174 -1.245 1.00 0.00 40 GLU A O 16
ATOM 24346 N N . ARG A 1 41 ? 26.919 -4.095 -1.341 1.00 0.00 41 ARG A N 16
ATOM 24347 C CA . ARG A 1 41 ? 26.737 -5.405 -0.726 1.00 0.00 41 ARG A CA 16
ATOM 24348 C C . ARG A 1 41 ? 27.083 -6.520 -1.709 1.00 0.00 41 ARG A C 16
ATOM 24349 O O . ARG A 1 41 ? 27.279 -7.670 -1.315 1.00 0.00 41 ARG A O 16
ATOM 24370 N N . LEU A 1 42 ? 27.155 -6.171 -2.989 1.00 0.00 42 LEU A N 16
ATOM 24371 C CA . LEU A 1 42 ? 27.476 -7.142 -4.029 1.00 0.00 42 LEU A CA 16
ATOM 24372 C C . LEU A 1 42 ? 28.946 -7.049 -4.426 1.00 0.00 42 LEU A C 16
ATOM 24373 O O . LEU A 1 42 ? 29.612 -8.065 -4.623 1.00 0.00 42 LEU A O 16
ATOM 24389 N N . ASP A 1 43 ? 29.446 -5.823 -4.538 1.00 0.00 43 ASP A N 16
ATOM 24390 C CA . ASP A 1 43 ? 30.839 -5.597 -4.908 1.00 0.00 43 ASP A CA 16
ATOM 24391 C C . ASP A 1 43 ? 31.124 -6.133 -6.307 1.00 0.00 43 ASP A C 16
ATOM 24392 O O . ASP A 1 43 ? 32.266 -6.446 -6.641 1.00 0.00 43 ASP A O 16
ATOM 24401 N N . GLU A 1 44 ? 30.077 -6.237 -7.120 1.00 0.00 44 GLU A N 16
ATOM 24402 C CA . GLU A 1 44 ? 30.216 -6.737 -8.483 1.00 0.00 44 GLU A CA 16
ATOM 24403 C C . GLU A 1 44 ? 30.086 -5.603 -9.495 1.00 0.00 44 GLU A C 16
ATOM 24404 O O . GLU A 1 44 ? 29.897 -4.444 -9.124 1.00 0.00 44 GLU A O 16
ATOM 24416 N N . ASP A 1 45 ? 30.189 -5.945 -10.774 1.00 0.00 45 ASP A N 16
ATOM 24417 C CA . ASP A 1 45 ? 30.083 -4.956 -11.841 1.00 0.00 45 ASP A CA 16
ATOM 24418 C C . ASP A 1 45 ? 28.623 -4.620 -12.127 1.00 0.00 45 ASP A C 16
ATOM 24419 O O . ASP A 1 45 ? 27.875 -5.446 -12.651 1.00 0.00 45 ASP A O 16
ATOM 24428 N N . THR A 1 46 ? 28.223 -3.401 -11.779 1.00 0.00 46 THR A N 16
ATOM 24429 C CA . THR A 1 46 ? 26.852 -2.956 -11.995 1.00 0.00 46 THR A CA 16
ATOM 24430 C C . THR A 1 46 ? 26.781 -1.916 -13.108 1.00 0.00 46 THR A C 16
ATOM 24431 O O . THR A 1 46 ? 27.764 -1.235 -13.396 1.00 0.00 46 THR A O 16
ATOM 24442 N N . GLU A 1 47 ? 25.611 -1.799 -13.728 1.00 0.00 47 GLU A N 16
ATOM 24443 C CA . GLU A 1 47 ? 25.413 -0.841 -14.810 1.00 0.00 47 GLU A CA 16
ATOM 24444 C C . GLU A 1 47 ? 23.928 -0.576 -15.037 1.00 0.00 47 GLU A C 16
ATOM 24445 O O . GLU A 1 47 ? 23.104 -1.486 -14.949 1.00 0.00 47 GLU A O 16
ATOM 24457 N N . ARG A 1 48 ? 23.594 0.677 -15.330 1.00 0.00 48 ARG A N 16
ATOM 24458 C CA . ARG A 1 48 ? 22.208 1.062 -15.569 1.00 0.00 48 ARG A CA 16
ATOM 24459 C C . ARG A 1 48 ? 21.929 1.189 -17.063 1.00 0.00 48 ARG A C 16
ATOM 24460 O O . ARG A 1 48 ? 22.497 2.047 -17.740 1.00 0.00 48 ARG A O 16
ATOM 24481 N N . ASP A 1 49 ? 21.052 0.330 -17.571 1.00 0.00 49 ASP A N 16
ATOM 24482 C CA . ASP A 1 49 ? 20.697 0.347 -18.986 1.00 0.00 49 ASP A CA 16
ATOM 24483 C C . ASP A 1 49 ? 19.188 0.216 -19.168 1.00 0.00 49 ASP A C 16
ATOM 24484 O O . ASP A 1 49 ? 18.596 -0.804 -18.816 1.00 0.00 49 ASP A O 16
ATOM 24493 N N . ASP A 1 50 ? 18.572 1.256 -19.720 1.00 0.00 50 ASP A N 16
ATOM 24494 C CA . ASP A 1 50 ? 17.132 1.257 -19.950 1.00 0.00 50 ASP A CA 16
ATOM 24495 C C . ASP A 1 50 ? 16.374 1.004 -18.650 1.00 0.00 50 ASP A C 16
ATOM 24496 O O . ASP A 1 50 ? 15.245 0.515 -18.663 1.00 0.00 50 ASP A O 16
ATOM 24505 N N . GLY A 1 51 ? 17.004 1.339 -17.528 1.00 0.00 51 GLY A N 16
ATOM 24506 C CA . GLY A 1 51 ? 16.375 1.139 -16.236 1.00 0.00 51 GLY A CA 16
ATOM 24507 C C . GLY A 1 51 ? 16.729 -0.200 -15.619 1.00 0.00 51 GLY A C 16
ATOM 24508 O O . GLY A 1 51 ? 16.516 -0.418 -14.427 1.00 0.00 51 GLY A O 16
ATOM 24512 N N . ASP A 1 52 ? 17.271 -1.099 -16.433 1.00 0.00 52 ASP A N 16
ATOM 24513 C CA . ASP A 1 52 ? 17.655 -2.425 -15.961 1.00 0.00 52 ASP A CA 16
ATOM 24514 C C . ASP A 1 52 ? 19.064 -2.406 -15.378 1.00 0.00 52 ASP A C 16
ATOM 24515 O O . ASP A 1 52 ? 19.902 -1.596 -15.777 1.00 0.00 52 ASP A O 16
ATOM 24524 N N . LEU A 1 53 ? 19.318 -3.302 -14.430 1.00 0.00 53 LEU A N 16
ATOM 24525 C CA . LEU A 1 53 ? 20.627 -3.389 -13.790 1.00 0.00 53 LEU A CA 16
ATOM 24526 C C . LEU A 1 53 ? 21.296 -4.725 -14.097 1.00 0.00 53 LEU A C 16
ATOM 24527 O O . LEU A 1 53 ? 20.712 -5.787 -13.879 1.00 0.00 53 LEU A O 16
ATOM 24543 N N . ILE A 1 54 ? 22.523 -4.663 -14.603 1.00 0.00 54 ILE A N 16
ATOM 24544 C CA . ILE A 1 54 ? 23.272 -5.868 -14.936 1.00 0.00 54 ILE A CA 16
ATOM 24545 C C . ILE A 1 54 ? 24.243 -6.238 -13.820 1.00 0.00 54 ILE A C 16
ATOM 24546 O O . ILE A 1 54 ? 24.966 -5.385 -13.304 1.00 0.00 54 ILE A O 16
ATOM 24562 N N . ILE A 1 55 ? 24.256 -7.515 -13.454 1.00 0.00 55 ILE A N 16
ATOM 24563 C CA . ILE A 1 55 ? 25.141 -7.999 -12.401 1.00 0.00 55 ILE A CA 16
ATOM 24564 C C . ILE A 1 55 ? 25.819 -9.303 -12.808 1.00 0.00 55 ILE A C 16
ATOM 24565 O O . ILE A 1 55 ? 25.154 -10.304 -13.077 1.00 0.00 55 ILE A O 16
ATOM 24581 N N . THR A 1 56 ? 27.147 -9.285 -12.850 1.00 0.00 56 THR A N 16
ATOM 24582 C CA . THR A 1 56 ? 27.916 -10.466 -13.223 1.00 0.00 56 THR A CA 16
ATOM 24583 C C . THR A 1 56 ? 28.696 -11.013 -12.033 1.00 0.00 56 THR A C 16
ATOM 24584 O O . THR A 1 56 ? 29.497 -10.305 -11.424 1.00 0.00 56 THR A O 16
ATOM 24595 N N . VAL A 1 57 ? 28.456 -12.279 -11.706 1.00 0.00 57 VAL A N 16
ATOM 24596 C CA . VAL A 1 57 ? 29.137 -12.923 -10.589 1.00 0.00 57 VAL A CA 16
ATOM 24597 C C . VAL A 1 57 ? 29.738 -14.260 -11.008 1.00 0.00 57 VAL A C 16
ATOM 24598 O O . VAL A 1 57 ? 29.018 -15.187 -11.378 1.00 0.00 57 VAL A O 16
ATOM 24611 N N . PHE A 1 58 ? 31.062 -14.353 -10.947 1.00 0.00 58 PHE A N 16
ATOM 24612 C CA . PHE A 1 58 ? 31.761 -15.577 -11.321 1.00 0.00 58 PHE A CA 16
ATOM 24613 C C . PHE A 1 58 ? 32.579 -16.115 -10.150 1.00 0.00 58 PHE A C 16
ATOM 24614 O O . PHE A 1 58 ? 33.112 -15.349 -9.347 1.00 0.00 58 PHE A O 16
ATOM 24631 N N . TYR A 1 59 ? 32.673 -17.437 -10.061 1.00 0.00 59 TYR A N 16
ATOM 24632 C CA . TYR A 1 59 ? 33.423 -18.079 -8.988 1.00 0.00 59 TYR A CA 16
ATOM 24633 C C . TYR A 1 59 ? 34.066 -19.375 -9.472 1.00 0.00 59 TYR A C 16
ATOM 24634 O O . TYR A 1 59 ? 33.461 -20.136 -10.226 1.00 0.00 59 TYR A O 16
ATOM 24652 N N . GLU A 1 60 ? 35.297 -19.618 -9.032 1.00 0.00 60 GLU A N 16
ATOM 24653 C CA . GLU A 1 60 ? 36.022 -20.822 -9.421 1.00 0.00 60 GLU A CA 16
ATOM 24654 C C . GLU A 1 60 ? 35.822 -21.933 -8.394 1.00 0.00 60 GLU A C 16
ATOM 24655 O O . GLU A 1 60 ? 35.097 -21.764 -7.414 1.00 0.00 60 GLU A O 16
ATOM 24667 N N . ARG A 1 61 ? 36.470 -23.069 -8.628 1.00 0.00 61 ARG A N 16
ATOM 24668 C CA . ARG A 1 61 ? 36.363 -24.209 -7.725 1.00 0.00 61 ARG A CA 16
ATOM 24669 C C . ARG A 1 61 ? 36.515 -23.769 -6.272 1.00 0.00 61 ARG A C 16
ATOM 24670 O O . ARG A 1 61 ? 35.884 -24.327 -5.375 1.00 0.00 61 ARG A O 16
ATOM 24691 N N . GLU A 1 62 ? 37.357 -22.764 -6.049 1.00 0.00 62 GLU A N 16
ATOM 24692 C CA . GLU A 1 62 ? 37.593 -22.251 -4.705 1.00 0.00 62 GLU A CA 16
ATOM 24693 C C . GLU A 1 62 ? 36.277 -21.893 -4.021 1.00 0.00 62 GLU A C 16
ATOM 24694 O O . GLU A 1 62 ? 36.119 -22.087 -2.815 1.00 0.00 62 GLU A O 16
ATOM 24706 N N . TYR A 1 63 ? 35.336 -21.369 -4.798 1.00 0.00 63 TYR A N 16
ATOM 24707 C CA . TYR A 1 63 ? 34.035 -20.981 -4.268 1.00 0.00 63 TYR A CA 16
ATOM 24708 C C . TYR A 1 63 ? 32.913 -21.747 -4.962 1.00 0.00 63 TYR A C 16
ATOM 24709 O O . TYR A 1 63 ? 31.738 -21.399 -4.839 1.00 0.00 63 TYR A O 16
ATOM 24727 N N . PHE A 1 64 ? 33.284 -22.794 -5.692 1.00 0.00 64 PHE A N 16
ATOM 24728 C CA . PHE A 1 64 ? 32.310 -23.611 -6.407 1.00 0.00 64 PHE A CA 16
ATOM 24729 C C . PHE A 1 64 ? 31.657 -22.817 -7.534 1.00 0.00 64 PHE A C 16
ATOM 24730 O O . PHE A 1 64 ? 30.779 -21.982 -7.311 1.00 0.00 64 PHE A O 16
ATOM 24747 N N . PRO A 1 65 ? 32.094 -23.081 -8.774 1.00 0.00 65 PRO A N 16
ATOM 24748 C CA . PRO A 1 65 ? 31.565 -22.402 -9.961 1.00 0.00 65 PRO A CA 16
ATOM 24749 C C . PRO A 1 65 ? 30.131 -22.813 -10.273 1.00 0.00 65 PRO A C 16
ATOM 24750 O O . PRO A 1 65 ? 29.685 -23.893 -9.884 1.00 0.00 65 PRO A O 16
ATOM 24761 N N . PHE A 1 66 ? 29.412 -21.946 -10.979 1.00 0.00 66 PHE A N 16
ATOM 24762 C CA . PHE A 1 66 ? 28.027 -22.220 -11.343 1.00 0.00 66 PHE A CA 16
ATOM 24763 C C . PHE A 1 66 ? 27.955 -23.111 -12.579 1.00 0.00 66 PHE A C 16
ATOM 24764 O O . PHE A 1 66 ? 28.151 -22.650 -13.703 1.00 0.00 66 PHE A O 16
ATOM 24781 N N . GLY A 1 67 ? 27.674 -24.393 -12.362 1.00 0.00 67 GLY A N 16
ATOM 24782 C CA . GLY A 1 67 ? 27.582 -25.330 -13.467 1.00 0.00 67 GLY A CA 16
ATOM 24783 C C . GLY A 1 67 ? 27.056 -26.684 -13.036 1.00 0.00 67 GLY A C 16
ATOM 24784 O O . GLY A 1 67 ? 27.646 -27.343 -12.180 1.00 0.00 67 GLY A O 16
ATOM 24788 N N . SER A 1 68 ? 25.941 -27.100 -13.628 1.00 0.00 68 SER A N 16
ATOM 24789 C CA . SER A 1 68 ? 25.331 -28.383 -13.296 1.00 0.00 68 SER A CA 16
ATOM 24790 C C . SER A 1 68 ? 24.198 -28.712 -14.263 1.00 0.00 68 SER A C 16
ATOM 24791 O O . SER A 1 68 ? 23.237 -29.389 -13.900 1.00 0.00 68 SER A O 16
ATOM 24799 N N . GLU A 1 69 ? 24.320 -28.227 -15.495 1.00 0.00 69 GLU A N 16
ATOM 24800 C CA . GLU A 1 69 ? 23.305 -28.469 -16.514 1.00 0.00 69 GLU A CA 16
ATOM 24801 C C . GLU A 1 69 ? 23.256 -29.947 -16.893 1.00 0.00 69 GLU A C 16
ATOM 24802 O O . GLU A 1 69 ? 22.248 -30.433 -17.403 1.00 0.00 69 GLU A O 16
ATOM 24814 N N . GLU A 1 70 ? 24.353 -30.653 -16.640 1.00 0.00 70 GLU A N 16
ATOM 24815 C CA . GLU A 1 70 ? 24.436 -32.074 -16.956 1.00 0.00 70 GLU A CA 16
ATOM 24816 C C . GLU A 1 70 ? 23.290 -32.844 -16.305 1.00 0.00 70 GLU A C 16
ATOM 24817 O O . GLU A 1 70 ? 22.903 -33.915 -16.772 1.00 0.00 70 GLU A O 16
ATOM 24829 N N . SER A 1 71 ? 22.751 -32.289 -15.224 1.00 0.00 71 SER A N 16
ATOM 24830 C CA . SER A 1 71 ? 21.653 -32.925 -14.506 1.00 0.00 71 SER A CA 16
ATOM 24831 C C . SER A 1 71 ? 20.377 -32.913 -15.344 1.00 0.00 71 SER A C 16
ATOM 24832 O O . SER A 1 71 ? 19.818 -33.963 -15.660 1.00 0.00 71 SER A O 16
ATOM 24840 N N . LYS A 1 72 ? 19.922 -31.717 -15.700 1.00 0.00 72 LYS A N 16
ATOM 24841 C CA . LYS A 1 72 ? 18.714 -31.565 -16.502 1.00 0.00 72 LYS A CA 16
ATOM 24842 C C . LYS A 1 72 ? 18.971 -31.960 -17.953 1.00 0.00 72 LYS A C 16
ATOM 24843 O O . LYS A 1 72 ? 18.040 -32.274 -18.695 1.00 0.00 72 LYS A O 16
ATOM 24862 N N . VAL A 1 73 ? 20.239 -31.942 -18.350 1.00 0.00 73 VAL A N 16
ATOM 24863 C CA . VAL A 1 73 ? 20.618 -32.301 -19.712 1.00 0.00 73 VAL A CA 16
ATOM 24864 C C . VAL A 1 73 ? 20.161 -31.241 -20.707 1.00 0.00 73 VAL A C 16
ATOM 24865 O O . VAL A 1 73 ? 19.969 -31.524 -21.890 1.00 0.00 73 VAL A O 16
ATOM 24878 N N . LYS A 1 74 ? 19.988 -30.016 -20.221 1.00 0.00 74 LYS A N 16
ATOM 24879 C CA . LYS A 1 74 ? 19.554 -28.911 -21.067 1.00 0.00 74 LYS A CA 16
ATOM 24880 C C . LYS A 1 74 ? 19.937 -27.570 -20.449 1.00 0.00 74 LYS A C 16
ATOM 24881 O O . LYS A 1 74 ? 20.389 -27.509 -19.306 1.00 0.00 74 LYS A O 16
ATOM 24900 N N . MET A 1 75 ? 19.751 -26.497 -21.211 1.00 0.00 75 MET A N 16
ATOM 24901 C CA . MET A 1 75 ? 20.075 -25.157 -20.736 1.00 0.00 75 MET A CA 16
ATOM 24902 C C . MET A 1 75 ? 19.091 -24.709 -19.660 1.00 0.00 75 MET A C 16
ATOM 24903 O O . MET A 1 75 ? 19.404 -23.847 -18.840 1.00 0.00 75 MET A O 16
ATOM 24917 N N . ALA A 1 76 ? 17.901 -25.301 -19.670 1.00 0.00 76 ALA A N 16
ATOM 24918 C CA . ALA A 1 76 ? 16.872 -24.964 -18.694 1.00 0.00 76 ALA A CA 16
ATOM 24919 C C . ALA A 1 76 ? 17.430 -24.995 -17.275 1.00 0.00 76 ALA A C 16
ATOM 24920 O O . ALA A 1 76 ? 16.971 -24.259 -16.401 1.00 0.00 76 ALA A O 16
ATOM 24927 N N . ASP A 1 77 ? 18.422 -25.850 -17.053 1.00 0.00 77 ASP A N 16
ATOM 24928 C CA . ASP A 1 77 ? 19.044 -25.977 -15.740 1.00 0.00 77 ASP A CA 16
ATOM 24929 C C . ASP A 1 77 ? 19.765 -24.689 -15.354 1.00 0.00 77 ASP A C 16
ATOM 24930 O O . ASP A 1 77 ? 19.728 -24.268 -14.197 1.00 0.00 77 ASP A O 16
ATOM 24939 N N . PHE A 1 78 ? 20.421 -24.069 -16.329 1.00 0.00 78 PHE A N 16
ATOM 24940 C CA . PHE A 1 78 ? 21.152 -22.830 -16.091 1.00 0.00 78 PHE A CA 16
ATOM 24941 C C . PHE A 1 78 ? 20.199 -21.698 -15.722 1.00 0.00 78 PHE A C 16
ATOM 24942 O O . PHE A 1 78 ? 20.381 -21.024 -14.707 1.00 0.00 78 PHE A O 16
ATOM 24959 N N . ILE A 1 79 ? 19.183 -21.494 -16.554 1.00 0.00 79 ILE A N 16
ATOM 24960 C CA . ILE A 1 79 ? 18.200 -20.443 -16.315 1.00 0.00 79 ILE A CA 16
ATOM 24961 C C . ILE A 1 79 ? 17.380 -20.732 -15.063 1.00 0.00 79 ILE A C 16
ATOM 24962 O O . ILE A 1 79 ? 17.008 -19.818 -14.328 1.00 0.00 79 ILE A O 16
ATOM 24978 N N . ALA A 1 80 ? 17.102 -22.010 -14.825 1.00 0.00 80 ALA A N 16
ATOM 24979 C CA . ALA A 1 80 ? 16.329 -22.420 -13.660 1.00 0.00 80 ALA A CA 16
ATOM 24980 C C . ALA A 1 80 ? 17.142 -22.262 -12.379 1.00 0.00 80 ALA A C 16
ATOM 24981 O O . ALA A 1 80 ? 16.654 -21.722 -11.386 1.00 0.00 80 ALA A O 16
ATOM 24988 N N . ARG A 1 81 ? 18.382 -22.738 -12.408 1.00 0.00 81 ARG A N 16
ATOM 24989 C CA . ARG A 1 81 ? 19.261 -22.651 -11.248 1.00 0.00 81 ARG A CA 16
ATOM 24990 C C . ARG A 1 81 ? 19.680 -21.207 -10.990 1.00 0.00 81 ARG A C 16
ATOM 24991 O O . ARG A 1 81 ? 19.788 -20.778 -9.842 1.00 0.00 81 ARG A O 16
ATOM 25012 N N . GLU A 1 82 ? 19.915 -20.463 -12.067 1.00 0.00 82 GLU A N 16
ATOM 25013 C CA . GLU A 1 82 ? 20.323 -19.068 -11.956 1.00 0.00 82 GLU A CA 16
ATOM 25014 C C . GLU A 1 82 ? 19.172 -18.203 -11.449 1.00 0.00 82 GLU A C 16
ATOM 25015 O O . GLU A 1 82 ? 19.381 -17.261 -10.686 1.00 0.00 82 GLU A O 16
ATOM 25027 N N . GLU A 1 83 ? 17.959 -18.531 -11.880 1.00 0.00 83 GLU A N 16
ATOM 25028 C CA . GLU A 1 83 ? 16.775 -17.784 -11.471 1.00 0.00 83 GLU A CA 16
ATOM 25029 C C . GLU A 1 83 ? 16.432 -18.064 -10.011 1.00 0.00 83 GLU A C 16
ATOM 25030 O O . GLU A 1 83 ? 16.290 -17.142 -9.207 1.00 0.00 83 GLU A O 16
ATOM 25042 N N . ILE A 1 84 ? 16.301 -19.343 -9.675 1.00 0.00 84 ILE A N 16
ATOM 25043 C CA . ILE A 1 84 ? 15.975 -19.746 -8.313 1.00 0.00 84 ILE A CA 16
ATOM 25044 C C . ILE A 1 84 ? 17.070 -19.324 -7.339 1.00 0.00 84 ILE A C 16
ATOM 25045 O O . ILE A 1 84 ? 16.799 -19.034 -6.174 1.00 0.00 84 ILE A O 16
ATOM 25061 N N . GLU A 1 85 ? 18.307 -19.289 -7.825 1.00 0.00 85 GLU A N 16
ATOM 25062 C CA . GLU A 1 85 ? 19.442 -18.901 -6.997 1.00 0.00 85 GLU A CA 16
ATOM 25063 C C . GLU A 1 85 ? 19.269 -17.481 -6.467 1.00 0.00 85 GLU A C 16
ATOM 25064 O O . GLU A 1 85 ? 19.430 -17.228 -5.274 1.00 0.00 85 GLU A O 16
ATOM 25076 N N . MET A 1 86 ? 18.941 -16.557 -7.365 1.00 0.00 86 MET A N 16
ATOM 25077 C CA . MET A 1 86 ? 18.745 -15.162 -6.989 1.00 0.00 86 MET A CA 16
ATOM 25078 C C . MET A 1 86 ? 17.409 -14.972 -6.278 1.00 0.00 86 MET A C 16
ATOM 25079 O O . MET A 1 86 ? 17.337 -14.323 -5.235 1.00 0.00 86 MET A O 16
ATOM 25093 N N . MET A 1 87 ? 16.354 -15.543 -6.849 1.00 0.00 87 MET A N 16
ATOM 25094 C CA . MET A 1 87 ? 15.020 -15.438 -6.269 1.00 0.00 87 MET A CA 16
ATOM 25095 C C . MET A 1 87 ? 15.011 -15.948 -4.832 1.00 0.00 87 MET A C 16
ATOM 25096 O O . MET A 1 87 ? 14.460 -15.305 -3.938 1.00 0.00 87 MET A O 16
ATOM 25110 N N . VAL A 1 88 ? 15.623 -17.107 -4.616 1.00 0.00 88 VAL A N 16
ATOM 25111 C CA . VAL A 1 88 ? 15.686 -17.703 -3.286 1.00 0.00 88 VAL A CA 16
ATOM 25112 C C . VAL A 1 88 ? 16.651 -16.939 -2.387 1.00 0.00 88 VAL A C 16
ATOM 25113 O O . VAL A 1 88 ? 16.399 -16.765 -1.194 1.00 0.00 88 VAL A O 16
ATOM 25126 N N . PHE A 1 89 ? 17.757 -16.484 -2.966 1.00 0.00 89 PHE A N 16
ATOM 25127 C CA . PHE A 1 89 ? 18.761 -15.738 -2.216 1.00 0.00 89 PHE A CA 16
ATOM 25128 C C . PHE A 1 89 ? 18.159 -14.475 -1.608 1.00 0.00 89 PHE A C 16
ATOM 25129 O O . PHE A 1 89 ? 18.242 -14.254 -0.399 1.00 0.00 89 PHE A O 16
ATOM 25146 N N . LEU A 1 90 ? 17.553 -13.649 -2.454 1.00 0.00 90 LEU A N 16
ATOM 25147 C CA . LEU A 1 90 ? 16.936 -12.407 -2.001 1.00 0.00 90 LEU A CA 16
ATOM 25148 C C . LEU A 1 90 ? 15.746 -12.691 -1.089 1.00 0.00 90 LEU A C 16
ATOM 25149 O O . LEU A 1 90 ? 15.491 -11.952 -0.138 1.00 0.00 90 LEU A O 16
ATOM 25165 N N . SER A 1 91 ? 15.023 -13.766 -1.385 1.00 0.00 91 SER A N 16
ATOM 25166 C CA . SER A 1 91 ? 13.860 -14.147 -0.593 1.00 0.00 91 SER A CA 16
ATOM 25167 C C . SER A 1 91 ? 14.219 -14.245 0.886 1.00 0.00 91 SER A C 16
ATOM 25168 O O . SER A 1 91 ? 13.416 -13.904 1.755 1.00 0.00 91 SER A O 16
ATOM 25176 N N . SER A 1 92 ? 15.430 -14.715 1.165 1.00 0.00 92 SER A N 16
ATOM 25177 C CA . SER A 1 92 ? 15.896 -14.863 2.539 1.00 0.00 92 SER A CA 16
ATOM 25178 C C . SER A 1 92 ? 16.105 -13.500 3.191 1.00 0.00 92 SER A C 16
ATOM 25179 O O . SER A 1 92 ? 15.926 -13.343 4.399 1.00 0.00 92 SER A O 16
ATOM 25187 N N . VAL A 1 93 ? 16.486 -12.516 2.383 1.00 0.00 93 VAL A N 16
ATOM 25188 C CA . VAL A 1 93 ? 16.720 -11.166 2.879 1.00 0.00 93 VAL A CA 16
ATOM 25189 C C . VAL A 1 93 ? 15.411 -10.398 3.021 1.00 0.00 93 VAL A C 16
ATOM 25190 O O . VAL A 1 93 ? 15.241 -9.602 3.946 1.00 0.00 93 VAL A O 16
ATOM 25203 N N . LEU A 1 94 ? 14.486 -10.642 2.099 1.00 0.00 94 LEU A N 16
ATOM 25204 C CA . LEU A 1 94 ? 13.189 -9.975 2.121 1.00 0.00 94 LEU A CA 16
ATOM 25205 C C . LEU A 1 94 ? 12.272 -10.598 3.169 1.00 0.00 94 LEU A C 16
ATOM 25206 O O . LEU A 1 94 ? 11.504 -9.900 3.829 1.00 0.00 94 LEU A O 16
ATOM 25222 N N . GLU A 1 95 ? 12.362 -11.917 3.316 1.00 0.00 95 GLU A N 16
ATOM 25223 C CA . GLU A 1 95 ? 11.541 -12.634 4.285 1.00 0.00 95 GLU A CA 16
ATOM 25224 C C . GLU A 1 95 ? 11.895 -12.219 5.710 1.00 0.00 95 GLU A C 16
ATOM 25225 O O . GLU A 1 95 ? 11.065 -12.298 6.616 1.00 0.00 95 GLU A O 16
ATOM 25237 N N . ASP A 1 96 ? 13.134 -11.779 5.901 1.00 0.00 96 ASP A N 16
ATOM 25238 C CA . ASP A 1 96 ? 13.599 -11.351 7.216 1.00 0.00 96 ASP A CA 16
ATOM 25239 C C . ASP A 1 96 ? 13.723 -9.832 7.281 1.00 0.00 96 ASP A C 16
ATOM 25240 O O . ASP A 1 96 ? 13.195 -9.195 8.194 1.00 0.00 96 ASP A O 16
ATOM 25249 N N . MET A 1 1 ? -1.258 -6.283 -0.625 1.00 0.00 1 MET A N 17
ATOM 25250 C CA . MET A 1 1 ? -1.367 -5.357 -1.746 1.00 0.00 1 MET A CA 17
ATOM 25251 C C . MET A 1 1 ? -0.032 -4.670 -2.015 1.00 0.00 1 MET A C 17
ATOM 25252 O O . MET A 1 1 ? 0.025 -3.454 -2.198 1.00 0.00 1 MET A O 17
ATOM 25266 N N . VAL A 1 2 ? 1.040 -5.456 -2.038 1.00 0.00 2 VAL A N 17
ATOM 25267 C CA . VAL A 1 2 ? 2.374 -4.922 -2.285 1.00 0.00 2 VAL A CA 17
ATOM 25268 C C . VAL A 1 2 ? 3.028 -5.611 -3.477 1.00 0.00 2 VAL A C 17
ATOM 25269 O O . VAL A 1 2 ? 2.837 -6.806 -3.700 1.00 0.00 2 VAL A O 17
ATOM 25282 N N . PHE A 1 3 ? 3.803 -4.848 -4.242 1.00 0.00 3 PHE A N 17
ATOM 25283 C CA . PHE A 1 3 ? 4.487 -5.384 -5.413 1.00 0.00 3 PHE A CA 17
ATOM 25284 C C . PHE A 1 3 ? 5.727 -6.173 -5.005 1.00 0.00 3 PHE A C 17
ATOM 25285 O O . PHE A 1 3 ? 6.027 -6.309 -3.818 1.00 0.00 3 PHE A O 17
ATOM 25302 N N . TYR A 1 4 ? 6.443 -6.692 -5.996 1.00 0.00 4 TYR A N 17
ATOM 25303 C CA . TYR A 1 4 ? 7.650 -7.470 -5.741 1.00 0.00 4 TYR A CA 17
ATOM 25304 C C . TYR A 1 4 ? 8.634 -7.345 -6.900 1.00 0.00 4 TYR A C 17
ATOM 25305 O O . TYR A 1 4 ? 8.255 -6.986 -8.016 1.00 0.00 4 TYR A O 17
ATOM 25323 N N . LEU A 1 5 ? 9.899 -7.646 -6.628 1.00 0.00 5 LEU A N 17
ATOM 25324 C CA . LEU A 1 5 ? 10.939 -7.569 -7.648 1.00 0.00 5 LEU A CA 17
ATOM 25325 C C . LEU A 1 5 ? 11.161 -8.928 -8.304 1.00 0.00 5 LEU A C 17
ATOM 25326 O O . LEU A 1 5 ? 11.071 -9.967 -7.650 1.00 0.00 5 LEU A O 17
ATOM 25342 N N . LYS A 1 6 ? 11.453 -8.913 -9.600 1.00 0.00 6 LYS A N 17
ATOM 25343 C CA . LYS A 1 6 ? 11.691 -10.143 -10.346 1.00 0.00 6 LYS A CA 17
ATOM 25344 C C . LYS A 1 6 ? 13.043 -10.098 -11.050 1.00 0.00 6 LYS A C 17
ATOM 25345 O O . LYS A 1 6 ? 13.362 -9.132 -11.743 1.00 0.00 6 LYS A O 17
ATOM 25364 N N . VAL A 1 7 ? 13.834 -11.152 -10.871 1.00 0.00 7 VAL A N 17
ATOM 25365 C CA . VAL A 1 7 ? 15.151 -11.234 -11.492 1.00 0.00 7 VAL A CA 17
ATOM 25366 C C . VAL A 1 7 ? 15.220 -12.392 -12.482 1.00 0.00 7 VAL A C 17
ATOM 25367 O O . VAL A 1 7 ? 14.882 -13.528 -12.150 1.00 0.00 7 VAL A O 17
ATOM 25380 N N . LYS A 1 8 ? 15.662 -12.096 -13.699 1.00 0.00 8 LYS A N 17
ATOM 25381 C CA . LYS A 1 8 ? 15.779 -13.112 -14.739 1.00 0.00 8 LYS A CA 17
ATOM 25382 C C . LYS A 1 8 ? 17.102 -12.977 -15.485 1.00 0.00 8 LYS A C 17
ATOM 25383 O O . LYS A 1 8 ? 17.691 -11.898 -15.534 1.00 0.00 8 LYS A O 17
ATOM 25402 N N . VAL A 1 9 ? 17.563 -14.080 -16.067 1.00 0.00 9 VAL A N 17
ATOM 25403 C CA . VAL A 1 9 ? 18.816 -14.084 -16.813 1.00 0.00 9 VAL A CA 17
ATOM 25404 C C . VAL A 1 9 ? 18.678 -13.313 -18.121 1.00 0.00 9 VAL A C 17
ATOM 25405 O O . VAL A 1 9 ? 17.757 -13.553 -18.900 1.00 0.00 9 VAL A O 17
ATOM 25418 N N . GLU A 1 10 ? 19.603 -12.387 -18.355 1.00 0.00 10 GLU A N 17
ATOM 25419 C CA . GLU A 1 10 ? 19.584 -11.580 -19.570 1.00 0.00 10 GLU A CA 17
ATOM 25420 C C . GLU A 1 10 ? 20.736 -11.963 -20.495 1.00 0.00 10 GLU A C 17
ATOM 25421 O O . GLU A 1 10 ? 20.680 -11.730 -21.703 1.00 0.00 10 GLU A O 17
ATOM 25433 N N . ASP A 1 11 ? 21.779 -12.549 -19.919 1.00 0.00 11 ASP A N 17
ATOM 25434 C CA . ASP A 1 11 ? 22.945 -12.965 -20.690 1.00 0.00 11 ASP A CA 17
ATOM 25435 C C . ASP A 1 11 ? 23.895 -13.796 -19.834 1.00 0.00 11 ASP A C 17
ATOM 25436 O O . ASP A 1 11 ? 24.528 -13.281 -18.912 1.00 0.00 11 ASP A O 17
ATOM 25445 N N . PHE A 1 12 ? 23.989 -15.085 -20.144 1.00 0.00 12 PHE A N 17
ATOM 25446 C CA . PHE A 1 12 ? 24.860 -15.988 -19.402 1.00 0.00 12 PHE A CA 17
ATOM 25447 C C . PHE A 1 12 ? 26.093 -16.353 -20.224 1.00 0.00 12 PHE A C 17
ATOM 25448 O O . PHE A 1 12 ? 26.087 -16.253 -21.450 1.00 0.00 12 PHE A O 17
ATOM 25465 N N . GLY A 1 13 ? 27.151 -16.776 -19.538 1.00 0.00 13 GLY A N 17
ATOM 25466 C CA . GLY A 1 13 ? 28.377 -17.148 -20.220 1.00 0.00 13 GLY A CA 17
ATOM 25467 C C . GLY A 1 13 ? 29.419 -17.709 -19.273 1.00 0.00 13 GLY A C 17
ATOM 25468 O O . GLY A 1 13 ? 29.369 -17.465 -18.067 1.00 0.00 13 GLY A O 17
ATOM 25472 N N . PHE A 1 14 ? 30.367 -18.464 -19.819 1.00 0.00 14 PHE A N 17
ATOM 25473 C CA . PHE A 1 14 ? 31.425 -19.063 -19.015 1.00 0.00 14 PHE A CA 17
ATOM 25474 C C . PHE A 1 14 ? 32.800 -18.622 -19.507 1.00 0.00 14 PHE A C 17
ATOM 25475 O O . PHE A 1 14 ? 33.039 -18.529 -20.712 1.00 0.00 14 PHE A O 17
ATOM 25492 N N . ARG A 1 15 ? 33.699 -18.349 -18.568 1.00 0.00 15 ARG A N 17
ATOM 25493 C CA . ARG A 1 15 ? 35.050 -17.916 -18.905 1.00 0.00 15 ARG A CA 17
ATOM 25494 C C . ARG A 1 15 ? 36.068 -19.003 -18.578 1.00 0.00 15 ARG A C 17
ATOM 25495 O O . ARG A 1 15 ? 36.322 -19.297 -17.410 1.00 0.00 15 ARG A O 17
ATOM 25516 N N . GLU A 1 16 ? 36.647 -19.597 -19.617 1.00 0.00 16 GLU A N 17
ATOM 25517 C CA . GLU A 1 16 ? 37.636 -20.654 -19.439 1.00 0.00 16 GLU A CA 17
ATOM 25518 C C . GLU A 1 16 ? 38.943 -20.088 -18.890 1.00 0.00 16 GLU A C 17
ATOM 25519 O O . GLU A 1 16 ? 39.714 -20.794 -18.240 1.00 0.00 16 GLU A O 17
ATOM 25531 N N . ASP A 1 17 ? 39.186 -18.809 -19.158 1.00 0.00 17 ASP A N 17
ATOM 25532 C CA . ASP A 1 17 ? 40.399 -18.147 -18.692 1.00 0.00 17 ASP A CA 17
ATOM 25533 C C . ASP A 1 17 ? 40.385 -17.995 -17.174 1.00 0.00 17 ASP A C 17
ATOM 25534 O O . ASP A 1 17 ? 41.436 -17.926 -16.538 1.00 0.00 17 ASP A O 17
ATOM 25543 N N . MET A 1 18 ? 39.187 -17.941 -16.600 1.00 0.00 18 MET A N 17
ATOM 25544 C CA . MET A 1 18 ? 39.037 -17.796 -15.157 1.00 0.00 18 MET A CA 17
ATOM 25545 C C . MET A 1 18 ? 38.715 -19.138 -14.507 1.00 0.00 18 MET A C 17
ATOM 25546 O O . MET A 1 18 ? 39.184 -19.436 -13.409 1.00 0.00 18 MET A O 17
ATOM 25560 N N . GLY A 1 19 ? 37.909 -19.944 -15.192 1.00 0.00 19 GLY A N 17
ATOM 25561 C CA . GLY A 1 19 ? 37.537 -21.244 -14.664 1.00 0.00 19 GLY A CA 17
ATOM 25562 C C . GLY A 1 19 ? 36.233 -21.205 -13.892 1.00 0.00 19 GLY A C 17
ATOM 25563 O O . GLY A 1 19 ? 35.925 -22.125 -13.132 1.00 0.00 19 GLY A O 17
ATOM 25567 N N . LEU A 1 20 ? 35.466 -20.138 -14.084 1.00 0.00 20 LEU A N 17
ATOM 25568 C CA . LEU A 1 20 ? 34.188 -19.982 -13.398 1.00 0.00 20 LEU A CA 17
ATOM 25569 C C . LEU A 1 20 ? 33.100 -19.534 -14.369 1.00 0.00 20 LEU A C 17
ATOM 25570 O O . LEU A 1 20 ? 33.391 -19.041 -15.457 1.00 0.00 20 LEU A O 17
ATOM 25586 N N . ASN A 1 21 ? 31.846 -19.707 -13.965 1.00 0.00 21 ASN A N 17
ATOM 25587 C CA . ASN A 1 21 ? 30.714 -19.319 -14.798 1.00 0.00 21 ASN A CA 17
ATOM 25588 C C . ASN A 1 21 ? 30.109 -18.004 -14.317 1.00 0.00 21 ASN A C 17
ATOM 25589 O O . ASN A 1 21 ? 30.101 -17.714 -13.120 1.00 0.00 21 ASN A O 17
ATOM 25600 N N . TYR A 1 22 ? 29.602 -17.213 -15.256 1.00 0.00 22 TYR A N 17
ATOM 25601 C CA . TYR A 1 22 ? 28.997 -15.928 -14.928 1.00 0.00 22 TYR A CA 17
ATOM 25602 C C . TYR A 1 22 ? 27.659 -15.758 -15.642 1.00 0.00 22 TYR A C 17
ATOM 25603 O O . TYR A 1 22 ? 27.412 -16.376 -16.678 1.00 0.00 22 TYR A O 17
ATOM 25621 N N . VAL A 1 23 ? 26.799 -14.915 -15.080 1.00 0.00 23 VAL A N 17
ATOM 25622 C CA . VAL A 1 23 ? 25.486 -14.661 -15.662 1.00 0.00 23 VAL A CA 17
ATOM 25623 C C . VAL A 1 23 ? 24.991 -13.263 -15.311 1.00 0.00 23 VAL A C 17
ATOM 25624 O O . VAL A 1 23 ? 25.199 -12.781 -14.197 1.00 0.00 23 VAL A O 17
ATOM 25637 N N . ARG A 1 24 ? 24.334 -12.616 -16.269 1.00 0.00 24 ARG A N 17
ATOM 25638 C CA . ARG A 1 24 ? 23.809 -11.272 -16.061 1.00 0.00 24 ARG A CA 17
ATOM 25639 C C . ARG A 1 24 ? 22.322 -11.315 -15.724 1.00 0.00 24 ARG A C 17
ATOM 25640 O O . ARG A 1 24 ? 21.532 -11.937 -16.435 1.00 0.00 24 ARG A O 17
ATOM 25661 N N . TYR A 1 25 ? 21.948 -10.652 -14.636 1.00 0.00 25 TYR A N 17
ATOM 25662 C CA . TYR A 1 25 ? 20.556 -10.617 -14.202 1.00 0.00 25 TYR A CA 17
ATOM 25663 C C . TYR A 1 25 ? 19.920 -9.267 -14.520 1.00 0.00 25 TYR A C 17
ATOM 25664 O O . TYR A 1 25 ? 20.585 -8.232 -14.487 1.00 0.00 25 TYR A O 17
ATOM 25682 N N . ARG A 1 26 ? 18.627 -9.287 -14.827 1.00 0.00 26 ARG A N 17
ATOM 25683 C CA . ARG A 1 26 ? 17.900 -8.065 -15.151 1.00 0.00 26 ARG A CA 17
ATOM 25684 C C . ARG A 1 26 ? 16.935 -7.693 -14.029 1.00 0.00 26 ARG A C 17
ATOM 25685 O O . ARG A 1 26 ? 15.963 -8.403 -13.771 1.00 0.00 26 ARG A O 17
ATOM 25706 N N . VAL A 1 27 ? 17.210 -6.575 -13.365 1.00 0.00 27 VAL A N 17
ATOM 25707 C CA . VAL A 1 27 ? 16.367 -6.108 -12.271 1.00 0.00 27 VAL A CA 17
ATOM 25708 C C . VAL A 1 27 ? 15.844 -4.702 -12.542 1.00 0.00 27 VAL A C 17
ATOM 25709 O O . VAL A 1 27 ? 16.614 -3.788 -12.834 1.00 0.00 27 VAL A O 17
ATOM 25722 N N . SER A 1 28 ? 14.529 -4.537 -12.444 1.00 0.00 28 SER A N 17
ATOM 25723 C CA . SER A 1 28 ? 13.901 -3.242 -12.682 1.00 0.00 28 SER A CA 17
ATOM 25724 C C . SER A 1 28 ? 13.222 -2.727 -11.417 1.00 0.00 28 SER A C 17
ATOM 25725 O O . SER A 1 28 ? 12.534 -3.472 -10.721 1.00 0.00 28 SER A O 17
ATOM 25733 N N . GLY A 1 29 ? 13.421 -1.445 -11.126 1.00 0.00 29 GLY A N 17
ATOM 25734 C CA . GLY A 1 29 ? 12.822 -0.850 -9.946 1.00 0.00 29 GLY A CA 17
ATOM 25735 C C . GLY A 1 29 ? 13.819 -0.053 -9.128 1.00 0.00 29 GLY A C 17
ATOM 25736 O O . GLY A 1 29 ? 13.475 0.978 -8.549 1.00 0.00 29 GLY A O 17
ATOM 25740 N N . LEU A 1 30 ? 15.058 -0.531 -9.080 1.00 0.00 30 LEU A N 17
ATOM 25741 C CA . LEU A 1 30 ? 16.109 0.143 -8.326 1.00 0.00 30 LEU A CA 17
ATOM 25742 C C . LEU A 1 30 ? 16.258 1.593 -8.777 1.00 0.00 30 LEU A C 17
ATOM 25743 O O . LEU A 1 30 ? 15.579 2.039 -9.701 1.00 0.00 30 LEU A O 17
ATOM 25759 N N . ASP A 1 31 ? 17.153 2.322 -8.119 1.00 0.00 31 ASP A N 17
ATOM 25760 C CA . ASP A 1 31 ? 17.394 3.721 -8.454 1.00 0.00 31 ASP A CA 17
ATOM 25761 C C . ASP A 1 31 ? 18.872 3.963 -8.743 1.00 0.00 31 ASP A C 17
ATOM 25762 O O . ASP A 1 31 ? 19.721 3.132 -8.422 1.00 0.00 31 ASP A O 17
ATOM 25771 N N . GLU A 1 32 ? 19.172 5.107 -9.351 1.00 0.00 32 GLU A N 17
ATOM 25772 C CA . GLU A 1 32 ? 20.547 5.457 -9.684 1.00 0.00 32 GLU A CA 17
ATOM 25773 C C . GLU A 1 32 ? 21.425 5.461 -8.436 1.00 0.00 32 GLU A C 17
ATOM 25774 O O . GLU A 1 32 ? 22.534 4.927 -8.443 1.00 0.00 32 GLU A O 17
ATOM 25786 N N . GLU A 1 33 ? 20.920 6.068 -7.367 1.00 0.00 33 GLU A N 17
ATOM 25787 C CA . GLU A 1 33 ? 21.659 6.144 -6.112 1.00 0.00 33 GLU A CA 17
ATOM 25788 C C . GLU A 1 33 ? 21.604 4.813 -5.367 1.00 0.00 33 GLU A C 17
ATOM 25789 O O . GLU A 1 33 ? 22.597 4.371 -4.787 1.00 0.00 33 GLU A O 17
ATOM 25801 N N . LEU A 1 34 ? 20.437 4.178 -5.388 1.00 0.00 34 LEU A N 17
ATOM 25802 C CA . LEU A 1 34 ? 20.251 2.897 -4.715 1.00 0.00 34 LEU A CA 17
ATOM 25803 C C . LEU A 1 34 ? 21.252 1.865 -5.222 1.00 0.00 34 LEU A C 17
ATOM 25804 O O . LEU A 1 34 ? 21.799 1.080 -4.446 1.00 0.00 34 LEU A O 17
ATOM 25820 N N . THR A 1 35 ? 21.490 1.871 -6.530 1.00 0.00 35 THR A N 17
ATOM 25821 C CA . THR A 1 35 ? 22.427 0.937 -7.141 1.00 0.00 35 THR A CA 17
ATOM 25822 C C . THR A 1 35 ? 23.779 0.976 -6.440 1.00 0.00 35 THR A C 17
ATOM 25823 O O . THR A 1 35 ? 24.410 -0.060 -6.230 1.00 0.00 35 THR A O 17
ATOM 25834 N N . GLU A 1 36 ? 24.219 2.177 -6.079 1.00 0.00 36 GLU A N 17
ATOM 25835 C CA . GLU A 1 36 ? 25.499 2.350 -5.401 1.00 0.00 36 GLU A CA 17
ATOM 25836 C C . GLU A 1 36 ? 25.517 1.597 -4.074 1.00 0.00 36 GLU A C 17
ATOM 25837 O O . GLU A 1 36 ? 26.576 1.202 -3.585 1.00 0.00 36 GLU A O 17
ATOM 25849 N N . LYS A 1 37 ? 24.337 1.401 -3.496 1.00 0.00 37 LYS A N 17
ATOM 25850 C CA . LYS A 1 37 ? 24.214 0.694 -2.226 1.00 0.00 37 LYS A CA 17
ATOM 25851 C C . LYS A 1 37 ? 24.456 -0.801 -2.410 1.00 0.00 37 LYS A C 17
ATOM 25852 O O . LYS A 1 37 ? 25.302 -1.390 -1.737 1.00 0.00 37 LYS A O 17
ATOM 25871 N N . LEU A 1 38 ? 23.708 -1.408 -3.325 1.00 0.00 38 LEU A N 17
ATOM 25872 C CA . LEU A 1 38 ? 23.842 -2.835 -3.598 1.00 0.00 38 LEU A CA 17
ATOM 25873 C C . LEU A 1 38 ? 25.217 -3.152 -4.176 1.00 0.00 38 LEU A C 17
ATOM 25874 O O . LEU A 1 38 ? 25.898 -4.069 -3.716 1.00 0.00 38 LEU A O 17
ATOM 25890 N N . ILE A 1 39 ? 25.619 -2.386 -5.185 1.00 0.00 39 ILE A N 17
ATOM 25891 C CA . ILE A 1 39 ? 26.915 -2.584 -5.824 1.00 0.00 39 ILE A CA 17
ATOM 25892 C C . ILE A 1 39 ? 28.043 -2.550 -4.799 1.00 0.00 39 ILE A C 17
ATOM 25893 O O . ILE A 1 39 ? 29.083 -3.181 -4.987 1.00 0.00 39 ILE A O 17
ATOM 25909 N N . GLU A 1 40 ? 27.829 -1.812 -3.715 1.00 0.00 40 GLU A N 17
ATOM 25910 C CA . GLU A 1 40 ? 28.829 -1.697 -2.660 1.00 0.00 40 GLU A CA 17
ATOM 25911 C C . GLU A 1 40 ? 28.824 -2.936 -1.769 1.00 0.00 40 GLU A C 17
ATOM 25912 O O . GLU A 1 40 ? 29.875 -3.505 -1.473 1.00 0.00 40 GLU A O 17
ATOM 25924 N N . ARG A 1 41 ? 27.634 -3.347 -1.344 1.00 0.00 41 ARG A N 17
ATOM 25925 C CA . ARG A 1 41 ? 27.492 -4.516 -0.485 1.00 0.00 41 ARG A CA 17
ATOM 25926 C C . ARG A 1 41 ? 27.902 -5.787 -1.224 1.00 0.00 41 ARG A C 17
ATOM 25927 O O . ARG A 1 41 ? 28.632 -6.622 -0.688 1.00 0.00 41 ARG A O 17
ATOM 25948 N N . LEU A 1 42 ? 27.428 -5.927 -2.457 1.00 0.00 42 LEU A N 17
ATOM 25949 C CA . LEU A 1 42 ? 27.745 -7.096 -3.271 1.00 0.00 42 LEU A CA 17
ATOM 25950 C C . LEU A 1 42 ? 29.128 -6.962 -3.900 1.00 0.00 42 LEU A C 17
ATOM 25951 O O . LEU A 1 42 ? 29.794 -7.960 -4.175 1.00 0.00 42 LEU A O 17
ATOM 25967 N N . ASP A 1 43 ? 29.553 -5.724 -4.124 1.00 0.00 43 ASP A N 17
ATOM 25968 C CA . ASP A 1 43 ? 30.859 -5.460 -4.717 1.00 0.00 43 ASP A CA 17
ATOM 25969 C C . ASP A 1 43 ? 30.931 -6.012 -6.138 1.00 0.00 43 ASP A C 17
ATOM 25970 O O . ASP A 1 43 ? 32.017 -6.234 -6.672 1.00 0.00 43 ASP A O 17
ATOM 25979 N N . GLU A 1 44 ? 29.768 -6.230 -6.743 1.00 0.00 44 GLU A N 17
ATOM 25980 C CA . GLU A 1 44 ? 29.701 -6.758 -8.100 1.00 0.00 44 GLU A CA 17
ATOM 25981 C C . GLU A 1 44 ? 29.698 -5.627 -9.124 1.00 0.00 44 GLU A C 17
ATOM 25982 O O . GLU A 1 44 ? 29.946 -4.469 -8.787 1.00 0.00 44 GLU A O 17
ATOM 25994 N N . ASP A 1 45 ? 29.416 -5.971 -10.376 1.00 0.00 45 ASP A N 17
ATOM 25995 C CA . ASP A 1 45 ? 29.380 -4.985 -11.450 1.00 0.00 45 ASP A CA 17
ATOM 25996 C C . ASP A 1 45 ? 27.941 -4.621 -11.806 1.00 0.00 45 ASP A C 17
ATOM 25997 O O . ASP A 1 45 ? 27.255 -5.366 -12.507 1.00 0.00 45 ASP A O 17
ATOM 26006 N N . THR A 1 46 ? 27.489 -3.470 -11.317 1.00 0.00 46 THR A N 17
ATOM 26007 C CA . THR A 1 46 ? 26.132 -3.008 -11.580 1.00 0.00 46 THR A CA 17
ATOM 26008 C C . THR A 1 46 ? 26.133 -1.812 -12.525 1.00 0.00 46 THR A C 17
ATOM 26009 O O . THR A 1 46 ? 27.031 -0.973 -12.477 1.00 0.00 46 THR A O 17
ATOM 26020 N N . GLU A 1 47 ? 25.119 -1.741 -13.383 1.00 0.00 47 GLU A N 17
ATOM 26021 C CA . GLU A 1 47 ? 25.005 -0.646 -14.339 1.00 0.00 47 GLU A CA 17
ATOM 26022 C C . GLU A 1 47 ? 23.572 -0.517 -14.848 1.00 0.00 47 GLU A C 17
ATOM 26023 O O . GLU A 1 47 ? 22.783 -1.458 -14.762 1.00 0.00 47 GLU A O 17
ATOM 26035 N N . ARG A 1 48 ? 23.242 0.657 -15.377 1.00 0.00 48 ARG A N 17
ATOM 26036 C CA . ARG A 1 48 ? 21.904 0.912 -15.898 1.00 0.00 48 ARG A CA 17
ATOM 26037 C C . ARG A 1 48 ? 21.794 0.468 -17.354 1.00 0.00 48 ARG A C 17
ATOM 26038 O O . ARG A 1 48 ? 22.710 0.681 -18.149 1.00 0.00 48 ARG A O 17
ATOM 26059 N N . ASP A 1 49 ? 20.669 -0.149 -17.695 1.00 0.00 49 ASP A N 17
ATOM 26060 C CA . ASP A 1 49 ? 20.438 -0.622 -19.056 1.00 0.00 49 ASP A CA 17
ATOM 26061 C C . ASP A 1 49 ? 18.956 -0.558 -19.410 1.00 0.00 49 ASP A C 17
ATOM 26062 O O . ASP A 1 49 ? 18.182 -1.443 -19.045 1.00 0.00 49 ASP A O 17
ATOM 26071 N N . ASP A 1 50 ? 18.568 0.495 -20.120 1.00 0.00 50 ASP A N 17
ATOM 26072 C CA . ASP A 1 50 ? 17.178 0.676 -20.524 1.00 0.00 50 ASP A CA 17
ATOM 26073 C C . ASP A 1 50 ? 16.263 0.743 -19.305 1.00 0.00 50 ASP A C 17
ATOM 26074 O O . ASP A 1 50 ? 15.069 0.460 -19.396 1.00 0.00 50 ASP A O 17
ATOM 26083 N N . GLY A 1 51 ? 16.832 1.118 -18.163 1.00 0.00 51 GLY A N 17
ATOM 26084 C CA . GLY A 1 51 ? 16.053 1.214 -16.943 1.00 0.00 51 GLY A CA 17
ATOM 26085 C C . GLY A 1 51 ? 16.333 0.073 -15.985 1.00 0.00 51 GLY A C 17
ATOM 26086 O O . GLY A 1 51 ? 16.180 0.219 -14.772 1.00 0.00 51 GLY A O 17
ATOM 26090 N N . ASP A 1 52 ? 16.742 -1.068 -16.530 1.00 0.00 52 ASP A N 17
ATOM 26091 C CA . ASP A 1 52 ? 17.043 -2.240 -15.716 1.00 0.00 52 ASP A CA 17
ATOM 26092 C C . ASP A 1 52 ? 18.488 -2.205 -15.227 1.00 0.00 52 ASP A C 17
ATOM 26093 O O . ASP A 1 52 ? 19.282 -1.372 -15.664 1.00 0.00 52 ASP A O 17
ATOM 26102 N N . LEU A 1 53 ? 18.821 -3.114 -14.317 1.00 0.00 53 LEU A N 17
ATOM 26103 C CA . LEU A 1 53 ? 20.170 -3.188 -13.767 1.00 0.00 53 LEU A CA 17
ATOM 26104 C C . LEU A 1 53 ? 20.808 -4.539 -14.070 1.00 0.00 53 LEU A C 17
ATOM 26105 O O . LEU A 1 53 ? 20.147 -5.576 -14.010 1.00 0.00 53 LEU A O 17
ATOM 26121 N N . ILE A 1 54 ? 22.097 -4.520 -14.393 1.00 0.00 54 ILE A N 17
ATOM 26122 C CA . ILE A 1 54 ? 22.825 -5.744 -14.701 1.00 0.00 54 ILE A CA 17
ATOM 26123 C C . ILE A 1 54 ? 23.611 -6.236 -13.490 1.00 0.00 54 ILE A C 17
ATOM 26124 O O . ILE A 1 54 ? 24.219 -5.444 -12.769 1.00 0.00 54 ILE A O 17
ATOM 26140 N N . ILE A 1 55 ? 23.597 -7.547 -13.275 1.00 0.00 55 ILE A N 17
ATOM 26141 C CA . ILE A 1 55 ? 24.310 -8.145 -12.154 1.00 0.00 55 ILE A CA 17
ATOM 26142 C C . ILE A 1 55 ? 25.071 -9.393 -12.588 1.00 0.00 55 ILE A C 17
ATOM 26143 O O . ILE A 1 55 ? 24.471 -10.391 -12.990 1.00 0.00 55 ILE A O 17
ATOM 26159 N N . THR A 1 56 ? 26.396 -9.332 -12.504 1.00 0.00 56 THR A N 17
ATOM 26160 C CA . THR A 1 56 ? 27.239 -10.457 -12.888 1.00 0.00 56 THR A CA 17
ATOM 26161 C C . THR A 1 56 ? 27.953 -11.047 -11.677 1.00 0.00 56 THR A C 17
ATOM 26162 O O . THR A 1 56 ? 28.753 -10.375 -11.026 1.00 0.00 56 THR A O 17
ATOM 26173 N N . VAL A 1 57 ? 27.658 -12.309 -11.379 1.00 0.00 57 VAL A N 17
ATOM 26174 C CA . VAL A 1 57 ? 28.273 -12.991 -10.247 1.00 0.00 57 VAL A CA 17
ATOM 26175 C C . VAL A 1 57 ? 28.822 -14.352 -10.658 1.00 0.00 57 VAL A C 17
ATOM 26176 O O . VAL A 1 57 ? 28.070 -15.246 -11.046 1.00 0.00 57 VAL A O 17
ATOM 26189 N N . PHE A 1 58 ? 30.140 -14.504 -10.569 1.00 0.00 58 PHE A N 17
ATOM 26190 C CA . PHE A 1 58 ? 30.792 -15.756 -10.933 1.00 0.00 58 PHE A CA 17
ATOM 26191 C C . PHE A 1 58 ? 31.569 -16.328 -9.750 1.00 0.00 58 PHE A C 17
ATOM 26192 O O . PHE A 1 58 ? 32.121 -15.585 -8.939 1.00 0.00 58 PHE A O 17
ATOM 26209 N N . TYR A 1 59 ? 31.607 -17.653 -9.660 1.00 0.00 59 TYR A N 17
ATOM 26210 C CA . TYR A 1 59 ? 32.313 -18.325 -8.576 1.00 0.00 59 TYR A CA 17
ATOM 26211 C C . TYR A 1 59 ? 32.967 -19.613 -9.067 1.00 0.00 59 TYR A C 17
ATOM 26212 O O . TYR A 1 59 ? 32.360 -20.384 -9.810 1.00 0.00 59 TYR A O 17
ATOM 26230 N N . GLU A 1 60 ? 34.207 -19.837 -8.646 1.00 0.00 60 GLU A N 17
ATOM 26231 C CA . GLU A 1 60 ? 34.944 -21.031 -9.044 1.00 0.00 60 GLU A CA 17
ATOM 26232 C C . GLU A 1 60 ? 34.794 -22.135 -8.000 1.00 0.00 60 GLU A C 17
ATOM 26233 O O . GLU A 1 60 ? 34.059 -21.985 -7.024 1.00 0.00 60 GLU A O 17
ATOM 26245 N N . ARG A 1 61 ? 35.496 -23.243 -8.215 1.00 0.00 61 ARG A N 17
ATOM 26246 C CA . ARG A 1 61 ? 35.440 -24.373 -7.295 1.00 0.00 61 ARG A CA 17
ATOM 26247 C C . ARG A 1 61 ? 35.528 -23.900 -5.847 1.00 0.00 61 ARG A C 17
ATOM 26248 O O . ARG A 1 61 ? 34.867 -24.446 -4.965 1.00 0.00 61 ARG A O 17
ATOM 26269 N N . GLU A 1 62 ? 36.350 -22.882 -5.612 1.00 0.00 62 GLU A N 17
ATOM 26270 C CA . GLU A 1 62 ? 36.525 -22.338 -4.270 1.00 0.00 62 GLU A CA 17
ATOM 26271 C C . GLU A 1 62 ? 35.176 -22.028 -3.628 1.00 0.00 62 GLU A C 17
ATOM 26272 O O . GLU A 1 62 ? 34.983 -22.238 -2.430 1.00 0.00 62 GLU A O 17
ATOM 26284 N N . TYR A 1 63 ? 34.245 -21.528 -4.433 1.00 0.00 63 TYR A N 17
ATOM 26285 C CA . TYR A 1 63 ? 32.914 -21.187 -3.944 1.00 0.00 63 TYR A CA 17
ATOM 26286 C C . TYR A 1 63 ? 31.849 -22.043 -4.622 1.00 0.00 63 TYR A C 17
ATOM 26287 O O . TYR A 1 63 ? 30.655 -21.757 -4.530 1.00 0.00 63 TYR A O 17
ATOM 26305 N N . PHE A 1 64 ? 32.290 -23.096 -5.302 1.00 0.00 64 PHE A N 17
ATOM 26306 C CA . PHE A 1 64 ? 31.375 -23.996 -5.996 1.00 0.00 64 PHE A CA 17
ATOM 26307 C C . PHE A 1 64 ? 30.645 -23.267 -7.120 1.00 0.00 64 PHE A C 17
ATOM 26308 O O . PHE A 1 64 ? 29.688 -22.526 -6.895 1.00 0.00 64 PHE A O 17
ATOM 26325 N N . PRO A 1 65 ? 31.106 -23.481 -8.361 1.00 0.00 65 PRO A N 17
ATOM 26326 C CA . PRO A 1 65 ? 30.512 -22.855 -9.546 1.00 0.00 65 PRO A CA 17
ATOM 26327 C C . PRO A 1 65 ? 29.126 -23.407 -9.860 1.00 0.00 65 PRO A C 17
ATOM 26328 O O . PRO A 1 65 ? 28.831 -24.569 -9.580 1.00 0.00 65 PRO A O 17
ATOM 26339 N N . PHE A 1 66 ? 28.277 -22.567 -10.444 1.00 0.00 66 PHE A N 17
ATOM 26340 C CA . PHE A 1 66 ? 26.921 -22.972 -10.796 1.00 0.00 66 PHE A CA 17
ATOM 26341 C C . PHE A 1 66 ? 26.901 -23.692 -12.141 1.00 0.00 66 PHE A C 17
ATOM 26342 O O . PHE A 1 66 ? 27.527 -23.250 -13.104 1.00 0.00 66 PHE A O 17
ATOM 26359 N N . GLY A 1 67 ? 26.175 -24.805 -12.199 1.00 0.00 67 GLY A N 17
ATOM 26360 C CA . GLY A 1 67 ? 26.086 -25.569 -13.430 1.00 0.00 67 GLY A CA 17
ATOM 26361 C C . GLY A 1 67 ? 24.965 -26.589 -13.399 1.00 0.00 67 GLY A C 17
ATOM 26362 O O . GLY A 1 67 ? 23.824 -26.276 -13.737 1.00 0.00 67 GLY A O 17
ATOM 26366 N N . SER A 1 68 ? 25.291 -27.812 -12.995 1.00 0.00 68 SER A N 17
ATOM 26367 C CA . SER A 1 68 ? 24.304 -28.883 -12.927 1.00 0.00 68 SER A CA 17
ATOM 26368 C C . SER A 1 68 ? 23.774 -29.223 -14.317 1.00 0.00 68 SER A C 17
ATOM 26369 O O . SER A 1 68 ? 22.748 -29.888 -14.456 1.00 0.00 68 SER A O 17
ATOM 26377 N N . GLU A 1 69 ? 24.483 -28.761 -15.343 1.00 0.00 69 GLU A N 17
ATOM 26378 C CA . GLU A 1 69 ? 24.084 -29.015 -16.722 1.00 0.00 69 GLU A CA 17
ATOM 26379 C C . GLU A 1 69 ? 24.198 -30.499 -17.057 1.00 0.00 69 GLU A C 17
ATOM 26380 O O . GLU A 1 69 ? 23.557 -30.987 -17.987 1.00 0.00 69 GLU A O 17
ATOM 26392 N N . GLU A 1 70 ? 25.020 -31.211 -16.292 1.00 0.00 70 GLU A N 17
ATOM 26393 C CA . GLU A 1 70 ? 25.219 -32.639 -16.508 1.00 0.00 70 GLU A CA 17
ATOM 26394 C C . GLU A 1 70 ? 23.964 -33.426 -16.143 1.00 0.00 70 GLU A C 17
ATOM 26395 O O . GLU A 1 70 ? 23.742 -34.529 -16.642 1.00 0.00 70 GLU A O 17
ATOM 26407 N N . SER A 1 71 ? 23.145 -32.849 -15.268 1.00 0.00 71 SER A N 17
ATOM 26408 C CA . SER A 1 71 ? 21.914 -33.497 -14.832 1.00 0.00 71 SER A CA 17
ATOM 26409 C C . SER A 1 71 ? 20.755 -33.139 -15.757 1.00 0.00 71 SER A C 17
ATOM 26410 O O . SER A 1 71 ? 20.107 -34.016 -16.329 1.00 0.00 71 SER A O 17
ATOM 26418 N N . LYS A 1 72 ? 20.498 -31.843 -15.899 1.00 0.00 72 LYS A N 17
ATOM 26419 C CA . LYS A 1 72 ? 19.418 -31.366 -16.754 1.00 0.00 72 LYS A CA 17
ATOM 26420 C C . LYS A 1 72 ? 19.760 -31.570 -18.227 1.00 0.00 72 LYS A C 17
ATOM 26421 O O . LYS A 1 72 ? 18.877 -31.572 -19.085 1.00 0.00 72 LYS A O 17
ATOM 26440 N N . VAL A 1 73 ? 21.046 -31.743 -18.513 1.00 0.00 73 VAL A N 17
ATOM 26441 C CA . VAL A 1 73 ? 21.504 -31.951 -19.881 1.00 0.00 73 VAL A CA 17
ATOM 26442 C C . VAL A 1 73 ? 20.780 -31.024 -20.850 1.00 0.00 73 VAL A C 17
ATOM 26443 O O . VAL A 1 73 ? 20.479 -31.402 -21.982 1.00 0.00 73 VAL A O 17
ATOM 26456 N N . LYS A 1 74 ? 20.503 -29.805 -20.398 1.00 0.00 74 LYS A N 17
ATOM 26457 C CA . LYS A 1 74 ? 19.815 -28.820 -21.225 1.00 0.00 74 LYS A CA 17
ATOM 26458 C C . LYS A 1 74 ? 20.097 -27.405 -20.732 1.00 0.00 74 LYS A C 17
ATOM 26459 O O . LYS A 1 74 ? 20.372 -27.192 -19.552 1.00 0.00 74 LYS A O 17
ATOM 26478 N N . MET A 1 75 ? 20.024 -26.440 -21.643 1.00 0.00 75 MET A N 17
ATOM 26479 C CA . MET A 1 75 ? 20.269 -25.044 -21.300 1.00 0.00 75 MET A CA 17
ATOM 26480 C C . MET A 1 75 ? 19.377 -24.605 -20.143 1.00 0.00 75 MET A C 17
ATOM 26481 O O . MET A 1 75 ? 19.725 -23.696 -19.389 1.00 0.00 75 MET A O 17
ATOM 26495 N N . ALA A 1 76 ? 18.225 -25.254 -20.010 1.00 0.00 76 ALA A N 17
ATOM 26496 C CA . ALA A 1 76 ? 17.285 -24.931 -18.945 1.00 0.00 76 ALA A CA 17
ATOM 26497 C C . ALA A 1 76 ? 17.977 -24.917 -17.586 1.00 0.00 76 ALA A C 17
ATOM 26498 O O . ALA A 1 76 ? 17.573 -24.189 -16.680 1.00 0.00 76 ALA A O 17
ATOM 26505 N N . ASP A 1 77 ? 19.022 -25.727 -17.452 1.00 0.00 77 ASP A N 17
ATOM 26506 C CA . ASP A 1 77 ? 19.771 -25.808 -16.203 1.00 0.00 77 ASP A CA 17
ATOM 26507 C C . ASP A 1 77 ? 20.432 -24.472 -15.879 1.00 0.00 77 ASP A C 17
ATOM 26508 O O . ASP A 1 77 ? 20.528 -24.081 -14.715 1.00 0.00 77 ASP A O 17
ATOM 26517 N N . PHE A 1 78 ? 20.886 -23.775 -16.915 1.00 0.00 78 PHE A N 17
ATOM 26518 C CA . PHE A 1 78 ? 21.540 -22.483 -16.740 1.00 0.00 78 PHE A CA 17
ATOM 26519 C C . PHE A 1 78 ? 20.540 -21.426 -16.281 1.00 0.00 78 PHE A C 17
ATOM 26520 O O . PHE A 1 78 ? 20.748 -20.759 -15.267 1.00 0.00 78 PHE A O 17
ATOM 26537 N N . ILE A 1 79 ? 19.456 -21.278 -17.036 1.00 0.00 79 ILE A N 17
ATOM 26538 C CA . ILE A 1 79 ? 18.425 -20.302 -16.707 1.00 0.00 79 ILE A CA 17
ATOM 26539 C C . ILE A 1 79 ? 17.743 -20.647 -15.387 1.00 0.00 79 ILE A C 17
ATOM 26540 O O . ILE A 1 79 ? 17.366 -19.761 -14.621 1.00 0.00 79 ILE A O 17
ATOM 26556 N N . ALA A 1 80 ? 17.588 -21.941 -15.128 1.00 0.00 80 ALA A N 17
ATOM 26557 C CA . ALA A 1 80 ? 16.955 -22.404 -13.899 1.00 0.00 80 ALA A CA 17
ATOM 26558 C C . ALA A 1 80 ? 17.867 -22.187 -12.696 1.00 0.00 80 ALA A C 17
ATOM 26559 O O . ALA A 1 80 ? 17.443 -21.650 -11.673 1.00 0.00 80 ALA A O 17
ATOM 26566 N N . ARG A 1 81 ? 19.121 -22.608 -12.826 1.00 0.00 81 ARG A N 17
ATOM 26567 C CA . ARG A 1 81 ? 20.092 -22.461 -11.749 1.00 0.00 81 ARG A CA 17
ATOM 26568 C C . ARG A 1 81 ? 20.431 -20.991 -11.520 1.00 0.00 81 ARG A C 17
ATOM 26569 O O . ARG A 1 81 ? 20.681 -20.571 -10.390 1.00 0.00 81 ARG A O 17
ATOM 26590 N N . GLU A 1 82 ? 20.439 -20.216 -12.599 1.00 0.00 82 GLU A N 17
ATOM 26591 C CA . GLU A 1 82 ? 20.749 -18.793 -12.515 1.00 0.00 82 GLU A CA 17
ATOM 26592 C C . GLU A 1 82 ? 19.589 -18.019 -11.896 1.00 0.00 82 GLU A C 17
ATOM 26593 O O . GLU A 1 82 ? 19.780 -17.223 -10.978 1.00 0.00 82 GLU A O 17
ATOM 26605 N N . GLU A 1 83 ? 18.385 -18.259 -12.408 1.00 0.00 83 GLU A N 17
ATOM 26606 C CA . GLU A 1 83 ? 17.194 -17.583 -11.907 1.00 0.00 83 GLU A CA 17
ATOM 26607 C C . GLU A 1 83 ? 17.003 -17.851 -10.417 1.00 0.00 83 GLU A C 17
ATOM 26608 O O . GLU A 1 83 ? 16.865 -16.922 -9.621 1.00 0.00 83 GLU A O 17
ATOM 26620 N N . ILE A 1 84 ? 16.995 -19.128 -10.048 1.00 0.00 84 ILE A N 17
ATOM 26621 C CA . ILE A 1 84 ? 16.821 -19.518 -8.654 1.00 0.00 84 ILE A CA 17
ATOM 26622 C C . ILE A 1 84 ? 17.969 -19.003 -7.792 1.00 0.00 84 ILE A C 17
ATOM 26623 O O . ILE A 1 84 ? 17.784 -18.701 -6.613 1.00 0.00 84 ILE A O 17
ATOM 26639 N N . GLU A 1 85 ? 19.152 -18.905 -8.389 1.00 0.00 85 GLU A N 17
ATOM 26640 C CA . GLU A 1 85 ? 20.330 -18.425 -7.675 1.00 0.00 85 GLU A CA 17
ATOM 26641 C C . GLU A 1 85 ? 20.127 -16.992 -7.192 1.00 0.00 85 GLU A C 17
ATOM 26642 O O . GLU A 1 85 ? 20.451 -16.658 -6.053 1.00 0.00 85 GLU A O 17
ATOM 26654 N N . MET A 1 86 ? 19.588 -16.150 -8.068 1.00 0.00 86 MET A N 17
ATOM 26655 C CA . MET A 1 86 ? 19.342 -14.752 -7.731 1.00 0.00 86 MET A CA 17
ATOM 26656 C C . MET A 1 86 ? 18.096 -14.614 -6.861 1.00 0.00 86 MET A C 17
ATOM 26657 O O . MET A 1 86 ? 18.107 -13.910 -5.853 1.00 0.00 86 MET A O 17
ATOM 26671 N N . MET A 1 87 ? 17.024 -15.292 -7.259 1.00 0.00 87 MET A N 17
ATOM 26672 C CA . MET A 1 87 ? 15.771 -15.245 -6.514 1.00 0.00 87 MET A CA 17
ATOM 26673 C C . MET A 1 87 ? 15.971 -15.731 -5.083 1.00 0.00 87 MET A C 17
ATOM 26674 O O . MET A 1 87 ? 15.518 -15.095 -4.131 1.00 0.00 87 MET A O 17
ATOM 26688 N N . VAL A 1 88 ? 16.653 -16.864 -4.937 1.00 0.00 88 VAL A N 17
ATOM 26689 C CA . VAL A 1 88 ? 16.913 -17.435 -3.621 1.00 0.00 88 VAL A CA 17
ATOM 26690 C C . VAL A 1 88 ? 17.910 -16.586 -2.841 1.00 0.00 88 VAL A C 17
ATOM 26691 O O . VAL A 1 88 ? 17.780 -16.413 -1.629 1.00 0.00 88 VAL A O 17
ATOM 26704 N N . PHE A 1 89 ? 18.906 -16.057 -3.544 1.00 0.00 89 PHE A N 17
ATOM 26705 C CA . PHE A 1 89 ? 19.926 -15.225 -2.917 1.00 0.00 89 PHE A CA 17
ATOM 26706 C C . PHE A 1 89 ? 19.292 -14.055 -2.170 1.00 0.00 89 PHE A C 17
ATOM 26707 O O . PHE A 1 89 ? 19.534 -13.859 -0.979 1.00 0.00 89 PHE A O 17
ATOM 26724 N N . LEU A 1 90 ? 18.478 -13.280 -2.880 1.00 0.00 90 LEU A N 17
ATOM 26725 C CA . LEU A 1 90 ? 17.808 -12.128 -2.286 1.00 0.00 90 LEU A CA 17
ATOM 26726 C C . LEU A 1 90 ? 16.776 -12.571 -1.254 1.00 0.00 90 LEU A C 17
ATOM 26727 O O . LEU A 1 90 ? 16.550 -11.890 -0.255 1.00 0.00 90 LEU A O 17
ATOM 26743 N N . SER A 1 91 ? 16.152 -13.719 -1.504 1.00 0.00 91 SER A N 17
ATOM 26744 C CA . SER A 1 91 ? 15.142 -14.252 -0.597 1.00 0.00 91 SER A CA 17
ATOM 26745 C C . SER A 1 91 ? 15.770 -14.673 0.728 1.00 0.00 91 SER A C 17
ATOM 26746 O O . SER A 1 91 ? 15.132 -14.604 1.779 1.00 0.00 91 SER A O 17
ATOM 26754 N N . SER A 1 92 ? 17.024 -15.110 0.670 1.00 0.00 92 SER A N 17
ATOM 26755 C CA . SER A 1 92 ? 17.738 -15.546 1.864 1.00 0.00 92 SER A CA 17
ATOM 26756 C C . SER A 1 92 ? 18.031 -14.365 2.784 1.00 0.00 92 SER A C 17
ATOM 26757 O O . SER A 1 92 ? 18.073 -14.510 4.005 1.00 0.00 92 SER A O 17
ATOM 26765 N N . VAL A 1 93 ? 18.233 -13.194 2.187 1.00 0.00 93 VAL A N 17
ATOM 26766 C CA . VAL A 1 93 ? 18.521 -11.986 2.951 1.00 0.00 93 VAL A CA 17
ATOM 26767 C C . VAL A 1 93 ? 17.242 -11.366 3.501 1.00 0.00 93 VAL A C 17
ATOM 26768 O O . VAL A 1 93 ? 17.228 -10.826 4.608 1.00 0.00 93 VAL A O 17
ATOM 26781 N N . LEU A 1 94 ? 16.169 -11.447 2.722 1.00 0.00 94 LEU A N 17
ATOM 26782 C CA . LEU A 1 94 ? 14.883 -10.894 3.132 1.00 0.00 94 LEU A CA 17
ATOM 26783 C C . LEU A 1 94 ? 14.192 -11.808 4.138 1.00 0.00 94 LEU A C 17
ATOM 26784 O O . LEU A 1 94 ? 13.542 -11.340 5.072 1.00 0.00 94 LEU A O 17
ATOM 26800 N N . GLU A 1 95 ? 14.340 -13.115 3.942 1.00 0.00 95 GLU A N 17
ATOM 26801 C CA . GLU A 1 95 ? 13.731 -14.094 4.834 1.00 0.00 95 GLU A CA 17
ATOM 26802 C C . GLU A 1 95 ? 14.335 -14.006 6.233 1.00 0.00 95 GLU A C 17
ATOM 26803 O O . GLU A 1 95 ? 13.659 -14.260 7.229 1.00 0.00 95 GLU A O 17
ATOM 26815 N N . ASP A 1 96 ? 15.611 -13.644 6.298 1.00 0.00 96 ASP A N 17
ATOM 26816 C CA . ASP A 1 96 ? 16.307 -13.520 7.573 1.00 0.00 96 ASP A CA 17
ATOM 26817 C C . ASP A 1 96 ? 17.602 -12.730 7.412 1.00 0.00 96 ASP A C 17
ATOM 26818 O O . ASP A 1 96 ? 18.558 -13.205 6.799 1.00 0.00 96 ASP A O 17
ATOM 26827 N N . MET A 1 1 ? 3.381 0.945 -0.535 1.00 0.00 1 MET A N 18
ATOM 26828 C CA . MET A 1 1 ? 4.839 0.922 -0.503 1.00 0.00 1 MET A CA 18
ATOM 26829 C C . MET A 1 1 ? 5.364 -0.501 -0.662 1.00 0.00 1 MET A C 18
ATOM 26830 O O . MET A 1 1 ? 6.395 -0.861 -0.094 1.00 0.00 1 MET A O 18
ATOM 26844 N N . VAL A 1 2 ? 4.647 -1.309 -1.438 1.00 0.00 2 VAL A N 18
ATOM 26845 C CA . VAL A 1 2 ? 5.041 -2.693 -1.672 1.00 0.00 2 VAL A CA 18
ATOM 26846 C C . VAL A 1 2 ? 5.676 -2.858 -3.048 1.00 0.00 2 VAL A C 18
ATOM 26847 O O . VAL A 1 2 ? 5.134 -2.399 -4.053 1.00 0.00 2 VAL A O 18
ATOM 26860 N N . PHE A 1 3 ? 6.830 -3.517 -3.086 1.00 0.00 3 PHE A N 18
ATOM 26861 C CA . PHE A 1 3 ? 7.540 -3.743 -4.339 1.00 0.00 3 PHE A CA 18
ATOM 26862 C C . PHE A 1 3 ? 7.816 -5.230 -4.548 1.00 0.00 3 PHE A C 18
ATOM 26863 O O . PHE A 1 3 ? 8.093 -5.960 -3.596 1.00 0.00 3 PHE A O 18
ATOM 26880 N N . TYR A 1 4 ? 7.737 -5.670 -5.799 1.00 0.00 4 TYR A N 18
ATOM 26881 C CA . TYR A 1 4 ? 7.975 -7.069 -6.133 1.00 0.00 4 TYR A CA 18
ATOM 26882 C C . TYR A 1 4 ? 8.804 -7.191 -7.408 1.00 0.00 4 TYR A C 18
ATOM 26883 O O . TYR A 1 4 ? 8.264 -7.393 -8.497 1.00 0.00 4 TYR A O 18
ATOM 26901 N N . LEU A 1 5 ? 10.119 -7.069 -7.265 1.00 0.00 5 LEU A N 18
ATOM 26902 C CA . LEU A 1 5 ? 11.025 -7.166 -8.404 1.00 0.00 5 LEU A CA 18
ATOM 26903 C C . LEU A 1 5 ? 11.489 -8.604 -8.610 1.00 0.00 5 LEU A C 18
ATOM 26904 O O . LEU A 1 5 ? 11.622 -9.368 -7.653 1.00 0.00 5 LEU A O 18
ATOM 26920 N N . LYS A 1 6 ? 11.736 -8.967 -9.864 1.00 0.00 6 LYS A N 18
ATOM 26921 C CA . LYS A 1 6 ? 12.189 -10.313 -10.196 1.00 0.00 6 LYS A CA 18
ATOM 26922 C C . LYS A 1 6 ? 13.485 -10.268 -10.999 1.00 0.00 6 LYS A C 18
ATOM 26923 O O . LYS A 1 6 ? 13.709 -9.346 -11.784 1.00 0.00 6 LYS A O 18
ATOM 26942 N N . VAL A 1 7 ? 14.335 -11.269 -10.798 1.00 0.00 7 VAL A N 18
ATOM 26943 C CA . VAL A 1 7 ? 15.608 -11.345 -11.505 1.00 0.00 7 VAL A CA 18
ATOM 26944 C C . VAL A 1 7 ? 15.631 -12.525 -12.470 1.00 0.00 7 VAL A C 18
ATOM 26945 O O . VAL A 1 7 ? 15.307 -13.653 -12.097 1.00 0.00 7 VAL A O 18
ATOM 26958 N N . LYS A 1 8 ? 16.017 -12.259 -13.713 1.00 0.00 8 LYS A N 18
ATOM 26959 C CA . LYS A 1 8 ? 16.084 -13.298 -14.734 1.00 0.00 8 LYS A CA 18
ATOM 26960 C C . LYS A 1 8 ? 17.373 -13.184 -15.542 1.00 0.00 8 LYS A C 18
ATOM 26961 O O . LYS A 1 8 ? 17.957 -12.105 -15.648 1.00 0.00 8 LYS A O 18
ATOM 26980 N N . VAL A 1 9 ? 17.810 -14.302 -16.112 1.00 0.00 9 VAL A N 18
ATOM 26981 C CA . VAL A 1 9 ? 19.028 -14.327 -16.913 1.00 0.00 9 VAL A CA 18
ATOM 26982 C C . VAL A 1 9 ? 18.804 -13.676 -18.273 1.00 0.00 9 VAL A C 18
ATOM 26983 O O . VAL A 1 9 ? 17.863 -14.019 -18.988 1.00 0.00 9 VAL A O 18
ATOM 26996 N N . GLU A 1 10 ? 19.676 -12.737 -18.625 1.00 0.00 10 GLU A N 18
ATOM 26997 C CA . GLU A 1 10 ? 19.573 -12.038 -19.900 1.00 0.00 10 GLU A CA 18
ATOM 26998 C C . GLU A 1 10 ? 20.746 -12.390 -20.811 1.00 0.00 10 GLU A C 18
ATOM 26999 O O . GLU A 1 10 ? 20.611 -12.413 -22.034 1.00 0.00 10 GLU A O 18
ATOM 27011 N N . ASP A 1 11 ? 21.896 -12.664 -20.204 1.00 0.00 11 ASP A N 18
ATOM 27012 C CA . ASP A 1 11 ? 23.093 -13.016 -20.959 1.00 0.00 11 ASP A CA 18
ATOM 27013 C C . ASP A 1 11 ? 24.070 -13.803 -20.091 1.00 0.00 11 ASP A C 18
ATOM 27014 O O . ASP A 1 11 ? 24.632 -13.272 -19.133 1.00 0.00 11 ASP A O 18
ATOM 27023 N N . PHE A 1 12 ? 24.268 -15.071 -20.433 1.00 0.00 12 PHE A N 18
ATOM 27024 C CA . PHE A 1 12 ? 25.177 -15.932 -19.684 1.00 0.00 12 PHE A CA 18
ATOM 27025 C C . PHE A 1 12 ? 26.459 -16.185 -20.471 1.00 0.00 12 PHE A C 18
ATOM 27026 O O . PHE A 1 12 ? 26.492 -16.033 -21.691 1.00 0.00 12 PHE A O 18
ATOM 27043 N N . GLY A 1 13 ? 27.515 -16.572 -19.761 1.00 0.00 13 GLY A N 18
ATOM 27044 C CA . GLY A 1 13 ? 28.786 -16.839 -20.409 1.00 0.00 13 GLY A CA 18
ATOM 27045 C C . GLY A 1 13 ? 29.756 -17.570 -19.502 1.00 0.00 13 GLY A C 18
ATOM 27046 O O . GLY A 1 13 ? 29.397 -17.980 -18.398 1.00 0.00 13 GLY A O 18
ATOM 27050 N N . PHE A 1 14 ? 30.990 -17.736 -19.968 1.00 0.00 14 PHE A N 18
ATOM 27051 C CA . PHE A 1 14 ? 32.014 -18.425 -19.193 1.00 0.00 14 PHE A CA 18
ATOM 27052 C C . PHE A 1 14 ? 33.359 -17.714 -19.315 1.00 0.00 14 PHE A C 18
ATOM 27053 O O . PHE A 1 14 ? 33.731 -17.247 -20.392 1.00 0.00 14 PHE A O 18
ATOM 27070 N N . ARG A 1 15 ? 34.083 -17.635 -18.203 1.00 0.00 15 ARG A N 18
ATOM 27071 C CA . ARG A 1 15 ? 35.385 -16.980 -18.184 1.00 0.00 15 ARG A CA 18
ATOM 27072 C C . ARG A 1 15 ? 36.510 -18.008 -18.122 1.00 0.00 15 ARG A C 18
ATOM 27073 O O . ARG A 1 15 ? 36.820 -18.539 -17.056 1.00 0.00 15 ARG A O 18
ATOM 27094 N N . GLU A 1 16 ? 37.117 -18.284 -19.272 1.00 0.00 16 GLU A N 18
ATOM 27095 C CA . GLU A 1 16 ? 38.207 -19.250 -19.347 1.00 0.00 16 GLU A CA 18
ATOM 27096 C C . GLU A 1 16 ? 39.469 -18.698 -18.690 1.00 0.00 16 GLU A C 18
ATOM 27097 O O . GLU A 1 16 ? 40.288 -19.452 -18.164 1.00 0.00 16 GLU A O 18
ATOM 27109 N N . ASP A 1 17 ? 39.620 -17.379 -18.726 1.00 0.00 17 ASP A N 18
ATOM 27110 C CA . ASP A 1 17 ? 40.781 -16.725 -18.134 1.00 0.00 17 ASP A CA 18
ATOM 27111 C C . ASP A 1 17 ? 40.815 -16.940 -16.624 1.00 0.00 17 ASP A C 18
ATOM 27112 O O . ASP A 1 17 ? 41.876 -16.882 -16.003 1.00 0.00 17 ASP A O 18
ATOM 27121 N N . MET A 1 18 ? 39.647 -17.187 -16.041 1.00 0.00 18 MET A N 18
ATOM 27122 C CA . MET A 1 18 ? 39.543 -17.410 -14.603 1.00 0.00 18 MET A CA 18
ATOM 27123 C C . MET A 1 18 ? 39.277 -18.881 -14.299 1.00 0.00 18 MET A C 18
ATOM 27124 O O . MET A 1 18 ? 40.030 -19.519 -13.566 1.00 0.00 18 MET A O 18
ATOM 27138 N N . GLY A 1 19 ? 38.199 -19.413 -14.869 1.00 0.00 19 GLY A N 18
ATOM 27139 C CA . GLY A 1 19 ? 37.853 -20.804 -14.646 1.00 0.00 19 GLY A CA 18
ATOM 27140 C C . GLY A 1 19 ? 36.481 -20.967 -14.023 1.00 0.00 19 GLY A C 18
ATOM 27141 O O . GLY A 1 19 ? 36.178 -22.005 -13.432 1.00 0.00 19 GLY A O 18
ATOM 27145 N N . LEU A 1 20 ? 35.648 -19.940 -14.151 1.00 0.00 20 LEU A N 18
ATOM 27146 C CA . LEU A 1 20 ? 34.300 -19.973 -13.594 1.00 0.00 20 LEU A CA 18
ATOM 27147 C C . LEU A 1 20 ? 33.280 -19.464 -14.608 1.00 0.00 20 LEU A C 18
ATOM 27148 O O . LEU A 1 20 ? 33.644 -18.932 -15.655 1.00 0.00 20 LEU A O 18
ATOM 27164 N N . ASN A 1 21 ? 32.001 -19.629 -14.286 1.00 0.00 21 ASN A N 18
ATOM 27165 C CA . ASN A 1 21 ? 30.928 -19.184 -15.167 1.00 0.00 21 ASN A CA 18
ATOM 27166 C C . ASN A 1 21 ? 30.249 -17.936 -14.611 1.00 0.00 21 ASN A C 18
ATOM 27167 O O . ASN A 1 21 ? 30.144 -17.763 -13.397 1.00 0.00 21 ASN A O 18
ATOM 27178 N N . TYR A 1 22 ? 29.790 -17.070 -15.507 1.00 0.00 22 TYR A N 18
ATOM 27179 C CA . TYR A 1 22 ? 29.123 -15.837 -15.107 1.00 0.00 22 TYR A CA 18
ATOM 27180 C C . TYR A 1 22 ? 27.806 -15.661 -15.857 1.00 0.00 22 TYR A C 18
ATOM 27181 O O . TYR A 1 22 ? 27.606 -16.236 -16.927 1.00 0.00 22 TYR A O 18
ATOM 27199 N N . VAL A 1 23 ? 26.909 -14.863 -15.286 1.00 0.00 23 VAL A N 18
ATOM 27200 C CA . VAL A 1 23 ? 25.612 -14.609 -15.900 1.00 0.00 23 VAL A CA 18
ATOM 27201 C C . VAL A 1 23 ? 25.085 -13.229 -15.522 1.00 0.00 23 VAL A C 18
ATOM 27202 O O . VAL A 1 23 ? 25.215 -12.796 -14.376 1.00 0.00 23 VAL A O 18
ATOM 27215 N N . ARG A 1 24 ? 24.491 -12.542 -16.492 1.00 0.00 24 ARG A N 18
ATOM 27216 C CA . ARG A 1 24 ? 23.946 -11.210 -16.262 1.00 0.00 24 ARG A CA 18
ATOM 27217 C C . ARG A 1 24 ? 22.442 -11.274 -16.010 1.00 0.00 24 ARG A C 18
ATOM 27218 O O . ARG A 1 24 ? 21.698 -11.877 -16.784 1.00 0.00 24 ARG A O 18
ATOM 27239 N N . TYR A 1 25 ? 22.002 -10.650 -14.923 1.00 0.00 25 TYR A N 18
ATOM 27240 C CA . TYR A 1 25 ? 20.588 -10.639 -14.567 1.00 0.00 25 TYR A CA 18
ATOM 27241 C C . TYR A 1 25 ? 19.960 -9.284 -14.875 1.00 0.00 25 TYR A C 18
ATOM 27242 O O . TYR A 1 25 ? 20.611 -8.245 -14.764 1.00 0.00 25 TYR A O 18
ATOM 27260 N N . ARG A 1 26 ? 18.689 -9.303 -15.264 1.00 0.00 26 ARG A N 18
ATOM 27261 C CA . ARG A 1 26 ? 17.971 -8.077 -15.589 1.00 0.00 26 ARG A CA 18
ATOM 27262 C C . ARG A 1 26 ? 16.937 -7.751 -14.516 1.00 0.00 26 ARG A C 18
ATOM 27263 O O . ARG A 1 26 ? 15.953 -8.472 -14.347 1.00 0.00 26 ARG A O 18
ATOM 27284 N N . VAL A 1 27 ? 17.166 -6.660 -13.791 1.00 0.00 27 VAL A N 18
ATOM 27285 C CA . VAL A 1 27 ? 16.255 -6.239 -12.734 1.00 0.00 27 VAL A CA 18
ATOM 27286 C C . VAL A 1 27 ? 15.746 -4.823 -12.980 1.00 0.00 27 VAL A C 18
ATOM 27287 O O . VAL A 1 27 ? 16.532 -3.890 -13.146 1.00 0.00 27 VAL A O 18
ATOM 27300 N N . SER A 1 28 ? 14.426 -4.669 -13.002 1.00 0.00 28 SER A N 18
ATOM 27301 C CA . SER A 1 28 ? 13.811 -3.367 -13.230 1.00 0.00 28 SER A CA 18
ATOM 27302 C C . SER A 1 28 ? 13.055 -2.898 -11.991 1.00 0.00 28 SER A C 18
ATOM 27303 O O . SER A 1 28 ? 12.337 -3.672 -11.358 1.00 0.00 28 SER A O 18
ATOM 27311 N N . GLY A 1 29 ? 13.222 -1.624 -11.650 1.00 0.00 29 GLY A N 18
ATOM 27312 C CA . GLY A 1 29 ? 12.549 -1.072 -10.489 1.00 0.00 29 GLY A CA 18
ATOM 27313 C C . GLY A 1 29 ? 13.490 -0.298 -9.588 1.00 0.00 29 GLY A C 18
ATOM 27314 O O . GLY A 1 29 ? 13.095 0.691 -8.968 1.00 0.00 29 GLY A O 18
ATOM 27318 N N . LEU A 1 30 ? 14.738 -0.747 -9.512 1.00 0.00 30 LEU A N 18
ATOM 27319 C CA . LEU A 1 30 ? 15.739 -0.090 -8.678 1.00 0.00 30 LEU A CA 18
ATOM 27320 C C . LEU A 1 30 ? 15.953 1.354 -9.121 1.00 0.00 30 LEU A C 18
ATOM 27321 O O . LEU A 1 30 ? 15.355 1.810 -10.095 1.00 0.00 30 LEU A O 18
ATOM 27337 N N . ASP A 1 31 ? 16.812 2.067 -8.400 1.00 0.00 31 ASP A N 18
ATOM 27338 C CA . ASP A 1 31 ? 17.109 3.458 -8.720 1.00 0.00 31 ASP A CA 18
ATOM 27339 C C . ASP A 1 31 ? 18.610 3.668 -8.891 1.00 0.00 31 ASP A C 18
ATOM 27340 O O . ASP A 1 31 ? 19.413 2.828 -8.487 1.00 0.00 31 ASP A O 18
ATOM 27349 N N . GLU A 1 32 ? 18.981 4.794 -9.494 1.00 0.00 32 GLU A N 18
ATOM 27350 C CA . GLU A 1 32 ? 20.386 5.112 -9.719 1.00 0.00 32 GLU A CA 18
ATOM 27351 C C . GLU A 1 32 ? 21.161 5.114 -8.405 1.00 0.00 32 GLU A C 18
ATOM 27352 O O . GLU A 1 32 ? 22.258 4.562 -8.320 1.00 0.00 32 GLU A O 18
ATOM 27364 N N . GLU A 1 33 ? 20.582 5.738 -7.384 1.00 0.00 33 GLU A N 18
ATOM 27365 C CA . GLU A 1 33 ? 21.220 5.812 -6.075 1.00 0.00 33 GLU A CA 18
ATOM 27366 C C . GLU A 1 33 ? 21.090 4.487 -5.330 1.00 0.00 33 GLU A C 18
ATOM 27367 O O . GLU A 1 33 ? 22.035 4.027 -4.689 1.00 0.00 33 GLU A O 18
ATOM 27379 N N . LEU A 1 34 ? 19.912 3.878 -5.419 1.00 0.00 34 LEU A N 18
ATOM 27380 C CA . LEU A 1 34 ? 19.657 2.605 -4.754 1.00 0.00 34 LEU A CA 18
ATOM 27381 C C . LEU A 1 34 ? 20.672 1.551 -5.186 1.00 0.00 34 LEU A C 18
ATOM 27382 O O . LEU A 1 34 ? 21.143 0.756 -4.372 1.00 0.00 34 LEU A O 18
ATOM 27398 N N . THR A 1 35 ? 21.007 1.553 -6.473 1.00 0.00 35 THR A N 18
ATOM 27399 C CA . THR A 1 35 ? 21.967 0.599 -7.013 1.00 0.00 35 THR A CA 18
ATOM 27400 C C . THR A 1 35 ? 23.266 0.612 -6.215 1.00 0.00 35 THR A C 18
ATOM 27401 O O . THR A 1 35 ? 23.859 -0.435 -5.960 1.00 0.00 35 THR A O 18
ATOM 27412 N N . GLU A 1 36 ? 23.700 1.806 -5.821 1.00 0.00 36 GLU A N 18
ATOM 27413 C CA . GLU A 1 36 ? 24.930 1.954 -5.051 1.00 0.00 36 GLU A CA 18
ATOM 27414 C C . GLU A 1 36 ? 24.835 1.205 -3.725 1.00 0.00 36 GLU A C 18
ATOM 27415 O O . GLU A 1 36 ? 25.846 0.788 -3.160 1.00 0.00 36 GLU A O 18
ATOM 27427 N N . LYS A 1 37 ? 23.612 1.039 -3.233 1.00 0.00 37 LYS A N 18
ATOM 27428 C CA . LYS A 1 37 ? 23.382 0.340 -1.974 1.00 0.00 37 LYS A CA 18
ATOM 27429 C C . LYS A 1 37 ? 23.618 -1.158 -2.132 1.00 0.00 37 LYS A C 18
ATOM 27430 O O . LYS A 1 37 ? 24.401 -1.755 -1.391 1.00 0.00 37 LYS A O 18
ATOM 27449 N N . LEU A 1 38 ? 22.938 -1.761 -3.101 1.00 0.00 38 LEU A N 18
ATOM 27450 C CA . LEU A 1 38 ? 23.076 -3.190 -3.357 1.00 0.00 38 LEU A CA 18
ATOM 27451 C C . LEU A 1 38 ? 24.486 -3.525 -3.831 1.00 0.00 38 LEU A C 18
ATOM 27452 O O . LEU A 1 38 ? 25.123 -4.444 -3.315 1.00 0.00 38 LEU A O 18
ATOM 27468 N N . ILE A 1 39 ? 24.969 -2.773 -4.814 1.00 0.00 39 ILE A N 18
ATOM 27469 C CA . ILE A 1 39 ? 26.305 -2.988 -5.355 1.00 0.00 39 ILE A CA 18
ATOM 27470 C C . ILE A 1 39 ? 27.357 -2.952 -4.252 1.00 0.00 39 ILE A C 18
ATOM 27471 O O . ILE A 1 39 ? 28.405 -3.588 -4.359 1.00 0.00 39 ILE A O 18
ATOM 27487 N N . GLU A 1 40 ? 27.069 -2.204 -3.191 1.00 0.00 40 GLU A N 18
ATOM 27488 C CA . GLU A 1 40 ? 27.990 -2.086 -2.067 1.00 0.00 40 GLU A CA 18
ATOM 27489 C C . GLU A 1 40 ? 27.908 -3.314 -1.165 1.00 0.00 40 GLU A C 18
ATOM 27490 O O . GLU A 1 40 ? 28.873 -3.662 -0.484 1.00 0.00 40 GLU A O 18
ATOM 27502 N N . ARG A 1 41 ? 26.750 -3.965 -1.166 1.00 0.00 41 ARG A N 18
ATOM 27503 C CA . ARG A 1 41 ? 26.541 -5.152 -0.346 1.00 0.00 41 ARG A CA 18
ATOM 27504 C C . ARG A 1 41 ? 26.834 -6.421 -1.143 1.00 0.00 41 ARG A C 18
ATOM 27505 O O . ARG A 1 41 ? 27.026 -7.495 -0.571 1.00 0.00 41 ARG A O 18
ATOM 27526 N N . LEU A 1 42 ? 26.866 -6.289 -2.464 1.00 0.00 42 LEU A N 18
ATOM 27527 C CA . LEU A 1 42 ? 27.135 -7.424 -3.340 1.00 0.00 42 LEU A CA 18
ATOM 27528 C C . LEU A 1 42 ? 28.546 -7.347 -3.914 1.00 0.00 42 LEU A C 18
ATOM 27529 O O . LEU A 1 42 ? 29.112 -8.356 -4.334 1.00 0.00 42 LEU A O 18
ATOM 27545 N N . ASP A 1 43 ? 29.109 -6.144 -3.926 1.00 0.00 43 ASP A N 18
ATOM 27546 C CA . ASP A 1 43 ? 30.456 -5.935 -4.445 1.00 0.00 43 ASP A CA 18
ATOM 27547 C C . ASP A 1 43 ? 30.575 -6.459 -5.873 1.00 0.00 43 ASP A C 18
ATOM 27548 O O . ASP A 1 43 ? 31.662 -6.820 -6.322 1.00 0.00 43 ASP A O 18
ATOM 27557 N N . GLU A 1 44 ? 29.450 -6.498 -6.580 1.00 0.00 44 GLU A N 18
ATOM 27558 C CA . GLU A 1 44 ? 29.430 -6.980 -7.956 1.00 0.00 44 GLU A CA 18
ATOM 27559 C C . GLU A 1 44 ? 29.463 -5.816 -8.941 1.00 0.00 44 GLU A C 18
ATOM 27560 O O . GLU A 1 44 ? 29.686 -4.668 -8.555 1.00 0.00 44 GLU A O 18
ATOM 27572 N N . ASP A 1 45 ? 29.239 -6.120 -10.215 1.00 0.00 45 ASP A N 18
ATOM 27573 C CA . ASP A 1 45 ? 29.243 -5.099 -11.256 1.00 0.00 45 ASP A CA 18
ATOM 27574 C C . ASP A 1 45 ? 27.819 -4.729 -11.659 1.00 0.00 45 ASP A C 18
ATOM 27575 O O . ASP A 1 45 ? 27.185 -5.426 -12.454 1.00 0.00 45 ASP A O 18
ATOM 27584 N N . THR A 1 46 ? 27.319 -3.629 -11.106 1.00 0.00 46 THR A N 18
ATOM 27585 C CA . THR A 1 46 ? 25.969 -3.168 -11.405 1.00 0.00 46 THR A CA 18
ATOM 27586 C C . THR A 1 46 ? 25.997 -1.879 -12.220 1.00 0.00 46 THR A C 18
ATOM 27587 O O . THR A 1 46 ? 26.851 -1.020 -12.009 1.00 0.00 46 THR A O 18
ATOM 27598 N N . GLU A 1 47 ? 25.056 -1.753 -13.150 1.00 0.00 47 GLU A N 18
ATOM 27599 C CA . GLU A 1 47 ? 24.973 -0.568 -13.997 1.00 0.00 47 GLU A CA 18
ATOM 27600 C C . GLU A 1 47 ? 23.586 -0.439 -14.618 1.00 0.00 47 GLU A C 18
ATOM 27601 O O . GLU A 1 47 ? 22.970 -1.435 -15.000 1.00 0.00 47 GLU A O 18
ATOM 27613 N N . ARG A 1 48 ? 23.100 0.794 -14.716 1.00 0.00 48 ARG A N 18
ATOM 27614 C CA . ARG A 1 48 ? 21.785 1.054 -15.289 1.00 0.00 48 ARG A CA 18
ATOM 27615 C C . ARG A 1 48 ? 21.831 0.975 -16.813 1.00 0.00 48 ARG A C 18
ATOM 27616 O O . ARG A 1 48 ? 22.637 1.648 -17.455 1.00 0.00 48 ARG A O 18
ATOM 27637 N N . ASP A 1 49 ? 20.961 0.149 -17.383 1.00 0.00 49 ASP A N 18
ATOM 27638 C CA . ASP A 1 49 ? 20.901 -0.018 -18.831 1.00 0.00 49 ASP A CA 18
ATOM 27639 C C . ASP A 1 49 ? 19.456 -0.136 -19.305 1.00 0.00 49 ASP A C 18
ATOM 27640 O O . ASP A 1 49 ? 18.782 -1.129 -19.032 1.00 0.00 49 ASP A O 18
ATOM 27649 N N . ASP A 1 50 ? 18.987 0.884 -20.016 1.00 0.00 50 ASP A N 18
ATOM 27650 C CA . ASP A 1 50 ? 17.622 0.895 -20.528 1.00 0.00 50 ASP A CA 18
ATOM 27651 C C . ASP A 1 50 ? 16.612 0.830 -19.386 1.00 0.00 50 ASP A C 18
ATOM 27652 O O . ASP A 1 50 ? 15.476 0.396 -19.573 1.00 0.00 50 ASP A O 18
ATOM 27661 N N . GLY A 1 51 ? 17.036 1.263 -18.203 1.00 0.00 51 GLY A N 18
ATOM 27662 C CA . GLY A 1 51 ? 16.157 1.245 -17.048 1.00 0.00 51 GLY A CA 18
ATOM 27663 C C . GLY A 1 51 ? 16.384 0.033 -16.166 1.00 0.00 51 GLY A C 18
ATOM 27664 O O . GLY A 1 51 ? 16.131 0.077 -14.962 1.00 0.00 51 GLY A O 18
ATOM 27668 N N . ASP A 1 52 ? 16.861 -1.052 -16.766 1.00 0.00 52 ASP A N 18
ATOM 27669 C CA . ASP A 1 52 ? 17.122 -2.282 -16.027 1.00 0.00 52 ASP A CA 18
ATOM 27670 C C . ASP A 1 52 ? 18.521 -2.265 -15.420 1.00 0.00 52 ASP A C 18
ATOM 27671 O O . ASP A 1 52 ? 19.333 -1.391 -15.729 1.00 0.00 52 ASP A O 18
ATOM 27680 N N . LEU A 1 53 ? 18.797 -3.235 -14.555 1.00 0.00 53 LEU A N 18
ATOM 27681 C CA . LEU A 1 53 ? 20.098 -3.332 -13.903 1.00 0.00 53 LEU A CA 18
ATOM 27682 C C . LEU A 1 53 ? 20.769 -4.664 -14.221 1.00 0.00 53 LEU A C 18
ATOM 27683 O O . LEU A 1 53 ? 20.120 -5.711 -14.223 1.00 0.00 53 LEU A O 18
ATOM 27699 N N . ILE A 1 54 ? 22.070 -4.618 -14.485 1.00 0.00 54 ILE A N 18
ATOM 27700 C CA . ILE A 1 54 ? 22.828 -5.822 -14.800 1.00 0.00 54 ILE A CA 18
ATOM 27701 C C . ILE A 1 54 ? 23.570 -6.341 -13.574 1.00 0.00 54 ILE A C 18
ATOM 27702 O O . ILE A 1 54 ? 24.149 -5.566 -12.812 1.00 0.00 54 ILE A O 18
ATOM 27718 N N . ILE A 1 55 ? 23.551 -7.657 -13.390 1.00 0.00 55 ILE A N 18
ATOM 27719 C CA . ILE A 1 55 ? 24.225 -8.280 -12.257 1.00 0.00 55 ILE A CA 18
ATOM 27720 C C . ILE A 1 55 ? 25.016 -9.508 -12.695 1.00 0.00 55 ILE A C 18
ATOM 27721 O O . ILE A 1 55 ? 24.443 -10.507 -13.130 1.00 0.00 55 ILE A O 18
ATOM 27737 N N . THR A 1 56 ? 26.338 -9.427 -12.576 1.00 0.00 56 THR A N 18
ATOM 27738 C CA . THR A 1 56 ? 27.208 -10.531 -12.959 1.00 0.00 56 THR A CA 18
ATOM 27739 C C . THR A 1 56 ? 27.868 -11.160 -11.737 1.00 0.00 56 THR A C 18
ATOM 27740 O O . THR A 1 56 ? 28.632 -10.506 -11.026 1.00 0.00 56 THR A O 18
ATOM 27751 N N . VAL A 1 57 ? 27.570 -12.433 -11.499 1.00 0.00 57 VAL A N 18
ATOM 27752 C CA . VAL A 1 57 ? 28.136 -13.151 -10.363 1.00 0.00 57 VAL A CA 18
ATOM 27753 C C . VAL A 1 57 ? 28.707 -14.497 -10.794 1.00 0.00 57 VAL A C 18
ATOM 27754 O O . VAL A 1 57 ? 27.976 -15.378 -11.248 1.00 0.00 57 VAL A O 18
ATOM 27767 N N . PHE A 1 58 ? 30.019 -14.650 -10.649 1.00 0.00 58 PHE A N 18
ATOM 27768 C CA . PHE A 1 58 ? 30.691 -15.890 -11.023 1.00 0.00 58 PHE A CA 18
ATOM 27769 C C . PHE A 1 58 ? 31.406 -16.505 -9.824 1.00 0.00 58 PHE A C 18
ATOM 27770 O O . PHE A 1 58 ? 31.912 -15.792 -8.957 1.00 0.00 58 PHE A O 18
ATOM 27787 N N . TYR A 1 59 ? 31.442 -17.832 -9.781 1.00 0.00 59 TYR A N 18
ATOM 27788 C CA . TYR A 1 59 ? 32.092 -18.544 -8.688 1.00 0.00 59 TYR A CA 18
ATOM 27789 C C . TYR A 1 59 ? 32.875 -19.746 -9.209 1.00 0.00 59 TYR A C 18
ATOM 27790 O O . TYR A 1 59 ? 32.393 -20.491 -10.060 1.00 0.00 59 TYR A O 18
ATOM 27808 N N . GLU A 1 60 ? 34.085 -19.925 -8.689 1.00 0.00 60 GLU A N 18
ATOM 27809 C CA . GLU A 1 60 ? 34.936 -21.036 -9.102 1.00 0.00 60 GLU A CA 18
ATOM 27810 C C . GLU A 1 60 ? 34.773 -22.225 -8.159 1.00 0.00 60 GLU A C 18
ATOM 27811 O O . GLU A 1 60 ? 33.947 -22.199 -7.247 1.00 0.00 60 GLU A O 18
ATOM 27823 N N . ARG A 1 61 ? 35.567 -23.266 -8.388 1.00 0.00 61 ARG A N 18
ATOM 27824 C CA . ARG A 1 61 ? 35.510 -24.466 -7.561 1.00 0.00 61 ARG A CA 18
ATOM 27825 C C . ARG A 1 61 ? 35.439 -24.103 -6.081 1.00 0.00 61 ARG A C 18
ATOM 27826 O O . ARG A 1 61 ? 34.743 -24.757 -5.305 1.00 0.00 61 ARG A O 18
ATOM 27847 N N . GLU A 1 62 ? 36.164 -23.057 -5.697 1.00 0.00 62 GLU A N 18
ATOM 27848 C CA . GLU A 1 62 ? 36.183 -22.608 -4.310 1.00 0.00 62 GLU A CA 18
ATOM 27849 C C . GLU A 1 62 ? 34.765 -22.433 -3.775 1.00 0.00 62 GLU A C 18
ATOM 27850 O O . GLU A 1 62 ? 34.482 -22.748 -2.619 1.00 0.00 62 GLU A O 18
ATOM 27862 N N . TYR A 1 63 ? 33.878 -21.927 -4.624 1.00 0.00 63 TYR A N 18
ATOM 27863 C CA . TYR A 1 63 ? 32.489 -21.706 -4.238 1.00 0.00 63 TYR A CA 18
ATOM 27864 C C . TYR A 1 63 ? 31.547 -22.571 -5.069 1.00 0.00 63 TYR A C 18
ATOM 27865 O O . TYR A 1 63 ? 30.334 -22.363 -5.072 1.00 0.00 63 TYR A O 18
ATOM 27883 N N . PHE A 1 64 ? 32.116 -23.543 -5.775 1.00 0.00 64 PHE A N 18
ATOM 27884 C CA . PHE A 1 64 ? 31.329 -24.441 -6.612 1.00 0.00 64 PHE A CA 18
ATOM 27885 C C . PHE A 1 64 ? 30.655 -23.675 -7.747 1.00 0.00 64 PHE A C 18
ATOM 27886 O O . PHE A 1 64 ? 29.634 -23.012 -7.562 1.00 0.00 64 PHE A O 18
ATOM 27903 N N . PRO A 1 65 ? 31.238 -23.768 -8.951 1.00 0.00 65 PRO A N 18
ATOM 27904 C CA . PRO A 1 65 ? 30.712 -23.091 -10.140 1.00 0.00 65 PRO A CA 18
ATOM 27905 C C . PRO A 1 65 ? 29.400 -23.701 -10.621 1.00 0.00 65 PRO A C 18
ATOM 27906 O O . PRO A 1 65 ? 29.123 -24.875 -10.377 1.00 0.00 65 PRO A O 18
ATOM 27917 N N . PHE A 1 66 ? 28.594 -22.895 -11.306 1.00 0.00 66 PHE A N 18
ATOM 27918 C CA . PHE A 1 66 ? 27.310 -23.356 -11.820 1.00 0.00 66 PHE A CA 18
ATOM 27919 C C . PHE A 1 66 ? 27.488 -24.092 -13.145 1.00 0.00 66 PHE A C 18
ATOM 27920 O O . PHE A 1 66 ? 27.670 -23.473 -14.192 1.00 0.00 66 PHE A O 18
ATOM 27937 N N . GLY A 1 67 ? 27.433 -25.419 -13.090 1.00 0.00 67 GLY A N 18
ATOM 27938 C CA . GLY A 1 67 ? 27.590 -26.219 -14.291 1.00 0.00 67 GLY A CA 18
ATOM 27939 C C . GLY A 1 67 ? 27.009 -27.611 -14.141 1.00 0.00 67 GLY A C 18
ATOM 27940 O O . GLY A 1 67 ? 27.550 -28.578 -14.678 1.00 0.00 67 GLY A O 18
ATOM 27944 N N . SER A 1 68 ? 25.906 -27.714 -13.407 1.00 0.00 68 SER A N 18
ATOM 27945 C CA . SER A 1 68 ? 25.254 -28.999 -13.183 1.00 0.00 68 SER A CA 18
ATOM 27946 C C . SER A 1 68 ? 24.121 -29.215 -14.181 1.00 0.00 68 SER A C 18
ATOM 27947 O O . SER A 1 68 ? 23.109 -29.838 -13.862 1.00 0.00 68 SER A O 18
ATOM 27955 N N . GLU A 1 69 ? 24.299 -28.695 -15.392 1.00 0.00 69 GLU A N 18
ATOM 27956 C CA . GLU A 1 69 ? 23.291 -28.830 -16.437 1.00 0.00 69 GLU A CA 18
ATOM 27957 C C . GLU A 1 69 ? 23.143 -30.287 -16.865 1.00 0.00 69 GLU A C 18
ATOM 27958 O O . GLU A 1 69 ? 22.102 -30.689 -17.383 1.00 0.00 69 GLU A O 18
ATOM 27970 N N . GLU A 1 70 ? 24.192 -31.073 -16.643 1.00 0.00 70 GLU A N 18
ATOM 27971 C CA . GLU A 1 70 ? 24.178 -32.485 -17.007 1.00 0.00 70 GLU A CA 18
ATOM 27972 C C . GLU A 1 70 ? 23.019 -33.210 -16.330 1.00 0.00 70 GLU A C 18
ATOM 27973 O O . GLU A 1 70 ? 22.552 -34.243 -16.812 1.00 0.00 70 GLU A O 18
ATOM 27985 N N . SER A 1 71 ? 22.559 -32.662 -15.210 1.00 0.00 71 SER A N 18
ATOM 27986 C CA . SER A 1 71 ? 21.457 -33.258 -14.463 1.00 0.00 71 SER A CA 18
ATOM 27987 C C . SER A 1 71 ? 20.150 -33.145 -15.242 1.00 0.00 71 SER A C 18
ATOM 27988 O O . SER A 1 71 ? 19.504 -34.149 -15.544 1.00 0.00 71 SER A O 18
ATOM 27996 N N . LYS A 1 72 ? 19.764 -31.914 -15.562 1.00 0.00 72 LYS A N 18
ATOM 27997 C CA . LYS A 1 72 ? 18.535 -31.667 -16.306 1.00 0.00 72 LYS A CA 18
ATOM 27998 C C . LYS A 1 72 ? 18.691 -32.077 -17.767 1.00 0.00 72 LYS A C 18
ATOM 27999 O O . LYS A 1 72 ? 17.712 -32.407 -18.437 1.00 0.00 72 LYS A O 18
ATOM 28018 N N . VAL A 1 73 ? 19.927 -32.056 -18.254 1.00 0.00 73 VAL A N 18
ATOM 28019 C CA . VAL A 1 73 ? 20.212 -32.428 -19.635 1.00 0.00 73 VAL A CA 18
ATOM 28020 C C . VAL A 1 73 ? 19.620 -31.416 -20.610 1.00 0.00 73 VAL A C 18
ATOM 28021 O O . VAL A 1 73 ? 19.226 -31.766 -21.723 1.00 0.00 73 VAL A O 18
ATOM 28034 N N . LYS A 1 74 ? 19.560 -30.159 -20.185 1.00 0.00 74 LYS A N 18
ATOM 28035 C CA . LYS A 1 74 ? 19.018 -29.094 -21.020 1.00 0.00 74 LYS A CA 18
ATOM 28036 C C . LYS A 1 74 ? 19.472 -27.726 -20.520 1.00 0.00 74 LYS A C 18
ATOM 28037 O O . LYS A 1 74 ? 20.066 -27.613 -19.448 1.00 0.00 74 LYS A O 18
ATOM 28056 N N . MET A 1 75 ? 19.186 -26.690 -21.302 1.00 0.00 75 MET A N 18
ATOM 28057 C CA . MET A 1 75 ? 19.563 -25.330 -20.936 1.00 0.00 75 MET A CA 18
ATOM 28058 C C . MET A 1 75 ? 18.737 -24.837 -19.752 1.00 0.00 75 MET A C 18
ATOM 28059 O O . MET A 1 75 ? 19.167 -23.959 -19.005 1.00 0.00 75 MET A O 18
ATOM 28073 N N . ALA A 1 76 ? 17.548 -25.408 -19.587 1.00 0.00 76 ALA A N 18
ATOM 28074 C CA . ALA A 1 76 ? 16.663 -25.028 -18.493 1.00 0.00 76 ALA A CA 18
ATOM 28075 C C . ALA A 1 76 ? 17.401 -25.046 -17.158 1.00 0.00 76 ALA A C 18
ATOM 28076 O O . ALA A 1 76 ? 17.070 -24.290 -16.245 1.00 0.00 76 ALA A O 18
ATOM 28083 N N . ASP A 1 77 ? 18.401 -25.915 -17.052 1.00 0.00 77 ASP A N 18
ATOM 28084 C CA . ASP A 1 77 ? 19.186 -26.031 -15.829 1.00 0.00 77 ASP A CA 18
ATOM 28085 C C . ASP A 1 77 ? 20.000 -24.764 -15.583 1.00 0.00 77 ASP A C 18
ATOM 28086 O O . ASP A 1 77 ? 20.129 -24.308 -14.447 1.00 0.00 77 ASP A O 18
ATOM 28095 N N . PHE A 1 78 ? 20.547 -24.202 -16.655 1.00 0.00 78 PHE A N 18
ATOM 28096 C CA . PHE A 1 78 ? 21.351 -22.989 -16.556 1.00 0.00 78 PHE A CA 18
ATOM 28097 C C . PHE A 1 78 ? 20.497 -21.806 -16.109 1.00 0.00 78 PHE A C 18
ATOM 28098 O O . PHE A 1 78 ? 20.831 -21.114 -15.147 1.00 0.00 78 PHE A O 18
ATOM 28115 N N . ILE A 1 79 ? 19.394 -21.580 -16.815 1.00 0.00 79 ILE A N 18
ATOM 28116 C CA . ILE A 1 79 ? 18.492 -20.482 -16.491 1.00 0.00 79 ILE A CA 18
ATOM 28117 C C . ILE A 1 79 ? 17.860 -20.676 -15.117 1.00 0.00 79 ILE A C 18
ATOM 28118 O O . ILE A 1 79 ? 17.664 -19.716 -14.371 1.00 0.00 79 ILE A O 18
ATOM 28134 N N . ALA A 1 80 ? 17.546 -21.924 -14.787 1.00 0.00 80 ALA A N 18
ATOM 28135 C CA . ALA A 1 80 ? 16.941 -22.245 -13.500 1.00 0.00 80 ALA A CA 18
ATOM 28136 C C . ALA A 1 80 ? 17.951 -22.102 -12.367 1.00 0.00 80 ALA A C 18
ATOM 28137 O O . ALA A 1 80 ? 17.642 -21.547 -11.313 1.00 0.00 80 ALA A O 18
ATOM 28144 N N . ARG A 1 81 ? 19.160 -22.608 -12.591 1.00 0.00 81 ARG A N 18
ATOM 28145 C CA . ARG A 1 81 ? 20.215 -22.538 -11.588 1.00 0.00 81 ARG A CA 18
ATOM 28146 C C . ARG A 1 81 ? 20.604 -21.090 -11.308 1.00 0.00 81 ARG A C 18
ATOM 28147 O O . ARG A 1 81 ? 20.841 -20.712 -10.161 1.00 0.00 81 ARG A O 18
ATOM 28168 N N . GLU A 1 82 ? 20.668 -20.285 -12.364 1.00 0.00 82 GLU A N 18
ATOM 28169 C CA . GLU A 1 82 ? 21.029 -18.878 -12.231 1.00 0.00 82 GLU A CA 18
ATOM 28170 C C . GLU A 1 82 ? 19.884 -18.078 -11.617 1.00 0.00 82 GLU A C 18
ATOM 28171 O O . GLU A 1 82 ? 20.094 -17.268 -10.714 1.00 0.00 82 GLU A O 18
ATOM 28183 N N . GLU A 1 83 ? 18.674 -18.311 -12.114 1.00 0.00 83 GLU A N 18
ATOM 28184 C CA . GLU A 1 83 ? 17.496 -17.610 -11.615 1.00 0.00 83 GLU A CA 18
ATOM 28185 C C . GLU A 1 83 ? 17.313 -17.851 -10.120 1.00 0.00 83 GLU A C 18
ATOM 28186 O O . GLU A 1 83 ? 17.199 -16.906 -9.338 1.00 0.00 83 GLU A O 18
ATOM 28198 N N . ILE A 1 84 ? 17.284 -19.121 -9.730 1.00 0.00 84 ILE A N 18
ATOM 28199 C CA . ILE A 1 84 ? 17.115 -19.486 -8.329 1.00 0.00 84 ILE A CA 18
ATOM 28200 C C . ILE A 1 84 ? 18.305 -19.026 -7.494 1.00 0.00 84 ILE A C 18
ATOM 28201 O O . ILE A 1 84 ? 18.162 -18.711 -6.313 1.00 0.00 84 ILE A O 18
ATOM 28217 N N . GLU A 1 85 ? 19.479 -18.990 -8.116 1.00 0.00 85 GLU A N 18
ATOM 28218 C CA . GLU A 1 85 ? 20.694 -18.567 -7.429 1.00 0.00 85 GLU A CA 18
ATOM 28219 C C . GLU A 1 85 ? 20.558 -17.138 -6.912 1.00 0.00 85 GLU A C 18
ATOM 28220 O O . GLU A 1 85 ? 20.890 -16.849 -5.763 1.00 0.00 85 GLU A O 18
ATOM 28232 N N . MET A 1 86 ? 20.067 -16.249 -7.769 1.00 0.00 86 MET A N 18
ATOM 28233 C CA . MET A 1 86 ? 19.886 -14.850 -7.398 1.00 0.00 86 MET A CA 18
ATOM 28234 C C . MET A 1 86 ? 18.639 -14.673 -6.538 1.00 0.00 86 MET A C 18
ATOM 28235 O O . MET A 1 86 ? 18.676 -14.006 -5.505 1.00 0.00 86 MET A O 18
ATOM 28249 N N . MET A 1 87 ? 17.536 -15.274 -6.972 1.00 0.00 87 MET A N 18
ATOM 28250 C CA . MET A 1 87 ? 16.278 -15.182 -6.240 1.00 0.00 87 MET A CA 18
ATOM 28251 C C . MET A 1 87 ? 16.447 -15.670 -4.805 1.00 0.00 87 MET A C 18
ATOM 28252 O O . MET A 1 87 ? 16.069 -14.983 -3.856 1.00 0.00 87 MET A O 18
ATOM 28266 N N . VAL A 1 88 ? 17.016 -16.862 -4.653 1.00 0.00 88 VAL A N 18
ATOM 28267 C CA . VAL A 1 88 ? 17.236 -17.441 -3.333 1.00 0.00 88 VAL A CA 18
ATOM 28268 C C . VAL A 1 88 ? 18.202 -16.593 -2.514 1.00 0.00 88 VAL A C 18
ATOM 28269 O O . VAL A 1 88 ? 18.030 -16.429 -1.306 1.00 0.00 88 VAL A O 18
ATOM 28282 N N . PHE A 1 89 ? 19.218 -16.054 -3.180 1.00 0.00 89 PHE A N 18
ATOM 28283 C CA . PHE A 1 89 ? 20.213 -15.221 -2.514 1.00 0.00 89 PHE A CA 18
ATOM 28284 C C . PHE A 1 89 ? 19.566 -13.978 -1.911 1.00 0.00 89 PHE A C 18
ATOM 28285 O O . PHE A 1 89 ? 19.691 -13.718 -0.713 1.00 0.00 89 PHE A O 18
ATOM 28302 N N . LEU A 1 90 ? 18.874 -13.213 -2.748 1.00 0.00 90 LEU A N 18
ATOM 28303 C CA . LEU A 1 90 ? 18.207 -11.996 -2.299 1.00 0.00 90 LEU A CA 18
ATOM 28304 C C . LEU A 1 90 ? 17.131 -12.314 -1.266 1.00 0.00 90 LEU A C 18
ATOM 28305 O O . LEU A 1 90 ? 17.126 -11.756 -0.169 1.00 0.00 90 LEU A O 18
ATOM 28321 N N . SER A 1 91 ? 16.223 -13.216 -1.624 1.00 0.00 91 SER A N 18
ATOM 28322 C CA . SER A 1 91 ? 15.141 -13.608 -0.728 1.00 0.00 91 SER A CA 18
ATOM 28323 C C . SER A 1 91 ? 15.686 -14.014 0.637 1.00 0.00 91 SER A C 18
ATOM 28324 O O . SER A 1 91 ? 15.085 -13.719 1.671 1.00 0.00 91 SER A O 18
ATOM 28332 N N . SER A 1 92 ? 16.829 -14.693 0.634 1.00 0.00 92 SER A N 18
ATOM 28333 C CA . SER A 1 92 ? 17.454 -15.143 1.871 1.00 0.00 92 SER A CA 18
ATOM 28334 C C . SER A 1 92 ? 17.981 -13.959 2.676 1.00 0.00 92 SER A C 18
ATOM 28335 O O . SER A 1 92 ? 18.013 -13.995 3.906 1.00 0.00 92 SER A O 18
ATOM 28343 N N . VAL A 1 93 ? 18.394 -12.910 1.972 1.00 0.00 93 VAL A N 18
ATOM 28344 C CA . VAL A 1 93 ? 18.919 -11.714 2.620 1.00 0.00 93 VAL A CA 18
ATOM 28345 C C . VAL A 1 93 ? 17.790 -10.814 3.111 1.00 0.00 93 VAL A C 18
ATOM 28346 O O . VAL A 1 93 ? 17.896 -10.184 4.163 1.00 0.00 93 VAL A O 18
ATOM 28359 N N . LEU A 1 94 ? 16.708 -10.760 2.342 1.00 0.00 94 LEU A N 18
ATOM 28360 C CA . LEU A 1 94 ? 15.557 -9.937 2.698 1.00 0.00 94 LEU A CA 18
ATOM 28361 C C . LEU A 1 94 ? 14.720 -10.612 3.781 1.00 0.00 94 LEU A C 18
ATOM 28362 O O . LEU A 1 94 ? 14.189 -9.948 4.671 1.00 0.00 94 LEU A O 18
ATOM 28378 N N . GLU A 1 95 ? 14.611 -11.934 3.699 1.00 0.00 95 GLU A N 18
ATOM 28379 C CA . GLU A 1 95 ? 13.840 -12.697 4.674 1.00 0.00 95 GLU A CA 18
ATOM 28380 C C . GLU A 1 95 ? 14.469 -12.601 6.061 1.00 0.00 95 GLU A C 18
ATOM 28381 O O . GLU A 1 95 ? 13.786 -12.743 7.075 1.00 0.00 95 GLU A O 18
ATOM 28393 N N . ASP A 1 96 ? 15.775 -12.359 6.096 1.00 0.00 96 ASP A N 18
ATOM 28394 C CA . ASP A 1 96 ? 16.497 -12.243 7.358 1.00 0.00 96 ASP A CA 18
ATOM 28395 C C . ASP A 1 96 ? 16.918 -10.799 7.612 1.00 0.00 96 ASP A C 18
ATOM 28396 O O . ASP A 1 96 ? 18.057 -10.534 7.999 1.00 0.00 96 ASP A O 18
ATOM 28405 N N . MET A 1 1 ? 0.976 1.834 -3.590 1.00 0.00 1 MET A N 19
ATOM 28406 C CA . MET A 1 1 ? 2.326 1.838 -4.140 1.00 0.00 1 MET A CA 19
ATOM 28407 C C . MET A 1 1 ? 2.920 0.432 -4.134 1.00 0.00 1 MET A C 19
ATOM 28408 O O . MET A 1 1 ? 4.137 0.262 -4.062 1.00 0.00 1 MET A O 19
ATOM 28422 N N . VAL A 1 2 ? 2.053 -0.572 -4.208 1.00 0.00 2 VAL A N 19
ATOM 28423 C CA . VAL A 1 2 ? 2.491 -1.962 -4.212 1.00 0.00 2 VAL A CA 19
ATOM 28424 C C . VAL A 1 2 ? 3.156 -2.325 -5.535 1.00 0.00 2 VAL A C 19
ATOM 28425 O O . VAL A 1 2 ? 2.708 -1.907 -6.603 1.00 0.00 2 VAL A O 19
ATOM 28438 N N . PHE A 1 3 ? 4.228 -3.108 -5.458 1.00 0.00 3 PHE A N 19
ATOM 28439 C CA . PHE A 1 3 ? 4.956 -3.527 -6.650 1.00 0.00 3 PHE A CA 19
ATOM 28440 C C . PHE A 1 3 ? 6.066 -4.511 -6.291 1.00 0.00 3 PHE A C 19
ATOM 28441 O O . PHE A 1 3 ? 6.733 -4.364 -5.267 1.00 0.00 3 PHE A O 19
ATOM 28458 N N . TYR A 1 4 ? 6.256 -5.514 -7.140 1.00 0.00 4 TYR A N 19
ATOM 28459 C CA . TYR A 1 4 ? 7.282 -6.524 -6.912 1.00 0.00 4 TYR A CA 19
ATOM 28460 C C . TYR A 1 4 ? 8.199 -6.653 -8.125 1.00 0.00 4 TYR A C 19
ATOM 28461 O O . TYR A 1 4 ? 7.739 -6.666 -9.268 1.00 0.00 4 TYR A O 19
ATOM 28479 N N . LEU A 1 5 ? 9.499 -6.750 -7.869 1.00 0.00 5 LEU A N 19
ATOM 28480 C CA . LEU A 1 5 ? 10.482 -6.879 -8.938 1.00 0.00 5 LEU A CA 19
ATOM 28481 C C . LEU A 1 5 ? 11.019 -8.305 -9.016 1.00 0.00 5 LEU A C 19
ATOM 28482 O O . LEU A 1 5 ? 11.184 -8.974 -7.995 1.00 0.00 5 LEU A O 19
ATOM 28498 N N . LYS A 1 6 ? 11.292 -8.764 -10.232 1.00 0.00 6 LYS A N 19
ATOM 28499 C CA . LYS A 1 6 ? 11.813 -10.109 -10.444 1.00 0.00 6 LYS A CA 19
ATOM 28500 C C . LYS A 1 6 ? 13.112 -10.069 -11.243 1.00 0.00 6 LYS A C 19
ATOM 28501 O O . LYS A 1 6 ? 13.302 -9.201 -12.095 1.00 0.00 6 LYS A O 19
ATOM 28520 N N . VAL A 1 7 ? 14.003 -11.015 -10.964 1.00 0.00 7 VAL A N 19
ATOM 28521 C CA . VAL A 1 7 ? 15.282 -11.090 -11.659 1.00 0.00 7 VAL A CA 19
ATOM 28522 C C . VAL A 1 7 ? 15.352 -12.323 -12.552 1.00 0.00 7 VAL A C 19
ATOM 28523 O O . VAL A 1 7 ? 15.046 -13.435 -12.120 1.00 0.00 7 VAL A O 19
ATOM 28536 N N . LYS A 1 8 ? 15.756 -12.120 -13.801 1.00 0.00 8 LYS A N 19
ATOM 28537 C CA . LYS A 1 8 ? 15.868 -13.215 -14.758 1.00 0.00 8 LYS A CA 19
ATOM 28538 C C . LYS A 1 8 ? 17.177 -13.126 -15.535 1.00 0.00 8 LYS A C 19
ATOM 28539 O O . LYS A 1 8 ? 17.750 -12.047 -15.685 1.00 0.00 8 LYS A O 19
ATOM 28558 N N . VAL A 1 9 ? 17.645 -14.268 -16.030 1.00 0.00 9 VAL A N 19
ATOM 28559 C CA . VAL A 1 9 ? 18.885 -14.319 -16.794 1.00 0.00 9 VAL A CA 19
ATOM 28560 C C . VAL A 1 9 ? 18.766 -13.521 -18.088 1.00 0.00 9 VAL A C 19
ATOM 28561 O O . VAL A 1 9 ? 17.823 -13.704 -18.857 1.00 0.00 9 VAL A O 19
ATOM 28574 N N . GLU A 1 10 ? 19.730 -12.635 -18.321 1.00 0.00 10 GLU A N 19
ATOM 28575 C CA . GLU A 1 10 ? 19.733 -11.808 -19.522 1.00 0.00 10 GLU A CA 19
ATOM 28576 C C . GLU A 1 10 ? 20.868 -12.212 -20.458 1.00 0.00 10 GLU A C 19
ATOM 28577 O O . GLU A 1 10 ? 20.771 -12.052 -21.675 1.00 0.00 10 GLU A O 19
ATOM 28589 N N . ASP A 1 11 ? 21.944 -12.736 -19.881 1.00 0.00 11 ASP A N 19
ATOM 28590 C CA . ASP A 1 11 ? 23.099 -13.164 -20.663 1.00 0.00 11 ASP A CA 19
ATOM 28591 C C . ASP A 1 11 ? 24.049 -14.003 -19.814 1.00 0.00 11 ASP A C 19
ATOM 28592 O O . ASP A 1 11 ? 24.729 -13.485 -18.929 1.00 0.00 11 ASP A O 19
ATOM 28601 N N . PHE A 1 12 ? 24.089 -15.303 -20.090 1.00 0.00 12 PHE A N 19
ATOM 28602 C CA . PHE A 1 12 ? 24.954 -16.215 -19.351 1.00 0.00 12 PHE A CA 19
ATOM 28603 C C . PHE A 1 12 ? 26.141 -16.651 -20.204 1.00 0.00 12 PHE A C 19
ATOM 28604 O O . PHE A 1 12 ? 26.068 -16.655 -21.432 1.00 0.00 12 PHE A O 19
ATOM 28621 N N . GLY A 1 13 ? 27.235 -17.016 -19.543 1.00 0.00 13 GLY A N 19
ATOM 28622 C CA . GLY A 1 13 ? 28.423 -17.448 -20.256 1.00 0.00 13 GLY A CA 19
ATOM 28623 C C . GLY A 1 13 ? 29.451 -18.082 -19.340 1.00 0.00 13 GLY A C 19
ATOM 28624 O O . GLY A 1 13 ? 29.283 -18.094 -18.120 1.00 0.00 13 GLY A O 19
ATOM 28628 N N . PHE A 1 14 ? 30.518 -18.612 -19.928 1.00 0.00 14 PHE A N 19
ATOM 28629 C CA . PHE A 1 14 ? 31.577 -19.253 -19.156 1.00 0.00 14 PHE A CA 19
ATOM 28630 C C . PHE A 1 14 ? 32.951 -18.887 -19.709 1.00 0.00 14 PHE A C 19
ATOM 28631 O O . PHE A 1 14 ? 33.145 -18.817 -20.923 1.00 0.00 14 PHE A O 19
ATOM 28648 N N . ARG A 1 15 ? 33.901 -18.653 -18.809 1.00 0.00 15 ARG A N 19
ATOM 28649 C CA . ARG A 1 15 ? 35.257 -18.292 -19.206 1.00 0.00 15 ARG A CA 19
ATOM 28650 C C . ARG A 1 15 ? 36.245 -19.390 -18.824 1.00 0.00 15 ARG A C 19
ATOM 28651 O O . ARG A 1 15 ? 36.600 -19.540 -17.655 1.00 0.00 15 ARG A O 19
ATOM 28672 N N . GLU A 1 16 ? 36.685 -20.155 -19.818 1.00 0.00 16 GLU A N 19
ATOM 28673 C CA . GLU A 1 16 ? 37.632 -21.240 -19.585 1.00 0.00 16 GLU A CA 19
ATOM 28674 C C . GLU A 1 16 ? 38.970 -20.698 -19.092 1.00 0.00 16 GLU A C 19
ATOM 28675 O O . GLU A 1 16 ? 39.722 -21.396 -18.411 1.00 0.00 16 GLU A O 19
ATOM 28687 N N . ASP A 1 17 ? 39.260 -19.449 -19.440 1.00 0.00 17 ASP A N 19
ATOM 28688 C CA . ASP A 1 17 ? 40.507 -18.812 -19.032 1.00 0.00 17 ASP A CA 19
ATOM 28689 C C . ASP A 1 17 ? 40.540 -18.598 -17.522 1.00 0.00 17 ASP A C 19
ATOM 28690 O O . ASP A 1 17 ? 41.610 -18.521 -16.920 1.00 0.00 17 ASP A O 19
ATOM 28699 N N . MET A 1 18 ? 39.361 -18.503 -16.917 1.00 0.00 18 MET A N 19
ATOM 28700 C CA . MET A 1 18 ? 39.255 -18.299 -15.477 1.00 0.00 18 MET A CA 19
ATOM 28701 C C . MET A 1 18 ? 38.903 -19.603 -14.767 1.00 0.00 18 MET A C 19
ATOM 28702 O O . MET A 1 18 ? 39.340 -19.847 -13.644 1.00 0.00 18 MET A O 19
ATOM 28716 N N . GLY A 1 19 ? 38.108 -20.437 -15.431 1.00 0.00 19 GLY A N 19
ATOM 28717 C CA . GLY A 1 19 ? 37.710 -21.705 -14.848 1.00 0.00 19 GLY A CA 19
ATOM 28718 C C . GLY A 1 19 ? 36.396 -21.611 -14.099 1.00 0.00 19 GLY A C 19
ATOM 28719 O O . GLY A 1 19 ? 36.046 -22.507 -13.329 1.00 0.00 19 GLY A O 19
ATOM 28723 N N . LEU A 1 20 ? 35.665 -20.525 -14.323 1.00 0.00 20 LEU A N 19
ATOM 28724 C CA . LEU A 1 20 ? 34.382 -20.316 -13.662 1.00 0.00 20 LEU A CA 19
ATOM 28725 C C . LEU A 1 20 ? 33.325 -19.852 -14.659 1.00 0.00 20 LEU A C 19
ATOM 28726 O O . LEU A 1 20 ? 33.637 -19.530 -15.805 1.00 0.00 20 LEU A O 19
ATOM 28742 N N . ASN A 1 21 ? 32.073 -19.819 -14.214 1.00 0.00 21 ASN A N 19
ATOM 28743 C CA . ASN A 1 21 ? 30.969 -19.393 -15.068 1.00 0.00 21 ASN A CA 19
ATOM 28744 C C . ASN A 1 21 ? 30.356 -18.093 -14.555 1.00 0.00 21 ASN A C 19
ATOM 28745 O O . ASN A 1 21 ? 30.314 -17.848 -13.350 1.00 0.00 21 ASN A O 19
ATOM 28756 N N . TYR A 1 22 ? 29.882 -17.265 -15.479 1.00 0.00 22 TYR A N 19
ATOM 28757 C CA . TYR A 1 22 ? 29.273 -15.989 -15.122 1.00 0.00 22 TYR A CA 19
ATOM 28758 C C . TYR A 1 22 ? 27.902 -15.839 -15.775 1.00 0.00 22 TYR A C 19
ATOM 28759 O O . TYR A 1 22 ? 27.622 -16.449 -16.806 1.00 0.00 22 TYR A O 19
ATOM 28777 N N . VAL A 1 23 ? 27.051 -15.020 -15.165 1.00 0.00 23 VAL A N 19
ATOM 28778 C CA . VAL A 1 23 ? 25.710 -14.786 -15.686 1.00 0.00 23 VAL A CA 19
ATOM 28779 C C . VAL A 1 23 ? 25.225 -13.381 -15.344 1.00 0.00 23 VAL A C 19
ATOM 28780 O O . VAL A 1 23 ? 25.455 -12.885 -14.241 1.00 0.00 23 VAL A O 19
ATOM 28793 N N . ARG A 1 24 ? 24.551 -12.746 -16.298 1.00 0.00 24 ARG A N 19
ATOM 28794 C CA . ARG A 1 24 ? 24.034 -11.397 -16.098 1.00 0.00 24 ARG A CA 19
ATOM 28795 C C . ARG A 1 24 ? 22.553 -11.432 -15.732 1.00 0.00 24 ARG A C 19
ATOM 28796 O O . ARG A 1 24 ? 21.746 -12.050 -16.426 1.00 0.00 24 ARG A O 19
ATOM 28817 N N . TYR A 1 25 ? 22.204 -10.765 -14.638 1.00 0.00 25 TYR A N 19
ATOM 28818 C CA . TYR A 1 25 ? 20.821 -10.721 -14.178 1.00 0.00 25 TYR A CA 19
ATOM 28819 C C . TYR A 1 25 ? 20.188 -9.367 -14.481 1.00 0.00 25 TYR A C 19
ATOM 28820 O O . TYR A 1 25 ? 20.841 -8.328 -14.380 1.00 0.00 25 TYR A O 19
ATOM 28838 N N . ARG A 1 26 ? 18.912 -9.387 -14.853 1.00 0.00 26 ARG A N 19
ATOM 28839 C CA . ARG A 1 26 ? 18.190 -8.161 -15.171 1.00 0.00 26 ARG A CA 19
ATOM 28840 C C . ARG A 1 26 ? 17.176 -7.829 -14.081 1.00 0.00 26 ARG A C 19
ATOM 28841 O O . ARG A 1 26 ? 16.191 -8.545 -13.895 1.00 0.00 26 ARG A O 19
ATOM 28862 N N . VAL A 1 27 ? 17.423 -6.738 -13.362 1.00 0.00 27 VAL A N 19
ATOM 28863 C CA . VAL A 1 27 ? 16.531 -6.311 -12.290 1.00 0.00 27 VAL A CA 19
ATOM 28864 C C . VAL A 1 27 ? 16.029 -4.891 -12.528 1.00 0.00 27 VAL A C 19
ATOM 28865 O O . VAL A 1 27 ? 16.802 -3.997 -12.873 1.00 0.00 27 VAL A O 19
ATOM 28878 N N . SER A 1 28 ? 14.728 -4.690 -12.339 1.00 0.00 28 SER A N 19
ATOM 28879 C CA . SER A 1 28 ? 14.121 -3.379 -12.536 1.00 0.00 28 SER A CA 19
ATOM 28880 C C . SER A 1 28 ? 13.281 -2.983 -11.325 1.00 0.00 28 SER A C 19
ATOM 28881 O O . SER A 1 28 ? 12.526 -3.792 -10.787 1.00 0.00 28 SER A O 19
ATOM 28889 N N . GLY A 1 29 ? 13.418 -1.730 -10.902 1.00 0.00 29 GLY A N 19
ATOM 28890 C CA . GLY A 1 29 ? 12.667 -1.246 -9.759 1.00 0.00 29 GLY A CA 19
ATOM 28891 C C . GLY A 1 29 ? 13.547 -0.555 -8.737 1.00 0.00 29 GLY A C 19
ATOM 28892 O O . GLY A 1 29 ? 13.050 0.114 -7.830 1.00 0.00 29 GLY A O 19
ATOM 28896 N N . LEU A 1 30 ? 14.857 -0.716 -8.882 1.00 0.00 30 LEU A N 19
ATOM 28897 C CA . LEU A 1 30 ? 15.810 -0.103 -7.962 1.00 0.00 30 LEU A CA 19
ATOM 28898 C C . LEU A 1 30 ? 15.865 1.408 -8.164 1.00 0.00 30 LEU A C 19
ATOM 28899 O O . LEU A 1 30 ? 15.218 1.949 -9.060 1.00 0.00 30 LEU A O 19
ATOM 28915 N N . ASP A 1 31 ? 16.644 2.083 -7.325 1.00 0.00 31 ASP A N 19
ATOM 28916 C CA . ASP A 1 31 ? 16.787 3.532 -7.413 1.00 0.00 31 ASP A CA 19
ATOM 28917 C C . ASP A 1 31 ? 18.256 3.927 -7.517 1.00 0.00 31 ASP A C 19
ATOM 28918 O O . ASP A 1 31 ? 19.146 3.126 -7.231 1.00 0.00 31 ASP A O 19
ATOM 28927 N N . GLU A 1 32 ? 18.503 5.167 -7.928 1.00 0.00 32 GLU A N 19
ATOM 28928 C CA . GLU A 1 32 ? 19.865 5.668 -8.071 1.00 0.00 32 GLU A CA 19
ATOM 28929 C C . GLU A 1 32 ? 20.649 5.489 -6.775 1.00 0.00 32 GLU A C 19
ATOM 28930 O O . GLU A 1 32 ? 21.791 5.030 -6.786 1.00 0.00 32 GLU A O 19
ATOM 28942 N N . GLU A 1 33 ? 20.027 5.857 -5.659 1.00 0.00 33 GLU A N 19
ATOM 28943 C CA . GLU A 1 33 ? 20.668 5.739 -4.354 1.00 0.00 33 GLU A CA 19
ATOM 28944 C C . GLU A 1 33 ? 20.660 4.291 -3.873 1.00 0.00 33 GLU A C 19
ATOM 28945 O O . GLU A 1 33 ? 21.630 3.816 -3.281 1.00 0.00 33 GLU A O 19
ATOM 28957 N N . LEU A 1 34 ? 19.559 3.595 -4.130 1.00 0.00 34 LEU A N 19
ATOM 28958 C CA . LEU A 1 34 ? 19.423 2.200 -3.724 1.00 0.00 34 LEU A CA 19
ATOM 28959 C C . LEU A 1 34 ? 20.499 1.336 -4.374 1.00 0.00 34 LEU A C 19
ATOM 28960 O O . LEU A 1 34 ? 21.015 0.402 -3.760 1.00 0.00 34 LEU A O 19
ATOM 28976 N N . THR A 1 35 ? 20.834 1.655 -5.620 1.00 0.00 35 THR A N 19
ATOM 28977 C CA . THR A 1 35 ? 21.849 0.909 -6.353 1.00 0.00 35 THR A CA 19
ATOM 28978 C C . THR A 1 35 ? 23.144 0.812 -5.554 1.00 0.00 35 THR A C 19
ATOM 28979 O O . THR A 1 35 ? 23.812 -0.221 -5.564 1.00 0.00 35 THR A O 19
ATOM 28990 N N . GLU A 1 36 ? 23.490 1.893 -4.863 1.00 0.00 36 GLU A N 19
ATOM 28991 C CA . GLU A 1 36 ? 24.706 1.927 -4.058 1.00 0.00 36 GLU A CA 19
ATOM 28992 C C . GLU A 1 36 ? 24.647 0.892 -2.939 1.00 0.00 36 GLU A C 19
ATOM 28993 O O . GLU A 1 36 ? 25.678 0.421 -2.457 1.00 0.00 36 GLU A O 19
ATOM 29005 N N . LYS A 1 37 ? 23.433 0.541 -2.529 1.00 0.00 37 LYS A N 19
ATOM 29006 C CA . LYS A 1 37 ? 23.237 -0.439 -1.467 1.00 0.00 37 LYS A CA 19
ATOM 29007 C C . LYS A 1 37 ? 23.538 -1.849 -1.965 1.00 0.00 37 LYS A C 19
ATOM 29008 O O . LYS A 1 37 ? 24.349 -2.566 -1.377 1.00 0.00 37 LYS A O 19
ATOM 29027 N N . LEU A 1 38 ? 22.883 -2.240 -3.052 1.00 0.00 38 LEU A N 19
ATOM 29028 C CA . LEU A 1 38 ? 23.082 -3.564 -3.631 1.00 0.00 38 LEU A CA 19
ATOM 29029 C C . LEU A 1 38 ? 24.506 -3.721 -4.154 1.00 0.00 38 LEU A C 19
ATOM 29030 O O . LEU A 1 38 ? 25.178 -4.711 -3.866 1.00 0.00 38 LEU A O 19
ATOM 29046 N N . ILE A 1 39 ? 24.960 -2.737 -4.923 1.00 0.00 39 ILE A N 19
ATOM 29047 C CA . ILE A 1 39 ? 26.305 -2.765 -5.484 1.00 0.00 39 ILE A CA 19
ATOM 29048 C C . ILE A 1 39 ? 27.350 -2.978 -4.395 1.00 0.00 39 ILE A C 19
ATOM 29049 O O . ILE A 1 39 ? 28.417 -3.538 -4.646 1.00 0.00 39 ILE A O 19
ATOM 29065 N N . GLU A 1 40 ? 27.035 -2.529 -3.184 1.00 0.00 40 GLU A N 19
ATOM 29066 C CA . GLU A 1 40 ? 27.948 -2.672 -2.055 1.00 0.00 40 GLU A CA 19
ATOM 29067 C C . GLU A 1 40 ? 27.911 -4.094 -1.503 1.00 0.00 40 GLU A C 19
ATOM 29068 O O . GLU A 1 40 ? 28.952 -4.714 -1.287 1.00 0.00 40 GLU A O 19
ATOM 29080 N N . ARG A 1 41 ? 26.704 -4.603 -1.275 1.00 0.00 41 ARG A N 19
ATOM 29081 C CA . ARG A 1 41 ? 26.531 -5.950 -0.746 1.00 0.00 41 ARG A CA 19
ATOM 29082 C C . ARG A 1 41 ? 27.023 -6.994 -1.744 1.00 0.00 41 ARG A C 19
ATOM 29083 O O . ARG A 1 41 ? 27.731 -7.933 -1.379 1.00 0.00 41 ARG A O 19
ATOM 29104 N N . LEU A 1 42 ? 26.643 -6.823 -3.006 1.00 0.00 42 LEU A N 19
ATOM 29105 C CA . LEU A 1 42 ? 27.045 -7.751 -4.058 1.00 0.00 42 LEU A CA 19
ATOM 29106 C C . LEU A 1 42 ? 28.493 -7.509 -4.472 1.00 0.00 42 LEU A C 19
ATOM 29107 O O . LEU A 1 42 ? 29.250 -8.454 -4.699 1.00 0.00 42 LEU A O 19
ATOM 29123 N N . ASP A 1 43 ? 28.872 -6.240 -4.568 1.00 0.00 43 ASP A N 19
ATOM 29124 C CA . ASP A 1 43 ? 30.230 -5.874 -4.951 1.00 0.00 43 ASP A CA 19
ATOM 29125 C C . ASP A 1 43 ? 30.588 -6.464 -6.312 1.00 0.00 43 ASP A C 19
ATOM 29126 O O . ASP A 1 43 ? 31.626 -7.106 -6.467 1.00 0.00 43 ASP A O 19
ATOM 29135 N N . GLU A 1 44 ? 29.720 -6.242 -7.294 1.00 0.00 44 GLU A N 19
ATOM 29136 C CA . GLU A 1 44 ? 29.944 -6.754 -8.641 1.00 0.00 44 GLU A CA 19
ATOM 29137 C C . GLU A 1 44 ? 29.689 -5.670 -9.684 1.00 0.00 44 GLU A C 19
ATOM 29138 O O . GLU A 1 44 ? 29.362 -4.532 -9.346 1.00 0.00 44 GLU A O 19
ATOM 29150 N N . ASP A 1 45 ? 29.841 -6.031 -10.954 1.00 0.00 45 ASP A N 19
ATOM 29151 C CA . ASP A 1 45 ? 29.627 -5.091 -12.047 1.00 0.00 45 ASP A CA 19
ATOM 29152 C C . ASP A 1 45 ? 28.153 -4.717 -12.162 1.00 0.00 45 ASP A C 19
ATOM 29153 O O . ASP A 1 45 ? 27.310 -5.558 -12.478 1.00 0.00 45 ASP A O 19
ATOM 29162 N N . THR A 1 46 ? 27.846 -3.450 -11.901 1.00 0.00 46 THR A N 19
ATOM 29163 C CA . THR A 1 46 ? 26.474 -2.965 -11.972 1.00 0.00 46 THR A CA 19
ATOM 29164 C C . THR A 1 46 ? 26.364 -1.759 -12.898 1.00 0.00 46 THR A C 19
ATOM 29165 O O . THR A 1 46 ? 27.259 -0.916 -12.942 1.00 0.00 46 THR A O 19
ATOM 29176 N N . GLU A 1 47 ? 25.261 -1.684 -13.637 1.00 0.00 47 GLU A N 19
ATOM 29177 C CA . GLU A 1 47 ? 25.036 -0.581 -14.562 1.00 0.00 47 GLU A CA 19
ATOM 29178 C C . GLU A 1 47 ? 23.557 -0.465 -14.922 1.00 0.00 47 GLU A C 19
ATOM 29179 O O . GLU A 1 47 ? 22.869 -1.471 -15.092 1.00 0.00 47 GLU A O 19
ATOM 29191 N N . ARG A 1 48 ? 23.076 0.769 -15.035 1.00 0.00 48 ARG A N 19
ATOM 29192 C CA . ARG A 1 48 ? 21.680 1.016 -15.372 1.00 0.00 48 ARG A CA 19
ATOM 29193 C C . ARG A 1 48 ? 21.489 1.079 -16.885 1.00 0.00 48 ARG A C 19
ATOM 29194 O O . ARG A 1 48 ? 22.185 1.820 -17.578 1.00 0.00 48 ARG A O 19
ATOM 29215 N N . ASP A 1 49 ? 20.541 0.296 -17.389 1.00 0.00 49 ASP A N 19
ATOM 29216 C CA . ASP A 1 49 ? 20.258 0.263 -18.819 1.00 0.00 49 ASP A CA 19
ATOM 29217 C C . ASP A 1 49 ? 18.761 0.111 -19.073 1.00 0.00 49 ASP A C 19
ATOM 29218 O O . ASP A 1 49 ? 18.159 -0.899 -18.710 1.00 0.00 49 ASP A O 19
ATOM 29227 N N . ASP A 1 50 ? 18.167 1.122 -19.697 1.00 0.00 50 ASP A N 19
ATOM 29228 C CA . ASP A 1 50 ? 16.741 1.102 -20.000 1.00 0.00 50 ASP A CA 19
ATOM 29229 C C . ASP A 1 50 ? 15.918 0.924 -18.728 1.00 0.00 50 ASP A C 19
ATOM 29230 O O . ASP A 1 50 ? 14.788 0.438 -18.770 1.00 0.00 50 ASP A O 19
ATOM 29239 N N . GLY A 1 51 ? 16.493 1.319 -17.596 1.00 0.00 51 GLY A N 19
ATOM 29240 C CA . GLY A 1 51 ? 15.800 1.194 -16.327 1.00 0.00 51 GLY A CA 19
ATOM 29241 C C . GLY A 1 51 ? 16.090 -0.123 -15.635 1.00 0.00 51 GLY A C 19
ATOM 29242 O O . GLY A 1 51 ? 15.581 -0.385 -14.546 1.00 0.00 51 GLY A O 19
ATOM 29246 N N . ASP A 1 52 ? 16.910 -0.955 -16.269 1.00 0.00 52 ASP A N 19
ATOM 29247 C CA . ASP A 1 52 ? 17.267 -2.252 -15.708 1.00 0.00 52 ASP A CA 19
ATOM 29248 C C . ASP A 1 52 ? 18.672 -2.218 -15.113 1.00 0.00 52 ASP A C 19
ATOM 29249 O O . ASP A 1 52 ? 19.417 -1.258 -15.308 1.00 0.00 52 ASP A O 19
ATOM 29258 N N . LEU A 1 53 ? 19.026 -3.272 -14.386 1.00 0.00 53 LEU A N 19
ATOM 29259 C CA . LEU A 1 53 ? 20.341 -3.363 -13.761 1.00 0.00 53 LEU A CA 19
ATOM 29260 C C . LEU A 1 53 ? 20.997 -4.706 -14.067 1.00 0.00 53 LEU A C 19
ATOM 29261 O O . LEU A 1 53 ? 20.378 -5.759 -13.918 1.00 0.00 53 LEU A O 19
ATOM 29277 N N . ILE A 1 54 ? 22.255 -4.659 -14.495 1.00 0.00 54 ILE A N 19
ATOM 29278 C CA . ILE A 1 54 ? 22.996 -5.872 -14.819 1.00 0.00 54 ILE A CA 19
ATOM 29279 C C . ILE A 1 54 ? 23.886 -6.299 -13.656 1.00 0.00 54 ILE A C 19
ATOM 29280 O O . ILE A 1 54 ? 24.528 -5.467 -13.015 1.00 0.00 54 ILE A O 19
ATOM 29296 N N . ILE A 1 55 ? 23.920 -7.601 -13.392 1.00 0.00 55 ILE A N 19
ATOM 29297 C CA . ILE A 1 55 ? 24.734 -8.139 -12.309 1.00 0.00 55 ILE A CA 19
ATOM 29298 C C . ILE A 1 55 ? 25.447 -9.416 -12.740 1.00 0.00 55 ILE A C 19
ATOM 29299 O O . ILE A 1 55 ? 24.809 -10.418 -13.066 1.00 0.00 55 ILE A O 19
ATOM 29315 N N . THR A 1 56 ? 26.776 -9.375 -12.738 1.00 0.00 56 THR A N 19
ATOM 29316 C CA . THR A 1 56 ? 27.577 -10.528 -13.127 1.00 0.00 56 THR A CA 19
ATOM 29317 C C . THR A 1 56 ? 28.362 -11.078 -11.942 1.00 0.00 56 THR A C 19
ATOM 29318 O O . THR A 1 56 ? 29.203 -10.387 -11.366 1.00 0.00 56 THR A O 19
ATOM 29329 N N . VAL A 1 57 ? 28.083 -12.327 -11.581 1.00 0.00 57 VAL A N 19
ATOM 29330 C CA . VAL A 1 57 ? 28.765 -12.970 -10.465 1.00 0.00 57 VAL A CA 19
ATOM 29331 C C . VAL A 1 57 ? 29.300 -14.341 -10.864 1.00 0.00 57 VAL A C 19
ATOM 29332 O O . VAL A 1 57 ? 28.534 -15.249 -11.187 1.00 0.00 57 VAL A O 19
ATOM 29345 N N . PHE A 1 58 ? 30.621 -14.484 -10.840 1.00 0.00 58 PHE A N 19
ATOM 29346 C CA . PHE A 1 58 ? 31.260 -15.744 -11.200 1.00 0.00 58 PHE A CA 19
ATOM 29347 C C . PHE A 1 58 ? 32.088 -16.286 -10.038 1.00 0.00 58 PHE A C 19
ATOM 29348 O O . PHE A 1 58 ? 32.670 -15.522 -9.268 1.00 0.00 58 PHE A O 19
ATOM 29365 N N . TYR A 1 59 ? 32.134 -17.608 -9.919 1.00 0.00 59 TYR A N 19
ATOM 29366 C CA . TYR A 1 59 ? 32.888 -18.253 -8.850 1.00 0.00 59 TYR A CA 19
ATOM 29367 C C . TYR A 1 59 ? 33.506 -19.561 -9.332 1.00 0.00 59 TYR A C 19
ATOM 29368 O O . TYR A 1 59 ? 32.871 -20.333 -10.049 1.00 0.00 59 TYR A O 19
ATOM 29386 N N . GLU A 1 60 ? 34.750 -19.803 -8.930 1.00 0.00 60 GLU A N 19
ATOM 29387 C CA . GLU A 1 60 ? 35.455 -21.018 -9.321 1.00 0.00 60 GLU A CA 19
ATOM 29388 C C . GLU A 1 60 ? 35.273 -22.114 -8.275 1.00 0.00 60 GLU A C 19
ATOM 29389 O O . GLU A 1 60 ? 34.545 -21.939 -7.298 1.00 0.00 60 GLU A O 19
ATOM 29401 N N . ARG A 1 61 ? 35.939 -23.244 -8.487 1.00 0.00 61 ARG A N 19
ATOM 29402 C CA . ARG A 1 61 ? 35.850 -24.369 -7.564 1.00 0.00 61 ARG A CA 19
ATOM 29403 C C . ARG A 1 61 ? 35.954 -23.895 -6.118 1.00 0.00 61 ARG A C 19
ATOM 29404 O O . ARG A 1 61 ? 35.279 -24.420 -5.233 1.00 0.00 61 ARG A O 19
ATOM 29425 N N . GLU A 1 62 ? 36.804 -22.900 -5.886 1.00 0.00 62 GLU A N 19
ATOM 29426 C CA . GLU A 1 62 ? 36.997 -22.357 -4.546 1.00 0.00 62 GLU A CA 19
ATOM 29427 C C . GLU A 1 62 ? 35.657 -22.018 -3.899 1.00 0.00 62 GLU A C 19
ATOM 29428 O O . GLU A 1 62 ? 35.466 -22.221 -2.700 1.00 0.00 62 GLU A O 19
ATOM 29440 N N . TYR A 1 63 ? 34.734 -21.500 -4.701 1.00 0.00 63 TYR A N 19
ATOM 29441 C CA . TYR A 1 63 ? 33.413 -21.130 -4.206 1.00 0.00 63 TYR A CA 19
ATOM 29442 C C . TYR A 1 63 ? 32.324 -21.941 -4.902 1.00 0.00 63 TYR A C 19
ATOM 29443 O O . TYR A 1 63 ? 31.139 -21.617 -4.812 1.00 0.00 63 TYR A O 19
ATOM 29461 N N . PHE A 1 64 ? 32.734 -22.997 -5.596 1.00 0.00 64 PHE A N 19
ATOM 29462 C CA . PHE A 1 64 ? 31.795 -23.855 -6.308 1.00 0.00 64 PHE A CA 19
ATOM 29463 C C . PHE A 1 64 ? 31.108 -23.092 -7.437 1.00 0.00 64 PHE A C 19
ATOM 29464 O O . PHE A 1 64 ? 30.190 -22.301 -7.216 1.00 0.00 64 PHE A O 19
ATOM 29481 N N . PRO A 1 65 ? 31.562 -23.332 -8.676 1.00 0.00 65 PRO A N 19
ATOM 29482 C CA . PRO A 1 65 ? 31.006 -22.677 -9.863 1.00 0.00 65 PRO A CA 19
ATOM 29483 C C . PRO A 1 65 ? 29.594 -23.157 -10.182 1.00 0.00 65 PRO A C 19
ATOM 29484 O O . PRO A 1 65 ? 29.233 -24.296 -9.887 1.00 0.00 65 PRO A O 19
ATOM 29495 N N . PHE A 1 66 ? 28.799 -22.281 -10.787 1.00 0.00 66 PHE A N 19
ATOM 29496 C CA . PHE A 1 66 ? 27.425 -22.615 -11.146 1.00 0.00 66 PHE A CA 19
ATOM 29497 C C . PHE A 1 66 ? 27.376 -23.352 -12.482 1.00 0.00 66 PHE A C 19
ATOM 29498 O O . PHE A 1 66 ? 27.570 -22.755 -13.540 1.00 0.00 66 PHE A O 19
ATOM 29515 N N . GLY A 1 67 ? 27.115 -24.654 -12.423 1.00 0.00 67 GLY A N 19
ATOM 29516 C CA . GLY A 1 67 ? 27.046 -25.452 -13.634 1.00 0.00 67 GLY A CA 19
ATOM 29517 C C . GLY A 1 67 ? 26.361 -26.786 -13.411 1.00 0.00 67 GLY A C 19
ATOM 29518 O O . GLY A 1 67 ? 25.275 -26.845 -12.834 1.00 0.00 67 GLY A O 19
ATOM 29522 N N . SER A 1 68 ? 26.996 -27.859 -13.871 1.00 0.00 68 SER A N 19
ATOM 29523 C CA . SER A 1 68 ? 26.439 -29.198 -13.723 1.00 0.00 68 SER A CA 19
ATOM 29524 C C . SER A 1 68 ? 25.133 -29.332 -14.501 1.00 0.00 68 SER A C 19
ATOM 29525 O O . SER A 1 68 ? 24.180 -29.953 -14.031 1.00 0.00 68 SER A O 19
ATOM 29533 N N . GLU A 1 69 ? 25.099 -28.745 -15.693 1.00 0.00 69 GLU A N 19
ATOM 29534 C CA . GLU A 1 69 ? 23.910 -28.798 -16.535 1.00 0.00 69 GLU A CA 19
ATOM 29535 C C . GLU A 1 69 ? 23.630 -30.226 -16.992 1.00 0.00 69 GLU A C 19
ATOM 29536 O O . GLU A 1 69 ? 22.495 -30.573 -17.319 1.00 0.00 69 GLU A O 19
ATOM 29548 N N . GLU A 1 70 ? 24.673 -31.050 -17.013 1.00 0.00 70 GLU A N 19
ATOM 29549 C CA . GLU A 1 70 ? 24.539 -32.441 -17.431 1.00 0.00 70 GLU A CA 19
ATOM 29550 C C . GLU A 1 70 ? 23.486 -33.162 -16.594 1.00 0.00 70 GLU A C 19
ATOM 29551 O O . GLU A 1 70 ? 22.901 -34.152 -17.033 1.00 0.00 70 GLU A O 19
ATOM 29563 N N . SER A 1 71 ? 23.250 -32.657 -15.387 1.00 0.00 71 SER A N 19
ATOM 29564 C CA . SER A 1 71 ? 22.271 -33.255 -14.487 1.00 0.00 71 SER A CA 19
ATOM 29565 C C . SER A 1 71 ? 20.864 -33.149 -15.067 1.00 0.00 71 SER A C 19
ATOM 29566 O O . SER A 1 71 ? 20.176 -34.154 -15.244 1.00 0.00 71 SER A O 19
ATOM 29574 N N . LYS A 1 72 ? 20.443 -31.923 -15.360 1.00 0.00 72 LYS A N 19
ATOM 29575 C CA . LYS A 1 72 ? 19.119 -31.683 -15.921 1.00 0.00 72 LYS A CA 19
ATOM 29576 C C . LYS A 1 72 ? 19.050 -32.149 -17.372 1.00 0.00 72 LYS A C 19
ATOM 29577 O O . LYS A 1 72 ? 17.971 -32.434 -17.893 1.00 0.00 72 LYS A O 19
ATOM 29596 N N . VAL A 1 73 ? 20.208 -32.226 -18.020 1.00 0.00 73 VAL A N 19
ATOM 29597 C CA . VAL A 1 73 ? 20.279 -32.661 -19.410 1.00 0.00 73 VAL A CA 19
ATOM 29598 C C . VAL A 1 73 ? 19.601 -31.657 -20.335 1.00 0.00 73 VAL A C 19
ATOM 29599 O O . VAL A 1 73 ? 18.858 -32.034 -21.241 1.00 0.00 73 VAL A O 19
ATOM 29612 N N . LYS A 1 74 ? 19.861 -30.375 -20.101 1.00 0.00 74 LYS A N 19
ATOM 29613 C CA . LYS A 1 74 ? 19.278 -29.314 -20.913 1.00 0.00 74 LYS A CA 19
ATOM 29614 C C . LYS A 1 74 ? 19.750 -27.943 -20.439 1.00 0.00 74 LYS A C 19
ATOM 29615 O O . LYS A 1 74 ? 20.329 -27.815 -19.361 1.00 0.00 74 LYS A O 19
ATOM 29634 N N . MET A 1 75 ? 19.498 -26.922 -21.251 1.00 0.00 75 MET A N 19
ATOM 29635 C CA . MET A 1 75 ? 19.896 -25.561 -20.912 1.00 0.00 75 MET A CA 19
ATOM 29636 C C . MET A 1 75 ? 19.057 -25.021 -19.758 1.00 0.00 75 MET A C 19
ATOM 29637 O O . MET A 1 75 ? 19.485 -24.120 -19.036 1.00 0.00 75 MET A O 19
ATOM 29651 N N . ALA A 1 76 ? 17.862 -25.576 -19.591 1.00 0.00 76 ALA A N 19
ATOM 29652 C CA . ALA A 1 76 ? 16.964 -25.151 -18.524 1.00 0.00 76 ALA A CA 19
ATOM 29653 C C . ALA A 1 76 ? 17.686 -25.116 -17.181 1.00 0.00 76 ALA A C 19
ATOM 29654 O O . ALA A 1 76 ? 17.343 -24.325 -16.302 1.00 0.00 76 ALA A O 19
ATOM 29661 N N . ASP A 1 77 ? 18.685 -25.978 -17.030 1.00 0.00 77 ASP A N 19
ATOM 29662 C CA . ASP A 1 77 ? 19.456 -26.045 -15.793 1.00 0.00 77 ASP A CA 19
ATOM 29663 C C . ASP A 1 77 ? 20.199 -24.737 -15.544 1.00 0.00 77 ASP A C 19
ATOM 29664 O O . ASP A 1 77 ? 20.276 -24.260 -14.412 1.00 0.00 77 ASP A O 19
ATOM 29673 N N . PHE A 1 78 ? 20.746 -24.160 -16.610 1.00 0.00 78 PHE A N 19
ATOM 29674 C CA . PHE A 1 78 ? 21.485 -22.908 -16.507 1.00 0.00 78 PHE A CA 19
ATOM 29675 C C . PHE A 1 78 ? 20.567 -21.769 -16.072 1.00 0.00 78 PHE A C 19
ATOM 29676 O O . PHE A 1 78 ? 20.860 -21.052 -15.114 1.00 0.00 78 PHE A O 19
ATOM 29693 N N . ILE A 1 79 ? 19.456 -21.608 -16.783 1.00 0.00 79 ILE A N 19
ATOM 29694 C CA . ILE A 1 79 ? 18.496 -20.557 -16.471 1.00 0.00 79 ILE A CA 19
ATOM 29695 C C . ILE A 1 79 ? 17.826 -20.807 -15.124 1.00 0.00 79 ILE A C 19
ATOM 29696 O O . ILE A 1 79 ? 17.507 -19.868 -14.395 1.00 0.00 79 ILE A O 19
ATOM 29712 N N . ALA A 1 80 ? 17.618 -22.078 -14.799 1.00 0.00 80 ALA A N 19
ATOM 29713 C CA . ALA A 1 80 ? 16.991 -22.452 -13.538 1.00 0.00 80 ALA A CA 19
ATOM 29714 C C . ALA A 1 80 ? 17.927 -22.197 -12.362 1.00 0.00 80 ALA A C 19
ATOM 29715 O O . ALA A 1 80 ? 17.523 -21.632 -11.345 1.00 0.00 80 ALA A O 19
ATOM 29722 N N . ARG A 1 81 ? 19.180 -22.617 -12.507 1.00 0.00 81 ARG A N 19
ATOM 29723 C CA . ARG A 1 81 ? 20.173 -22.435 -11.456 1.00 0.00 81 ARG A CA 19
ATOM 29724 C C . ARG A 1 81 ? 20.593 -20.972 -11.351 1.00 0.00 81 ARG A C 19
ATOM 29725 O O . ARG A 1 81 ? 20.940 -20.492 -10.273 1.00 0.00 81 ARG A O 19
ATOM 29746 N N . GLU A 1 82 ? 20.560 -20.270 -12.480 1.00 0.00 82 GLU A N 19
ATOM 29747 C CA . GLU A 1 82 ? 20.939 -18.862 -12.514 1.00 0.00 82 GLU A CA 19
ATOM 29748 C C . GLU A 1 82 ? 19.836 -17.988 -11.924 1.00 0.00 82 GLU A C 19
ATOM 29749 O O . GLU A 1 82 ? 20.092 -17.145 -11.065 1.00 0.00 82 GLU A O 19
ATOM 29761 N N . GLU A 1 83 ? 18.609 -18.196 -12.392 1.00 0.00 83 GLU A N 19
ATOM 29762 C CA . GLU A 1 83 ? 17.468 -17.425 -11.911 1.00 0.00 83 GLU A CA 19
ATOM 29763 C C . GLU A 1 83 ? 17.313 -17.569 -10.400 1.00 0.00 83 GLU A C 19
ATOM 29764 O O . GLU A 1 83 ? 17.242 -16.576 -9.676 1.00 0.00 83 GLU A O 19
ATOM 29776 N N . ILE A 1 84 ? 17.260 -18.811 -9.932 1.00 0.00 84 ILE A N 19
ATOM 29777 C CA . ILE A 1 84 ? 17.113 -19.085 -8.508 1.00 0.00 84 ILE A CA 19
ATOM 29778 C C . ILE A 1 84 ? 18.285 -18.517 -7.715 1.00 0.00 84 ILE A C 19
ATOM 29779 O O . ILE A 1 84 ? 18.135 -18.134 -6.556 1.00 0.00 84 ILE A O 19
ATOM 29795 N N . GLU A 1 85 ? 19.452 -18.463 -8.351 1.00 0.00 85 GLU A N 19
ATOM 29796 C CA . GLU A 1 85 ? 20.650 -17.940 -7.704 1.00 0.00 85 GLU A CA 19
ATOM 29797 C C . GLU A 1 85 ? 20.424 -16.513 -7.214 1.00 0.00 85 GLU A C 19
ATOM 29798 O O . GLU A 1 85 ? 20.750 -16.178 -6.076 1.00 0.00 85 GLU A O 19
ATOM 29810 N N . MET A 1 86 ? 19.865 -15.677 -8.083 1.00 0.00 86 MET A N 19
ATOM 29811 C CA . MET A 1 86 ? 19.596 -14.285 -7.739 1.00 0.00 86 MET A CA 19
ATOM 29812 C C . MET A 1 86 ? 18.350 -14.173 -6.866 1.00 0.00 86 MET A C 19
ATOM 29813 O O . MET A 1 86 ? 18.359 -13.491 -5.841 1.00 0.00 86 MET A O 19
ATOM 29827 N N . MET A 1 87 ? 17.281 -14.846 -7.278 1.00 0.00 87 MET A N 19
ATOM 29828 C CA . MET A 1 87 ? 16.028 -14.821 -6.532 1.00 0.00 87 MET A CA 19
ATOM 29829 C C . MET A 1 87 ? 16.251 -15.238 -5.082 1.00 0.00 87 MET A C 19
ATOM 29830 O O . MET A 1 87 ? 15.832 -14.545 -4.155 1.00 0.00 87 MET A O 19
ATOM 29844 N N . VAL A 1 88 ? 16.914 -16.375 -4.892 1.00 0.00 88 VAL A N 19
ATOM 29845 C CA . VAL A 1 88 ? 17.193 -16.884 -3.555 1.00 0.00 88 VAL A CA 19
ATOM 29846 C C . VAL A 1 88 ? 18.096 -15.929 -2.781 1.00 0.00 88 VAL A C 19
ATOM 29847 O O . VAL A 1 88 ? 17.896 -15.698 -1.589 1.00 0.00 88 VAL A O 19
ATOM 29860 N N . PHE A 1 89 ? 19.090 -15.377 -3.468 1.00 0.00 89 PHE A N 19
ATOM 29861 C CA . PHE A 1 89 ? 20.025 -14.447 -2.846 1.00 0.00 89 PHE A CA 19
ATOM 29862 C C . PHE A 1 89 ? 19.288 -13.251 -2.251 1.00 0.00 89 PHE A C 19
ATOM 29863 O O . PHE A 1 89 ? 19.423 -12.951 -1.064 1.00 0.00 89 PHE A O 19
ATOM 29880 N N . LEU A 1 90 ? 18.508 -12.571 -3.084 1.00 0.00 90 LEU A N 19
ATOM 29881 C CA . LEU A 1 90 ? 17.749 -11.406 -2.642 1.00 0.00 90 LEU A CA 19
ATOM 29882 C C . LEU A 1 90 ? 16.759 -11.785 -1.546 1.00 0.00 90 LEU A C 19
ATOM 29883 O O . LEU A 1 90 ? 16.745 -11.184 -0.472 1.00 0.00 90 LEU A O 19
ATOM 29899 N N . SER A 1 91 ? 15.932 -12.789 -1.823 1.00 0.00 91 SER A N 19
ATOM 29900 C CA . SER A 1 91 ? 14.937 -13.248 -0.861 1.00 0.00 91 SER A CA 19
ATOM 29901 C C . SER A 1 91 ? 15.581 -13.530 0.493 1.00 0.00 91 SER A C 19
ATOM 29902 O O . SER A 1 91 ? 15.048 -13.153 1.537 1.00 0.00 91 SER A O 19
ATOM 29910 N N . SER A 1 92 ? 16.730 -14.198 0.467 1.00 0.00 92 SER A N 19
ATOM 29911 C CA . SER A 1 92 ? 17.446 -14.535 1.692 1.00 0.00 92 SER A CA 19
ATOM 29912 C C . SER A 1 92 ? 17.856 -13.274 2.446 1.00 0.00 92 SER A C 19
ATOM 29913 O O . SER A 1 92 ? 17.935 -13.269 3.675 1.00 0.00 92 SER A O 19
ATOM 29921 N N . VAL A 1 93 ? 18.117 -12.204 1.701 1.00 0.00 93 VAL A N 19
ATOM 29922 C CA . VAL A 1 93 ? 18.518 -10.936 2.297 1.00 0.00 93 VAL A CA 19
ATOM 29923 C C . VAL A 1 93 ? 17.305 -10.138 2.761 1.00 0.00 93 VAL A C 19
ATOM 29924 O O . VAL A 1 93 ? 17.376 -9.389 3.736 1.00 0.00 93 VAL A O 19
ATOM 29937 N N . LEU A 1 94 ? 16.191 -10.304 2.057 1.00 0.00 94 LEU A N 19
ATOM 29938 C CA . LEU A 1 94 ? 14.959 -9.600 2.397 1.00 0.00 94 LEU A CA 19
ATOM 29939 C C . LEU A 1 94 ? 14.273 -10.249 3.594 1.00 0.00 94 LEU A C 19
ATOM 29940 O O . LEU A 1 94 ? 13.637 -9.571 4.400 1.00 0.00 94 LEU A O 19
ATOM 29956 N N . GLU A 1 95 ? 14.407 -11.567 3.703 1.00 0.00 95 GLU A N 19
ATOM 29957 C CA . GLU A 1 95 ? 13.801 -12.308 4.803 1.00 0.00 95 GLU A CA 19
ATOM 29958 C C . GLU A 1 95 ? 14.157 -11.676 6.146 1.00 0.00 95 GLU A C 19
ATOM 29959 O O . GLU A 1 95 ? 13.380 -11.738 7.099 1.00 0.00 95 GLU A O 19
ATOM 29971 N N . ASP A 1 96 ? 15.337 -11.070 6.213 1.00 0.00 96 ASP A N 19
ATOM 29972 C CA . ASP A 1 96 ? 15.798 -10.427 7.438 1.00 0.00 96 ASP A CA 19
ATOM 29973 C C . ASP A 1 96 ? 16.017 -8.933 7.218 1.00 0.00 96 ASP A C 19
ATOM 29974 O O . ASP A 1 96 ? 16.145 -8.476 6.082 1.00 0.00 96 ASP A O 19
ATOM 29983 N N . MET A 1 1 ? 3.029 -4.051 2.370 1.00 0.00 1 MET A N 20
ATOM 29984 C CA . MET A 1 1 ? 4.396 -4.320 1.938 1.00 0.00 1 MET A CA 20
ATOM 29985 C C . MET A 1 1 ? 4.470 -5.623 1.148 1.00 0.00 1 MET A C 20
ATOM 29986 O O . MET A 1 1 ? 4.959 -6.636 1.647 1.00 0.00 1 MET A O 20
ATOM 30000 N N . VAL A 1 2 ? 3.981 -5.589 -0.087 1.00 0.00 2 VAL A N 20
ATOM 30001 C CA . VAL A 1 2 ? 3.992 -6.767 -0.946 1.00 0.00 2 VAL A CA 20
ATOM 30002 C C . VAL A 1 2 ? 4.882 -6.549 -2.165 1.00 0.00 2 VAL A C 20
ATOM 30003 O O . VAL A 1 2 ? 4.393 -6.296 -3.267 1.00 0.00 2 VAL A O 20
ATOM 30016 N N . PHE A 1 3 ? 6.191 -6.650 -1.961 1.00 0.00 3 PHE A N 20
ATOM 30017 C CA . PHE A 1 3 ? 7.150 -6.464 -3.043 1.00 0.00 3 PHE A CA 20
ATOM 30018 C C . PHE A 1 3 ? 7.442 -7.787 -3.745 1.00 0.00 3 PHE A C 20
ATOM 30019 O O . PHE A 1 3 ? 7.404 -8.851 -3.128 1.00 0.00 3 PHE A O 20
ATOM 30036 N N . TYR A 1 4 ? 7.733 -7.712 -5.039 1.00 0.00 4 TYR A N 20
ATOM 30037 C CA . TYR A 1 4 ? 8.029 -8.903 -5.827 1.00 0.00 4 TYR A CA 20
ATOM 30038 C C . TYR A 1 4 ? 8.998 -8.580 -6.959 1.00 0.00 4 TYR A C 20
ATOM 30039 O O . TYR A 1 4 ? 8.590 -8.381 -8.104 1.00 0.00 4 TYR A O 20
ATOM 30057 N N . LEU A 1 5 ? 10.285 -8.531 -6.632 1.00 0.00 5 LEU A N 20
ATOM 30058 C CA . LEU A 1 5 ? 11.315 -8.234 -7.620 1.00 0.00 5 LEU A CA 20
ATOM 30059 C C . LEU A 1 5 ? 11.350 -9.302 -8.709 1.00 0.00 5 LEU A C 20
ATOM 30060 O O . LEU A 1 5 ? 10.983 -10.453 -8.476 1.00 0.00 5 LEU A O 20
ATOM 30076 N N . LYS A 1 6 ? 11.797 -8.912 -9.898 1.00 0.00 6 LYS A N 20
ATOM 30077 C CA . LYS A 1 6 ? 11.884 -9.836 -11.023 1.00 0.00 6 LYS A CA 20
ATOM 30078 C C . LYS A 1 6 ? 13.296 -9.858 -11.600 1.00 0.00 6 LYS A C 20
ATOM 30079 O O . LYS A 1 6 ? 13.725 -8.908 -12.255 1.00 0.00 6 LYS A O 20
ATOM 30098 N N . VAL A 1 7 ? 14.013 -10.950 -11.356 1.00 0.00 7 VAL A N 20
ATOM 30099 C CA . VAL A 1 7 ? 15.376 -11.097 -11.854 1.00 0.00 7 VAL A CA 20
ATOM 30100 C C . VAL A 1 7 ? 15.512 -12.344 -12.721 1.00 0.00 7 VAL A C 20
ATOM 30101 O O . VAL A 1 7 ? 15.252 -13.460 -12.269 1.00 0.00 7 VAL A O 20
ATOM 30114 N N . LYS A 1 8 ? 15.922 -12.147 -13.969 1.00 0.00 8 LYS A N 20
ATOM 30115 C CA . LYS A 1 8 ? 16.096 -13.255 -14.901 1.00 0.00 8 LYS A CA 20
ATOM 30116 C C . LYS A 1 8 ? 17.400 -13.112 -15.679 1.00 0.00 8 LYS A C 20
ATOM 30117 O O . LYS A 1 8 ? 17.915 -12.007 -15.851 1.00 0.00 8 LYS A O 20
ATOM 30136 N N . VAL A 1 9 ? 17.930 -14.237 -16.150 1.00 0.00 9 VAL A N 20
ATOM 30137 C CA . VAL A 1 9 ? 19.173 -14.236 -16.912 1.00 0.00 9 VAL A CA 20
ATOM 30138 C C . VAL A 1 9 ? 18.992 -13.543 -18.258 1.00 0.00 9 VAL A C 20
ATOM 30139 O O . VAL A 1 9 ? 18.088 -13.878 -19.022 1.00 0.00 9 VAL A O 20
ATOM 30152 N N . GLU A 1 10 ? 19.858 -12.576 -18.540 1.00 0.00 10 GLU A N 20
ATOM 30153 C CA . GLU A 1 10 ? 19.793 -11.835 -19.795 1.00 0.00 10 GLU A CA 20
ATOM 30154 C C . GLU A 1 10 ? 20.933 -12.240 -20.726 1.00 0.00 10 GLU A C 20
ATOM 30155 O O . GLU A 1 10 ? 20.784 -12.229 -21.948 1.00 0.00 10 GLU A O 20
ATOM 30167 N N . ASP A 1 11 ? 22.070 -12.596 -20.138 1.00 0.00 11 ASP A N 20
ATOM 30168 C CA . ASP A 1 11 ? 23.235 -13.005 -20.914 1.00 0.00 11 ASP A CA 20
ATOM 30169 C C . ASP A 1 11 ? 24.195 -13.827 -20.059 1.00 0.00 11 ASP A C 20
ATOM 30170 O O . ASP A 1 11 ? 24.830 -13.304 -19.143 1.00 0.00 11 ASP A O 20
ATOM 30179 N N . PHE A 1 12 ? 24.296 -15.117 -20.365 1.00 0.00 12 PHE A N 20
ATOM 30180 C CA . PHE A 1 12 ? 25.177 -16.011 -19.624 1.00 0.00 12 PHE A CA 20
ATOM 30181 C C . PHE A 1 12 ? 26.403 -16.379 -20.454 1.00 0.00 12 PHE A C 20
ATOM 30182 O O . PHE A 1 12 ? 26.335 -16.458 -21.680 1.00 0.00 12 PHE A O 20
ATOM 30199 N N . GLY A 1 13 ? 27.525 -16.602 -19.776 1.00 0.00 13 GLY A N 20
ATOM 30200 C CA . GLY A 1 13 ? 28.751 -16.958 -20.467 1.00 0.00 13 GLY A CA 20
ATOM 30201 C C . GLY A 1 13 ? 29.759 -17.625 -19.552 1.00 0.00 13 GLY A C 20
ATOM 30202 O O . GLY A 1 13 ? 29.614 -17.594 -18.330 1.00 0.00 13 GLY A O 20
ATOM 30206 N N . PHE A 1 14 ? 30.782 -18.231 -20.145 1.00 0.00 14 PHE A N 20
ATOM 30207 C CA . PHE A 1 14 ? 31.818 -18.911 -19.375 1.00 0.00 14 PHE A CA 20
ATOM 30208 C C . PHE A 1 14 ? 33.203 -18.396 -19.753 1.00 0.00 14 PHE A C 20
ATOM 30209 O O . PHE A 1 14 ? 33.487 -18.150 -20.925 1.00 0.00 14 PHE A O 20
ATOM 30226 N N . ARG A 1 15 ? 34.062 -18.234 -18.751 1.00 0.00 15 ARG A N 20
ATOM 30227 C CA . ARG A 1 15 ? 35.417 -17.747 -18.978 1.00 0.00 15 ARG A CA 20
ATOM 30228 C C . ARG A 1 15 ? 36.444 -18.833 -18.670 1.00 0.00 15 ARG A C 20
ATOM 30229 O O . ARG A 1 15 ? 36.855 -19.003 -17.523 1.00 0.00 15 ARG A O 20
ATOM 30250 N N . GLU A 1 16 ? 36.852 -19.564 -19.702 1.00 0.00 16 GLU A N 20
ATOM 30251 C CA . GLU A 1 16 ? 37.829 -20.634 -19.540 1.00 0.00 16 GLU A CA 20
ATOM 30252 C C . GLU A 1 16 ? 39.151 -20.088 -19.008 1.00 0.00 16 GLU A C 20
ATOM 30253 O O . GLU A 1 16 ? 39.921 -20.807 -18.372 1.00 0.00 16 GLU A O 20
ATOM 30265 N N . ASP A 1 17 ? 39.407 -18.811 -19.275 1.00 0.00 17 ASP A N 20
ATOM 30266 C CA . ASP A 1 17 ? 40.635 -18.167 -18.823 1.00 0.00 17 ASP A CA 20
ATOM 30267 C C . ASP A 1 17 ? 40.704 -18.138 -17.300 1.00 0.00 17 ASP A C 20
ATOM 30268 O O . ASP A 1 17 ? 41.788 -18.087 -16.719 1.00 0.00 17 ASP A O 20
ATOM 30277 N N . MET A 1 18 ? 39.540 -18.169 -16.658 1.00 0.00 18 MET A N 20
ATOM 30278 C CA . MET A 1 18 ? 39.470 -18.146 -15.202 1.00 0.00 18 MET A CA 20
ATOM 30279 C C . MET A 1 18 ? 38.996 -19.490 -14.659 1.00 0.00 18 MET A C 20
ATOM 30280 O O . MET A 1 18 ? 39.316 -19.863 -13.531 1.00 0.00 18 MET A O 20
ATOM 30294 N N . GLY A 1 19 ? 38.229 -20.214 -15.470 1.00 0.00 19 GLY A N 20
ATOM 30295 C CA . GLY A 1 19 ? 37.723 -21.508 -15.053 1.00 0.00 19 GLY A CA 20
ATOM 30296 C C . GLY A 1 19 ? 36.406 -21.404 -14.311 1.00 0.00 19 GLY A C 20
ATOM 30297 O O . GLY A 1 19 ? 36.012 -22.327 -13.596 1.00 0.00 19 GLY A O 20
ATOM 30301 N N . LEU A 1 20 ? 35.723 -20.277 -14.477 1.00 0.00 20 LEU A N 20
ATOM 30302 C CA . LEU A 1 20 ? 34.441 -20.054 -13.816 1.00 0.00 20 LEU A CA 20
ATOM 30303 C C . LEU A 1 20 ? 33.383 -19.602 -14.818 1.00 0.00 20 LEU A C 20
ATOM 30304 O O . LEU A 1 20 ? 33.693 -19.301 -15.969 1.00 0.00 20 LEU A O 20
ATOM 30320 N N . ASN A 1 21 ? 32.133 -19.557 -14.369 1.00 0.00 21 ASN A N 20
ATOM 30321 C CA . ASN A 1 21 ? 31.028 -19.140 -15.226 1.00 0.00 21 ASN A CA 20
ATOM 30322 C C . ASN A 1 21 ? 30.401 -17.847 -14.714 1.00 0.00 21 ASN A C 20
ATOM 30323 O O . ASN A 1 21 ? 30.355 -17.601 -13.508 1.00 0.00 21 ASN A O 20
ATOM 30334 N N . TYR A 1 22 ? 29.918 -17.024 -15.638 1.00 0.00 22 TYR A N 20
ATOM 30335 C CA . TYR A 1 22 ? 29.295 -15.755 -15.281 1.00 0.00 22 TYR A CA 20
ATOM 30336 C C . TYR A 1 22 ? 27.938 -15.604 -15.964 1.00 0.00 22 TYR A C 20
ATOM 30337 O O . TYR A 1 22 ? 27.683 -16.209 -17.005 1.00 0.00 22 TYR A O 20
ATOM 30355 N N . VAL A 1 23 ? 27.072 -14.790 -15.369 1.00 0.00 23 VAL A N 20
ATOM 30356 C CA . VAL A 1 23 ? 25.742 -14.555 -15.919 1.00 0.00 23 VAL A CA 20
ATOM 30357 C C . VAL A 1 23 ? 25.222 -13.176 -15.531 1.00 0.00 23 VAL A C 20
ATOM 30358 O O . VAL A 1 23 ? 25.409 -12.726 -14.401 1.00 0.00 23 VAL A O 20
ATOM 30371 N N . ARG A 1 24 ? 24.569 -12.508 -16.477 1.00 0.00 24 ARG A N 20
ATOM 30372 C CA . ARG A 1 24 ? 24.022 -11.179 -16.235 1.00 0.00 24 ARG A CA 20
ATOM 30373 C C . ARG A 1 24 ? 22.531 -11.253 -15.917 1.00 0.00 24 ARG A C 20
ATOM 30374 O O . ARG A 1 24 ? 21.762 -11.881 -16.645 1.00 0.00 24 ARG A O 20
ATOM 30395 N N . TYR A 1 25 ? 22.132 -10.610 -14.826 1.00 0.00 25 TYR A N 20
ATOM 30396 C CA . TYR A 1 25 ? 20.734 -10.605 -14.410 1.00 0.00 25 TYR A CA 20
ATOM 30397 C C . TYR A 1 25 ? 20.085 -9.254 -14.694 1.00 0.00 25 TYR A C 20
ATOM 30398 O O . TYR A 1 25 ? 20.726 -8.209 -14.580 1.00 0.00 25 TYR A O 20
ATOM 30416 N N . ARG A 1 26 ? 18.809 -9.284 -15.063 1.00 0.00 26 ARG A N 20
ATOM 30417 C CA . ARG A 1 26 ? 18.072 -8.063 -15.364 1.00 0.00 26 ARG A CA 20
ATOM 30418 C C . ARG A 1 26 ? 17.049 -7.762 -14.273 1.00 0.00 26 ARG A C 20
ATOM 30419 O O . ARG A 1 26 ? 16.083 -8.504 -14.092 1.00 0.00 26 ARG A O 20
ATOM 30440 N N . VAL A 1 27 ? 17.267 -6.670 -13.548 1.00 0.00 27 VAL A N 20
ATOM 30441 C CA . VAL A 1 27 ? 16.364 -6.270 -12.475 1.00 0.00 27 VAL A CA 20
ATOM 30442 C C . VAL A 1 27 ? 15.812 -4.870 -12.715 1.00 0.00 27 VAL A C 20
ATOM 30443 O O . VAL A 1 27 ? 16.552 -3.951 -13.066 1.00 0.00 27 VAL A O 20
ATOM 30456 N N . SER A 1 28 ? 14.506 -4.714 -12.522 1.00 0.00 28 SER A N 20
ATOM 30457 C CA . SER A 1 28 ? 13.852 -3.426 -12.720 1.00 0.00 28 SER A CA 20
ATOM 30458 C C . SER A 1 28 ? 13.253 -2.914 -11.413 1.00 0.00 28 SER A C 20
ATOM 30459 O O . SER A 1 28 ? 12.618 -3.664 -10.673 1.00 0.00 28 SER A O 20
ATOM 30467 N N . GLY A 1 29 ? 13.459 -1.630 -11.137 1.00 0.00 29 GLY A N 20
ATOM 30468 C CA . GLY A 1 29 ? 12.934 -1.039 -9.921 1.00 0.00 29 GLY A CA 20
ATOM 30469 C C . GLY A 1 29 ? 14.029 -0.566 -8.985 1.00 0.00 29 GLY A C 20
ATOM 30470 O O . GLY A 1 29 ? 13.877 -0.614 -7.764 1.00 0.00 29 GLY A O 20
ATOM 30474 N N . LEU A 1 30 ? 15.137 -0.109 -9.558 1.00 0.00 30 LEU A N 20
ATOM 30475 C CA . LEU A 1 30 ? 16.264 0.373 -8.767 1.00 0.00 30 LEU A CA 20
ATOM 30476 C C . LEU A 1 30 ? 16.611 1.812 -9.135 1.00 0.00 30 LEU A C 20
ATOM 30477 O O . LEU A 1 30 ? 16.134 2.339 -10.139 1.00 0.00 30 LEU A O 20
ATOM 30493 N N . ASP A 1 31 ? 17.446 2.441 -8.315 1.00 0.00 31 ASP A N 20
ATOM 30494 C CA . ASP A 1 31 ? 17.860 3.819 -8.555 1.00 0.00 31 ASP A CA 20
ATOM 30495 C C . ASP A 1 31 ? 19.381 3.933 -8.577 1.00 0.00 31 ASP A C 20
ATOM 30496 O O . ASP A 1 31 ? 20.089 2.986 -8.237 1.00 0.00 31 ASP A O 20
ATOM 30505 N N . GLU A 1 32 ? 19.876 5.099 -8.981 1.00 0.00 32 GLU A N 20
ATOM 30506 C CA . GLU A 1 32 ? 21.313 5.336 -9.050 1.00 0.00 32 GLU A CA 20
ATOM 30507 C C . GLU A 1 32 ? 21.939 5.287 -7.659 1.00 0.00 32 GLU A C 20
ATOM 30508 O O . GLU A 1 32 ? 23.024 4.736 -7.474 1.00 0.00 32 GLU A O 20
ATOM 30520 N N . GLU A 1 33 ? 21.247 5.870 -6.684 1.00 0.00 33 GLU A N 20
ATOM 30521 C CA . GLU A 1 33 ? 21.736 5.894 -5.310 1.00 0.00 33 GLU A CA 20
ATOM 30522 C C . GLU A 1 33 ? 21.551 4.534 -4.643 1.00 0.00 33 GLU A C 20
ATOM 30523 O O . GLU A 1 33 ? 22.334 4.145 -3.775 1.00 0.00 33 GLU A O 20
ATOM 30535 N N . LEU A 1 34 ? 20.512 3.817 -5.054 1.00 0.00 34 LEU A N 20
ATOM 30536 C CA . LEU A 1 34 ? 20.222 2.500 -4.496 1.00 0.00 34 LEU A CA 20
ATOM 30537 C C . LEU A 1 34 ? 21.197 1.456 -5.031 1.00 0.00 34 LEU A C 20
ATOM 30538 O O . LEU A 1 34 ? 21.618 0.554 -4.306 1.00 0.00 34 LEU A O 20
ATOM 30554 N N . THR A 1 35 ? 21.555 1.586 -6.305 1.00 0.00 35 THR A N 20
ATOM 30555 C CA . THR A 1 35 ? 22.480 0.655 -6.938 1.00 0.00 35 THR A CA 20
ATOM 30556 C C . THR A 1 35 ? 23.769 0.528 -6.133 1.00 0.00 35 THR A C 20
ATOM 30557 O O . THR A 1 35 ? 24.319 -0.563 -5.992 1.00 0.00 35 THR A O 20
ATOM 30568 N N . GLU A 1 36 ? 24.245 1.653 -5.606 1.00 0.00 36 GLU A N 20
ATOM 30569 C CA . GLU A 1 36 ? 25.470 1.666 -4.815 1.00 0.00 36 GLU A CA 20
ATOM 30570 C C . GLU A 1 36 ? 25.334 0.771 -3.586 1.00 0.00 36 GLU A C 20
ATOM 30571 O O . GLU A 1 36 ? 26.325 0.266 -3.059 1.00 0.00 36 GLU A O 20
ATOM 30583 N N . LYS A 1 37 ? 24.099 0.580 -3.135 1.00 0.00 37 LYS A N 20
ATOM 30584 C CA . LYS A 1 37 ? 23.830 -0.254 -1.970 1.00 0.00 37 LYS A CA 20
ATOM 30585 C C . LYS A 1 37 ? 24.031 -1.730 -2.298 1.00 0.00 37 LYS A C 20
ATOM 30586 O O . LYS A 1 37 ? 24.783 -2.431 -1.619 1.00 0.00 37 LYS A O 20
ATOM 30605 N N . LEU A 1 38 ? 23.356 -2.196 -3.343 1.00 0.00 38 LEU A N 20
ATOM 30606 C CA . LEU A 1 38 ? 23.462 -3.589 -3.763 1.00 0.00 38 LEU A CA 20
ATOM 30607 C C . LEU A 1 38 ? 24.871 -3.904 -4.254 1.00 0.00 38 LEU A C 20
ATOM 30608 O O . LEU A 1 38 ? 25.479 -4.889 -3.836 1.00 0.00 38 LEU A O 20
ATOM 30624 N N . ILE A 1 39 ? 25.385 -3.060 -5.143 1.00 0.00 39 ILE A N 20
ATOM 30625 C CA . ILE A 1 39 ? 26.723 -3.247 -5.689 1.00 0.00 39 ILE A CA 20
ATOM 30626 C C . ILE A 1 39 ? 27.756 -3.387 -4.575 1.00 0.00 39 ILE A C 20
ATOM 30627 O O . ILE A 1 39 ? 28.790 -4.029 -4.753 1.00 0.00 39 ILE A O 20
ATOM 30643 N N . GLU A 1 40 ? 27.466 -2.783 -3.427 1.00 0.00 40 GLU A N 20
ATOM 30644 C CA . GLU A 1 40 ? 28.370 -2.841 -2.284 1.00 0.00 40 GLU A CA 20
ATOM 30645 C C . GLU A 1 40 ? 28.260 -4.186 -1.572 1.00 0.00 40 GLU A C 20
ATOM 30646 O O . GLU A 1 40 ? 29.261 -4.751 -1.131 1.00 0.00 40 GLU A O 20
ATOM 30658 N N . ARG A 1 41 ? 27.036 -4.693 -1.463 1.00 0.00 41 ARG A N 20
ATOM 30659 C CA . ARG A 1 41 ? 26.794 -5.970 -0.803 1.00 0.00 41 ARG A CA 20
ATOM 30660 C C . ARG A 1 41 ? 27.238 -7.132 -1.687 1.00 0.00 41 ARG A C 20
ATOM 30661 O O . ARG A 1 41 ? 27.874 -8.076 -1.218 1.00 0.00 41 ARG A O 20
ATOM 30682 N N . LEU A 1 42 ? 26.897 -7.056 -2.969 1.00 0.00 42 LEU A N 20
ATOM 30683 C CA . LEU A 1 42 ? 27.260 -8.101 -3.920 1.00 0.00 42 LEU A CA 20
ATOM 30684 C C . LEU A 1 42 ? 28.701 -7.934 -4.390 1.00 0.00 42 LEU A C 20
ATOM 30685 O O . LEU A 1 42 ? 29.379 -8.912 -4.707 1.00 0.00 42 LEU A O 20
ATOM 30701 N N . ASP A 1 43 ? 29.165 -6.690 -4.430 1.00 0.00 43 ASP A N 20
ATOM 30702 C CA . ASP A 1 43 ? 30.527 -6.394 -4.857 1.00 0.00 43 ASP A CA 20
ATOM 30703 C C . ASP A 1 43 ? 30.760 -6.859 -6.291 1.00 0.00 43 ASP A C 20
ATOM 30704 O O . ASP A 1 43 ? 31.758 -7.514 -6.587 1.00 0.00 43 ASP A O 20
ATOM 30713 N N . GLU A 1 44 ? 29.830 -6.515 -7.177 1.00 0.00 44 GLU A N 20
ATOM 30714 C CA . GLU A 1 44 ? 29.933 -6.899 -8.580 1.00 0.00 44 GLU A CA 20
ATOM 30715 C C . GLU A 1 44 ? 29.778 -5.684 -9.490 1.00 0.00 44 GLU A C 20
ATOM 30716 O O . GLU A 1 44 ? 29.656 -4.553 -9.018 1.00 0.00 44 GLU A O 20
ATOM 30728 N N . ASP A 1 45 ? 29.784 -5.925 -10.796 1.00 0.00 45 ASP A N 20
ATOM 30729 C CA . ASP A 1 45 ? 29.643 -4.852 -11.773 1.00 0.00 45 ASP A CA 20
ATOM 30730 C C . ASP A 1 45 ? 28.172 -4.539 -12.028 1.00 0.00 45 ASP A C 20
ATOM 30731 O O . ASP A 1 45 ? 27.408 -5.403 -12.459 1.00 0.00 45 ASP A O 20
ATOM 30740 N N . THR A 1 46 ? 27.781 -3.297 -11.759 1.00 0.00 46 THR A N 20
ATOM 30741 C CA . THR A 1 46 ? 26.402 -2.870 -11.958 1.00 0.00 46 THR A CA 20
ATOM 30742 C C . THR A 1 46 ? 26.309 -1.792 -13.031 1.00 0.00 46 THR A C 20
ATOM 30743 O O . THR A 1 46 ? 27.235 -1.002 -13.211 1.00 0.00 46 THR A O 20
ATOM 30754 N N . GLU A 1 47 ? 25.185 -1.764 -13.740 1.00 0.00 47 GLU A N 20
ATOM 30755 C CA . GLU A 1 47 ? 24.972 -0.781 -14.796 1.00 0.00 47 GLU A CA 20
ATOM 30756 C C . GLU A 1 47 ? 23.486 -0.630 -15.107 1.00 0.00 47 GLU A C 20
ATOM 30757 O O . GLU A 1 47 ? 22.739 -1.608 -15.111 1.00 0.00 47 GLU A O 20
ATOM 30769 N N . ARG A 1 48 ? 23.065 0.604 -15.367 1.00 0.00 48 ARG A N 20
ATOM 30770 C CA . ARG A 1 48 ? 21.669 0.885 -15.678 1.00 0.00 48 ARG A CA 20
ATOM 30771 C C . ARG A 1 48 ? 21.427 0.842 -17.184 1.00 0.00 48 ARG A C 20
ATOM 30772 O O . ARG A 1 48 ? 22.233 1.347 -17.966 1.00 0.00 48 ARG A O 20
ATOM 30793 N N . ASP A 1 49 ? 20.315 0.235 -17.583 1.00 0.00 49 ASP A N 20
ATOM 30794 C CA . ASP A 1 49 ? 19.967 0.127 -18.995 1.00 0.00 49 ASP A CA 20
ATOM 30795 C C . ASP A 1 49 ? 18.461 -0.035 -19.173 1.00 0.00 49 ASP A C 20
ATOM 30796 O O . ASP A 1 49 ? 17.875 -1.021 -18.727 1.00 0.00 49 ASP A O 20
ATOM 30805 N N . ASP A 1 50 ? 17.840 0.941 -19.826 1.00 0.00 50 ASP A N 20
ATOM 30806 C CA . ASP A 1 50 ? 16.401 0.908 -20.063 1.00 0.00 50 ASP A CA 20
ATOM 30807 C C . ASP A 1 50 ? 15.637 0.765 -18.750 1.00 0.00 50 ASP A C 20
ATOM 30808 O O . ASP A 1 50 ? 14.518 0.255 -18.723 1.00 0.00 50 ASP A O 20
ATOM 30817 N N . GLY A 1 51 ? 16.251 1.219 -17.661 1.00 0.00 51 GLY A N 20
ATOM 30818 C CA . GLY A 1 51 ? 15.615 1.131 -16.360 1.00 0.00 51 GLY A CA 20
ATOM 30819 C C . GLY A 1 51 ? 16.013 -0.121 -15.603 1.00 0.00 51 GLY A C 20
ATOM 30820 O O . GLY A 1 51 ? 15.852 -0.196 -14.385 1.00 0.00 51 GLY A O 20
ATOM 30824 N N . ASP A 1 52 ? 16.534 -1.107 -16.326 1.00 0.00 52 ASP A N 20
ATOM 30825 C CA . ASP A 1 52 ? 16.955 -2.362 -15.715 1.00 0.00 52 ASP A CA 20
ATOM 30826 C C . ASP A 1 52 ? 18.391 -2.264 -15.207 1.00 0.00 52 ASP A C 20
ATOM 30827 O O . ASP A 1 52 ? 19.098 -1.298 -15.497 1.00 0.00 52 ASP A O 20
ATOM 30836 N N . LEU A 1 53 ? 18.814 -3.268 -14.447 1.00 0.00 53 LEU A N 20
ATOM 30837 C CA . LEU A 1 53 ? 20.164 -3.295 -13.897 1.00 0.00 53 LEU A CA 20
ATOM 30838 C C . LEU A 1 53 ? 20.857 -4.615 -14.219 1.00 0.00 53 LEU A C 20
ATOM 30839 O O . LEU A 1 53 ? 20.272 -5.688 -14.065 1.00 0.00 53 LEU A O 20
ATOM 30855 N N . ILE A 1 54 ? 22.106 -4.529 -14.663 1.00 0.00 54 ILE A N 20
ATOM 30856 C CA . ILE A 1 54 ? 22.879 -5.718 -15.003 1.00 0.00 54 ILE A CA 20
ATOM 30857 C C . ILE A 1 54 ? 23.805 -6.116 -13.859 1.00 0.00 54 ILE A C 20
ATOM 30858 O O . ILE A 1 54 ? 24.503 -5.276 -13.291 1.00 0.00 54 ILE A O 20
ATOM 30874 N N . ILE A 1 55 ? 23.808 -7.403 -13.528 1.00 0.00 55 ILE A N 20
ATOM 30875 C CA . ILE A 1 55 ? 24.651 -7.914 -12.454 1.00 0.00 55 ILE A CA 20
ATOM 30876 C C . ILE A 1 55 ? 25.354 -9.201 -12.872 1.00 0.00 55 ILE A C 20
ATOM 30877 O O . ILE A 1 55 ? 24.708 -10.208 -13.164 1.00 0.00 55 ILE A O 20
ATOM 30893 N N . THR A 1 56 ? 26.682 -9.163 -12.897 1.00 0.00 56 THR A N 20
ATOM 30894 C CA . THR A 1 56 ? 27.474 -10.326 -13.277 1.00 0.00 56 THR A CA 20
ATOM 30895 C C . THR A 1 56 ? 28.248 -10.878 -12.086 1.00 0.00 56 THR A C 20
ATOM 30896 O O . THR A 1 56 ? 29.092 -10.191 -11.509 1.00 0.00 56 THR A O 20
ATOM 30907 N N . VAL A 1 57 ? 27.956 -12.122 -11.721 1.00 0.00 57 VAL A N 20
ATOM 30908 C CA . VAL A 1 57 ? 28.627 -12.767 -10.599 1.00 0.00 57 VAL A CA 20
ATOM 30909 C C . VAL A 1 57 ? 29.144 -14.148 -10.987 1.00 0.00 57 VAL A C 20
ATOM 30910 O O . VAL A 1 57 ? 28.366 -15.048 -11.301 1.00 0.00 57 VAL A O 20
ATOM 30923 N N . PHE A 1 58 ? 30.463 -14.308 -10.964 1.00 0.00 58 PHE A N 20
ATOM 30924 C CA . PHE A 1 58 ? 31.085 -15.579 -11.314 1.00 0.00 58 PHE A CA 20
ATOM 30925 C C . PHE A 1 58 ? 31.906 -16.123 -10.148 1.00 0.00 58 PHE A C 20
ATOM 30926 O O . PHE A 1 58 ? 32.506 -15.362 -9.388 1.00 0.00 58 PHE A O 20
ATOM 30943 N N . TYR A 1 59 ? 31.927 -17.444 -10.012 1.00 0.00 59 TYR A N 20
ATOM 30944 C CA . TYR A 1 59 ? 32.670 -18.091 -8.937 1.00 0.00 59 TYR A CA 20
ATOM 30945 C C . TYR A 1 59 ? 33.335 -19.373 -9.429 1.00 0.00 59 TYR A C 20
ATOM 30946 O O . TYR A 1 59 ? 32.726 -20.162 -10.151 1.00 0.00 59 TYR A O 20
ATOM 30964 N N . GLU A 1 60 ? 34.588 -19.572 -9.032 1.00 0.00 60 GLU A N 20
ATOM 30965 C CA . GLU A 1 60 ? 35.336 -20.758 -9.433 1.00 0.00 60 GLU A CA 20
ATOM 30966 C C . GLU A 1 60 ? 35.233 -21.850 -8.372 1.00 0.00 60 GLU A C 20
ATOM 30967 O O . GLU A 1 60 ? 34.540 -21.690 -7.367 1.00 0.00 60 GLU A O 20
ATOM 30979 N N . ARG A 1 61 ? 35.927 -22.959 -8.604 1.00 0.00 61 ARG A N 20
ATOM 30980 C CA . ARG A 1 61 ? 35.913 -24.079 -7.670 1.00 0.00 61 ARG A CA 20
ATOM 30981 C C . ARG A 1 61 ? 36.104 -23.593 -6.236 1.00 0.00 61 ARG A C 20
ATOM 30982 O O . ARG A 1 61 ? 35.549 -24.165 -5.299 1.00 0.00 61 ARG A O 20
ATOM 31003 N N . GLU A 1 62 ? 36.893 -22.535 -6.075 1.00 0.00 62 GLU A N 20
ATOM 31004 C CA . GLU A 1 62 ? 37.158 -21.975 -4.755 1.00 0.00 62 GLU A CA 20
ATOM 31005 C C . GLU A 1 62 ? 35.854 -21.676 -4.020 1.00 0.00 62 GLU A C 20
ATOM 31006 O O . GLU A 1 62 ? 35.764 -21.842 -2.803 1.00 0.00 62 GLU A O 20
ATOM 31018 N N . TYR A 1 63 ? 34.848 -21.235 -4.767 1.00 0.00 63 TYR A N 20
ATOM 31019 C CA . TYR A 1 63 ? 33.551 -20.910 -4.186 1.00 0.00 63 TYR A CA 20
ATOM 31020 C C . TYR A 1 63 ? 32.449 -21.767 -4.802 1.00 0.00 63 TYR A C 20
ATOM 31021 O O . TYR A 1 63 ? 31.261 -21.494 -4.624 1.00 0.00 63 TYR A O 20
ATOM 31039 N N . PHE A 1 64 ? 32.851 -22.806 -5.526 1.00 0.00 64 PHE A N 20
ATOM 31040 C CA . PHE A 1 64 ? 31.899 -23.705 -6.169 1.00 0.00 64 PHE A CA 20
ATOM 31041 C C . PHE A 1 64 ? 31.130 -22.983 -7.272 1.00 0.00 64 PHE A C 20
ATOM 31042 O O . PHE A 1 64 ? 30.193 -22.227 -7.017 1.00 0.00 64 PHE A O 20
ATOM 31059 N N . PRO A 1 65 ? 31.536 -23.222 -8.528 1.00 0.00 65 PRO A N 20
ATOM 31060 C CA . PRO A 1 65 ? 30.899 -22.605 -9.696 1.00 0.00 65 PRO A CA 20
ATOM 31061 C C . PRO A 1 65 ? 29.495 -23.144 -9.943 1.00 0.00 65 PRO A C 20
ATOM 31062 O O . PRO A 1 65 ? 29.207 -24.308 -9.661 1.00 0.00 65 PRO A O 20
ATOM 31073 N N . PHE A 1 66 ? 28.623 -22.292 -10.470 1.00 0.00 66 PHE A N 20
ATOM 31074 C CA . PHE A 1 66 ? 27.247 -22.683 -10.755 1.00 0.00 66 PHE A CA 20
ATOM 31075 C C . PHE A 1 66 ? 27.149 -23.383 -12.107 1.00 0.00 66 PHE A C 20
ATOM 31076 O O . PHE A 1 66 ? 27.751 -22.948 -13.088 1.00 0.00 66 PHE A O 20
ATOM 31093 N N . GLY A 1 67 ? 26.386 -24.470 -12.151 1.00 0.00 67 GLY A N 20
ATOM 31094 C CA . GLY A 1 67 ? 26.223 -25.214 -13.386 1.00 0.00 67 GLY A CA 20
ATOM 31095 C C . GLY A 1 67 ? 25.445 -26.500 -13.191 1.00 0.00 67 GLY A C 20
ATOM 31096 O O . GLY A 1 67 ? 24.222 -26.478 -13.047 1.00 0.00 67 GLY A O 20
ATOM 31100 N N . SER A 1 68 ? 26.153 -27.624 -13.187 1.00 0.00 68 SER A N 20
ATOM 31101 C CA . SER A 1 68 ? 25.520 -28.926 -13.014 1.00 0.00 68 SER A CA 20
ATOM 31102 C C . SER A 1 68 ? 24.370 -29.106 -14.000 1.00 0.00 68 SER A C 20
ATOM 31103 O O . SER A 1 68 ? 23.334 -29.679 -13.662 1.00 0.00 68 SER A O 20
ATOM 31111 N N . GLU A 1 69 ? 24.561 -28.613 -15.219 1.00 0.00 69 GLU A N 20
ATOM 31112 C CA . GLU A 1 69 ? 23.539 -28.719 -16.254 1.00 0.00 69 GLU A CA 20
ATOM 31113 C C . GLU A 1 69 ? 23.319 -30.175 -16.655 1.00 0.00 69 GLU A C 20
ATOM 31114 O O . GLU A 1 69 ? 22.256 -30.536 -17.158 1.00 0.00 69 GLU A O 20
ATOM 31126 N N . GLU A 1 70 ? 24.332 -31.004 -16.428 1.00 0.00 70 GLU A N 20
ATOM 31127 C CA . GLU A 1 70 ? 24.250 -32.420 -16.767 1.00 0.00 70 GLU A CA 20
ATOM 31128 C C . GLU A 1 70 ? 23.048 -33.073 -16.090 1.00 0.00 70 GLU A C 20
ATOM 31129 O O . GLU A 1 70 ? 22.530 -34.085 -16.562 1.00 0.00 70 GLU A O 20
ATOM 31141 N N . SER A 1 71 ? 22.610 -32.486 -14.980 1.00 0.00 71 SER A N 20
ATOM 31142 C CA . SER A 1 71 ? 21.472 -33.012 -14.235 1.00 0.00 71 SER A CA 20
ATOM 31143 C C . SER A 1 71 ? 20.180 -32.845 -15.028 1.00 0.00 71 SER A C 20
ATOM 31144 O O . SER A 1 71 ? 19.485 -33.819 -15.319 1.00 0.00 71 SER A O 20
ATOM 31152 N N . LYS A 1 72 ? 19.863 -31.602 -15.375 1.00 0.00 72 LYS A N 20
ATOM 31153 C CA . LYS A 1 72 ? 18.655 -31.304 -16.136 1.00 0.00 72 LYS A CA 20
ATOM 31154 C C . LYS A 1 72 ? 18.803 -31.746 -17.588 1.00 0.00 72 LYS A C 20
ATOM 31155 O O . LYS A 1 72 ? 17.812 -31.974 -18.282 1.00 0.00 72 LYS A O 20
ATOM 31174 N N . VAL A 1 73 ? 20.047 -31.867 -18.041 1.00 0.00 73 VAL A N 20
ATOM 31175 C CA . VAL A 1 73 ? 20.325 -32.285 -19.410 1.00 0.00 73 VAL A CA 20
ATOM 31176 C C . VAL A 1 73 ? 19.855 -31.236 -20.411 1.00 0.00 73 VAL A C 20
ATOM 31177 O O . VAL A 1 73 ? 19.228 -31.560 -21.420 1.00 0.00 73 VAL A O 20
ATOM 31190 N N . LYS A 1 74 ? 20.162 -29.975 -20.126 1.00 0.00 74 LYS A N 20
ATOM 31191 C CA . LYS A 1 74 ? 19.774 -28.875 -21.001 1.00 0.00 74 LYS A CA 20
ATOM 31192 C C . LYS A 1 74 ? 20.270 -27.541 -20.452 1.00 0.00 74 LYS A C 20
ATOM 31193 O O . LYS A 1 74 ? 20.705 -27.455 -19.304 1.00 0.00 74 LYS A O 20
ATOM 31212 N N . MET A 1 75 ? 20.201 -26.504 -21.279 1.00 0.00 75 MET A N 20
ATOM 31213 C CA . MET A 1 75 ? 20.641 -25.174 -20.875 1.00 0.00 75 MET A CA 20
ATOM 31214 C C . MET A 1 75 ? 19.715 -24.595 -19.809 1.00 0.00 75 MET A C 20
ATOM 31215 O O . MET A 1 75 ? 20.124 -23.755 -19.008 1.00 0.00 75 MET A O 20
ATOM 31229 N N . ALA A 1 76 ? 18.467 -25.050 -19.807 1.00 0.00 76 ALA A N 20
ATOM 31230 C CA . ALA A 1 76 ? 17.484 -24.579 -18.839 1.00 0.00 76 ALA A CA 20
ATOM 31231 C C . ALA A 1 76 ? 18.030 -24.662 -17.418 1.00 0.00 76 ALA A C 20
ATOM 31232 O O . ALA A 1 76 ? 17.653 -23.872 -16.551 1.00 0.00 76 ALA A O 20
ATOM 31239 N N . ASP A 1 77 ? 18.918 -25.622 -17.185 1.00 0.00 77 ASP A N 20
ATOM 31240 C CA . ASP A 1 77 ? 19.516 -25.807 -15.868 1.00 0.00 77 ASP A CA 20
ATOM 31241 C C . ASP A 1 77 ? 20.361 -24.597 -15.480 1.00 0.00 77 ASP A C 20
ATOM 31242 O O . ASP A 1 77 ? 20.362 -24.173 -14.324 1.00 0.00 77 ASP A O 20
ATOM 31251 N N . PHE A 1 78 ? 21.080 -24.048 -16.453 1.00 0.00 78 PHE A N 20
ATOM 31252 C CA . PHE A 1 78 ? 21.932 -22.888 -16.213 1.00 0.00 78 PHE A CA 20
ATOM 31253 C C . PHE A 1 78 ? 21.096 -21.668 -15.837 1.00 0.00 78 PHE A C 20
ATOM 31254 O O . PHE A 1 78 ? 21.361 -21.007 -14.832 1.00 0.00 78 PHE A O 20
ATOM 31271 N N . ILE A 1 79 ? 20.087 -21.376 -16.650 1.00 0.00 79 ILE A N 20
ATOM 31272 C CA . ILE A 1 79 ? 19.212 -20.237 -16.403 1.00 0.00 79 ILE A CA 20
ATOM 31273 C C . ILE A 1 79 ? 18.359 -20.459 -15.158 1.00 0.00 79 ILE A C 20
ATOM 31274 O O . ILE A 1 79 ? 18.064 -19.519 -14.420 1.00 0.00 79 ILE A O 20
ATOM 31290 N N . ALA A 1 80 ? 17.967 -21.708 -14.931 1.00 0.00 80 ALA A N 20
ATOM 31291 C CA . ALA A 1 80 ? 17.152 -22.054 -13.773 1.00 0.00 80 ALA A CA 20
ATOM 31292 C C . ALA A 1 80 ? 17.962 -21.963 -12.484 1.00 0.00 80 ALA A C 20
ATOM 31293 O O . ALA A 1 80 ? 17.524 -21.356 -11.506 1.00 0.00 80 ALA A O 20
ATOM 31300 N N . ARG A 1 81 ? 19.144 -22.569 -12.489 1.00 0.00 81 ARG A N 20
ATOM 31301 C CA . ARG A 1 81 ? 20.014 -22.558 -11.319 1.00 0.00 81 ARG A CA 20
ATOM 31302 C C . ARG A 1 81 ? 20.421 -21.132 -10.959 1.00 0.00 81 ARG A C 20
ATOM 31303 O O . ARG A 1 81 ? 20.562 -20.796 -9.783 1.00 0.00 81 ARG A O 20
ATOM 31324 N N . GLU A 1 82 ? 20.609 -20.300 -11.978 1.00 0.00 82 GLU A N 20
ATOM 31325 C CA . GLU A 1 82 ? 21.001 -18.911 -11.767 1.00 0.00 82 GLU A CA 20
ATOM 31326 C C . GLU A 1 82 ? 19.807 -18.070 -11.326 1.00 0.00 82 GLU A C 20
ATOM 31327 O O . GLU A 1 82 ? 19.887 -17.327 -10.348 1.00 0.00 82 GLU A O 20
ATOM 31339 N N . GLU A 1 83 ? 18.702 -18.193 -12.054 1.00 0.00 83 GLU A N 20
ATOM 31340 C CA . GLU A 1 83 ? 17.492 -17.442 -11.738 1.00 0.00 83 GLU A CA 20
ATOM 31341 C C . GLU A 1 83 ? 17.076 -17.667 -10.287 1.00 0.00 83 GLU A C 20
ATOM 31342 O O . GLU A 1 83 ? 16.883 -16.714 -9.531 1.00 0.00 83 GLU A O 20
ATOM 31354 N N . ILE A 1 84 ? 16.939 -18.933 -9.906 1.00 0.00 84 ILE A N 20
ATOM 31355 C CA . ILE A 1 84 ? 16.547 -19.283 -8.547 1.00 0.00 84 ILE A CA 20
ATOM 31356 C C . ILE A 1 84 ? 17.565 -18.773 -7.532 1.00 0.00 84 ILE A C 20
ATOM 31357 O O . ILE A 1 84 ? 17.214 -18.439 -6.401 1.00 0.00 84 ILE A O 20
ATOM 31373 N N . GLU A 1 85 ? 18.827 -18.716 -7.946 1.00 0.00 85 GLU A N 20
ATOM 31374 C CA . GLU A 1 85 ? 19.896 -18.246 -7.073 1.00 0.00 85 GLU A CA 20
ATOM 31375 C C . GLU A 1 85 ? 19.667 -16.793 -6.667 1.00 0.00 85 GLU A C 20
ATOM 31376 O O . GLU A 1 85 ? 19.865 -16.423 -5.510 1.00 0.00 85 GLU A O 20
ATOM 31388 N N . MET A 1 86 ? 19.250 -15.975 -7.627 1.00 0.00 86 MET A N 20
ATOM 31389 C CA . MET A 1 86 ? 18.994 -14.562 -7.370 1.00 0.00 86 MET A CA 20
ATOM 31390 C C . MET A 1 86 ? 17.658 -14.373 -6.659 1.00 0.00 86 MET A C 20
ATOM 31391 O O . MET A 1 86 ? 17.564 -13.632 -5.681 1.00 0.00 86 MET A O 20
ATOM 31405 N N . MET A 1 87 ? 16.626 -15.047 -7.158 1.00 0.00 87 MET A N 20
ATOM 31406 C CA . MET A 1 87 ? 15.295 -14.952 -6.570 1.00 0.00 87 MET A CA 20
ATOM 31407 C C . MET A 1 87 ? 15.307 -15.428 -5.121 1.00 0.00 87 MET A C 20
ATOM 31408 O O . MET A 1 87 ? 14.688 -14.815 -4.251 1.00 0.00 87 MET A O 20
ATOM 31422 N N . VAL A 1 88 ? 16.014 -16.525 -4.868 1.00 0.00 88 VAL A N 20
ATOM 31423 C CA . VAL A 1 88 ? 16.106 -17.083 -3.524 1.00 0.00 88 VAL A CA 20
ATOM 31424 C C . VAL A 1 88 ? 17.022 -16.242 -2.642 1.00 0.00 88 VAL A C 20
ATOM 31425 O O . VAL A 1 88 ? 16.756 -16.053 -1.455 1.00 0.00 88 VAL A O 20
ATOM 31438 N N . PHE A 1 89 ? 18.102 -15.738 -3.230 1.00 0.00 89 PHE A N 20
ATOM 31439 C CA . PHE A 1 89 ? 19.058 -14.917 -2.498 1.00 0.00 89 PHE A CA 20
ATOM 31440 C C . PHE A 1 89 ? 18.371 -13.704 -1.878 1.00 0.00 89 PHE A C 20
ATOM 31441 O O . PHE A 1 89 ? 18.457 -13.476 -0.670 1.00 0.00 89 PHE A O 20
ATOM 31458 N N . LEU A 1 90 ? 17.690 -12.927 -2.713 1.00 0.00 90 LEU A N 20
ATOM 31459 C CA . LEU A 1 90 ? 16.987 -11.736 -2.248 1.00 0.00 90 LEU A CA 20
ATOM 31460 C C . LEU A 1 90 ? 15.897 -12.102 -1.246 1.00 0.00 90 LEU A C 20
ATOM 31461 O O . LEU A 1 90 ? 15.694 -11.404 -0.253 1.00 0.00 90 LEU A O 20
ATOM 31477 N N . SER A 1 91 ? 15.201 -13.203 -1.512 1.00 0.00 91 SER A N 20
ATOM 31478 C CA . SER A 1 91 ? 14.131 -13.661 -0.634 1.00 0.00 91 SER A CA 20
ATOM 31479 C C . SER A 1 91 ? 14.635 -13.825 0.797 1.00 0.00 91 SER A C 20
ATOM 31480 O O . SER A 1 91 ? 13.917 -13.541 1.755 1.00 0.00 91 SER A O 20
ATOM 31488 N N . SER A 1 92 ? 15.875 -14.284 0.932 1.00 0.00 92 SER A N 20
ATOM 31489 C CA . SER A 1 92 ? 16.475 -14.490 2.245 1.00 0.00 92 SER A CA 20
ATOM 31490 C C . SER A 1 92 ? 16.613 -13.167 2.992 1.00 0.00 92 SER A C 20
ATOM 31491 O O . SER A 1 92 ? 16.519 -13.121 4.219 1.00 0.00 92 SER A O 20
ATOM 31499 N N . VAL A 1 93 ? 16.836 -12.092 2.243 1.00 0.00 93 VAL A N 20
ATOM 31500 C CA . VAL A 1 93 ? 16.987 -10.767 2.833 1.00 0.00 93 VAL A CA 20
ATOM 31501 C C . VAL A 1 93 ? 15.629 -10.125 3.094 1.00 0.00 93 VAL A C 20
ATOM 31502 O O . VAL A 1 93 ? 15.451 -9.401 4.075 1.00 0.00 93 VAL A O 20
ATOM 31515 N N . LEU A 1 94 ? 14.673 -10.394 2.212 1.00 0.00 94 LEU A N 20
ATOM 31516 C CA . LEU A 1 94 ? 13.329 -9.843 2.347 1.00 0.00 94 LEU A CA 20
ATOM 31517 C C . LEU A 1 94 ? 12.525 -10.617 3.386 1.00 0.00 94 LEU A C 20
ATOM 31518 O O . LEU A 1 94 ? 11.504 -10.138 3.877 1.00 0.00 94 LEU A O 20
ATOM 31534 N N . GLU A 1 95 ? 12.995 -11.816 3.717 1.00 0.00 95 GLU A N 20
ATOM 31535 C CA . GLU A 1 95 ? 12.319 -12.655 4.700 1.00 0.00 95 GLU A CA 20
ATOM 31536 C C . GLU A 1 95 ? 12.873 -12.408 6.100 1.00 0.00 95 GLU A C 20
ATOM 31537 O O . GLU A 1 95 ? 12.656 -13.203 7.015 1.00 0.00 95 GLU A O 20
ATOM 31549 N N . ASP A 1 96 ? 13.590 -11.300 6.259 1.00 0.00 96 ASP A N 20
ATOM 31550 C CA . ASP A 1 96 ? 14.175 -10.947 7.547 1.00 0.00 96 ASP A CA 20
ATOM 31551 C C . ASP A 1 96 ? 15.295 -11.913 7.919 1.00 0.00 96 ASP A C 20
ATOM 31552 O O . ASP A 1 96 ? 15.985 -11.723 8.921 1.00 0.00 96 ASP A O 20
#

Solvent-accessible surface area: 7378 Å² total; per-residue (Å²): 245,119,136,186,70,96,4,93,24,70,71,92,18,101,118,149,120,94,21,14,22,43,0,65,1,75,5,52,64,43,78,122,134,85,10,117,120,44,49,129,177,40,118,46,106,10,114,153,70,134,56,22,3,32,8,27,9,87,67,68,146,143,174,167,49,16,37,54,82,115,84,117,115,132,130,30,18,19,60,40,109,1,47,87,58,12,95,90,87,49,66,53,64,112,129,143

Foldseek 3Di:
DDDDWAKFWDDWAADVVVQKIKTWIWTADADPVRVCVVCVVLVFDWDADPRIIIGIDIDHPVVDHDDVVVVVVDCVSVRVSVRCCVNVVVVVVVVD

Nearest PDB structures (foldseek):
  2kx2-assembly1_A  TM=9.804E-01  e=2.877E-14  Methanothermobacter thermautotrophicus str. Delta H
  8g4s-assembly1_Y  TM=5.679E-01  e=5.302E-01  Giardia duodenalis assemblage A
  5hl8-assembly1_D  TM=4.078E-01  e=2.785E+00  Klebsiella pneumoniae subsp. pneumoniae NTUH-K2044
  7snx-assembly1_A  TM=3.947E-01  e=2.216E+00  Oplophorus gracilirostris
  3db0-assembly1_A  TM=2.924E-01  e=8.258E+00  Listeria innocua

=== Feature glossary ===
The record interleaves many kinds of information about one protein. Here is each kind framed as the question it answers.

Q: Are the domains correctly placed relative to each other?
A: Predicted aligned error is AlphaFold's pairwise confidence. Unlike pLDDT (per-residue), PAE is per-residue-pair and captures whether two parts of the structure are correctly placed relative to each other. Units are ångströms of expected positional error.

Q: Which residues are in helices, strands, or loops?
A: Eight-state secondary structure (DSSP): H is the canonical α-helix, G the tighter 3₁₀-helix, I the wider π-helix; E/B are β-structure, T and S are turns and bends, and '-' is everything else. DSSP derives these from the pattern of main-chain N–H···O=C hydrogen bonds, not from the sequence.

Q: What if only a Cα trace is available?
A: P-SEA three-state annotation labels each residue as helix, strand, or coil based purely on the geometry of the Cα trace. It serves as a fallback when the full backbone (and thus DSSP) is unavailable.

Q: What are the backbone torsion angles?
A: φ (phi) and ψ (psi) are the two rotatable backbone dihedrals per residue: φ is the C(i-1)–N–Cα–C torsion, ψ is the N–Cα–C–N(i+1) torsion, both in degrees on (−180°, 180°]. α-helical residues cluster near (−60°, −45°); β-strand residues near (−120°, +130°). A Ramachandran plot is simply a scatter of (φ, ψ) for every residue.

Q: What known structures does this most resemble?
A: Structural nearest neighbors (via Foldseek easy-search vs the PDB). Reported per hit: target PDB id, E-value, and alignment TM-score. A TM-score above ~0.5 is the conventional threshold for 'same fold'.

Q: What family and function is it annotated with?
A: Database cross-references. InterPro integrates a dozen domain/family signature databases into unified entries with residue-range hits. GO terms attach function/process/location labels with evidence codes. CATH codes position the fold in a four-level structural taxonomy. Organism is the NCBI-taxonomy species name.

Q: Which residues are buried vs exposed?
A: Solvent accessibility: the surface area of each residue that a 1.4 Å water probe can touch, in Å². When only backbone atoms are present the absolute values are lower than full-atom SASA (side chains contribute most of the area) and are flagged as backbone-only.

Q: What do the diagnostic plots show?
A: Three diagnostic plots accompany the record. The Cα contact map visualizes the tertiary structure as a 2D adjacency matrix (8 Å cutoff, sequence-local contacts suppressed). The Ramachandran plot shows the distribution of backbone (φ, ψ) torsions, with points in the α and β basins reflecting secondary structure content. The PAE plot shows AlphaFold's inter-residue confidence as a color matrix.

Q: What is the amino-acid chain?
A: The amino-acid sequence is the protein's primary structure: the linear order of residues from the N-terminus to the C-terminus, written in one-letter code. Everything else here — the 3D coordinates, the secondary structure, the domain annotations — is ultimately a consequence of this string.

Q: What do the rendered images show?
A: The six renders are orthographic views along the three Cartesian axes in both directions. Representation (cartoon, sticks, or surface) and color scheme (sequence-rainbow or by-chain) vary across proteins so the training set covers all the common visualization conventions.

Q: Where is each backbone atom in 3D?
A: The mmCIF table is the protein's shape written out atom by atom. For each backbone N, Cα, C, and carbonyl O, it records an (x, y, z) coordinate triple in Å plus the residue type, chain letter, and residue number.

Q: How mobile is each atom in the crystal?
A: For experimental (PDB) structures, the B-factor (temperature factor) quantifies the positional spread of each atom in the crystal — a combination of thermal vibration and static disorder — in units of Å². High B-factors mark flexible loops or poorly resolved regions; low B-factors mark the rigid, well-ordered core.

Q: How big and how compact is the whole molecule?
A: Three whole-structure scalars: the radius of gyration (RMS distance of Cα from centroid, in Å), the count of Cα–Cα contacts (pairs closer than 8 Å and separated by more than four residues in sequence — i.e. tertiary, not local, contacts), and the bounding-box dimensions. Together they distinguish compact globular folds from extended fibres or disordered chains.

Q: What does the local fold look like, residue by residue?
A: A 3Di character summarizes, for each residue, the relative orientation of the Cα frame of its nearest spatial neighbor. Because it encodes fold topology rather than chemistry, 3Di alignments detect remote structural similarity that sequence alignment misses.

Q: How confident is the AlphaFold model at each residue?
A: For AlphaFold models, the B-factor field carries pLDDT — the model's own estimate of local accuracy on a 0–100 scale. Regions with pLDDT<50 should be treated as essentially unmodeled; they often correspond to intrinsically disordered segments.